Protein 3N7Z (pdb70)

Solvent-accessible surface area: 98840 Å² total

Foldseek 3Di:
DKDFDDLVCVLLLVVQLCVFVVHDDDPVCSVVVSVVCPFWGKMFDDVPHTFWIKIWGWFWAAPQLFIFTTEIDSGGGDPVNVVPPRSVVRVLVVLVCVVVRGFKYYWDPDQVVVVVQQAAQAFKKKKFKFLVQLDDPDAQWAKDKDALVRDDPVVLVLVSLQRSLATDGRDDNCCCNSFNRVVWMKMFIAHNVRHTFWMIGDDDPLEEDLDGGGNDVSRVVRVSNVVSVVSCRGMYMIDGPPDCVLVPTPDSPTDMDIGRTIIFGSAPVSNVVRAAWAPPDDKAKEQEDRPSRVNRRFIWICDDRDIDTDDDDDPAHKYAYRNVVINCLSLNDALVRCVVVPRMDHDPVNRVVSNNTRDNHGHYDSGHD/DKDWDDLVCVVLLVVQLCVFVVHDDDPVVSVVVSVCCPFWTKMFDDPPHTFWIKIWGWFWAAAQLDTATTEIDSGGGDPVCVVVPRSLVVVLVVLVCVVVRRFKYYWDPDQVVCVVQQAAQAFKKKKFKFLVQLDDDDAAWDKDKDALVRDDPLVLVLCSLQRNLATDGNDDNVCCNPFVRVVWMKMFIAHNVRHTFWMIHDDDPLEEDQDGGGNDVSRVVRVSNVVSVVSCRTMYMIDGPPPCVLVPTPDSPTDMDMGRTIIFGSAVVSVVVRAAWQPDPADDKAKEQEDRPRRVNRRFIWIGDPRDIDTDHDDPDDAKYAYRNVVINCLNLNDALVRCVVVVRMDHDPNNSVNRSHTRDNHHHYDSGHD/DKDFDDLVCQVLLVVQLCVFVPHDQDDVCSVVSSVVVPFWGKMFDDDVHTFWIWIWGWFWAAPALFIATTEIDDTGGDPVCVVVVVSLVVVLVSLVVVVVRHFKYYWDPDQVVCVVQQAAQAFKKKKFKFLVFLDDDDAPKAKDKDALVRDDPLVLVLVSVQRNLATDGNDDNVCCNSFVRVPWMKMFIAHPVRRTFWMTHDADPLEEDLDGGGNDVSRVVNVSNVVSVSSVRGMYMIDGPPDCVLVPIPDSPGGMDMGRTIIFGSAPLSNVVRQAWAPVAWAKEQEDRPSRVNGRFIWTDHPPDTDTDPDDDPAHKYAYRNVVINCLSQNDALVRCVVVVRMDHDPVNSVRSSRIRDNHGHHDSGHD/DKDFDDLVCLVLLVVQLCVFVVHDAVVNCPVVSVVCPFWTKMFDDPPHTFWIKIWGWFWAAAQLDTAITEIDSTGGDPVCVVVVCSLVVVLVVLVCVVVRRQKYYWDPDQVVCVVQLAAQAAKKKKFKFLVQLDDDDADWDKDKDALVRDDPLVLVLVSLQRSLATDGNDDNCCCNPFVGVPWMKMFIAHPVRHTFWMTHDADPLEEDLDTGGNDVSRVVNVSVVVSVSSVRTMYMIDGPPDCVLVPTPDSPGGMDIGRTIIFGSAPVSVVVRQQWLAPQAADKAKEQEDRPSRVNRRWIWIHHDRDIDTDPDDDPAHKYAYSNVVINCLSQVDALVRCVVVVRMDHDPVSSVRSRNTRDNHGHYDSGHD/DKDFDDLVCQVLLVVQLCVFVVHDAPVCSVVSSCVCPFWGKMFDDVVHTFWIKIWGWFWAAPQLDIATTEIDSTGGDPVCVVVPRSLVVVLVVLVCVVVRHQKYYWDPDQVVVVVQQAAQAFKKKKFKFLVQLDDPDAQWDKDKDALVRDDPLVLVLVSLQRSLATDGNADNVCCNPFPRVPWMKMFTAHNVGHTFWMIHDDDPLEERLDGGGNDVSRVVNVSNVVSVVSVRGMYMIDGPPDCVLVPTPDSPGGMDIDRTIIFGSAVVSVVVRAAWDPPWAKEQEDGDSHPNRRFIWTGHDRDIDTDPDDDPAHKYAYRNVVINCLSQNDALVRVVVVVRMDHDPVNSVVRSRTRDNRGHHDSGHD/DKDWDDLVCLLQLVVQLCVFVVHDDDPVVSVVSSCVVPFWTKIFDDPPHTFWIKIWGWFWAAPQLDIFTTEIDSGGGDPVCVVVVVSVVVVLVVLVCVVVRRQKYYWDPDQVVVVVQQAAQAFKKKKFKFLVFLDDPDAQWDKDKDALVRDDPQVLVLVSLQRSLATDGNDDNCCCNPFNRVVWMKMFTAHPVRRTFWMIHDDDPLEEDLDGGGNDVSRVVNVSVVVSVVSVRGMYMIDGPPDDSLVVIPDSPTDMDIGRTIIFGSAPVSVVVRQFWADPDADKAKEQEDRPSRVNRRFIWICDDRDIDTDDDDDPAHKYAYSHVVINCLSLVDALVRCVVVVRMDHPPRNSVVSRRTRDNHGHYDSGHD

Radius of gyration: 42.44 Å; Cα contacts (8 Å, |Δi|>4): 4345; chains: 6; bounding box: 80×120×129 Å

Sequence (2214 aa):
NVIRLKEDKFREALRLSEYAFQYKVDEDRLQQQITKKESHEVYGIEGENLAAKLHLIPFHIYIGKEKFKGGVAGVATYPEYRRSGYVKELLQHSLQTKKDGYTVSLHPFAVSFYRKYGWELCANLLVCHTKSDLVKKQVNGTVKRFNKESHPEEVEKLYETFAELFSGLVRNEKWWLQAVYDDLTLAIYYDENQTAAGYLYKIENYKTVEEFVPLHNEARNGLWNFICQHDSIKDLETVSENEPLLYTLQEPRVKTEIKPYFGRIVDVEQFLKQYELNWNQQEVILHITDSFAQWNNITVRIANHEITIIEEPIDKGIKLDINALSTILFGYRRPLELNELELISGSEEEIRAFESVVPVRKPFIYDFFNVIRLKEDKFREALRLSEYAFQYKVDEDRLQQQITKKESHEVYGIEGENLAAKLHLIPFHIYIGKEKFKGGVAGVATYPEYRRSGYVKELLQHSLQTKKDGYTVSLHPFAVSFYRKYGWELCANLLVCHTKSDLVKKQVNGTVKRFNKESHPEEVEKLYETFAELFSGLVRNEKWWLQAVYDDLTLAIYYDENQTAAGYLYKIENYKTVEEFVPLHNEARNGLWNFICQHDSIKDLETVSENEPLLYTLQEPRVKTEIKPYFGRIVDVEQFLKQYELNWNNVQQEVILHITDSFAQWNNITVRIANHEITIIEEPIDKGIKLDINALSTILFGYRRPLELNELELISGSEEEIRAFESVVPVRKPFIYDFFNVIRLKEDKFREALRLSEYAFQYKVDEDRLQQQITKKESHEVYGIEGENLAAKLHLIPFHIYIGKEKFKGGVAGVATYPEYRRSGYVKELLQHSLQTKKDGYTVSLHPFAVSFYRKYGWELCANLLVCHTKSDLVKKQVNGTVKRFNKESHPEEVEKLYETFAELFSGLVRNEKWWLQAVYDDLTLAIYYDENQTAAGYLYKIENYKTVEEFVPLHNEARNGLWNFICQHDSIKDLETVSENEPLLYTLQEPRVKTEIKPYFGRIVDVEQFLKQYELNWNQEVILHITDSFAQWNNITVRIANHEITIIEEPIDKGIKLDINALSTILFGYRRPLELNELELISGSEEEIRAFESVVPVRKPFIYDFFNVIRLKEDKFREALRLSEYAFQYKVEDRLQQQITKKESHEVYGIEGENLAAKLHLIPFHIYIGKEKFKGGVAGVATYPEYRRSGYVKELLQHSLQTKKDGYTVSLHPFAVSFYRKYGWELCANLLVCHTKSDLVKKQVNGTVKRFNKESHPEEVEKLYETFAELFSGLVRNEKWWLQAVYDDLTLAIYYDENQTAAGYLYKIENYKTVEEFVPLHNEARNGLWNFICQHDSIKDLETVSENEPLLYTLQEPRVKTEIKPYFGRIVDVEQFLKQYELNWNNVQQEVILHITDSFAQWNNITVRIANHEITIIEEPIDKGIKLDINALSTILFGYRRPLELNELELISGSEEEIRAFESVVPVRKPFIYDFFNVIRLKEDKFREALRLSEYAFQYKVEDRLQQQITKKESHEVYGIEGENLAAKLHLIPFHIYIGKEKFKGGVAGVATYPEYRRSGYVKELLQHSLQTKKDGYTVSLHPFAVSFYRKYGWELCANLLVCHTKSDLVKKQVNGTVKRFNKESHPEEVEKLYETFAELFSGLVRNEKWWLQAVYDDLTLAIYYDENQTAAGYLYKIENYKTVEEFVPLHNEARNGLWNFICQHDSIKDLETVSENEPLLYTLQEPRVKTEIKPYFGRIVDVEQFLKQYELNWQEVILHITDSFAQWNNITVRIANHEITIIEEPIDKGIKLDINALSTILFGYRRPLELNELELISGSEEEIRAFESVVPVRKPFIYDFFNVIRLKEDKFREALRLSEYAFQYKVDEDRLQQQITKKESHEVYGIEGENLAAKLHLIPFHIYIGKEKFKGGVAGVATYPEYRRSGYVKELLQHSLQTKKDGYTVSLHPFAVSFYRKYGWELCANLLVCHTKSDLVKKQVNGTVKRFNKESHPEEVEKLYETFAELFSGLVRNEKWWLQAVYDDLTLAIYYDENQTAAGYLYKIENYKTVEEFVPLHNEARNGLWNFICQHDSIKDLETVSENEPLLYTLQEPRVKTEIKPYFGRIVDVEQFLKQYELNWNNQQEVILHITDSFAQWNNITVRIANHEITIIEEPIDKGIKLDINALSTILFGYRRPLELNELELISGSEEEIRAFESVVPVRKPFIYDFF

CATH classification: 3.40.630.30 (+2 more: 3.40.630.30, 3.30.1050.10)

Secondary structure (DSSP, 8-state):
--EE--GGGHHHHHHHHHHHTT----HHHHHHHHH---S-EEEE--TTS--EEEEEE---EEETTEEE--EEEEEEE-GGGGGG-HHHHHHHHHHH--TT---B----S-HHHHHTTT-----EEEEE--GGG------S-EEEEE-GGG--THHHHHHHHHHTTEE-----HHHIIIII-TT-BEEEEE-TTS-EEE--B---TT--B----BSSHHHHHHHHHHHHTT--------B-TT-GGGGGSSS----EEEEE----BS-HHHHHHH---------EEEEEE-SS-GGG--EEEEETTEEEEE-S----SEEEEHHHHHHHHHTSS-HHHHHHTTSSB--HHHHHHHHHHS---EE------/--EEPPGGGHHHHHHHHHHHTT----HHHHHHHHH---S-EEEE--TTS--EEEEEE---EEETTEEE--EEEEEEE-GGGGGGTHHHHHHHHHHH--TT---B----SSHHHHHTTT-----EEEEE--GGG---PPPS-EEEEE-GGG--THHHHHHHHHHTTEE-----HHHIIIII-TT-BEEEEE-TTS-EEE--B---TT--B----BSSHHHHHHHHHHHHTT--------B-TT--GGGGSSS----EEEEE----BS-HHHHHTTPPP--SS--S-EEEEEE-SS-GGG--EEEEETTEEEEEPPPSS--EEEEHHHHHHHHTTSS-HHHHHHTTSEE--HHHHHHHHHHS---EE------/--EE--GGGHHHHHHHHHHHHT----TTHHHHHHH---S-EEEE--TTS--EEEEEE---EEETTEEE--EEEEEEE-GGGGGG-HHHHHHHHHHH--TT---B----S-HHHHHTTT-----EEEEE--GGG------S-EEEEE-GGG--HHHHHHHHHHHTTSB-----HHHIIIII-TT-BEEEEE-TT--EEE--B---TT--B----BSSHHHHHHHHHHHHHT--------B-TT-GGGGGSSS----EEEEE----BS-HHHHHTT--------EEEEEE-SSSGGG--EEEEETTEEEE--S----SEEEEHHHHHHHHHTSS-HHHHHHTTSSB--HHHHHHHHHHS--PPB------/--EE--GGGHHHHHHHHHHHTT----TTTHHHHH---S-EEEE--TTS--EEEEEE---EEETTEEE--EEEEEEE-GGGGGGTHHHHHHHHHHH---S---B----S-HHHHHTTT-----EEEEE--GGG---PPPS-EEEEE-GGG--THHHHHHHHHHTTEE-----HHHIIIII-TT-BEEEEE-TT--EEE--B---TT--BS---BSSHHHHHHHHHHHHTT--------B-TT--GGGGSSS----EEEEE----BS-HHHHHHH----TTT--S-EEEEEE-SS-GGG-EEEEEETTEEEEESS--S-SEEEEHHHHHHHHHTSS-HHHHHHTTSEE--HHHHHHHHHHS---EE------/--EEPPGGGHHHHHHHHHHHTT-----THHHHHH---S-EEEE--TTS--EEEEEE---EEETTEEE--EEEEEEE-GGGTTTTHHHHHHHHHHH--TT---B----S-HHHHHTTT-----EEEEE--GGG------SSEEEEE-GGG--THHHHHHHHHHTTSB-----HHHIIIII-TT-BEEEEE-TTS-EEE--B---TT--BS---BSSHHHHHHHHHHHHTT--------B-TT--GGGGSSS----EEEEE----BS-HHHHHTT-------EEEEEE-SS-GGG--EEEEETTEEEE-SS--S-SEEEEHHHHHHHHHTSS-HHHHHHTTSEE--HHHHHHHHHHS--PPB------/--EEPPGGGHHHHHHHHHHHTT----HHHHHHHHH---S-EEEE--TTS--EEEEEE---EEETTEEE--EEEEEEE-GGGGGG-HHHHHHHHHHH---S---B----S-HHHHHTTT-----EEEEE--GGG------SSEEEEE-GGG--TTHHHHHHHHHTTSB-----HHHIIIII-TT-BEEEEE-TT--EEE--B---TT--B----BSSHHHHHHHHHHHHTT--------B-TT--GGGGSSS----EEEEE----BS-HHHHHTT-PPP------EEEEEE-SS-GGG-EEEEEETTEEEEESS--S-SEEEEHHHHHHHHTTSS-HHHHHHTTSEE--HHHHHHHHHHS----B------

B-factor: mean 27.95, std 7.0, range [2.17, 104.35]

Nearest PDB structures (foldseek):
  3n7z-assembly1_F  TM=1.002E+00  e=6.217E-74  Bacillus anthracis str. Sterne
  3n7z-assembly1_A  TM=9.945E-01  e=1.835E-71  Bacillus anthracis str. Sterne
  3n7z-assembly1_B  TM=9.958E-01  e=7.388E-71  Bacillus anthracis str. Sterne
  3n7z-assembly1_D  TM=9.942E-01  e=5.969E-70  Bacillus anthracis str. Sterne
  3n7z-assembly1_E  TM=9.882E-01  e=5.110E-69  Bacillus anthracis str. Sterne

Structure (mmCIF, N/CA/C/O backbone):
data_3N7Z
#
_entry.id   3N7Z
#
_cell.length_a   79.429
_cell.length_b   176.859
_cell.length_c   109.973
_cell.angle_alpha   90.00
_cell.angle_beta   105.73
_cell.angle_gamma   90.00
#
_symmetry.space_group_name_H-M   'P 1 21 1'
#
loop_
_entity.id
_entity.type
_entity.pdbx_description
1 polymer 'Acetyltransferase, GNAT family'
2 non-polymer 'SODIUM ION'
3 water water
#
loop_
_atom_site.group_PDB
_atom_site.id
_atom_site.type_symbol
_atom_site.label_atom_id
_atom_site.label_alt_id
_atom_site.label_comp_id
_atom_site.label_asym_id
_atom_site.label_entity_id
_atom_site.label_seq_id
_atom_site.pdbx_PDB_ins_code
_atom_site.Cartn_x
_atom_site.Cartn_y
_atom_site.Cartn_z
_atom_site.occupancy
_atom_site.B_iso_or_equiv
_atom_site.auth_seq_id
_atom_site.auth_comp_id
_atom_site.auth_asym_id
_atom_site.auth_atom_id
_atom_site.pdbx_PDB_model_num
ATOM 6 N N . ASN A 1 5 ? 27.286 86.222 119.893 1.00 32.79 7 ASN A N 1
ATOM 7 C CA . ASN A 1 5 ? 27.531 85.964 118.465 1.00 32.04 7 ASN A CA 1
ATOM 8 C C . ASN A 1 5 ? 28.125 87.141 117.672 1.00 31.63 7 ASN A C 1
ATOM 9 O O . ASN A 1 5 ? 28.812 86.934 116.664 1.00 31.19 7 ASN A O 1
ATOM 14 N N . VAL A 1 6 ? 27.846 88.363 118.140 1.00 31.16 8 VAL A N 1
ATOM 15 C CA . VAL A 1 6 ? 28.114 89.609 117.413 1.00 30.82 8 VAL A CA 1
ATOM 16 C C . VAL A 1 6 ? 29.562 90.073 117.510 1.00 30.88 8 VAL A C 1
ATOM 17 O O . VAL A 1 6 ? 30.105 90.174 118.602 1.00 30.91 8 VAL A O 1
ATOM 21 N N . ILE A 1 7 ? 30.175 90.368 116.364 1.00 31.04 9 ILE A N 1
ATOM 22 C CA . ILE A 1 7 ? 31.522 90.944 116.333 1.00 31.06 9 ILE A CA 1
ATOM 23 C C . ILE A 1 7 ? 31.513 92.335 115.712 1.00 31.34 9 ILE A C 1
ATOM 24 O O . ILE A 1 7 ? 30.653 92.660 114.890 1.00 31.37 9 ILE A O 1
ATOM 29 N N . ARG A 1 8 ? 32.463 93.159 116.142 1.00 31.66 10 ARG A N 1
ATOM 30 C CA . ARG A 1 8 ? 32.743 94.447 115.519 1.00 31.89 10 ARG A CA 1
ATOM 31 C C . ARG A 1 8 ? 33.632 94.171 114.313 1.00 32.34 10 ARG A C 1
ATOM 32 O O . ARG A 1 8 ? 34.763 93.707 114.466 1.00 32.53 10 ARG A O 1
ATOM 40 N N . LEU A 1 9 ? 33.118 94.440 113.117 1.00 32.92 11 LEU A N 1
ATOM 41 C CA . LEU A 1 9 ? 33.832 94.089 111.888 1.00 33.39 11 LEU A CA 1
ATOM 42 C C . LEU A 1 9 ? 35.068 94.939 111.682 1.00 33.80 11 LEU A C 1
ATOM 43 O O . LEU A 1 9 ? 35.033 96.163 111.824 1.00 33.95 11 LEU A O 1
ATOM 48 N N . LYS A 1 10 ? 36.171 94.279 111.369 1.00 34.30 12 LYS A N 1
ATOM 49 C CA . LYS A 1 10 ? 37.397 94.997 111.110 1.00 34.89 12 LYS A CA 1
ATOM 50 C C . LYS A 1 10 ? 37.557 95.262 109.620 1.00 35.16 12 LYS A C 1
ATOM 51 O O . LYS A 1 10 ? 36.926 94.611 108.780 1.00 35.27 12 LYS A O 1
ATOM 57 N N . GLU A 1 11 ? 38.410 96.234 109.323 1.00 35.39 13 GLU A N 1
ATOM 58 C CA . GLU A 1 11 ? 38.611 96.796 107.987 1.00 35.56 13 GLU A CA 1
ATOM 59 C C . GLU A 1 11 ? 38.575 95.802 106.813 1.00 35.13 13 GLU A C 1
ATOM 60 O O . GLU A 1 11 ? 37.969 96.092 105.787 1.00 35.17 13 GLU A O 1
ATOM 66 N N . ASP A 1 12 ? 39.196 94.635 106.971 1.00 34.70 14 ASP A N 1
ATOM 67 C CA . ASP A 1 12 ? 39.265 93.625 105.896 1.00 34.36 14 ASP A CA 1
ATOM 68 C C . ASP A 1 12 ? 37.911 93.040 105.462 1.00 33.92 14 ASP A C 1
ATOM 69 O O . ASP A 1 12 ? 37.801 92.455 104.380 1.00 33.74 14 ASP A O 1
ATOM 74 N N . LYS A 1 13 ? 36.896 93.206 106.313 1.00 33.37 15 LYS A N 1
ATOM 75 C CA . LYS A 1 13 ? 35.567 92.650 106.085 1.00 32.66 15 LYS A CA 1
ATOM 76 C C . LYS A 1 13 ? 34.615 93.683 105.511 1.00 32.13 15 LYS A C 1
ATOM 77 O O . LYS A 1 13 ? 33.500 93.352 105.107 1.00 32.33 15 LYS A O 1
ATOM 83 N N . PHE A 1 14 ? 35.044 94.938 105.482 1.00 31.30 16 PHE A N 1
ATOM 84 C CA . PHE A 1 14 ? 34.181 96.025 105.043 1.00 30.47 16 PHE A CA 1
ATOM 85 C C . PHE A 1 14 ? 33.701 95.821 103.609 1.00 30.07 16 PHE A C 1
ATOM 86 O O . PHE A 1 14 ? 32.562 96.158 103.281 1.00 29.91 16 PHE A O 1
ATOM 94 N N . ARG A 1 15 ? 34.569 95.252 102.772 1.00 29.57 17 ARG A N 1
ATOM 95 C CA . ARG A 1 15 ? 34.260 94.994 101.369 1.00 29.03 17 ARG A CA 1
ATOM 96 C C . ARG A 1 15 ? 33.139 93.967 101.248 1.00 28.61 17 ARG A C 1
ATOM 97 O O . ARG A 1 15 ? 32.182 94.169 100.496 1.00 28.54 17 ARG A O 1
ATOM 105 N N . GLU A 1 16 ? 33.257 92.881 102.009 1.00 28.18 18 GLU A N 1
ATOM 106 C CA . GLU A 1 16 ? 32.226 91.840 102.087 1.00 27.79 18 GLU A CA 1
ATOM 107 C C . GLU A 1 16 ? 30.888 92.397 102.585 1.00 27.64 18 GLU A C 1
ATOM 108 O O . GLU A 1 16 ? 29.821 92.036 102.070 1.00 27.55 18 GLU A O 1
ATOM 114 N N . ALA A 1 17 ? 30.951 93.285 103.576 1.00 27.38 19 ALA A N 1
ATOM 115 C CA . ALA A 1 17 ? 29.767 93.999 104.053 1.00 27.14 19 ALA A CA 1
ATOM 116 C C . ALA A 1 17 ? 29.090 94.784 102.938 1.00 27.13 19 ALA A C 1
ATOM 117 O O . ALA A 1 17 ? 27.875 94.905 102.917 1.00 27.23 19 ALA A O 1
ATOM 119 N N . LEU A 1 18 ? 29.874 95.316 102.006 1.00 27.19 20 LEU A N 1
ATOM 120 C CA . LEU A 1 18 ? 29.306 96.098 100.910 1.00 27.17 20 LEU A CA 1
ATOM 121 C C . LEU A 1 18 ? 28.663 95.236 99.836 1.00 26.86 20 LEU A C 1
ATOM 122 O O . LEU A 1 18 ? 27.744 95.675 99.148 1.00 26.73 20 LEU A O 1
ATOM 127 N N . ARG A 1 19 ? 29.139 94.007 99.700 1.00 26.67 21 ARG A N 1
ATOM 128 C CA . ARG A 1 19 ? 28.471 93.063 98.827 1.00 26.60 21 ARG A CA 1
ATOM 129 C C . ARG A 1 19 ? 27.105 92.705 99.404 1.00 26.25 21 ARG A C 1
ATOM 130 O O . ARG A 1 19 ? 26.168 92.442 98.644 1.00 26.10 21 ARG A O 1
ATOM 138 N N . LEU A 1 20 ? 26.992 92.714 100.736 1.00 25.74 22 LEU A N 1
ATOM 139 C CA . LEU A 1 20 ? 25.695 92.511 101.390 1.00 25.46 22 LEU A CA 1
ATOM 140 C C . LEU A 1 20 ? 24.823 93.753 101.276 1.00 25.25 22 LEU A C 1
ATOM 141 O O . LEU A 1 20 ? 23.621 93.649 101.046 1.00 25.35 22 LEU A O 1
ATOM 146 N N . SER A 1 21 ? 25.418 94.929 101.431 1.00 24.88 23 SER A N 1
ATOM 147 C CA . SER A 1 21 ? 24.655 96.151 101.259 1.00 24.59 23 SER A CA 1
ATOM 148 C C . SER A 1 21 ? 24.038 96.211 99.857 1.00 24.48 23 SER A C 1
ATOM 149 O O . SER A 1 21 ? 22.837 96.447 99.714 1.00 23.94 23 SER A O 1
ATOM 152 N N . GLU A 1 22 ? 24.864 95.975 98.840 1.00 24.65 24 GLU A N 1
ATOM 153 C CA . GLU A 1 22 ? 24.437 95.995 97.442 1.00 25.02 24 GLU A CA 1
ATOM 154 C C . GLU A 1 22 ? 23.349 94.978 97.142 1.00 25.14 24 GLU A C 1
ATOM 155 O O . GLU A 1 22 ? 22.477 95.218 96.313 1.00 25.30 24 GLU A O 1
ATOM 161 N N . TYR A 1 23 ? 23.402 93.837 97.812 1.00 25.39 25 TYR A N 1
ATOM 162 C CA . TYR A 1 23 ? 22.402 92.811 97.609 1.00 25.58 25 TYR A CA 1
ATOM 163 C C . TYR A 1 23 ? 21.101 93.245 98.259 1.00 26.03 25 TYR A C 1
ATOM 164 O O . TYR A 1 23 ? 20.038 93.185 97.647 1.00 26.29 25 TYR A O 1
ATOM 173 N N . ALA A 1 24 ? 21.198 93.708 99.499 1.00 26.66 26 ALA A N 1
ATOM 174 C CA . ALA A 1 24 ? 20.025 94.052 100.284 1.00 27.07 26 ALA A CA 1
ATOM 175 C C . ALA A 1 24 ? 19.298 95.307 99.786 1.00 27.65 26 ALA A C 1
ATOM 176 O O . ALA A 1 24 ? 18.077 95.376 99.873 1.00 28.27 26 ALA A O 1
ATOM 178 N N . PHE A 1 25 ? 20.032 96.279 99.253 1.00 28.09 27 PHE A N 1
ATOM 179 C CA . PHE A 1 25 ? 19.430 97.530 98.774 1.00 28.86 27 PHE A CA 1
ATOM 180 C C . PHE A 1 25 ? 19.466 97.718 97.245 1.00 28.94 27 PHE A C 1
ATOM 181 O O . PHE A 1 25 ? 19.253 98.824 96.724 1.00 28.56 27 PHE A O 1
ATOM 189 N N . GLN A 1 26 ? 19.725 96.609 96.548 1.00 29.30 28 GLN A N 1
ATOM 190 C CA . GLN A 1 26 ? 19.498 96.479 95.111 1.00 29.49 28 GLN A CA 1
ATOM 191 C C . GLN A 1 26 ? 20.124 97.615 94.329 1.00 29.66 28 GLN A C 1
ATOM 192 O O . GLN A 1 26 ? 19.435 98.336 93.607 1.00 29.55 28 GLN A O 1
ATOM 198 N N . TYR A 1 27 ? 21.430 97.776 94.488 1.00 29.91 29 TYR A N 1
ATOM 199 C CA . TYR A 1 27 ? 22.180 98.776 93.739 1.00 30.51 29 TYR A CA 1
ATOM 200 C C . TYR A 1 27 ? 23.596 98.268 93.480 1.00 30.84 29 TYR A C 1
ATOM 201 O O . TYR A 1 27 ? 24.059 97.358 94.167 1.00 30.82 29 TYR A O 1
ATOM 210 N N . LYS A 1 28 ? 24.270 98.843 92.485 1.00 31.27 30 LYS A N 1
ATOM 211 C CA . LYS A 1 28 ? 25.671 98.530 92.243 1.00 31.88 30 LYS A CA 1
ATOM 212 C C . LYS A 1 28 ? 26.509 99.789 92.432 1.00 32.50 30 LYS A C 1
ATOM 213 O O . LYS A 1 28 ? 26.296 100.794 91.750 1.00 32.51 30 LYS A O 1
ATOM 215 N N . VAL A 1 29 ? 27.439 99.738 93.385 1.00 33.24 31 VAL A N 1
ATOM 216 C CA . VAL A 1 29 ? 28.373 100.839 93.610 1.00 33.82 31 VAL A CA 1
ATOM 217 C C . VAL A 1 29 ? 29.322 100.962 92.421 1.00 34.31 31 VAL A C 1
ATOM 218 O O . VAL A 1 29 ? 29.791 99.950 91.890 1.00 34.29 31 VAL A O 1
ATOM 220 N N . ASP A 1 30 ? 29.575 102.200 91.991 1.00 34.94 32 ASP A N 1
ATOM 221 C CA . ASP A 1 30 ? 30.581 102.476 90.966 1.00 35.54 32 ASP A CA 1
ATOM 222 C C . ASP A 1 30 ? 31.952 102.189 91.575 1.00 36.02 32 ASP A C 1
ATOM 223 O O . ASP A 1 30 ? 32.171 102.451 92.760 1.00 36.10 32 ASP A O 1
ATOM 225 N N . GLU A 1 31 ? 32.857 101.635 90.767 1.00 36.60 33 GLU A N 1
ATOM 226 C CA . GLU A 1 31 ? 34.173 101.163 91.231 1.00 37.01 33 GLU A CA 1
ATOM 227 C C . GLU A 1 31 ? 34.955 102.232 91.987 1.00 37.12 33 GLU A C 1
ATOM 228 O O . GLU A 1 31 ? 35.632 101.935 92.978 1.00 36.97 33 GLU A O 1
ATOM 234 N N . ASP A 1 32 ? 34.851 103.470 91.505 1.00 37.37 34 ASP A N 1
ATOM 235 C CA . ASP A 1 32 ? 35.474 104.618 92.153 1.00 37.55 34 ASP A CA 1
ATOM 236 C C . ASP A 1 32 ? 34.889 104.856 93.553 1.00 37.59 34 ASP A C 1
ATOM 237 O O . ASP A 1 32 ? 35.636 105.042 94.513 1.00 37.51 34 ASP A O 1
ATOM 239 N N . ARG A 1 33 ? 33.562 104.820 93.665 1.00 37.79 35 ARG A N 1
ATOM 240 C CA . ARG A 1 33 ? 32.873 105.061 94.942 1.00 38.09 35 ARG A CA 1
ATOM 241 C C . ARG A 1 33 ? 33.216 104.038 96.040 1.00 38.01 35 ARG A C 1
ATOM 242 O O . ARG A 1 33 ? 33.190 104.367 97.226 1.00 38.01 35 ARG A O 1
ATOM 250 N N . LEU A 1 34 ? 33.545 102.811 95.632 1.00 37.91 36 LEU A N 1
ATOM 251 C CA . LEU A 1 34 ? 33.826 101.698 96.556 1.00 37.66 36 LEU A CA 1
ATOM 252 C C . LEU A 1 34 ? 34.831 102.048 97.659 1.00 37.41 36 LEU A C 1
ATOM 253 O O . LEU A 1 34 ? 34.508 101.930 98.844 1.00 37.34 36 LEU A O 1
ATOM 258 N N . GLN A 1 35 ? 36.028 102.492 97.275 1.00 37.11 37 GLN A N 1
ATOM 259 C CA . GLN A 1 35 ? 37.003 102.967 98.253 1.00 36.96 37 GLN A CA 1
ATOM 260 C C . GLN A 1 35 ? 36.446 104.141 99.077 1.00 36.92 37 GLN A C 1
ATOM 261 O O . GLN A 1 35 ? 36.727 104.238 100.274 1.00 36.91 37 GLN A O 1
ATOM 267 N N . GLN A 1 36 ? 35.642 105.004 98.446 1.00 36.84 38 GLN A N 1
ATOM 268 C CA . GLN A 1 36 ? 34.997 106.134 99.143 1.00 36.75 38 GLN A CA 1
ATOM 269 C C . GLN A 1 36 ? 34.000 105.672 100.203 1.00 36.56 38 GLN A C 1
ATOM 270 O O . GLN A 1 36 ? 33.862 106.312 101.246 1.00 36.63 38 GLN A O 1
ATOM 276 N N . GLN A 1 37 ? 33.324 104.555 99.937 1.00 36.23 39 GLN A N 1
ATOM 277 C CA . GLN A 1 37 ? 32.406 103.954 100.903 1.00 35.99 39 GLN A CA 1
ATOM 278 C C . GLN A 1 37 ? 33.136 103.230 102.026 1.00 35.45 39 GLN A C 1
ATOM 279 O O . GLN A 1 37 ? 32.598 103.078 103.122 1.00 35.20 39 GLN A O 1
ATOM 285 N N . ILE A 1 38 ? 34.347 102.764 101.741 1.00 35.01 40 ILE A N 1
ATOM 286 C CA . ILE A 1 38 ? 35.171 102.100 102.745 1.00 34.77 40 ILE A CA 1
ATOM 287 C C . ILE A 1 38 ? 35.689 103.132 103.752 1.00 34.65 40 ILE A C 1
ATOM 288 O O . ILE A 1 38 ? 35.536 102.956 104.965 1.00 34.54 40 ILE A O 1
ATOM 293 N N . THR A 1 39 ? 36.285 104.210 103.242 1.00 34.45 41 THR A N 1
ATOM 294 C CA . THR A 1 39 ? 36.765 105.303 104.079 1.00 34.41 41 THR A CA 1
ATOM 295 C C . THR A 1 39 ? 35.661 105.762 105.026 1.00 34.55 41 THR A C 1
ATOM 296 O O . THR A 1 39 ? 35.830 105.733 106.248 1.00 34.47 41 THR A O 1
ATOM 300 N N . LYS A 1 40 ? 34.534 106.173 104.446 1.00 34.64 42 LYS A N 1
ATOM 301 C CA . LYS A 1 40 ? 33.336 106.528 105.195 1.00 34.82 42 LYS A CA 1
ATOM 302 C C . LYS A 1 40 ? 33.177 105.592 106.396 1.00 34.58 42 LYS A C 1
ATOM 303 O O . LYS A 1 40 ? 33.217 106.037 107.548 1.00 34.56 42 LYS A O 1
ATOM 317 N N . LYS A 1 42 ? 35.241 103.304 107.699 1.00 32.58 44 LYS A N 1
ATOM 318 C CA . LYS A 1 42 ? 36.405 103.336 108.593 1.00 31.93 44 LYS A CA 1
ATOM 319 C C . LYS A 1 42 ? 36.336 104.486 109.592 1.00 31.13 44 LYS A C 1
ATOM 320 O O . LYS A 1 42 ? 36.653 104.309 110.765 1.00 30.88 44 LYS A O 1
ATOM 326 N N . GLU A 1 43 ? 35.907 105.654 109.112 1.00 30.20 45 GLU A N 1
ATOM 327 C CA . GLU A 1 43 ? 35.986 106.901 109.870 1.00 29.22 45 GLU A CA 1
ATOM 328 C C . GLU A 1 43 ? 34.799 107.192 110.778 1.00 28.43 45 GLU A C 1
ATOM 329 O O . GLU A 1 43 ? 34.980 107.624 111.918 1.00 28.18 45 GLU A O 1
ATOM 335 N N . SER A 1 44 ? 33.591 106.950 110.277 1.00 27.56 46 SER A N 1
ATOM 336 C CA . SER A 1 44 ? 32.381 107.474 110.915 1.00 26.63 46 SER A CA 1
ATOM 337 C C . SER A 1 44 ? 31.286 106.441 111.189 1.00 25.95 46 SER A C 1
ATOM 338 O O . SER A 1 44 ? 30.144 106.811 111.462 1.00 25.84 46 SER A O 1
ATOM 341 N N . HIS A 1 45 ? 31.642 105.160 111.113 1.00 25.15 47 HIS A N 1
ATOM 342 C CA . HIS A 1 45 ? 30.706 104.054 111.322 1.00 24.44 47 HIS A CA 1
ATOM 343 C C . HIS A 1 45 ? 31.336 103.029 112.244 1.00 24.10 47 HIS A C 1
ATOM 344 O O . HIS A 1 45 ? 32.547 102.869 112.269 1.00 24.30 47 HIS A O 1
ATOM 351 N N . GLU A 1 46 ? 30.505 102.327 112.994 1.00 23.72 48 GLU A N 1
ATOM 352 C CA . GLU A 1 46 ? 30.937 101.155 113.713 1.00 23.47 48 GLU A CA 1
ATOM 353 C C . GLU A 1 46 ? 30.076 100.050 113.145 1.00 23.20 48 GLU A C 1
ATOM 354 O O . GLU A 1 46 ? 28.859 100.048 113.321 1.00 23.18 48 GLU A O 1
ATOM 360 N N . VAL A 1 47 ? 30.706 99.124 112.439 1.00 23.05 49 VAL A N 1
ATOM 361 C CA . VAL A 1 47 ? 29.984 98.115 111.678 1.00 22.97 49 VAL A CA 1
ATOM 362 C C . VAL A 1 47 ? 29.997 96.784 112.422 1.00 23.21 49 VAL A C 1
ATOM 363 O O . VAL A 1 47 ? 31.066 96.204 112.672 1.00 23.44 49 VAL A O 1
ATOM 367 N N . TYR A 1 48 ? 28.814 96.301 112.777 1.00 23.32 50 TYR A N 1
ATOM 368 C CA . TYR A 1 48 ? 28.697 95.041 113.522 1.00 23.90 50 TYR A CA 1
ATOM 369 C C . TYR A 1 48 ? 28.105 93.943 112.656 1.00 24.10 50 TYR A C 1
ATOM 370 O O . TYR A 1 48 ? 27.241 94.201 111.817 1.00 24.49 50 TYR A O 1
ATOM 379 N N . GLY A 1 49 ? 28.576 92.719 112.855 1.00 24.17 51 GLY A N 1
ATOM 380 C CA . GLY A 1 49 ? 28.051 91.572 112.114 1.00 24.27 51 GLY A CA 1
ATOM 381 C C . GLY A 1 49 ? 27.971 90.277 112.906 1.00 24.48 51 GLY A C 1
ATOM 382 O O . GLY A 1 49 ? 28.490 90.175 114.027 1.00 24.45 51 GLY A O 1
ATOM 383 N N . ILE A 1 50 ? 27.304 89.294 112.310 1.00 24.67 52 ILE A N 1
ATOM 384 C CA . ILE A 1 50 ? 27.248 87.931 112.809 1.00 24.96 52 ILE A CA 1
ATOM 385 C C . ILE A 1 50 ? 27.721 87.028 111.676 1.00 25.62 52 ILE A C 1
ATOM 386 O O . ILE A 1 50 ? 27.277 87.174 110.541 1.00 25.91 52 ILE A O 1
ATOM 399 N N . GLU A 1 52 ? 28.125 83.330 109.841 1.00 27.79 54 GLU A N 1
ATOM 400 C CA . GLU A 1 52 ? 27.750 81.923 109.793 1.00 28.34 54 GLU A CA 1
ATOM 401 C C . GLU A 1 52 ? 28.898 81.136 109.181 1.00 28.49 54 GLU A C 1
ATOM 402 O O . GLU A 1 52 ? 29.023 81.031 107.960 1.00 28.58 54 GLU A O 1
ATOM 408 N N . GLY A 1 53 ? 29.745 80.603 110.056 1.00 28.66 55 GLY A N 1
ATOM 409 C CA . GLY A 1 53 ? 30.984 79.962 109.649 1.00 28.97 55 GLY A CA 1
ATOM 410 C C . GLY A 1 53 ? 31.947 80.927 108.981 1.00 29.17 55 GLY A C 1
ATOM 411 O O . GLY A 1 53 ? 32.536 81.793 109.636 1.00 28.82 55 GLY A O 1
ATOM 412 N N . GLU A 1 54 ? 32.080 80.775 107.664 1.00 29.59 56 GLU A N 1
ATOM 413 C CA . GLU A 1 54 ? 33.072 81.484 106.858 1.00 30.09 56 GLU A CA 1
ATOM 414 C C . GLU A 1 54 ? 32.550 82.821 106.324 1.00 30.04 56 GLU A C 1
ATOM 415 O O . GLU A 1 54 ? 33.335 83.687 105.941 1.00 30.20 56 GLU A O 1
ATOM 421 N N . ASN A 1 55 ? 31.228 82.984 106.297 1.00 29.95 57 ASN A N 1
ATOM 422 C CA . ASN A 1 55 ? 30.604 84.127 105.629 1.00 29.80 57 ASN A CA 1
ATOM 423 C C . ASN A 1 55 ? 29.906 85.086 106.582 1.00 29.75 57 ASN A C 1
ATOM 424 O O . ASN A 1 55 ? 29.363 84.673 107.614 1.00 29.93 57 ASN A O 1
ATOM 429 N N . LEU A 1 56 ? 29.928 86.366 106.225 1.00 29.40 58 LEU A N 1
ATOM 430 C CA . LEU A 1 56 ? 29.140 87.375 106.918 1.00 29.33 58 LEU A CA 1
ATOM 431 C C . LEU A 1 56 ? 27.665 87.158 106.611 1.00 29.26 58 LEU A C 1
ATOM 432 O O . LEU A 1 56 ? 27.242 87.246 105.452 1.00 29.46 58 LEU A O 1
ATOM 437 N N . ALA A 1 57 ? 26.888 86.872 107.649 1.00 28.88 59 ALA A N 1
ATOM 438 C CA . ALA A 1 57 ? 25.484 86.527 107.470 1.00 28.45 59 ALA A CA 1
ATOM 439 C C . ALA A 1 57 ? 24.544 87.717 107.636 1.00 28.05 59 ALA A C 1
ATOM 440 O O . ALA A 1 57 ? 23.558 87.832 106.931 1.00 28.14 59 ALA A O 1
ATOM 442 N N . ALA A 1 58 ? 24.847 88.595 108.579 1.00 27.68 60 ALA A N 1
ATOM 443 C CA . ALA A 1 58 ? 23.997 89.744 108.851 1.00 27.19 60 ALA A CA 1
ATOM 444 C C . ALA A 1 58 ? 24.871 90.888 109.335 1.00 26.90 60 ALA A C 1
ATOM 445 O O . ALA A 1 58 ? 25.987 90.642 109.786 1.00 27.36 60 ALA A O 1
ATOM 447 N N . LYS A 1 59 ? 24.392 92.125 109.235 1.00 26.18 61 LYS A N 1
ATOM 448 C CA . LYS A 1 59 ? 25.177 93.271 109.681 1.00 25.87 61 LYS A CA 1
ATOM 449 C C . LYS A 1 59 ? 24.313 94.456 110.117 1.00 25.85 61 LYS A C 1
ATOM 450 O O . LYS A 1 59 ? 23.103 94.486 109.880 1.00 26.00 61 LYS A O 1
ATOM 456 N N . LEU A 1 60 ? 24.953 95.437 110.746 1.00 25.47 62 LEU A N 1
ATOM 457 C CA . LEU A 1 60 ? 24.281 96.627 111.242 1.00 25.18 62 LEU A CA 1
ATOM 458 C C . LEU A 1 60 ? 25.333 97.688 111.460 1.00 25.25 62 LEU A C 1
ATOM 459 O O . LEU A 1 60 ? 26.367 97.402 112.031 1.00 25.79 62 LEU A O 1
ATOM 464 N N . HIS A 1 61 ? 25.074 98.908 111.012 1.00 25.16 63 HIS A N 1
ATOM 465 C CA . HIS A 1 61 ? 25.992 99.998 111.253 1.00 24.98 63 HIS A CA 1
ATOM 466 C C . HIS A 1 61 ? 25.422 100.862 112.374 1.00 24.99 63 HIS A C 1
ATOM 467 O O . HIS A 1 61 ? 24.252 101.249 112.330 1.00 25.18 63 HIS A O 1
ATOM 474 N N . LEU A 1 62 ? 26.245 101.157 113.380 1.00 24.78 64 LEU A N 1
ATOM 475 C CA . LEU A 1 62 ? 25.926 102.182 114.362 1.00 24.46 64 LEU A CA 1
ATOM 476 C C . LEU A 1 62 ? 26.752 103.413 114.013 1.00 24.66 64 LEU A C 1
ATOM 477 O O . LEU A 1 62 ? 27.982 103.369 114.090 1.00 24.48 64 LEU A O 1
ATOM 482 N N . ILE A 1 63 ? 26.076 104.490 113.597 1.00 24.91 65 ILE A N 1
ATOM 483 C CA . ILE A 1 63 ? 26.745 105.744 113.215 1.00 24.93 65 ILE A CA 1
ATOM 484 C C . ILE A 1 63 ? 26.687 106.754 114.348 1.00 25.32 65 ILE A C 1
ATOM 485 O O . ILE A 1 63 ? 25.602 107.137 114.786 1.00 25.66 65 ILE A O 1
ATOM 490 N N . PRO A 1 64 ? 27.853 107.184 114.846 1.00 25.82 66 PRO A N 1
ATOM 491 C CA . PRO A 1 64 ? 27.805 108.186 115.909 1.00 26.17 66 PRO A CA 1
ATOM 492 C C . PRO A 1 64 ? 27.282 109.526 115.381 1.00 26.34 66 PRO A C 1
ATOM 493 O O . PRO A 1 64 ? 27.849 110.072 114.428 1.00 26.14 66 PRO A O 1
ATOM 497 N N . PHE A 1 65 ? 26.200 110.022 115.986 1.00 26.64 67 PHE A N 1
ATOM 498 C CA . PHE A 1 65 ? 25.552 111.271 115.563 1.00 27.11 67 PHE A CA 1
ATOM 499 C C . PHE A 1 65 ? 25.248 112.193 116.729 1.00 27.31 67 PHE A C 1
ATOM 500 O O . PHE A 1 65 ? 25.441 111.823 117.895 1.00 28.05 67 PHE A O 1
ATOM 508 N N . HIS A 1 66 ? 24.773 113.394 116.410 1.00 27.04 68 HIS A N 1
ATOM 509 C CA . HIS A 1 66 ? 24.139 114.263 117.393 1.00 27.13 68 HIS A CA 1
ATOM 510 C C . HIS A 1 66 ? 22.901 114.865 116.747 1.00 27.24 68 HIS A C 1
ATOM 511 O O . HIS A 1 66 ? 22.887 115.109 115.532 1.00 27.31 68 HIS A O 1
ATOM 518 N N . ILE A 1 67 ? 21.862 115.093 117.556 1.00 27.13 69 ILE A N 1
ATOM 519 C CA . ILE A 1 67 ? 20.632 115.743 117.083 1.00 26.66 69 ILE A CA 1
ATOM 520 C C . ILE A 1 67 ? 20.255 116.976 117.904 1.00 26.51 69 ILE A C 1
ATOM 521 O O . ILE A 1 67 ? 20.632 117.106 119.068 1.00 26.46 69 ILE A O 1
ATOM 526 N N . TYR A 1 68 ? 19.514 117.873 117.263 1.00 26.26 70 TYR A N 1
ATOM 527 C CA . TYR A 1 68 ? 18.936 119.029 117.909 1.00 26.05 70 TYR A CA 1
ATOM 528 C C . TYR A 1 68 ? 17.567 118.660 118.477 1.00 25.95 70 TYR A C 1
ATOM 529 O O . TYR A 1 68 ? 16.699 118.182 117.742 1.00 26.33 70 TYR A O 1
ATOM 538 N N . ILE A 1 69 ? 17.372 118.871 119.771 1.00 25.27 71 ILE A N 1
ATOM 539 C CA . ILE A 1 69 ? 16.032 118.944 120.306 1.00 25.28 71 ILE A CA 1
ATOM 540 C C . ILE A 1 69 ? 15.887 120.354 120.851 1.00 25.62 71 ILE A C 1
ATOM 541 O O . ILE A 1 69 ? 16.377 120.667 121.928 1.00 26.33 71 ILE A O 1
ATOM 546 N N . GLY A 1 70 ? 15.238 121.222 120.090 1.00 25.58 72 GLY A N 1
ATOM 547 C CA . GLY A 1 70 ? 15.346 122.645 120.350 1.00 25.98 72 GLY A CA 1
ATOM 548 C C . GLY A 1 70 ? 16.802 123.047 120.205 1.00 26.34 72 GLY A C 1
ATOM 549 O O . GLY A 1 70 ? 17.494 122.574 119.289 1.00 26.38 72 GLY A O 1
ATOM 550 N N . LYS A 1 71 ? 17.273 123.905 121.114 1.00 26.63 73 LYS A N 1
ATOM 551 C CA . LYS A 1 71 ? 18.650 124.406 121.073 1.00 26.78 73 LYS A CA 1
ATOM 552 C C . LYS A 1 71 ? 19.650 123.393 121.669 1.00 27.07 73 LYS A C 1
ATOM 553 O O . LYS A 1 71 ? 20.863 123.548 121.541 1.00 27.52 73 LYS A O 1
ATOM 555 N N . GLU A 1 72 ? 19.133 122.337 122.281 1.00 27.22 74 GLU A N 1
ATOM 556 C CA . GLU A 1 72 ? 19.946 121.364 122.991 1.00 27.67 74 GLU A CA 1
ATOM 557 C C . GLU A 1 72 ? 20.392 120.199 122.088 1.00 27.31 74 GLU A C 1
ATOM 558 O O . GLU A 1 72 ? 19.590 119.651 121.335 1.00 27.39 74 GLU A O 1
ATOM 564 N N . LYS A 1 73 ? 21.668 119.821 122.181 1.00 26.90 75 LYS A N 1
ATOM 565 C CA . LYS A 1 73 ? 22.259 118.745 121.361 1.00 26.24 75 LYS A CA 1
ATOM 566 C C . LYS A 1 73 ? 22.319 117.395 122.076 1.00 26.11 75 LYS A C 1
ATOM 567 O O . LYS A 1 73 ? 23.029 117.232 123.074 1.00 26.14 75 LYS A O 1
ATOM 573 N N . PHE A 1 74 ? 21.597 116.412 121.561 1.00 25.90 76 PHE A N 1
ATOM 574 C CA . PHE A 1 74 ? 21.596 115.100 122.192 1.00 25.91 76 PHE A CA 1
ATOM 575 C C . PHE A 1 74 ? 22.464 114.132 121.414 1.00 26.19 76 PHE A C 1
ATOM 576 O O . PHE A 1 74 ? 22.377 114.083 120.185 1.00 26.66 76 PHE A O 1
ATOM 584 N N . LYS A 1 75 ? 23.283 113.360 122.128 1.00 26.23 77 LYS A N 1
ATOM 585 C CA . LYS A 1 75 ? 24.081 112.292 121.522 1.00 26.25 77 LYS A CA 1
ATOM 586 C C . LYS A 1 75 ? 23.147 111.198 121.002 1.00 26.61 77 LYS A C 1
ATOM 587 O O . LYS A 1 75 ? 22.383 110.608 121.777 1.00 26.11 77 LYS A O 1
ATOM 601 N N . GLY A 1 77 ? 22.303 107.789 118.377 1.00 27.98 79 GLY A N 1
ATOM 602 C CA . GLY A 1 77 ? 22.877 106.601 117.745 1.00 28.05 79 GLY A CA 1
ATOM 603 C C . GLY A 1 77 ? 22.170 106.261 116.459 1.00 27.96 79 GLY A C 1
ATOM 604 O O . GLY A 1 77 ? 21.053 105.750 116.469 1.00 27.83 79 GLY A O 1
ATOM 605 N N . GLY A 1 78 ? 22.814 106.566 115.343 1.00 28.08 80 GLY A N 1
ATOM 606 C CA . GLY A 1 78 ? 22.202 106.301 114.058 1.00 28.54 80 GLY A CA 1
ATOM 607 C C . GLY A 1 78 ? 22.336 104.836 113.715 1.00 28.66 80 GLY A C 1
ATOM 608 O O . GLY A 1 78 ? 23.455 104.339 113.554 1.00 29.29 80 GLY A O 1
ATOM 609 N N . VAL A 1 79 ? 21.212 104.138 113.611 1.00 28.22 81 VAL A N 1
ATOM 610 C CA . VAL A 1 79 ? 21.245 102.731 113.233 1.00 28.02 81 VAL A CA 1
ATOM 611 C C . VAL A 1 79 ? 21.021 102.676 111.746 1.00 28.06 81 VAL A C 1
ATOM 612 O O . VAL A 1 79 ? 19.985 103.147 111.271 1.00 28.41 81 VAL A O 1
ATOM 616 N N . ALA A 1 80 ? 21.978 102.120 111.010 1.00 27.83 82 ALA A N 1
ATOM 617 C CA . ALA A 1 80 ? 21.849 102.016 109.548 1.00 27.90 82 ALA A CA 1
ATOM 618 C C . ALA A 1 80 ? 22.322 100.675 108.949 1.00 28.07 82 ALA A C 1
ATOM 619 O O . ALA A 1 80 ? 22.847 99.797 109.662 1.00 28.03 82 ALA A O 1
ATOM 621 N N . GLY A 1 81 ? 22.114 100.523 107.640 1.00 27.96 83 GLY A N 1
ATOM 622 C CA . GLY A 1 81 ? 22.583 99.353 106.887 1.00 28.11 83 GLY A CA 1
ATOM 623 C C . GLY A 1 81 ? 22.203 97.990 107.449 1.00 28.26 83 GLY A C 1
ATOM 624 O O . GLY A 1 81 ? 22.899 96.990 107.233 1.00 28.29 83 GLY A O 1
ATOM 625 N N . VAL A 1 82 ? 21.091 97.944 108.169 1.00 28.34 84 VAL A N 1
ATOM 626 C CA . VAL A 1 82 ? 20.638 96.701 108.751 1.00 28.41 84 VAL A CA 1
ATOM 627 C C . VAL A 1 82 ? 20.238 95.776 107.634 1.00 28.33 84 VAL A C 1
ATOM 628 O O . VAL A 1 82 ? 19.321 96.086 106.880 1.00 28.80 84 VAL A O 1
ATOM 632 N N . ALA A 1 83 ? 20.941 94.652 107.527 1.00 28.14 85 ALA A N 1
ATOM 633 C CA . ALA A 1 83 ? 20.730 93.706 106.440 1.00 28.07 85 ALA A CA 1
ATOM 634 C C . ALA A 1 83 ? 21.075 92.266 106.811 1.00 28.09 85 ALA A C 1
ATOM 635 O O . ALA A 1 83 ? 21.854 92.016 107.723 1.00 27.90 85 ALA A O 1
ATOM 637 N N . THR A 1 84 ? 20.472 91.327 106.089 1.00 28.41 86 THR A N 1
ATOM 638 C CA . THR A 1 84 ? 20.875 89.919 106.109 1.00 28.71 86 THR A CA 1
ATOM 639 C C . THR A 1 84 ? 20.620 89.275 104.737 1.00 28.95 86 THR A C 1
ATOM 640 O O . THR A 1 84 ? 19.711 89.680 104.002 1.00 29.01 86 THR A O 1
ATOM 644 N N . TYR A 1 85 ? 21.418 88.278 104.387 1.00 29.28 87 TYR A N 1
ATOM 645 C CA . TYR A 1 85 ? 21.126 87.490 103.200 1.00 29.92 87 TYR A CA 1
ATOM 646 C C . TYR A 1 85 ? 19.903 86.593 103.451 1.00 30.58 87 TYR A C 1
ATOM 647 O O . TYR A 1 85 ? 19.672 86.152 104.580 1.00 30.97 87 TYR A O 1
ATOM 656 N N . PRO A 1 86 ? 19.102 86.336 102.409 1.00 31.00 88 PRO A N 1
ATOM 657 C CA . PRO A 1 86 ? 17.847 85.585 102.555 1.00 31.29 88 PRO A CA 1
ATOM 658 C C . PRO A 1 86 ? 17.991 84.136 103.050 1.00 31.49 88 PRO A C 1
ATOM 659 O O . PRO A 1 86 ? 17.140 83.649 103.798 1.00 31.40 88 PRO A O 1
ATOM 663 N N . GLU A 1 87 ? 19.062 83.463 102.638 1.00 31.77 89 GLU A N 1
ATOM 664 C CA . GLU A 1 87 ? 19.352 82.107 103.087 1.00 31.99 89 GLU A CA 1
ATOM 665 C C . GLU A 1 87 ? 19.592 82.028 104.603 1.00 32.54 89 GLU A C 1
ATOM 666 O O . GLU A 1 87 ? 19.519 80.951 105.191 1.00 32.47 89 GLU A O 1
ATOM 672 N N . TYR A 1 88 ? 19.883 83.172 105.224 1.00 33.24 90 TYR A N 1
ATOM 673 C CA . TYR A 1 88 ? 20.148 83.242 106.662 1.00 33.86 90 TYR A CA 1
ATOM 674 C C . TYR A 1 88 ? 18.984 83.814 107.474 1.00 34.32 90 TYR A C 1
ATOM 675 O O . TYR A 1 88 ? 18.991 83.738 108.701 1.00 34.54 90 TYR A O 1
ATOM 684 N N . ARG A 1 89 ? 17.987 84.372 106.789 1.00 34.84 91 ARG A N 1
ATOM 685 C CA . ARG A 1 89 ? 16.901 85.125 107.426 1.00 35.38 91 ARG A CA 1
ATOM 686 C C . ARG A 1 89 ? 16.116 84.335 108.471 1.00 35.67 91 ARG A C 1
ATOM 687 O O . ARG A 1 89 ? 15.569 84.920 109.400 1.00 35.94 91 ARG A O 1
ATOM 695 N N . ARG A 1 90 ? 16.072 83.012 108.313 1.00 36.10 92 ARG A N 1
ATOM 696 C CA . ARG A 1 90 ? 15.403 82.106 109.257 1.00 36.29 92 ARG A CA 1
ATOM 697 C C . ARG A 1 90 ? 15.955 82.145 110.686 1.00 36.05 92 ARG A C 1
ATOM 698 O O . ARG A 1 90 ? 15.267 81.758 111.628 1.00 36.25 92 ARG A O 1
ATOM 706 N N . SER A 1 91 ? 17.185 82.615 110.844 1.00 35.63 93 SER A N 1
ATOM 707 C CA . SER A 1 91 ? 17.877 82.522 112.120 1.00 35.40 93 SER A CA 1
ATOM 708 C C . SER A 1 91 ? 17.752 83.776 112.989 1.00 35.17 93 SER A C 1
ATOM 709 O O . SER A 1 91 ? 18.242 83.798 114.120 1.00 35.22 93 SER A O 1
ATOM 712 N N . GLY A 1 92 ? 17.107 84.814 112.461 1.00 34.82 94 GLY A N 1
ATOM 713 C CA . GLY A 1 92 ? 16.875 86.055 113.213 1.00 34.32 94 GLY A CA 1
ATOM 714 C C . GLY A 1 92 ? 18.145 86.655 113.796 1.00 33.94 94 GLY A C 1
ATOM 715 O O . GLY A 1 92 ? 18.208 86.993 114.985 1.00 33.91 94 GLY A O 1
ATOM 716 N N . TYR A 1 93 ? 19.164 86.764 112.952 1.00 33.25 95 TYR A N 1
ATOM 717 C CA . TYR A 1 93 ? 20.412 87.403 113.321 1.00 32.66 95 TYR A CA 1
ATOM 718 C C . TYR A 1 93 ? 20.224 88.916 113.538 1.00 32.94 95 TYR A C 1
ATOM 719 O O . TYR A 1 93 ? 20.878 89.531 114.392 1.00 33.03 95 TYR A O 1
ATOM 728 N N . VAL A 1 94 ? 19.319 89.513 112.769 1.00 33.06 96 VAL A N 1
ATOM 729 C CA . VAL A 1 94 ? 19.055 90.946 112.856 1.00 32.96 96 VAL A CA 1
ATOM 730 C C . VAL A 1 94 ? 18.543 91.352 114.253 1.00 33.09 96 VAL A C 1
ATOM 731 O O . VAL A 1 94 ? 19.000 92.337 114.827 1.00 32.88 96 VAL A O 1
ATOM 735 N N . LYS A 1 95 ? 17.627 90.569 114.808 1.00 33.52 97 LYS A N 1
ATOM 736 C CA . LYS A 1 95 ? 17.183 90.760 116.185 1.00 34.22 97 LYS A CA 1
ATOM 737 C C . LYS A 1 95 ? 18.375 90.779 117.153 1.00 34.34 97 LYS A C 1
ATOM 738 O O . LYS A 1 95 ? 18.463 91.654 118.010 1.00 34.12 97 LYS A O 1
ATOM 744 N N . GLU A 1 96 ? 19.286 89.815 117.014 1.00 34.66 98 GLU A N 1
ATOM 745 C CA . GLU A 1 96 ? 20.474 89.771 117.864 1.00 35.00 98 GLU A CA 1
ATOM 746 C C . GLU A 1 96 ? 21.323 91.030 117.709 1.00 34.79 98 GLU A C 1
ATOM 747 O O . GLU A 1 96 ? 21.679 91.661 118.706 1.00 34.91 98 GLU A O 1
ATOM 753 N N . LEU A 1 97 ? 21.620 91.414 116.467 1.00 34.48 99 LEU A N 1
ATOM 754 C CA . LEU A 1 97 ? 22.424 92.615 116.208 1.00 34.24 99 LEU A CA 1
ATOM 755 C C . LEU A 1 97 ? 21.823 93.887 116.814 1.00 34.23 99 LEU A C 1
ATOM 756 O O . LEU A 1 97 ? 22.543 94.745 117.332 1.00 34.18 99 LEU A O 1
ATOM 761 N N . LEU A 1 98 ? 20.504 94.005 116.731 1.00 33.98 100 LEU A N 1
ATOM 762 C CA . LEU A 1 98 ? 19.819 95.198 117.172 1.00 33.80 100 LEU A CA 1
ATOM 763 C C . LEU A 1 98 ? 19.820 95.272 118.693 1.00 33.83 100 LEU A C 1
ATOM 764 O O . LEU A 1 98 ? 20.109 96.318 119.269 1.00 33.80 100 LEU A O 1
ATOM 769 N N . GLN A 1 99 ? 19.517 94.151 119.338 1.00 34.10 101 GLN A N 1
ATOM 770 C CA . GLN A 1 99 ? 19.589 94.044 120.794 1.00 34.37 101 GLN A CA 1
ATOM 771 C C . GLN A 1 99 ? 20.995 94.407 121.261 1.00 34.16 101 GLN A C 1
ATOM 772 O O . GLN A 1 99 ? 21.159 95.078 122.276 1.00 34.35 101 GLN A O 1
ATOM 778 N N . HIS A 1 100 ? 21.998 93.980 120.497 1.00 33.84 102 HIS A N 1
ATOM 779 C CA . HIS A 1 100 ? 23.393 94.329 120.765 1.00 33.82 102 HIS A CA 1
ATOM 780 C C . HIS A 1 100 ? 23.671 95.843 120.655 1.00 33.57 102 HIS A C 1
ATOM 781 O O . HIS A 1 100 ? 24.274 96.433 121.559 1.00 33.87 102 HIS A O 1
ATOM 788 N N . SER A 1 101 ? 23.234 96.468 119.563 1.00 32.86 103 SER A N 1
ATOM 789 C CA . SER A 1 101 ? 23.462 97.896 119.362 1.00 32.43 103 SER A CA 1
ATOM 790 C C . SER A 1 101 ? 22.904 98.717 120.530 1.00 32.54 103 SER A C 1
ATOM 791 O O . SER A 1 101 ? 23.502 99.695 120.956 1.00 32.30 103 SER A O 1
ATOM 794 N N . LEU A 1 102 ? 21.759 98.297 121.046 1.00 32.82 104 LEU A N 1
ATOM 795 C CA . LEU A 1 102 ? 21.168 98.919 122.210 1.00 33.34 104 LEU A CA 1
ATOM 796 C C . LEU A 1 102 ? 22.114 98.831 123.415 1.00 33.48 104 LEU A C 1
ATOM 797 O O . LEU A 1 102 ? 22.365 99.835 124.082 1.00 33.69 104 LEU A O 1
ATOM 802 N N . GLN A 1 103 ? 22.656 97.646 123.687 1.00 33.43 105 GLN A N 1
ATOM 803 C CA . GLN A 1 103 ? 23.593 97.500 124.797 1.00 33.53 105 GLN A CA 1
ATOM 804 C C . GLN A 1 103 ? 24.811 98.415 124.585 1.00 33.51 105 GLN A C 1
ATOM 805 O O . GLN A 1 103 ? 25.283 99.051 125.531 1.00 33.79 105 GLN A O 1
ATOM 811 N N . THR A 1 104 ? 25.298 98.506 123.348 1.00 33.40 106 THR A N 1
ATOM 812 C CA . THR A 1 104 ? 26.459 99.353 123.029 1.00 33.37 106 THR A CA 1
ATOM 813 C C . THR A 1 104 ? 26.144 100.839 123.193 1.00 33.21 106 THR A C 1
ATOM 814 O O . THR A 1 104 ? 26.960 101.621 123.680 1.00 32.98 106 THR A O 1
ATOM 826 N N . LYS A 1 106 ? 23.908 102.267 125.138 1.00 33.93 108 LYS A N 1
ATOM 827 C CA . LYS A 1 106 ? 23.847 102.570 126.560 1.00 33.55 108 LYS A CA 1
ATOM 828 C C . LYS A 1 106 ? 25.268 102.699 127.107 1.00 33.56 108 LYS A C 1
ATOM 829 O O . LYS A 1 106 ? 25.588 103.706 127.728 1.00 33.47 108 LYS A O 1
ATOM 835 N N . LYS A 1 107 ? 26.118 101.704 126.840 1.00 33.57 109 LYS A N 1
ATOM 836 C CA . LYS A 1 107 ? 27.510 101.730 127.294 1.00 33.75 109 LYS A CA 1
ATOM 837 C C . LYS A 1 107 ? 28.197 103.031 126.892 1.00 33.57 109 LYS A C 1
ATOM 838 O O . LYS A 1 107 ? 28.915 103.627 127.694 1.00 33.32 109 LYS A O 1
ATOM 844 N N . ASP A 1 108 ? 27.943 103.488 125.669 1.00 33.68 110 ASP A N 1
ATOM 845 C CA . ASP A 1 108 ? 28.640 104.652 125.138 1.00 33.97 110 ASP A CA 1
ATOM 846 C C . ASP A 1 108 ? 28.061 106.018 125.518 1.00 34.47 110 ASP A C 1
ATOM 847 O O . ASP A 1 108 ? 28.699 107.040 125.303 1.00 34.27 110 ASP A O 1
ATOM 852 N N . GLY A 1 109 ? 26.865 106.036 126.097 1.00 35.46 111 GLY A N 1
ATOM 853 C CA . GLY A 1 109 ? 26.274 107.278 126.603 1.00 36.63 111 GLY A CA 1
ATOM 854 C C . GLY A 1 109 ? 25.380 107.985 125.603 1.00 37.59 111 GLY A C 1
ATOM 855 O O . GLY A 1 109 ? 25.193 109.201 125.668 1.00 37.31 111 GLY A O 1
ATOM 856 N N . TYR A 1 110 ? 24.846 107.224 124.659 1.00 38.83 112 TYR A N 1
ATOM 857 C CA . TYR A 1 110 ? 23.825 107.733 123.771 1.00 40.48 112 TYR A CA 1
ATOM 858 C C . TYR A 1 110 ? 22.516 107.844 124.533 1.00 42.01 112 TYR A C 1
ATOM 859 O O . TYR A 1 110 ? 22.165 106.951 125.287 1.00 42.24 112 TYR A O 1
ATOM 868 N N . THR A 1 111 ? 21.788 108.929 124.330 1.00 43.94 113 THR A N 1
ATOM 869 C CA . THR A 1 111 ? 20.499 109.096 124.992 1.00 45.99 113 THR A CA 1
ATOM 870 C C . THR A 1 111 ? 19.312 108.707 124.108 1.00 46.72 113 THR A C 1
ATOM 871 O O . THR A 1 111 ? 18.251 108.357 124.602 1.00 46.45 113 THR A O 1
ATOM 875 N N . VAL A 1 112 ? 19.529 108.730 122.801 1.00 47.71 114 VAL A N 1
ATOM 876 C CA . VAL A 1 112 ? 18.472 108.575 121.818 1.00 48.36 114 VAL A CA 1
ATOM 877 C C . VAL A 1 112 ? 19.028 107.881 120.577 1.00 47.73 114 VAL A C 1
ATOM 878 O O . VAL A 1 112 ? 20.230 107.880 120.355 1.00 48.06 114 VAL A O 1
ATOM 882 N N . SER A 1 113 ? 18.158 107.285 119.774 1.00 46.33 115 SER A N 1
ATOM 883 C CA . SER A 1 113 ? 18.593 106.621 118.560 1.00 44.68 115 SER A CA 1
ATOM 884 C C . SER A 1 113 ? 17.590 106.843 117.465 1.00 43.22 115 SER A C 1
ATOM 885 O O . SER A 1 113 ? 16.402 106.914 117.738 1.00 43.14 115 SER A O 1
ATOM 896 N N . LEU A 1 115 ? 16.538 105.770 113.125 1.00 35.82 117 LEU A N 1
ATOM 897 C CA . LEU A 1 115 ? 16.708 104.918 111.954 1.00 34.12 117 LEU A CA 1
ATOM 898 C C . LEU A 1 115 ? 15.587 105.108 110.932 1.00 33.06 117 LEU A C 1
ATOM 899 O O . LEU A 1 115 ? 14.491 105.565 111.264 1.00 32.71 117 LEU A O 1
ATOM 904 N N . HIS A 1 116 ? 15.889 104.751 109.689 1.00 31.83 118 HIS A N 1
ATOM 905 C CA . HIS A 1 116 ? 14.906 104.636 108.621 1.00 30.67 118 HIS A CA 1
ATOM 906 C C . HIS A 1 116 ? 14.571 103.156 108.402 1.00 30.17 118 HIS A C 1
ATOM 907 O O . HIS A 1 116 ? 15.444 102.379 108.030 1.00 30.00 118 HIS A O 1
ATOM 914 N N . PRO A 1 117 ? 13.299 102.764 108.614 1.00 29.92 119 PRO A N 1
ATOM 915 C CA . PRO A 1 117 ? 12.921 101.345 108.686 1.00 29.73 119 PRO A CA 1
ATOM 916 C C . PRO A 1 117 ? 12.624 100.664 107.346 1.00 29.87 119 PRO A C 1
ATOM 917 O O . PRO A 1 117 ? 11.988 101.253 106.468 1.00 30.02 119 PRO A O 1
ATOM 921 N N . PHE A 1 118 ? 13.064 99.418 107.201 1.00 29.98 120 PHE A N 1
ATOM 922 C CA . PHE A 1 118 ? 12.665 98.616 106.060 1.00 30.20 120 PHE A CA 1
ATOM 923 C C . PHE A 1 118 ? 11.223 98.207 106.287 1.00 30.08 120 PHE A C 1
ATOM 924 O O . PHE A 1 118 ? 10.467 98.000 105.343 1.00 30.27 120 PHE A O 1
ATOM 932 N N . ALA A 1 119 ? 10.858 98.099 107.562 1.00 29.86 121 ALA A N 1
ATOM 933 C CA . ALA A 1 119 ? 9.487 97.834 107.977 1.00 29.52 121 ALA A CA 1
ATOM 934 C C . ALA A 1 119 ? 9.293 98.475 109.333 1.00 29.20 121 ALA A C 1
ATOM 935 O O . ALA A 1 119 ? 10.084 98.243 110.243 1.00 29.20 121 ALA A O 1
ATOM 937 N N . VAL A 1 120 ? 8.246 99.286 109.459 1.00 28.93 122 VAL A N 1
ATOM 938 C CA . VAL A 1 120 ? 7.916 99.921 110.730 1.00 28.62 122 VAL A CA 1
ATOM 939 C C . VAL A 1 120 ? 7.622 98.873 111.816 1.00 28.71 122 VAL A C 1
ATOM 940 O O . VAL A 1 120 ? 8.093 98.993 112.955 1.00 28.54 122 VAL A O 1
ATOM 944 N N . SER A 1 121 ? 6.874 97.833 111.444 1.00 28.74 123 SER A N 1
ATOM 945 C CA . SER A 1 121 ? 6.424 96.815 112.390 1.00 28.72 123 SER A CA 1
ATOM 946 C C . SER A 1 121 ? 7.584 96.153 113.118 1.00 28.91 123 SER A C 1
ATOM 947 O O . SER A 1 121 ? 7.482 95.820 114.311 1.00 28.89 123 SER A O 1
ATOM 950 N N . PHE A 1 122 ? 8.681 95.957 112.386 1.00 28.80 124 PHE A N 1
ATOM 951 C CA . PHE A 1 122 ? 9.839 95.243 112.916 1.00 28.51 124 PHE A CA 1
ATOM 952 C C . PHE A 1 122 ? 10.513 95.999 114.064 1.00 28.17 124 PHE A C 1
ATOM 953 O O . PHE A 1 122 ? 10.782 95.438 115.120 1.00 27.90 124 PHE A O 1
ATOM 961 N N . TYR A 1 123 ? 10.775 97.279 113.853 1.00 27.96 125 TYR A N 1
ATOM 962 C CA . TYR A 1 123 ? 11.453 98.064 114.860 1.00 27.74 125 TYR A CA 1
ATOM 963 C C . TYR A 1 123 ? 10.523 98.493 115.978 1.00 27.86 125 TYR A C 1
ATOM 964 O O . TYR A 1 123 ? 10.979 98.810 117.074 1.00 27.92 125 TYR A O 1
ATOM 973 N N . ARG A 1 124 ? 9.220 98.499 115.709 1.00 27.86 126 ARG A N 1
ATOM 974 C CA . ARG A 1 124 ? 8.253 98.794 116.756 1.00 27.89 126 ARG A CA 1
ATOM 975 C C . ARG A 1 124 ? 8.410 97.840 117.921 1.00 28.06 126 ARG A C 1
ATOM 976 O O . ARG A 1 124 ? 8.364 98.258 119.075 1.00 28.31 126 ARG A O 1
ATOM 984 N N . LYS A 1 125 ? 8.637 96.567 117.609 1.00 28.07 127 LYS A N 1
ATOM 985 C CA . LYS A 1 125 ? 8.713 95.518 118.620 1.00 28.05 127 LYS A CA 1
ATOM 986 C C . LYS A 1 125 ? 9.855 95.715 119.613 1.00 27.78 127 LYS A C 1
ATOM 987 O O . LYS A 1 125 ? 9.734 95.315 120.771 1.00 27.83 127 LYS A O 1
ATOM 993 N N . TYR A 1 126 ? 10.947 96.337 119.161 1.00 27.39 128 TYR A N 1
ATOM 994 C CA . TYR A 1 126 ? 12.161 96.484 119.974 1.00 26.92 128 TYR A CA 1
ATOM 995 C C . TYR A 1 126 ? 12.330 97.896 120.532 1.00 26.98 128 TYR A C 1
ATOM 996 O O . TYR A 1 126 ? 13.425 98.277 120.961 1.00 26.67 128 TYR A O 1
ATOM 1005 N N . GLY A 1 127 ? 11.236 98.665 120.516 1.00 26.99 129 GLY A N 1
ATOM 1006 C CA . GLY A 1 127 ? 11.165 99.939 121.228 1.00 27.09 129 GLY A CA 1
ATOM 1007 C C . GLY A 1 127 ? 11.068 101.226 120.431 1.00 27.38 129 GLY A C 1
ATOM 1008 O O . GLY A 1 127 ? 10.658 102.252 120.983 1.00 27.25 129 GLY A O 1
ATOM 1009 N N . TRP A 1 128 ? 11.458 101.187 119.153 1.00 27.65 130 TRP A N 1
ATOM 1010 C CA . TRP A 1 128 ? 11.378 102.359 118.267 1.00 28.10 130 TRP A CA 1
ATOM 1011 C C . TRP A 1 128 ? 9.945 102.699 117.895 1.00 28.49 130 TRP A C 1
ATOM 1012 O O . TRP A 1 128 ? 9.089 101.823 117.832 1.00 28.88 130 TRP A O 1
ATOM 1023 N N . GLU A 1 129 ? 9.696 103.979 117.645 1.00 28.83 131 GLU A N 1
ATOM 1024 C CA . GLU A 1 129 ? 8.431 104.422 117.093 1.00 29.16 131 GLU A CA 1
ATOM 1025 C C . GLU A 1 129 ? 8.701 105.361 115.952 1.00 29.34 131 GLU A C 1
ATOM 1026 O O . GLU A 1 129 ? 9.828 105.831 115.797 1.00 29.55 131 GLU A O 1
ATOM 1032 N N . LEU A 1 130 ? 7.670 105.638 115.159 1.00 29.46 132 LEU A N 1
ATOM 1033 C CA . LEU A 1 130 ? 7.735 106.717 114.182 1.00 29.58 132 LEU A CA 1
ATOM 1034 C C . LEU A 1 130 ? 7.872 108.021 114.939 1.00 29.55 132 LEU A C 1
ATOM 1035 O O . LEU A 1 130 ? 7.265 108.186 115.999 1.00 29.10 132 LEU A O 1
ATOM 1040 N N . CYS A 1 131 ? 8.656 108.938 114.383 1.00 29.84 133 CYS A N 1
ATOM 1041 C CA . CYS A 1 131 ? 8.917 110.218 115.031 1.00 30.46 133 CYS A CA 1
ATOM 1042 C C . CYS A 1 131 ? 8.961 111.427 114.091 1.00 29.92 133 CYS A C 1
ATOM 1043 O O . CYS A 1 131 ? 8.984 112.553 114.564 1.00 30.09 133 CYS A O 1
ATOM 1046 N N . ALA A 1 132 ? 8.982 111.213 112.775 1.00 29.18 134 ALA A N 1
ATOM 1047 C CA . ALA A 1 132 ? 9.018 112.338 111.845 1.00 28.29 134 ALA A CA 1
ATOM 1048 C C . ALA A 1 132 ? 8.356 111.998 110.536 1.00 27.97 134 ALA A C 1
ATOM 1049 O O . ALA A 1 132 ? 8.439 110.865 110.082 1.00 27.97 134 ALA A O 1
ATOM 1051 N N . ASN A 1 133 ? 7.692 112.990 109.947 1.00 27.88 135 ASN A N 1
ATOM 1052 C CA . ASN A 1 133 ? 7.115 112.885 108.601 1.00 27.72 135 ASN A CA 1
ATOM 1053 C C . ASN A 1 133 ? 7.826 113.787 107.592 1.00 27.51 135 ASN A C 1
ATOM 1054 O O . ASN A 1 133 ? 8.455 114.793 107.947 1.00 27.39 135 ASN A O 1
ATOM 1059 N N . LEU A 1 134 ? 7.687 113.434 106.326 1.00 27.33 136 LEU A N 1
ATOM 1060 C CA . LEU A 1 134 ? 8.014 114.345 105.251 1.00 27.23 136 LEU A CA 1
ATOM 1061 C C . LEU A 1 134 ? 6.747 114.716 104.492 1.00 27.82 136 LEU A C 1
ATOM 1062 O O . LEU A 1 134 ? 5.855 113.879 104.290 1.00 27.69 136 LEU A O 1
ATOM 1067 N N . LEU A 1 135 ? 6.672 115.989 104.105 1.00 28.35 137 LEU A N 1
ATOM 1068 C CA . LEU A 1 135 ? 5.621 116.495 103.239 1.00 28.95 137 LEU A CA 1
ATOM 1069 C C . LEU A 1 135 ? 6.214 116.740 101.864 1.00 29.06 137 LEU A C 1
ATOM 1070 O O . LEU A 1 135 ? 7.130 117.539 101.715 1.00 29.63 137 LEU A O 1
ATOM 1075 N N . VAL A 1 136 ? 5.704 116.033 100.866 1.00 29.29 138 VAL A N 1
ATOM 1076 C CA . VAL A 1 136 ? 6.136 116.215 99.489 1.00 29.38 138 VAL A CA 1
ATOM 1077 C C . VAL A 1 136 ? 4.993 116.882 98.755 1.00 29.94 138 VAL A C 1
ATOM 1078 O O . VAL A 1 136 ? 3.844 116.470 98.895 1.00 29.84 138 VAL A O 1
ATOM 1082 N N . CYS A 1 137 ? 5.291 117.913 97.981 1.00 30.81 139 CYS A N 1
ATOM 1083 C CA . CYS A 1 137 ? 4.249 118.550 97.178 1.00 32.15 139 CYS A CA 1
ATOM 1084 C C . CYS A 1 137 ? 4.663 118.822 95.737 1.00 31.77 139 CYS A C 1
ATOM 1085 O O . CYS A 1 137 ? 5.825 119.085 95.450 1.00 31.45 139 CYS A O 1
ATOM 1088 N N . HIS A 1 138 ? 3.676 118.764 94.850 1.00 31.90 140 HIS A N 1
ATOM 1089 C CA . HIS A 1 138 ? 3.879 118.858 93.420 1.00 31.98 140 HIS A CA 1
ATOM 1090 C C . HIS A 1 138 ? 3.075 119.994 92.840 1.00 32.04 140 HIS A C 1
ATOM 1091 O O . HIS A 1 138 ? 1.847 120.076 93.016 1.00 31.67 140 HIS A O 1
ATOM 1106 N N . THR A 1 140 ? 2.774 122.655 89.180 1.00 30.70 142 THR A N 1
ATOM 1107 C CA . THR A 1 140 ? 2.969 122.725 87.749 1.00 29.96 142 THR A CA 1
ATOM 1108 C C . THR A 1 140 ? 3.369 124.154 87.414 1.00 29.95 142 THR A C 1
ATOM 1109 O O . THR A 1 140 ? 3.286 125.027 88.273 1.00 29.74 142 THR A O 1
ATOM 1113 N N . LYS A 1 141 ? 3.824 124.376 86.179 1.00 30.06 143 LYS A N 1
ATOM 1114 C CA . LYS A 1 141 ? 4.213 125.704 85.688 1.00 30.17 143 LYS A CA 1
ATOM 1115 C C . LYS A 1 141 ? 3.246 126.837 86.079 1.00 30.02 143 LYS A C 1
ATOM 1116 O O . LYS A 1 141 ? 3.689 127.934 86.427 1.00 30.06 143 LYS A O 1
ATOM 1122 N N . SER A 1 142 ? 1.941 126.579 86.029 1.00 29.67 144 SER A N 1
ATOM 1123 C CA . SER A 1 142 ? 0.970 127.637 86.291 1.00 29.84 144 SER A CA 1
ATOM 1124 C C . SER A 1 142 ? 0.943 128.084 87.756 1.00 30.24 144 SER A C 1
ATOM 1125 O O . SER A 1 142 ? 0.420 129.151 88.077 1.00 30.31 144 SER A O 1
ATOM 1128 N N . ASP A 1 143 ? 1.505 127.265 88.638 1.00 30.77 145 ASP A N 1
ATOM 1129 C CA . ASP A 1 143 ? 1.611 127.611 90.052 1.00 31.14 145 ASP A CA 1
ATOM 1130 C C . ASP A 1 143 ? 2.729 128.615 90.313 1.00 31.51 145 ASP A C 1
ATOM 1131 O O . ASP A 1 143 ? 2.744 129.271 91.356 1.00 31.48 145 ASP A O 1
ATOM 1136 N N . LEU A 1 144 ? 3.652 128.738 89.361 1.00 31.94 146 LEU A N 1
ATOM 1137 C CA . LEU A 1 144 ? 4.858 129.546 89.538 1.00 32.37 146 LEU A CA 1
ATOM 1138 C C . LEU A 1 144 ? 4.617 131.026 89.266 1.00 32.72 146 LEU A C 1
ATOM 1139 O O . LEU A 1 144 ? 5.134 131.600 88.312 1.00 32.71 146 LEU A O 1
ATOM 1144 N N . VAL A 1 145 ? 3.824 131.634 90.132 1.00 33.44 147 VAL A N 1
ATOM 1145 C CA . VAL A 1 145 ? 3.512 133.043 90.044 1.00 34.13 147 VAL A CA 1
ATOM 1146 C C . VAL A 1 145 ? 4.357 133.788 91.072 1.00 35.02 147 VAL A C 1
ATOM 1147 O O . VAL A 1 145 ? 4.417 133.395 92.239 1.00 34.97 147 VAL A O 1
ATOM 1159 N N . LYS A 1 147 ? 5.855 136.383 93.728 1.00 37.52 149 LYS A N 1
ATOM 1160 C CA . LYS A 1 147 ? 5.358 137.172 94.844 1.00 37.97 149 LYS A CA 1
ATOM 1161 C C . LYS A 1 147 ? 5.986 138.548 94.672 1.00 38.21 149 LYS A C 1
ATOM 1162 O O . LYS A 1 147 ? 6.839 138.716 93.796 1.00 38.67 149 LYS A O 1
ATOM 1168 N N . LYS A 1 148 ? 5.566 139.537 95.461 1.00 38.28 150 LYS A N 1
ATOM 1169 C CA . LYS A 1 148 ? 6.147 140.874 95.334 1.00 38.19 150 LYS A CA 1
ATOM 1170 C C . LYS A 1 148 ? 7.669 140.759 95.399 1.00 38.00 150 LYS A C 1
ATOM 1171 O O . LYS A 1 148 ? 8.192 139.878 96.086 1.00 37.80 150 LYS A O 1
ATOM 1173 N N . GLN A 1 149 ? 8.366 141.622 94.659 1.00 37.97 151 GLN A N 1
ATOM 1174 C CA . GLN A 1 149 ? 9.838 141.609 94.607 1.00 37.93 151 GLN A CA 1
ATOM 1175 C C . GLN A 1 149 ? 10.487 141.930 95.953 1.00 37.24 151 GLN A C 1
ATOM 1176 O O . GLN A 1 149 ? 10.017 142.804 96.690 1.00 37.25 151 GLN A O 1
ATOM 1182 N N . VAL A 1 150 ? 11.565 141.215 96.265 1.00 36.38 152 VAL A N 1
ATOM 1183 C CA . VAL A 1 150 ? 12.372 141.518 97.443 1.00 35.42 152 VAL A CA 1
ATOM 1184 C C . VAL A 1 150 ? 13.717 142.106 97.010 1.00 35.03 152 VAL A C 1
ATOM 1185 O O . VAL A 1 150 ? 14.151 141.913 95.870 1.00 34.85 152 VAL A O 1
ATOM 1189 N N . ASN A 1 151 ? 14.363 142.833 97.918 1.00 34.66 153 ASN A N 1
ATOM 1190 C CA . ASN A 1 151 ? 15.533 143.649 97.570 1.00 34.52 153 ASN A CA 1
ATOM 1191 C C . ASN A 1 151 ? 16.855 142.908 97.635 1.00 34.24 153 ASN A C 1
ATOM 1192 O O . ASN A 1 151 ? 17.914 143.525 97.557 1.00 34.33 153 ASN A O 1
ATOM 1197 N N . GLY A 1 152 ? 16.789 141.588 97.779 1.00 33.76 154 GLY A N 1
ATOM 1198 C CA . GLY A 1 152 ? 17.985 140.773 97.887 1.00 33.32 154 GLY A CA 1
ATOM 1199 C C . GLY A 1 152 ? 18.287 139.973 96.634 1.00 33.08 154 GLY A C 1
ATOM 1200 O O . GLY A 1 152 ? 17.719 140.222 95.571 1.00 33.27 154 GLY A O 1
ATOM 1201 N N . THR A 1 153 ? 19.186 139.005 96.762 1.00 32.50 155 THR A N 1
ATOM 1202 C CA . THR A 1 153 ? 19.719 138.297 95.614 1.00 32.28 155 THR A CA 1
ATOM 1203 C C . THR A 1 153 ? 20.037 136.868 96.011 1.00 31.86 155 THR A C 1
ATOM 1204 O O . THR A 1 153 ? 20.265 136.588 97.182 1.00 31.89 155 THR A O 1
ATOM 1208 N N . VAL A 1 154 ? 20.050 135.981 95.020 1.00 31.24 156 VAL A N 1
ATOM 1209 C CA . VAL A 1 154 ? 20.356 134.577 95.204 1.00 30.69 156 VAL A CA 1
ATOM 1210 C C . VAL A 1 154 ? 21.629 134.253 94.435 1.00 30.61 156 VAL A C 1
ATOM 1211 O O . VAL A 1 154 ? 21.810 134.715 93.303 1.00 30.36 156 VAL A O 1
ATOM 1215 N N . LYS A 1 155 ? 22.519 133.499 95.089 1.00 30.56 157 LYS A N 1
ATOM 1216 C CA . LYS A 1 155 ? 23.749 132.976 94.501 1.00 30.79 157 LYS A CA 1
ATOM 1217 C C . LYS A 1 155 ? 23.669 131.447 94.478 1.00 30.60 157 LYS A C 1
ATOM 1218 O O . LYS A 1 155 ? 22.945 130.855 95.274 1.00 30.60 157 LYS A O 1
ATOM 1224 N N . ARG A 1 156 ? 24.414 130.813 93.570 1.00 30.39 158 ARG A N 1
ATOM 1225 C CA . ARG A 1 156 ? 24.404 129.352 93.422 1.00 29.76 158 ARG A CA 1
ATOM 1226 C C . ARG A 1 156 ? 25.758 128.733 93.781 1.00 29.74 158 ARG A C 1
ATOM 1227 O O . ARG A 1 156 ? 26.803 129.347 93.578 1.00 29.71 158 ARG A O 1
ATOM 1235 N N . PHE A 1 157 ? 25.717 127.509 94.304 1.00 29.74 159 PHE A N 1
ATOM 1236 C CA . PHE A 1 157 ? 26.901 126.786 94.771 1.00 29.74 159 PHE A CA 1
ATOM 1237 C C . PHE A 1 157 ? 26.852 125.276 94.481 1.00 30.06 159 PHE A C 1
ATOM 1238 O O . PHE A 1 157 ? 25.791 124.680 94.349 1.00 29.93 159 PHE A O 1
ATOM 1246 N N . ASN A 1 158 ? 28.023 124.664 94.427 1.00 30.71 160 ASN A N 1
ATOM 1247 C CA . ASN A 1 158 ? 28.158 123.213 94.348 1.00 31.36 160 ASN A CA 1
ATOM 1248 C C . ASN A 1 158 ? 29.124 122.730 95.448 1.00 31.38 160 ASN A C 1
ATOM 1249 O O . ASN A 1 158 ? 29.746 123.543 96.125 1.00 31.42 160 ASN A O 1
ATOM 1254 N N . LYS A 1 159 ? 29.252 121.417 95.606 1.00 31.52 161 LYS A N 1
ATOM 1255 C CA . LYS A 1 159 ? 30.170 120.797 96.567 1.00 31.68 161 LYS A CA 1
ATOM 1256 C C . LYS A 1 159 ? 31.549 121.485 96.674 1.00 31.49 161 LYS A C 1
ATOM 1257 O O . LYS A 1 159 ? 32.065 121.706 97.780 1.00 31.37 161 LYS A O 1
ATOM 1263 N N . GLU A 1 160 ? 32.139 121.823 95.525 1.00 31.07 162 GLU A N 1
ATOM 1264 C CA . GLU A 1 160 ? 33.481 122.415 95.476 1.00 30.45 162 GLU A CA 1
ATOM 1265 C C . GLU A 1 160 ? 33.495 123.901 95.813 1.00 29.33 162 GLU A C 1
ATOM 1266 O O . GLU A 1 160 ? 34.567 124.503 95.918 1.00 29.12 162 GLU A O 1
ATOM 1272 N N . SER A 1 161 ? 32.306 124.481 95.963 1.00 28.29 163 SER A N 1
ATOM 1273 C CA . SER A 1 161 ? 32.145 125.875 96.359 1.00 27.43 163 SER A CA 1
ATOM 1274 C C . SER A 1 161 ? 31.420 126.012 97.703 1.00 26.95 163 SER A C 1
ATOM 1275 O O . SER A 1 161 ? 30.877 127.062 97.999 1.00 27.58 163 SER A O 1
ATOM 1277 N N . HIS A 1 162 ? 31.426 124.969 98.523 1.00 26.19 164 HIS A N 1
ATOM 1278 C CA . HIS A 1 162 ? 30.667 124.958 99.773 1.00 25.87 164 HIS A CA 1
ATOM 1279 C C . HIS A 1 162 ? 30.894 126.187 100.693 1.00 25.85 164 HIS A C 1
ATOM 1280 O O . HIS A 1 162 ? 31.966 126.345 101.283 1.00 25.84 164 HIS A O 1
ATOM 1287 N N . PRO A 1 163 ? 29.861 127.040 100.837 1.00 25.77 165 PRO A N 1
ATOM 1288 C CA . PRO A 1 163 ? 29.912 128.278 101.612 1.00 25.80 165 PRO A CA 1
ATOM 1289 C C . PRO A 1 163 ? 29.561 128.047 103.084 1.00 25.95 165 PRO A C 1
ATOM 1290 O O . PRO A 1 163 ? 28.522 127.470 103.397 1.00 25.77 165 PRO A O 1
ATOM 1294 N N . GLU A 1 164 ? 30.420 128.511 103.980 1.00 26.42 166 GLU A N 1
ATOM 1295 C CA . GLU A 1 164 ? 30.291 128.161 105.396 1.00 27.06 166 GLU A CA 1
ATOM 1296 C C . GLU A 1 164 ? 29.052 128.765 106.069 1.00 26.51 166 GLU A C 1
ATOM 1297 O O . GLU A 1 164 ? 28.637 128.299 107.127 1.00 27.03 166 GLU A O 1
ATOM 1303 N N . GLU A 1 165 ? 28.457 129.781 105.458 1.00 25.66 167 GLU A N 1
ATOM 1304 C CA . GLU A 1 165 ? 27.211 130.350 105.989 1.00 25.12 167 GLU A CA 1
ATOM 1305 C C . GLU A 1 165 ? 26.021 129.401 105.911 1.00 25.07 167 GLU A C 1
ATOM 1306 O O . GLU A 1 165 ? 25.151 129.442 106.785 1.00 25.76 167 GLU A O 1
ATOM 1312 N N . VAL A 1 166 ? 25.973 128.545 104.894 1.00 24.44 168 VAL A N 1
ATOM 1313 C CA . VAL A 1 166 ? 24.890 127.563 104.819 1.00 23.75 168 VAL A CA 1
ATOM 1314 C C . VAL A 1 166 ? 24.779 126.742 106.105 1.00 23.63 168 VAL A C 1
ATOM 1315 O O . VAL A 1 166 ? 23.683 126.373 106.507 1.00 23.24 168 VAL A O 1
ATOM 1319 N N . GLU A 1 167 ? 25.917 126.481 106.749 1.00 23.81 169 GLU A N 1
ATOM 1320 C CA . GLU A 1 167 ? 25.957 125.631 107.939 1.00 24.23 169 GLU A CA 1
ATOM 1321 C C . GLU A 1 167 ? 25.177 126.282 109.077 1.00 24.18 169 GLU A C 1
ATOM 1322 O O . GLU A 1 167 ? 24.441 125.615 109.815 1.00 24.28 169 GLU A O 1
ATOM 1328 N N . LYS A 1 168 ? 25.301 127.597 109.187 1.00 24.28 170 LYS A N 1
ATOM 1329 C CA . LYS A 1 168 ? 24.597 128.322 110.235 1.00 24.46 170 LYS A CA 1
ATOM 1330 C C . LYS A 1 168 ? 23.134 128.570 109.877 1.00 24.03 170 LYS A C 1
ATOM 1331 O O . LYS A 1 168 ? 22.283 128.684 110.776 1.00 24.07 170 LYS A O 1
ATOM 1337 N N . LEU A 1 169 ? 22.844 128.629 108.578 1.00 23.23 171 LEU A N 1
ATOM 1338 C CA . LEU A 1 169 ? 21.465 128.725 108.117 1.00 22.89 171 LEU A CA 1
ATOM 1339 C C . LEU A 1 169 ? 20.710 127.484 108.549 1.00 23.14 171 LEU A C 1
ATOM 1340 O O . LEU A 1 169 ? 19.680 127.569 109.232 1.00 23.14 171 LEU A O 1
ATOM 1345 N N . TYR A 1 170 ? 21.240 126.333 108.153 1.00 23.25 172 TYR A N 1
ATOM 1346 C CA . TYR A 1 170 ? 20.752 125.060 108.623 1.00 23.67 172 TYR A CA 1
ATOM 1347 C C . TYR A 1 170 ? 20.571 125.043 110.151 1.00 24.33 172 TYR A C 1
ATOM 1348 O O . TYR A 1 170 ? 19.479 124.781 110.646 1.00 24.38 172 TYR A O 1
ATOM 1357 N N . GLU A 1 171 ? 21.642 125.318 110.889 1.00 24.98 173 GLU A N 1
ATOM 1358 C CA . GLU A 1 171 ? 21.603 125.193 112.339 1.00 25.62 173 GLU A CA 1
ATOM 1359 C C . GLU A 1 171 ? 20.447 125.993 112.954 1.00 25.49 173 GLU A C 1
ATOM 1360 O O . GLU A 1 171 ? 19.712 125.479 113.786 1.00 25.45 173 GLU A O 1
ATOM 1366 N N . THR A 1 172 ? 20.262 127.229 112.508 1.00 25.57 174 THR A N 1
ATOM 1367 C CA . THR A 1 172 ? 19.187 128.080 113.024 1.00 25.84 174 THR A CA 1
ATOM 1368 C C . THR A 1 172 ? 17.777 127.554 112.684 1.00 25.64 174 THR A C 1
ATOM 1369 O O . THR A 1 172 ? 16.817 127.789 113.430 1.00 25.74 174 THR A O 1
ATOM 1373 N N . PHE A 1 173 ? 17.663 126.856 111.559 1.00 25.25 175 PHE A N 1
ATOM 1374 C CA . PHE A 1 173 ? 16.423 126.180 111.186 1.00 25.01 175 PHE A CA 1
ATOM 1375 C C . PHE A 1 173 ? 16.220 124.950 112.080 1.00 24.77 175 PHE A C 1
ATOM 1376 O O . PHE A 1 173 ? 15.177 124.809 112.725 1.00 25.02 175 PHE A O 1
ATOM 1384 N N . ALA A 1 174 ? 17.238 124.092 112.146 1.00 24.26 176 ALA A N 1
ATOM 1385 C CA . ALA A 1 174 ? 17.145 122.804 112.842 1.00 23.73 176 ALA A CA 1
ATOM 1386 C C . ALA A 1 174 ? 16.687 123.002 114.267 1.00 23.34 176 ALA A C 1
ATOM 1387 O O . ALA A 1 174 ? 15.929 122.191 114.804 1.00 23.31 176 ALA A O 1
ATOM 1389 N N . GLU A 1 175 ? 17.137 124.108 114.856 1.00 22.88 177 GLU A N 1
ATOM 1390 C CA . GLU A 1 175 ? 16.906 124.407 116.264 1.00 22.30 177 GLU A CA 1
ATOM 1391 C C . GLU A 1 175 ? 15.450 124.701 116.530 1.00 21.87 177 GLU A C 1
ATOM 1392 O O . GLU A 1 175 ? 15.033 124.791 117.682 1.00 22.03 177 GLU A O 1
ATOM 1398 N N . LEU A 1 176 ? 14.676 124.849 115.463 1.00 21.29 178 LEU A N 1
ATOM 1399 C CA . LEU A 1 176 ? 13.236 125.029 115.597 1.00 20.93 178 LEU A CA 1
ATOM 1400 C C . LEU A 1 176 ? 12.487 123.712 115.839 1.00 20.48 178 LEU A C 1
ATOM 1401 O O . LEU A 1 176 ? 11.313 123.718 116.208 1.00 20.42 178 LEU A O 1
ATOM 1406 N N . PHE A 1 177 ? 13.175 122.591 115.656 1.00 20.21 179 PHE A N 1
ATOM 1407 C CA . PHE A 1 177 ? 12.521 121.282 115.636 1.00 19.99 179 PHE A CA 1
ATOM 1408 C C . PHE A 1 177 ? 13.099 120.300 116.636 1.00 19.77 179 PHE A C 1
ATOM 1409 O O . PHE A 1 177 ? 14.065 120.610 117.324 1.00 20.05 179 PHE A O 1
ATOM 1417 N N . SER A 1 178 ? 12.503 119.112 116.707 1.00 19.35 180 SER A N 1
ATOM 1418 C CA . SER A 1 178 ? 13.142 117.964 117.359 1.00 19.18 180 SER A CA 1
ATOM 1419 C C . SER A 1 178 ? 13.600 116.906 116.345 1.00 19.26 180 SER A C 1
ATOM 1420 O O . SER A 1 178 ? 12.852 116.532 115.438 1.00 19.43 180 SER A O 1
ATOM 1423 N N . GLY A 1 179 ? 14.832 116.434 116.495 1.00 19.23 181 GLY A N 1
ATOM 1424 C CA . GLY A 1 179 ? 15.310 115.311 115.699 1.00 19.37 181 GLY A CA 1
ATOM 1425 C C . GLY A 1 179 ? 16.172 115.654 114.505 1.00 19.67 181 GLY A C 1
ATOM 1426 O O . GLY A 1 179 ? 16.672 114.766 113.836 1.00 19.24 181 GLY A O 1
ATOM 1435 N N . LEU A 1 181 ? 19.336 116.492 112.327 1.00 21.41 183 LEU A N 1
ATOM 1436 C CA . LEU A 1 181 ? 20.707 116.000 112.404 1.00 21.46 183 LEU A CA 1
ATOM 1437 C C . LEU A 1 181 ? 21.719 117.151 112.544 1.00 21.52 183 LEU A C 1
ATOM 1438 O O . LEU A 1 181 ? 21.503 118.240 112.009 1.00 21.86 183 LEU A O 1
ATOM 1443 N N . VAL A 1 182 ? 22.806 116.929 113.271 1.00 21.25 184 VAL A N 1
ATOM 1444 C CA . VAL A 1 182 ? 23.824 117.966 113.412 1.00 21.10 184 VAL A CA 1
ATOM 1445 C C . VAL A 1 182 ? 24.878 117.767 112.344 1.00 21.21 184 VAL A C 1
ATOM 1446 O O . VAL A 1 182 ? 25.520 116.721 112.268 1.00 21.18 184 VAL A O 1
ATOM 1450 N N . ARG A 1 183 ? 25.064 118.789 111.526 1.00 21.39 185 ARG A N 1
ATOM 1451 C CA . ARG A 1 183 ? 25.831 118.642 110.310 1.00 21.76 185 ARG A CA 1
ATOM 1452 C C . ARG A 1 183 ? 27.153 119.396 110.325 1.00 22.18 185 ARG A C 1
ATOM 1453 O O . ARG A 1 183 ? 27.167 120.622 110.287 1.00 22.41 185 ARG A O 1
ATOM 1461 N N . ASN A 1 184 ? 28.261 118.664 110.344 1.00 22.80 186 ASN A N 1
ATOM 1462 C CA . ASN A 1 184 ? 29.558 119.278 110.092 1.00 23.43 186 ASN A CA 1
ATOM 1463 C C . ASN A 1 184 ? 29.864 119.361 108.601 1.00 23.86 186 ASN A C 1
ATOM 1464 O O . ASN A 1 184 ? 29.121 118.834 107.759 1.00 23.91 186 ASN A O 1
ATOM 1469 N N . GLU A 1 185 ? 30.962 120.037 108.291 1.00 24.32 187 GLU A N 1
ATOM 1470 C CA . GLU A 1 185 ? 31.417 120.224 106.931 1.00 24.61 187 GLU A CA 1
ATOM 1471 C C . GLU A 1 185 ? 31.554 118.896 106.202 1.00 24.58 187 GLU A C 1
ATOM 1472 O O . GLU A 1 185 ? 31.078 118.745 105.068 1.00 24.52 187 GLU A O 1
ATOM 1478 N N . LYS A 1 186 ? 32.202 117.934 106.859 1.00 24.52 188 LYS A N 1
ATOM 1479 C CA . LYS A 1 186 ? 32.387 116.616 106.275 1.00 24.37 188 LYS A CA 1
ATOM 1480 C C . LYS A 1 186 ? 31.025 116.059 105.856 1.00 24.13 188 LYS A C 1
ATOM 1481 O O . LYS A 1 186 ? 30.843 115.689 104.701 1.00 24.19 188 LYS A O 1
ATOM 1487 N N . TRP A 1 187 ? 30.060 116.061 106.776 1.00 23.73 189 TRP A N 1
ATOM 1488 C CA . TRP A 1 187 ? 28.703 115.591 106.470 1.00 23.18 189 TRP A CA 1
ATOM 1489 C C . TRP A 1 187 ? 28.053 116.310 105.280 1.00 23.46 189 TRP A C 1
ATOM 1490 O O . TRP A 1 187 ? 27.493 115.659 104.404 1.00 23.70 189 TRP A O 1
ATOM 1501 N N . TRP A 1 188 ? 28.108 117.639 105.253 1.00 23.66 190 TRP A N 1
ATOM 1502 C CA . TRP A 1 188 ? 27.618 118.376 104.094 1.00 23.67 190 TRP A CA 1
ATOM 1503 C C . TRP A 1 188 ? 28.288 117.850 102.837 1.00 24.07 190 TRP A C 1
ATOM 1504 O O . TRP A 1 188 ? 27.612 117.415 101.910 1.00 24.17 190 TRP A O 1
ATOM 1515 N N . LEU A 1 189 ? 29.620 117.861 102.830 1.00 24.33 191 LEU A N 1
ATOM 1516 C CA . LEU A 1 189 ? 30.395 117.498 101.646 1.00 24.59 191 LEU A CA 1
ATOM 1517 C C . LEU A 1 189 ? 30.165 116.078 101.193 1.00 24.99 191 LEU A C 1
ATOM 1518 O O . LEU A 1 189 ? 30.160 115.811 99.995 1.00 25.23 191 LEU A O 1
ATOM 1523 N N . GLN A 1 190 ? 29.971 115.174 102.147 1.00 25.29 192 GLN A N 1
ATOM 1524 C CA . GLN A 1 190 ? 29.959 113.749 101.841 1.00 25.83 192 GLN A CA 1
ATOM 1525 C C . GLN A 1 190 ? 28.574 113.141 101.732 1.00 25.97 192 GLN A C 1
ATOM 1526 O O . GLN A 1 190 ? 28.410 112.123 101.063 1.00 26.05 192 GLN A O 1
ATOM 1532 N N . ALA A 1 191 ? 27.581 113.778 102.349 1.00 26.15 193 ALA A N 1
ATOM 1533 C CA . ALA A 1 191 ? 26.264 113.175 102.490 1.00 26.54 193 ALA A CA 1
ATOM 1534 C C . ALA A 1 191 ? 25.091 114.023 102.010 1.00 27.38 193 ALA A C 1
ATOM 1535 O O . ALA A 1 191 ? 23.996 113.501 101.815 1.00 27.96 193 ALA A O 1
ATOM 1537 N N . VAL A 1 192 ? 25.296 115.320 101.819 1.00 28.07 194 VAL A N 1
ATOM 1538 C CA . VAL A 1 192 ? 24.166 116.221 101.596 1.00 28.45 194 VAL A CA 1
ATOM 1539 C C . VAL A 1 192 ? 24.049 116.720 100.160 1.00 29.01 194 VAL A C 1
ATOM 1540 O O . VAL A 1 192 ? 22.947 116.742 99.599 1.00 29.27 194 VAL A O 1
ATOM 1544 N N . TYR A 1 193 ? 25.172 117.129 99.576 1.00 29.21 195 TYR A N 1
ATOM 1545 C CA . TYR A 1 193 ? 25.156 117.699 98.245 1.00 29.80 195 TYR A CA 1
ATOM 1546 C C . TYR A 1 193 ? 24.696 116.692 97.218 1.00 30.75 195 TYR A C 1
ATOM 1547 O O . TYR A 1 193 ? 23.864 117.012 96.365 1.00 30.79 195 TYR A O 1
ATOM 1556 N N . ASP A 1 194 ? 25.226 115.474 97.305 1.00 31.77 196 ASP A N 1
ATOM 1557 C CA . ASP A 1 194 ? 24.839 114.430 96.387 1.00 32.89 196 ASP A CA 1
ATOM 1558 C C . ASP A 1 194 ? 25.009 115.014 94.990 1.00 33.04 196 ASP A C 1
ATOM 1559 O O . ASP A 1 194 ? 26.084 115.494 94.652 1.00 33.59 196 ASP A O 1
ATOM 1564 N N . ASP A 1 195 ? 23.943 115.020 94.200 1.00 32.84 197 ASP A N 1
ATOM 1565 C CA . ASP A 1 195 ? 23.975 115.592 92.857 1.00 32.70 197 ASP A CA 1
ATOM 1566 C C . ASP A 1 195 ? 23.217 116.933 92.788 1.00 32.00 197 ASP A C 1
ATOM 1567 O O . ASP A 1 195 ? 22.849 117.391 91.706 1.00 32.44 197 ASP A O 1
ATOM 1572 N N . LEU A 1 196 ? 22.982 117.560 93.940 1.00 30.62 198 LEU A N 1
ATOM 1573 C CA . LEU A 1 196 ? 22.089 118.707 94.018 1.00 28.94 198 LEU A CA 1
ATOM 1574 C C . LEU A 1 196 ? 22.841 120.029 93.959 1.00 28.07 198 LEU A C 1
ATOM 1575 O O . LEU A 1 196 ? 24.045 120.068 94.146 1.00 28.27 198 LEU A O 1
ATOM 1580 N N . THR A 1 197 ? 22.121 121.113 93.702 1.00 26.98 199 THR A N 1
ATOM 1581 C CA . THR A 1 197 ? 22.707 122.438 93.624 1.00 26.19 199 THR A CA 1
ATOM 1582 C C . THR A 1 197 ? 22.277 123.240 94.843 1.00 26.07 199 THR A C 1
ATOM 1583 O O . THR A 1 197 ? 21.142 123.095 95.311 1.00 26.14 199 THR A O 1
ATOM 1587 N N . LEU A 1 198 ? 23.170 124.087 95.353 1.00 25.78 200 LEU A N 1
ATOM 1588 C CA . LEU A 1 198 ? 22.831 124.969 96.469 1.00 25.58 200 LEU A CA 1
ATOM 1589 C C . LEU A 1 198 ? 22.509 126.367 95.981 1.00 25.61 200 LEU A C 1
ATOM 1590 O O . LEU A 1 198 ? 23.184 126.891 95.107 1.00 25.82 200 LEU A O 1
ATOM 1595 N N . ALA A 1 199 ? 21.473 126.969 96.545 1.00 25.63 201 ALA A N 1
ATOM 1596 C CA . ALA A 1 199 ? 21.180 128.360 96.265 1.00 25.73 201 ALA A CA 1
ATOM 1597 C C . ALA A 1 199 ? 20.874 129.054 97.572 1.00 25.94 201 ALA A C 1
ATOM 1598 O O . ALA A 1 199 ? 19.988 128.613 98.334 1.00 26.46 201 ALA A O 1
ATOM 1600 N N . ILE A 1 200 ? 21.621 130.121 97.843 1.00 25.52 202 ILE A N 1
ATOM 1601 C CA . ILE A 1 200 ? 21.397 130.927 99.028 1.00 25.23 202 ILE A CA 1
ATOM 1602 C C . ILE A 1 200 ? 20.740 132.261 98.649 1.00 25.51 202 ILE A C 1
ATOM 1603 O O . ILE A 1 200 ? 21.106 132.892 97.643 1.00 25.49 202 ILE A O 1
ATOM 1608 N N . TYR A 1 201 ? 19.759 132.675 99.451 1.00 25.33 203 TYR A N 1
ATOM 1609 C CA . TYR A 1 201 ? 19.218 134.017 99.356 1.00 24.81 203 TYR A CA 1
ATOM 1610 C C . TYR A 1 201 ? 20.019 134.933 100.269 1.00 25.10 203 TYR A C 1
ATOM 1611 O O . TYR A 1 201 ? 20.248 134.592 101.424 1.00 25.40 203 TYR A O 1
ATOM 1620 N N . TYR A 1 202 ? 20.442 136.083 99.745 1.00 25.29 204 TYR A N 1
ATOM 1621 C CA . TYR A 1 202 ? 21.120 137.127 100.527 1.00 25.93 204 TYR A CA 1
ATOM 1622 C C . TYR A 1 202 ? 20.257 138.395 100.584 1.00 26.61 204 TYR A C 1
ATOM 1623 O O . TYR A 1 202 ? 19.687 138.788 99.569 1.00 27.15 204 TYR A O 1
ATOM 1632 N N . ASP A 1 203 ? 20.143 139.040 101.744 1.00 27.17 205 ASP A N 1
ATOM 1633 C CA . ASP A 1 203 ? 19.332 140.266 101.828 1.00 28.08 205 ASP A CA 1
ATOM 1634 C C . ASP A 1 203 ? 20.025 141.492 101.203 1.00 28.68 205 ASP A C 1
ATOM 1635 O O . ASP A 1 203 ? 21.075 141.352 100.558 1.00 28.59 205 ASP A O 1
ATOM 1640 N N . GLU A 1 204 ? 19.434 142.675 101.388 1.00 29.44 206 GLU A N 1
ATOM 1641 C CA . GLU A 1 204 ? 20.001 143.934 100.881 1.00 30.27 206 GLU A CA 1
ATOM 1642 C C . GLU A 1 204 ? 21.485 144.072 101.188 1.00 30.41 206 GLU A C 1
ATOM 1643 O O . GLU A 1 204 ? 22.231 144.638 100.392 1.00 30.37 206 GLU A O 1
ATOM 1649 N N . ASN A 1 205 ? 21.896 143.572 102.355 1.00 30.73 207 ASN A N 1
ATOM 1650 C CA . ASN A 1 205 ? 23.251 143.782 102.879 1.00 31.04 207 ASN A CA 1
ATOM 1651 C C . ASN A 1 205 ? 24.217 142.655 102.518 1.00 31.04 207 ASN A C 1
ATOM 1652 O O . ASN A 1 205 ? 25.306 142.555 103.096 1.00 31.03 207 ASN A O 1
ATOM 1657 N N . GLN A 1 206 ? 23.818 141.809 101.572 1.00 31.02 208 GLN A N 1
ATOM 1658 C CA . GLN A 1 206 ? 24.615 140.649 101.166 1.00 31.07 208 GLN A CA 1
ATOM 1659 C C . GLN A 1 206 ? 24.881 139.714 102.386 1.00 30.23 208 GLN A C 1
ATOM 1660 O O . GLN A 1 206 ? 25.959 139.130 102.538 1.00 30.08 208 GLN A O 1
ATOM 1666 N N . THR A 1 207 ? 23.858 139.586 103.233 1.00 29.37 209 THR A N 1
ATOM 1667 C CA . THR A 1 207 ? 23.857 138.684 104.376 1.00 29.07 209 THR A CA 1
ATOM 1668 C C . THR A 1 207 ? 22.957 137.487 104.080 1.00 28.92 209 THR A C 1
ATOM 1669 O O . THR A 1 207 ? 21.826 137.656 103.649 1.00 28.95 209 THR A O 1
ATOM 1673 N N . ALA A 1 208 ? 23.446 136.276 104.322 1.00 29.03 210 ALA A N 1
ATOM 1674 C CA . ALA A 1 208 ? 22.665 135.077 104.008 1.00 29.07 210 ALA A CA 1
ATOM 1675 C C . ALA A 1 208 ? 21.429 135.041 104.871 1.00 29.03 210 ALA A C 1
ATOM 1676 O O . ALA A 1 208 ? 21.497 135.381 106.043 1.00 29.25 210 ALA A O 1
ATOM 1678 N N . ALA A 1 209 ? 20.304 134.630 104.293 1.00 28.90 211 ALA A N 1
ATOM 1679 C CA . ALA A 1 209 ? 19.013 134.663 104.993 1.00 28.83 211 ALA A CA 1
ATOM 1680 C C . ALA A 1 209 ? 18.170 133.408 104.757 1.00 28.62 211 ALA A C 1
ATOM 1681 O O . ALA A 1 209 ? 17.134 133.216 105.381 1.00 28.42 211 ALA A O 1
ATOM 1683 N N . GLY A 1 210 ? 18.615 132.561 103.839 1.00 28.66 212 GLY A N 1
ATOM 1684 C CA . GLY A 1 210 ? 17.912 131.312 103.542 1.00 28.82 212 GLY A CA 1
ATOM 1685 C C . GLY A 1 210 ? 18.583 130.548 102.426 1.00 28.44 212 GLY A C 1
ATOM 1686 O O . GLY A 1 210 ? 19.293 131.150 101.626 1.00 28.80 212 GLY A O 1
ATOM 1687 N N . TYR A 1 211 ? 18.377 129.232 102.369 1.00 28.07 213 TYR A N 1
ATOM 1688 C CA . TYR A 1 211 ? 18.953 128.425 101.278 1.00 28.13 213 TYR A CA 1
ATOM 1689 C C . TYR A 1 211 ? 17.958 127.420 100.708 1.00 28.30 213 TYR A C 1
ATOM 1690 O O . TYR A 1 211 ? 16.872 127.216 101.263 1.00 28.64 213 TYR A O 1
ATOM 1707 N N . LEU A 1 213 ? 18.198 123.434 98.319 1.00 26.98 215 LEU A N 1
ATOM 1708 C CA . LEU A 1 213 ? 18.935 122.407 97.597 1.00 26.55 215 LEU A CA 1
ATOM 1709 C C . LEU A 1 213 ? 18.029 121.768 96.567 1.00 26.44 215 LEU A C 1
ATOM 1710 O O . LEU A 1 213 ? 16.943 121.303 96.905 1.00 26.94 215 LEU A O 1
ATOM 1715 N N . TYR A 1 214 ? 18.463 121.711 95.318 1.00 25.95 216 TYR A N 1
ATOM 1716 C CA . TYR A 1 214 ? 17.583 121.228 94.266 1.00 25.60 216 TYR A CA 1
ATOM 1717 C C . TYR A 1 214 ? 18.391 120.720 93.102 1.00 25.76 216 TYR A C 1
ATOM 1718 O O . TYR A 1 214 ? 19.596 120.963 93.036 1.00 25.53 216 TYR A O 1
ATOM 1727 N N . LYS A 1 215 ? 17.716 120.021 92.191 1.00 26.10 217 LYS A N 1
ATOM 1728 C CA . LYS A 1 215 ? 18.271 119.652 90.887 1.00 26.83 217 LYS A CA 1
ATOM 1729 C C . LYS A 1 215 ? 17.202 119.855 89.837 1.00 27.15 217 LYS A C 1
ATOM 1730 O O . LYS A 1 215 ? 16.016 119.863 90.162 1.00 27.49 217 LYS A O 1
ATOM 1736 N N . ILE A 1 216 ? 17.619 120.015 88.582 1.00 27.66 218 ILE A N 1
ATOM 1737 C CA . ILE A 1 216 ? 16.688 120.109 87.447 1.00 27.58 218 ILE A CA 1
ATOM 1738 C C . ILE A 1 216 ? 17.024 119.094 86.368 1.00 27.92 218 ILE A C 1
ATOM 1739 O O . ILE A 1 216 ? 18.072 119.188 85.726 1.00 27.66 218 ILE A O 1
ATOM 1744 N N . GLU A 1 217 ? 16.129 118.133 86.175 1.00 28.55 219 GLU A N 1
ATOM 1745 C CA . GLU A 1 217 ? 16.247 117.174 85.078 1.00 29.52 219 GLU A CA 1
ATOM 1746 C C . GLU A 1 217 ? 14.917 116.965 84.356 1.00 29.45 219 GLU A C 1
ATOM 1747 O O . GLU A 1 217 ? 13.849 116.984 84.990 1.00 29.73 219 GLU A O 1
ATOM 1753 N N . ASN A 1 218 ? 15.006 116.782 83.034 1.00 29.12 220 ASN A N 1
ATOM 1754 C CA . ASN A 1 218 ? 13.861 116.550 82.144 1.00 28.52 220 ASN A CA 1
ATOM 1755 C C . ASN A 1 218 ? 12.635 117.404 82.472 1.00 27.85 220 ASN A C 1
ATOM 1756 O O . ASN A 1 218 ? 11.542 116.896 82.697 1.00 27.50 220 ASN A O 1
ATOM 1761 N N . TYR A 1 219 ? 12.854 118.714 82.508 1.00 27.52 221 TYR A N 1
ATOM 1762 C CA . TYR A 1 219 ? 11.824 119.722 82.810 1.00 27.33 221 TYR A CA 1
ATOM 1763 C C . TYR A 1 219 ? 11.233 119.668 84.219 1.00 26.64 221 TYR A C 1
ATOM 1764 O O . TYR A 1 219 ? 10.146 120.184 84.458 1.00 26.83 221 TYR A O 1
ATOM 1773 N N . LYS A 1 220 ? 11.948 119.066 85.156 1.00 25.91 222 LYS A N 1
ATOM 1774 C CA . LYS A 1 220 ? 11.412 118.922 86.492 1.00 25.47 222 LYS A CA 1
ATOM 1775 C C . LYS A 1 220 ? 12.402 119.350 87.542 1.00 25.65 222 LYS A C 1
ATOM 1776 O O . LYS A 1 220 ? 13.490 118.787 87.648 1.00 26.00 222 LYS A O 1
ATOM 1790 N N . THR A 1 222 ? 13.336 119.234 91.301 1.00 25.66 224 THR A N 1
ATOM 1791 C CA . THR A 1 222 ? 13.083 118.570 92.558 1.00 25.70 224 THR A CA 1
ATOM 1792 C C . THR A 1 222 ? 13.807 119.390 93.590 1.00 26.22 224 THR A C 1
ATOM 1793 O O . THR A 1 222 ? 15.033 119.410 93.615 1.00 26.37 224 THR A O 1
ATOM 1797 N N . VAL A 1 223 ? 13.056 120.091 94.431 1.00 26.88 225 VAL A N 1
ATOM 1798 C CA . VAL A 1 223 ? 13.655 120.806 95.556 1.00 27.60 225 VAL A CA 1
ATOM 1799 C C . VAL A 1 223 ? 13.653 119.918 96.799 1.00 27.88 225 VAL A C 1
ATOM 1800 O O . VAL A 1 223 ? 12.608 119.604 97.354 1.00 28.67 225 VAL A O 1
ATOM 1804 N N . GLU A 1 224 ? 14.831 119.503 97.223 1.00 28.01 226 GLU A N 1
ATOM 1805 C CA . GLU A 1 224 ? 14.938 118.515 98.271 1.00 28.24 226 GLU A CA 1
ATOM 1806 C C . GLU A 1 224 ? 15.038 119.117 99.651 1.00 28.05 226 GLU A C 1
ATOM 1807 O O . GLU A 1 224 ? 14.705 118.464 100.639 1.00 27.99 226 GLU A O 1
ATOM 1813 N N . GLU A 1 225 ? 15.509 120.359 99.713 1.00 27.87 227 GLU A N 1
ATOM 1814 C CA . GLU A 1 225 ? 15.573 121.118 100.957 1.00 27.57 227 GLU A CA 1
ATOM 1815 C C . GLU A 1 225 ? 15.263 122.576 100.702 1.00 27.50 227 GLU A C 1
ATOM 1816 O O . GLU A 1 225 ? 15.837 123.188 99.796 1.00 27.69 227 GLU A O 1
ATOM 1822 N N . PHE A 1 226 ? 14.359 123.130 101.503 1.00 27.41 228 PHE A N 1
ATOM 1823 C CA . PHE A 1 226 ? 13.935 124.530 101.379 1.00 27.39 228 PHE A CA 1
ATOM 1824 C C . PHE A 1 226 ? 13.950 125.185 102.759 1.00 27.46 228 PHE A C 1
ATOM 1825 O O . PHE A 1 226 ? 13.113 124.875 103.605 1.00 27.89 228 PHE A O 1
ATOM 1833 N N . VAL A 1 227 ? 14.897 126.084 102.993 1.00 27.31 229 VAL A N 1
ATOM 1834 C CA . VAL A 1 227 ? 15.129 126.591 104.339 1.00 27.45 229 VAL A CA 1
ATOM 1835 C C . VAL A 1 227 ? 15.281 128.113 104.375 1.00 27.66 229 VAL A C 1
ATOM 1836 O O . VAL A 1 227 ? 16.395 128.631 104.248 1.00 27.96 229 VAL A O 1
ATOM 1840 N N . PRO A 1 228 ? 14.163 128.835 104.535 1.00 27.55 230 PRO A N 1
ATOM 1841 C CA . PRO A 1 228 ? 14.195 130.280 104.697 1.00 27.50 230 PRO A CA 1
ATOM 1842 C C . PRO A 1 228 ? 14.215 130.622 106.184 1.00 27.61 230 PRO A C 1
ATOM 1843 O O . PRO A 1 228 ? 13.685 129.853 106.977 1.00 27.94 230 PRO A O 1
ATOM 1847 N N . LEU A 1 229 ? 14.809 131.751 106.567 1.00 27.41 231 LEU A N 1
ATOM 1848 C CA . LEU A 1 229 ? 14.848 132.124 107.982 1.00 27.11 231 LEU A CA 1
ATOM 1849 C C . LEU A 1 229 ? 13.678 132.997 108.359 1.00 27.14 231 LEU A C 1
ATOM 1850 O O . LEU A 1 229 ? 13.346 133.116 109.532 1.00 27.72 231 LEU A O 1
ATOM 1855 N N . HIS A 1 230 ? 13.080 133.625 107.360 1.00 26.80 232 HIS A N 1
ATOM 1856 C CA . HIS A 1 230 ? 11.943 134.514 107.539 1.00 26.60 232 HIS A CA 1
ATOM 1857 C C . HIS A 1 230 ? 11.258 134.683 106.192 1.00 26.70 232 HIS A C 1
ATOM 1858 O O . HIS A 1 230 ? 11.714 134.133 105.173 1.00 26.77 232 HIS A O 1
ATOM 1865 N N . ASN A 1 231 ? 10.179 135.455 106.180 1.00 26.60 233 ASN A N 1
ATOM 1866 C CA . ASN A 1 231 ? 9.337 135.520 105.010 1.00 26.42 233 ASN A CA 1
ATOM 1867 C C . ASN A 1 231 ? 10.022 136.121 103.808 1.00 26.73 233 ASN A C 1
ATOM 1868 O O . ASN A 1 231 ? 9.806 135.663 102.692 1.00 26.73 233 ASN A O 1
ATOM 1873 N N . GLU A 1 232 ? 10.844 137.144 104.034 1.00 27.41 234 GLU A N 1
ATOM 1874 C CA . GLU A 1 232 ? 11.594 137.768 102.947 1.00 27.92 234 GLU A CA 1
ATOM 1875 C C . GLU A 1 232 ? 12.437 136.733 102.206 1.00 28.05 234 GLU A C 1
ATOM 1876 O O . GLU A 1 232 ? 12.421 136.693 100.976 1.00 28.25 234 GLU A O 1
ATOM 1882 N N . ALA A 1 233 ? 13.151 135.882 102.937 1.00 28.18 235 ALA A N 1
ATOM 1883 C CA . ALA A 1 233 ? 13.931 134.823 102.284 1.00 28.40 235 ALA A CA 1
ATOM 1884 C C . ALA A 1 233 ? 13.058 133.743 101.627 1.00 28.54 235 ALA A C 1
ATOM 1885 O O . ALA A 1 233 ? 13.511 133.052 100.709 1.00 28.72 235 ALA A O 1
ATOM 1887 N N . ARG A 1 234 ? 11.818 133.595 102.101 1.00 28.48 236 ARG A N 1
ATOM 1888 C CA . ARG A 1 234 ? 10.868 132.654 101.509 1.00 28.34 236 ARG A CA 1
ATOM 1889 C C . ARG A 1 234 ? 10.399 133.166 100.156 1.00 28.50 236 ARG A C 1
ATOM 1890 O O . ARG A 1 234 ? 10.408 132.438 99.181 1.00 28.94 236 ARG A O 1
ATOM 1898 N N . ASN A 1 235 ? 9.990 134.424 100.103 1.00 28.59 237 ASN A N 1
ATOM 1899 C CA . ASN A 1 235 ? 9.703 135.071 98.837 1.00 28.61 237 ASN A CA 1
ATOM 1900 C C . ASN A 1 235 ? 10.916 135.114 97.921 1.00 28.22 237 ASN A C 1
ATOM 1901 O O . ASN A 1 235 ? 10.807 134.863 96.720 1.00 28.17 237 ASN A O 1
ATOM 1906 N N . GLY A 1 236 ? 12.070 135.412 98.504 1.00 27.94 238 GLY A N 1
ATOM 1907 C CA . GLY A 1 236 ? 13.320 135.490 97.766 1.00 27.62 238 GLY A CA 1
ATOM 1908 C C . GLY A 1 236 ? 13.591 134.217 97.005 1.00 27.58 238 GLY A C 1
ATOM 1909 O O . GLY A 1 236 ? 13.791 134.250 95.779 1.00 27.33 238 GLY A O 1
ATOM 1910 N N . LEU A 1 237 ? 13.584 133.092 97.727 1.00 27.41 239 LEU A N 1
ATOM 1911 C CA . LEU A 1 237 ? 13.822 131.784 97.104 1.00 27.57 239 LEU A CA 1
ATOM 1912 C C . LEU A 1 237 ? 12.671 131.383 96.176 1.00 27.77 239 LEU A C 1
ATOM 1913 O O . LEU A 1 237 ? 12.906 130.815 95.105 1.00 28.25 239 LEU A O 1
ATOM 1918 N N . TRP A 1 238 ? 11.438 131.683 96.579 1.00 27.44 240 TRP A N 1
ATOM 1919 C CA . TRP A 1 238 ? 10.292 131.399 95.741 1.00 27.47 240 TRP A CA 1
ATOM 1920 C C . TRP A 1 238 ? 10.396 132.099 94.380 1.00 27.69 240 TRP A C 1
ATOM 1921 O O . TRP A 1 238 ? 10.215 131.470 93.338 1.00 27.83 240 TRP A O 1
ATOM 1932 N N . ASN A 1 239 ? 10.676 133.399 94.390 1.00 27.62 241 ASN A N 1
ATOM 1933 C CA . ASN A 1 239 ? 10.826 134.134 93.149 1.00 27.58 241 ASN A CA 1
ATOM 1934 C C . ASN A 1 239 ? 11.967 133.589 92.308 1.00 27.50 241 ASN A C 1
ATOM 1935 O O . ASN A 1 239 ? 11.899 133.628 91.091 1.00 27.99 241 ASN A O 1
ATOM 1940 N N . PHE A 1 240 ? 13.002 133.061 92.952 1.00 27.32 242 PHE A N 1
ATOM 1941 C CA . PHE A 1 240 ? 14.078 132.388 92.234 1.00 27.02 242 PHE A CA 1
ATOM 1942 C C . PHE A 1 240 ? 13.576 131.111 91.554 1.00 27.37 242 PHE A C 1
ATOM 1943 O O . PHE A 1 240 ? 13.857 130.883 90.381 1.00 27.75 242 PHE A O 1
ATOM 1951 N N . ILE A 1 241 ? 12.829 130.283 92.274 1.00 27.41 243 ILE A N 1
ATOM 1952 C CA . ILE A 1 241 ? 12.186 129.137 91.655 1.00 27.96 243 ILE A CA 1
ATOM 1953 C C . ILE A 1 241 ? 11.368 129.589 90.436 1.00 28.54 243 ILE A C 1
ATOM 1954 O O . ILE A 1 241 ? 11.435 128.958 89.384 1.00 28.63 243 ILE A O 1
ATOM 1959 N N . CYS A 1 242 ? 10.623 130.691 90.579 1.00 29.09 244 CYS A N 1
ATOM 1960 C CA . CYS A 1 242 ? 9.754 131.196 89.518 1.00 29.56 244 CYS A CA 1
ATOM 1961 C C . CYS A 1 242 ? 10.514 131.647 88.280 1.00 29.80 244 CYS A C 1
ATOM 1962 O O . CYS A 1 242 ? 10.021 131.507 87.154 1.00 29.57 244 CYS A O 1
ATOM 1965 N N . GLN A 1 243 ? 11.715 132.177 88.491 1.00 30.09 245 GLN A N 1
ATOM 1966 C CA . GLN A 1 243 ? 12.546 132.644 87.388 1.00 30.65 245 GLN A CA 1
ATOM 1967 C C . GLN A 1 243 ? 12.988 131.492 86.478 1.00 30.35 245 GLN A C 1
ATOM 1968 O O . GLN A 1 243 ? 13.526 131.724 85.394 1.00 30.41 245 GLN A O 1
ATOM 1974 N N . HIS A 1 244 ? 12.730 130.257 86.908 1.00 30.14 246 HIS A N 1
ATOM 1975 C CA . HIS A 1 244 ? 12.926 129.091 86.052 1.00 30.35 246 HIS A CA 1
ATOM 1976 C C . HIS A 1 244 ? 11.659 128.731 85.237 1.00 31.52 246 HIS A C 1
ATOM 1977 O O . HIS A 1 244 ? 11.611 127.665 84.611 1.00 32.00 246 HIS A O 1
ATOM 1984 N N . ASP A 1 245 ? 10.634 129.591 85.240 1.00 32.35 247 ASP A N 1
ATOM 1985 C CA . ASP A 1 245 ? 9.347 129.241 84.616 1.00 32.85 247 ASP A CA 1
ATOM 1986 C C . ASP A 1 245 ? 9.475 128.634 83.202 1.00 32.99 247 ASP A C 1
ATOM 1987 O O . ASP A 1 245 ? 8.807 127.642 82.872 1.00 33.26 247 ASP A O 1
ATOM 1992 N N . SER A 1 246 ? 10.348 129.215 82.383 1.00 32.77 248 SER A N 1
ATOM 1993 C CA . SER A 1 246 ? 10.576 128.718 81.029 1.00 32.59 248 SER A CA 1
ATOM 1994 C C . SER A 1 246 ? 11.114 127.279 81.010 1.00 32.31 248 SER A C 1
ATOM 1995 O O . SER A 1 246 ? 10.890 126.548 80.048 1.00 32.34 248 SER A O 1
ATOM 2006 N N . ILE A 1 248 ? 10.632 124.703 83.391 1.00 30.46 250 ILE A N 1
ATOM 2007 C CA . ILE A 1 248 ? 9.980 123.600 84.090 1.00 30.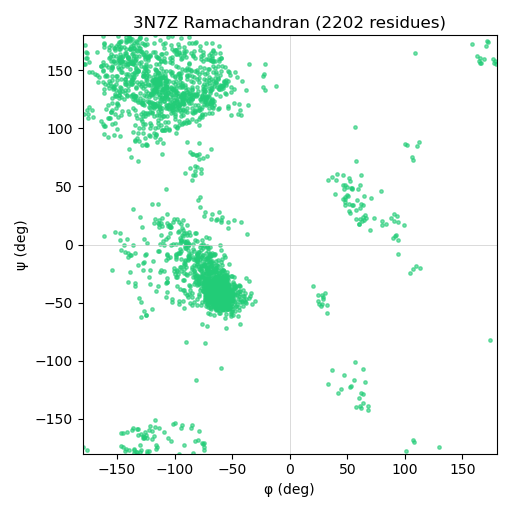14 250 ILE A CA 1
ATOM 2008 C C . ILE A 1 248 ? 8.447 123.411 83.983 1.00 30.24 250 ILE A C 1
ATOM 2009 O O . ILE A 1 248 ? 7.670 124.358 84.119 1.00 30.52 250 ILE A O 1
ATOM 2014 N N . LYS A 1 249 ? 8.039 122.170 83.723 1.00 29.94 251 LYS A N 1
ATOM 2015 C CA . LYS A 1 249 ? 6.637 121.795 83.708 1.00 29.93 251 LYS A CA 1
ATOM 2016 C C . LYS A 1 249 ? 6.217 121.423 85.118 1.00 30.06 251 LYS A C 1
ATOM 2017 O O . LYS A 1 249 ? 5.086 121.697 85.515 1.00 30.21 251 LYS A O 1
ATOM 2023 N N . ASP A 1 250 ? 7.134 120.798 85.862 1.00 29.88 252 ASP A N 1
ATOM 2024 C CA . ASP A 1 250 ? 6.829 120.148 87.129 1.00 29.96 252 ASP A CA 1
ATOM 2025 C C . ASP A 1 250 ? 7.759 120.650 88.200 1.00 29.87 252 ASP A C 1
ATOM 2026 O O . ASP A 1 250 ? 8.928 120.896 87.936 1.00 30.21 252 ASP A O 1
ATOM 2031 N N . LEU A 1 251 ? 7.246 120.768 89.421 1.00 29.59 253 LEU A N 1
ATOM 2032 C CA . LEU A 1 251 ? 8.066 121.128 90.578 1.00 29.33 253 LEU A CA 1
ATOM 2033 C C . LEU A 1 251 ? 7.712 120.261 91.786 1.00 29.19 253 LEU A C 1
ATOM 2034 O O . LEU A 1 251 ? 6.551 120.002 92.039 1.00 28.94 253 LEU A O 1
ATOM 2039 N N . GLU A 1 252 ? 8.724 119.814 92.520 1.00 29.67 254 GLU A N 1
ATOM 2040 C CA . GLU A 1 252 ? 8.514 118.923 93.660 1.00 30.22 254 GLU A CA 1
ATOM 2041 C C . GLU A 1 252 ? 9.342 119.365 94.846 1.00 30.58 254 GLU A C 1
ATOM 2042 O O . GLU A 1 252 ? 10.563 119.431 94.771 1.00 30.84 254 GLU A O 1
ATOM 2056 N N . THR A 1 254 ? 10.221 118.992 99.071 1.00 31.65 256 THR A N 1
ATOM 2057 C CA . THR A 1 254 ? 10.133 118.246 100.319 1.00 31.40 256 THR A CA 1
ATOM 2058 C C . THR A 1 254 ? 10.269 119.241 101.469 1.00 31.58 256 THR A C 1
ATOM 2059 O O . THR A 1 254 ? 11.309 119.875 101.627 1.00 31.89 256 THR A O 1
ATOM 2063 N N . VAL A 1 255 ? 9.213 119.408 102.252 1.00 31.67 257 VAL A N 1
ATOM 2064 C CA . VAL A 1 255 ? 9.260 120.342 103.381 1.00 32.11 257 VAL A CA 1
ATOM 2065 C C . VAL A 1 255 ? 8.680 119.724 104.663 1.00 32.56 257 VAL A C 1
ATOM 2066 O O . VAL A 1 255 ? 8.176 118.607 104.633 1.00 32.53 257 VAL A O 1
ATOM 2070 N N . SER A 1 256 ? 8.764 120.435 105.785 1.00 33.27 258 SER A N 1
ATOM 2071 C CA . SER A 1 256 ? 8.080 119.994 106.998 1.00 33.95 258 SER A CA 1
ATOM 2072 C C . SER A 1 256 ? 6.639 120.431 106.922 1.00 34.70 258 SER A C 1
ATOM 2073 O O . SER A 1 256 ? 6.299 121.333 106.157 1.00 34.98 258 SER A O 1
ATOM 2076 N N . GLU A 1 257 ? 5.793 119.794 107.720 1.00 35.94 259 GLU A N 1
ATOM 2077 C CA . GLU A 1 257 ? 4.372 120.144 107.795 1.00 36.85 259 GLU A CA 1
ATOM 2078 C C . GLU A 1 257 ? 4.204 121.548 108.381 1.00 37.43 259 GLU A C 1
ATOM 2079 O O . GLU A 1 257 ? 3.103 122.087 108.400 1.00 37.94 259 GLU A O 1
ATOM 2085 N N . ASN A 1 258 ? 5.294 122.134 108.871 1.00 37.89 260 ASN A N 1
ATOM 2086 C CA . ASN A 1 258 ? 5.254 123.502 109.373 1.00 38.55 260 ASN A CA 1
ATOM 2087 C C . ASN A 1 258 ? 5.496 124.576 108.321 1.00 38.40 260 ASN A C 1
ATOM 2088 O O . ASN A 1 258 ? 5.288 125.752 108.606 1.00 38.74 260 ASN A O 1
ATOM 2093 N N . GLU A 1 259 ? 5.929 124.183 107.117 1.00 38.15 261 GLU A N 1
ATOM 2094 C CA . GLU A 1 259 ? 6.212 125.146 106.027 1.00 37.41 261 GLU A CA 1
ATOM 2095 C C . GLU A 1 259 ? 4.938 125.725 105.407 1.00 36.51 261 GLU A C 1
ATOM 2096 O O . GLU A 1 259 ? 4.173 124.999 104.765 1.00 35.88 261 GLU A O 1
ATOM 2102 N N . PRO A 1 260 ? 4.719 127.039 105.618 1.00 35.99 262 PRO A N 1
ATOM 2103 C CA . PRO A 1 260 ? 3.541 127.814 105.239 1.00 35.52 262 PRO A CA 1
ATOM 2104 C C . PRO A 1 260 ? 3.468 128.203 103.773 1.00 35.00 262 PRO A C 1
ATOM 2105 O O . PRO A 1 260 ? 2.420 128.649 103.321 1.00 34.84 262 PRO A O 1
ATOM 2109 N N . LEU A 1 261 ? 4.566 128.045 103.043 1.00 34.65 263 LEU A N 1
ATOM 2110 C CA . LEU A 1 261 ? 4.613 128.370 101.615 1.00 34.30 263 LEU A CA 1
ATOM 2111 C C . LEU A 1 261 ? 3.339 128.030 100.828 1.00 34.47 263 LEU A C 1
ATOM 2112 O O . LEU A 1 261 ? 2.832 128.843 100.052 1.00 34.06 263 LEU A O 1
ATOM 2117 N N . LEU A 1 262 ? 2.828 126.822 101.034 1.00 34.95 264 LEU A N 1
ATOM 2118 C CA . LEU A 1 262 ? 1.660 126.351 100.295 1.00 35.42 264 LEU A CA 1
ATOM 2119 C C . LEU A 1 262 ? 0.457 127.291 100.388 1.00 35.34 264 LEU A C 1
ATOM 2120 O O . LEU A 1 262 ? -0.191 127.583 99.378 1.00 35.94 264 LEU A O 1
ATOM 2125 N N . TYR A 1 263 ? 0.181 127.767 101.600 1.00 34.74 265 TYR A N 1
ATOM 2126 C CA . TYR A 1 263 ? -0.939 128.652 101.888 1.00 33.88 265 TYR A CA 1
ATOM 2127 C C . TYR A 1 263 ? -0.917 129.911 101.017 1.00 34.12 265 TYR A C 1
ATOM 2128 O O . TYR A 1 263 ? -1.969 130.472 100.687 1.00 34.26 265 TYR A O 1
ATOM 2137 N N . THR A 1 264 ? 0.279 130.336 100.626 1.00 33.97 266 THR A N 1
ATOM 2138 C CA . THR A 1 264 ? 0.442 131.608 99.932 1.00 34.16 266 THR A CA 1
ATOM 2139 C C . THR A 1 264 ? 0.294 131.511 98.406 1.00 34.52 266 THR A C 1
ATOM 2140 O O . THR A 1 264 ? 0.329 132.531 97.713 1.00 34.48 266 THR A O 1
ATOM 2144 N N . LEU A 1 265 ? 0.128 130.291 97.895 1.00 34.95 267 LEU A N 1
ATOM 2145 C CA . LEU A 1 265 ? 0.015 130.031 96.455 1.00 35.32 267 LEU A CA 1
ATOM 2146 C C . LEU A 1 265 ? -1.291 130.542 95.884 1.00 35.63 267 LEU A C 1
ATOM 2147 O O . LEU A 1 265 ? -2.293 130.602 96.595 1.00 35.84 267 LEU A O 1
ATOM 2152 N N . GLN A 1 266 ? -1.287 130.909 94.604 1.00 35.88 268 GLN A N 1
ATOM 2153 C CA . GLN A 1 266 ? -2.496 131.428 93.960 1.00 36.35 268 GLN A CA 1
ATOM 2154 C C . GLN A 1 266 ? -3.664 130.456 94.102 1.00 36.47 268 GLN A C 1
ATOM 2155 O O . GLN A 1 266 ? -4.768 130.852 94.496 1.00 36.72 268 GLN A O 1
ATOM 2161 N N . GLU A 1 267 ? -3.398 129.190 93.778 1.00 36.52 269 GLU A N 1
ATOM 2162 C CA . GLU A 1 267 ? -4.343 128.091 93.949 1.00 36.32 269 GLU A CA 1
ATOM 2163 C C . GLU A 1 267 ? -3.683 127.076 94.871 1.00 36.04 269 GLU A C 1
ATOM 2164 O O . GLU A 1 267 ? -2.931 126.218 94.411 1.00 36.42 269 GLU A O 1
ATOM 2170 N N . PRO A 1 268 ? -3.943 127.189 96.182 1.00 35.54 270 PRO A N 1
ATOM 2171 C CA . PRO A 1 268 ? -3.267 126.369 97.179 1.00 35.12 270 PRO A CA 1
ATOM 2172 C C . PRO A 1 268 ? -3.667 124.900 97.191 1.00 34.82 270 PRO A C 1
ATOM 2173 O O . PRO A 1 268 ? -3.066 124.126 97.932 1.00 35.07 270 PRO A O 1
ATOM 2177 N N . ARG A 1 269 ? -4.659 124.505 96.397 1.00 34.45 271 ARG A N 1
ATOM 2178 C CA . ARG A 1 269 ? -5.054 123.086 96.348 1.00 34.10 271 ARG A CA 1
ATOM 2179 C C . ARG A 1 269 ? -4.150 122.332 95.379 1.00 34.08 271 ARG A C 1
ATOM 2180 O O . ARG A 1 269 ? -4.509 122.061 94.237 1.00 33.99 271 ARG A O 1
ATOM 2188 N N . VAL A 1 270 ? -2.950 122.032 95.843 1.00 34.40 272 VAL A N 1
ATOM 2189 C CA . VAL A 1 270 ? -2.010 121.251 95.064 1.00 34.73 272 VAL A CA 1
ATOM 2190 C C . VAL A 1 270 ? -1.884 119.889 95.723 1.00 35.22 272 VAL A C 1
ATOM 2191 O O . VAL A 1 270 ? -2.384 119.685 96.826 1.00 35.05 272 VAL A O 1
ATOM 2195 N N . LYS A 1 271 ? -1.236 118.960 95.029 1.00 36.05 273 LYS A N 1
ATOM 2196 C CA . LYS A 1 271 ? -0.957 117.630 95.561 1.00 36.79 273 LYS A CA 1
ATOM 2197 C C . LYS A 1 271 ? 0.054 117.744 96.709 1.00 36.58 273 LYS A C 1
ATOM 2198 O O . LYS A 1 271 ? 1.136 118.284 96.532 1.00 36.31 273 LYS A O 1
ATOM 2204 N N . THR A 1 272 ? -0.333 117.251 97.883 1.00 36.75 274 THR A N 1
ATOM 2205 C CA . THR A 1 272 ? 0.429 117.431 99.115 1.00 36.91 274 THR A CA 1
ATOM 2206 C C . THR A 1 272 ? 0.265 116.190 99.968 1.00 36.72 274 THR A C 1
ATOM 2207 O O . THR A 1 272 ? -0.829 115.905 100.450 1.00 36.76 274 THR A O 1
ATOM 2211 N N . GLU A 1 273 ? 1.360 115.470 100.175 1.00 36.51 275 GLU A N 1
ATOM 2212 C CA . GLU A 1 273 ? 1.300 114.181 100.855 1.00 36.00 275 GLU A CA 1
ATOM 2213 C C . GLU A 1 273 ? 2.228 114.109 102.049 1.00 34.90 275 GLU A C 1
ATOM 2214 O O . GLU A 1 273 ? 3.409 114.418 101.937 1.00 34.59 275 GLU A O 1
ATOM 2220 N N . ILE A 1 274 ? 1.667 113.716 103.188 1.00 33.74 276 ILE A N 1
ATOM 2221 C CA . ILE A 1 274 ? 2.436 113.508 104.404 1.00 32.96 276 ILE A CA 1
ATOM 2222 C C . ILE A 1 274 ? 2.801 112.041 104.552 1.00 31.92 276 ILE A C 1
ATOM 2223 O O . ILE A 1 274 ? 1.954 111.211 104.855 1.00 31.84 276 ILE A O 1
ATOM 2228 N N . LYS A 1 275 ? 4.068 111.725 104.315 1.00 30.89 277 LYS A N 1
ATOM 2229 C CA . LYS A 1 275 ? 4.571 110.372 104.535 1.00 30.12 277 LYS A CA 1
ATOM 2230 C C . LYS A 1 275 ? 5.378 110.243 105.833 1.00 28.63 277 LYS A C 1
ATOM 2231 O O . LYS A 1 275 ? 6.389 110.916 106.007 1.00 28.44 277 LYS A O 1
ATOM 2237 N N . PRO A 1 276 ? 4.916 109.390 106.760 1.00 27.24 278 PRO A N 1
ATOM 2238 C CA . PRO A 1 276 ? 5.781 108.992 107.851 1.00 26.44 278 PRO A CA 1
ATOM 2239 C C . PRO A 1 276 ? 7.127 108.566 107.288 1.00 25.52 278 PRO A C 1
ATOM 2240 O O . PRO A 1 276 ? 7.180 107.821 106.306 1.00 25.15 278 PRO A O 1
ATOM 2244 N N . TYR A 1 277 ? 8.200 109.051 107.902 1.00 24.80 279 TYR A N 1
ATOM 2245 C CA . TYR A 1 277 ? 9.532 108.937 107.327 1.00 24.14 279 TYR A CA 1
ATOM 2246 C C . TYR A 1 277 ? 10.487 108.149 108.209 1.00 24.16 279 TYR A C 1
ATOM 2247 O O . TYR A 1 277 ? 11.069 107.154 107.776 1.00 23.99 279 TYR A O 1
ATOM 2256 N N . PHE A 1 278 ? 10.630 108.588 109.451 1.00 24.19 280 PHE A N 1
ATOM 2257 C CA . PHE A 1 278 ? 11.750 108.165 110.269 1.00 24.18 280 PHE A CA 1
ATOM 2258 C C . PHE A 1 278 ? 11.285 107.710 111.639 1.00 24.71 280 PHE A C 1
ATOM 2259 O O . PHE A 1 278 ? 10.248 108.167 112.141 1.00 24.70 280 PHE A O 1
ATOM 2275 N N . GLY A 1 280 ? 12.333 106.959 115.824 1.00 26.70 282 GLY A N 1
ATOM 2276 C CA . GLY A 1 280 ? 13.242 107.310 116.917 1.00 27.61 282 GLY A CA 1
ATOM 2277 C C . GLY A 1 280 ? 12.965 106.524 118.186 1.00 28.24 282 GLY A C 1
ATOM 2278 O O . GLY A 1 280 ? 11.830 106.050 118.404 1.00 28.72 282 GLY A O 1
ATOM 2279 N N . ARG A 1 281 ? 13.995 106.393 119.023 1.00 28.27 283 ARG A N 1
ATOM 2280 C CA . ARG A 1 281 ? 13.912 105.655 120.283 1.00 28.50 283 ARG A CA 1
ATOM 2281 C C . ARG A 1 281 ? 14.745 106.359 121.337 1.00 28.76 283 ARG A C 1
ATOM 2282 O O . ARG A 1 281 ? 15.862 106.801 121.065 1.00 28.64 283 ARG A O 1
ATOM 2290 N N . ILE A 1 282 ? 14.209 106.447 122.547 1.00 29.33 284 ILE A N 1
ATOM 2291 C CA . ILE A 1 282 ? 14.995 106.887 123.696 1.00 29.82 284 ILE A CA 1
ATOM 2292 C C . ILE A 1 282 ? 15.788 105.674 124.172 1.00 30.16 284 ILE A C 1
ATOM 2293 O O . ILE A 1 282 ? 15.217 104.598 124.388 1.00 30.13 284 ILE A O 1
ATOM 2298 N N . VAL A 1 283 ? 17.098 105.845 124.308 1.00 30.57 285 VAL A N 1
ATOM 2299 C CA . VAL A 1 283 ? 17.978 104.760 124.772 1.00 31.29 285 VAL A CA 1
ATOM 2300 C C . VAL A 1 283 ? 18.052 104.658 126.307 1.00 31.89 285 VAL A C 1
ATOM 2301 O O . VAL A 1 283 ? 17.857 103.572 126.854 1.00 32.15 285 VAL A O 1
ATOM 2305 N N . ASP A 1 284 ? 18.353 105.777 126.979 1.00 32.42 286 ASP A N 1
ATOM 2306 C CA . ASP A 1 284 ? 18.378 105.875 128.449 1.00 32.92 286 ASP A CA 1
ATOM 2307 C C . ASP A 1 284 ? 17.468 107.022 128.881 1.00 32.93 286 ASP A C 1
ATOM 2308 O O . ASP A 1 284 ? 17.772 108.195 128.651 1.00 33.09 286 ASP A O 1
ATOM 2313 N N . VAL A 1 285 ? 16.351 106.684 129.509 1.00 32.95 287 VAL A N 1
ATOM 2314 C CA . VAL A 1 285 ? 15.384 107.694 129.937 1.00 32.86 287 VAL A CA 1
ATOM 2315 C C . VAL A 1 285 ? 16.003 108.668 130.941 1.00 33.17 287 VAL A C 1
ATOM 2316 O O . VAL A 1 285 ? 15.921 109.883 130.771 1.00 33.32 287 VAL A O 1
ATOM 2320 N N . GLU A 1 286 ? 16.635 108.129 131.974 1.00 33.39 288 GLU A N 1
ATOM 2321 C CA . GLU A 1 286 ? 17.149 108.945 133.059 1.00 33.86 288 GLU A CA 1
ATOM 2322 C C . GLU A 1 286 ? 18.153 109.990 132.562 1.00 33.60 288 GLU A C 1
ATOM 2323 O O . GLU A 1 286 ? 18.115 111.152 132.979 1.00 33.49 288 GLU A O 1
ATOM 2329 N N . GLN A 1 287 ? 19.036 109.572 131.662 1.00 33.39 289 GLN A N 1
ATOM 2330 C CA . GLN A 1 287 ? 20.043 110.460 131.117 1.00 33.22 289 GLN A CA 1
ATOM 2331 C C . GLN A 1 287 ? 19.409 111.436 130.124 1.00 32.98 289 GLN A C 1
ATOM 2332 O O . GLN A 1 287 ? 19.770 112.617 130.076 1.00 32.91 289 GLN A O 1
ATOM 2338 N N . PHE A 1 288 ? 18.444 110.930 129.358 1.00 32.77 290 PHE A N 1
ATOM 2339 C CA . PHE A 1 288 ? 17.717 111.707 128.362 1.00 32.56 290 PHE A CA 1
ATOM 2340 C C . PHE A 1 288 ? 16.980 112.864 129.014 1.00 32.58 290 PHE A C 1
ATOM 2341 O O . PHE A 1 288 ? 17.174 114.011 128.622 1.00 32.79 290 PHE A O 1
ATOM 2349 N N . LEU A 1 289 ? 16.172 112.566 130.030 1.00 32.52 291 LEU A N 1
ATOM 2350 C CA . LEU A 1 289 ? 15.393 113.592 130.733 1.00 32.39 291 LEU A CA 1
ATOM 2351 C C . LEU A 1 289 ? 16.237 114.637 131.448 1.00 32.29 291 LEU A C 1
ATOM 2352 O O . LEU A 1 289 ? 15.799 115.765 131.607 1.00 32.35 291 LEU A O 1
ATOM 2357 N N . LYS A 1 290 ? 17.441 114.270 131.867 1.00 32.50 292 LYS A N 1
ATOM 2358 C CA . LYS A 1 290 ? 18.375 115.239 132.457 1.00 32.93 292 LYS A CA 1
ATOM 2359 C C . LYS A 1 290 ? 18.762 116.375 131.505 1.00 32.80 292 LYS A C 1
ATOM 2360 O O . LYS A 1 290 ? 19.108 117.462 131.960 1.00 33.02 292 LYS A O 1
ATOM 2366 N N . GLN A 1 291 ? 18.686 116.128 130.198 1.00 32.59 293 GLN A N 1
ATOM 2367 C CA . GLN A 1 291 ? 19.014 117.131 129.182 1.00 32.36 293 GLN A CA 1
ATOM 2368 C C . GLN A 1 291 ? 17.780 117.821 128.602 1.00 32.46 293 GLN A C 1
ATOM 2369 O O . GLN A 1 291 ? 17.897 118.794 127.848 1.00 32.64 293 GLN A O 1
ATOM 2375 N N . TYR A 1 292 ? 16.603 117.313 128.950 1.00 32.25 294 TYR A N 1
ATOM 2376 C CA . TYR A 1 292 ? 15.377 117.623 128.226 1.00 32.12 294 TYR A CA 1
ATOM 2377 C C . TYR A 1 292 ? 14.516 118.684 128.904 1.00 32.29 294 TYR A C 1
ATOM 2378 O O . TYR A 1 292 ? 13.927 118.422 129.950 1.00 32.13 294 TYR A O 1
ATOM 2387 N N . GLU A 1 293 ? 14.438 119.872 128.299 1.00 32.67 295 GLU A N 1
ATOM 2388 C CA . GLU A 1 293 ? 13.626 120.974 128.841 1.00 33.25 295 GLU A CA 1
ATOM 2389 C C . GLU A 1 293 ? 12.114 120.771 128.683 1.00 33.14 295 GLU A C 1
ATOM 2390 O O . GLU A 1 293 ? 11.621 120.536 127.578 1.00 33.21 295 GLU A O 1
ATOM 2396 N N . LEU A 1 294 ? 11.392 120.871 129.797 1.00 33.03 296 LEU A N 1
ATOM 2397 C CA . LEU A 1 294 ? 9.934 120.732 129.811 1.00 32.96 296 LEU A CA 1
ATOM 2398 C C . LEU A 1 294 ? 9.224 122.080 129.905 1.00 33.38 296 LEU A C 1
ATOM 2399 O O . LEU A 1 294 ? 9.865 123.125 129.983 1.00 33.30 296 LEU A O 1
ATOM 2404 N N . ASN A 1 295 ? 7.897 122.045 129.911 1.00 33.87 297 ASN A N 1
ATOM 2405 C CA . ASN A 1 295 ? 7.104 123.257 129.829 1.00 34.77 297 ASN A CA 1
ATOM 2406 C C . ASN A 1 295 ? 6.371 123.583 131.127 1.00 35.43 297 ASN A C 1
ATOM 2407 O O . ASN A 1 295 ? 5.212 123.199 131.316 1.00 35.61 297 ASN A O 1
ATOM 2412 N N . TRP A 1 296 ? 7.042 124.303 132.019 1.00 36.13 298 TRP A N 1
ATOM 2413 C CA . TRP A 1 296 ? 6.477 124.585 133.333 1.00 36.98 298 TRP A CA 1
ATOM 2414 C C . TRP A 1 296 ? 5.653 125.863 133.296 1.00 37.38 298 TRP A C 1
ATOM 2415 O O . TRP A 1 296 ? 6.194 126.950 133.066 1.00 37.70 298 TRP A O 1
ATOM 2426 N N . ASN A 1 297 ? 4.343 125.726 133.503 1.00 37.83 299 ASN A N 1
ATOM 2427 C CA . ASN A 1 297 ? 3.425 126.874 133.605 1.00 38.19 299 ASN A CA 1
ATOM 2428 C C . ASN A 1 297 ? 2.362 126.687 134.695 1.00 38.26 299 ASN A C 1
ATOM 2429 O O . ASN A 1 297 ? 1.808 125.594 134.871 1.00 38.26 299 ASN A O 1
ATOM 2434 N N . GLN A 1 300 ? 0.655 121.992 135.680 1.00 34.24 302 GLN A N 1
ATOM 2435 C CA . GLN A 1 300 ? -0.032 122.605 136.818 1.00 34.34 302 GLN A CA 1
ATOM 2436 C C . GLN A 1 300 ? -0.482 121.612 137.922 1.00 34.26 302 GLN A C 1
ATOM 2437 O O . GLN A 1 300 ? -1.203 121.984 138.865 1.00 34.16 302 GLN A O 1
ATOM 2443 N N . GLN A 1 301 ? -0.058 120.352 137.784 1.00 33.83 303 GLN A N 1
ATOM 2444 C CA . GLN A 1 301 ? -0.133 119.336 138.847 1.00 33.25 303 GLN A CA 1
ATOM 2445 C C . GLN A 1 301 ? 0.959 118.304 138.553 1.00 32.88 303 GLN A C 1
ATOM 2446 O O . GLN A 1 301 ? 1.592 118.364 137.497 1.00 32.90 303 GLN A O 1
ATOM 2448 N N . GLU A 1 302 ? 1.183 117.374 139.477 1.00 32.46 304 GLU A N 1
ATOM 2449 C CA . GLU A 1 302 ? 2.255 116.371 139.363 1.00 32.00 304 GLU A CA 1
ATOM 2450 C C . GLU A 1 302 ? 2.001 115.312 138.258 1.00 31.42 304 GLU A C 1
ATOM 2451 O O . GLU A 1 302 ? 0.861 114.927 138.005 1.00 31.26 304 GLU A O 1
ATOM 2457 N N . VAL A 1 303 ? 3.060 114.865 137.587 1.00 30.81 305 VAL A N 1
ATOM 2458 C CA . VAL A 1 303 ? 2.927 113.851 136.538 1.00 30.53 305 VAL A CA 1
ATOM 2459 C C . VAL A 1 303 ? 3.897 112.693 136.757 1.00 30.48 305 VAL A C 1
ATOM 2460 O O . VAL A 1 303 ? 5.117 112.863 136.645 1.00 30.61 305 VAL A O 1
ATOM 2464 N N . ILE A 1 304 ? 3.342 111.522 137.062 1.00 30.15 306 ILE A N 1
ATOM 2465 C CA . ILE A 1 304 ? 4.122 110.297 137.243 1.00 29.80 306 ILE A CA 1
ATOM 2466 C C . ILE A 1 304 ? 4.041 109.418 135.996 1.00 29.91 306 ILE A C 1
ATOM 2467 O O . ILE A 1 304 ? 2.961 109.208 135.447 1.00 29.97 306 ILE A O 1
ATOM 2472 N N . LEU A 1 305 ? 5.187 108.906 135.558 1.00 30.09 307 LEU A N 1
ATOM 2473 C CA . LEU A 1 305 ? 5.243 108.017 134.399 1.00 30.45 307 LEU A CA 1
ATOM 2474 C C . LEU A 1 305 ? 5.838 106.661 134.753 1.00 30.74 307 LEU A C 1
ATOM 2475 O O . LEU A 1 305 ? 6.981 106.587 135.214 1.00 31.01 307 LEU A O 1
ATOM 2480 N N . HIS A 1 306 ? 5.059 105.601 134.532 1.00 30.99 308 HIS A N 1
ATOM 2481 C CA . HIS A 1 306 ? 5.531 104.214 134.674 1.00 31.07 308 HIS A CA 1
ATOM 2482 C C . HIS A 1 306 ? 5.944 103.677 133.312 1.00 31.25 308 HIS A C 1
ATOM 2483 O O . HIS A 1 306 ? 5.100 103.323 132.476 1.00 31.39 308 HIS A O 1
ATOM 2490 N N . ILE A 1 307 ? 7.253 103.629 133.103 1.00 31.14 309 ILE A N 1
ATOM 2491 C CA . ILE A 1 307 ? 7.806 103.322 131.805 1.00 31.12 309 ILE A CA 1
ATOM 2492 C C . ILE A 1 307 ? 8.175 101.848 131.704 1.00 31.48 309 ILE A C 1
ATOM 2493 O O . ILE A 1 307 ? 8.873 101.291 132.563 1.00 31.77 309 ILE A O 1
ATOM 2498 N N . THR A 1 308 ? 7.667 101.231 130.644 1.00 31.77 310 THR A N 1
ATOM 2499 C CA . THR A 1 308 ? 7.931 99.845 130.301 1.00 31.94 310 THR A CA 1
ATOM 2500 C C . THR A 1 308 ? 8.842 99.794 129.072 1.00 32.13 310 THR A C 1
ATOM 2501 O O . THR A 1 308 ? 8.548 100.433 128.060 1.00 32.40 310 THR A O 1
ATOM 2505 N N . ASP A 1 309 ? 9.957 99.070 129.171 1.00 32.08 311 ASP A N 1
ATOM 2506 C CA . ASP A 1 309 ? 10.808 98.810 128.009 1.00 32.14 311 ASP A CA 1
ATOM 2507 C C . ASP A 1 309 ? 11.161 97.342 127.989 1.00 32.18 311 ASP A C 1
ATOM 2508 O O . ASP A 1 309 ? 11.898 96.878 128.853 1.00 32.45 311 ASP A O 1
ATOM 2513 N N . SER A 1 310 ? 10.648 96.606 127.011 1.00 32.19 312 SER A N 1
ATOM 2514 C CA . SER A 1 310 ? 10.794 95.159 127.059 1.00 32.27 312 SER A CA 1
ATOM 2515 C C . SER A 1 310 ? 12.147 94.691 126.571 1.00 32.15 312 SER A C 1
ATOM 2516 O O . SER A 1 310 ? 12.551 93.586 126.889 1.00 32.39 312 SER A O 1
ATOM 2519 N N . PHE A 1 311 ? 12.861 95.531 125.830 1.00 32.30 313 PHE A N 1
ATOM 2520 C CA . PHE A 1 311 ? 14.194 95.150 125.335 1.00 32.59 313 PHE A CA 1
ATOM 2521 C C . PHE A 1 311 ? 15.393 95.936 125.896 1.00 32.64 313 PHE A C 1
ATOM 2522 O O . PHE A 1 311 ? 16.536 95.592 125.620 1.00 32.59 313 PHE A O 1
ATOM 2530 N N . ALA A 1 312 ? 15.118 96.967 126.696 1.00 32.85 314 ALA A N 1
ATOM 2531 C CA . ALA A 1 312 ? 16.141 97.683 127.471 1.00 32.93 314 ALA A CA 1
ATOM 2532 C C . ALA A 1 312 ? 15.693 97.816 128.928 1.00 32.96 314 ALA A C 1
ATOM 2533 O O . ALA A 1 312 ? 14.884 98.685 129.250 1.00 33.04 314 ALA A O 1
ATOM 2535 N N . GLN A 1 313 ? 16.216 96.963 129.806 1.00 32.99 315 GLN A N 1
ATOM 2536 C CA . GLN A 1 313 ? 15.690 96.885 131.174 1.00 33.11 315 GLN A CA 1
ATOM 2537 C C . GLN A 1 313 ? 16.006 98.071 132.080 1.00 32.86 315 GLN A C 1
ATOM 2538 O O . GLN A 1 313 ? 15.311 98.282 133.069 1.00 32.75 315 GLN A O 1
ATOM 2544 N N . TRP A 1 314 ? 17.028 98.855 131.735 1.00 32.73 316 TRP A N 1
ATOM 2545 C CA . TRP A 1 314 ? 17.363 100.084 132.482 1.00 32.43 316 TRP A CA 1
ATOM 2546 C C . TRP A 1 314 ? 16.326 101.215 132.319 1.00 32.31 316 TRP A C 1
ATOM 2547 O O . TRP A 1 314 ? 16.339 102.190 133.068 1.00 32.59 316 TRP A O 1
ATOM 2558 N N . ASN A 1 315 ? 15.430 101.083 131.346 1.00 31.90 317 ASN A N 1
ATOM 2559 C CA . ASN A 1 315 ? 14.369 102.070 131.148 1.00 31.54 317 ASN A CA 1
ATOM 2560 C C . ASN A 1 315 ? 13.055 101.703 131.838 1.00 31.66 317 ASN A C 1
ATOM 2561 O O . ASN A 1 315 ? 12.063 102.432 131.727 1.00 31.87 317 ASN A O 1
ATOM 2566 N N . ASN A 1 316 ? 13.056 100.576 132.547 1.00 31.39 318 ASN A N 1
ATOM 2567 C CA . ASN A 1 316 ? 11.898 100.144 133.317 1.00 31.13 318 ASN A CA 1
ATOM 2568 C C . ASN A 1 316 ? 11.857 100.863 134.651 1.00 31.18 318 ASN A C 1
ATOM 2569 O O . ASN A 1 316 ? 12.216 100.303 135.696 1.00 30.92 318 ASN A O 1
ATOM 2574 N N . ILE A 1 317 ? 11.434 102.120 134.602 1.00 31.10 319 ILE A N 1
ATOM 2575 C CA . ILE A 1 317 ? 11.542 102.998 135.747 1.00 31.34 319 ILE A CA 1
ATOM 2576 C C . ILE A 1 317 ? 10.273 103.806 135.930 1.00 31.45 319 ILE A C 1
ATOM 2577 O O . ILE A 1 317 ? 9.459 103.914 135.019 1.00 31.42 319 ILE A O 1
ATOM 2582 N N . THR A 1 318 ? 10.117 104.385 137.113 1.00 31.59 320 THR A N 1
ATOM 2583 C CA . THR A 1 318 ? 9.041 105.330 137.350 1.00 31.82 320 THR A CA 1
ATOM 2584 C C . THR A 1 318 ? 9.591 106.743 137.529 1.00 31.99 320 THR A C 1
ATOM 2585 O O . THR A 1 318 ? 10.531 106.952 138.290 1.00 32.14 320 THR A O 1
ATOM 2589 N N . VAL A 1 319 ? 9.001 107.697 136.811 1.00 32.24 321 VAL A N 1
ATOM 2590 C CA . VAL A 1 319 ? 9.494 109.073 136.761 1.00 32.63 321 VAL A CA 1
ATOM 2591 C C . VAL A 1 319 ? 8.525 110.074 137.403 1.00 32.81 321 VAL A C 1
ATOM 2592 O O . VAL A 1 319 ? 7.318 109.992 137.216 1.00 32.95 321 VAL A O 1
ATOM 2596 N N . ARG A 1 320 ? 9.071 111.011 138.168 1.00 33.11 322 ARG A N 1
ATOM 2597 C CA . ARG A 1 320 ? 8.294 112.080 138.786 1.00 33.37 322 ARG A CA 1
ATOM 2598 C C . ARG A 1 320 ? 8.642 113.420 138.129 1.00 33.21 322 ARG A C 1
ATOM 2599 O O . ARG A 1 320 ? 9.791 113.866 138.179 1.00 33.16 322 ARG A O 1
ATOM 2607 N N . ILE A 1 321 ? 7.647 114.045 137.504 1.00 33.23 323 ILE A N 1
ATOM 2608 C CA . ILE A 1 321 ? 7.803 115.372 136.903 1.00 33.16 323 ILE A CA 1
ATOM 2609 C C . ILE A 1 321 ? 7.042 116.405 137.745 1.00 33.54 323 ILE A C 1
ATOM 2610 O O . ILE A 1 321 ? 5.819 116.537 137.646 1.00 33.60 323 ILE A O 1
ATOM 2615 N N . ALA A 1 322 ? 7.779 117.110 138.599 1.00 34.07 324 ALA A N 1
ATOM 2616 C CA . ALA A 1 322 ? 7.197 118.064 139.541 1.00 34.62 324 ALA A CA 1
ATOM 2617 C C . ALA A 1 322 ? 8.209 119.151 139.912 1.00 35.20 324 ALA A C 1
ATOM 2618 O O . ALA A 1 322 ? 9.417 118.984 139.708 1.00 35.37 324 ALA A O 1
ATOM 2620 N N . ASN A 1 323 ? 7.704 120.262 140.453 1.00 35.84 325 ASN A N 1
ATOM 2621 C CA . ASN A 1 323 ? 8.510 121.454 140.763 1.00 36.41 325 ASN A CA 1
ATOM 2622 C C . ASN A 1 323 ? 9.249 121.987 139.521 1.00 36.83 325 ASN A C 1
ATOM 2623 O O . ASN A 1 323 ? 8.642 122.654 138.678 1.00 37.01 325 ASN A O 1
ATOM 2628 N N . HIS A 1 324 ? 10.540 121.695 139.403 1.00 37.07 326 HIS A N 1
ATOM 2629 C CA . HIS A 1 324 ? 11.285 121.945 138.164 1.00 37.43 326 HIS A CA 1
ATOM 2630 C C . HIS A 1 324 ? 12.240 120.782 137.953 1.00 37.34 326 HIS A C 1
ATOM 2631 O O . HIS A 1 324 ? 13.053 120.766 137.020 1.00 37.25 326 HIS A O 1
ATOM 2638 N N . GLU A 1 325 ? 12.117 119.805 138.848 1.00 37.19 327 GLU A N 1
ATOM 2639 C CA . GLU A 1 325 ? 12.962 118.629 138.859 1.00 36.91 327 GLU A CA 1
ATOM 2640 C C . GLU A 1 325 ? 12.286 117.459 138.151 1.00 36.67 327 GLU A C 1
ATOM 2641 O O . GLU A 1 325 ? 11.056 117.320 138.161 1.00 36.30 327 GLU A O 1
ATOM 2643 N N . ILE A 1 326 ? 13.109 116.636 137.514 1.00 36.52 328 ILE A N 1
ATOM 2644 C CA . ILE A 1 326 ? 12.680 115.341 137.027 1.00 36.42 328 ILE A CA 1
ATOM 2645 C C . ILE A 1 326 ? 13.358 114.311 137.934 1.00 36.03 328 ILE A C 1
ATOM 2646 O O . ILE A 1 326 ? 14.538 114.006 137.756 1.00 35.99 328 ILE A O 1
ATOM 2651 N N . THR A 1 327 ? 12.619 113.812 138.923 1.00 35.61 329 THR A N 1
ATOM 2652 C CA . THR A 1 327 ? 13.151 112.835 139.874 1.00 35.29 329 THR A CA 1
ATOM 2653 C C . THR A 1 327 ? 12.729 111.415 139.514 1.00 35.18 329 THR A C 1
ATOM 2654 O O . THR A 1 327 ? 11.859 111.218 138.674 1.00 34.91 329 THR A O 1
ATOM 2658 N N . ILE A 1 328 ? 13.358 110.430 140.150 1.00 35.35 330 ILE A N 1
ATOM 2659 C CA . ILE A 1 328 ? 13.051 109.015 139.916 1.00 35.65 330 ILE A CA 1
ATOM 2660 C C . ILE A 1 328 ? 12.499 108.371 141.185 1.00 36.03 330 ILE A C 1
ATOM 2661 O O . ILE A 1 328 ? 13.022 108.594 142.275 1.00 36.08 330 ILE A O 1
ATOM 2666 N N . ILE A 1 329 ? 11.430 107.593 141.050 1.00 36.50 331 ILE A N 1
ATOM 2667 C CA . ILE A 1 329 ? 10.789 107.013 142.226 1.00 37.31 331 ILE A CA 1
ATOM 2668 C C . ILE A 1 329 ? 11.002 105.518 142.314 1.00 37.83 331 ILE A C 1
ATOM 2669 O O . ILE A 1 329 ? 10.649 104.766 141.402 1.00 37.58 331 ILE A O 1
ATOM 2674 N N . GLU A 1 330 ? 11.570 105.102 143.440 1.00 38.78 332 GLU A N 1
ATOM 2675 C CA . GLU A 1 330 ? 11.941 103.714 143.660 1.00 39.78 332 GLU A CA 1
ATOM 2676 C C . GLU A 1 330 ? 10.736 102.894 144.079 1.00 40.38 332 GLU A C 1
ATOM 2677 O O . GLU A 1 330 ? 10.513 101.807 143.545 1.00 40.24 332 GLU A O 1
ATOM 2683 N N . GLU A 1 331 ? 9.966 103.429 145.032 1.00 41.39 333 GLU A N 1
ATOM 2684 C CA . GLU A 1 331 ? 8.789 102.745 145.587 1.00 42.28 333 GLU A CA 1
ATOM 2685 C C . GLU A 1 331 ? 7.738 102.467 144.508 1.00 42.77 333 GLU A C 1
ATOM 2686 O O . GLU A 1 331 ? 7.347 103.368 143.749 1.00 42.87 333 GLU A O 1
ATOM 2688 N N . PRO A 1 332 ? 7.308 101.207 144.436 1.00 43.28 334 PRO A N 1
ATOM 2689 C CA . PRO A 1 332 ? 6.301 100.779 143.471 1.00 43.59 334 PRO A CA 1
ATOM 2690 C C . PRO A 1 332 ? 4.939 101.370 143.857 1.00 43.72 334 PRO A C 1
ATOM 2691 O O . PRO A 1 332 ? 4.383 101.025 144.910 1.00 43.80 334 PRO A O 1
ATOM 2693 N N . ILE A 1 333 ? 4.430 102.283 143.023 1.00 43.70 335 ILE A N 1
ATOM 2694 C CA . ILE A 1 333 ? 3.155 102.976 143.280 1.00 43.58 335 ILE A CA 1
ATOM 2695 C C . ILE A 1 333 ? 2.208 102.806 142.092 1.00 43.22 335 ILE A C 1
ATOM 2696 O O . ILE A 1 333 ? 2.621 102.933 140.949 1.00 43.26 335 ILE A O 1
ATOM 2701 N N . ASP A 1 334 ? 0.937 102.529 142.362 1.00 42.90 336 ASP A N 1
ATOM 2702 C CA . ASP A 1 334 ? -0.035 102.289 141.288 1.00 42.45 336 ASP A CA 1
ATOM 2703 C C . ASP A 1 334 ? -0.573 103.581 140.619 1.00 41.72 336 ASP A C 1
ATOM 2704 O O . ASP A 1 334 ? -1.235 103.523 139.578 1.00 41.83 336 ASP A O 1
ATOM 2709 N N . LYS A 1 335 ? -0.279 104.738 141.211 1.00 40.66 337 LYS A N 1
ATOM 2710 C CA . LYS A 1 335 ? -0.744 106.030 140.689 1.00 39.44 337 LYS A CA 1
ATOM 2711 C C . LYS A 1 335 ? 0.020 106.457 139.434 1.00 38.30 337 LYS A C 1
ATOM 2712 O O . LYS A 1 335 ? 1.198 106.160 139.303 1.00 38.18 337 LYS A O 1
ATOM 2718 N N . GLY A 1 336 ? -0.659 107.144 138.518 1.00 37.12 338 GLY A N 1
ATOM 2719 C CA . GLY A 1 336 ? -0.003 107.778 137.373 1.00 35.81 338 GLY A CA 1
ATOM 2720 C C . GLY A 1 336 ? -0.212 107.128 136.018 1.00 34.89 338 GLY A C 1
ATOM 2721 O O . GLY A 1 336 ? -1.054 106.252 135.863 1.00 35.05 338 GLY A O 1
ATOM 2722 N N . ILE A 1 337 ? 0.574 107.567 135.038 1.00 34.05 339 ILE A N 1
ATOM 2723 C CA . ILE A 1 337 ? 0.468 107.098 133.651 1.00 33.16 339 ILE A CA 1
ATOM 2724 C C . ILE A 1 337 ? 1.328 105.865 133.401 1.00 32.95 339 ILE A C 1
ATOM 2725 O O . ILE A 1 337 ? 2.514 105.860 133.728 1.00 33.07 339 ILE A O 1
ATOM 2730 N N . LYS A 1 338 ? 0.728 104.829 132.821 1.00 32.46 340 LYS A N 1
ATOM 2731 C CA . LYS A 1 338 ? 1.474 103.681 132.326 1.00 32.13 340 LYS A CA 1
ATOM 2732 C C . LYS A 1 338 ? 1.642 103.804 130.812 1.00 31.96 340 LYS A C 1
ATOM 2733 O O . LYS A 1 338 ? 0.662 103.907 130.080 1.00 32.31 340 LYS A O 1
ATOM 2739 N N . LEU A 1 339 ? 2.890 103.817 130.350 1.00 31.51 341 LEU A N 1
ATOM 2740 C CA . LEU A 1 339 ? 3.217 103.864 128.923 1.00 30.80 341 LEU A CA 1
ATOM 2741 C C . LEU A 1 339 ? 4.492 103.071 128.638 1.00 30.83 341 LEU A C 1
ATOM 2742 O O . LEU A 1 339 ? 5.285 102.792 129.543 1.00 30.77 341 LEU A O 1
ATOM 2747 N N . ASP A 1 340 ? 4.693 102.709 127.376 1.00 30.96 342 ASP A N 1
ATOM 2748 C CA . ASP A 1 340 ? 5.932 102.041 126.989 1.00 30.84 342 ASP A CA 1
ATOM 2749 C C . ASP A 1 340 ? 6.886 102.947 126.212 1.00 30.53 342 ASP A C 1
ATOM 2750 O O . ASP A 1 340 ? 6.583 104.121 125.924 1.00 30.48 342 ASP A O 1
ATOM 2755 N N . ILE A 1 341 ? 8.039 102.386 125.869 1.00 29.88 343 ILE A N 1
ATOM 2756 C CA . ILE A 1 341 ? 9.166 103.189 125.442 1.00 29.19 343 ILE A CA 1
ATOM 2757 C C . ILE A 1 341 ? 8.911 103.767 124.049 1.00 29.31 343 ILE A C 1
ATOM 2758 O O . ILE A 1 341 ? 9.326 104.892 123.741 1.00 29.13 343 ILE A O 1
ATOM 2763 N N . ASN A 1 342 ? 8.198 102.993 123.230 1.00 29.19 344 ASN A N 1
ATOM 2764 C CA . ASN A 1 342 ? 7.641 103.499 121.988 1.00 29.03 344 ASN A CA 1
ATOM 2765 C C . ASN A 1 342 ? 6.849 104.788 122.250 1.00 28.88 344 ASN A C 1
ATOM 2766 O O . ASN A 1 342 ? 7.199 105.859 121.736 1.00 28.54 344 ASN A O 1
ATOM 2771 N N . ALA A 1 343 ? 5.792 104.670 123.063 1.00 28.73 345 ALA A N 1
ATOM 2772 C CA . ALA A 1 343 ? 4.931 105.800 123.408 1.00 28.52 345 ALA A CA 1
ATOM 2773 C C . ALA A 1 343 ? 5.760 106.960 123.907 1.00 28.56 345 ALA A C 1
ATOM 2774 O O . ALA A 1 343 ? 5.654 108.063 123.388 1.00 29.02 345 ALA A O 1
ATOM 2776 N N . LEU A 1 344 ? 6.617 106.715 124.890 1.00 28.44 346 LEU A N 1
ATOM 2777 C CA . LEU A 1 344 ? 7.443 107.789 125.423 1.00 28.45 346 LEU A CA 1
ATOM 2778 C C . LEU A 1 344 ? 8.353 108.453 124.382 1.00 29.14 346 LEU A C 1
ATOM 2779 O O . LEU A 1 344 ? 8.521 109.677 124.394 1.00 29.65 346 LEU A O 1
ATOM 2784 N N . SER A 1 345 ? 8.948 107.661 123.495 1.00 29.49 347 SER A N 1
ATOM 2785 C CA . SER A 1 345 ? 9.831 108.228 122.484 1.00 29.69 347 SER A CA 1
ATOM 2786 C C . SER A 1 345 ? 9.092 109.162 121.538 1.00 29.57 347 SER A C 1
ATOM 2787 O O . SER A 1 345 ? 9.554 110.276 121.277 1.00 29.58 347 SER A O 1
ATOM 2790 N N . THR A 1 346 ? 7.945 108.708 121.038 1.00 29.49 348 THR A N 1
ATOM 2791 C CA . THR A 1 346 ? 7.203 109.467 120.049 1.00 29.81 348 THR A CA 1
ATOM 2792 C C . THR A 1 346 ? 6.584 110.712 120.678 1.00 29.92 348 THR A C 1
ATOM 2793 O O . THR A 1 346 ? 6.450 111.754 120.026 1.00 30.00 348 THR A O 1
ATOM 2797 N N . ILE A 1 347 ? 6.230 110.610 121.957 1.00 29.79 349 ILE A N 1
ATOM 2798 C CA . ILE A 1 347 ? 5.726 111.762 122.678 1.00 29.23 349 ILE A CA 1
ATOM 2799 C C . ILE A 1 347 ? 6.827 112.817 122.803 1.00 29.07 349 ILE A C 1
ATOM 2800 O O . ILE A 1 347 ? 6.629 113.960 122.398 1.00 29.16 349 ILE A O 1
ATOM 2805 N N . LEU A 1 348 ? 7.997 112.427 123.302 1.00 28.91 350 LEU A N 1
ATOM 2806 C CA . LEU A 1 348 ? 9.062 113.402 123.585 1.00 29.13 350 LEU A CA 1
ATOM 2807 C C . LEU A 1 348 ? 9.684 113.997 122.315 1.00 29.28 350 LEU A C 1
ATOM 2808 O O . LEU A 1 348 ? 10.227 115.109 122.329 1.00 29.27 350 LEU A O 1
ATOM 2813 N N . PHE A 1 349 ? 9.565 113.270 121.210 1.00 29.19 351 PHE A N 1
ATOM 2814 C CA . PHE A 1 349 ? 9.897 113.829 119.911 1.00 28.72 351 PHE A CA 1
ATOM 2815 C C . PHE A 1 349 ? 8.881 114.877 119.466 1.00 28.55 351 PHE A C 1
ATOM 2816 O O . PHE A 1 349 ? 9.212 115.751 118.674 1.00 28.69 351 PHE A O 1
ATOM 2824 N N . GLY A 1 350 ? 7.656 114.796 119.990 1.00 28.28 352 GLY A N 1
ATOM 2825 C CA . GLY A 1 350 ? 6.593 115.732 119.621 1.00 28.02 352 GLY A CA 1
ATOM 2826 C C . GLY A 1 350 ? 5.736 115.274 118.452 1.00 27.89 352 GLY A C 1
ATOM 2827 O O . GLY A 1 350 ? 4.873 116.028 117.963 1.00 28.12 352 GLY A O 1
ATOM 2828 N N . TYR A 1 351 ? 5.969 114.033 118.024 1.00 27.27 353 TYR A N 1
ATOM 2829 C CA . TYR A 1 351 ? 5.314 113.448 116.878 1.00 26.75 353 TYR A CA 1
ATOM 2830 C C . TYR A 1 351 ? 3.854 113.124 117.156 1.00 27.07 353 TYR A C 1
ATOM 2831 O O . TYR A 1 351 ? 2.993 113.392 116.320 1.00 27.16 353 TYR A O 1
ATOM 2840 N N . ARG A 1 352 ? 3.593 112.516 118.310 1.00 27.36 354 ARG A N 1
ATOM 2841 C CA . ARG A 1 352 ? 2.237 112.310 118.803 1.00 27.87 354 ARG A CA 1
ATOM 2842 C C . ARG A 1 352 ? 2.103 112.842 120.216 1.00 27.98 354 ARG A C 1
ATOM 2843 O O . ARG A 1 352 ? 3.029 112.750 121.030 1.00 28.00 354 ARG A O 1
ATOM 2851 N N . ARG A 1 353 ? 0.924 113.380 120.493 1.00 28.12 355 ARG A N 1
ATOM 2852 C CA . ARG A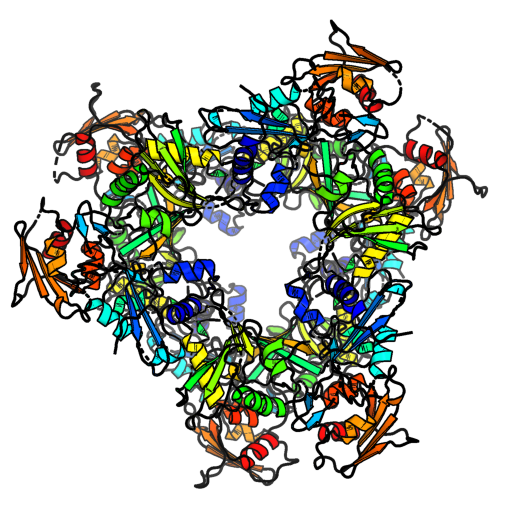 1 353 ? 0.610 114.007 121.769 1.00 28.16 355 ARG A CA 1
ATOM 2853 C C . ARG A 1 353 ? 0.086 112.997 122.782 1.00 28.56 355 ARG A C 1
ATOM 2854 O O . ARG A 1 353 ? -0.592 112.026 122.411 1.00 28.72 355 ARG A O 1
ATOM 2862 N N . PRO A 1 354 ? 0.415 113.202 124.068 1.00 28.67 356 PRO A N 1
ATOM 2863 C CA . PRO A 1 354 ? -0.194 112.380 125.103 1.00 28.70 356 PRO A CA 1
ATOM 2864 C C . PRO A 1 354 ? -1.706 112.205 124.871 1.00 28.80 356 PRO A C 1
ATOM 2865 O O . PRO A 1 354 ? -2.204 111.082 124.965 1.00 29.11 356 PRO A O 1
ATOM 2869 N N . LEU A 1 355 ? -2.414 113.287 124.535 1.00 28.63 357 LEU A N 1
ATOM 2870 C CA . LEU A 1 355 ? -3.839 113.204 124.215 1.00 28.65 357 LEU A CA 1
ATOM 2871 C C . LEU A 1 355 ? -4.182 112.201 123.111 1.00 28.96 357 LEU A C 1
ATOM 2872 O O . LEU A 1 355 ? -5.129 111.426 123.253 1.00 28.67 357 LEU A O 1
ATOM 2877 N N . GLU A 1 356 ? -3.421 112.233 122.016 1.00 29.44 358 GLU A N 1
ATOM 2878 C CA . GLU A 1 356 ? -3.626 111.314 120.896 1.00 30.08 358 GLU A CA 1
ATOM 2879 C C . GLU A 1 356 ? -3.411 109.860 121.304 1.00 29.97 358 GLU A C 1
ATOM 2880 O O . GLU A 1 356 ? -4.210 108.989 120.959 1.00 30.13 358 GLU A O 1
ATOM 2886 N N . LEU A 1 357 ? -2.342 109.598 122.046 1.00 29.66 359 LEU A N 1
ATOM 2887 C CA . LEU A 1 357 ? -2.049 108.239 122.469 1.00 29.77 359 LEU A CA 1
ATOM 2888 C C . LEU A 1 357 ? -2.966 107.730 123.573 1.00 29.74 359 LEU A C 1
ATOM 2889 O O . LEU A 1 357 ? -3.061 106.528 123.803 1.00 30.07 359 LEU A O 1
ATOM 2894 N N . ASN A 1 358 ? -3.633 108.639 124.263 1.00 29.53 360 ASN A N 1
ATOM 2895 C CA . ASN A 1 358 ? -4.667 108.238 125.186 1.00 29.31 360 ASN A CA 1
ATOM 2896 C C . ASN A 1 358 ? -5.914 107.781 124.437 1.00 29.44 360 ASN A C 1
ATOM 2897 O O . ASN A 1 358 ? -6.446 106.715 124.721 1.00 29.45 360 ASN A O 1
ATOM 2902 N N . GLU A 1 359 ? -6.376 108.587 123.482 1.00 29.77 361 GLU A N 1
ATOM 2903 C CA . GLU A 1 359 ? -7.537 108.231 122.659 1.00 30.14 361 GLU A CA 1
ATOM 2904 C C . GLU A 1 359 ? -7.338 106.872 121.993 1.00 30.12 361 GLU A C 1
ATOM 2905 O O . GLU A 1 359 ? -8.260 106.064 121.944 1.00 29.95 361 GLU A O 1
ATOM 2911 N N . LEU A 1 360 ? -6.123 106.633 121.508 1.00 30.39 362 LEU A N 1
ATOM 2912 C CA . LEU A 1 360 ? -5.716 105.337 120.962 1.00 30.67 362 LEU A CA 1
ATOM 2913 C C . LEU A 1 360 ? -5.513 104.223 122.016 1.00 31.28 362 LEU A C 1
ATOM 2914 O O . LEU A 1 360 ? -5.289 103.062 121.661 1.00 31.38 362 LEU A O 1
ATOM 2919 N N . GLU A 1 361 ? -5.577 104.582 123.297 1.00 31.77 363 GLU A N 1
ATOM 2920 C CA . GLU A 1 361 ? -5.357 103.644 124.406 1.00 32.45 363 GLU A CA 1
ATOM 2921 C C . GLU A 1 361 ? -4.044 102.863 124.308 1.00 32.70 363 GLU A C 1
ATOM 2922 O O . GLU A 1 361 ? -4.027 101.642 124.452 1.00 32.79 363 GLU A O 1
ATOM 2928 N N . LEU A 1 362 ? -2.957 103.585 124.051 1.00 33.01 364 LEU A N 1
ATOM 2929 C CA . LEU A 1 362 ? -1.608 103.044 124.078 1.00 33.24 364 LEU A CA 1
ATOM 2930 C C . LEU A 1 362 ? -0.900 103.590 125.322 1.00 33.87 364 LEU A C 1
ATOM 2931 O O . LEU A 1 362 ? 0.180 103.113 125.712 1.00 34.09 364 LEU A O 1
ATOM 2936 N N . ILE A 1 363 ? -1.501 104.613 125.931 1.00 34.02 365 ILE A N 1
ATOM 2937 C CA . ILE A 1 363 ? -1.111 105.053 127.266 1.00 34.20 365 ILE A CA 1
ATOM 2938 C C . ILE A 1 363 ? -2.396 105.141 128.084 1.00 34.70 365 ILE A C 1
ATOM 2939 O O . ILE A 1 363 ? -3.488 105.070 127.516 1.00 34.67 365 ILE A O 1
ATOM 2944 N N . SER A 1 364 ? -2.277 105.254 129.407 1.00 35.11 366 SER A N 1
ATOM 2945 C CA . SER A 1 364 ? -3.451 105.230 130.276 1.00 35.52 366 SER A CA 1
ATOM 2946 C C . SER A 1 364 ? -3.237 105.995 131.572 1.00 35.61 366 SER A C 1
ATOM 2947 O O . SER A 1 364 ? -2.195 105.864 132.209 1.00 35.91 366 SER A O 1
ATOM 2950 N N . GLY A 1 365 ? -4.244 106.771 131.960 1.00 35.58 367 GLY A N 1
ATOM 2951 C CA . GLY A 1 365 ? -4.282 107.455 133.249 1.00 35.75 367 GLY A CA 1
ATOM 2952 C C . GLY A 1 365 ? -5.579 108.229 133.330 1.00 36.00 367 GLY A C 1
ATOM 2953 O O . GLY A 1 365 ? -6.428 108.114 132.441 1.00 36.02 367 GLY A O 1
ATOM 2954 N N . SER A 1 366 ? -5.748 109.023 134.382 1.00 36.19 368 SER A N 1
ATOM 2955 C CA . SER A 1 366 ? -6.943 109.848 134.482 1.00 36.66 368 SER A CA 1
ATOM 2956 C C . SER A 1 366 ? -6.929 110.948 133.414 1.00 37.08 368 SER A C 1
ATOM 2957 O O . SER A 1 366 ? -5.872 111.291 132.873 1.00 37.14 368 SER A O 1
ATOM 2960 N N . GLU A 1 367 ? -8.110 111.481 133.108 1.00 37.52 369 GLU A N 1
ATOM 2961 C CA . GLU A 1 367 ? -8.230 112.652 132.255 1.00 37.68 369 GLU A CA 1
ATOM 2962 C C . GLU A 1 367 ? -7.304 113.751 132.753 1.00 37.73 369 GLU A C 1
ATOM 2963 O O . GLU A 1 367 ? -6.610 114.380 131.960 1.00 37.78 369 GLU A O 1
ATOM 2969 N N . GLU A 1 368 ? -7.289 113.959 134.069 1.00 37.82 370 GLU A N 1
ATOM 2970 C CA . GLU A 1 368 ? -6.492 115.016 134.683 1.00 37.96 370 GLU A CA 1
ATOM 2971 C C . GLU A 1 368 ? -4.989 114.763 134.561 1.00 37.69 370 GLU A C 1
ATOM 2972 O O . GLU A 1 368 ? -4.240 115.670 134.190 1.00 37.60 370 GLU A O 1
ATOM 2978 N N . GLU A 1 369 ? -4.557 113.538 134.868 1.00 37.46 371 GLU A N 1
ATOM 2979 C CA . GLU A 1 369 ? -3.141 113.164 134.783 1.00 37.16 371 GLU A CA 1
ATOM 2980 C C . GLU A 1 369 ? -2.602 113.413 133.393 1.00 36.56 371 GLU A C 1
ATOM 2981 O O . GLU A 1 369 ? -1.512 113.959 133.245 1.00 36.95 371 GLU A O 1
ATOM 2987 N N . ILE A 1 370 ? -3.382 113.033 132.383 1.00 35.51 372 ILE A N 1
ATOM 2988 C CA . ILE A 1 370 ? -2.973 113.164 130.991 1.00 34.44 372 ILE A CA 1
ATOM 2989 C C . ILE A 1 370 ? -3.047 114.601 130.469 1.00 33.78 372 ILE A C 1
ATOM 2990 O O . ILE A 1 370 ? -2.241 114.997 129.626 1.00 33.78 372 ILE A O 1
ATOM 2995 N N . ARG A 1 371 ? -4.006 115.369 130.979 1.00 32.85 373 ARG A N 1
ATOM 2996 C CA . ARG A 1 371 ? -4.116 116.797 130.696 1.00 31.98 373 ARG A CA 1
ATOM 2997 C C . ARG A 1 371 ? -2.824 117.527 131.092 1.00 31.42 373 ARG A C 1
ATOM 2998 O O . ARG A 1 371 ? -2.362 118.417 130.372 1.00 31.33 373 ARG A O 1
ATOM 3006 N N . ALA A 1 372 ? -2.247 117.136 132.232 1.00 30.67 374 ALA A N 1
ATOM 3007 C CA . ALA A 1 372 ? -1.017 117.744 132.753 1.00 29.85 374 ALA A CA 1
ATOM 3008 C C . ALA A 1 372 ? 0.247 117.212 132.070 1.00 29.34 374 ALA A C 1
ATOM 3009 O O . ALA A 1 372 ? 1.230 117.948 131.911 1.00 29.20 374 ALA A O 1
ATOM 3011 N N . PHE A 1 373 ? 0.224 115.935 131.687 1.00 28.59 375 PHE A N 1
ATOM 3012 C CA . PHE A 1 373 ? 1.251 115.367 130.813 1.00 28.03 375 PHE A CA 1
ATOM 3013 C C . PHE A 1 373 ? 1.318 116.168 129.516 1.00 27.67 375 PHE A C 1
ATOM 3014 O O . PHE A 1 373 ? 2.375 116.682 129.168 1.00 27.82 375 PHE A O 1
ATOM 3022 N N . GLU A 1 374 ? 0.186 116.287 128.824 1.00 27.06 376 GLU A N 1
ATOM 3023 C CA . GLU A 1 374 ? 0.097 117.043 127.578 1.00 26.90 376 GLU A CA 1
ATOM 3024 C C . GLU A 1 374 ? 0.646 118.458 127.765 1.00 26.26 376 GLU A C 1
ATOM 3025 O O . GLU A 1 374 ? 1.315 119.013 126.885 1.00 26.12 376 GLU A O 1
ATOM 3031 N N . SER A 1 375 ? 0.367 119.029 128.929 1.00 25.38 377 SER A N 1
ATOM 3032 C CA . SER A 1 375 ? 0.788 120.375 129.227 1.00 24.40 377 SER A CA 1
ATOM 3033 C C . SER A 1 375 ? 2.310 120.524 129.338 1.00 23.88 377 SER A C 1
ATOM 3034 O O . SER A 1 375 ? 2.864 121.537 128.888 1.00 23.88 377 SER A O 1
ATOM 3037 N N . VAL A 1 376 ? 2.985 119.528 129.915 1.00 22.91 378 VAL A N 1
ATOM 3038 C CA . VAL A 1 376 ? 4.436 119.649 130.155 1.00 22.04 378 VAL A CA 1
ATOM 3039 C C . VAL A 1 376 ? 5.329 119.380 128.944 1.00 21.40 378 VAL A C 1
ATOM 3040 O O . VAL A 1 376 ? 6.411 119.960 128.843 1.00 21.69 378 VAL A O 1
ATOM 3044 N N . VAL A 1 377 ? 4.882 118.512 128.039 1.00 20.31 379 VAL A N 1
ATOM 3045 C CA . VAL A 1 377 ? 5.646 118.161 126.846 1.00 19.59 379 VAL A CA 1
ATOM 3046 C C . VAL A 1 377 ? 5.642 119.313 125.825 1.00 19.13 379 VAL A C 1
ATOM 3047 O O . VAL A 1 377 ? 4.575 119.709 125.352 1.00 19.90 379 VAL A O 1
ATOM 3051 N N . PRO A 1 378 ? 6.826 119.847 125.465 1.00 18.23 380 PRO A N 1
ATOM 3052 C CA . PRO A 1 378 ? 6.904 121.058 124.609 1.00 17.17 380 PRO A CA 1
ATOM 3053 C C . PRO A 1 378 ? 6.124 120.937 123.302 1.00 15.59 380 PRO A C 1
ATOM 3054 O O . PRO A 1 378 ? 6.027 119.836 122.758 1.00 16.63 380 PRO A O 1
ATOM 3058 N N . VAL A 1 379 ? 5.602 122.046 122.793 1.00 13.57 381 VAL A N 1
ATOM 3059 C CA . VAL A 1 379 ? 4.792 122.024 121.563 1.00 11.51 381 VAL A CA 1
ATOM 3060 C C . VAL A 1 379 ? 5.596 121.841 120.264 1.00 10.02 381 VAL A C 1
ATOM 3061 O O . VAL A 1 379 ? 5.021 121.648 119.199 1.00 9.83 381 VAL A O 1
ATOM 3065 N N . ARG A 1 380 ? 6.919 121.917 120.376 1.00 8.21 382 ARG A N 1
ATOM 3066 C CA . ARG A 1 380 ? 7.852 121.736 119.277 1.00 6.88 382 ARG A CA 1
ATOM 3067 C C . ARG A 1 380 ? 7.556 120.513 118.428 1.00 6.66 382 ARG A C 1
ATOM 3068 O O . ARG A 1 380 ? 7.059 119.489 118.921 1.00 6.93 382 ARG A O 1
ATOM 3076 N N . LYS A 1 381 ? 7.886 120.631 117.145 1.00 6.15 383 LYS A N 1
ATOM 3077 C CA . LYS A 1 381 ? 7.538 119.632 116.144 1.00 5.60 383 LYS A CA 1
ATOM 3078 C C . LYS A 1 381 ? 8.765 118.856 115.677 1.00 5.05 383 LYS A C 1
ATOM 3079 O O . LYS A 1 381 ? 9.841 119.437 115.491 1.00 5.27 383 LYS A O 1
ATOM 3085 N N . PRO A 1 382 ? 8.621 117.533 115.502 1.00 4.35 384 PRO A N 1
ATOM 3086 C CA . PRO A 1 382 ? 9.795 116.769 115.082 1.00 3.84 384 PRO A CA 1
ATOM 3087 C C . PRO A 1 382 ? 10.005 116.893 113.588 1.00 3.48 384 PRO A C 1
ATOM 3088 O O . PRO A 1 382 ? 9.038 117.078 112.841 1.00 3.74 384 PRO A O 1
ATOM 3092 N N . PHE A 1 383 ? 11.256 116.805 113.160 1.00 3.12 385 PHE A N 1
ATOM 3093 C CA . PHE A 1 383 ? 11.593 116.830 111.740 1.00 2.97 385 PHE A CA 1
ATOM 3094 C C . PHE A 1 383 ? 13.029 116.370 111.538 1.00 3.02 385 PHE A C 1
ATOM 3095 O O . PHE A 1 383 ? 13.910 116.654 112.364 1.00 3.13 385 PHE A O 1
ATOM 3103 N N . ILE A 1 384 ? 13.256 115.653 110.444 1.00 3.01 386 ILE A N 1
ATOM 3104 C CA . ILE A 1 384 ? 14.609 115.298 110.025 1.00 2.93 386 ILE A CA 1
ATOM 3105 C C . ILE A 1 384 ? 14.708 115.415 108.511 1.00 3.01 386 ILE A C 1
ATOM 3106 O O . ILE A 1 384 ? 13.822 114.965 107.794 1.00 3.25 386 ILE A O 1
ATOM 3111 N N . TYR A 1 385 ? 15.772 116.061 108.046 1.00 3.21 387 TYR A N 1
ATOM 3112 C CA . TYR A 1 385 ? 15.976 116.356 106.630 1.00 3.26 387 TYR A CA 1
ATOM 3113 C C . TYR A 1 385 ? 17.049 115.472 105.996 1.00 3.41 387 TYR A C 1
ATOM 3114 O O . TYR A 1 385 ? 17.242 115.492 104.773 1.00 3.64 387 TYR A O 1
ATOM 3123 N N . ASP A 1 386 ? 17.761 114.706 106.821 1.00 3.50 388 ASP A N 1
ATOM 3124 C CA . ASP A 1 386 ? 18.828 113.837 106.321 1.00 3.42 388 ASP A CA 1
ATOM 3125 C C . ASP A 1 386 ? 18.371 112.393 106.083 1.00 3.35 388 ASP A C 1
ATOM 3126 O O . ASP A 1 386 ? 17.258 112.009 106.456 1.00 3.25 388 ASP A O 1
ATOM 3131 N N . PHE A 1 387 ? 19.233 111.614 105.433 1.00 3.24 389 PHE A N 1
ATOM 3132 C CA . PHE A 1 387 ? 19.009 110.184 105.254 1.00 3.29 389 PHE A CA 1
ATOM 3133 C C . PHE A 1 387 ? 20.273 109.418 105.582 1.00 3.35 389 PHE A C 1
ATOM 3134 O O . PHE A 1 387 ? 21.349 109.797 105.126 1.00 3.57 389 PHE A O 1
ATOM 3142 N N . PHE A 1 388 ? 20.143 108.325 106.332 1.00 3.46 390 PHE A N 1
ATOM 3143 C CA . PHE A 1 388 ? 21.284 107.432 106.564 1.00 3.71 390 PHE A CA 1
ATOM 3144 C C . PHE A 1 388 ? 20.948 105.935 106.614 1.00 3.83 390 PHE A C 1
ATOM 3145 O O . PHE A 1 388 ? 19.943 105.531 107.197 1.00 4.15 390 PHE A O 1
ATOM 3153 N N . ASN B 1 5 ? 29.688 81.458 44.631 1.00 25.61 7 ASN B N 1
ATOM 3154 C CA . ASN B 1 5 ? 28.751 82.456 45.222 1.00 25.60 7 ASN B CA 1
ATOM 3155 C C . ASN B 1 5 ? 28.917 82.629 46.721 1.00 25.42 7 ASN B C 1
ATOM 3156 O O . ASN B 1 5 ? 29.176 83.742 47.191 1.00 25.51 7 ASN B O 1
ATOM 3161 N N . VAL B 1 6 ? 28.751 81.538 47.471 1.00 25.02 8 VAL B N 1
ATOM 3162 C CA . VAL B 1 6 ? 28.884 81.577 48.933 1.00 24.39 8 VAL B CA 1
ATOM 3163 C C . VAL B 1 6 ? 30.303 81.238 49.354 1.00 24.56 8 VAL B C 1
ATOM 3164 O O . VAL B 1 6 ? 30.823 80.165 49.047 1.00 24.50 8 VAL B O 1
ATOM 3168 N N . ILE B 1 7 ? 30.931 82.162 50.064 1.00 24.77 9 ILE B N 1
ATOM 3169 C CA . ILE B 1 7 ? 32.259 81.915 50.584 1.00 25.05 9 ILE B CA 1
ATOM 3170 C C . ILE B 1 7 ? 32.221 81.892 52.099 1.00 25.43 9 ILE B C 1
ATOM 3171 O O . ILE B 1 7 ? 31.266 82.360 52.717 1.00 25.45 9 ILE B O 1
ATOM 3176 N N . ARG B 1 8 ? 33.248 81.303 52.690 1.00 25.90 10 ARG B N 1
ATOM 3177 C CA . ARG B 1 8 ? 33.422 81.384 54.116 1.00 26.30 10 ARG B CA 1
ATOM 3178 C C . ARG B 1 8 ? 34.315 82.593 54.412 1.00 26.64 10 ARG B C 1
ATOM 3179 O O . ARG B 1 8 ? 35.388 82.729 53.827 1.00 26.80 10 ARG B O 1
ATOM 3187 N N . LEU B 1 9 ? 33.858 83.460 55.313 1.00 26.93 11 LEU B N 1
ATOM 3188 C CA . LEU B 1 9 ? 34.547 84.704 55.630 1.00 27.41 11 LEU B CA 1
ATOM 3189 C C . LEU B 1 9 ? 35.791 84.472 56.460 1.00 28.20 11 LEU B C 1
ATOM 3190 O O . LEU B 1 9 ? 35.750 83.740 57.458 1.00 28.17 11 LEU B O 1
ATOM 3195 N N . LYS B 1 10 ? 36.886 85.106 56.045 1.00 28.98 12 LYS B N 1
ATOM 3196 C CA . LYS B 1 10 ? 38.133 85.080 56.805 1.00 30.05 12 LYS B CA 1
ATOM 3197 C C . LYS B 1 10 ? 38.182 86.250 57.792 1.00 30.36 12 LYS B C 1
ATOM 3198 O O . LYS B 1 10 ? 37.447 87.227 57.639 1.00 30.24 12 LYS B O 1
ATOM 3204 N N . GLU B 1 11 ? 39.061 86.135 58.789 1.00 30.88 13 GLU B N 1
ATOM 3205 C CA . GLU B 1 11 ? 39.208 87.110 59.880 1.00 31.41 13 GLU B CA 1
ATOM 3206 C C . GLU B 1 11 ? 39.062 88.571 59.464 1.00 31.22 13 GLU B C 1
ATOM 3207 O O . GLU B 1 11 ? 38.303 89.320 60.077 1.00 30.97 13 GLU B O 1
ATOM 3213 N N . ASP B 1 12 ? 39.787 88.965 58.419 1.00 31.19 14 ASP B N 1
ATOM 3214 C CA . ASP B 1 12 ? 39.804 90.359 57.971 1.00 31.12 14 ASP B CA 1
ATOM 3215 C C . ASP B 1 12 ? 38.412 90.906 57.660 1.00 30.68 14 ASP B C 1
ATOM 3216 O O . ASP B 1 12 ? 38.106 92.055 57.998 1.00 30.96 14 ASP B O 1
ATOM 3221 N N . LYS B 1 13 ? 37.570 90.072 57.053 1.00 29.87 15 LYS B N 1
ATOM 3222 C CA . LYS B 1 13 ? 36.226 90.478 56.663 1.00 28.98 15 LYS B CA 1
ATOM 3223 C C . LYS B 1 13 ? 35.241 90.520 57.828 1.00 28.18 15 LYS B C 1
ATOM 3224 O O . LYS B 1 13 ? 34.077 90.866 57.626 1.00 27.99 15 LYS B O 1
ATOM 3230 N N . PHE B 1 14 ? 35.696 90.187 59.038 1.00 27.37 16 PHE B N 1
ATOM 3231 C CA . PHE B 1 14 ? 34.790 90.085 60.192 1.00 26.68 16 PHE B CA 1
ATOM 3232 C C . PHE B 1 14 ? 34.119 91.382 60.633 1.00 26.42 16 PHE B C 1
ATOM 3233 O O . PHE B 1 14 ? 32.940 91.366 60.996 1.00 26.47 16 PHE B O 1
ATOM 3241 N N . ARG B 1 15 ? 34.838 92.504 60.608 1.00 25.85 17 ARG B N 1
ATOM 3242 C CA . ARG B 1 15 ? 34.212 93.755 61.041 1.00 25.42 17 ARG B CA 1
ATOM 3243 C C . ARG B 1 15 ? 33.174 94.290 60.048 1.00 25.23 17 ARG B C 1
ATOM 3244 O O . ARG B 1 15 ? 32.275 95.051 60.431 1.00 25.31 17 ARG B O 1
ATOM 3252 N N . GLU B 1 16 ? 33.268 93.862 58.792 1.00 24.75 18 GLU B N 1
ATOM 3253 C CA . GLU B 1 16 ? 32.234 94.206 57.837 1.00 24.44 18 GLU B CA 1
ATOM 3254 C C . GLU B 1 16 ? 30.961 93.425 58.164 1.00 24.03 18 GLU B C 1
ATOM 3255 O O . GLU B 1 16 ? 29.855 93.973 58.124 1.00 24.18 18 GLU B O 1
ATOM 3261 N N . ALA B 1 17 ? 31.130 92.155 58.506 1.00 23.49 19 ALA B N 1
ATOM 3262 C CA . ALA B 1 17 ? 30.023 91.318 58.945 1.00 22.97 19 ALA B CA 1
ATOM 3263 C C . ALA B 1 17 ? 29.327 91.943 60.139 1.00 22.68 19 ALA B C 1
ATOM 3264 O O . ALA B 1 17 ? 28.102 92.015 60.162 1.00 23.09 19 ALA B O 1
ATOM 3266 N N . LEU B 1 18 ? 30.095 92.414 61.118 1.00 22.11 20 LEU B N 1
ATOM 3267 C CA . LEU B 1 18 ? 29.495 93.036 62.294 1.00 21.53 20 LEU B CA 1
ATOM 3268 C C . LEU B 1 18 ? 28.754 94.323 61.980 1.00 21.25 20 LEU B C 1
ATOM 3269 O O . LEU B 1 18 ? 27.674 94.562 62.524 1.00 20.76 20 LEU B O 1
ATOM 3274 N N . ARG B 1 19 ? 29.320 95.146 61.099 1.00 21.04 21 ARG B N 1
ATOM 3275 C CA . ARG B 1 19 ? 28.624 96.352 60.657 1.00 20.84 21 ARG B CA 1
ATOM 3276 C C . ARG B 1 19 ? 27.236 95.987 60.139 1.00 20.45 21 ARG B C 1
ATOM 3277 O O . ARG B 1 19 ? 26.282 96.731 60.358 1.00 20.29 21 ARG B O 1
ATOM 3285 N N . LEU B 1 20 ? 27.134 94.834 59.478 1.00 19.97 22 LEU B N 1
ATOM 3286 C CA . LEU B 1 20 ? 25.873 94.350 58.933 1.00 20.22 22 LEU B CA 1
ATOM 3287 C C . LEU B 1 20 ? 24.935 93.830 60.031 1.00 20.66 22 LEU B C 1
ATOM 3288 O O . LEU B 1 20 ? 23.713 94.030 59.973 1.00 20.82 22 LEU B O 1
ATOM 3293 N N . SER B 1 21 ? 25.518 93.160 61.022 1.00 20.85 23 SER B N 1
ATOM 3294 C CA . SER B 1 21 ? 24.800 92.743 62.206 1.00 20.74 23 SER B CA 1
ATOM 3295 C C . SER B 1 21 ? 24.222 93.969 62.873 1.00 20.80 23 SER B C 1
ATOM 3296 O O . SER B 1 21 ? 23.029 94.013 63.167 1.00 20.85 23 SER B O 1
ATOM 3299 N N . GLU B 1 22 ? 25.076 94.969 63.089 1.00 20.94 24 GLU B N 1
ATOM 3300 C CA . GLU B 1 22 ? 24.676 96.243 63.692 1.00 21.17 24 GLU B CA 1
ATOM 3301 C C . GLU B 1 22 ? 23.517 96.902 62.943 1.00 21.10 24 GLU B C 1
ATOM 3302 O O . GLU B 1 22 ? 22.615 97.455 63.563 1.00 21.00 24 GLU B O 1
ATOM 3308 N N . TYR B 1 23 ? 23.546 96.838 61.614 1.00 21.30 25 TYR B N 1
ATOM 3309 C CA . TYR B 1 23 ? 22.514 97.460 60.790 1.00 21.78 25 TYR B CA 1
ATOM 3310 C C . TYR B 1 23 ? 21.195 96.714 60.964 1.00 22.88 25 TYR B C 1
ATOM 3311 O O . TYR B 1 23 ? 20.203 97.286 61.429 1.00 22.95 25 TYR B O 1
ATOM 3320 N N . ALA B 1 24 ? 21.225 95.424 60.619 1.00 24.28 26 ALA B N 1
ATOM 3321 C CA . ALA B 1 24 ? 20.050 94.546 60.588 1.00 25.46 26 ALA B CA 1
ATOM 3322 C C . ALA B 1 24 ? 19.402 94.340 61.945 1.00 26.35 26 ALA B C 1
ATOM 3323 O O . ALA B 1 24 ? 18.188 94.135 62.033 1.00 26.61 26 ALA B O 1
ATOM 3325 N N . PHE B 1 25 ? 20.210 94.384 62.996 1.00 27.34 27 PHE B N 1
ATOM 3326 C CA . PHE B 1 25 ? 19.702 94.156 64.342 1.00 28.39 27 PHE B CA 1
ATOM 3327 C C . PHE B 1 25 ? 19.766 95.436 65.169 1.00 28.47 27 PHE B C 1
ATOM 3328 O O . PHE B 1 25 ? 19.699 95.398 66.408 1.00 28.52 27 PHE B O 1
ATOM 3336 N N . GLN B 1 26 ? 19.887 96.561 64.447 1.00 28.65 28 GLN B N 1
ATOM 3337 C CA . GLN B 1 26 ? 19.777 97.927 64.983 1.00 28.65 28 GLN B CA 1
ATOM 3338 C C . GLN B 1 26 ? 20.367 98.062 66.379 1.00 28.99 28 GLN B C 1
ATOM 3339 O O . GLN B 1 26 ? 19.670 98.433 67.321 1.00 28.87 28 GLN B O 1
ATOM 3345 N N . TYR B 1 27 ? 21.645 97.728 66.500 1.00 29.63 29 TYR B N 1
ATOM 3346 C CA . TYR B 1 27 ? 22.383 97.892 67.746 1.00 30.56 29 TYR B CA 1
ATOM 3347 C C . TYR B 1 27 ? 23.763 98.509 67.467 1.00 31.05 29 TYR B C 1
ATOM 3348 O O . TYR B 1 27 ? 24.180 98.618 66.305 1.00 30.92 29 TYR B O 1
ATOM 3357 N N . LYS B 1 28 ? 24.447 98.928 68.534 1.00 31.62 30 LYS B N 1
ATOM 3358 C CA . LYS B 1 28 ? 25.834 99.384 68.449 1.00 32.13 30 LYS B CA 1
ATOM 3359 C C . LYS B 1 28 ? 26.700 98.701 69.500 1.00 32.55 30 LYS B C 1
ATOM 3360 O O . LYS B 1 28 ? 26.372 98.711 70.689 1.00 32.67 30 LYS B O 1
ATOM 3366 N N . VAL B 1 29 ? 27.790 98.083 69.048 1.00 33.05 31 VAL B N 1
ATOM 3367 C CA . VAL B 1 29 ? 28.790 97.527 69.950 1.00 33.30 31 VAL B CA 1
ATOM 3368 C C . VAL B 1 29 ? 29.858 98.584 70.281 1.00 33.67 31 VAL B C 1
ATOM 3369 O O . VAL B 1 29 ? 30.190 99.441 69.453 1.00 33.60 31 VAL B O 1
ATOM 3371 N N . ASP B 1 30 ? 30.356 98.529 71.513 1.00 34.23 32 ASP B N 1
ATOM 3372 C CA . ASP B 1 30 ? 31.482 99.346 71.977 1.00 34.64 32 ASP B CA 1
ATOM 3373 C C . ASP B 1 30 ? 32.787 98.726 71.468 1.00 34.78 32 ASP B C 1
ATOM 3374 O O . ASP B 1 30 ? 32.886 97.503 71.355 1.00 34.84 32 ASP B O 1
ATOM 3379 N N . GLU B 1 31 ? 33.785 99.553 71.162 1.00 34.98 33 GLU B N 1
ATOM 3380 C CA . GLU B 1 31 ? 35.090 99.048 70.703 1.00 35.21 33 GLU B CA 1
ATOM 3381 C C . GLU B 1 31 ? 35.598 97.828 71.508 1.00 35.28 33 GLU B C 1
ATOM 3382 O O . GLU B 1 31 ? 36.107 96.863 70.924 1.00 35.21 33 GLU B O 1
ATOM 3388 N N . ASP B 1 32 ? 35.449 97.880 72.835 1.00 35.33 34 ASP B N 1
ATOM 3389 C CA . ASP B 1 32 ? 35.782 96.757 73.719 1.00 35.38 34 ASP B CA 1
ATOM 3390 C C . ASP B 1 32 ? 34.973 95.502 73.386 1.00 35.50 34 ASP B C 1
ATOM 3391 O O . ASP B 1 32 ? 35.539 94.417 73.204 1.00 35.49 34 ASP B O 1
ATOM 3396 N N . ARG B 1 33 ? 33.652 95.655 73.304 1.00 35.56 35 ARG B N 1
ATOM 3397 C CA . ARG B 1 33 ? 32.778 94.538 72.957 1.00 35.64 35 ARG B CA 1
ATOM 3398 C C . ARG B 1 33 ? 32.919 94.143 71.476 1.00 35.33 35 ARG B C 1
ATOM 3399 O O . ARG B 1 33 ? 32.569 93.021 71.091 1.00 35.27 35 ARG B O 1
ATOM 3407 N N . LEU B 1 34 ? 33.445 95.057 70.659 1.00 34.90 36 LEU B N 1
ATOM 3408 C CA . LEU B 1 34 ? 33.678 94.784 69.236 1.00 34.51 36 LEU B CA 1
ATOM 3409 C C . LEU B 1 34 ? 34.729 93.705 69.070 1.00 34.08 36 LEU B C 1
ATOM 3410 O O . LEU B 1 34 ? 34.533 92.747 68.320 1.00 33.95 36 LEU B O 1
ATOM 3415 N N . GLN B 1 35 ? 35.837 93.877 69.786 1.00 33.56 37 GLN B N 1
ATOM 3416 C CA . GLN B 1 35 ? 36.908 92.896 69.831 1.00 33.03 37 GLN B CA 1
ATOM 3417 C C . GLN B 1 35 ? 36.426 91.586 70.458 1.00 32.59 37 GLN B C 1
ATOM 3418 O O . GLN B 1 35 ? 36.938 90.520 70.138 1.00 32.33 37 GLN B O 1
ATOM 3424 N N . GLN B 1 36 ? 35.433 91.680 71.340 1.00 32.40 38 GLN B N 1
ATOM 3425 C CA . GLN B 1 36 ? 34.795 90.505 71.930 1.00 32.27 38 GLN B CA 1
ATOM 3426 C C . GLN B 1 36 ? 34.064 89.669 70.889 1.00 32.12 38 GLN B C 1
ATOM 3427 O O . GLN B 1 36 ? 34.177 88.446 70.886 1.00 31.99 38 GLN B O 1
ATOM 3433 N N . GLN B 1 37 ? 33.309 90.339 70.015 1.00 32.02 39 GLN B N 1
ATOM 3434 C CA . GLN B 1 37 ? 32.541 89.671 68.960 1.00 31.84 39 GLN B CA 1
ATOM 3435 C C . GLN B 1 37 ? 33.449 88.966 67.942 1.00 31.08 39 GLN B C 1
ATOM 3436 O O . GLN B 1 37 ? 33.118 87.882 67.470 1.00 31.03 39 GLN B O 1
ATOM 3442 N N . ILE B 1 38 ? 34.584 89.582 67.613 1.00 30.40 40 ILE B N 1
ATOM 3443 C CA . ILE B 1 38 ? 35.549 88.990 66.682 1.00 29.78 40 ILE B CA 1
ATOM 3444 C C . ILE B 1 38 ? 36.121 87.679 67.210 1.00 29.70 40 ILE B C 1
ATOM 3445 O O . ILE B 1 38 ? 36.069 86.662 66.520 1.00 29.40 40 ILE B O 1
ATOM 3450 N N . THR B 1 39 ? 36.664 87.698 68.426 1.00 29.72 41 THR B N 1
ATOM 3451 C CA . THR B 1 39 ? 37.246 86.487 69.016 1.00 30.22 41 THR B CA 1
ATOM 3452 C C . THR B 1 39 ? 36.190 85.387 69.089 1.00 30.47 41 THR B C 1
ATOM 3453 O O . THR B 1 39 ? 36.465 84.230 68.766 1.00 30.50 41 THR B O 1
ATOM 3457 N N . LYS B 1 40 ? 34.979 85.772 69.491 1.00 30.73 42 LYS B N 1
ATOM 3458 C CA . LYS B 1 40 ? 33.838 84.875 69.564 1.00 30.96 42 LYS B CA 1
ATOM 3459 C C . LYS B 1 40 ? 33.633 84.182 68.216 1.00 30.97 42 LYS B C 1
ATOM 3460 O O . LYS B 1 40 ? 33.573 82.956 68.145 1.00 30.80 42 LYS B O 1
ATOM 3474 N N . LYS B 1 42 ? 35.865 84.110 65.719 1.00 30.18 44 LYS B N 1
ATOM 3475 C CA . LYS B 1 42 ? 37.094 83.364 65.444 1.00 29.77 44 LYS B CA 1
ATOM 3476 C C . LYS B 1 42 ? 37.037 81.963 66.046 1.00 29.40 44 LYS B C 1
ATOM 3477 O O . LYS B 1 42 ? 37.260 80.967 65.357 1.00 29.47 44 LYS B O 1
ATOM 3483 N N . GLU B 1 43 ? 36.726 81.903 67.336 1.00 28.79 45 GLU B N 1
ATOM 3484 C CA . GLU B 1 43 ? 36.799 80.664 68.092 1.00 28.30 45 GLU B CA 1
ATOM 3485 C C . GLU B 1 43 ? 35.727 79.641 67.749 1.00 28.03 45 GLU B C 1
ATOM 3486 O O . GLU B 1 43 ? 36.052 78.508 67.431 1.00 28.16 45 GLU B O 1
ATOM 3492 N N . SER B 1 44 ? 34.459 80.033 67.802 1.00 27.72 46 SER B N 1
ATOM 3493 C CA . SER B 1 44 ? 33.371 79.052 67.747 1.00 27.28 46 SER B CA 1
ATOM 3494 C C . SER B 1 44 ? 32.260 79.342 66.733 1.00 26.90 46 SER B C 1
ATOM 3495 O O . SER B 1 44 ? 31.140 78.848 66.879 1.00 27.07 46 SER B O 1
ATOM 3498 N N . HIS B 1 45 ? 32.570 80.121 65.705 1.00 26.16 47 HIS B N 1
ATOM 3499 C CA . HIS B 1 45 ? 31.601 80.401 64.662 1.00 25.68 47 HIS B CA 1
ATOM 3500 C C . HIS B 1 45 ? 32.173 80.075 63.297 1.00 25.65 47 HIS B C 1
ATOM 3501 O O . HIS B 1 45 ? 33.366 80.257 63.045 1.00 25.52 47 HIS B O 1
ATOM 3508 N N . GLU B 1 46 ? 31.305 79.614 62.408 1.00 25.31 48 GLU B N 1
ATOM 3509 C CA . GLU B 1 46 ? 31.661 79.508 61.012 1.00 24.94 48 GLU B CA 1
ATOM 3510 C C . GLU B 1 46 ? 30.773 80.487 60.265 1.00 24.64 48 GLU B C 1
ATOM 3511 O O . GLU B 1 46 ? 29.572 80.242 60.084 1.00 24.65 48 GLU B O 1
ATOM 3517 N N . VAL B 1 47 ? 31.372 81.607 59.865 1.00 23.96 49 VAL B N 1
ATOM 3518 C CA . VAL B 1 47 ? 30.629 82.697 59.264 1.00 23.53 49 VAL B CA 1
ATOM 3519 C C . VAL B 1 47 ? 30.684 82.589 57.739 1.00 23.76 49 VAL B C 1
ATOM 3520 O O . VAL B 1 47 ? 31.758 82.583 57.138 1.00 23.64 49 VAL B O 1
ATOM 3524 N N . TYR B 1 48 ? 29.510 82.479 57.126 1.00 23.77 50 TYR B N 1
ATOM 3525 C CA . TYR B 1 48 ? 29.403 82.402 55.682 1.00 23.87 50 TYR B CA 1
ATOM 3526 C C . TYR B 1 48 ? 28.760 83.670 55.159 1.00 23.75 50 TYR B C 1
ATOM 3527 O O . TYR B 1 48 ? 27.887 84.243 55.812 1.00 23.80 50 TYR B O 1
ATOM 3536 N N . GLY B 1 49 ? 29.202 84.119 53.991 1.00 23.69 51 GLY B N 1
ATOM 3537 C CA . GLY B 1 49 ? 28.646 85.327 53.390 1.00 23.62 51 GLY B CA 1
ATOM 3538 C C . GLY B 1 49 ? 28.642 85.299 51.878 1.00 23.46 51 GLY B C 1
ATOM 3539 O O . GLY B 1 49 ? 29.218 84.394 51.273 1.00 23.55 51 GLY B O 1
ATOM 3540 N N . ILE B 1 50 ? 27.978 86.287 51.275 1.00 23.30 52 ILE B N 1
ATOM 3541 C CA . ILE B 1 50 ? 28.005 86.482 49.824 1.00 23.26 52 ILE B CA 1
ATOM 3542 C C . ILE B 1 50 ? 28.360 87.927 49.485 1.00 23.26 52 ILE B C 1
ATOM 3543 O O . ILE B 1 50 ? 27.794 88.853 50.049 1.00 23.06 52 ILE B O 1
ATOM 3556 N N . GLU B 1 52 ? 28.508 91.085 46.812 1.00 24.01 54 GLU B N 1
ATOM 3557 C CA . GLU B 1 52 ? 28.082 91.708 45.565 1.00 24.23 54 GLU B CA 1
ATOM 3558 C C . GLU B 1 52 ? 29.126 92.757 45.232 1.00 24.39 54 GLU B C 1
ATOM 3559 O O . GLU B 1 52 ? 29.154 93.836 45.829 1.00 24.30 54 GLU B O 1
ATOM 3565 N N . GLY B 1 53 ? 29.999 92.413 44.290 1.00 24.66 55 GLY B N 1
ATOM 3566 C CA . GLY B 1 53 ? 31.176 93.223 43.990 1.00 25.01 55 GLY B CA 1
ATOM 3567 C C . GLY B 1 53 ? 32.165 93.268 45.148 1.00 25.13 55 GLY B C 1
ATOM 3568 O O . GLY B 1 53 ? 32.691 92.231 45.574 1.00 24.97 55 GLY B O 1
ATOM 3569 N N . GLU B 1 54 ? 32.398 94.475 45.663 1.00 25.26 56 GLU B N 1
ATOM 3570 C CA . GLU B 1 54 ? 33.395 94.715 46.705 1.00 25.48 56 GLU B CA 1
ATOM 3571 C C . GLU B 1 54 ? 32.790 94.612 48.104 1.00 25.21 56 GLU B C 1
ATOM 3572 O O . GLU B 1 54 ? 33.497 94.441 49.097 1.00 25.23 56 GLU B O 1
ATOM 3578 N N . ASN B 1 55 ? 31.471 94.698 48.175 1.00 24.81 57 ASN B N 1
ATOM 3579 C CA . ASN B 1 55 ? 30.796 94.703 49.456 1.00 24.36 57 ASN B CA 1
ATOM 3580 C C . ASN B 1 55 ? 30.137 93.393 49.806 1.00 23.86 57 ASN B C 1
ATOM 3581 O O . ASN B 1 55 ? 29.682 92.661 48.930 1.00 24.00 57 ASN B O 1
ATOM 3586 N N . LEU B 1 56 ? 30.110 93.106 51.102 1.00 23.31 58 LEU B N 1
ATOM 3587 C CA . LEU B 1 56 ? 29.415 91.950 51.637 1.00 22.80 58 LEU B CA 1
ATOM 3588 C C . LEU B 1 56 ? 27.933 92.233 51.577 1.00 22.47 58 LEU B C 1
ATOM 3589 O O . LEU B 1 56 ? 27.478 93.263 52.066 1.00 22.66 58 LEU B O 1
ATOM 3594 N N . ALA B 1 57 ? 27.184 91.321 50.974 1.00 22.07 59 ALA B N 1
ATOM 3595 C CA . ALA B 1 57 ? 25.758 91.533 50.742 1.00 21.61 59 ALA B CA 1
ATOM 3596 C C . ALA B 1 57 ? 24.880 90.903 51.818 1.00 21.20 59 ALA B C 1
ATOM 3597 O O . ALA B 1 57 ? 24.003 91.554 52.377 1.00 20.94 59 ALA B O 1
ATOM 3599 N N . ALA B 1 58 ? 25.120 89.630 52.094 1.00 21.23 60 ALA B N 1
ATOM 3600 C CA . ALA B 1 58 ? 24.338 88.879 53.075 1.00 21.26 60 ALA B CA 1
ATOM 3601 C C . ALA B 1 58 ? 25.255 87.964 53.869 1.00 21.05 60 ALA B C 1
ATOM 3602 O O . ALA B 1 58 ? 26.330 87.605 53.399 1.00 21.42 60 ALA B O 1
ATOM 3604 N N . LYS B 1 59 ? 24.854 87.601 55.077 1.00 20.74 61 LYS B N 1
ATOM 3605 C CA . LYS B 1 59 ? 25.669 86.693 55.880 1.00 20.64 61 LYS B CA 1
ATOM 3606 C C . LYS B 1 59 ? 24.826 85.714 56.675 1.00 20.38 61 LYS B C 1
ATOM 3607 O O . LYS B 1 59 ? 23.629 85.928 56.870 1.00 20.09 61 LYS B O 1
ATOM 3613 N N . LEU B 1 60 ? 25.481 84.656 57.143 1.00 20.26 62 LEU B N 1
ATOM 3614 C CA . LEU B 1 60 ? 24.876 83.642 57.993 1.00 20.21 62 LEU B CA 1
ATOM 3615 C C . LEU B 1 60 ? 25.966 82.982 58.829 1.00 20.37 62 LEU B C 1
ATOM 3616 O O . LEU B 1 60 ? 27.044 82.652 58.313 1.00 20.43 62 LEU B O 1
ATOM 3621 N N . HIS B 1 61 ? 25.680 82.790 60.115 1.00 20.38 63 HIS B N 1
ATOM 3622 C CA . HIS B 1 61 ? 26.569 82.085 61.029 1.00 20.14 63 HIS B CA 1
ATOM 3623 C C . HIS B 1 61 ? 26.087 80.672 61.275 1.00 20.28 63 HIS B C 1
ATOM 3624 O O . HIS B 1 61 ? 24.897 80.448 61.533 1.00 20.40 63 HIS B O 1
ATOM 3631 N N . LEU B 1 62 ? 27.013 79.720 61.207 1.00 20.30 64 LEU B N 1
ATOM 3632 C CA . LEU B 1 62 ? 26.758 78.364 61.677 1.00 20.28 64 LEU B CA 1
ATOM 3633 C C . LEU B 1 62 ? 27.600 78.155 62.918 1.00 20.45 64 LEU B C 1
ATOM 3634 O O . LEU B 1 62 ? 28.822 78.393 62.882 1.00 20.78 64 LEU B O 1
ATOM 3639 N N . ILE B 1 63 ? 26.944 77.720 64.001 1.00 20.21 65 ILE B N 1
ATOM 3640 C CA . ILE B 1 63 ? 27.572 77.554 65.320 1.00 19.78 65 ILE B CA 1
ATOM 3641 C C . ILE B 1 63 ? 27.514 76.078 65.743 1.00 19.72 65 ILE B C 1
ATOM 3642 O O . ILE B 1 63 ? 26.433 75.517 65.853 1.00 19.93 65 ILE B O 1
ATOM 3647 N N . PRO B 1 64 ? 28.672 75.440 65.986 1.00 19.73 66 PRO B N 1
ATOM 3648 C CA . PRO B 1 64 ? 28.618 74.038 66.333 1.00 19.36 66 PRO B CA 1
ATOM 3649 C C . PRO B 1 64 ? 28.142 73.892 67.748 1.00 19.31 66 PRO B C 1
ATOM 3650 O O . PRO B 1 64 ? 28.645 74.572 68.639 1.00 19.12 66 PRO B O 1
ATOM 3654 N N . PHE B 1 65 ? 27.184 72.992 67.933 1.00 19.34 67 PHE B N 1
ATOM 3655 C CA . PHE B 1 65 ? 26.583 72.701 69.219 1.00 19.41 67 PHE B CA 1
ATOM 3656 C C . PHE B 1 65 ? 26.307 71.216 69.322 1.00 19.67 67 PHE B C 1
ATOM 3657 O O . PHE B 1 65 ? 26.355 70.487 68.338 1.00 20.00 67 PHE B O 1
ATOM 3665 N N . HIS B 1 66 ? 25.989 70.777 70.530 1.00 20.00 68 HIS B N 1
ATOM 3666 C CA . HIS B 1 66 ? 25.305 69.515 70.718 1.00 20.16 68 HIS B CA 1
ATOM 3667 C C . HIS B 1 66 ? 24.038 69.794 71.519 1.00 20.13 68 HIS B C 1
ATOM 3668 O O . HIS B 1 66 ? 23.975 70.769 72.274 1.00 20.13 68 HIS B O 1
ATOM 3675 N N . ILE B 1 67 ? 23.027 68.950 71.348 1.00 19.95 69 ILE B N 1
ATOM 3676 C CA . ILE B 1 67 ? 21.825 69.042 72.175 1.00 19.76 69 ILE B CA 1
ATOM 3677 C C . ILE B 1 67 ? 21.483 67.707 72.803 1.00 19.56 69 ILE B C 1
ATOM 3678 O O . ILE B 1 67 ? 21.994 66.677 72.400 1.00 19.93 69 ILE B O 1
ATOM 3683 N N . TYR B 1 68 ? 20.610 67.733 73.795 1.00 19.39 70 TYR B N 1
ATOM 3684 C CA . TYR B 1 68 ? 20.069 66.518 74.352 1.00 19.00 70 TYR B CA 1
ATOM 3685 C C . TYR B 1 68 ? 18.740 66.238 73.674 1.00 19.30 70 TYR B C 1
ATOM 3686 O O . TYR B 1 68 ? 17.960 67.152 73.395 1.00 19.66 70 TYR B O 1
ATOM 3695 N N . ILE B 1 69 ? 18.515 64.964 73.386 1.00 19.16 71 ILE B N 1
ATOM 3696 C CA . ILE B 1 69 ? 17.221 64.437 73.014 1.00 18.83 71 ILE B CA 1
ATOM 3697 C C . ILE B 1 69 ? 17.101 63.193 73.900 1.00 19.10 71 ILE B C 1
ATOM 3698 O O . ILE B 1 69 ? 17.574 62.104 73.550 1.00 19.22 71 ILE B O 1
ATOM 3703 N N . GLY B 1 70 ? 16.503 63.382 75.076 1.00 18.96 72 GLY B N 1
ATOM 3704 C CA . GLY B 1 70 ? 16.664 62.439 76.168 1.00 19.03 72 GLY B CA 1
ATOM 3705 C C . GLY B 1 70 ? 18.136 62.415 76.536 1.00 19.17 72 GLY B C 1
ATOM 3706 O O . GLY B 1 70 ? 18.806 63.450 76.507 1.00 19.16 72 GLY B O 1
ATOM 3707 N N . LYS B 1 71 ? 18.648 61.229 76.844 1.00 19.24 73 LYS B N 1
ATOM 3708 C CA . LYS B 1 71 ? 20.036 61.079 77.259 1.00 19.17 73 LYS B CA 1
ATOM 3709 C C . LYS B 1 71 ? 21.015 61.142 76.092 1.00 19.17 73 LYS B C 1
ATOM 3710 O O . LYS B 1 71 ? 22.215 61.243 76.293 1.00 19.20 73 LYS B O 1
ATOM 3716 N N . GLU B 1 72 ? 20.505 61.103 74.872 1.00 19.36 74 GLU B N 1
ATOM 3717 C CA . GLU B 1 72 ? 21.379 61.028 73.708 1.00 19.75 74 GLU B CA 1
ATOM 3718 C C . GLU B 1 72 ? 21.831 62.415 73.247 1.00 19.46 74 GLU B C 1
ATOM 3719 O O . GLU B 1 72 ? 21.011 63.292 73.011 1.00 19.21 74 GLU B O 1
ATOM 3725 N N . LYS B 1 73 ? 23.139 62.610 73.128 1.00 19.43 75 LYS B N 1
ATOM 3726 C CA . LYS B 1 73 ? 23.678 63.889 72.650 1.00 19.45 75 LYS B CA 1
ATOM 3727 C C . LYS B 1 73 ? 23.812 63.896 71.128 1.00 19.63 75 LYS B C 1
ATOM 3728 O O . LYS B 1 73 ? 24.681 63.236 70.568 1.00 19.59 75 LYS B O 1
ATOM 3734 N N . PHE B 1 74 ? 22.924 64.633 70.471 1.00 19.88 76 PHE B N 1
ATOM 3735 C CA . PHE B 1 74 ? 22.954 64.808 69.028 1.00 20.31 76 PHE B CA 1
ATOM 3736 C C . PHE B 1 74 ? 23.803 66.015 68.681 1.00 20.85 76 PHE B C 1
ATOM 3737 O O . PHE B 1 74 ? 23.641 67.086 69.266 1.00 21.10 76 PHE B O 1
ATOM 3745 N N . LYS B 1 75 ? 24.691 65.852 67.715 1.00 21.46 77 LYS B N 1
ATOM 3746 C CA . LYS B 1 75 ? 25.427 66.982 67.171 1.00 22.24 77 LYS B CA 1
ATOM 3747 C C . LYS B 1 75 ? 24.436 67.931 66.468 1.00 22.76 77 LYS B C 1
ATOM 3748 O O . LYS B 1 75 ? 23.671 67.472 65.604 1.00 23.38 77 LYS B O 1
ATOM 3762 N N . GLY B 1 77 ? 23.487 71.949 64.663 1.00 22.79 79 GLY B N 1
ATOM 3763 C CA . GLY B 1 77 ? 24.005 73.130 63.960 1.00 22.81 79 GLY B CA 1
ATOM 3764 C C . GLY B 1 77 ? 23.132 74.359 64.130 1.00 23.07 79 GLY B C 1
ATOM 3765 O O . GLY B 1 77 ? 22.025 74.431 63.593 1.00 22.92 79 GLY B O 1
ATOM 3766 N N . GLY B 1 78 ? 23.624 75.329 64.890 1.00 23.29 80 GLY B N 1
ATOM 3767 C CA . GLY B 1 78 ? 22.835 76.496 65.212 1.00 23.71 80 GLY B CA 1
ATOM 3768 C C . GLY B 1 78 ? 22.983 77.520 64.120 1.00 24.28 80 GLY B C 1
ATOM 3769 O O . GLY B 1 78 ? 24.111 77.854 63.735 1.00 25.23 80 GLY B O 1
ATOM 3770 N N . VAL B 1 79 ? 21.861 78.016 63.606 1.00 23.99 81 VAL B N 1
ATOM 3771 C CA . VAL B 1 79 ? 21.897 79.026 62.556 1.00 23.99 81 VAL B CA 1
ATOM 3772 C C . VAL B 1 79 ? 21.715 80.375 63.235 1.00 24.61 81 VAL B C 1
ATOM 3773 O O . VAL B 1 79 ? 20.732 80.591 63.962 1.00 24.98 81 VAL B O 1
ATOM 3777 N N . ALA B 1 80 ? 22.660 81.286 63.032 1.00 24.80 82 ALA B N 1
ATOM 3778 C CA . ALA B 1 80 ? 22.545 82.581 63.676 1.00 24.94 82 ALA B CA 1
ATOM 3779 C C . ALA B 1 80 ? 22.916 83.712 62.763 1.00 25.15 82 ALA B C 1
ATOM 3780 O O . ALA B 1 80 ? 23.420 83.503 61.657 1.00 25.42 82 ALA B O 1
ATOM 3782 N N . GLY B 1 81 ? 22.647 84.925 63.243 1.00 25.28 83 GLY B N 1
ATOM 3783 C CA . GLY B 1 81 ? 23.040 86.150 62.566 1.00 24.46 83 GLY B CA 1
ATOM 3784 C C . GLY B 1 81 ? 22.687 86.156 61.100 1.00 23.99 83 GLY B C 1
ATOM 3785 O O . GLY B 1 81 ? 23.443 86.680 60.299 1.00 24.35 83 GLY B O 1
ATOM 3786 N N . VAL B 1 82 ? 21.546 85.570 60.739 1.00 23.45 84 VAL B N 1
ATOM 3787 C CA . VAL B 1 82 ? 21.094 85.627 59.357 1.00 22.80 84 VAL B CA 1
ATOM 3788 C C . VAL B 1 82 ? 20.669 87.061 59.053 1.00 22.75 84 VAL B C 1
ATOM 3789 O O . VAL B 1 82 ? 19.811 87.624 59.750 1.00 23.24 84 VAL B O 1
ATOM 3793 N N . ALA B 1 83 ? 21.299 87.658 58.041 1.00 22.19 85 ALA B N 1
ATOM 3794 C CA . ALA B 1 83 ? 21.087 89.069 57.724 1.00 21.74 85 ALA B CA 1
ATOM 3795 C C . ALA B 1 83 ? 21.493 89.430 56.297 1.00 21.46 85 ALA B C 1
ATOM 3796 O O . ALA B 1 83 ? 22.444 88.880 55.754 1.00 21.33 85 ALA B O 1
ATOM 3798 N N . THR B 1 84 ? 20.761 90.364 55.702 1.00 21.22 86 THR B N 1
ATOM 3799 C CA . THR B 1 84 ? 21.146 90.965 54.427 1.00 21.49 86 THR B CA 1
ATOM 3800 C C . THR B 1 84 ? 20.787 92.451 54.425 1.00 21.61 86 THR B C 1
ATOM 3801 O O . THR B 1 84 ? 19.759 92.852 54.984 1.00 21.82 86 THR B O 1
ATOM 3805 N N . TYR B 1 85 ? 21.639 93.270 53.821 1.00 21.79 87 TYR B N 1
ATOM 3806 C CA . TYR B 1 85 ? 21.319 94.686 53.643 1.00 22.14 87 TYR B CA 1
ATOM 3807 C C . TYR B 1 85 ? 20.080 94.827 52.757 1.00 22.38 87 TYR B C 1
ATOM 3808 O O . TYR B 1 85 ? 19.913 94.064 51.811 1.00 22.44 87 TYR B O 1
ATOM 3817 N N . PRO B 1 86 ? 19.209 95.808 53.054 1.00 22.80 88 PRO B N 1
ATOM 3818 C CA . PRO B 1 86 ? 17.919 95.921 52.371 1.00 23.07 88 PRO B CA 1
ATOM 3819 C C . PRO B 1 86 ? 18.048 96.079 50.867 1.00 23.34 88 PRO B C 1
ATOM 3820 O O . PRO B 1 86 ? 17.203 95.588 50.126 1.00 23.45 88 PRO B O 1
ATOM 3824 N N . GLU B 1 87 ? 19.095 96.762 50.422 1.00 23.76 89 GLU B N 1
ATOM 3825 C CA . GLU B 1 87 ? 19.291 97.000 48.997 1.00 24.20 89 GLU B CA 1
ATOM 3826 C C . GLU B 1 87 ? 19.589 95.723 48.194 1.00 24.57 89 GLU B C 1
ATOM 3827 O O . GLU B 1 87 ? 19.266 95.653 47.013 1.00 24.64 89 GLU B O 1
ATOM 3833 N N . TYR B 1 88 ? 20.188 94.717 48.831 1.00 25.20 90 TYR B N 1
ATOM 3834 C CA . TYR B 1 88 ? 20.431 93.424 48.167 1.00 25.84 90 TYR B CA 1
ATOM 3835 C C . TYR B 1 88 ? 19.354 92.386 48.465 1.00 26.57 90 TYR B C 1
ATOM 3836 O O . TYR B 1 88 ? 19.527 91.202 48.156 1.00 26.94 90 TYR B O 1
ATOM 3845 N N . ARG B 1 89 ? 18.248 92.829 49.065 1.00 27.25 91 ARG B N 1
ATOM 3846 C CA . ARG B 1 89 ? 17.151 91.944 49.453 1.00 27.90 91 ARG B CA 1
ATOM 3847 C C . ARG B 1 89 ? 16.466 91.347 48.217 1.00 28.25 91 ARG B C 1
ATOM 3848 O O . ARG B 1 89 ? 15.988 90.213 48.252 1.00 28.03 91 ARG B O 1
ATOM 3856 N N . ARG B 1 90 ? 16.442 92.120 47.129 1.00 28.86 92 ARG B N 1
ATOM 3857 C CA . ARG B 1 90 ? 15.977 91.665 45.804 1.00 29.40 92 ARG B CA 1
ATOM 3858 C C . ARG B 1 90 ? 16.571 90.329 45.308 1.00 29.63 92 ARG B C 1
ATOM 3859 O O . ARG B 1 90 ? 15.903 89.587 44.581 1.00 29.79 92 ARG B O 1
ATOM 3867 N N . SER B 1 91 ? 17.819 90.037 45.687 1.00 29.61 93 SER B N 1
ATOM 3868 C CA . SER B 1 91 ? 18.591 88.966 45.051 1.00 29.36 93 SER B CA 1
ATOM 3869 C C . SER B 1 91 ? 18.408 87.577 45.664 1.00 29.33 93 SER B C 1
ATOM 3870 O O . SER B 1 91 ? 18.864 86.585 45.093 1.00 29.28 93 SER B O 1
ATOM 3873 N N . GLY B 1 92 ? 17.740 87.512 46.815 1.00 29.27 94 GLY B N 1
ATOM 3874 C CA . GLY B 1 92 ? 17.495 86.246 47.516 1.00 29.16 94 GLY B CA 1
ATOM 3875 C C . GLY B 1 92 ? 18.752 85.519 47.970 1.00 29.03 94 GLY B C 1
ATOM 3876 O O . GLY B 1 92 ? 18.790 84.278 47.972 1.00 29.13 94 GLY B O 1
ATOM 3877 N N . TYR B 1 93 ? 19.774 86.291 48.358 1.00 28.63 95 TYR B N 1
ATOM 3878 C CA . TYR B 1 93 ? 21.054 85.747 48.830 1.00 27.96 95 TYR B CA 1
ATOM 3879 C C . TYR B 1 93 ? 20.908 84.948 50.125 1.00 27.62 95 TYR B C 1
ATOM 3880 O O . TYR B 1 93 ? 21.738 84.087 50.425 1.00 27.31 95 TYR B O 1
ATOM 3889 N N . VAL B 1 94 ? 19.877 85.254 50.907 1.00 27.49 96 VAL B N 1
ATOM 3890 C CA . VAL B 1 94 ? 19.649 84.529 52.167 1.00 27.40 96 VAL B CA 1
ATOM 3891 C C . VAL B 1 94 ? 19.192 83.102 51.895 1.00 27.24 96 VAL B C 1
ATOM 3892 O O . VAL B 1 94 ? 19.593 82.192 52.604 1.00 26.89 96 VAL B O 1
ATOM 3896 N N . LYS B 1 95 ? 18.383 82.907 50.854 1.00 27.61 97 LYS B N 1
ATOM 3897 C CA . LYS B 1 95 ? 18.054 81.558 50.393 1.00 28.00 97 LYS B CA 1
ATOM 3898 C C . LYS B 1 95 ? 19.325 80.752 50.077 1.00 28.08 97 LYS B C 1
ATOM 3899 O O . LYS B 1 95 ? 19.502 79.658 50.615 1.00 28.20 97 LYS B O 1
ATOM 3905 N N . GLU B 1 96 ? 20.199 81.299 49.222 1.00 28.04 98 GLU B N 1
ATOM 3906 C CA . GLU B 1 96 ? 21.435 80.616 48.813 1.00 27.97 98 GLU B CA 1
ATOM 3907 C C . GLU B 1 96 ? 22.244 80.181 50.031 1.00 27.20 98 GLU B C 1
ATOM 3908 O O . GLU B 1 96 ? 22.688 79.039 50.109 1.00 27.10 98 GLU B O 1
ATOM 3914 N N . LEU B 1 97 ? 22.418 81.098 50.982 1.00 26.67 99 LEU B N 1
ATOM 3915 C CA . LEU B 1 97 ? 23.216 80.853 52.193 1.00 26.07 99 LEU B CA 1
ATOM 3916 C C . LEU B 1 97 ? 22.603 79.770 53.067 1.00 25.70 99 LEU B C 1
ATOM 3917 O O . LEU B 1 97 ? 23.312 78.932 53.634 1.00 25.62 99 LEU B O 1
ATOM 3922 N N . LEU B 1 98 ? 21.279 79.789 53.153 1.00 25.18 100 LEU B N 1
ATOM 3923 C CA . LEU B 1 98 ? 20.544 78.812 53.913 1.00 24.83 100 LEU B CA 1
ATOM 3924 C C . LEU B 1 98 ? 20.758 77.430 53.339 1.00 24.99 100 LEU B C 1
ATOM 3925 O O . LEU B 1 98 ? 21.066 76.502 54.079 1.00 25.01 100 LEU B O 1
ATOM 3930 N N . GLN B 1 99 ? 20.613 77.301 52.021 1.00 25.43 101 GLN B N 1
ATOM 3931 C CA . GLN B 1 99 ? 20.894 76.038 51.317 1.00 25.90 101 GLN B CA 1
ATOM 3932 C C . GLN B 1 99 ? 22.297 75.559 51.641 1.00 26.32 101 GLN B C 1
ATOM 3933 O O . GLN B 1 99 ? 22.483 74.438 52.115 1.00 26.63 101 GLN B O 1
ATOM 3939 N N . HIS B 1 100 ? 23.271 76.429 51.412 1.00 26.71 102 HIS B N 1
ATOM 3940 C CA . HIS B 1 100 ? 24.670 76.119 51.662 1.00 27.27 102 HIS B CA 1
ATOM 3941 C C . HIS B 1 100 ? 24.913 75.652 53.098 1.00 27.21 102 HIS B C 1
ATOM 3942 O O . HIS B 1 100 ? 25.779 74.814 53.340 1.00 27.48 102 HIS B O 1
ATOM 3949 N N . SER B 1 101 ? 24.162 76.184 54.052 1.00 26.92 103 SER B N 1
ATOM 3950 C CA . SER B 1 101 ? 24.400 75.810 55.435 1.00 27.04 103 SER B CA 1
ATOM 3951 C C . SER B 1 101 ? 23.936 74.367 55.666 1.00 27.18 103 SER B C 1
ATOM 3952 O O . SER B 1 101 ? 24.559 73.612 56.427 1.00 27.16 103 SER B O 1
ATOM 3955 N N . LEU B 1 102 ? 22.859 73.981 54.981 1.00 27.21 104 LEU B N 1
ATOM 3956 C CA . LEU B 1 102 ? 22.360 72.609 55.040 1.00 27.13 104 LEU B CA 1
ATOM 3957 C C . LEU B 1 102 ? 23.367 71.612 54.477 1.00 27.01 104 LEU B C 1
ATOM 3958 O O . LEU B 1 102 ? 23.670 70.600 55.105 1.00 26.77 104 LEU B O 1
ATOM 3963 N N . GLN B 1 103 ? 23.904 71.915 53.305 1.00 27.22 105 GLN B N 1
ATOM 3964 C CA . GLN B 1 103 ? 24.944 71.086 52.726 1.00 27.64 105 GLN B CA 1
ATOM 3965 C C . GLN B 1 103 ? 26.162 70.952 53.632 1.00 27.81 105 GLN B C 1
ATOM 3966 O O . GLN B 1 103 ? 26.702 69.853 53.781 1.00 28.14 105 GLN B O 1
ATOM 3972 N N . THR B 1 104 ? 26.582 72.062 54.235 1.00 27.72 106 THR B N 1
ATOM 3973 C CA . THR B 1 104 ? 27.712 72.055 55.150 1.00 27.96 106 THR B CA 1
ATOM 3974 C C . THR B 1 104 ? 27.416 71.183 56.374 1.00 28.03 106 THR B C 1
ATOM 3975 O O . THR B 1 104 ? 28.227 70.329 56.757 1.00 27.91 106 THR B O 1
ATOM 3987 N N . LYS B 1 106 ? 25.227 68.737 56.659 1.00 28.58 108 LYS B N 1
ATOM 3988 C CA . LYS B 1 106 ? 25.166 67.326 56.269 1.00 28.76 108 LYS B CA 1
ATOM 3989 C C . LYS B 1 106 ? 26.546 66.708 56.211 1.00 29.19 108 LYS B C 1
ATOM 3990 O O . LYS B 1 106 ? 26.742 65.586 56.677 1.00 29.23 108 LYS B O 1
ATOM 3996 N N . LYS B 1 107 ? 27.495 67.445 55.639 1.00 29.88 109 LYS B N 1
ATOM 3997 C CA . LYS B 1 107 ? 28.850 66.936 55.435 1.00 30.45 109 LYS B CA 1
ATOM 3998 C C . LYS B 1 107 ? 29.596 66.733 56.736 1.00 30.76 109 LYS B C 1
ATOM 3999 O O . LYS B 1 107 ? 30.362 65.782 56.865 1.00 30.74 109 LYS B O 1
ATOM 4005 N N . ASP B 1 108 ? 29.352 67.615 57.701 1.00 31.46 110 ASP B N 1
ATOM 4006 C CA . ASP B 1 108 ? 30.060 67.574 58.971 1.00 32.24 110 ASP B CA 1
ATOM 4007 C C . ASP B 1 108 ? 29.293 66.791 60.034 1.00 32.79 110 ASP B C 1
ATOM 4008 O O . ASP B 1 108 ? 29.720 66.711 61.182 1.00 32.98 110 ASP B O 1
ATOM 4013 N N . GLY B 1 109 ? 28.168 66.205 59.649 1.00 33.40 111 GLY B N 1
ATOM 4014 C CA . GLY B 1 109 ? 27.455 65.299 60.533 1.00 34.47 111 GLY B CA 1
ATOM 4015 C C . GLY B 1 109 ? 26.530 65.986 61.513 1.00 35.64 111 GLY B C 1
ATOM 4016 O O . GLY B 1 109 ? 26.142 65.379 62.513 1.00 35.58 111 GLY B O 1
ATOM 4017 N N . TYR B 1 110 ? 26.179 67.248 61.241 1.00 36.75 112 TYR B N 1
ATOM 4018 C CA . TYR B 1 110 ? 25.136 67.934 61.998 1.00 37.98 112 TYR B CA 1
ATOM 4019 C C . TYR B 1 110 ? 23.779 67.462 61.495 1.00 39.15 112 TYR B C 1
ATOM 4020 O O . TYR B 1 110 ? 23.320 67.905 60.450 1.00 39.20 112 TYR B O 1
ATOM 4029 N N . THR B 1 111 ? 23.141 66.580 62.263 1.00 40.71 113 THR B N 1
ATOM 4030 C CA . THR B 1 111 ? 21.902 65.899 61.874 1.00 41.85 113 THR B CA 1
ATOM 4031 C C . THR B 1 111 ? 20.627 66.712 62.128 1.00 42.37 113 THR B C 1
ATOM 4032 O O . THR B 1 111 ? 19.592 66.465 61.502 1.00 42.17 113 THR B O 1
ATOM 4036 N N . VAL B 1 112 ? 20.720 67.676 63.043 1.00 42.61 114 VAL B N 1
ATOM 4037 C CA . VAL B 1 112 ? 19.600 68.530 63.431 1.00 42.62 114 VAL B CA 1
ATOM 4038 C C . VAL B 1 112 ? 20.061 69.993 63.481 1.00 41.81 114 VAL B C 1
ATOM 4039 O O . VAL B 1 112 ? 21.257 70.258 63.584 1.00 42.09 114 VAL B O 1
ATOM 4043 N N . SER B 1 113 ? 19.128 70.936 63.382 1.00 40.18 115 SER B N 1
ATOM 4044 C CA . SER B 1 113 ? 19.469 72.356 63.356 1.00 38.23 115 SER B CA 1
ATOM 4045 C C . SER B 1 113 ? 18.446 73.173 64.119 1.00 36.69 115 SER B C 1
ATOM 4046 O O . SER B 1 113 ? 17.259 72.866 64.084 1.00 36.35 115 SER B O 1
ATOM 4057 N N . LEU B 1 115 ? 17.447 77.448 65.415 1.00 29.18 117 LEU B N 1
ATOM 4058 C CA . LEU B 1 115 ? 17.659 78.887 65.275 1.00 27.29 117 LEU B CA 1
ATOM 4059 C C . LEU B 1 115 ? 16.550 79.659 65.967 1.00 26.49 117 LEU B C 1
ATOM 4060 O O . LEU B 1 115 ? 15.472 79.119 66.211 1.00 26.36 117 LEU B O 1
ATOM 4065 N N . HIS B 1 116 ? 16.810 80.929 66.261 1.00 25.41 118 HIS B N 1
ATOM 4066 C CA . HIS B 1 116 ? 15.771 81.821 66.744 1.00 24.46 118 HIS B CA 1
ATOM 4067 C C . HIS B 1 116 ? 15.295 82.713 65.590 1.00 23.91 118 HIS B C 1
ATOM 4068 O O . HIS B 1 116 ? 16.056 83.508 65.074 1.00 23.93 118 HIS B O 1
ATOM 4075 N N . PRO B 1 117 ? 14.025 82.581 65.179 1.00 23.69 119 PRO B N 1
ATOM 4076 C CA . PRO B 1 117 ? 13.592 83.274 63.961 1.00 23.61 119 PRO B CA 1
ATOM 4077 C C . PRO B 1 117 ? 13.183 84.731 64.163 1.00 23.79 119 PRO B C 1
ATOM 4078 O O . PRO B 1 117 ? 12.361 85.027 65.037 1.00 23.80 119 PRO B O 1
ATOM 4082 N N . PHE B 1 118 ? 13.744 85.632 63.356 1.00 23.86 120 PHE B N 1
ATOM 4083 C CA . PHE B 1 118 ? 13.228 86.994 63.292 1.00 24.19 120 PHE B CA 1
ATOM 4084 C C . PHE B 1 118 ? 11.772 86.939 62.816 1.00 23.99 120 PHE B C 1
ATOM 4085 O O . PHE B 1 118 ? 10.955 87.749 63.249 1.00 24.29 120 PHE B O 1
ATOM 4093 N N . ALA B 1 119 ? 11.464 85.997 61.921 1.00 23.33 121 ALA B N 1
ATOM 4094 C CA . ALA B 1 119 ? 10.095 85.760 61.466 1.00 23.10 121 ALA B CA 1
ATOM 4095 C C . ALA B 1 119 ? 9.888 84.276 61.172 1.00 23.21 121 ALA B C 1
ATOM 4096 O O . ALA B 1 119 ? 10.651 83.675 60.411 1.00 23.56 121 ALA B O 1
ATOM 4098 N N . VAL B 1 120 ? 8.857 83.688 61.772 1.00 22.80 122 VAL B N 1
ATOM 4099 C CA . VAL B 1 120 ? 8.606 82.267 61.621 1.00 22.50 122 VAL B CA 1
ATOM 4100 C C . VAL B 1 120 ? 8.409 81.867 60.161 1.00 22.28 122 VAL B C 1
ATOM 4101 O O . VAL B 1 120 ? 9.129 81.012 59.655 1.00 22.42 122 VAL B O 1
ATOM 4105 N N . SER B 1 121 ? 7.461 82.502 59.481 1.00 22.04 123 SER B N 1
ATOM 4106 C CA . SER B 1 121 ? 7.065 82.079 58.135 1.00 21.84 123 SER B CA 1
ATOM 4107 C C . SER B 1 121 ? 8.232 82.086 57.156 1.00 21.79 123 SER B C 1
ATOM 4108 O O . SER B 1 121 ? 8.197 81.415 56.111 1.00 21.67 123 SER B O 1
ATOM 4111 N N . PHE B 1 122 ? 9.256 82.865 57.488 1.00 21.53 124 PHE B N 1
ATOM 4112 C CA . PHE B 1 122 ? 10.418 82.926 56.646 1.00 21.24 124 PHE B CA 1
ATOM 4113 C C . PHE B 1 122 ? 11.079 81.562 56.553 1.00 21.11 124 PHE B C 1
ATOM 4114 O O . PHE B 1 122 ? 11.199 81.003 55.466 1.00 21.40 124 PHE B O 1
ATOM 4122 N N . TYR B 1 123 ? 11.482 81.031 57.706 1.00 20.88 125 TYR B N 1
ATOM 4123 C CA . TYR B 1 123 ? 12.228 79.780 57.799 1.00 20.48 125 TYR B CA 1
ATOM 4124 C C . TYR B 1 123 ? 11.374 78.542 57.531 1.00 21.03 125 TYR B C 1
ATOM 4125 O O . TYR B 1 123 ? 11.908 77.461 57.284 1.00 21.34 125 TYR B O 1
ATOM 4134 N N . ARG B 1 124 ? 10.053 78.697 57.602 1.00 21.38 126 ARG B N 1
ATOM 4135 C CA . ARG B 1 124 ? 9.117 77.601 57.341 1.00 21.42 126 ARG B CA 1
ATOM 4136 C C . ARG B 1 124 ? 9.176 77.144 55.908 1.00 21.42 126 ARG B C 1
ATOM 4137 O O . ARG B 1 124 ? 9.028 75.957 55.638 1.00 21.19 126 ARG B O 1
ATOM 4145 N N . LYS B 1 125 ? 9.399 78.101 55.002 1.00 21.57 127 LYS B N 1
ATOM 4146 C CA . LYS B 1 125 ? 9.487 77.835 53.567 1.00 21.63 127 LYS B CA 1
ATOM 4147 C C . LYS B 1 125 ? 10.653 76.900 53.256 1.00 21.28 127 LYS B C 1
ATOM 4148 O O . LYS B 1 125 ? 10.602 76.141 52.285 1.00 20.99 127 LYS B O 1
ATOM 4154 N N . TYR B 1 126 ? 11.684 76.963 54.102 1.00 20.93 128 TYR B N 1
ATOM 4155 C CA . TYR B 1 126 ? 12.924 76.215 53.920 1.00 20.80 128 TYR B CA 1
ATOM 4156 C C . TYR B 1 126 ? 13.016 75.012 54.847 1.00 20.93 128 TYR B C 1
ATOM 4157 O O . TYR B 1 126 ? 14.098 74.437 55.040 1.00 20.80 128 TYR B O 1
ATOM 4166 N N . GLY B 1 127 ? 11.872 74.647 55.421 1.00 20.91 129 GLY B N 1
ATOM 4167 C CA . GLY B 1 127 ? 11.741 73.405 56.154 1.00 20.86 129 GLY B CA 1
ATOM 4168 C C . GLY B 1 127 ? 11.956 73.444 57.647 1.00 20.94 129 GLY B C 1
ATOM 4169 O O . GLY B 1 127 ? 11.931 72.403 58.280 1.00 20.89 129 GLY B O 1
ATOM 4170 N N . TRP B 1 128 ? 12.168 74.623 58.223 1.00 21.32 130 TRP B N 1
ATOM 4171 C CA . TRP B 1 128 ? 12.246 74.739 59.689 1.00 21.73 130 TRP B CA 1
ATOM 4172 C C . TRP B 1 128 ? 10.853 74.809 60.279 1.00 21.81 130 TRP B C 1
ATOM 4173 O O . TRP B 1 128 ? 9.938 75.329 59.645 1.00 22.17 130 TRP B O 1
ATOM 4184 N N . GLU B 1 129 ? 10.690 74.307 61.498 1.00 21.65 131 GLU B N 1
ATOM 4185 C CA . GLU B 1 129 ? 9.394 74.368 62.156 1.00 21.45 131 GLU B CA 1
ATOM 4186 C C . GLU B 1 129 ? 9.541 74.822 63.599 1.00 21.39 131 GLU B C 1
ATOM 4187 O O . GLU B 1 129 ? 10.598 74.649 64.184 1.00 21.51 131 GLU B O 1
ATOM 4193 N N . LEU B 1 130 ? 8.491 75.414 64.164 1.00 21.38 132 LEU B N 1
ATOM 4194 C CA . LEU B 1 130 ? 8.454 75.699 65.598 1.00 21.45 132 LEU B CA 1
ATOM 4195 C C . LEU B 1 130 ? 8.699 74.409 66.354 1.00 21.42 132 LEU B C 1
ATOM 4196 O O . LEU B 1 130 ? 8.181 73.353 65.979 1.00 21.11 132 LEU B O 1
ATOM 4201 N N . CYS B 1 131 ? 9.483 74.488 67.421 1.00 21.54 133 CYS B N 1
ATOM 4202 C CA . CYS B 1 131 ? 9.843 73.272 68.139 1.00 21.66 133 CYS B CA 1
ATOM 4203 C C . CYS B 1 131 ? 9.933 73.446 69.652 1.00 21.35 133 CYS B C 1
ATOM 4204 O O . CYS B 1 131 ? 10.123 72.487 70.368 1.00 21.05 133 CYS B O 1
ATOM 4207 N N . ALA B 1 132 ? 9.811 74.669 70.148 1.00 21.36 134 ALA B N 1
ATOM 4208 C CA . ALA B 1 132 ? 9.942 74.871 71.586 1.00 21.22 134 ALA B CA 1
ATOM 4209 C C . ALA B 1 132 ? 9.241 76.139 72.034 1.00 21.17 134 ALA B C 1
ATOM 4210 O O . ALA B 1 132 ? 9.375 77.183 71.396 1.00 21.42 134 ALA B O 1
ATOM 4212 N N . ASN B 1 133 ? 8.490 76.030 73.129 1.00 20.95 135 ASN B N 1
ATOM 4213 C CA . ASN B 1 133 ? 7.852 77.178 73.789 1.00 20.63 135 ASN B CA 1
ATOM 4214 C C . ASN B 1 133 ? 8.566 77.608 75.070 1.00 20.48 135 ASN B C 1
ATOM 4215 O O . ASN B 1 133 ? 9.259 76.805 75.702 1.00 20.40 135 ASN B O 1
ATOM 4220 N N . LEU B 1 134 ? 8.374 78.866 75.457 1.00 20.38 136 LEU B N 1
ATOM 4221 C CA . LEU B 1 134 ? 8.692 79.314 76.811 1.00 20.69 136 LEU B CA 1
ATOM 4222 C C . LEU B 1 134 ? 7.429 79.707 77.579 1.00 21.27 136 LEU B C 1
ATOM 4223 O O . LEU B 1 134 ? 6.515 80.310 77.010 1.00 21.01 136 LEU B O 1
ATOM 4228 N N . LEU B 1 135 ? 7.382 79.352 78.863 1.00 22.11 137 LEU B N 1
ATOM 4229 C CA . LEU B 1 135 ? 6.329 79.820 79.765 1.00 23.03 137 LEU B CA 1
ATOM 4230 C C . LEU B 1 135 ? 6.885 80.932 80.651 1.00 23.59 137 LEU B C 1
ATOM 4231 O O . LEU B 1 135 ? 7.826 80.719 81.420 1.00 23.47 137 LEU B O 1
ATOM 4236 N N . VAL B 1 136 ? 6.311 82.120 80.518 1.00 24.48 138 VAL B N 1
ATOM 4237 C CA . VAL B 1 136 ? 6.667 83.270 81.359 1.00 25.53 138 VAL B CA 1
ATOM 4238 C C . VAL B 1 136 ? 5.502 83.574 82.268 1.00 26.38 138 VAL B C 1
ATOM 4239 O O . VAL B 1 136 ? 4.381 83.754 81.793 1.00 26.42 138 VAL B O 1
ATOM 4243 N N . CYS B 1 137 ? 5.756 83.637 83.568 1.00 27.59 139 CYS B N 1
ATOM 4244 C CA . CYS B 1 137 ? 4.689 83.974 84.505 1.00 29.60 139 CYS B CA 1
ATOM 4245 C C . CYS B 1 137 ? 5.064 85.060 85.518 1.00 29.39 139 CYS B C 1
ATOM 4246 O O . CYS B 1 137 ? 6.222 85.188 85.911 1.00 29.19 139 CYS B O 1
ATOM 4249 N N . HIS B 1 138 ? 4.054 85.820 85.936 1.00 29.59 140 HIS B N 1
ATOM 4250 C CA . HIS B 1 138 ? 4.223 86.955 86.829 1.00 29.92 140 HIS B CA 1
ATOM 4251 C C . HIS B 1 138 ? 3.472 86.805 88.152 1.00 30.14 140 HIS B C 1
ATOM 4252 O O . HIS B 1 138 ? 2.292 86.450 88.187 1.00 30.05 140 HIS B O 1
ATOM 4267 N N . THR B 1 140 ? 3.115 88.550 92.401 1.00 29.30 142 THR B N 1
ATOM 4268 C CA . THR B 1 140 ? 3.281 89.727 93.258 1.00 29.05 142 THR B CA 1
ATOM 4269 C C . THR B 1 140 ? 3.654 89.297 94.671 1.00 28.68 142 THR B C 1
ATOM 4270 O O . THR B 1 140 ? 3.743 88.110 94.937 1.00 28.59 142 THR B O 1
ATOM 4274 N N . LYS B 1 141 ? 3.854 90.257 95.576 1.00 28.60 143 LYS B N 1
ATOM 4275 C CA . LYS B 1 141 ? 4.243 89.959 96.961 1.00 28.62 143 LYS B CA 1
ATOM 4276 C C . LYS B 1 141 ? 3.326 88.931 97.628 1.00 28.34 143 LYS B C 1
ATOM 4277 O O . LYS B 1 141 ? 3.786 88.107 98.404 1.00 28.30 143 LYS B O 1
ATOM 4283 N N . SER B 1 142 ? 2.039 88.983 97.306 1.00 28.19 144 SER B N 1
ATOM 4284 C CA . SER B 1 142 ? 1.030 88.152 97.955 1.00 28.09 144 SER B CA 1
ATOM 4285 C C . SER B 1 142 ? 1.072 86.694 97.504 1.00 28.39 144 SER B C 1
ATOM 4286 O O . SER B 1 142 ? 0.509 85.823 98.174 1.00 28.60 144 SER B O 1
ATOM 4289 N N . ASP B 1 143 ? 1.721 86.431 96.370 1.00 28.74 145 ASP B N 1
ATOM 4290 C CA . ASP B 1 143 ? 1.891 85.061 95.857 1.00 28.95 145 ASP B CA 1
ATOM 4291 C C . ASP B 1 143 ? 3.070 84.349 96.527 1.00 29.36 145 ASP B C 1
ATOM 4292 O O . ASP B 1 143 ? 3.214 83.126 96.411 1.00 28.96 145 ASP B O 1
ATOM 4297 N N . LEU B 1 144 ? 3.906 85.117 97.231 1.00 29.86 146 LEU B N 1
ATOM 4298 C CA . LEU B 1 144 ? 5.103 84.566 97.875 1.00 30.40 146 LEU B CA 1
ATOM 4299 C C . LEU B 1 144 ? 4.821 83.963 99.249 1.00 30.69 146 LEU B C 1
ATOM 4300 O O . LEU B 1 144 ? 5.441 84.331 100.247 1.00 30.63 146 LEU B O 1
ATOM 4305 N N . VAL B 1 145 ? 3.881 83.030 99.284 1.00 31.15 147 VAL B N 1
ATOM 4306 C CA . VAL B 1 145 ? 3.583 82.305 100.504 1.00 32.07 147 VAL B CA 1
ATOM 4307 C C . VAL B 1 145 ? 4.545 81.131 100.646 1.00 32.95 147 VAL B C 1
ATOM 4308 O O . VAL B 1 145 ? 4.695 80.326 99.724 1.00 32.83 147 VAL B O 1
ATOM 4320 N N . LYS B 1 147 ? 6.123 77.594 101.702 1.00 35.74 149 LYS B N 1
ATOM 4321 C CA . LYS B 1 147 ? 5.628 76.234 101.788 1.00 36.07 149 LYS B CA 1
ATOM 4322 C C . LYS B 1 147 ? 6.199 75.602 103.059 1.00 36.41 149 LYS B C 1
ATOM 4323 O O . LYS B 1 147 ? 6.890 76.284 103.830 1.00 36.60 149 LYS B O 1
ATOM 4329 N N . LYS B 1 148 ? 5.911 74.317 103.292 1.00 36.65 150 LYS B N 1
ATOM 4330 C CA . LYS B 1 148 ? 6.540 73.588 104.407 1.00 36.56 150 LYS B CA 1
ATOM 4331 C C . LYS B 1 148 ? 8.072 73.639 104.277 1.00 36.41 150 LYS B C 1
ATOM 4332 O O . LYS B 1 148 ? 8.624 73.559 103.166 1.00 36.32 150 LYS B O 1
ATOM 4334 N N . GLN B 1 149 ? 8.735 73.791 105.422 1.00 36.00 151 GLN B N 1
ATOM 4335 C CA . GLN B 1 149 ? 10.182 73.954 105.501 1.00 35.55 151 GLN B CA 1
ATOM 4336 C C . GLN B 1 149 ? 10.900 72.653 105.131 1.00 34.93 151 GLN B C 1
ATOM 4337 O O . GLN B 1 149 ? 10.494 71.584 105.570 1.00 34.64 151 GLN B O 1
ATOM 4343 N N . VAL B 1 150 ? 11.940 72.754 104.299 1.00 34.40 152 VAL B N 1
ATOM 4344 C CA . VAL B 1 150 ? 12.759 71.598 103.915 1.00 33.80 152 VAL B CA 1
ATOM 4345 C C . VAL B 1 150 ? 14.080 71.636 104.675 1.00 33.67 152 VAL B C 1
ATOM 4346 O O . VAL B 1 150 ? 14.366 72.624 105.344 1.00 33.59 152 VAL B O 1
ATOM 4350 N N . ASN B 1 151 ? 14.877 70.572 104.566 1.00 33.61 153 ASN B N 1
ATOM 4351 C CA . ASN B 1 151 ? 16.046 70.391 105.440 1.00 33.67 153 ASN B CA 1
ATOM 4352 C C . ASN B 1 151 ? 17.375 70.898 104.897 1.00 33.36 153 ASN B C 1
ATOM 4353 O O . ASN B 1 151 ? 18.347 70.989 105.632 1.00 33.65 153 ASN B O 1
ATOM 4358 N N . GLY B 1 152 ? 17.428 71.223 103.615 1.00 32.87 154 GLY B N 1
ATOM 4359 C CA . GLY B 1 152 ? 18.675 71.647 103.017 1.00 32.24 154 GLY B CA 1
ATOM 4360 C C . GLY B 1 152 ? 18.943 73.123 103.185 1.00 32.01 154 GLY B C 1
ATOM 4361 O O . GLY B 1 152 ? 18.415 73.759 104.082 1.00 32.11 154 GLY B O 1
ATOM 4362 N N . THR B 1 153 ? 19.781 73.656 102.303 1.00 31.92 155 THR B N 1
ATOM 4363 C CA . THR B 1 153 ? 20.300 75.025 102.381 1.00 31.68 155 THR B CA 1
ATOM 4364 C C . THR B 1 153 ? 20.643 75.509 100.973 1.00 31.54 155 THR B C 1
ATOM 4365 O O . THR B 1 153 ? 20.853 74.697 100.059 1.00 31.53 155 THR B O 1
ATOM 4369 N N . VAL B 1 154 ? 20.692 76.832 100.811 1.00 31.22 156 VAL B N 1
ATOM 4370 C CA . VAL B 1 154 ? 20.979 77.478 99.530 1.00 30.78 156 VAL B CA 1
ATOM 4371 C C . VAL B 1 154 ? 22.294 78.255 99.635 1.00 30.64 156 VAL B C 1
ATOM 4372 O O . VAL B 1 154 ? 22.555 78.893 100.656 1.00 30.75 156 VAL B O 1
ATOM 4376 N N . LYS B 1 155 ? 23.135 78.156 98.608 1.00 30.37 157 LYS B N 1
ATOM 4377 C CA . LYS B 1 155 ? 24.323 79.015 98.482 1.00 30.22 157 LYS B CA 1
ATOM 4378 C C . LYS B 1 155 ? 24.220 79.849 97.210 1.00 29.89 157 LYS B C 1
ATOM 4379 O O . LYS B 1 155 ? 23.706 79.381 96.201 1.00 30.03 157 LYS B O 1
ATOM 4385 N N . ARG B 1 156 ? 24.693 81.086 97.264 1.00 29.64 158 ARG B N 1
ATOM 4386 C CA . ARG B 1 156 ? 24.708 81.944 96.084 1.00 29.38 158 ARG B CA 1
ATOM 4387 C C . ARG B 1 156 ? 26.120 81.993 95.484 1.00 29.51 158 ARG B C 1
ATOM 4388 O O . ARG B 1 156 ? 27.124 82.041 96.198 1.00 29.18 158 ARG B O 1
ATOM 4396 N N . PHE B 1 157 ? 26.184 81.974 94.163 1.00 29.92 159 PHE B N 1
ATOM 4397 C CA . PHE B 1 157 ? 27.446 82.040 93.442 1.00 30.44 159 PHE B CA 1
ATOM 4398 C C . PHE B 1 157 ? 27.330 83.123 92.381 1.00 31.01 159 PHE B C 1
ATOM 4399 O O . PHE B 1 157 ? 26.281 83.752 92.230 1.00 31.08 159 PHE B O 1
ATOM 4407 N N . ASN B 1 158 ? 28.416 83.340 91.647 1.00 31.76 160 ASN B N 1
ATOM 4408 C CA . ASN B 1 158 ? 28.404 84.218 90.481 1.00 32.25 160 ASN B CA 1
ATOM 4409 C C . ASN B 1 158 ? 29.378 83.700 89.403 1.00 32.36 160 ASN B C 1
ATOM 4410 O O . ASN B 1 158 ? 29.955 82.619 89.541 1.00 31.96 160 ASN B O 1
ATOM 4415 N N . LYS B 1 159 ? 29.559 84.482 88.342 1.00 32.67 161 LYS B N 1
ATOM 4416 C CA . LYS B 1 159 ? 30.436 84.106 87.246 1.00 32.72 161 LYS B CA 1
ATOM 4417 C C . LYS B 1 159 ? 31.833 83.692 87.741 1.00 32.34 161 LYS B C 1
ATOM 4418 O O . LYS B 1 159 ? 32.402 82.708 87.253 1.00 32.28 161 LYS B O 1
ATOM 4424 N N . GLU B 1 160 ? 32.367 84.426 88.719 1.00 31.66 162 GLU B N 1
ATOM 4425 C CA . GLU B 1 160 ? 33.746 84.212 89.182 1.00 31.29 162 GLU B CA 1
ATOM 4426 C C . GLU B 1 160 ? 33.935 83.095 90.223 1.00 30.48 162 GLU B C 1
ATOM 4427 O O . GLU B 1 160 ? 35.056 82.846 90.669 1.00 30.70 162 GLU B O 1
ATOM 4433 N N . SER B 1 161 ? 32.848 82.424 90.596 1.00 29.57 163 SER B N 1
ATOM 4434 C CA . SER B 1 161 ? 32.896 81.325 91.557 1.00 28.40 163 SER B CA 1
ATOM 4435 C C . SER B 1 161 ? 32.035 80.168 91.068 1.00 27.93 163 SER B C 1
ATOM 4436 O O . SER B 1 161 ? 31.475 79.408 91.861 1.00 27.97 163 SER B O 1
ATOM 4439 N N . HIS B 1 162 ? 31.945 80.054 89.750 1.00 27.34 164 HIS B N 1
ATOM 4440 C CA . HIS B 1 162 ? 31.236 78.971 89.066 1.00 27.44 164 HIS B CA 1
ATOM 4441 C C . HIS B 1 162 ? 31.531 77.601 89.679 1.00 27.29 164 HIS B C 1
ATOM 4442 O O . HIS B 1 162 ? 32.686 77.204 89.742 1.00 27.23 164 HIS B O 1
ATOM 4449 N N . PRO B 1 163 ? 30.488 76.896 90.160 1.00 27.45 165 PRO B N 1
ATOM 4450 C CA . PRO B 1 163 ? 30.635 75.551 90.716 1.00 27.81 165 PRO B CA 1
ATOM 4451 C C . PRO B 1 163 ? 30.349 74.438 89.698 1.00 28.48 165 PRO B C 1
ATOM 4452 O O . PRO B 1 163 ? 29.466 74.586 88.840 1.00 28.30 165 PRO B O 1
ATOM 4456 N N . GLU B 1 164 ? 31.112 73.348 89.803 1.00 29.17 166 GLU B N 1
ATOM 4457 C CA . GLU B 1 164 ? 31.047 72.228 88.870 1.00 30.06 166 GLU B CA 1
ATOM 4458 C C . GLU B 1 164 ? 29.671 71.596 88.901 1.00 29.51 166 GLU B C 1
ATOM 4459 O O . GLU B 1 164 ? 29.097 71.281 87.857 1.00 29.27 166 GLU B O 1
ATOM 4465 N N . GLU B 1 165 ? 29.168 71.412 90.122 1.00 29.07 167 GLU B N 1
ATOM 4466 C CA . GLU B 1 165 ? 27.911 70.720 90.374 1.00 28.74 167 GLU B CA 1
ATOM 4467 C C . GLU B 1 165 ? 26.736 71.262 89.582 1.00 28.50 167 GLU B C 1
ATOM 4468 O O . GLU B 1 165 ? 25.863 70.504 89.184 1.00 28.78 167 GLU B O 1
ATOM 4474 N N . VAL B 1 166 ? 26.708 72.566 89.341 1.00 28.31 168 VAL B N 1
ATOM 4475 C CA . VAL B 1 166 ? 25.640 73.131 88.518 1.00 28.01 168 VAL B CA 1
ATOM 4476 C C . VAL B 1 166 ? 25.624 72.569 87.087 1.00 27.81 168 VAL B C 1
ATOM 4477 O O . VAL B 1 166 ? 24.559 72.464 86.493 1.00 28.18 168 VAL B O 1
ATOM 4481 N N . GLU B 1 167 ? 26.784 72.190 86.553 1.00 27.34 169 GLU B N 1
ATOM 4482 C CA . GLU B 1 167 ? 26.851 71.667 85.181 1.00 27.24 169 GLU B CA 1
ATOM 4483 C C . GLU B 1 167 ? 26.097 70.336 85.079 1.00 27.19 169 GLU B C 1
ATOM 4484 O O . GLU B 1 167 ? 25.411 70.077 84.086 1.00 26.91 169 GLU B O 1
ATOM 4490 N N . LYS B 1 168 ? 26.202 69.523 86.133 1.00 27.38 170 LYS B N 1
ATOM 4491 C CA . LYS B 1 168 ? 25.531 68.214 86.219 1.00 27.35 170 LYS B CA 1
ATOM 4492 C C . LYS B 1 168 ? 24.039 68.323 86.544 1.00 26.77 170 LYS B C 1
ATOM 4493 O O . LYS B 1 168 ? 23.241 67.531 86.045 1.00 26.60 170 LYS B O 1
ATOM 4499 N N . LEU B 1 169 ? 23.685 69.281 87.406 1.00 26.03 171 LEU B N 1
ATOM 4500 C CA . LEU B 1 169 ? 22.296 69.594 87.697 1.00 25.42 171 LEU B CA 1
ATOM 4501 C C . LEU B 1 169 ? 21.607 69.982 86.403 1.00 25.29 171 LEU B C 1
ATOM 4502 O O . LEU B 1 169 ? 20.523 69.475 86.101 1.00 25.29 171 LEU B O 1
ATOM 4507 N N . TYR B 1 170 ? 22.244 70.871 85.632 1.00 25.08 172 TYR B N 1
ATOM 4508 C CA . TYR B 1 170 ? 21.740 71.237 84.307 1.00 24.61 172 TYR B CA 1
ATOM 4509 C C . TYR B 1 170 ? 21.563 69.981 83.458 1.00 24.91 172 TYR B C 1
ATOM 4510 O O . TYR B 1 170 ? 20.449 69.679 83.046 1.00 25.04 172 TYR B O 1
ATOM 4519 N N . GLU B 1 171 ? 22.646 69.239 83.232 1.00 25.09 173 GLU B N 1
ATOM 4520 C CA . GLU B 1 171 ? 22.593 68.043 82.383 1.00 25.58 173 GLU B CA 1
ATOM 4521 C C . GLU B 1 171 ? 21.467 67.080 82.776 1.00 25.97 173 GLU B C 1
ATOM 4522 O O . GLU B 1 171 ? 20.802 66.504 81.909 1.00 26.17 173 GLU B O 1
ATOM 4528 N N . THR B 1 172 ? 21.242 66.914 84.074 1.00 26.31 174 THR B N 1
ATOM 4529 C CA . THR B 1 172 ? 20.262 65.937 84.547 1.00 26.73 174 THR B CA 1
ATOM 4530 C C . THR B 1 172 ? 18.848 66.383 84.193 1.00 26.75 174 THR B C 1
ATOM 4531 O O . THR B 1 172 ? 17.990 65.569 83.844 1.00 27.08 174 THR B O 1
ATOM 4535 N N . PHE B 1 173 ? 18.630 67.689 84.274 1.00 26.47 175 PHE B N 1
ATOM 4536 C CA . PHE B 1 173 ? 17.362 68.306 83.933 1.00 25.91 175 PHE B CA 1
ATOM 4537 C C . PHE B 1 173 ? 17.188 68.231 82.420 1.00 25.48 175 PHE B C 1
ATOM 4538 O O . PHE B 1 173 ? 16.190 67.730 81.902 1.00 25.43 175 PHE B O 1
ATOM 4546 N N . ALA B 1 174 ? 18.204 68.703 81.721 1.00 25.22 176 ALA B N 1
ATOM 4547 C CA . ALA B 1 174 ? 18.232 68.734 80.271 1.00 24.97 176 ALA B CA 1
ATOM 4548 C C . ALA B 1 174 ? 17.808 67.405 79.643 1.00 24.72 176 ALA B C 1
ATOM 4549 O O . ALA B 1 174 ? 17.111 67.380 78.625 1.00 24.89 176 ALA B O 1
ATOM 4551 N N . GLU B 1 175 ? 18.211 66.304 80.270 1.00 24.35 177 GLU B N 1
ATOM 4552 C CA . GLU B 1 175 ? 17.965 64.979 79.725 1.00 23.81 177 GLU B CA 1
ATOM 4553 C C . GLU B 1 175 ? 16.514 64.562 79.800 1.00 23.60 177 GLU B C 1
ATOM 4554 O O . GLU B 1 175 ? 16.168 63.466 79.349 1.00 24.21 177 GLU B O 1
ATOM 4560 N N . LEU B 1 176 ? 15.660 65.413 80.357 1.00 23.10 178 LEU B N 1
ATOM 4561 C CA . LEU B 1 176 ? 14.233 65.088 80.446 1.00 22.89 178 LEU B CA 1
ATOM 4562 C C . LEU B 1 176 ? 13.462 65.534 79.214 1.00 22.52 178 LEU B C 1
ATOM 4563 O O . LEU B 1 176 ? 12.329 65.131 79.012 1.00 22.58 178 LEU B O 1
ATOM 4568 N N . PHE B 1 177 ? 14.103 66.349 78.386 1.00 22.18 179 PHE B N 1
ATOM 4569 C CA . PHE B 1 177 ? 13.451 67.017 77.274 1.00 21.58 179 PHE B CA 1
ATOM 4570 C C . PHE B 1 177 ? 14.160 66.696 75.983 1.00 21.23 179 PHE B C 1
ATOM 4571 O O . PHE B 1 177 ? 15.120 65.946 75.980 1.00 21.86 179 PHE B O 1
ATOM 4579 N N . SER B 1 178 ? 13.704 67.285 74.886 1.00 20.74 180 SER B N 1
ATOM 4580 C CA . SER B 1 178 ? 14.474 67.311 73.644 1.00 20.12 180 SER B CA 1
ATOM 4581 C C . SER B 1 178 ? 14.775 68.768 73.331 1.00 20.24 180 SER B C 1
ATOM 4582 O O . SER B 1 178 ? 13.909 69.631 73.531 1.00 20.28 180 SER B O 1
ATOM 4585 N N . GLY B 1 179 ? 15.998 69.049 72.877 1.00 20.05 181 GLY B N 1
ATOM 4586 C CA . GLY B 1 179 ? 16.355 70.383 72.411 1.00 20.25 181 GLY B CA 1
ATOM 4587 C C . GLY B 1 179 ? 17.260 71.226 73.300 1.00 20.79 181 GLY B C 1
ATOM 4588 O O . GLY B 1 179 ? 17.791 72.236 72.845 1.00 20.85 181 GLY B O 1
ATOM 4597 N N . LEU B 1 181 ? 20.518 72.581 75.204 1.00 20.87 183 LEU B N 1
ATOM 4598 C CA . LEU B 1 181 ? 21.875 72.733 74.693 1.00 20.34 183 LEU B CA 1
ATOM 4599 C C . LEU B 1 181 ? 22.858 72.005 75.580 1.00 20.02 183 LEU B C 1
ATOM 4600 O O . LEU B 1 181 ? 22.742 72.044 76.809 1.00 20.25 183 LEU B O 1
ATOM 4605 N N . VAL B 1 182 ? 23.830 71.334 74.978 1.00 19.51 184 VAL B N 1
ATOM 4606 C CA . VAL B 1 182 ? 24.943 70.811 75.763 1.00 19.36 184 VAL B CA 1
ATOM 4607 C C . VAL B 1 182 ? 25.794 72.008 76.176 1.00 19.69 184 VAL B C 1
ATOM 4608 O O . VAL B 1 182 ? 26.271 72.737 75.302 1.00 20.07 184 VAL B O 1
ATOM 4612 N N . ARG B 1 183 ? 25.963 72.217 77.485 1.00 19.69 185 ARG B N 1
ATOM 4613 C CA . ARG B 1 183 ? 26.681 73.391 77.999 1.00 20.14 185 ARG B CA 1
ATOM 4614 C C . ARG B 1 183 ? 28.044 73.077 78.618 1.00 20.58 185 ARG B C 1
ATOM 4615 O O . ARG B 1 183 ? 28.092 72.484 79.686 1.00 21.26 185 ARG B O 1
ATOM 4623 N N . ASN B 1 184 ? 29.151 73.483 77.998 1.00 20.82 186 ASN B N 1
ATOM 4624 C CA . ASN B 1 184 ? 30.439 73.316 78.684 1.00 21.32 186 ASN B CA 1
ATOM 4625 C C . ASN B 1 184 ? 30.737 74.513 79.570 1.00 21.87 186 ASN B C 1
ATOM 4626 O O . ASN B 1 184 ? 29.950 75.462 79.606 1.00 22.45 186 ASN B O 1
ATOM 4631 N N . GLU B 1 185 ? 31.863 74.475 80.283 1.00 22.17 187 GLU B N 1
ATOM 4632 C CA . GLU B 1 185 ? 32.204 75.552 81.197 1.00 22.14 187 GLU B CA 1
ATOM 4633 C C . GLU B 1 185 ? 32.267 76.858 80.445 1.00 22.06 187 GLU B C 1
ATOM 4634 O O . GLU B 1 185 ? 31.714 77.864 80.894 1.00 22.44 187 GLU B O 1
ATOM 4640 N N . LYS B 1 186 ? 32.934 76.838 79.295 1.00 21.81 188 LYS B N 1
ATOM 4641 C CA . LYS B 1 186 ? 33.096 78.043 78.498 1.00 21.49 188 LYS B CA 1
ATOM 4642 C C . LYS B 1 186 ? 31.738 78.656 78.155 1.00 21.16 188 LYS B C 1
ATOM 4643 O O . LYS B 1 186 ? 31.600 79.876 78.163 1.00 20.99 188 LYS B O 1
ATOM 4649 N N . TRP B 1 187 ? 30.740 77.809 77.882 1.00 21.14 189 TRP B N 1
ATOM 4650 C CA . TRP B 1 187 ? 29.387 78.296 77.542 1.00 20.77 189 TRP B CA 1
ATOM 4651 C C . TRP B 1 187 ? 28.777 78.966 78.748 1.00 21.19 189 TRP B C 1
ATOM 4652 O O . TRP B 1 187 ? 28.334 80.111 78.673 1.00 21.40 189 TRP B O 1
ATOM 4663 N N . TRP B 1 188 ? 28.782 78.253 79.863 1.00 21.66 190 TRP B N 1
ATOM 4664 C CA . TRP B 1 188 ? 28.369 78.829 81.122 1.00 22.27 190 TRP B CA 1
ATOM 4665 C C . TRP B 1 188 ? 28.992 80.194 81.339 1.00 22.78 190 TRP B C 1
ATOM 4666 O O . TRP B 1 188 ? 28.265 81.156 81.621 1.00 23.46 190 TRP B O 1
ATOM 4677 N N . LEU B 1 189 ? 30.314 80.297 81.185 1.00 22.63 191 LEU B N 1
ATOM 4678 C CA . LEU B 1 189 ? 31.019 81.534 81.540 1.00 22.81 191 LEU B CA 1
ATOM 4679 C C . LEU B 1 189 ? 30.728 82.719 80.623 1.00 23.02 191 LEU B C 1
ATOM 4680 O O . LEU B 1 189 ? 30.717 83.876 81.068 1.00 23.11 191 LEU B O 1
ATOM 4685 N N . GLN B 1 190 ? 30.465 82.426 79.355 1.00 23.15 192 GLN B N 1
ATOM 4686 C CA . GLN B 1 190 ? 30.371 83.464 78.337 1.00 23.26 192 GLN B CA 1
ATOM 4687 C C . GLN B 1 190 ? 28.960 83.773 77.887 1.00 23.29 192 GLN B C 1
ATOM 4688 O O . GLN B 1 190 ? 28.741 84.750 77.179 1.00 23.33 192 GLN B O 1
ATOM 4694 N N . ALA B 1 191 ? 28.004 82.935 78.266 1.00 23.49 193 ALA B N 1
ATOM 4695 C CA . ALA B 1 191 ? 26.676 83.037 77.680 1.00 23.38 193 ALA B CA 1
ATOM 4696 C C . ALA B 1 191 ? 25.553 82.958 78.683 1.00 23.44 193 ALA B C 1
ATOM 4697 O O . ALA B 1 191 ? 24.550 83.634 78.517 1.00 23.39 193 ALA B O 1
ATOM 4699 N N . VAL B 1 192 ? 25.727 82.148 79.721 1.00 23.99 194 VAL B N 1
ATOM 4700 C CA . VAL B 1 192 ? 24.638 81.831 80.648 1.00 24.82 194 VAL B CA 1
ATOM 4701 C C . VAL B 1 192 ? 24.518 82.860 81.775 1.00 25.35 194 VAL B C 1
ATOM 4702 O O . VAL B 1 192 ? 23.426 83.378 82.029 1.00 25.19 194 VAL B O 1
ATOM 4706 N N . TYR B 1 193 ? 25.642 83.158 82.429 1.00 26.33 195 TYR B N 1
ATOM 4707 C CA . TYR B 1 193 ? 25.653 84.026 83.617 1.00 27.35 195 TYR B CA 1
ATOM 4708 C C . TYR B 1 193 ? 25.177 85.438 83.383 1.00 28.53 195 TYR B C 1
ATOM 4709 O O . TYR B 1 193 ? 24.507 85.989 84.242 1.00 28.44 195 TYR B O 1
ATOM 4718 N N . ASP B 1 194 ? 25.535 86.027 82.240 1.00 30.20 196 ASP B N 1
ATOM 4719 C CA . ASP B 1 194 ? 25.183 87.418 81.952 1.00 31.95 196 ASP B CA 1
ATOM 4720 C C . ASP B 1 194 ? 25.385 88.270 83.205 1.00 32.03 196 ASP B C 1
ATOM 4721 O O . ASP B 1 194 ? 26.439 88.223 83.835 1.00 31.97 196 ASP B O 1
ATOM 4726 N N . ASP B 1 195 ? 24.339 89.004 83.569 1.00 32.38 197 ASP B N 1
ATOM 4727 C CA . ASP B 1 195 ? 24.280 89.817 84.786 1.00 32.81 197 ASP B CA 1
ATOM 4728 C C . ASP B 1 195 ? 23.607 89.067 85.985 1.00 32.09 197 ASP B C 1
ATOM 4729 O O . ASP B 1 195 ? 23.190 89.698 86.963 1.00 32.40 197 ASP B O 1
ATOM 4734 N N . LEU B 1 196 ? 23.507 87.738 85.909 1.00 30.86 198 LEU B N 1
ATOM 4735 C CA . LEU B 1 196 ? 22.688 86.953 86.857 1.00 29.45 198 LEU B CA 1
ATOM 4736 C C . LEU B 1 196 ? 23.444 86.445 88.081 1.00 28.38 198 LEU B C 1
ATOM 4737 O O . LEU B 1 196 ? 24.671 86.487 88.120 1.00 28.61 198 LEU B O 1
ATOM 4742 N N . THR B 1 197 ? 22.686 85.983 89.074 1.00 26.93 199 THR B N 1
ATOM 4743 C CA . THR B 1 197 ? 23.205 85.363 90.292 1.00 25.63 199 THR B CA 1
ATOM 4744 C C . THR B 1 197 ? 22.710 83.915 90.307 1.00 25.27 199 THR B C 1
ATOM 4745 O O . THR B 1 197 ? 21.551 83.636 89.948 1.00 24.91 199 THR B O 1
ATOM 4749 N N . LEU B 1 198 ? 23.594 83.002 90.704 1.00 24.68 200 LEU B N 1
ATOM 4750 C CA . LEU B 1 198 ? 23.261 81.587 90.802 1.00 24.27 200 LEU B CA 1
ATOM 4751 C C . LEU B 1 198 ? 23.041 81.194 92.262 1.00 24.42 200 LEU B C 1
ATOM 4752 O O . LEU B 1 198 ? 23.837 81.531 93.138 1.00 24.15 200 LEU B O 1
ATOM 4757 N N . ALA B 1 199 ? 21.945 80.487 92.511 1.00 24.65 201 ALA B N 1
ATOM 4758 C CA . ALA B 1 199 ? 21.660 79.926 93.820 1.00 24.93 201 ALA B CA 1
ATOM 4759 C C . ALA B 1 199 ? 21.486 78.428 93.642 1.00 25.40 201 ALA B C 1
ATOM 4760 O O . ALA B 1 199 ? 20.764 78.004 92.736 1.00 25.94 201 ALA B O 1
ATOM 4762 N N . ILE B 1 200 ? 22.169 77.628 94.467 1.00 25.62 202 ILE B N 1
ATOM 4763 C CA . ILE B 1 200 ? 21.974 76.173 94.472 1.00 25.57 202 ILE B CA 1
ATOM 4764 C C . ILE B 1 200 ? 21.326 75.734 95.781 1.00 26.00 202 ILE B C 1
ATOM 4765 O O . ILE B 1 200 ? 21.690 76.221 96.866 1.00 26.26 202 ILE B O 1
ATOM 4770 N N . TYR B 1 201 ? 20.352 74.830 95.680 1.00 26.04 203 TYR B N 1
ATOM 4771 C CA . TYR B 1 201 ? 19.787 74.208 96.868 1.00 25.81 203 TYR B CA 1
ATOM 4772 C C . TYR B 1 201 ? 20.495 72.894 97.119 1.00 26.09 203 TYR B C 1
ATOM 4773 O O . TYR B 1 201 ? 20.563 72.035 96.229 1.00 26.05 203 TYR B O 1
ATOM 4782 N N . TYR B 1 202 ? 20.998 72.742 98.341 1.00 26.19 204 TYR B N 1
ATOM 4783 C CA . TYR B 1 202 ? 21.680 71.526 98.780 1.00 26.29 204 TYR B CA 1
ATOM 4784 C C . TYR B 1 202 ? 20.812 70.797 99.788 1.00 26.66 204 TYR B C 1
ATOM 4785 O O . TYR B 1 202 ? 20.062 71.427 100.509 1.00 26.57 204 TYR B O 1
ATOM 4794 N N . ASP B 1 203 ? 20.907 69.473 99.844 1.00 27.64 205 ASP B N 1
ATOM 4795 C CA . ASP B 1 203 ? 20.061 68.685 100.752 1.00 28.52 205 ASP B CA 1
ATOM 4796 C C . ASP B 1 203 ? 20.707 68.436 102.132 1.00 29.00 205 ASP B C 1
ATOM 4797 O O . ASP B 1 203 ? 21.754 69.007 102.432 1.00 28.60 205 ASP B O 1
ATOM 4802 N N . GLU B 1 204 ? 20.069 67.607 102.962 1.00 30.14 206 GLU B N 1
ATOM 4803 C CA . GLU B 1 204 ? 20.598 67.209 104.287 1.00 31.33 206 GLU B CA 1
ATOM 4804 C C . GLU B 1 204 ? 22.081 66.884 104.275 1.00 31.63 206 GLU B C 1
ATOM 4805 O O . GLU B 1 204 ? 22.787 67.160 105.237 1.00 31.85 206 GLU B O 1
ATOM 4811 N N . ASN B 1 205 ? 22.539 66.286 103.181 1.00 32.13 207 ASN B N 1
ATOM 4812 C CA . ASN B 1 205 ? 23.884 65.734 103.101 1.00 32.54 207 ASN B CA 1
ATOM 4813 C C . ASN B 1 205 ? 24.830 66.629 102.286 1.00 32.58 207 ASN B C 1
ATOM 4814 O O . ASN B 1 205 ? 25.920 66.205 101.898 1.00 32.85 207 ASN B O 1
ATOM 4819 N N . GLN B 1 206 ? 24.408 67.874 102.059 1.00 32.41 208 GLN B N 1
ATOM 4820 C CA . GLN B 1 206 ? 25.154 68.856 101.264 1.00 32.08 208 GLN B CA 1
ATOM 4821 C C . GLN B 1 206 ? 25.383 68.370 99.852 1.00 31.50 208 GLN B C 1
ATOM 4822 O O . GLN B 1 206 ? 26.491 68.435 99.327 1.00 31.35 208 GLN B O 1
ATOM 4828 N N . THR B 1 207 ? 24.318 67.883 99.240 1.00 31.12 209 THR B N 1
ATOM 4829 C CA . THR B 1 207 ? 24.386 67.406 97.875 1.00 30.67 209 THR B CA 1
ATOM 4830 C C . THR B 1 207 ? 23.487 68.290 97.052 1.00 30.29 209 THR B C 1
ATOM 4831 O O . THR B 1 207 ? 22.353 68.563 97.446 1.00 30.47 209 THR B O 1
ATOM 4835 N N . ALA B 1 208 ? 23.996 68.756 95.920 1.00 29.87 210 ALA B N 1
ATOM 4836 C CA . ALA B 1 208 ? 23.257 69.714 95.104 1.00 29.60 210 ALA B CA 1
ATOM 4837 C C . ALA B 1 208 ? 22.018 69.051 94.521 1.00 29.43 210 ALA B C 1
ATOM 4838 O O . ALA B 1 208 ? 22.102 67.928 94.028 1.00 30.17 210 ALA B O 1
ATOM 4840 N N . ALA B 1 209 ? 20.869 69.719 94.596 1.00 28.87 211 ALA B N 1
ATOM 4841 C CA . ALA B 1 209 ? 19.611 69.125 94.114 1.00 28.23 211 ALA B CA 1
ATOM 4842 C C . ALA B 1 209 ? 18.860 69.993 93.113 1.00 27.92 211 ALA B C 1
ATOM 4843 O O . ALA B 1 209 ? 17.969 69.510 92.429 1.00 28.08 211 ALA B O 1
ATOM 4845 N N . GLY B 1 210 ? 19.227 71.267 93.028 1.00 27.53 212 GLY B N 1
ATOM 4846 C CA . GLY B 1 210 ? 18.578 72.213 92.127 1.00 27.09 212 GLY B CA 1
ATOM 4847 C C . GLY B 1 210 ? 19.262 73.567 92.114 1.00 27.14 212 GLY B C 1
ATOM 4848 O O . GLY B 1 210 ? 19.966 73.934 93.071 1.00 27.33 212 GLY B O 1
ATOM 4849 N N . TYR B 1 211 ? 19.075 74.316 91.031 1.00 26.84 213 TYR B N 1
ATOM 4850 C CA . TYR B 1 211 ? 19.603 75.674 90.964 1.00 26.65 213 TYR B CA 1
ATOM 4851 C C . TYR B 1 211 ? 18.578 76.593 90.358 1.00 26.73 213 TYR B C 1
ATOM 4852 O O . TYR B 1 211 ? 17.620 76.128 89.752 1.00 27.10 213 TYR B O 1
ATOM 4869 N N . LEU B 1 213 ? 18.646 80.702 88.300 1.00 27.03 215 LEU B N 1
ATOM 4870 C CA . LEU B 1 213 ? 19.385 81.889 87.881 1.00 26.70 215 LEU B CA 1
ATOM 4871 C C . LEU B 1 213 ? 18.451 83.080 87.932 1.00 26.45 215 LEU B C 1
ATOM 4872 O O . LEU B 1 213 ? 17.306 82.987 87.467 1.00 26.71 215 LEU B O 1
ATOM 4877 N N . TYR B 1 214 ? 18.945 84.187 88.481 1.00 25.70 216 TYR B N 1
ATOM 4878 C CA . TYR B 1 214 ? 18.109 85.340 88.779 1.00 25.21 216 TYR B CA 1
ATOM 4879 C C . TYR B 1 214 ? 18.889 86.651 88.978 1.00 25.31 216 TYR B C 1
ATOM 4880 O O . TYR B 1 214 ? 20.126 86.681 88.999 1.00 25.16 216 TYR B O 1
ATOM 4889 N N . LYS B 1 215 ? 18.129 87.732 89.120 1.00 25.27 217 LYS B N 1
ATOM 4890 C CA . LYS B 1 215 ? 18.659 89.061 89.390 1.00 25.13 217 LYS B CA 1
ATOM 4891 C C . LYS B 1 215 ? 17.545 89.838 90.056 1.00 25.30 217 LYS B C 1
ATOM 4892 O O . LYS B 1 215 ? 16.383 89.443 89.962 1.00 25.27 217 LYS B O 1
ATOM 4898 N N . ILE B 1 216 ? 17.901 90.925 90.735 1.00 25.45 218 ILE B N 1
ATOM 4899 C CA . ILE B 1 216 ? 16.926 91.782 91.393 1.00 25.78 218 ILE B CA 1
ATOM 4900 C C . ILE B 1 216 ? 17.255 93.232 91.088 1.00 26.85 218 ILE B C 1
ATOM 4901 O O . ILE B 1 216 ? 18.395 93.668 91.287 1.00 26.92 218 ILE B O 1
ATOM 4906 N N . GLU B 1 217 ? 16.258 93.971 90.596 1.00 27.89 219 GLU B N 1
ATOM 4907 C CA . GLU B 1 217 ? 16.383 95.418 90.397 1.00 28.82 219 GLU B CA 1
ATOM 4908 C C . GLU B 1 217 ? 15.023 96.081 90.377 1.00 29.09 219 GLU B C 1
ATOM 4909 O O . GLU B 1 217 ? 14.067 95.534 89.806 1.00 29.06 219 GLU B O 1
ATOM 4915 N N . ASN B 1 218 ? 14.964 97.265 90.997 1.00 29.33 220 ASN B N 1
ATOM 4916 C CA . ASN B 1 218 ? 13.738 98.055 91.153 1.00 29.51 220 ASN B CA 1
ATOM 4917 C C . ASN B 1 218 ? 12.567 97.241 91.703 1.00 29.37 220 ASN B C 1
ATOM 4918 O O . ASN B 1 218 ? 11.431 97.367 91.242 1.00 29.39 220 ASN B O 1
ATOM 4923 N N . TYR B 1 219 ? 12.879 96.413 92.700 1.00 29.15 221 TYR B N 1
ATOM 4924 C CA . TYR B 1 219 ? 11.920 95.566 93.414 1.00 29.28 221 TYR B CA 1
ATOM 4925 C C . TYR B 1 219 ? 11.355 94.417 92.571 1.00 29.12 221 TYR B C 1
ATOM 4926 O O . TYR B 1 219 ? 10.382 93.761 92.961 1.00 29.27 221 TYR B O 1
ATOM 4935 N N . LYS B 1 220 ? 11.966 94.159 91.422 1.00 28.79 222 LYS B N 1
ATOM 4936 C CA . LYS B 1 220 ? 11.564 93.019 90.634 1.00 28.51 222 LYS B CA 1
ATOM 4937 C C . LYS B 1 220 ? 12.640 91.942 90.661 1.00 28.89 222 LYS B C 1
ATOM 4938 O O . LYS B 1 220 ? 13.821 92.214 90.417 1.00 29.20 222 LYS B O 1
ATOM 4952 N N . THR B 1 222 ? 13.780 88.728 88.619 1.00 29.36 224 THR B N 1
ATOM 4953 C CA . THR B 1 222 ? 13.593 88.135 87.305 1.00 29.50 224 THR B CA 1
ATOM 4954 C C . THR B 1 222 ? 14.275 86.785 87.290 1.00 29.61 224 THR B C 1
ATOM 4955 O O . THR B 1 222 ? 15.503 86.705 87.317 1.00 29.78 224 THR B O 1
ATOM 4959 N N . VAL B 1 223 ? 13.482 85.722 87.276 1.00 29.86 225 VAL B N 1
ATOM 4960 C CA . VAL B 1 223 ? 14.038 84.370 87.354 1.00 30.12 225 VAL B CA 1
ATOM 4961 C C . VAL B 1 223 ? 14.109 83.752 85.973 1.00 30.39 225 VAL B C 1
ATOM 4962 O O . VAL B 1 223 ? 13.079 83.467 85.345 1.00 30.84 225 VAL B O 1
ATOM 4966 N N . GLU B 1 224 ? 15.336 83.551 85.506 1.00 30.26 226 GLU B N 1
ATOM 4967 C CA . GLU B 1 224 ? 15.570 83.144 84.127 1.00 30.47 226 GLU B CA 1
ATOM 4968 C C . GLU B 1 224 ? 15.664 81.642 83.930 1.00 29.98 226 GLU B C 1
ATOM 4969 O O . GLU B 1 224 ? 15.321 81.129 82.871 1.00 29.79 226 GLU B O 1
ATOM 4975 N N . GLU B 1 225 ? 16.138 80.946 84.955 1.00 29.76 227 GLU B N 1
ATOM 4976 C CA . GLU B 1 225 ? 16.213 79.505 84.925 1.00 29.23 227 GLU B CA 1
ATOM 4977 C C . GLU B 1 225 ? 15.842 78.979 86.284 1.00 28.90 227 GLU B C 1
ATOM 4978 O O . GLU B 1 225 ? 16.371 79.422 87.289 1.00 29.06 227 GLU B O 1
ATOM 4984 N N . PHE B 1 226 ? 14.912 78.039 86.304 1.00 28.75 228 PHE B N 1
ATOM 4985 C CA . PHE B 1 226 ? 14.459 77.415 87.538 1.00 28.35 228 PHE B CA 1
ATOM 4986 C C . PHE B 1 226 ? 14.545 75.918 87.363 1.00 28.08 228 PHE B C 1
ATOM 4987 O O . PHE B 1 226 ? 13.742 75.335 86.640 1.00 28.53 228 PHE B O 1
ATOM 4995 N N . VAL B 1 227 ? 15.524 75.296 88.006 1.00 27.57 229 VAL B N 1
ATOM 4996 C CA . VAL B 1 227 ? 15.845 73.907 87.701 1.00 27.09 229 VAL B CA 1
ATOM 4997 C C . VAL B 1 227 ? 15.955 73.083 88.971 1.00 27.12 229 VAL B C 1
ATOM 4998 O O . VAL B 1 227 ? 17.001 73.092 89.611 1.00 27.13 229 VAL B O 1
ATOM 5002 N N . PRO B 1 228 ? 14.868 72.398 89.356 1.00 27.24 230 PRO B N 1
ATOM 5003 C CA . PRO B 1 228 ? 14.945 71.473 90.480 1.00 27.40 230 PRO B CA 1
ATOM 5004 C C . PRO B 1 228 ? 14.986 70.034 89.994 1.00 27.70 230 PRO B C 1
ATOM 5005 O O . PRO B 1 228 ? 14.421 69.729 88.937 1.00 28.27 230 PRO B O 1
ATOM 5009 N N . LEU B 1 229 ? 15.645 69.150 90.736 1.00 27.65 231 LEU B N 1
ATOM 5010 C CA . LEU B 1 229 ? 15.668 67.741 90.324 1.00 27.60 231 LEU B CA 1
ATOM 5011 C C . LEU B 1 229 ? 14.529 66.950 90.942 1.00 27.37 231 LEU B C 1
ATOM 5012 O O . LEU B 1 229 ? 14.210 65.859 90.474 1.00 27.77 231 LEU B O 1
ATOM 5017 N N . HIS B 1 230 ? 13.923 67.506 91.984 1.00 26.74 232 HIS B N 1
ATOM 5018 C CA . HIS B 1 230 ? 12.828 66.857 92.678 1.00 26.39 232 HIS B CA 1
ATOM 5019 C C . HIS B 1 230 ? 12.052 67.868 93.501 1.00 26.22 232 HIS B C 1
ATOM 5020 O O . HIS B 1 230 ? 12.495 69.005 93.658 1.00 25.90 232 HIS B O 1
ATOM 5027 N N . ASN B 1 231 ? 10.897 67.452 94.028 1.00 26.19 233 ASN B N 1
ATOM 5028 C CA . ASN B 1 231 ? 9.999 68.374 94.718 1.00 25.97 233 ASN B CA 1
ATOM 5029 C C . ASN B 1 231 ? 10.638 69.094 95.892 1.00 25.95 233 ASN B C 1
ATOM 5030 O O . ASN B 1 231 ? 10.324 70.256 96.143 1.00 25.97 233 ASN B O 1
ATOM 5035 N N . GLU B 1 232 ? 11.529 68.411 96.610 1.00 25.93 234 GLU B N 1
ATOM 5036 C CA . GLU B 1 232 ? 12.277 69.064 97.689 1.00 25.84 234 GLU B CA 1
ATOM 5037 C C . GLU B 1 232 ? 13.174 70.234 97.191 1.00 25.79 234 GLU B C 1
ATOM 5038 O O . GLU B 1 232 ? 13.206 71.299 97.819 1.00 25.96 234 GLU B O 1
ATOM 5044 N N . ALA B 1 233 ? 13.873 70.055 96.070 1.00 25.57 235 ALA B N 1
ATOM 5045 C CA . ALA B 1 233 ? 14.635 71.159 95.466 1.00 25.50 235 ALA B CA 1
ATOM 5046 C C . ALA B 1 233 ? 13.711 72.293 95.013 1.00 25.72 235 ALA B C 1
ATOM 5047 O O . ALA B 1 233 ? 14.056 73.471 95.114 1.00 25.61 235 ALA B O 1
ATOM 5049 N N . ARG B 1 234 ? 12.529 71.927 94.527 1.00 25.96 236 ARG B N 1
ATOM 5050 C CA . ARG B 1 234 ? 11.515 72.890 94.125 1.00 26.42 236 ARG B CA 1
ATOM 5051 C C . ARG B 1 234 ? 11.009 73.692 95.319 1.00 26.48 236 ARG B C 1
ATOM 5052 O O . ARG B 1 234 ? 10.882 74.915 95.240 1.00 26.96 236 ARG B O 1
ATOM 5060 N N . ASN B 1 235 ? 10.721 73.008 96.421 1.00 26.34 237 ASN B N 1
ATOM 5061 C CA . ASN B 1 235 ? 10.252 73.688 97.617 1.00 26.31 237 ASN B CA 1
ATOM 5062 C C . ASN B 1 235 ? 11.330 74.546 98.272 1.00 26.32 237 ASN B C 1
ATOM 5063 O O . ASN B 1 235 ? 11.042 75.620 98.811 1.00 26.72 237 ASN B O 1
ATOM 5068 N N . GLY B 1 236 ? 12.573 74.085 98.214 1.00 25.97 238 GLY B N 1
ATOM 5069 C CA . GLY B 1 236 ? 13.671 74.816 98.841 1.00 25.91 238 GLY B CA 1
ATOM 5070 C C . GLY B 1 236 ? 14.045 76.073 98.084 1.00 25.73 238 GLY B C 1
ATOM 5071 O O . GLY B 1 236 ? 14.377 77.093 98.684 1.00 25.51 238 GLY B O 1
ATOM 5072 N N . LEU B 1 237 ? 13.998 75.989 96.757 1.00 25.83 239 LEU B N 1
ATOM 5073 C CA . LEU B 1 237 ? 14.280 77.139 95.917 1.00 25.87 239 LEU B CA 1
ATOM 5074 C C . LEU B 1 237 ? 13.144 78.137 96.016 1.00 26.26 239 LEU B C 1
ATOM 5075 O O . LEU B 1 237 ? 13.372 79.345 96.078 1.00 26.36 239 LEU B O 1
ATOM 5080 N N . TRP B 1 238 ? 11.916 77.631 96.084 1.00 26.59 240 TRP B N 1
ATOM 5081 C CA . TRP B 1 238 ? 10.768 78.502 96.319 1.00 26.78 240 TRP B CA 1
ATOM 5082 C C . TRP B 1 238 ? 10.842 79.219 97.677 1.00 26.84 240 TRP B C 1
ATOM 5083 O O . TRP B 1 238 ? 10.710 80.443 97.745 1.00 27.04 240 TRP B O 1
ATOM 5094 N N . ASN B 1 239 ? 11.039 78.460 98.752 1.00 26.49 241 ASN B N 1
ATOM 5095 C CA . ASN B 1 239 ? 11.202 79.065 100.061 1.00 26.56 241 ASN B CA 1
ATOM 5096 C C . ASN B 1 239 ? 12.295 80.136 100.094 1.00 26.78 241 ASN B C 1
ATOM 5097 O O . ASN B 1 239 ? 12.180 81.108 100.839 1.00 26.96 241 ASN B O 1
ATOM 5102 N N . PHE B 1 240 ? 13.328 79.975 99.260 1.00 26.75 242 PHE B N 1
ATOM 5103 C CA . PHE B 1 240 ? 14.401 80.962 99.130 1.00 26.51 242 PHE B CA 1
ATOM 5104 C C . PHE B 1 240 ? 13.893 82.218 98.409 1.00 27.04 242 PHE B C 1
ATOM 5105 O O . PHE B 1 240 ? 14.200 83.350 98.795 1.00 27.31 242 PHE B O 1
ATOM 5113 N N . ILE B 1 241 ? 13.089 82.024 97.376 1.00 27.34 243 ILE B N 1
ATOM 5114 C CA . ILE B 1 241 ? 12.446 83.162 96.740 1.00 27.56 243 ILE B CA 1
ATOM 5115 C C . ILE B 1 241 ? 11.620 83.921 97.778 1.00 27.87 243 ILE B C 1
ATOM 5116 O O . ILE B 1 241 ? 11.700 85.141 97.854 1.00 27.87 243 ILE B O 1
ATOM 5121 N N . CYS B 1 242 ? 10.871 83.192 98.599 1.00 28.42 244 CYS B N 1
ATOM 5122 C CA . CYS B 1 242 ? 10.010 83.809 99.612 1.00 29.19 244 CYS B CA 1
ATOM 5123 C C . CYS B 1 242 ? 10.749 84.581 100.710 1.00 29.51 244 CYS B C 1
ATOM 5124 O O . CYS B 1 242 ? 10.173 85.432 101.374 1.00 28.89 244 CYS B O 1
ATOM 5127 N N . GLN B 1 243 ? 12.025 84.287 100.888 1.00 30.65 245 GLN B N 1
ATOM 5128 C CA . GLN B 1 243 ? 12.824 85.012 101.861 1.00 32.15 245 GLN B CA 1
ATOM 5129 C C . GLN B 1 243 ? 13.146 86.442 101.447 1.00 32.56 245 GLN B C 1
ATOM 5130 O O . GLN B 1 243 ? 13.627 87.234 102.267 1.00 32.52 245 GLN B O 1
ATOM 5136 N N . HIS B 1 244 ? 12.872 86.760 100.182 1.00 33.08 246 HIS B N 1
ATOM 5137 C CA . HIS B 1 244 ? 13.048 88.100 99.656 1.00 33.63 246 HIS B CA 1
ATOM 5138 C C . HIS B 1 244 ? 11.757 88.921 99.760 1.00 34.72 246 HIS B C 1
ATOM 5139 O O . HIS B 1 244 ? 11.697 90.034 99.234 1.00 35.12 246 HIS B O 1
ATOM 5146 N N . ASP B 1 245 ? 10.728 88.387 100.425 1.00 35.66 247 ASP B N 1
ATOM 5147 C CA . ASP B 1 245 ? 9.393 89.015 100.401 1.00 36.59 247 ASP B CA 1
ATOM 5148 C C . ASP B 1 245 ? 9.406 90.484 100.851 1.00 36.84 247 ASP B C 1
ATOM 5149 O O . ASP B 1 245 ? 8.564 91.286 100.435 1.00 37.10 247 ASP B O 1
ATOM 5154 N N . SER B 1 246 ? 10.368 90.827 101.699 1.00 37.00 248 SER B N 1
ATOM 5155 C CA . SER B 1 246 ? 10.536 92.200 102.127 1.00 36.91 248 SER B CA 1
ATOM 5156 C C . SER B 1 246 ? 11.160 93.057 101.015 1.00 36.63 248 SER B C 1
ATOM 5157 O O . SER B 1 246 ? 10.897 94.255 100.933 1.00 36.63 248 SER B O 1
ATOM 5168 N N . ILE B 1 248 ? 10.983 92.379 97.453 1.00 35.42 250 ILE B N 1
ATOM 5169 C CA . ILE B 1 248 ? 10.336 92.446 96.141 1.00 35.17 250 ILE B CA 1
ATOM 5170 C C . ILE B 1 248 ? 8.822 92.694 96.090 1.00 35.24 250 ILE B C 1
ATOM 5171 O O . ILE B 1 248 ? 8.084 92.398 97.040 1.00 35.18 250 ILE B O 1
ATOM 5176 N N . LYS B 1 249 ? 8.396 93.252 94.953 1.00 35.05 251 LYS B N 1
ATOM 5177 C CA . LYS B 1 249 ? 7.008 93.578 94.660 1.00 34.75 251 LYS B CA 1
ATOM 5178 C C . LYS B 1 249 ? 6.568 92.843 93.409 1.00 34.35 251 LYS B C 1
ATOM 5179 O O . LYS B 1 249 ? 5.381 92.631 93.199 1.00 34.28 251 LYS B O 1
ATOM 5185 N N . ASP B 1 250 ? 7.541 92.450 92.589 1.00 34.12 252 ASP B N 1
ATOM 5186 C CA . ASP B 1 250 ? 7.281 91.708 91.359 1.00 33.96 252 ASP B CA 1
ATOM 5187 C C . ASP B 1 250 ? 8.225 90.522 91.125 1.00 33.55 252 ASP B C 1
ATOM 5188 O O . ASP B 1 250 ? 9.428 90.597 91.404 1.00 33.23 252 ASP B O 1
ATOM 5193 N N . LEU B 1 251 ? 7.646 89.428 90.626 1.00 32.96 253 LEU B N 1
ATOM 5194 C CA . LEU B 1 251 ? 8.384 88.227 90.289 1.00 32.63 253 LEU B CA 1
ATOM 5195 C C . LEU B 1 251 ? 8.007 87.729 88.900 1.00 32.56 253 LEU B C 1
ATOM 5196 O O . LEU B 1 251 ? 6.838 87.470 88.646 1.00 32.60 253 LEU B O 1
ATOM 5201 N N . GLU B 1 252 ? 9.001 87.602 88.017 1.00 32.52 254 GLU B N 1
ATOM 5202 C CA . GLU B 1 252 ? 8.827 87.011 86.686 1.00 32.65 254 GLU B CA 1
ATOM 5203 C C . GLU B 1 252 ? 9.681 85.754 86.603 1.00 32.96 254 GLU B C 1
ATOM 5204 O O . GLU B 1 252 ? 10.824 85.750 87.049 1.00 33.45 254 GLU B O 1
ATOM 5218 N N . THR B 1 254 ? 10.881 82.371 83.928 1.00 33.16 256 THR B N 1
ATOM 5219 C CA . THR B 1 254 ? 10.864 81.663 82.667 1.00 33.07 256 THR B CA 1
ATOM 5220 C C . THR B 1 254 ? 11.073 80.185 82.931 1.00 33.55 256 THR B C 1
ATOM 5221 O O . THR B 1 254 ? 12.144 79.761 83.377 1.00 33.30 256 THR B O 1
ATOM 5225 N N . VAL B 1 255 ? 10.024 79.407 82.674 1.00 34.28 257 VAL B N 1
ATOM 5226 C CA . VAL B 1 255 ? 10.041 77.954 82.883 1.00 34.84 257 VAL B CA 1
ATOM 5227 C C . VAL B 1 255 ? 9.497 77.223 81.649 1.00 35.70 257 VAL B C 1
ATOM 5228 O O . VAL B 1 255 ? 9.010 77.859 80.710 1.00 35.69 257 VAL B O 1
ATOM 5232 N N . SER B 1 256 ? 9.609 75.898 81.643 1.00 36.91 258 SER B N 1
ATOM 5233 C CA . SER B 1 256 ? 8.965 75.068 80.629 1.00 38.15 258 SER B CA 1
ATOM 5234 C C . SER B 1 256 ? 7.474 74.969 80.923 1.00 39.14 258 SER B C 1
ATOM 5235 O O . SER B 1 256 ? 7.048 75.185 82.058 1.00 39.51 258 SER B O 1
ATOM 5238 N N . GLU B 1 257 ? 6.684 74.646 79.903 1.00 40.33 259 GLU B N 1
ATOM 5239 C CA . GLU B 1 257 ? 5.250 74.420 80.068 1.00 41.45 259 GLU B CA 1
ATOM 5240 C C . GLU B 1 257 ? 4.972 73.407 81.172 1.00 42.07 259 GLU B C 1
ATOM 5241 O O . GLU B 1 257 ? 3.997 73.525 81.919 1.00 42.51 259 GLU B O 1
ATOM 5247 N N . ASN B 1 258 ? 5.845 72.413 81.269 1.00 42.58 260 ASN B N 1
ATOM 5248 C CA . ASN B 1 258 ? 5.597 71.269 82.122 1.00 43.15 260 ASN B CA 1
ATOM 5249 C C . ASN B 1 258 ? 6.078 71.458 83.551 1.00 42.94 260 ASN B C 1
ATOM 5250 O O . ASN B 1 258 ? 5.952 70.543 84.361 1.00 43.45 260 ASN B O 1
ATOM 5255 N N . GLU B 1 259 ? 6.634 72.630 83.863 1.00 42.40 261 GLU B N 1
ATOM 5256 C CA . GLU B 1 259 ? 6.971 72.963 85.247 1.00 41.62 261 GLU B CA 1
ATOM 5257 C C . GLU B 1 259 ? 5.672 73.082 86.054 1.00 40.69 261 GLU B C 1
ATOM 5258 O O . GLU B 1 259 ? 4.804 73.897 85.734 1.00 40.54 261 GLU B O 1
ATOM 5264 N N . PRO B 1 260 ? 5.538 72.249 87.094 1.00 39.86 262 PRO B N 1
ATOM 5265 C CA . PRO B 1 260 ? 4.337 72.114 87.903 1.00 39.20 262 PRO B CA 1
ATOM 5266 C C . PRO B 1 260 ? 4.173 73.173 88.987 1.00 38.51 262 PRO B C 1
ATOM 5267 O O . PRO B 1 260 ? 3.096 73.275 89.577 1.00 38.55 262 PRO B O 1
ATOM 5271 N N . LEU B 1 261 ? 5.220 73.950 89.245 1.00 37.58 263 LEU B N 1
ATOM 5272 C CA . LEU B 1 261 ? 5.211 74.946 90.328 1.00 36.97 263 LEU B CA 1
ATOM 5273 C C . LEU B 1 261 ? 3.914 75.752 90.555 1.00 36.40 263 LEU B C 1
ATOM 5274 O O . LEU B 1 261 ? 3.510 75.926 91.700 1.00 36.73 263 LEU B O 1
ATOM 5279 N N . LEU B 1 262 ? 3.278 76.241 89.489 1.00 35.38 264 LEU B N 1
ATOM 5280 C CA . LEU B 1 262 ? 2.179 77.207 89.633 1.00 34.48 264 LEU B CA 1
ATOM 5281 C C . LEU B 1 262 ? 0.904 76.614 90.209 1.00 33.42 264 LEU B C 1
ATOM 5282 O O . LEU B 1 262 ? 0.152 77.311 90.896 1.00 33.28 264 LEU B O 1
ATOM 5287 N N . TYR B 1 263 ? 0.680 75.331 89.925 1.00 32.10 265 TYR B N 1
ATOM 5288 C CA . TYR B 1 263 ? -0.404 74.552 90.504 1.00 30.73 265 TYR B CA 1
ATOM 5289 C C . TYR B 1 263 ? -0.394 74.609 92.039 1.00 30.72 265 TYR B C 1
ATOM 5290 O O . TYR B 1 263 ? -1.438 74.505 92.679 1.00 30.23 265 TYR B O 1
ATOM 5299 N N . THR B 1 264 ? 0.785 74.810 92.620 1.00 30.89 266 THR B N 1
ATOM 5300 C CA . THR B 1 264 ? 0.949 74.752 94.078 1.00 31.37 266 THR B CA 1
ATOM 5301 C C . THR B 1 264 ? 0.720 76.076 94.802 1.00 31.16 266 THR B C 1
ATOM 5302 O O . THR B 1 264 ? 0.603 76.102 96.027 1.00 31.16 266 THR B O 1
ATOM 5306 N N . LEU B 1 265 ? 0.663 77.174 94.058 1.00 31.12 267 LEU B N 1
ATOM 5307 C CA . LEU B 1 265 ? 0.457 78.493 94.661 1.00 31.12 267 LEU B CA 1
ATOM 5308 C C . LEU B 1 265 ? -0.877 78.606 95.416 1.00 31.36 267 LEU B C 1
ATOM 5309 O O . LEU B 1 265 ? -1.789 77.811 95.192 1.00 31.45 267 LEU B O 1
ATOM 5314 N N . GLN B 1 266 ? -0.981 79.571 96.332 1.00 31.76 268 GLN B N 1
ATOM 5315 C CA . GLN B 1 266 ? -2.244 79.808 97.039 1.00 32.17 268 GLN B CA 1
ATOM 5316 C C . GLN B 1 266 ? -3.314 80.221 96.046 1.00 32.14 268 GLN B C 1
ATOM 5317 O O . GLN B 1 266 ? -4.463 79.795 96.160 1.00 32.46 268 GLN B O 1
ATOM 5323 N N . GLU B 1 267 ? -2.927 81.036 95.066 1.00 31.84 269 GLU B N 1
ATOM 5324 C CA . GLU B 1 267 ? -3.820 81.409 93.984 1.00 31.65 269 GLU B CA 1
ATOM 5325 C C . GLU B 1 267 ? -3.145 81.093 92.661 1.00 31.18 269 GLU B C 1
ATOM 5326 O O . GLU B 1 267 ? -2.416 81.919 92.130 1.00 31.28 269 GLU B O 1
ATOM 5332 N N . PRO B 1 268 ? -3.374 79.880 92.128 1.00 30.91 270 PRO B N 1
ATOM 5333 C CA . PRO B 1 268 ? -2.714 79.434 90.898 1.00 30.60 270 PRO B CA 1
ATOM 5334 C C . PRO B 1 268 ? -3.092 80.226 89.658 1.00 30.66 270 PRO B C 1
ATOM 5335 O O . PRO B 1 268 ? -2.466 80.030 88.614 1.00 30.93 270 PRO B O 1
ATOM 5339 N N . ARG B 1 269 ? -4.090 81.110 89.756 1.00 30.40 271 ARG B N 1
ATOM 5340 C CA . ARG B 1 269 ? -4.489 81.922 88.601 1.00 30.24 271 ARG B CA 1
ATOM 5341 C C . ARG B 1 269 ? -3.596 83.146 88.412 1.00 30.69 271 ARG B C 1
ATOM 5342 O O . ARG B 1 269 ? -4.057 84.278 88.512 1.00 30.80 271 ARG B O 1
ATOM 5350 N N . VAL B 1 270 ? -2.316 82.935 88.149 1.00 31.42 272 VAL B N 1
ATOM 5351 C CA . VAL B 1 270 ? -1.431 84.069 87.872 1.00 32.18 272 VAL B CA 1
ATOM 5352 C C . VAL B 1 270 ? -1.334 84.400 86.377 1.00 33.32 272 VAL B C 1
ATOM 5353 O O . VAL B 1 270 ? -1.724 83.600 85.508 1.00 33.12 272 VAL B O 1
ATOM 5357 N N . LYS B 1 271 ? -0.837 85.605 86.110 1.00 34.46 273 LYS B N 1
ATOM 5358 C CA . LYS B 1 271 ? -0.612 86.097 84.767 1.00 35.74 273 LYS B CA 1
ATOM 5359 C C . LYS B 1 271 ? 0.536 85.253 84.170 1.00 36.35 273 LYS B C 1
ATOM 5360 O O . LYS B 1 271 ? 1.628 85.206 84.731 1.00 36.31 273 LYS B O 1
ATOM 5366 N N . THR B 1 272 ? 0.254 84.564 83.056 1.00 37.11 274 THR B N 1
ATOM 5367 C CA . THR B 1 272 ? 1.020 83.383 82.610 1.00 37.89 274 THR B CA 1
ATOM 5368 C C . THR B 1 272 ? 0.919 83.141 81.103 1.00 38.13 274 THR B C 1
ATOM 5369 O O . THR B 1 272 ? -0.150 82.781 80.596 1.00 38.37 274 THR B O 1
ATOM 5373 N N . GLU B 1 273 ? 2.039 83.290 80.392 1.00 38.31 275 GLU B N 1
ATOM 5374 C CA . GLU B 1 273 ? 2.023 83.277 78.919 1.00 37.90 275 GLU B CA 1
ATOM 5375 C C . GLU B 1 273 ? 2.895 82.184 78.328 1.00 37.13 275 GLU B C 1
ATOM 5376 O O . GLU B 1 273 ? 4.048 82.045 78.709 1.00 37.17 275 GLU B O 1
ATOM 5382 N N . ILE B 1 274 ? 2.326 81.396 77.422 1.00 36.29 276 ILE B N 1
ATOM 5383 C CA . ILE B 1 274 ? 3.110 80.495 76.589 1.00 35.43 276 ILE B CA 1
ATOM 5384 C C . ILE B 1 274 ? 3.535 81.258 75.348 1.00 34.59 276 ILE B C 1
ATOM 5385 O O . ILE B 1 274 ? 2.739 81.976 74.736 1.00 34.27 276 ILE B O 1
ATOM 5390 N N . LYS B 1 275 ? 4.811 81.118 75.011 1.00 33.74 277 LYS B N 1
ATOM 5391 C CA . LYS B 1 275 ? 5.403 81.790 73.866 1.00 33.05 277 LYS B CA 1
ATOM 5392 C C . LYS B 1 275 ? 6.121 80.769 72.986 1.00 31.64 277 LYS B C 1
ATOM 5393 O O . LYS B 1 275 ? 7.039 80.094 73.452 1.00 31.51 277 LYS B O 1
ATOM 5399 N N . PRO B 1 276 ? 5.712 80.646 71.713 1.00 30.32 278 PRO B N 1
ATOM 5400 C CA . PRO B 1 276 ? 6.613 79.945 70.798 1.00 29.48 278 PRO B CA 1
ATOM 5401 C C . PRO B 1 276 ? 7.954 80.681 70.787 1.00 28.73 278 PRO B C 1
ATOM 5402 O O . PRO B 1 276 ? 7.974 81.911 70.784 1.00 28.52 278 PRO B O 1
ATOM 5406 N N . TYR B 1 277 ? 9.057 79.938 70.814 1.00 28.05 279 TYR B N 1
ATOM 5407 C CA . TYR B 1 277 ? 10.367 80.530 71.036 1.00 27.52 279 TYR B CA 1
ATOM 5408 C C . TYR B 1 277 ? 11.360 80.155 69.965 1.00 27.42 279 TYR B C 1
ATOM 5409 O O . TYR B 1 277 ? 11.945 81.027 69.317 1.00 27.74 279 TYR B O 1
ATOM 5418 N N . PHE B 1 278 ? 11.556 78.854 69.790 1.00 26.93 280 PHE B N 1
ATOM 5419 C CA . PHE B 1 278 ? 12.669 78.354 69.013 1.00 26.35 280 PHE B CA 1
ATOM 5420 C C . PHE B 1 278 ? 12.200 77.401 67.929 1.00 26.62 280 PHE B C 1
ATOM 5421 O O . PHE B 1 278 ? 11.231 76.646 68.120 1.00 27.08 280 PHE B O 1
ATOM 5437 N N . GLY B 1 280 ? 13.340 74.359 64.982 1.00 25.69 282 GLY B N 1
ATOM 5438 C CA . GLY B 1 280 ? 14.236 73.236 64.713 1.00 25.46 282 GLY B CA 1
ATOM 5439 C C . GLY B 1 280 ? 14.015 72.705 63.304 1.00 25.50 282 GLY B C 1
ATOM 5440 O O . GLY B 1 280 ? 12.955 72.968 62.694 1.00 25.92 282 GLY B O 1
ATOM 5441 N N . ARG B 1 281 ? 15.007 71.978 62.780 1.00 24.83 283 ARG B N 1
ATOM 5442 C CA . ARG B 1 281 ? 14.894 71.285 61.487 1.00 24.69 283 ARG B CA 1
ATOM 5443 C C . ARG B 1 281 ? 15.779 70.042 61.488 1.00 25.05 283 ARG B C 1
ATOM 5444 O O . ARG B 1 281 ? 16.914 70.082 61.978 1.00 25.31 283 ARG B O 1
ATOM 5452 N N . ILE B 1 282 ? 15.285 68.931 60.948 1.00 25.21 284 ILE B N 1
ATOM 5453 C CA . ILE B 1 282 ? 16.185 67.807 60.696 1.00 25.45 284 ILE B CA 1
ATOM 5454 C C . ILE B 1 282 ? 16.946 68.054 59.388 1.00 25.62 284 ILE B C 1
ATOM 5455 O O . ILE B 1 282 ? 16.352 68.381 58.358 1.00 25.45 284 ILE B O 1
ATOM 5460 N N . VAL B 1 283 ? 18.264 67.923 59.458 1.00 25.75 285 VAL B N 1
ATOM 5461 C CA . VAL B 1 283 ? 19.133 68.211 58.331 1.00 25.79 285 VAL B CA 1
ATOM 5462 C C . VAL B 1 283 ? 19.339 66.946 57.507 1.00 25.99 285 VAL B C 1
ATOM 5463 O O . VAL B 1 283 ? 19.320 66.986 56.272 1.00 25.91 285 VAL B O 1
ATOM 5467 N N . ASP B 1 284 ? 19.519 65.830 58.215 1.00 26.27 286 ASP B N 1
ATOM 5468 C CA . ASP B 1 284 ? 19.846 64.526 57.633 1.00 26.45 286 ASP B CA 1
ATOM 5469 C C . ASP B 1 284 ? 18.962 63.470 58.290 1.00 26.74 286 ASP B C 1
ATOM 5470 O O . ASP B 1 284 ? 19.327 62.890 59.321 1.00 26.55 286 ASP B O 1
ATOM 5475 N N . VAL B 1 285 ? 17.794 63.226 57.703 1.00 27.09 287 VAL B N 1
ATOM 5476 C CA . VAL B 1 285 ? 16.845 62.279 58.278 1.00 27.51 287 VAL B CA 1
ATOM 5477 C C . VAL B 1 285 ? 17.489 60.918 58.580 1.00 28.09 287 VAL B C 1
ATOM 5478 O O . VAL B 1 285 ? 17.303 60.367 59.685 1.00 28.76 287 VAL B O 1
ATOM 5482 N N . GLU B 1 286 ? 18.266 60.398 57.628 1.00 28.04 288 GLU B N 1
ATOM 5483 C CA . GLU B 1 286 ? 18.829 59.053 57.765 1.00 28.42 288 GLU B CA 1
ATOM 5484 C C . GLU B 1 286 ? 19.812 58.915 58.925 1.00 27.90 288 GLU B C 1
ATOM 5485 O O . GLU B 1 286 ? 19.741 57.958 59.696 1.00 28.14 288 GLU B O 1
ATOM 5491 N N . GLN B 1 287 ? 20.731 59.865 59.034 1.00 27.28 289 GLN B N 1
ATOM 5492 C CA . GLN B 1 287 ? 21.678 59.871 60.138 1.00 26.62 289 GLN B CA 1
ATOM 5493 C C . GLN B 1 287 ? 20.999 60.242 61.466 1.00 26.46 289 GLN B C 1
ATOM 5494 O O . GLN B 1 287 ? 21.420 59.767 62.521 1.00 26.22 289 GLN B O 1
ATOM 5500 N N . PHE B 1 288 ? 19.949 61.068 61.401 1.00 26.32 290 PHE B N 1
ATOM 5501 C CA . PHE B 1 288 ? 19.160 61.444 62.582 1.00 26.24 290 PHE B CA 1
ATOM 5502 C C . PHE B 1 288 ? 18.528 60.233 63.251 1.00 26.36 290 PHE B C 1
ATOM 5503 O O . PHE B 1 288 ? 18.693 60.013 64.454 1.00 26.08 290 PHE B O 1
ATOM 5511 N N . LEU B 1 289 ? 17.812 59.438 62.463 1.00 26.46 291 LEU B N 1
ATOM 5512 C CA . LEU B 1 289 ? 17.114 58.293 63.017 1.00 26.46 291 LEU B CA 1
ATOM 5513 C C . LEU B 1 289 ? 18.081 57.247 63.564 1.00 26.97 291 LEU B C 1
ATOM 5514 O O . LEU B 1 289 ? 17.752 56.544 64.516 1.00 27.47 291 LEU B O 1
ATOM 5519 N N . LYS B 1 290 ? 19.279 57.163 62.989 1.00 27.19 292 LYS B N 1
ATOM 5520 C CA . LYS B 1 290 ? 20.316 56.245 63.473 1.00 27.69 292 LYS B CA 1
ATOM 5521 C C . LYS B 1 290 ? 20.544 56.350 64.998 1.00 27.90 292 LYS B C 1
ATOM 5522 O O . LYS B 1 290 ? 20.942 55.374 65.643 1.00 27.94 292 LYS B O 1
ATOM 5528 N N . GLN B 1 291 ? 20.262 57.525 65.565 1.00 28.09 293 GLN B N 1
ATOM 5529 C CA . GLN B 1 291 ? 20.523 57.812 66.982 1.00 28.30 293 GLN B CA 1
ATOM 5530 C C . GLN B 1 291 ? 19.254 57.995 67.810 1.00 28.52 293 GLN B C 1
ATOM 5531 O O . GLN B 1 291 ? 19.315 58.274 69.009 1.00 28.81 293 GLN B O 1
ATOM 5537 N N . TYR B 1 292 ? 18.108 57.869 67.166 1.00 28.60 294 TYR B N 1
ATOM 5538 C CA . TYR B 1 292 ? 16.863 58.290 67.761 1.00 28.70 294 TYR B CA 1
ATOM 5539 C C . TYR B 1 292 ? 16.122 57.101 68.353 1.00 29.11 294 TYR B C 1
ATOM 5540 O O . TYR B 1 292 ? 15.738 56.198 67.623 1.00 29.33 294 TYR B O 1
ATOM 5549 N N . GLU B 1 293 ? 15.932 57.094 69.671 1.00 29.75 295 GLU B N 1
ATOM 5550 C CA . GLU B 1 293 ? 15.245 55.977 70.340 1.00 30.66 295 GLU B CA 1
ATOM 5551 C C . GLU B 1 293 ? 13.733 56.146 70.314 1.00 30.94 295 GLU B C 1
ATOM 5552 O O . GLU B 1 293 ? 13.212 57.182 70.745 1.00 31.40 295 GLU B O 1
ATOM 5558 N N . LEU B 1 294 ? 13.031 55.135 69.807 1.00 31.04 296 LEU B N 1
ATOM 5559 C CA . LEU B 1 294 ? 11.574 55.161 69.770 1.00 31.22 296 LEU B CA 1
ATOM 5560 C C . LEU B 1 294 ? 10.945 54.376 70.913 1.00 31.79 296 LEU B C 1
ATOM 5561 O O . LEU B 1 294 ? 11.617 53.616 71.617 1.00 31.72 296 LEU B O 1
ATOM 5566 N N . ASN B 1 295 ? 9.643 54.589 71.080 1.00 32.53 297 ASN B N 1
ATOM 5567 C CA . ASN B 1 295 ? 8.820 53.853 72.003 1.00 33.50 297 ASN B CA 1
ATOM 5568 C C . ASN B 1 295 ? 8.234 52.634 71.311 1.00 34.11 297 ASN B C 1
ATOM 5569 O O . ASN B 1 295 ? 7.288 52.754 70.537 1.00 33.94 297 ASN B O 1
ATOM 5574 N N . TRP B 1 296 ? 8.791 51.465 71.618 1.00 35.41 298 TRP B N 1
ATOM 5575 C CA . TRP B 1 296 ? 8.366 50.199 71.012 1.00 36.61 298 TRP B CA 1
ATOM 5576 C C . TRP B 1 296 ? 7.349 49.419 71.862 1.00 37.65 298 TRP B C 1
ATOM 5577 O O . TRP B 1 296 ? 7.165 48.211 71.667 1.00 38.02 298 TRP B O 1
ATOM 5588 N N . ASN B 1 297 ? 6.684 50.091 72.798 1.00 38.72 299 ASN B N 1
ATOM 5589 C CA . ASN B 1 297 ? 5.756 49.395 73.694 1.00 39.80 299 ASN B CA 1
ATOM 5590 C C . ASN B 1 297 ? 4.420 48.958 73.061 1.00 40.34 299 ASN B C 1
ATOM 5591 O O . ASN B 1 297 ? 4.299 47.813 72.620 1.00 40.12 299 ASN B O 1
ATOM 5596 N N . ASN B 1 298 ? 3.434 49.855 73.015 1.00 41.20 300 ASN B N 1
ATOM 5597 C CA . ASN B 1 298 ? 2.115 49.513 72.474 1.00 42.14 300 ASN B CA 1
ATOM 5598 C C . ASN B 1 298 ? 2.019 49.807 70.976 1.00 42.64 300 ASN B C 1
ATOM 5599 O O . ASN B 1 298 ? 1.203 50.625 70.538 1.00 42.96 300 ASN B O 1
ATOM 5604 N N . VAL B 1 299 ? 2.862 49.139 70.192 1.00 43.02 301 VAL B N 1
ATOM 5605 C CA . VAL B 1 299 ? 2.906 49.353 68.745 1.00 43.19 301 VAL B CA 1
ATOM 5606 C C . VAL B 1 299 ? 2.550 48.080 67.991 1.00 43.37 301 VAL B C 1
ATOM 5607 O O . VAL B 1 299 ? 3.245 47.059 68.091 1.00 43.39 301 VAL B O 1
ATOM 5611 N N . GLN B 1 300 ? 1.465 48.149 67.232 1.00 43.52 302 GLN B N 1
ATOM 5612 C CA . GLN B 1 300 ? 1.032 47.005 66.453 1.00 43.66 302 GLN B CA 1
ATOM 5613 C C . GLN B 1 300 ? 1.656 47.018 65.049 1.00 43.44 302 GLN B C 1
ATOM 5614 O O . GLN B 1 300 ? 2.702 46.397 64.832 1.00 43.61 302 GLN B O 1
ATOM 5620 N N . GLN B 1 301 ? 1.044 47.749 64.117 1.00 42.92 303 GLN B N 1
ATOM 5621 C CA . GLN B 1 301 ? 1.475 47.739 62.716 1.00 42.29 303 GLN B CA 1
ATOM 5622 C C . GLN B 1 301 ? 2.856 48.366 62.541 1.00 41.67 303 GLN B C 1
ATOM 5623 O O . GLN B 1 301 ? 3.381 49.006 63.465 1.00 41.77 303 GLN B O 1
ATOM 5629 N N . GLU B 1 302 ? 3.437 48.169 61.356 1.00 40.57 304 GLU B N 1
ATOM 5630 C CA . GLU B 1 302 ? 4.611 48.927 60.934 1.00 39.46 304 GLU B CA 1
ATOM 5631 C C . GLU B 1 302 ? 4.188 50.366 60.691 1.00 38.52 304 GLU B C 1
ATOM 5632 O O . GLU B 1 302 ? 3.008 50.644 60.466 1.00 38.52 304 GLU B O 1
ATOM 5638 N N . VAL B 1 303 ? 5.163 51.270 60.728 1.00 37.16 305 VAL B N 1
ATOM 5639 C CA . VAL B 1 303 ? 4.950 52.660 60.394 1.00 35.76 305 VAL B CA 1
ATOM 5640 C C . VAL B 1 303 ? 5.800 52.981 59.176 1.00 34.80 305 VAL B C 1
ATOM 5641 O O . VAL B 1 303 ? 7.019 52.819 59.196 1.00 34.52 305 VAL B O 1
ATOM 5645 N N . ILE B 1 304 ? 5.144 53.412 58.107 1.00 33.92 306 ILE B N 1
ATOM 5646 C CA . ILE B 1 304 ? 5.841 53.832 56.894 1.00 33.08 306 ILE B CA 1
ATOM 5647 C C . ILE B 1 304 ? 5.654 55.339 56.688 1.00 32.42 306 ILE B C 1
ATOM 5648 O O . ILE B 1 304 ? 4.523 55.815 56.536 1.00 32.29 306 ILE B O 1
ATOM 5653 N N . LEU B 1 305 ? 6.766 56.076 56.701 1.00 31.71 307 LEU B N 1
ATOM 5654 C CA . LEU B 1 305 ? 6.762 57.532 56.499 1.00 31.17 307 LEU B CA 1
ATOM 5655 C C . LEU B 1 305 ? 7.371 57.904 55.151 1.00 31.02 307 LEU B C 1
ATOM 5656 O O . LEU B 1 305 ? 8.493 57.489 54.843 1.00 31.15 307 LEU B O 1
ATOM 5661 N N . HIS B 1 306 ? 6.621 58.669 54.351 1.00 30.61 308 HIS B N 1
ATOM 5662 C CA . HIS B 1 306 ? 7.078 59.137 53.038 1.00 30.07 308 HIS B CA 1
ATOM 5663 C C . HIS B 1 306 ? 7.441 60.598 53.173 1.00 29.73 308 HIS B C 1
ATOM 5664 O O . HIS B 1 306 ? 6.564 61.472 53.149 1.00 29.60 308 HIS B O 1
ATOM 5671 N N . ILE B 1 307 ? 8.736 60.864 53.314 1.00 29.46 309 ILE B N 1
ATOM 5672 C CA . ILE B 1 307 ? 9.202 62.209 53.639 1.00 29.23 309 ILE B CA 1
ATOM 5673 C C . ILE B 1 307 ? 9.489 63.068 52.410 1.00 29.25 309 ILE B C 1
ATOM 5674 O O . ILE B 1 307 ? 10.246 62.673 51.524 1.00 29.66 309 ILE B O 1
ATOM 5679 N N . THR B 1 308 ? 8.864 64.241 52.374 1.00 29.21 310 THR B N 1
ATOM 5680 C CA . THR B 1 308 ? 9.162 65.280 51.386 1.00 28.98 310 THR B CA 1
ATOM 5681 C C . THR B 1 308 ? 10.024 66.365 52.017 1.00 28.80 310 THR B C 1
ATOM 5682 O O . THR B 1 308 ? 9.889 66.658 53.214 1.00 28.91 310 THR B O 1
ATOM 5686 N N . ASP B 1 309 ? 10.921 66.934 51.213 1.00 28.44 311 ASP B N 1
ATOM 5687 C CA . ASP B 1 309 ? 11.745 68.072 51.621 1.00 28.25 311 ASP B CA 1
ATOM 5688 C C . ASP B 1 309 ? 12.043 68.893 50.373 1.00 28.33 311 ASP B C 1
ATOM 5689 O O . ASP B 1 309 ? 12.948 68.555 49.604 1.00 28.50 311 ASP B O 1
ATOM 5694 N N . SER B 1 310 ? 11.291 69.971 50.169 1.00 28.25 312 SER B N 1
ATOM 5695 C CA . SER B 1 310 ? 11.374 70.696 48.910 1.00 28.47 312 SER B CA 1
ATOM 5696 C C . SER B 1 310 ? 12.704 71.417 48.741 1.00 28.40 312 SER B C 1
ATOM 5697 O O . SER B 1 310 ? 13.009 71.900 47.664 1.00 28.60 312 SER B O 1
ATOM 5700 N N . PHE B 1 311 ? 13.501 71.456 49.802 1.00 28.62 313 PHE B N 1
ATOM 5701 C CA . PHE B 1 311 ? 14.677 72.326 49.865 1.00 28.49 313 PHE B CA 1
ATOM 5702 C C . PHE B 1 311 ? 15.992 71.554 50.092 1.00 28.63 313 PHE B C 1
ATOM 5703 O O . PHE B 1 311 ? 17.041 71.955 49.593 1.00 28.94 313 PHE B O 1
ATOM 5711 N N . ALA B 1 312 ? 15.937 70.459 50.849 1.00 28.52 314 ALA B N 1
ATOM 5712 C CA . ALA B 1 312 ? 17.093 69.587 51.009 1.00 28.31 314 ALA B CA 1
ATOM 5713 C C . ALA B 1 312 ? 16.819 68.254 50.305 1.00 28.37 314 ALA B C 1
ATOM 5714 O O . ALA B 1 312 ? 16.142 67.381 50.847 1.00 28.38 314 ALA B O 1
ATOM 5716 N N . GLN B 1 313 ? 17.345 68.122 49.090 1.00 28.43 315 GLN B N 1
ATOM 5717 C CA . GLN B 1 313 ? 17.070 66.990 48.189 1.00 28.53 315 GLN B CA 1
ATOM 5718 C C . GLN B 1 313 ? 17.222 65.585 48.808 1.00 28.13 315 GLN B C 1
ATOM 5719 O O . GLN B 1 313 ? 16.435 64.684 48.513 1.00 28.20 315 GLN B O 1
ATOM 5725 N N . TRP B 1 314 ? 18.225 65.405 49.661 1.00 27.67 316 TRP B N 1
ATOM 5726 C CA . TRP B 1 314 ? 18.551 64.083 50.198 1.00 27.20 316 TRP B CA 1
ATOM 5727 C C . TRP B 1 314 ? 17.545 63.564 51.219 1.00 27.64 316 TRP B C 1
ATOM 5728 O O . TRP B 1 314 ? 17.595 62.385 51.563 1.00 28.12 316 TRP B O 1
ATOM 5739 N N . ASN B 1 315 ? 16.648 64.423 51.713 1.00 27.79 317 ASN B N 1
ATOM 5740 C CA . ASN B 1 315 ? 15.614 63.974 52.668 1.00 27.89 317 ASN B CA 1
ATOM 5741 C C . ASN B 1 315 ? 14.300 63.455 52.028 1.00 27.76 317 ASN B C 1
ATOM 5742 O O . ASN B 1 315 ? 13.380 63.017 52.744 1.00 27.91 317 ASN B O 1
ATOM 5747 N N . ASN B 1 316 ? 14.217 63.478 50.697 1.00 27.21 318 ASN B N 1
ATOM 5748 C CA . ASN B 1 316 ? 13.073 62.882 50.015 1.00 26.98 318 ASN B CA 1
ATOM 5749 C C . ASN B 1 316 ? 13.187 61.355 49.934 1.00 26.91 318 ASN B C 1
ATOM 5750 O O . ASN B 1 316 ? 13.452 60.796 48.875 1.00 26.73 318 ASN B O 1
ATOM 5755 N N . ILE B 1 317 ? 12.984 60.698 51.077 1.00 26.96 319 ILE B N 1
ATOM 5756 C CA . ILE B 1 317 ? 13.132 59.249 51.219 1.00 26.73 319 ILE B CA 1
ATOM 5757 C C . ILE B 1 317 ? 11.917 58.642 51.908 1.00 26.88 319 ILE B C 1
ATOM 5758 O O . ILE B 1 317 ? 11.085 59.356 52.466 1.00 26.82 319 ILE B O 1
ATOM 5763 N N . THR B 1 318 ? 11.836 57.318 51.891 1.00 26.99 320 THR B N 1
ATOM 5764 C CA . THR B 1 318 ? 10.829 56.619 52.669 1.00 27.32 320 THR B CA 1
ATOM 5765 C C . THR B 1 318 ? 11.466 55.861 53.842 1.00 27.44 320 THR B C 1
ATOM 5766 O O . THR B 1 318 ? 12.548 55.283 53.714 1.00 27.47 320 THR B O 1
ATOM 5770 N N . VAL B 1 319 ? 10.777 55.877 54.980 1.00 27.60 321 VAL B N 1
ATOM 5771 C CA . VAL B 1 319 ? 11.265 55.284 56.219 1.00 27.74 321 VAL B CA 1
ATOM 5772 C C . VAL B 1 319 ? 10.326 54.179 56.746 1.00 27.87 321 VAL B C 1
ATOM 5773 O O . VAL B 1 319 ? 9.116 54.381 56.851 1.00 27.87 321 VAL B O 1
ATOM 5777 N N . ARG B 1 320 ? 10.896 53.017 57.064 1.00 28.08 322 ARG B N 1
ATOM 5778 C CA . ARG B 1 320 ? 10.155 51.901 57.652 1.00 28.56 322 ARG B CA 1
ATOM 5779 C C . ARG B 1 320 ? 10.488 51.764 59.140 1.00 28.95 322 ARG B C 1
ATOM 5780 O O . ARG B 1 320 ? 11.658 51.761 59.522 1.00 29.03 322 ARG B O 1
ATOM 5788 N N . ILE B 1 321 ? 9.454 51.662 59.970 1.00 29.32 323 ILE B N 1
ATOM 5789 C CA . ILE B 1 321 ? 9.623 51.485 61.409 1.00 30.06 323 ILE B CA 1
ATOM 5790 C C . ILE B 1 321 ? 8.941 50.187 61.838 1.00 30.67 323 ILE B C 1
ATOM 5791 O O . ILE B 1 321 ? 7.719 50.136 61.987 1.00 30.74 323 ILE B O 1
ATOM 5796 N N . ALA B 1 322 ? 9.737 49.135 62.019 1.00 31.48 324 ALA B N 1
ATOM 5797 C CA . ALA B 1 322 ? 9.207 47.798 62.246 1.00 32.39 324 ALA B CA 1
ATOM 5798 C C . ALA B 1 322 ? 10.263 46.897 62.845 1.00 33.27 324 ALA B C 1
ATOM 5799 O O . ALA B 1 322 ? 11.456 47.142 62.671 1.00 33.33 324 ALA B O 1
ATOM 5801 N N . ASN B 1 323 ? 9.815 45.842 63.529 1.00 34.40 325 ASN B N 1
ATOM 5802 C CA . ASN B 1 323 ? 10.706 44.852 64.151 1.00 35.58 325 ASN B CA 1
ATOM 5803 C C . ASN B 1 323 ? 11.788 45.528 65.005 1.00 36.19 325 ASN B C 1
ATOM 5804 O O . ASN B 1 323 ? 12.963 45.142 64.957 1.00 36.19 325 ASN B O 1
ATOM 5809 N N . HIS B 1 324 ? 11.385 46.551 65.763 1.00 36.89 326 HIS B N 1
ATOM 5810 C CA . HIS B 1 324 ? 12.294 47.344 66.608 1.00 37.68 326 HIS B CA 1
ATOM 5811 C C . HIS B 1 324 ? 13.451 48.004 65.850 1.00 37.70 326 HIS B C 1
ATOM 5812 O O . HIS B 1 324 ? 14.467 48.355 66.453 1.00 37.69 326 HIS B O 1
ATOM 5819 N N . GLU B 1 325 ? 13.300 48.187 64.540 1.00 37.75 327 GLU B N 1
ATOM 5820 C CA . GLU B 1 325 ? 14.352 48.836 63.755 1.00 37.89 327 GLU B CA 1
ATOM 5821 C C . GLU B 1 325 ? 13.839 49.847 62.718 1.00 37.63 327 GLU B C 1
ATOM 5822 O O . GLU B 1 325 ? 12.834 49.605 62.041 1.00 37.65 327 GLU B O 1
ATOM 5828 N N . ILE B 1 326 ? 14.541 50.977 62.624 1.00 37.33 328 ILE B N 1
ATOM 5829 C CA . ILE B 1 326 ? 14.247 52.017 61.645 1.00 37.11 328 ILE B CA 1
ATOM 5830 C C . ILE B 1 326 ? 15.126 51.798 60.426 1.00 37.14 328 ILE B C 1
ATOM 5831 O O . ILE B 1 326 ? 16.341 51.933 60.532 1.00 37.36 328 ILE B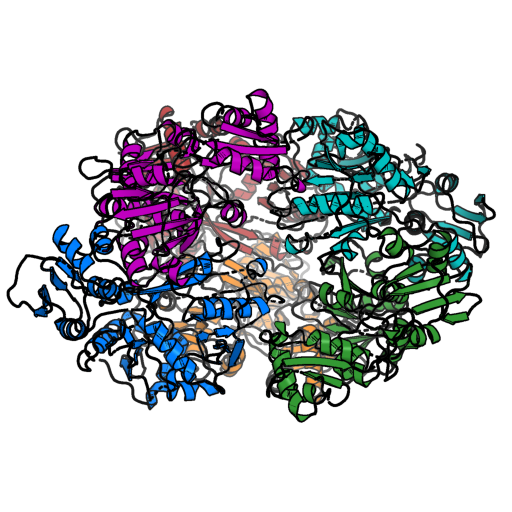 O 1
ATOM 5836 N N . THR B 1 327 ? 14.532 51.459 59.279 1.00 37.11 329 THR B N 1
ATOM 5837 C CA . THR B 1 327 ? 15.306 51.259 58.039 1.00 37.11 329 THR B CA 1
ATOM 5838 C C . THR B 1 327 ? 14.889 52.252 56.950 1.00 37.38 329 THR B C 1
ATOM 5839 O O . THR B 1 327 ? 13.943 53.013 57.141 1.00 37.61 329 THR B O 1
ATOM 5843 N N . ILE B 1 328 ? 15.612 52.267 55.829 1.00 37.47 330 ILE B N 1
ATOM 5844 C CA . ILE B 1 328 ? 15.292 53.159 54.714 1.00 37.51 330 ILE B CA 1
ATOM 5845 C C . ILE B 1 328 ? 14.985 52.302 53.512 1.00 37.76 330 ILE B C 1
ATOM 5846 O O . ILE B 1 328 ? 15.818 51.502 53.091 1.00 37.96 330 ILE B O 1
ATOM 5851 N N . ILE B 1 329 ? 13.790 52.464 52.958 1.00 38.03 331 ILE B N 1
ATOM 5852 C CA . ILE B 1 329 ? 13.328 51.587 51.878 1.00 38.34 331 ILE B CA 1
ATOM 5853 C C . ILE B 1 329 ? 12.878 52.355 50.649 1.00 38.60 331 ILE B C 1
ATOM 5854 O O . ILE B 1 329 ? 12.443 53.498 50.762 1.00 38.73 331 ILE B O 1
ATOM 5859 N N . GLU B 1 330 ? 12.971 51.723 49.479 1.00 39.01 332 GLU B N 1
ATOM 5860 C CA . GLU B 1 330 ? 12.407 52.306 48.263 1.00 39.40 332 GLU B CA 1
ATOM 5861 C C . GLU B 1 330 ? 10.915 52.540 48.489 1.00 39.65 332 GLU B C 1
ATOM 5862 O O . GLU B 1 330 ? 10.227 51.699 49.076 1.00 39.89 332 GLU B O 1
ATOM 5868 N N . GLU B 1 331 ? 10.434 53.700 48.054 1.00 39.82 333 GLU B N 1
ATOM 5869 C CA . GLU B 1 331 ? 9.020 54.037 48.149 1.00 39.86 333 GLU B CA 1
ATOM 5870 C C . GLU B 1 331 ? 8.140 52.898 47.623 1.00 39.94 333 GLU B C 1
ATOM 5871 O O . GLU B 1 331 ? 8.289 52.472 46.471 1.00 39.94 333 GLU B O 1
ATOM 5877 N N . PRO B 1 332 ? 7.244 52.380 48.486 1.00 39.97 334 PRO B N 1
ATOM 5878 C CA . PRO B 1 332 ? 6.237 51.410 48.061 1.00 39.98 334 PRO B CA 1
ATOM 5879 C C . PRO B 1 332 ? 5.067 52.068 47.333 1.00 39.95 334 PRO B C 1
ATOM 5880 O O . PRO B 1 332 ? 4.744 53.239 47.573 1.00 40.00 334 PRO B O 1
ATOM 5884 N N . ILE B 1 333 ? 4.442 51.291 46.456 1.00 39.92 335 ILE B N 1
ATOM 5885 C CA . ILE B 1 333 ? 3.224 51.676 45.743 1.00 39.79 335 ILE B CA 1
ATOM 5886 C C . ILE B 1 333 ? 2.035 51.868 46.714 1.00 39.65 335 ILE B C 1
ATOM 5887 O O . ILE B 1 333 ? 1.068 52.572 46.408 1.00 39.35 335 ILE B O 1
ATOM 5892 N N . ASP B 1 334 ? 2.142 51.243 47.886 1.00 39.66 336 ASP B N 1
ATOM 5893 C CA . ASP B 1 334 ? 1.158 51.366 48.967 1.00 39.60 336 ASP B CA 1
ATOM 5894 C C . ASP B 1 334 ? 1.517 52.491 49.920 1.00 39.14 336 ASP B C 1
ATOM 5895 O O . ASP B 1 334 ? 2.424 52.354 50.743 1.00 39.09 336 ASP B O 1
ATOM 5900 N N . LYS B 1 335 ? 0.785 53.594 49.813 1.00 38.74 337 LYS B N 1
ATOM 5901 C CA . LYS B 1 335 ? 1.066 54.781 50.610 1.00 38.18 337 LYS B CA 1
ATOM 5902 C C . LYS B 1 335 ? 0.755 54.561 52.089 1.00 37.62 337 LYS B C 1
ATOM 5903 O O . LYS B 1 335 ? -0.373 54.220 52.463 1.00 37.80 337 LYS B O 1
ATOM 5905 N N . GLY B 1 336 ? 1.788 54.720 52.910 1.00 36.81 338 GLY B N 1
ATOM 5906 C CA . GLY B 1 336 ? 1.636 54.883 54.344 1.00 35.71 338 GLY B CA 1
ATOM 5907 C C . GLY B 1 336 ? 1.298 56.334 54.661 1.00 34.83 338 GLY B C 1
ATOM 5908 O O . GLY B 1 336 ? 0.254 56.835 54.239 1.00 35.04 338 GLY B O 1
ATOM 5909 N N . ILE B 1 337 ? 2.182 57.010 55.391 1.00 33.69 339 ILE B N 1
ATOM 5910 C CA . ILE B 1 337 ? 1.931 58.375 55.851 1.00 32.71 339 ILE B CA 1
ATOM 5911 C C . ILE B 1 337 ? 2.789 59.341 55.059 1.00 32.40 339 ILE B C 1
ATOM 5912 O O . ILE B 1 337 ? 4.006 59.145 54.957 1.00 32.48 339 ILE B O 1
ATOM 5917 N N . LYS B 1 338 ? 2.157 60.378 54.505 1.00 31.71 340 LYS B N 1
ATOM 5918 C CA . LYS B 1 338 ? 2.874 61.467 53.831 1.00 31.07 340 LYS B CA 1
ATOM 5919 C C . LYS B 1 338 ? 3.026 62.679 54.749 1.00 30.32 340 LYS B C 1
ATOM 5920 O O . LYS B 1 338 ? 2.054 63.128 55.360 1.00 30.17 340 LYS B O 1
ATOM 5926 N N . LEU B 1 339 ? 4.243 63.209 54.836 1.00 29.59 341 LEU B N 1
ATOM 5927 C CA . LEU B 1 339 ? 4.516 64.378 55.669 1.00 29.13 341 LEU B CA 1
ATOM 5928 C C . LEU B 1 339 ? 5.720 65.144 55.155 1.00 29.17 341 LEU B C 1
ATOM 5929 O O . LEU B 1 339 ? 6.597 64.558 54.529 1.00 29.35 341 LEU B O 1
ATOM 5934 N N . ASP B 1 340 ? 5.770 66.452 55.418 1.00 29.21 342 ASP B N 1
ATOM 5935 C CA . ASP B 1 340 ? 6.953 67.238 55.046 1.00 29.03 342 ASP B CA 1
ATOM 5936 C C . ASP B 1 340 ? 8.018 67.330 56.159 1.00 28.60 342 ASP B C 1
ATOM 5937 O O . ASP B 1 340 ? 7.791 66.909 57.307 1.00 28.38 342 ASP B O 1
ATOM 5942 N N . ILE B 1 341 ? 9.192 67.845 55.802 1.00 28.09 343 ILE B N 1
ATOM 5943 C CA . ILE B 1 341 ? 10.304 67.934 56.747 1.00 27.59 343 ILE B CA 1
ATOM 5944 C C . ILE B 1 341 ? 9.937 68.797 57.967 1.00 27.59 343 ILE B C 1
ATOM 5945 O O . ILE B 1 341 ? 10.348 68.498 59.114 1.00 27.54 343 ILE B O 1
ATOM 5950 N N . ASN B 1 342 ? 9.142 69.842 57.713 1.00 27.12 344 ASN B N 1
ATOM 5951 C CA . ASN B 1 342 ? 8.584 70.663 58.782 1.00 26.73 344 ASN B CA 1
ATOM 5952 C C . ASN B 1 342 ? 7.845 69.785 59.786 1.00 26.49 344 ASN B C 1
ATOM 5953 O O . ASN B 1 342 ? 8.089 69.888 60.985 1.00 26.53 344 ASN B O 1
ATOM 5958 N N . ALA B 1 343 ? 6.962 68.917 59.286 1.00 26.09 345 ALA B N 1
ATOM 5959 C CA . ALA B 1 343 ? 6.134 68.066 60.138 1.00 26.04 345 ALA B CA 1
ATOM 5960 C C . ALA B 1 343 ? 6.991 67.045 60.886 1.00 26.38 345 ALA B C 1
ATOM 5961 O O . ALA B 1 343 ? 6.835 66.854 62.120 1.00 26.13 345 ALA B O 1
ATOM 5963 N N . LEU B 1 344 ? 7.909 66.409 60.148 1.00 26.50 346 LEU B N 1
ATOM 5964 C CA . LEU B 1 344 ? 8.786 65.423 60.758 1.00 26.59 346 LEU B CA 1
ATOM 5965 C C . LEU B 1 344 ? 9.539 66.040 61.923 1.00 26.95 346 LEU B C 1
ATOM 5966 O O . LEU B 1 344 ? 9.561 65.480 63.025 1.00 27.12 346 LEU B O 1
ATOM 5971 N N . SER B 1 345 ? 10.139 67.203 61.666 1.00 27.24 347 SER B N 1
ATOM 5972 C CA . SER B 1 345 ? 10.989 67.864 62.641 1.00 27.33 347 SER B CA 1
ATOM 5973 C C . SER B 1 345 ? 10.205 68.191 63.911 1.00 27.55 347 SER B C 1
ATOM 5974 O O . SER B 1 345 ? 10.643 67.866 65.030 1.00 27.78 347 SER B O 1
ATOM 5977 N N . THR B 1 346 ? 9.025 68.781 63.742 1.00 27.31 348 THR B N 1
ATOM 5978 C CA . THR B 1 346 ? 8.244 69.173 64.897 1.00 27.24 348 THR B CA 1
ATOM 5979 C C . THR B 1 346 ? 7.660 67.980 65.668 1.00 27.34 348 THR B C 1
ATOM 5980 O O . THR B 1 346 ? 7.374 68.089 66.863 1.00 27.56 348 THR B O 1
ATOM 5984 N N . ILE B 1 347 ? 7.511 66.841 64.991 1.00 27.19 349 ILE B N 1
ATOM 5985 C CA . ILE B 1 347 ? 7.037 65.630 65.646 1.00 26.61 349 ILE B CA 1
ATOM 5986 C C . ILE B 1 347 ? 8.179 64.989 66.410 1.00 26.89 349 ILE B C 1
ATOM 5987 O O . ILE B 1 347 ? 8.014 64.590 67.577 1.00 27.42 349 ILE B O 1
ATOM 5992 N N . LEU B 1 348 ? 9.347 64.913 65.784 1.00 26.63 350 LEU B N 1
ATOM 5993 C CA . LEU B 1 348 ? 10.486 64.267 66.446 1.00 26.42 350 LEU B CA 1
ATOM 5994 C C . LEU B 1 348 ? 10.996 65.044 67.669 1.00 26.33 350 LEU B C 1
ATOM 5995 O O . LEU B 1 348 ? 11.596 64.462 68.573 1.00 26.77 350 LEU B O 1
ATOM 6000 N N . PHE B 1 349 ? 10.726 66.347 67.707 1.00 25.74 351 PHE B N 1
ATOM 6001 C CA . PHE B 1 349 ? 11.061 67.163 68.864 1.00 25.04 351 PHE B CA 1
ATOM 6002 C C . PHE B 1 349 ? 10.037 66.988 69.981 1.00 24.83 351 PHE B C 1
ATOM 6003 O O . PHE B 1 349 ? 10.302 67.327 71.135 1.00 24.57 351 PHE B O 1
ATOM 6011 N N . GLY B 1 350 ? 8.860 66.476 69.632 1.00 24.73 352 GLY B N 1
ATOM 6012 C CA . GLY B 1 350 ? 7.766 66.322 70.596 1.00 24.64 352 GLY B CA 1
ATOM 6013 C C . GLY B 1 350 ? 6.834 67.515 70.715 1.00 24.48 352 GLY B C 1
ATOM 6014 O O . GLY B 1 350 ? 5.926 67.519 71.557 1.00 24.80 352 GLY B O 1
ATOM 6015 N N . TYR B 1 351 ? 7.049 68.510 69.859 1.00 24.19 353 TYR B N 1
ATOM 6016 C CA . TYR B 1 351 ? 6.361 69.797 69.928 1.00 24.24 353 TYR B CA 1
ATOM 6017 C C . TYR B 1 351 ? 4.891 69.726 69.527 1.00 24.45 353 TYR B C 1
ATOM 6018 O O . TYR B 1 351 ? 4.029 70.320 70.176 1.00 24.41 353 TYR B O 1
ATOM 6027 N N . ARG B 1 352 ? 4.623 69.023 68.435 1.00 24.79 354 ARG B N 1
ATOM 6028 C CA . ARG B 1 352 ? 3.270 68.688 68.042 1.00 25.29 354 ARG B CA 1
ATOM 6029 C C . ARG B 1 352 ? 3.186 67.194 67.774 1.00 25.55 354 ARG B C 1
ATOM 6030 O O . ARG B 1 352 ? 4.120 66.613 67.206 1.00 25.48 354 ARG B O 1
ATOM 6038 N N . ARG B 1 353 ? 2.078 66.586 68.207 1.00 25.53 355 ARG B N 1
ATOM 6039 C CA . ARG B 1 353 ? 1.881 65.152 68.091 1.00 25.71 355 ARG B CA 1
ATOM 6040 C C . ARG B 1 353 ? 1.306 64.800 66.723 1.00 26.31 355 ARG B C 1
ATOM 6041 O O . ARG B 1 353 ? 0.582 65.600 66.125 1.00 26.89 355 ARG B O 1
ATOM 6049 N N . PRO B 1 354 ? 1.628 63.606 66.207 1.00 26.42 356 PRO B N 1
ATOM 6050 C CA . PRO B 1 354 ? 1.025 63.121 64.978 1.00 26.69 356 PRO B CA 1
ATOM 6051 C C . PRO B 1 354 ? -0.488 63.399 64.870 1.00 27.02 356 PRO B C 1
ATOM 6052 O O . PRO B 1 354 ? -0.947 63.929 63.848 1.00 27.31 356 PRO B O 1
ATOM 6056 N N . LEU B 1 355 ? -1.252 63.058 65.906 1.00 27.15 357 LEU B N 1
ATOM 6057 C CA . LEU B 1 355 ? -2.697 63.305 65.901 1.00 27.33 357 LEU B CA 1
ATOM 6058 C C . LEU B 1 355 ? -3.085 64.770 65.668 1.00 27.60 357 LEU B C 1
ATOM 6059 O O . LEU B 1 355 ? -4.093 65.042 65.015 1.00 27.55 357 LEU B O 1
ATOM 6064 N N . GLU B 1 356 ? -2.296 65.703 66.201 1.00 27.89 358 GLU B N 1
ATOM 6065 C CA . GLU B 1 356 ? -2.559 67.128 65.983 1.00 28.39 358 GLU B CA 1
ATOM 6066 C C . GLU B 1 356 ? -2.317 67.510 64.533 1.00 27.97 358 GLU B C 1
ATOM 6067 O O . GLU B 1 356 ? -3.166 68.147 63.916 1.00 28.15 358 GLU B O 1
ATOM 6073 N N . LEU B 1 357 ? -1.173 67.106 63.988 1.00 27.42 359 LEU B N 1
ATOM 6074 C CA . LEU B 1 357 ? -0.835 67.423 62.603 1.00 26.85 359 LEU B CA 1
ATOM 6075 C C . LEU B 1 357 ? -1.722 66.712 61.561 1.00 27.00 359 LEU B C 1
ATOM 6076 O O . LEU B 1 357 ? -1.871 67.188 60.420 1.00 26.96 359 LEU B O 1
ATOM 6081 N N . ASN B 1 358 ? -2.308 65.578 61.945 1.00 26.90 360 ASN B N 1
ATOM 6082 C CA . ASN B 1 358 ? -3.319 64.941 61.105 1.00 26.99 360 ASN B CA 1
ATOM 6083 C C . ASN B 1 358 ? -4.610 65.761 61.110 1.00 27.00 360 ASN B C 1
ATOM 6084 O O . ASN B 1 358 ? -5.247 65.940 60.078 1.00 26.91 360 ASN B O 1
ATOM 6089 N N . GLU B 1 359 ? -4.974 66.265 62.285 1.00 27.26 361 GLU B N 1
ATOM 6090 C CA . GLU B 1 359 ? -6.176 67.062 62.454 1.00 27.65 361 GLU B CA 1
ATOM 6091 C C . GLU B 1 359 ? -6.067 68.334 61.627 1.00 27.59 361 GLU B C 1
ATOM 6092 O O . GLU B 1 359 ? -7.050 68.787 61.045 1.00 27.51 361 GLU B O 1
ATOM 6098 N N . LEU B 1 360 ? -4.860 68.889 61.572 1.00 27.58 362 LEU B N 1
ATOM 6099 C CA . LEU B 1 360 ? -4.593 70.082 60.783 1.00 27.78 362 LEU B CA 1
ATOM 6100 C C . LEU B 1 360 ? -4.346 69.755 59.324 1.00 28.16 362 LEU B C 1
ATOM 6101 O O . LEU B 1 360 ? -3.921 70.615 58.554 1.00 28.04 362 LEU B O 1
ATOM 6106 N N . GLU B 1 361 ? -4.605 68.504 58.958 1.00 28.68 363 GLU B N 1
ATOM 6107 C CA . GLU B 1 361 ? -4.388 68.007 57.595 1.00 29.24 363 GLU B CA 1
ATOM 6108 C C . GLU B 1 361 ? -2.977 68.302 57.048 1.00 29.25 363 GLU B C 1
ATOM 6109 O O . GLU B 1 361 ? -2.784 68.441 55.835 1.00 29.18 363 GLU B O 1
ATOM 6115 N N . LEU B 1 362 ? -2.007 68.393 57.958 1.00 29.27 364 LEU B N 1
ATOM 6116 C CA . LEU B 1 362 ? -0.616 68.653 57.597 1.00 29.54 364 LEU B CA 1
ATOM 6117 C C . LEU B 1 362 ? 0.158 67.357 57.380 1.00 29.95 364 LEU B C 1
ATOM 6118 O O . LEU B 1 362 ? 1.269 67.364 56.848 1.00 29.95 364 LEU B O 1
ATOM 6123 N N . ILE B 1 363 ? -0.423 66.248 57.827 1.00 30.36 365 ILE B N 1
ATOM 6124 C CA . ILE B 1 363 ? 0.043 64.916 57.445 1.00 30.55 365 ILE B CA 1
ATOM 6125 C C . ILE B 1 363 ? -1.194 64.097 57.062 1.00 30.78 365 ILE B C 1
ATOM 6126 O O . ILE B 1 363 ? -2.314 64.449 57.425 1.00 30.91 365 ILE B O 1
ATOM 6131 N N . SER B 1 364 ? -1.004 63.024 56.305 1.00 31.15 366 SER B N 1
ATOM 6132 C CA . SER B 1 364 ? -2.134 62.169 55.932 1.00 31.27 366 SER B CA 1
ATOM 6133 C C . SER B 1 364 ? -1.851 60.685 56.157 1.00 31.34 366 SER B C 1
ATOM 6134 O O . SER B 1 364 ? -0.708 60.236 56.065 1.00 31.30 366 SER B O 1
ATOM 6137 N N . GLY B 1 365 ? -2.913 59.945 56.458 1.00 31.44 367 GLY B N 1
ATOM 6138 C CA . GLY B 1 365 ? -2.844 58.506 56.662 1.00 31.56 367 GLY B CA 1
ATOM 6139 C C . GLY B 1 365 ? -4.162 58.007 57.204 1.00 31.73 367 GLY B C 1
ATOM 6140 O O . GLY B 1 365 ? -5.068 58.798 57.474 1.00 31.73 367 GLY B O 1
ATOM 6141 N N . SER B 1 366 ? -4.279 56.692 57.351 1.00 31.94 368 SER B N 1
ATOM 6142 C CA . SER B 1 366 ? -5.473 56.095 57.940 1.00 32.16 368 SER B CA 1
ATOM 6143 C C . SER B 1 366 ? -5.434 56.263 59.458 1.00 32.37 368 SER B C 1
ATOM 6144 O O . SER B 1 366 ? -4.372 56.546 60.031 1.00 32.35 368 SER B O 1
ATOM 6147 N N . GLU B 1 367 ? -6.587 56.108 60.107 1.00 32.63 369 GLU B N 1
ATOM 6148 C CA . GLU B 1 367 ? -6.624 56.082 61.564 1.00 33.07 369 GLU B CA 1
ATOM 6149 C C . GLU B 1 367 ? -5.583 55.086 62.067 1.00 33.28 369 GLU B C 1
ATOM 6150 O O . GLU B 1 367 ? -4.762 55.432 62.918 1.00 33.29 369 GLU B O 1
ATOM 6156 N N . GLU B 1 368 ? -5.609 53.871 61.507 1.00 33.47 370 GLU B N 1
ATOM 6157 C CA . GLU B 1 368 ? -4.625 52.820 61.796 1.00 33.64 370 GLU B CA 1
ATOM 6158 C C . GLU B 1 368 ? -3.168 53.337 61.819 1.00 33.45 370 GLU B C 1
ATOM 6159 O O . GLU B 1 368 ? -2.467 53.184 62.818 1.00 33.35 370 GLU B O 1
ATOM 6165 N N . GLU B 1 369 ? -2.731 53.957 60.724 1.00 33.34 371 GLU B N 1
ATOM 6166 C CA . GLU B 1 369 ? -1.326 54.330 60.544 1.00 33.28 371 GLU B CA 1
ATOM 6167 C C . GLU B 1 369 ? -0.915 55.461 61.483 1.00 33.02 371 GLU B C 1
ATOM 6168 O O . GLU B 1 369 ? 0.124 55.368 62.153 1.00 33.25 371 GLU B O 1
ATOM 6174 N N . ILE B 1 370 ? -1.736 56.515 61.530 1.00 32.36 372 ILE B N 1
ATOM 6175 C CA . ILE B 1 370 ? -1.528 57.652 62.432 1.00 31.54 372 ILE B CA 1
ATOM 6176 C C . ILE B 1 370 ? -1.469 57.230 63.905 1.00 31.34 372 ILE B C 1
ATOM 6177 O O . ILE B 1 370 ? -0.584 57.668 64.631 1.00 31.51 372 ILE B O 1
ATOM 6182 N N . ARG B 1 371 ? -2.396 56.374 64.335 1.00 31.04 373 ARG B N 1
ATOM 6183 C CA . ARG B 1 371 ? -2.415 55.852 65.711 1.00 30.87 373 ARG B CA 1
ATOM 6184 C C . ARG B 1 371 ? -1.095 55.170 66.091 1.00 30.39 373 ARG B C 1
ATOM 6185 O O . ARG B 1 371 ? -0.551 55.414 67.168 1.00 30.47 373 ARG B O 1
ATOM 6193 N N . ALA B 1 372 ? -0.593 54.325 65.194 1.00 29.78 374 ALA B N 1
ATOM 6194 C CA . ALA B 1 372 ? 0.700 53.673 65.354 1.00 29.15 374 ALA B CA 1
ATOM 6195 C C . ALA B 1 372 ? 1.829 54.700 65.415 1.00 28.78 374 ALA B C 1
ATOM 6196 O O . ALA B 1 372 ? 2.710 54.627 66.286 1.00 28.75 374 ALA B O 1
ATOM 6198 N N . PHE B 1 373 ? 1.790 55.656 64.490 1.00 28.21 375 PHE B N 1
ATOM 6199 C CA . PHE B 1 373 ? 2.757 56.747 64.453 1.00 27.72 375 PHE B CA 1
ATOM 6200 C C . PHE B 1 373 ? 2.692 57.523 65.759 1.00 27.36 375 PHE B C 1
ATOM 6201 O O . PHE B 1 373 ? 3.720 57.752 66.388 1.00 27.38 375 PHE B O 1
ATOM 6209 N N . GLU B 1 374 ? 1.488 57.906 66.180 1.00 26.99 376 GLU B N 1
ATOM 6210 C CA . GLU B 1 374 ? 1.311 58.566 67.477 1.00 26.75 376 GLU B CA 1
ATOM 6211 C C . GLU B 1 374 ? 2.011 57.762 68.562 1.00 26.28 376 GLU B C 1
ATOM 6212 O O . GLU B 1 374 ? 2.653 58.334 69.434 1.00 26.16 376 GLU B O 1
ATOM 6218 N N . SER B 1 375 ? 1.923 56.436 68.464 1.00 25.91 377 SER B N 1
ATOM 6219 C CA . SER B 1 375 ? 2.468 55.540 69.479 1.00 25.44 377 SER B CA 1
ATOM 6220 C C . SER B 1 375 ? 3.994 55.527 69.541 1.00 25.08 377 SER B C 1
ATOM 6221 O O . SER B 1 375 ? 4.562 55.754 70.615 1.00 25.33 377 SER B O 1
ATOM 6224 N N . VAL B 1 376 ? 4.654 55.264 68.412 1.00 24.20 378 VAL B N 1
ATOM 6225 C CA . VAL B 1 376 ? 6.120 55.130 68.403 1.00 23.43 378 VAL B CA 1
ATOM 6226 C C . VAL B 1 376 ? 6.912 56.374 68.817 1.00 23.11 378 VAL B C 1
ATOM 6227 O O . VAL B 1 376 ? 8.022 56.243 69.297 1.00 23.35 378 VAL B O 1
ATOM 6231 N N . VAL B 1 377 ? 6.360 57.572 68.616 1.00 22.60 379 VAL B N 1
ATOM 6232 C CA . VAL B 1 377 ? 7.089 58.825 68.897 1.00 21.51 379 VAL B CA 1
ATOM 6233 C C . VAL B 1 377 ? 7.107 59.088 70.397 1.00 20.94 379 VAL B C 1
ATOM 6234 O O . VAL B 1 377 ? 6.043 59.128 71.008 1.00 21.17 379 VAL B O 1
ATOM 6238 N N . PRO B 1 378 ? 8.308 59.268 70.999 1.00 20.26 380 PRO B N 1
ATOM 6239 C CA . PRO B 1 378 ? 8.417 59.362 72.469 1.00 19.35 380 PRO B CA 1
ATOM 6240 C C . PRO B 1 378 ? 7.653 60.555 73.000 1.00 18.61 380 PRO B C 1
ATOM 6241 O O . PRO B 1 378 ? 7.629 61.611 72.349 1.00 19.11 380 PRO B O 1
ATOM 6245 N N . VAL B 1 379 ? 7.036 60.401 74.169 1.00 17.62 381 VAL B N 1
ATOM 6246 C CA . VAL B 1 379 ? 6.146 61.443 74.711 1.00 16.34 381 VAL B CA 1
ATOM 6247 C C . VAL B 1 379 ? 6.913 62.615 75.318 1.00 15.79 381 VAL B C 1
ATOM 6248 O O . VAL B 1 379 ? 6.319 63.601 75.741 1.00 15.99 381 VAL B O 1
ATOM 6252 N N . ARG B 1 380 ? 8.235 62.479 75.348 1.00 15.08 382 ARG B N 1
ATOM 6253 C CA . ARG B 1 380 ? 9.161 63.490 75.831 1.00 14.65 382 ARG B CA 1
ATOM 6254 C C . ARG B 1 380 ? 8.805 64.856 75.284 1.00 14.88 382 ARG B C 1
ATOM 6255 O O . ARG B 1 380 ? 8.362 64.973 74.137 1.00 15.38 382 ARG B O 1
ATOM 6263 N N . LYS B 1 381 ? 9.007 65.890 76.099 1.00 14.63 383 LYS B N 1
ATOM 6264 C CA . LYS B 1 381 ? 8.660 67.258 75.694 1.00 14.15 383 LYS B CA 1
ATOM 6265 C C . LYS B 1 381 ? 9.865 68.122 75.252 1.00 13.44 383 LYS B C 1
ATOM 6266 O O . LYS B 1 381 ? 10.975 67.940 75.742 1.00 13.54 383 LYS B O 1
ATOM 6272 N N . PRO B 1 382 ? 9.652 69.058 74.312 1.00 12.80 384 PRO B N 1
ATOM 6273 C CA . PRO B 1 382 ? 10.793 69.885 73.881 1.00 12.45 384 PRO B CA 1
ATOM 6274 C C . PRO B 1 382 ? 11.021 71.104 74.766 1.00 12.36 384 PRO B C 1
ATOM 6275 O O . PRO B 1 382 ? 10.067 71.635 75.342 1.00 12.55 384 PRO B O 1
ATOM 6279 N N . PHE B 1 383 ? 12.272 71.540 74.873 1.00 12.06 385 PHE B N 1
ATOM 6280 C CA . PHE B 1 383 ? 12.604 72.720 75.658 1.00 11.96 385 PHE B CA 1
ATOM 6281 C C . PHE B 1 383 ? 14.040 73.199 75.424 1.00 12.11 385 PHE B C 1
ATOM 6282 O O . PHE B 1 383 ? 14.959 72.387 75.210 1.00 12.16 385 PHE B O 1
ATOM 6290 N N . ILE B 1 384 ? 14.232 74.515 75.487 1.00 11.75 386 ILE B N 1
ATOM 6291 C CA . ILE B 1 384 ? 15.568 75.103 75.422 1.00 11.56 386 ILE B CA 1
ATOM 6292 C C . ILE B 1 384 ? 15.632 76.372 76.286 1.00 11.88 386 ILE B C 1
ATOM 6293 O O . ILE B 1 384 ? 14.714 77.190 76.275 1.00 12.35 386 ILE B O 1
ATOM 6298 N N . TYR B 1 385 ? 16.686 76.512 77.080 1.00 11.95 387 TYR B N 1
ATOM 6299 C CA . TYR B 1 385 ? 16.832 77.686 77.941 1.00 11.90 387 TYR B CA 1
ATOM 6300 C C . TYR B 1 385 ? 17.831 78.667 77.370 1.00 12.28 387 TYR B C 1
ATOM 6301 O O . TYR B 1 385 ? 18.101 79.729 77.949 1.00 12.46 387 TYR B O 1
ATOM 6310 N N . ASP B 1 386 ? 18.394 78.306 76.234 1.00 12.49 388 ASP B N 1
ATOM 6311 C CA . ASP B 1 386 ? 19.471 79.070 75.695 1.00 12.68 388 ASP B CA 1
ATOM 6312 C C . ASP B 1 386 ? 19.077 79.990 74.550 1.00 12.84 388 ASP B C 1
ATOM 6313 O O . ASP B 1 386 ? 18.011 79.846 73.952 1.00 12.48 388 ASP B O 1
ATOM 6318 N N . PHE B 1 387 ? 19.941 80.965 74.291 1.00 13.09 389 PHE B N 1
ATOM 6319 C CA . PHE B 1 387 ? 19.745 81.871 73.191 1.00 13.37 389 PHE B CA 1
ATOM 6320 C C . PHE B 1 387 ? 20.992 81.958 72.314 1.00 13.45 389 PHE B C 1
ATOM 6321 O O . PHE B 1 387 ? 22.107 82.029 72.827 1.00 13.90 389 PHE B O 1
ATOM 6329 N N . PHE B 1 388 ? 20.794 81.977 70.998 1.00 13.26 390 PHE B N 1
ATOM 6330 C CA . PHE B 1 388 ? 21.866 82.327 70.061 1.00 13.18 390 PHE B CA 1
ATOM 6331 C C . PHE B 1 388 ? 21.308 82.846 68.731 1.00 13.18 390 PHE B C 1
ATOM 6332 O O . PHE B 1 388 ? 20.169 82.533 68.356 1.00 12.97 390 PHE B O 1
ATOM 6340 N N . ASN C 1 5 ? 29.395 147.112 78.588 1.00 29.50 7 ASN C N 1
ATOM 6341 C CA . ASN C 1 5 ? 28.629 145.945 79.114 1.00 29.49 7 ASN C CA 1
ATOM 6342 C C . ASN C 1 5 ? 28.917 144.633 78.377 1.00 29.45 7 ASN C C 1
ATOM 6343 O O . ASN C 1 5 ? 29.503 143.715 78.952 1.00 29.48 7 ASN C O 1
ATOM 6348 N N . VAL C 1 6 ? 28.508 144.539 77.112 1.00 29.30 8 VAL C N 1
ATOM 6349 C CA . VAL C 1 6 ? 28.700 143.303 76.349 1.00 29.10 8 VAL C CA 1
ATOM 6350 C C . VAL C 1 6 ? 30.157 143.148 75.900 1.00 29.28 8 VAL C C 1
ATOM 6351 O O . VAL C 1 6 ? 30.738 144.054 75.281 1.00 29.15 8 VAL C O 1
ATOM 6355 N N . ILE C 1 7 ? 30.732 141.992 76.221 1.00 29.28 9 ILE C N 1
ATOM 6356 C CA . ILE C 1 7 ? 32.084 141.645 75.802 1.00 29.32 9 ILE C CA 1
ATOM 6357 C C . ILE C 1 7 ? 32.061 140.430 74.872 1.00 29.56 9 ILE C C 1
ATOM 6358 O O . ILE C 1 7 ? 31.176 139.584 74.971 1.00 29.89 9 ILE C O 1
ATOM 6363 N N . ARG C 1 8 ? 33.022 140.352 73.956 1.00 29.78 10 ARG C N 1
ATOM 6364 C CA . ARG C 1 8 ? 33.207 139.147 73.145 1.00 29.86 10 ARG C CA 1
ATOM 6365 C C . ARG C 1 8 ? 34.075 138.195 73.952 1.00 30.11 10 ARG C C 1
ATOM 6366 O O . ARG C 1 8 ? 35.238 138.498 74.224 1.00 30.31 10 ARG C O 1
ATOM 6374 N N . LEU C 1 9 ? 33.506 137.061 74.355 1.00 30.43 11 LEU C N 1
ATOM 6375 C CA . LEU C 1 9 ? 34.197 136.152 75.273 1.00 30.86 11 LEU C CA 1
ATOM 6376 C C . LEU C 1 9 ? 35.442 135.554 74.636 1.00 31.35 11 LEU C C 1
ATOM 6377 O O . LEU C 1 9 ? 35.420 135.152 73.470 1.00 31.32 11 LEU C O 1
ATOM 6382 N N . LYS C 1 10 ? 36.529 135.519 75.404 1.00 31.88 12 LYS C N 1
ATOM 6383 C CA . LYS C 1 10 ? 37.769 134.901 74.942 1.00 32.40 12 LYS C CA 1
ATOM 6384 C C . LYS C 1 10 ? 37.747 133.392 75.167 1.00 32.58 12 LYS C C 1
ATOM 6385 O O . LYS C 1 10 ? 36.958 132.875 75.960 1.00 32.44 12 LYS C O 1
ATOM 6391 N N . GLU C 1 11 ? 38.631 132.697 74.466 1.00 32.93 13 GLU C N 1
ATOM 6392 C CA . GLU C 1 11 ? 38.861 131.279 74.687 1.00 33.47 13 GLU C CA 1
ATOM 6393 C C . GLU C 1 11 ? 38.661 130.892 76.165 1.00 33.33 13 GLU C C 1
ATOM 6394 O O . GLU C 1 11 ? 37.888 129.983 76.468 1.00 33.19 13 GLU C O 1
ATOM 6400 N N . ASP C 1 12 ? 39.321 131.622 77.069 1.00 33.29 14 ASP C N 1
ATOM 6401 C CA . ASP C 1 12 ? 39.392 131.277 78.507 1.00 33.18 14 ASP C CA 1
ATOM 6402 C C . ASP C 1 12 ? 38.059 131.117 79.272 1.00 32.87 14 ASP C C 1
ATOM 6403 O O . ASP C 1 12 ? 38.023 130.432 80.290 1.00 33.05 14 ASP C O 1
ATOM 6408 N N . LYS C 1 13 ? 36.980 131.718 78.771 1.00 32.42 15 LYS C N 1
ATOM 6409 C CA . LYS C 1 13 ? 35.660 131.655 79.422 1.00 31.89 15 LYS C CA 1
ATOM 6410 C C . LYS C 1 13 ? 34.685 130.647 78.782 1.00 31.60 15 LYS C C 1
ATOM 6411 O O . LYS C 1 13 ? 33.538 130.531 79.224 1.00 31.59 15 LYS C O 1
ATOM 6417 N N . PHE C 1 14 ? 35.117 129.941 77.739 1.00 31.11 16 PHE C N 1
ATOM 6418 C CA . PHE C 1 14 ? 34.236 129.007 77.022 1.00 30.63 16 PHE C CA 1
ATOM 6419 C C . PHE C 1 14 ? 33.716 127.878 77.913 1.00 30.37 16 PHE C C 1
ATOM 6420 O O . PHE C 1 14 ? 32.584 127.419 77.752 1.00 30.09 16 PHE C O 1
ATOM 6428 N N . ARG C 1 15 ? 34.543 127.447 78.862 1.00 30.34 17 ARG C N 1
ATOM 6429 C CA . ARG C 1 15 ? 34.125 126.464 79.860 1.00 30.35 17 ARG C CA 1
ATOM 6430 C C . ARG C 1 15 ? 32.989 127.017 80.718 1.00 30.25 17 ARG C C 1
ATOM 6431 O O . ARG C 1 15 ? 32.013 126.314 80.967 1.00 30.51 17 ARG C O 1
ATOM 6439 N N . GLU C 1 16 ? 33.118 128.271 81.159 1.00 29.91 18 GLU C N 1
ATOM 6440 C CA . GLU C 1 16 ? 32.092 128.906 81.978 1.00 29.72 18 GLU C CA 1
ATOM 6441 C C . GLU C 1 16 ? 30.785 129.051 81.206 1.00 29.49 18 GLU C C 1
ATOM 6442 O O . GLU C 1 16 ? 29.706 128.807 81.759 1.00 29.51 18 GLU C O 1
ATOM 6448 N N . ALA C 1 17 ? 30.890 129.430 79.932 1.00 29.15 19 ALA C N 1
ATOM 6449 C CA . ALA C 1 17 ? 29.731 129.563 79.038 1.00 28.76 19 ALA C CA 1
ATOM 6450 C C . ALA C 1 17 ? 28.972 128.252 78.900 1.00 28.60 19 ALA C C 1
ATOM 6451 O O . ALA C 1 17 ? 27.740 128.236 78.878 1.00 28.30 19 ALA C O 1
ATOM 6453 N N . LEU C 1 18 ? 29.717 127.153 78.810 1.00 28.51 20 LEU C N 1
ATOM 6454 C CA . LEU C 1 18 ? 29.107 125.840 78.679 1.00 28.35 20 LEU C CA 1
ATOM 6455 C C . LEU C 1 18 ? 28.382 125.401 79.942 1.00 28.07 20 LEU C C 1
ATOM 6456 O O . LEU C 1 18 ? 27.366 124.718 79.861 1.00 27.94 20 LEU C O 1
ATOM 6461 N N . ARG C 1 19 ? 28.880 125.809 81.102 1.00 27.84 21 ARG C N 1
ATOM 6462 C CA . ARG C 1 19 ? 28.149 125.558 82.331 1.00 28.02 21 ARG C CA 1
ATOM 6463 C C . ARG C 1 19 ? 26.762 126.223 82.306 1.00 28.00 21 ARG C C 1
ATOM 6464 O O . ARG C 1 19 ? 25.774 125.630 82.771 1.00 28.04 21 ARG C O 1
ATOM 6472 N N . LEU C 1 20 ? 26.684 127.427 81.741 1.00 27.65 22 LEU C N 1
ATOM 6473 C CA . LEU C 1 20 ? 25.397 128.078 81.515 1.00 27.68 22 LEU C CA 1
ATOM 6474 C C . LEU C 1 20 ? 24.550 127.354 80.451 1.00 28.19 22 LEU C C 1
ATOM 6475 O O . LEU C 1 20 ? 23.314 127.308 80.534 1.00 28.36 22 LEU C O 1
ATOM 6480 N N . SER C 1 21 ? 25.201 126.785 79.448 1.00 28.42 23 SER C N 1
ATOM 6481 C CA . SER C 1 21 ? 24.470 126.019 78.462 1.00 28.54 23 SER C CA 1
ATOM 6482 C C . SER C 1 21 ? 23.923 124.735 79.102 1.00 28.63 23 SER C C 1
ATOM 6483 O O . SER C 1 21 ? 22.772 124.361 78.869 1.00 28.78 23 SER C O 1
ATOM 6486 N N . GLU C 1 22 ? 24.744 124.082 79.926 1.00 28.51 24 GLU C N 1
ATOM 6487 C CA . GLU C 1 22 ? 24.335 122.880 80.650 1.00 28.48 24 GLU C CA 1
ATOM 6488 C C . GLU C 1 22 ? 23.183 123.164 81.625 1.00 28.58 24 GLU C C 1
ATOM 6489 O O . GLU C 1 22 ? 22.329 122.304 81.857 1.00 28.42 24 GLU C O 1
ATOM 6495 N N . TYR C 1 23 ? 23.171 124.364 82.205 1.00 28.66 25 TYR C N 1
ATOM 6496 C CA . TYR C 1 23 ? 22.138 124.730 83.156 1.00 29.01 25 TYR C CA 1
ATOM 6497 C C . TYR C 1 23 ? 20.851 125.044 82.435 1.00 29.56 25 TYR C C 1
ATOM 6498 O O . TYR C 1 23 ? 19.883 124.298 82.540 1.00 29.86 25 TYR C O 1
ATOM 6507 N N . ALA C 1 24 ? 20.858 126.147 81.696 1.00 30.30 26 ALA C N 1
ATOM 6508 C CA . ALA C 1 24 ? 19.691 126.617 80.958 1.00 31.08 26 ALA C CA 1
ATOM 6509 C C . ALA C 1 24 ? 19.028 125.552 80.108 1.00 31.57 26 ALA C C 1
ATOM 6510 O O . ALA C 1 24 ? 17.811 125.569 79.961 1.00 31.95 26 ALA C O 1
ATOM 6512 N N . PHE C 1 25 ? 19.813 124.632 79.553 1.00 32.17 27 PHE C N 1
ATOM 6513 C CA . PHE C 1 25 ? 19.274 123.649 78.601 1.00 33.11 27 PHE C CA 1
ATOM 6514 C C . PHE C 1 25 ? 19.198 122.215 79.122 1.00 33.16 27 PHE C C 1
ATOM 6515 O O . PHE C 1 25 ? 18.743 121.310 78.412 1.00 32.62 27 PHE C O 1
ATOM 6523 N N . GLN C 1 26 ? 19.638 122.043 80.373 1.00 33.69 28 GLN C N 1
ATOM 6524 C CA . GLN C 1 26 ? 19.464 120.808 81.152 1.00 33.96 28 GLN C CA 1
ATOM 6525 C C . GLN C 1 26 ? 20.073 119.583 80.466 1.00 34.26 28 GLN C C 1
ATOM 6526 O O . GLN C 1 26 ? 19.357 118.726 79.953 1.00 34.07 28 GLN C O 1
ATOM 6532 N N . TYR C 1 27 ? 21.400 119.519 80.455 1.00 34.66 29 TYR C N 1
ATOM 6533 C CA . TYR C 1 27 ? 22.119 118.380 79.907 1.00 35.31 29 TYR C CA 1
ATOM 6534 C C . TYR C 1 27 ? 23.543 118.393 80.434 1.00 35.83 29 TYR C C 1
ATOM 6535 O O . TYR C 1 27 ? 24.053 119.444 80.800 1.00 35.83 29 TYR C O 1
ATOM 6544 N N . LYS C 1 28 ? 24.173 117.224 80.480 1.00 36.58 30 LYS C N 1
ATOM 6545 C CA . LYS C 1 28 ? 25.581 117.123 80.848 1.00 37.24 30 LYS C CA 1
ATOM 6546 C C . LYS C 1 28 ? 26.401 116.674 79.635 1.00 37.71 30 LYS C C 1
ATOM 6547 O O . LYS C 1 28 ? 26.190 115.578 79.102 1.00 37.75 30 LYS C O 1
ATOM 6549 N N . VAL C 1 29 ? 27.308 117.543 79.188 1.00 38.17 31 VAL C N 1
ATOM 6550 C CA . VAL C 1 29 ? 28.244 117.221 78.116 1.00 38.47 31 VAL C CA 1
ATOM 6551 C C . VAL C 1 29 ? 29.315 116.288 78.662 1.00 38.87 31 VAL C C 1
ATOM 6552 O O . VAL C 1 29 ? 29.741 116.430 79.810 1.00 38.66 31 VAL C O 1
ATOM 6554 N N . ASP C 1 30 ? 29.738 115.336 77.831 1.00 39.53 32 ASP C N 1
ATOM 6555 C CA . ASP C 1 30 ? 30.711 114.301 78.214 1.00 40.20 32 ASP C CA 1
ATOM 6556 C C . ASP C 1 30 ? 32.079 114.851 78.622 1.00 40.48 32 ASP C C 1
ATOM 6557 O O . ASP C 1 30 ? 32.368 116.035 78.450 1.00 40.58 32 ASP C O 1
ATOM 6562 N N . GLU C 1 31 ? 32.916 113.963 79.151 1.00 40.80 33 GLU C N 1
ATOM 6563 C CA . GLU C 1 31 ? 34.326 114.251 79.400 1.00 41.12 33 GLU C CA 1
ATOM 6564 C C . GLU C 1 31 ? 35.006 114.731 78.102 1.00 41.22 33 GLU C C 1
ATOM 6565 O O . GLU C 1 31 ? 35.301 115.926 77.950 1.00 41.11 33 GLU C O 1
ATOM 6571 N N . ASP C 1 32 ? 35.211 113.798 77.169 1.00 41.31 34 ASP C N 1
ATOM 6572 C CA . ASP C 1 32 ? 35.939 114.058 75.924 1.00 41.36 34 ASP C CA 1
ATOM 6573 C C . ASP C 1 32 ? 35.205 115.014 74.982 1.00 41.39 34 ASP C C 1
ATOM 6574 O O . ASP C 1 32 ? 35.836 115.844 74.325 1.00 41.46 34 ASP C O 1
ATOM 6576 N N . ARG C 1 33 ? 33.878 114.906 74.935 1.00 41.37 35 ARG C N 1
ATOM 6577 C CA . ARG C 1 33 ? 33.062 115.692 74.000 1.00 41.26 35 ARG C CA 1
ATOM 6578 C C . ARG C 1 33 ? 32.995 117.181 74.365 1.00 40.87 35 ARG C C 1
ATOM 6579 O O . ARG C 1 33 ? 32.546 118.010 73.565 1.00 40.73 35 ARG C O 1
ATOM 6587 N N . LEU C 1 34 ? 33.454 117.508 75.571 1.00 40.47 36 LEU C N 1
ATOM 6588 C CA . LEU C 1 34 ? 33.557 118.896 76.034 1.00 40.07 36 LEU C CA 1
ATOM 6589 C C . LEU C 1 34 ? 34.508 119.719 75.163 1.00 39.51 36 LEU C C 1
ATOM 6590 O O . LEU C 1 34 ? 34.248 120.889 74.889 1.00 39.38 36 LEU C O 1
ATOM 6595 N N . GLN C 1 35 ? 35.604 119.093 74.735 1.00 38.87 37 GLN C N 1
ATOM 6596 C CA . GLN C 1 35 ? 36.619 119.747 73.908 1.00 38.13 37 GLN C CA 1
ATOM 6597 C C . GLN C 1 35 ? 36.131 120.078 72.500 1.00 37.48 37 GLN C C 1
ATOM 6598 O O . GLN C 1 35 ? 36.575 121.057 71.908 1.00 37.41 37 GLN C O 1
ATOM 6604 N N . GLN C 1 36 ? 35.226 119.259 71.971 1.00 36.79 38 GLN C N 1
ATOM 6605 C CA . GLN C 1 36 ? 34.637 119.495 70.653 1.00 36.12 38 GLN C CA 1
ATOM 6606 C C . GLN C 1 36 ? 33.700 120.692 70.641 1.00 35.51 38 GLN C C 1
ATOM 6607 O O . GLN C 1 36 ? 33.537 121.341 69.613 1.00 35.46 38 GLN C O 1
ATOM 6613 N N . GLN C 1 37 ? 33.082 120.975 71.782 1.00 34.81 39 GLN C N 1
ATOM 6614 C CA . GLN C 1 37 ? 32.294 122.187 71.931 1.00 34.26 39 GLN C CA 1
ATOM 6615 C C . GLN C 1 37 ? 33.218 123.396 71.947 1.00 33.52 39 GLN C C 1
ATOM 6616 O O . GLN C 1 37 ? 32.960 124.385 71.262 1.00 33.67 39 GLN C O 1
ATOM 6622 N N . ILE C 1 38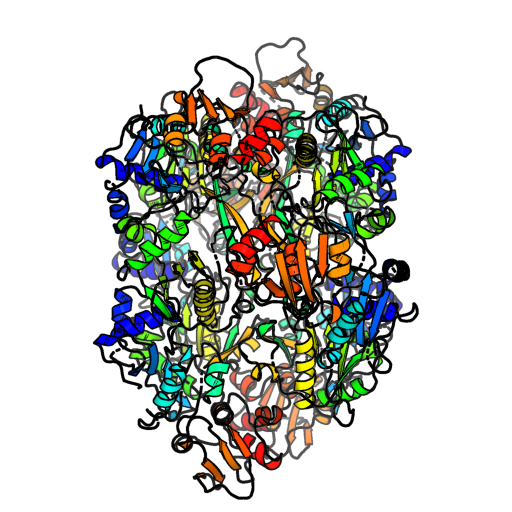 ? 34.298 123.304 72.719 1.00 32.49 40 ILE C N 1
ATOM 6623 C CA . ILE C 1 38 ? 35.286 124.376 72.813 1.00 31.56 40 ILE C CA 1
ATOM 6624 C C . ILE C 1 38 ? 35.855 124.676 71.437 1.00 30.72 40 ILE C C 1
ATOM 6625 O O . ILE C 1 38 ? 35.916 125.826 71.035 1.00 30.56 40 ILE C O 1
ATOM 6630 N N . THR C 1 39 ? 36.251 123.637 70.714 1.00 30.03 41 THR C N 1
ATOM 6631 C CA . THR C 1 39 ? 36.790 123.797 69.371 1.00 29.73 41 THR C CA 1
ATOM 6632 C C . THR C 1 39 ? 35.793 124.532 68.483 1.00 29.61 41 THR C C 1
ATOM 6633 O O . THR C 1 39 ? 36.069 125.634 68.024 1.00 29.67 41 THR C O 1
ATOM 6637 N N . LYS C 1 40 ? 34.632 123.925 68.267 1.00 29.36 42 LYS C N 1
ATOM 6638 C CA . LYS C 1 40 ? 33.571 124.509 67.451 1.00 29.34 42 LYS C CA 1
ATOM 6639 C C . LYS C 1 40 ? 33.379 126.017 67.725 1.00 29.07 42 LYS C C 1
ATOM 6640 O O . LYS C 1 40 ? 33.331 126.830 66.796 1.00 28.92 42 LYS C O 1
ATOM 6654 N N . LYS C 1 42 ? 35.522 128.141 69.159 1.00 27.22 44 LYS C N 1
ATOM 6655 C CA . LYS C 1 42 ? 36.700 128.853 68.662 1.00 26.65 44 LYS C CA 1
ATOM 6656 C C . LYS C 1 42 ? 36.554 129.086 67.171 1.00 26.13 44 LYS C C 1
ATOM 6657 O O . LYS C 1 42 ? 36.677 130.205 66.694 1.00 25.95 44 LYS C O 1
ATOM 6663 N N . GLU C 1 43 ? 36.260 128.007 66.455 1.00 25.68 45 GLU C N 1
ATOM 6664 C CA . GLU C 1 43 ? 36.404 127.955 65.016 1.00 25.32 45 GLU C CA 1
ATOM 6665 C C . GLU C 1 43 ? 35.359 128.733 64.237 1.00 24.96 45 GLU C C 1
ATOM 6666 O O . GLU C 1 43 ? 35.668 129.296 63.198 1.00 25.30 45 GLU C O 1
ATOM 6672 N N . SER C 1 44 ? 34.130 128.773 64.727 1.00 24.49 46 SER C N 1
ATOM 6673 C CA . SER C 1 44 ? 33.033 129.259 63.902 1.00 23.99 46 SER C CA 1
ATOM 6674 C C . SER C 1 44 ? 31.932 129.989 64.680 1.00 23.59 46 SER C C 1
ATOM 6675 O O . SER C 1 44 ? 30.872 130.295 64.124 1.00 23.33 46 SER C O 1
ATOM 6678 N N . HIS C 1 45 ? 32.187 130.268 65.954 1.00 23.05 47 HIS C N 1
ATOM 6679 C CA . HIS C 1 45 ? 31.235 131.021 66.767 1.00 22.70 47 HIS C CA 1
ATOM 6680 C C . HIS C 1 45 ? 31.809 132.355 67.215 1.00 22.60 47 HIS C C 1
ATOM 6681 O O . HIS C 1 45 ? 33.017 132.506 67.400 1.00 22.58 47 HIS C O 1
ATOM 6688 N N . GLU C 1 46 ? 30.924 133.324 67.384 1.00 22.58 48 GLU C N 1
ATOM 6689 C CA . GLU C 1 46 ? 31.267 134.554 68.063 1.00 22.88 48 GLU C CA 1
ATOM 6690 C C . GLU C 1 46 ? 30.437 134.587 69.341 1.00 22.74 48 GLU C C 1
ATOM 6691 O O . GLU C 1 46 ? 29.235 134.861 69.322 1.00 23.10 48 GLU C O 1
ATOM 6697 N N . VAL C 1 47 ? 31.072 134.253 70.452 1.00 22.53 49 VAL C N 1
ATOM 6698 C CA . VAL C 1 47 ? 30.337 134.080 71.689 1.00 22.59 49 VAL C CA 1
ATOM 6699 C C . VAL C 1 47 ? 30.391 135.345 72.521 1.00 22.78 49 VAL C C 1
ATOM 6700 O O . VAL C 1 47 ? 31.466 135.781 72.932 1.00 22.89 49 VAL C O 1
ATOM 6704 N N . TYR C 1 48 ? 29.215 135.929 72.748 1.00 22.88 50 TYR C N 1
ATOM 6705 C CA . TYR C 1 48 ? 29.085 137.182 73.490 1.00 22.99 50 TYR C CA 1
ATOM 6706 C C . TYR C 1 48 ? 28.500 136.988 74.881 1.00 23.13 50 TYR C C 1
ATOM 6707 O O . TYR C 1 48 ? 27.675 136.077 75.112 1.00 23.29 50 TYR C O 1
ATOM 6716 N N . GLY C 1 49 ? 28.917 137.855 75.801 1.00 22.73 51 GLY C N 1
ATOM 6717 C CA . GLY C 1 49 ? 28.437 137.783 77.172 1.00 22.50 51 GLY C CA 1
ATOM 6718 C C . GLY C 1 49 ? 28.401 139.094 77.923 1.00 22.41 51 GLY C C 1
ATOM 6719 O O . GLY C 1 49 ? 29.033 140.076 77.536 1.00 22.33 51 GLY C O 1
ATOM 6720 N N . ILE C 1 50 ? 27.634 139.097 79.003 1.00 22.64 52 ILE C N 1
ATOM 6721 C CA . ILE C 1 50 ? 27.668 140.160 79.996 1.00 23.04 52 ILE C CA 1
ATOM 6722 C C . ILE C 1 50 ? 28.123 139.551 81.330 1.00 23.39 52 ILE C C 1
ATOM 6723 O O . ILE C 1 50 ? 27.763 138.421 81.659 1.00 23.12 52 ILE C O 1
ATOM 6736 N N . GLU C 1 52 ? 28.168 139.844 85.526 1.00 25.06 54 GLU C N 1
ATOM 6737 C CA . GLU C 1 52 ? 27.807 140.484 86.776 1.00 25.32 54 GLU C CA 1
ATOM 6738 C C . GLU C 1 52 ? 28.888 140.088 87.748 1.00 25.42 54 GLU C C 1
ATOM 6739 O O . GLU C 1 52 ? 29.176 138.902 87.899 1.00 25.47 54 GLU C O 1
ATOM 6745 N N . GLY C 1 53 ? 29.503 141.083 88.380 1.00 25.74 55 GLY C N 1
ATOM 6746 C CA . GLY C 1 53 ? 30.693 140.856 89.196 1.00 26.07 55 GLY C CA 1
ATOM 6747 C C . GLY C 1 53 ? 31.754 140.112 88.402 1.00 26.29 55 GLY C C 1
ATOM 6748 O O . GLY C 1 53 ? 32.180 140.566 87.337 1.00 26.19 55 GLY C O 1
ATOM 6749 N N . GLU C 1 54 ? 32.159 138.953 88.913 1.00 26.50 56 GLU C N 1
ATOM 6750 C CA . GLU C 1 54 ? 33.182 138.143 88.264 1.00 26.85 56 GLU C CA 1
ATOM 6751 C C . GLU C 1 54 ? 32.555 137.053 87.412 1.00 26.39 56 GLU C C 1
ATOM 6752 O O . GLU C 1 54 ? 33.253 136.356 86.677 1.00 26.65 56 GLU C O 1
ATOM 6758 N N . ASN C 1 55 ? 31.235 136.919 87.510 1.00 25.69 57 ASN C N 1
ATOM 6759 C CA . ASN C 1 55 ? 30.514 135.785 86.948 1.00 24.99 57 ASN C CA 1
ATOM 6760 C C . ASN C 1 55 ? 29.859 136.070 85.615 1.00 24.59 57 ASN C C 1
ATOM 6761 O O . ASN C 1 55 ? 29.355 137.169 85.377 1.00 24.62 57 ASN C O 1
ATOM 6766 N N . LEU C 1 56 ? 29.859 135.069 84.746 1.00 24.03 58 LEU C N 1
ATOM 6767 C CA . LEU C 1 56 ? 29.115 135.170 83.512 1.00 23.60 58 LEU C CA 1
ATOM 6768 C C . LEU C 1 56 ? 27.641 135.055 83.847 1.00 23.57 58 LEU C C 1
ATOM 6769 O O . LEU C 1 56 ? 27.220 134.125 84.535 1.00 23.61 58 LEU C O 1
ATOM 6774 N N . ALA C 1 57 ? 26.867 136.024 83.374 1.00 23.57 59 ALA C N 1
ATOM 6775 C CA . ALA C 1 57 ? 25.449 136.125 83.691 1.00 23.24 59 ALA C CA 1
ATOM 6776 C C . ALA C 1 57 ? 24.604 135.639 82.538 1.00 23.24 59 ALA C C 1
ATOM 6777 O O . ALA C 1 57 ? 23.652 134.865 82.731 1.00 23.30 59 ALA C O 1
ATOM 6779 N N . ALA C 1 58 ? 24.948 136.100 81.338 1.00 22.97 60 ALA C N 1
ATOM 6780 C CA . ALA C 1 58 ? 24.130 135.846 80.162 1.00 22.86 60 ALA C CA 1
ATOM 6781 C C . ALA C 1 58 ? 25.008 135.671 78.945 1.00 22.65 60 ALA C C 1
ATOM 6782 O O . ALA C 1 58 ? 26.115 136.193 78.910 1.00 23.18 60 ALA C O 1
ATOM 6784 N N . LYS C 1 59 ? 24.530 134.936 77.950 1.00 22.19 61 LYS C N 1
ATOM 6785 C CA . LYS C 1 59 ? 25.327 134.721 76.743 1.00 21.88 61 LYS C CA 1
ATOM 6786 C C . LYS C 1 59 ? 24.482 134.636 75.482 1.00 21.74 61 LYS C C 1
ATOM 6787 O O . LYS C 1 59 ? 23.280 134.338 75.538 1.00 21.36 61 LYS C O 1
ATOM 6793 N N . LEU C 1 60 ? 25.139 134.905 74.353 1.00 21.56 62 LEU C N 1
ATOM 6794 C CA . LEU C 1 60 ? 24.551 134.784 73.026 1.00 21.41 62 LEU C CA 1
ATOM 6795 C C . LEU C 1 60 ? 25.643 134.394 72.039 1.00 21.57 62 LEU C C 1
ATOM 6796 O O . LEU C 1 60 ? 26.719 134.995 72.042 1.00 21.97 62 LEU C O 1
ATOM 6801 N N . HIS C 1 61 ? 25.380 133.383 71.211 1.00 21.47 63 HIS C N 1
ATOM 6802 C CA . HIS C 1 61 ? 26.307 133.015 70.136 1.00 21.45 63 HIS C CA 1
ATOM 6803 C C . HIS C 1 61 ? 25.781 133.583 68.852 1.00 21.58 63 HIS C C 1
ATOM 6804 O O . HIS C 1 61 ? 24.589 133.485 68.573 1.00 21.70 63 HIS C O 1
ATOM 6811 N N . LEU C 1 62 ? 26.662 134.189 68.073 1.00 21.66 64 LEU C N 1
ATOM 6812 C CA . LEU C 1 62 ? 26.338 134.505 66.695 1.00 21.60 64 LEU C CA 1
ATOM 6813 C C . LEU C 1 62 ? 27.167 133.567 65.840 1.00 21.60 64 LEU C C 1
ATOM 6814 O O . LEU C 1 62 ? 28.393 133.518 65.995 1.00 21.50 64 LEU C O 1
ATOM 6819 N N . ILE C 1 63 ? 26.497 132.797 64.981 1.00 21.53 65 ILE C N 1
ATOM 6820 C CA . ILE C 1 63 ? 27.182 131.856 64.088 1.00 21.37 65 ILE C CA 1
ATOM 6821 C C . ILE C 1 63 ? 27.187 132.361 62.630 1.00 21.01 65 ILE C C 1
ATOM 6822 O O . ILE C 1 63 ? 26.149 132.402 61.982 1.00 20.72 65 ILE C O 1
ATOM 6827 N N . PRO C 1 64 ? 28.360 132.752 62.115 1.00 21.08 66 PRO C N 1
ATOM 6828 C CA . PRO C 1 64 ? 28.438 133.167 60.704 1.00 20.96 66 PRO C CA 1
ATOM 6829 C C . PRO C 1 64 ? 27.879 132.133 59.732 1.00 20.91 66 PRO C C 1
ATOM 6830 O O . PRO C 1 64 ? 28.397 131.027 59.651 1.00 21.24 66 PRO C O 1
ATOM 6834 N N . PHE C 1 65 ? 26.830 132.503 59.004 1.00 20.84 67 PHE C N 1
ATOM 6835 C CA . PHE C 1 65 ? 26.202 131.608 58.035 1.00 20.90 67 PHE C CA 1
ATOM 6836 C C . PHE C 1 65 ? 26.008 132.267 56.675 1.00 21.01 67 PHE C C 1
ATOM 6837 O O . PHE C 1 65 ? 26.388 133.424 56.454 1.00 21.27 67 PHE C O 1
ATOM 6845 N N . HIS C 1 66 ? 25.412 131.491 55.778 1.00 20.76 68 HIS C N 1
ATOM 6846 C CA . HIS C 1 66 ? 24.913 131.946 54.505 1.00 20.87 68 HIS C CA 1
ATOM 6847 C C . HIS C 1 66 ? 23.667 131.098 54.256 1.00 21.06 68 HIS C C 1
ATOM 6848 O O . HIS C 1 66 ? 23.596 129.942 54.690 1.00 21.17 68 HIS C O 1
ATOM 6855 N N . ILE C 1 67 ? 22.676 131.660 53.571 1.00 21.18 69 ILE C N 1
ATOM 6856 C CA . ILE C 1 67 ? 21.454 130.905 53.256 1.00 21.23 69 ILE C CA 1
ATOM 6857 C C . ILE C 1 67 ? 21.051 131.086 51.808 1.00 21.37 69 ILE C C 1
ATOM 6858 O O . ILE C 1 67 ? 21.514 132.009 51.143 1.00 21.48 69 ILE C O 1
ATOM 6863 N N . TYR C 1 68 ? 20.199 130.192 51.323 1.00 21.67 70 TYR C N 1
ATOM 6864 C CA . TYR C 1 68 ? 19.661 130.305 49.972 1.00 22.05 70 TYR C CA 1
ATOM 6865 C C . TYR C 1 68 ? 18.342 131.057 50.048 1.00 22.48 70 TYR C C 1
ATOM 6866 O O . TYR C 1 68 ? 17.451 130.670 50.807 1.00 22.90 70 TYR C O 1
ATOM 6875 N N . ILE C 1 69 ? 18.235 132.147 49.292 1.00 22.58 71 ILE C N 1
ATOM 6876 C CA . ILE C 1 69 ? 16.944 132.710 48.936 1.00 22.46 71 ILE C CA 1
ATOM 6877 C C . ILE C 1 69 ? 16.882 132.604 47.426 1.00 22.71 71 ILE C C 1
ATOM 6878 O O . ILE C 1 69 ? 17.352 133.486 46.696 1.00 23.02 71 ILE C O 1
ATOM 6883 N N . GLY C 1 70 ? 16.318 131.498 46.964 1.00 22.68 72 GLY C N 1
ATOM 6884 C CA . GLY C 1 70 ? 16.428 131.128 45.568 1.00 22.95 72 GLY C CA 1
ATOM 6885 C C . GLY C 1 70 ? 17.878 130.774 45.300 1.00 23.21 72 GLY C C 1
ATOM 6886 O O . GLY C 1 70 ? 18.543 130.144 46.122 1.00 23.21 72 GLY C O 1
ATOM 6887 N N . LYS C 1 71 ? 18.379 131.208 44.158 1.00 23.50 73 LYS C N 1
ATOM 6888 C CA . LYS C 1 71 ? 19.752 130.918 43.793 1.00 23.80 73 LYS C CA 1
ATOM 6889 C C . LYS C 1 71 ? 20.718 131.869 44.472 1.00 23.77 73 LYS C C 1
ATOM 6890 O O . LYS C 1 71 ? 21.913 131.612 44.531 1.00 23.85 73 LYS C O 1
ATOM 6896 N N . GLU C 1 72 ? 20.185 132.949 45.018 1.00 23.95 74 GLU C N 1
ATOM 6897 C CA . GLU C 1 72 ? 21.010 134.001 45.586 1.00 24.47 74 GLU C CA 1
ATOM 6898 C C . GLU C 1 72 ? 21.389 133.664 47.028 1.00 24.13 74 GLU C C 1
ATOM 6899 O O . GLU C 1 72 ? 20.520 133.384 47.861 1.00 24.07 74 GLU C O 1
ATOM 6905 N N . LYS C 1 73 ? 22.689 133.672 47.310 1.00 23.78 75 LYS C N 1
ATOM 6906 C CA . LYS C 1 73 ? 23.172 133.412 48.660 1.00 23.60 75 LYS C CA 1
ATOM 6907 C C . LYS C 1 73 ? 23.199 134.706 49.455 1.00 23.66 75 LYS C C 1
ATOM 6908 O O . LYS C 1 73 ? 23.790 135.701 49.029 1.00 24.13 75 LYS C O 1
ATOM 6914 N N . PHE C 1 74 ? 22.538 134.709 50.600 1.00 23.48 76 PHE C N 1
ATOM 6915 C CA . PHE C 1 74 ? 22.580 135.865 51.473 1.00 23.34 76 PHE C CA 1
ATOM 6916 C C . PHE C 1 74 ? 23.445 135.534 52.652 1.00 23.32 76 PHE C C 1
ATOM 6917 O O . PHE C 1 74 ? 23.402 134.424 53.164 1.00 23.36 76 PHE C O 1
ATOM 6925 N N . LYS C 1 75 ? 24.223 136.507 53.093 1.00 23.36 77 LYS C N 1
ATOM 6926 C CA . LYS C 1 75 ? 24.960 136.374 54.338 1.00 23.44 77 LYS C CA 1
ATOM 6927 C C . LYS C 1 75 ? 23.947 136.345 55.518 1.00 23.41 77 LYS C C 1
ATOM 6928 O O . LYS C 1 75 ? 23.113 137.247 55.641 1.00 23.44 77 LYS C O 1
ATOM 6942 N N . GLY C 1 77 ? 23.169 135.816 59.792 1.00 23.13 79 GLY C N 1
ATOM 6943 C CA . GLY C 1 77 ? 23.671 135.727 61.162 1.00 23.12 79 GLY C CA 1
ATOM 6944 C C . GLY C 1 77 ? 22.792 134.811 61.992 1.00 23.43 79 GLY C C 1
ATOM 6945 O O . GLY C 1 77 ? 21.640 135.143 62.295 1.00 23.68 79 GLY C O 1
ATOM 6946 N N . GLY C 1 78 ? 23.307 133.642 62.353 1.00 23.32 80 GLY C N 1
ATOM 6947 C CA . GLY C 1 78 ? 22.505 132.689 63.110 1.00 23.31 80 GLY C CA 1
ATOM 6948 C C . GLY C 1 78 ? 22.651 132.917 64.599 1.00 23.33 80 GLY C C 1
ATOM 6949 O O . GLY C 1 78 ? 23.756 132.799 65.137 1.00 23.70 80 GLY C O 1
ATOM 6950 N N . VAL C 1 79 ? 21.548 133.254 65.263 1.00 23.10 81 VAL C N 1
ATOM 6951 C CA . VAL C 1 79 ? 21.561 133.420 66.718 1.00 23.10 81 VAL C CA 1
ATOM 6952 C C . VAL C 1 79 ? 21.291 132.077 67.389 1.00 23.04 81 VAL C C 1
ATOM 6953 O O . VAL C 1 79 ? 20.258 131.444 67.158 1.00 22.95 81 VAL C O 1
ATOM 6957 N N . ALA C 1 80 ? 22.231 131.642 68.216 1.00 22.97 82 ALA C N 1
ATOM 6958 C CA . ALA C 1 80 ? 22.114 130.364 68.896 1.00 22.93 82 ALA C CA 1
ATOM 6959 C C . ALA C 1 80 ? 22.506 130.483 70.356 1.00 23.06 82 ALA C C 1
ATOM 6960 O O . ALA C 1 80 ? 23.106 131.473 70.771 1.00 22.95 82 ALA C O 1
ATOM 6962 N N . GLY C 1 81 ? 22.146 129.463 71.128 1.00 23.49 83 GLY C N 1
ATOM 6963 C CA . GLY C 1 81 ? 22.528 129.345 72.536 1.00 23.56 83 GLY C CA 1
ATOM 6964 C C . GLY C 1 81 ? 22.336 130.564 73.419 1.00 23.41 83 GLY C C 1
ATOM 6965 O O . GLY C 1 81 ? 23.183 130.836 74.256 1.00 23.72 83 GLY C O 1
ATOM 6966 N N . VAL C 1 82 ? 21.237 131.294 73.231 1.00 23.27 84 VAL C N 1
ATOM 6967 C CA . VAL C 1 82 ? 20.890 132.434 74.081 1.00 23.10 84 VAL C CA 1
ATOM 6968 C C . VAL C 1 82 ? 20.412 131.942 75.436 1.00 23.23 84 VAL C C 1
ATOM 6969 O O . VAL C 1 82 ? 19.501 131.119 75.514 1.00 23.34 84 VAL C O 1
ATOM 6973 N N . ALA C 1 83 ? 21.028 132.442 76.504 1.00 23.37 85 ALA C N 1
ATOM 6974 C CA . ALA C 1 83 ? 20.698 131.983 77.852 1.00 23.63 85 ALA C CA 1
ATOM 6975 C C . ALA C 1 83 ? 21.091 132.948 78.945 1.00 23.69 85 ALA C C 1
ATOM 6976 O O . ALA C 1 83 ? 22.009 133.735 78.800 1.00 24.11 85 ALA C O 1
ATOM 6978 N N . THR C 1 84 ? 20.392 132.867 80.059 1.00 23.65 86 THR C N 1
ATOM 6979 C CA . THR C 1 84 ? 20.792 133.604 81.232 1.00 23.84 86 THR C CA 1
ATOM 6980 C C . THR C 1 84 ? 20.573 132.709 82.441 1.00 23.76 86 THR C C 1
ATOM 6981 O O . THR C 1 84 ? 19.668 131.871 82.455 1.00 23.64 86 THR C O 1
ATOM 6985 N N . TYR C 1 85 ? 21.426 132.857 83.447 1.00 23.76 87 TYR C N 1
ATOM 6986 C CA . TYR C 1 85 ? 21.152 132.223 84.721 1.00 23.56 87 TYR C CA 1
ATOM 6987 C C . TYR C 1 85 ? 19.968 132.985 85.319 1.00 23.47 87 TYR C C 1
ATOM 6988 O O . TYR C 1 85 ? 19.880 134.202 85.167 1.00 23.60 87 TYR C O 1
ATOM 6997 N N . PRO C 1 86 ? 19.048 132.272 85.982 1.00 23.37 88 PRO C N 1
ATOM 6998 C CA . PRO C 1 86 ? 17.779 132.843 86.417 1.00 23.24 88 PRO C CA 1
ATOM 6999 C C . PRO C 1 86 ? 17.894 133.949 87.458 1.00 23.02 88 PRO C C 1
ATOM 7000 O O . PRO C 1 86 ? 17.036 134.829 87.514 1.00 22.97 88 PRO C O 1
ATOM 7004 N N . GLU C 1 87 ? 18.942 133.917 88.270 1.00 22.91 89 GLU C N 1
ATOM 7005 C CA . GLU C 1 87 ? 19.106 134.917 89.328 1.00 22.98 89 GLU C CA 1
ATOM 7006 C C . GLU C 1 87 ? 19.475 136.295 88.761 1.00 22.94 89 GLU C C 1
ATOM 7007 O O . GLU C 1 87 ? 19.605 137.269 89.508 1.00 22.33 89 GLU C O 1
ATOM 7013 N N . TYR C 1 88 ? 19.635 136.355 87.436 1.00 23.25 90 TYR C N 1
ATOM 7014 C CA . TYR C 1 88 ? 19.952 137.591 86.722 1.00 23.57 90 TYR C CA 1
ATOM 7015 C C . TYR C 1 88 ? 18.843 138.062 85.774 1.00 24.27 90 TYR C C 1
ATOM 7016 O O . TYR C 1 88 ? 18.952 139.145 85.197 1.00 24.44 90 TYR C O 1
ATOM 7025 N N . ARG C 1 89 ? 17.788 137.254 85.617 1.00 25.10 91 ARG C N 1
ATOM 7026 C CA . ARG C 1 89 ? 16.677 137.511 84.672 1.00 25.75 91 ARG C CA 1
ATOM 7027 C C . ARG C 1 89 ? 16.032 138.906 84.817 1.00 26.05 91 ARG C C 1
ATOM 7028 O O . ARG C 1 89 ? 15.706 139.558 83.812 1.00 26.00 91 ARG C O 1
ATOM 7036 N N . ARG C 1 90 ? 15.870 139.351 86.067 1.00 26.34 92 ARG C N 1
ATOM 7037 C CA . ARG C 1 90 ? 15.478 140.726 86.391 1.00 26.49 92 ARG C CA 1
ATOM 7038 C C . ARG C 1 90 ? 16.292 141.799 85.649 1.00 26.30 92 ARG C C 1
ATOM 7039 O O . ARG C 1 90 ? 15.747 142.828 85.265 1.00 26.51 92 ARG C O 1
ATOM 7047 N N . SER C 1 91 ? 17.584 141.554 85.441 1.00 25.92 93 SER C N 1
ATOM 7048 C CA . SER C 1 91 ? 18.470 142.535 84.813 1.00 25.59 93 SER C CA 1
ATOM 7049 C C . SER C 1 91 ? 18.238 142.728 83.319 1.00 25.47 93 SER C C 1
ATOM 7050 O O . SER C 1 91 ? 18.799 143.652 82.727 1.00 25.63 93 SER C O 1
ATOM 7053 N N . GLY C 1 92 ? 17.436 141.861 82.705 1.00 25.11 94 GLY C N 1
ATOM 7054 C CA . GLY C 1 92 ? 17.233 141.901 81.257 1.00 24.86 94 GLY C CA 1
ATOM 7055 C C . GLY C 1 92 ? 18.531 142.039 80.469 1.00 24.75 94 GLY C C 1
ATOM 7056 O O . GLY C 1 92 ? 18.719 143.023 79.738 1.00 25.12 94 GLY C O 1
ATOM 7057 N N . TYR C 1 93 ? 19.433 141.070 80.629 1.00 24.10 95 TYR C N 1
ATOM 7058 C CA . TYR C 1 93 ? 20.703 141.068 79.909 1.00 23.66 95 TYR C CA 1
ATOM 7059 C C . TYR C 1 93 ? 20.563 140.458 78.516 1.00 23.96 95 TYR C C 1
ATOM 7060 O O . TYR C 1 93 ? 21.342 140.782 77.609 1.00 24.00 95 TYR C O 1
ATOM 7069 N N . VAL C 1 94 ? 19.602 139.554 78.341 1.00 24.15 96 VAL C N 1
ATOM 7070 C CA . VAL C 1 94 ? 19.399 138.949 77.024 1.00 24.45 96 VAL C CA 1
ATOM 7071 C C . VAL C 1 94 ? 18.984 140.021 76.028 1.00 24.88 96 VAL C C 1
ATOM 7072 O O . VAL C 1 94 ? 19.441 140.012 74.897 1.00 25.05 96 VAL C O 1
ATOM 7076 N N . LYS C 1 95 ? 18.138 140.954 76.459 1.00 25.67 97 LYS C N 1
ATOM 7077 C CA . LYS C 1 95 ? 17.793 142.100 75.630 1.00 26.31 97 LYS C CA 1
ATOM 7078 C C . LYS C 1 95 ? 19.073 142.816 75.184 1.00 26.69 97 LYS C C 1
ATOM 7079 O O . LYS C 1 95 ? 19.310 142.973 73.978 1.00 26.77 97 LYS C O 1
ATOM 7085 N N . GLU C 1 96 ? 19.905 143.214 76.151 1.00 27.10 98 GLU C N 1
ATOM 7086 C CA . GLU C 1 96 ? 21.156 143.927 75.857 1.00 27.66 98 GLU C CA 1
ATOM 7087 C C . GLU C 1 96 ? 21.975 143.163 74.809 1.00 27.23 98 GLU C C 1
ATOM 7088 O O . GLU C 1 96 ? 22.500 143.762 73.875 1.00 27.17 98 GLU C O 1
ATOM 7094 N N . LEU C 1 97 ? 22.043 141.842 74.961 1.00 26.99 99 LEU C N 1
ATOM 7095 C CA . LEU C 1 97 ? 22.782 140.967 74.049 1.00 26.94 99 LEU C CA 1
ATOM 7096 C C . LEU C 1 97 ? 22.184 140.893 72.635 1.00 27.06 99 LEU C C 1
ATOM 7097 O O . LEU C 1 97 ? 22.916 140.921 71.642 1.00 26.98 99 LEU C O 1
ATOM 7102 N N . LEU C 1 98 ? 20.859 140.803 72.548 1.00 27.18 100 LEU C N 1
ATOM 7103 C CA . LEU C 1 98 ? 20.184 140.803 71.260 1.00 27.43 100 LEU C CA 1
ATOM 7104 C C . LEU C 1 98 ? 20.371 142.123 70.514 1.00 27.82 100 LEU C C 1
ATOM 7105 O O . LEU C 1 98 ? 20.678 142.126 69.307 1.00 27.94 100 LEU C O 1
ATOM 7110 N N . GLN C 1 99 ? 20.196 143.239 71.227 1.00 27.88 101 GLN C N 1
ATOM 7111 C CA . GLN C 1 99 ? 20.470 144.552 70.652 1.00 27.74 101 GLN C CA 1
ATOM 7112 C C . GLN C 1 99 ? 21.876 144.567 70.102 1.00 27.77 101 GLN C C 1
ATOM 7113 O O . GLN C 1 99 ? 22.085 144.943 68.955 1.00 27.76 101 GLN C O 1
ATOM 7119 N N . HIS C 1 100 ? 22.828 144.120 70.913 1.00 27.91 102 HIS C N 1
ATOM 7120 C CA . HIS C 1 100 ? 24.225 144.111 70.508 1.00 28.42 102 HIS C CA 1
ATOM 7121 C C . HIS C 1 100 ? 24.467 143.195 69.294 1.00 28.37 102 HIS C C 1
ATOM 7122 O O . HIS C 1 100 ? 25.247 143.533 68.397 1.00 28.40 102 HIS C O 1
ATOM 7129 N N . SER C 1 101 ? 23.796 142.050 69.256 1.00 28.13 103 SER C N 1
ATOM 7130 C CA . SER C 1 101 ? 23.980 141.137 68.140 1.00 28.22 103 SER C CA 1
ATOM 7131 C C . SER C 1 101 ? 23.505 141.785 66.842 1.00 28.35 103 SER C C 1
ATOM 7132 O O . SER C 1 101 ? 24.076 141.549 65.778 1.00 28.24 103 SER C O 1
ATOM 7135 N N . LEU C 1 102 ? 22.469 142.612 66.941 1.00 28.43 104 LEU C N 1
ATOM 7136 C CA . LEU C 1 102 ? 21.967 143.326 65.774 1.00 28.77 104 LEU C CA 1
ATOM 7137 C C . LEU C 1 102 ? 22.973 144.339 65.219 1.00 29.03 104 LEU C C 1
ATOM 7138 O O . LEU C 1 102 ? 23.266 144.312 64.027 1.00 29.44 104 LEU C O 1
ATOM 7143 N N . GLN C 1 103 ? 23.512 145.209 66.078 1.00 29.13 105 GLN C N 1
ATOM 7144 C CA . GLN C 1 103 ? 24.578 146.146 65.697 1.00 29.26 105 GLN C CA 1
ATOM 7145 C C . GLN C 1 103 ? 25.741 145.450 64.985 1.00 29.53 105 GLN C C 1
ATOM 7146 O O . GLN C 1 103 ? 26.254 145.951 63.977 1.00 29.59 105 GLN C O 1
ATOM 7152 N N . THR C 1 104 ? 26.169 144.311 65.520 1.00 29.63 106 THR C N 1
ATOM 7153 C CA . THR C 1 104 ? 27.297 143.595 64.953 1.00 30.04 106 THR C CA 1
ATOM 7154 C C . THR C 1 104 ? 26.957 143.125 63.559 1.00 30.13 106 THR C C 1
ATOM 7155 O O . THR C 1 104 ? 27.717 143.335 62.607 1.00 30.36 106 THR C O 1
ATOM 7167 N N . LYS C 1 106 ? 24.723 144.244 61.577 1.00 30.86 108 LYS C N 1
ATOM 7168 C CA . LYS C 1 106 ? 24.710 145.422 60.729 1.00 31.51 108 LYS C CA 1
ATOM 7169 C C . LYS C 1 106 ? 26.131 145.727 60.227 1.00 31.96 108 LYS C C 1
ATOM 7170 O O . LYS C 1 106 ? 26.372 145.703 59.023 1.00 32.23 108 LYS C O 1
ATOM 7176 N N . LYS C 1 107 ? 27.062 145.954 61.154 1.00 32.50 109 LYS C N 1
ATOM 7177 C CA . LYS C 1 107 ? 28.432 146.369 60.839 1.00 33.18 109 LYS C CA 1
ATOM 7178 C C . LYS C 1 107 ? 29.189 145.362 59.986 1.00 33.47 109 LYS C C 1
ATOM 7179 O O . LYS C 1 107 ? 29.955 145.754 59.095 1.00 33.50 109 LYS C O 1
ATOM 7185 N N . ASP C 1 108 ? 28.971 144.077 60.259 1.00 33.98 110 ASP C N 1
ATOM 7186 C CA . ASP C 1 108 ? 29.659 143.004 59.529 1.00 34.53 110 ASP C CA 1
ATOM 7187 C C . ASP C 1 108 ? 29.032 142.702 58.156 1.00 34.83 110 ASP C C 1
ATOM 7188 O O . ASP C 1 108 ? 29.644 142.041 57.325 1.00 34.48 110 ASP C O 1
ATOM 7193 N N . GLY C 1 109 ? 27.819 143.192 57.924 1.00 35.74 111 GLY C N 1
ATOM 7194 C CA . GLY C 1 109 ? 27.123 142.963 56.657 1.00 37.36 111 GLY C CA 1
ATOM 7195 C C . GLY C 1 109 ? 26.174 141.769 56.598 1.00 38.64 111 GLY C C 1
ATOM 7196 O O . GLY C 1 109 ? 25.840 141.291 55.518 1.00 38.38 111 GLY C O 1
ATOM 7197 N N . TYR C 1 110 ? 25.747 141.270 57.752 1.00 40.23 112 TYR C N 1
ATOM 7198 C CA . TYR C 1 110 ? 24.681 140.287 57.782 1.00 42.03 112 TYR C CA 1
ATOM 7199 C C . TYR C 1 110 ? 23.414 141.039 57.492 1.00 43.42 112 TYR C C 1
ATOM 7200 O O . TYR C 1 110 ? 23.156 142.085 58.087 1.00 43.98 112 TYR C O 1
ATOM 7209 N N . THR C 1 111 ? 22.640 140.519 56.551 1.00 44.77 113 THR C N 1
ATOM 7210 C CA . THR C 1 111 ? 21.408 141.166 56.116 1.00 45.86 113 THR C CA 1
ATOM 7211 C C . THR C 1 111 ? 20.176 140.551 56.791 1.00 46.21 113 THR C C 1
ATOM 7212 O O . THR C 1 111 ? 19.174 141.228 57.010 1.00 46.07 113 THR C O 1
ATOM 7216 N N . VAL C 1 112 ? 20.300 139.274 57.149 1.00 46.43 114 VAL C N 1
ATOM 7217 C CA . VAL C 1 112 ? 19.218 138.472 57.706 1.00 45.87 114 VAL C CA 1
ATOM 7218 C C . VAL C 1 112 ? 19.717 137.620 58.899 1.00 44.91 114 VAL C C 1
ATOM 7219 O O . VAL C 1 112 ? 20.922 137.351 59.026 1.00 45.05 114 VAL C O 1
ATOM 7223 N N . SER C 1 113 ? 18.794 137.215 59.771 1.00 42.74 115 SER C N 1
ATOM 7224 C CA . SER C 1 113 ? 19.131 136.459 60.976 1.00 40.32 115 SER C CA 1
ATOM 7225 C C . SER C 1 113 ? 18.122 135.354 61.222 1.00 38.33 115 SER C C 1
ATOM 7226 O O . SER C 1 113 ? 16.921 135.563 61.098 1.00 38.22 115 SER C O 1
ATOM 7237 N N . LEU C 1 115 ? 17.049 131.908 63.894 1.00 28.42 117 LEU C N 1
ATOM 7238 C CA . LEU C 1 115 ? 17.244 131.227 65.168 1.00 26.00 117 LEU C CA 1
ATOM 7239 C C . LEU C 1 115 ? 16.112 130.261 65.464 1.00 24.48 117 LEU C C 1
ATOM 7240 O O . LEU C 1 115 ? 15.033 130.352 64.889 1.00 24.24 117 LEU C O 1
ATOM 7245 N N . HIS C 1 116 ? 16.360 129.342 66.384 1.00 22.57 118 HIS C N 1
ATOM 7246 C CA . HIS C 1 116 ? 15.331 128.439 66.846 1.00 20.62 118 HIS C CA 1
ATOM 7247 C C . HIS C 1 116 ? 14.905 128.911 68.213 1.00 19.58 118 HIS C C 1
ATOM 7248 O O . HIS C 1 116 ? 15.728 128.962 69.117 1.00 19.39 118 HIS C O 1
ATOM 7255 N N . PRO C 1 117 ? 13.614 129.250 68.371 1.00 18.92 119 PRO C N 1
ATOM 7256 C CA . PRO C 1 117 ? 13.140 129.855 69.609 1.00 18.68 119 PRO C CA 1
ATOM 7257 C C . PRO C 1 117 ? 12.778 128.853 70.711 1.00 18.65 119 PRO C C 1
ATOM 7258 O O . PRO C 1 117 ? 12.103 127.857 70.449 1.00 18.45 119 PRO C O 1
ATOM 7262 N N . PHE C 1 118 ? 13.229 129.116 71.935 1.00 18.78 120 PHE C N 1
ATOM 7263 C CA . PHE C 1 118 ? 12.703 128.385 73.092 1.00 19.13 120 PHE C CA 1
ATOM 7264 C C . PHE C 1 118 ? 11.256 128.821 73.342 1.00 18.70 120 PHE C C 1
ATOM 7265 O O . PHE C 1 118 ? 10.452 128.060 73.880 1.00 18.86 120 PHE C O 1
ATOM 7273 N N . ALA C 1 119 ? 10.960 130.067 72.968 1.00 18.06 121 ALA C N 1
ATOM 7274 C CA . ALA C 1 119 ? 9.635 130.663 73.094 1.00 17.42 121 ALA C CA 1
ATOM 7275 C C . ALA C 1 119 ? 9.520 131.769 72.047 1.00 17.03 121 ALA C C 1
ATOM 7276 O O . ALA C 1 119 ? 10.327 132.714 72.018 1.00 16.89 121 ALA C O 1
ATOM 7278 N N . VAL C 1 120 ? 8.523 131.623 71.177 1.00 16.45 122 VAL C N 1
ATOM 7279 C CA . VAL C 1 120 ? 8.329 132.531 70.056 1.00 15.99 122 VAL C CA 1
ATOM 7280 C C . VAL C 1 120 ? 8.010 133.924 70.566 1.00 15.74 122 VAL C C 1
ATOM 7281 O O . VAL C 1 120 ? 8.626 134.887 70.137 1.00 16.04 122 VAL C O 1
ATOM 7285 N N . SER C 1 121 ? 7.085 134.023 71.516 1.00 15.58 123 SER C N 1
ATOM 7286 C CA . SER C 1 121 ? 6.582 135.314 71.978 1.00 15.39 123 SER C CA 1
ATOM 7287 C C . SER C 1 121 ? 7.713 136.231 72.442 1.00 15.34 123 SER C C 1
ATOM 7288 O O . SER C 1 121 ? 7.621 137.452 72.335 1.00 15.40 123 SER C O 1
ATOM 7291 N N . PHE C 1 122 ? 8.781 135.624 72.949 1.00 15.31 124 PHE C N 1
ATOM 7292 C CA . PHE C 1 122 ? 9.957 136.356 73.402 1.00 15.01 124 PHE C CA 1
ATOM 7293 C C . PHE C 1 122 ? 10.682 137.061 72.246 1.00 14.67 124 PHE C C 1
ATOM 7294 O O . PHE C 1 122 ? 10.987 138.246 72.345 1.00 14.74 124 PHE C O 1
ATOM 7302 N N . TYR C 1 123 ? 10.957 136.337 71.160 1.00 14.23 125 TYR C N 1
ATOM 7303 C CA . TYR C 1 123 ? 11.739 136.896 70.053 1.00 13.71 125 TYR C CA 1
ATOM 7304 C C . TYR C 1 123 ? 10.937 137.841 69.158 1.00 13.54 125 TYR C C 1
ATOM 7305 O O . TYR C 1 123 ? 11.512 138.674 68.457 1.00 13.21 125 TYR C O 1
ATOM 7314 N N . ARG C 1 124 ? 9.615 137.692 69.172 1.00 13.39 126 ARG C N 1
ATOM 7315 C CA . ARG C 1 124 ? 8.737 138.567 68.405 1.00 13.34 126 ARG C CA 1
ATOM 7316 C C . ARG C 1 124 ? 8.859 140.010 68.877 1.00 13.12 126 ARG C C 1
ATOM 7317 O O . ARG C 1 124 ? 8.913 140.928 68.059 1.00 13.17 126 ARG C O 1
ATOM 7325 N N . LYS C 1 125 ? 8.937 140.196 70.193 1.00 12.76 127 LYS C N 1
ATOM 7326 C CA . LYS C 1 125 ? 9.047 141.522 70.792 1.00 12.86 127 LYS C CA 1
ATOM 7327 C C . LYS C 1 125 ? 10.222 142.299 70.221 1.00 12.51 127 LYS C C 1
ATOM 7328 O O . LYS C 1 125 ? 10.221 143.526 70.250 1.00 12.30 127 LYS C O 1
ATOM 7334 N N . TYR C 1 126 ? 11.207 141.568 69.699 1.00 12.41 128 TYR C N 1
ATOM 7335 C CA . TYR C 1 126 ? 12.457 142.136 69.197 1.00 12.46 128 TYR C CA 1
ATOM 7336 C C . TYR C 1 126 ? 12.603 142.022 67.673 1.00 12.69 128 TYR C C 1
ATOM 7337 O O . TYR C 1 126 ? 13.663 142.312 67.109 1.00 12.63 128 TYR C O 1
ATOM 7346 N N . GLY C 1 127 ? 11.537 141.599 67.004 1.00 12.85 129 GLY C N 1
ATOM 7347 C CA . GLY C 1 127 ? 11.487 141.728 65.566 1.00 13.07 129 GLY C CA 1
ATOM 7348 C C . GLY C 1 127 ? 11.583 140.464 64.757 1.00 13.42 129 GLY C C 1
ATOM 7349 O O . GLY C 1 127 ? 11.227 140.471 63.581 1.00 13.87 129 GLY C O 1
ATOM 7350 N N . TRP C 1 128 ? 12.074 139.384 65.358 1.00 13.67 130 TRP C N 1
ATOM 7351 C CA . TRP C 1 128 ? 12.038 138.075 64.713 1.00 13.93 130 TRP C CA 1
ATOM 7352 C C . TRP C 1 128 ? 10.608 137.609 64.563 1.00 14.70 130 TRP C C 1
ATOM 7353 O O . TRP C 1 128 ? 9.748 137.914 65.409 1.00 14.83 130 TRP C O 1
ATOM 7364 N N . GLU C 1 129 ? 10.368 136.853 63.494 1.00 15.63 131 GLU C N 1
ATOM 7365 C CA . GLU C 1 129 ? 9.061 136.266 63.217 1.00 16.45 131 GLU C CA 1
ATOM 7366 C C . GLU C 1 129 ? 9.241 134.820 62.751 1.00 17.13 131 GLU C C 1
ATOM 7367 O O . GLU C 1 129 ? 10.302 134.463 62.247 1.00 17.31 131 GLU C O 1
ATOM 7373 N N . LEU C 1 130 ? 8.212 133.991 62.920 1.00 17.94 132 LEU C N 1
ATOM 7374 C CA . LEU C 1 130 ? 8.208 132.645 62.351 1.00 18.70 132 LEU C CA 1
ATOM 7375 C C . LEU C 1 130 ? 8.425 132.754 60.849 1.00 19.46 132 LEU C C 1
ATOM 7376 O O . LEU C 1 130 ? 7.879 133.667 60.209 1.00 19.65 132 LEU C O 1
ATOM 7381 N N . CYS C 1 131 ? 9.221 131.844 60.285 1.00 20.11 133 CYS C N 1
ATOM 7382 C CA . CYS C 1 131 ? 9.510 131.890 58.849 1.00 21.09 133 CYS C CA 1
ATOM 7383 C C . CYS C 1 131 ? 9.639 130.527 58.155 1.00 20.81 133 CYS C C 1
ATOM 7384 O O . CYS C 1 131 ? 9.860 130.477 56.944 1.00 20.86 133 CYS C O 1
ATOM 7387 N N . ALA C 1 132 ? 9.486 129.433 58.898 1.00 20.58 134 ALA C N 1
ATOM 7388 C CA . ALA C 1 132 ? 9.595 128.096 58.301 1.00 20.50 134 ALA C CA 1
ATOM 7389 C C . ALA C 1 132 ? 8.882 127.022 59.119 1.00 20.54 134 ALA C C 1
ATOM 7390 O O . ALA C 1 132 ? 8.992 127.002 60.343 1.00 20.60 134 ALA C O 1
ATOM 7392 N N . ASN C 1 133 ? 8.170 126.125 58.443 1.00 20.55 135 ASN C N 1
ATOM 7393 C CA . ASN C 1 133 ? 7.586 124.961 59.105 1.00 20.71 135 ASN C CA 1
ATOM 7394 C C . ASN C 1 133 ? 8.353 123.672 58.833 1.00 21.05 135 ASN C C 1
ATOM 7395 O O . ASN C 1 133 ? 9.121 123.582 57.873 1.00 20.96 135 ASN C O 1
ATOM 7400 N N . LEU C 1 134 ? 8.143 122.684 59.697 1.00 21.51 136 LEU C N 1
ATOM 7401 C CA . LEU C 1 134 ? 8.528 121.314 59.413 1.00 22.09 136 LEU C CA 1
ATOM 7402 C C . LEU C 1 134 ? 7.275 120.458 59.369 1.00 22.99 136 LEU C C 1
ATOM 7403 O O . LEU C 1 134 ? 6.301 120.714 60.085 1.00 22.84 136 LEU C O 1
ATOM 7408 N N . LEU C 1 135 ? 7.297 119.451 58.509 1.00 24.21 137 LEU C N 1
ATOM 7409 C CA . LEU C 1 135 ? 6.182 118.518 58.383 1.00 25.68 137 LEU C CA 1
ATOM 7410 C C . LEU C 1 135 ? 6.645 117.160 58.860 1.00 26.46 137 LEU C C 1
ATOM 7411 O O . LEU C 1 135 ? 7.590 116.601 58.304 1.00 26.94 137 LEU C O 1
ATOM 7416 N N . VAL C 1 136 ? 5.996 116.638 59.893 1.00 27.11 138 VAL C N 1
ATOM 7417 C CA . VAL C 1 136 ? 6.376 115.353 60.436 1.00 27.86 138 VAL C CA 1
ATOM 7418 C C . VAL C 1 136 ? 5.209 114.403 60.310 1.00 28.60 138 VAL C C 1
ATOM 7419 O O . VAL C 1 136 ? 4.085 114.720 60.689 1.00 28.48 138 VAL C O 1
ATOM 7423 N N . CYS C 1 137 ? 5.484 113.233 59.756 1.00 29.82 139 CYS C N 1
ATOM 7424 C CA . CYS C 1 137 ? 4.453 112.221 59.558 1.00 31.30 139 CYS C CA 1
ATOM 7425 C C . CYS C 1 137 ? 4.935 110.856 59.968 1.00 31.22 139 CYS C C 1
ATOM 7426 O O . CYS C 1 137 ? 6.105 110.527 59.831 1.00 31.23 139 CYS C O 1
ATOM 7429 N N . HIS C 1 138 ? 4.001 110.057 60.459 1.00 31.61 140 HIS C N 1
ATOM 7430 C CA . HIS C 1 138 ? 4.318 108.765 61.017 1.00 31.76 140 HIS C CA 1
ATOM 7431 C C . HIS C 1 138 ? 3.497 107.735 60.309 1.00 31.85 140 HIS C C 1
ATOM 7432 O O . HIS C 1 138 ? 2.293 107.918 60.101 1.00 32.17 140 HIS C O 1
ATOM 7447 N N . THR C 1 140 ? 3.165 103.176 59.701 1.00 31.01 142 THR C N 1
ATOM 7448 C CA . THR C 1 140 ? 3.364 101.876 60.322 1.00 30.38 142 THR C CA 1
ATOM 7449 C C . THR C 1 140 ? 3.746 100.845 59.257 1.00 30.21 142 THR C C 1
ATOM 7450 O O . THR C 1 140 ? 3.748 101.152 58.067 1.00 30.26 142 THR C O 1
ATOM 7454 N N . LYS C 1 141 ? 4.074 99.631 59.688 1.00 30.10 143 LYS C N 1
ATOM 7455 C CA . LYS C 1 141 ? 4.464 98.541 58.784 1.00 29.91 143 LYS C CA 1
ATOM 7456 C C . LYS C 1 141 ? 3.553 98.413 57.539 1.00 29.77 143 LYS C C 1
ATOM 7457 O O . LYS C 1 141 ? 4.034 98.306 56.406 1.00 29.46 143 LYS C O 1
ATOM 7463 N N . SER C 1 142 ? 2.241 98.452 57.760 1.00 29.72 144 SER C N 1
ATOM 7464 C CA . SER C 1 142 ? 1.256 98.234 56.696 1.00 29.72 144 SER C CA 1
ATOM 7465 C C . SER C 1 142 ? 1.213 99.359 55.663 1.00 29.87 144 SER C C 1
ATOM 7466 O O . SER C 1 142 ? 0.457 99.296 54.695 1.00 29.86 144 SER C O 1
ATOM 7469 N N . ASP C 1 143 ? 2.028 100.383 55.877 1.00 30.07 145 ASP C N 1
ATOM 7470 C CA . ASP C 1 143 ? 2.088 101.527 54.973 1.00 30.36 145 ASP C CA 1
ATOM 7471 C C . ASP C 1 143 ? 3.201 101.348 53.960 1.00 30.74 145 ASP C C 1
ATOM 7472 O O . ASP C 1 143 ? 3.179 101.939 52.887 1.00 30.84 145 ASP C O 1
ATOM 7477 N N . LEU C 1 144 ? 4.179 100.525 54.317 1.00 31.36 146 LEU C N 1
ATOM 7478 C CA . LEU C 1 144 ? 5.343 100.293 53.473 1.00 31.73 146 LEU C CA 1
ATOM 7479 C C . LEU C 1 144 ? 5.004 99.355 52.314 1.00 32.21 146 LEU C C 1
ATOM 7480 O O . LEU C 1 144 ? 5.517 98.242 52.222 1.00 32.03 146 LEU C O 1
ATOM 7485 N N . VAL C 1 145 ? 4.127 99.839 51.438 1.00 33.07 147 VAL C N 1
ATOM 7486 C CA . VAL C 1 145 ? 3.732 99.138 50.219 1.00 34.23 147 VAL C CA 1
ATOM 7487 C C . VAL C 1 145 ? 4.580 99.603 49.022 1.00 35.06 147 VAL C C 1
ATOM 7488 O O . VAL C 1 145 ? 4.635 100.798 48.688 1.00 34.64 147 VAL C O 1
ATOM 7500 N N . LYS C 1 147 ? 6.144 100.519 45.502 1.00 37.90 149 LYS C N 1
ATOM 7501 C CA . LYS C 1 147 ? 5.656 101.131 44.275 1.00 37.95 149 LYS C CA 1
ATOM 7502 C C . LYS C 1 147 ? 6.169 100.317 43.088 1.00 37.92 149 LYS C C 1
ATOM 7503 O O . LYS C 1 147 ? 6.793 99.259 43.284 1.00 37.71 149 LYS C O 1
ATOM 7509 N N . LYS C 1 148 ? 5.896 100.782 41.868 1.00 37.80 150 LYS C N 1
ATOM 7510 C CA . LYS C 1 148 ? 6.488 100.135 40.701 1.00 37.75 150 LYS C CA 1
ATOM 7511 C C . LYS C 1 148 ? 8.008 100.299 40.753 1.00 37.63 150 LYS C C 1
ATOM 7512 O O . LYS C 1 148 ? 8.530 101.303 41.254 1.00 37.36 150 LYS C O 1
ATOM 7514 N N . GLN C 1 149 ? 8.697 99.281 40.251 1.00 37.66 151 GLN C N 1
ATOM 7515 C CA . GLN C 1 149 ? 10.152 99.193 40.295 1.00 37.63 151 GLN C CA 1
ATOM 7516 C C . GLN C 1 149 ? 10.824 100.205 39.360 1.00 37.09 151 GLN C C 1
ATOM 7517 O O . GLN C 1 149 ? 10.372 100.416 38.236 1.00 36.95 151 GLN C O 1
ATOM 7523 N N . VAL C 1 150 ? 11.906 100.818 39.829 1.00 36.59 152 VAL C N 1
ATOM 7524 C CA . VAL C 1 150 ? 12.701 101.712 38.991 1.00 36.25 152 VAL C CA 1
ATOM 7525 C C . VAL C 1 150 ? 14.090 101.141 38.686 1.00 36.10 152 VAL C C 1
ATOM 7526 O O . VAL C 1 150 ? 14.649 100.379 39.477 1.00 35.99 152 VAL C O 1
ATOM 7530 N N . ASN C 1 151 ? 14.638 101.541 37.540 1.00 35.93 153 ASN C N 1
ATOM 7531 C CA . ASN C 1 151 ? 15.922 101.044 37.033 1.00 35.76 153 ASN C CA 1
ATOM 7532 C C . ASN C 1 151 ? 17.167 101.417 37.852 1.00 35.48 153 ASN C C 1
ATOM 7533 O O . ASN C 1 151 ? 18.202 100.775 37.717 1.00 35.32 153 ASN C O 1
ATOM 7538 N N . GLY C 1 152 ? 17.078 102.458 38.679 1.00 35.23 154 GLY C N 1
ATOM 7539 C CA . GLY C 1 152 ? 18.243 102.959 39.414 1.00 34.82 154 GLY C CA 1
ATOM 7540 C C . GLY C 1 152 ? 18.583 102.189 40.677 1.00 34.59 154 GLY C C 1
ATOM 7541 O O . GLY C 1 152 ? 17.842 101.287 41.078 1.00 34.96 154 GLY C O 1
ATOM 7542 N N . THR C 1 153 ? 19.703 102.541 41.310 1.00 34.05 155 THR C N 1
ATOM 7543 C CA . THR C 1 153 ? 20.119 101.876 42.553 1.00 33.45 155 THR C CA 1
ATOM 7544 C C . THR C 1 153 ? 20.390 102.846 43.704 1.00 32.97 155 THR C C 1
ATOM 7545 O O . THR C 1 153 ? 20.567 104.050 43.496 1.00 32.58 155 THR C O 1
ATOM 7549 N N . VAL C 1 154 ? 20.432 102.298 44.919 1.00 32.63 156 VAL C N 1
ATOM 7550 C CA . VAL C 1 154 ? 20.675 103.073 46.141 1.00 31.99 156 VAL C CA 1
ATOM 7551 C C . VAL C 1 154 ? 21.961 102.616 46.824 1.00 31.63 156 VAL C C 1
ATOM 7552 O O . VAL C 1 154 ? 22.173 101.420 46.984 1.00 31.58 156 VAL C O 1
ATOM 7556 N N . LYS C 1 155 ? 22.813 103.568 47.210 1.00 31.26 157 LYS C N 1
ATOM 7557 C CA . LYS C 1 155 ? 24.018 103.280 48.010 1.00 30.99 157 LYS C CA 1
ATOM 7558 C C . LYS C 1 155 ? 24.000 103.968 49.400 1.00 30.43 157 LYS C C 1
ATOM 7559 O O . LYS C 1 155 ? 23.526 105.098 49.540 1.00 29.89 157 LYS C O 1
ATOM 7565 N N . ARG C 1 156 ? 24.504 103.270 50.421 1.00 30.03 158 ARG C N 1
ATOM 7566 C CA . ARG C 1 156 ? 24.562 103.808 51.789 1.00 29.45 158 ARG C CA 1
ATOM 7567 C C . ARG C 1 156 ? 25.926 104.429 52.071 1.00 29.43 158 ARG C C 1
ATOM 7568 O O . ARG C 1 156 ? 26.940 103.955 51.589 1.00 29.41 158 ARG C O 1
ATOM 7576 N N . PHE C 1 157 ? 25.941 105.496 52.856 1.00 29.55 159 PHE C N 1
ATOM 7577 C CA . PHE C 1 157 ? 27.165 106.214 53.166 1.00 29.54 159 PHE C CA 1
ATOM 7578 C C . PHE C 1 157 ? 27.163 106.622 54.635 1.00 29.93 159 PHE C C 1
ATOM 7579 O O . PHE C 1 157 ? 26.115 106.715 55.254 1.00 30.38 159 PHE C O 1
ATOM 7587 N N . ASN C 1 158 ? 28.332 106.872 55.198 1.00 30.38 160 ASN C N 1
ATOM 7588 C CA . ASN C 1 158 ? 28.408 107.447 56.539 1.00 30.98 160 ASN C CA 1
ATOM 7589 C C . ASN C 1 158 ? 29.357 108.661 56.567 1.00 31.08 160 ASN C C 1
ATOM 7590 O O . ASN C 1 158 ? 29.947 108.998 55.545 1.00 30.79 160 ASN C O 1
ATOM 7595 N N . LYS C 1 159 ? 29.486 109.304 57.729 1.00 31.44 161 LYS C N 1
ATOM 7596 C CA . LYS C 1 159 ? 30.395 110.439 57.932 1.00 31.80 161 LYS C CA 1
ATOM 7597 C C . LYS C 1 159 ? 31.742 110.288 57.205 1.00 31.70 161 LYS C C 1
ATOM 7598 O O . LYS C 1 159 ? 32.186 111.190 56.497 1.00 31.41 161 LYS C O 1
ATOM 7604 N N . GLU C 1 160 ? 32.367 109.128 57.381 1.00 31.78 162 GLU C N 1
ATOM 7605 C CA . GLU C 1 160 ? 33.689 108.826 56.826 1.00 31.76 162 GLU C CA 1
ATOM 7606 C C . GLU C 1 160 ? 33.672 108.519 55.329 1.00 31.37 162 GLU C C 1
ATOM 7607 O O . GLU C 1 160 ? 34.713 108.567 54.676 1.00 31.76 162 GLU C O 1
ATOM 7613 N N . SER C 1 161 ? 32.506 108.182 54.789 1.00 30.65 163 SER C N 1
ATOM 7614 C CA . SER C 1 161 ? 32.400 107.851 53.382 1.00 29.79 163 SER C CA 1
ATOM 7615 C C . SER C 1 161 ? 31.780 109.005 52.614 1.00 29.51 163 SER C C 1
ATOM 7616 O O . SER C 1 161 ? 31.440 108.851 51.441 1.00 29.70 163 SER C O 1
ATOM 7618 N N . HIS C 1 162 ? 31.637 110.155 53.278 1.00 28.92 164 HIS C N 1
ATOM 7619 C CA . HIS C 1 162 ? 30.956 111.339 52.715 1.00 28.45 164 HIS C CA 1
ATOM 7620 C C . HIS C 1 162 ? 31.212 111.495 51.213 1.00 28.33 164 HIS C C 1
ATOM 7621 O O . HIS C 1 162 ? 32.358 111.613 50.797 1.00 28.39 164 HIS C O 1
ATOM 7628 N N . PRO C 1 163 ? 30.141 111.470 50.394 1.00 28.33 165 PRO C N 1
ATOM 7629 C CA . PRO C 1 163 ? 30.296 111.593 48.945 1.00 28.25 165 PRO C CA 1
ATOM 7630 C C . PRO C 1 163 ? 30.108 113.034 48.485 1.00 28.41 165 PRO C C 1
ATOM 7631 O O . PRO C 1 163 ? 29.177 113.710 48.935 1.00 28.57 165 PRO C O 1
ATOM 7635 N N . GLU C 1 164 ? 30.977 113.521 47.609 1.00 28.55 166 GLU C N 1
ATOM 7636 C CA . GLU C 1 164 ? 30.858 114.924 47.214 1.00 28.78 166 GLU C CA 1
ATOM 7637 C C . GLU C 1 164 ? 29.499 115.221 46.565 1.00 28.29 166 GLU C C 1
ATOM 7638 O O . GLU C 1 164 ? 28.905 116.256 46.837 1.00 28.31 166 GLU C O 1
ATOM 7644 N N . GLU C 1 165 ? 29.004 114.283 45.758 1.00 27.97 167 GLU C N 1
ATOM 7645 C CA . GLU C 1 165 ? 27.740 114.428 45.012 1.00 27.70 167 GLU C CA 1
ATOM 7646 C C . GLU C 1 165 ? 26.458 114.737 45.835 1.00 27.36 167 GLU C C 1
ATOM 7647 O O . GLU C 1 165 ? 25.521 115.343 45.306 1.00 27.36 167 GLU C O 1
ATOM 7653 N N . VAL C 1 166 ? 26.407 114.349 47.111 1.00 26.79 168 VAL C N 1
ATOM 7654 C CA . VAL C 1 166 ? 25.272 114.757 47.951 1.00 26.38 168 VAL C CA 1
ATOM 7655 C C . VAL C 1 166 ? 25.239 116.285 48.080 1.00 26.09 168 VAL C C 1
ATOM 7656 O O . VAL C 1 166 ? 24.170 116.890 48.125 1.00 25.99 168 VAL C O 1
ATOM 7660 N N . GLU C 1 167 ? 26.413 116.904 48.098 1.00 25.67 169 GLU C N 1
ATOM 7661 C CA . GLU C 1 167 ? 26.490 118.344 48.277 1.00 25.72 169 GLU C CA 1
ATOM 7662 C C . GLU C 1 167 ? 25.754 119.108 47.169 1.00 25.90 169 GLU C C 1
ATOM 7663 O O . GLU C 1 167 ? 25.048 120.074 47.450 1.00 25.84 169 GLU C O 1
ATOM 7669 N N . LYS C 1 168 ? 25.900 118.648 45.926 1.00 26.15 170 LYS C N 1
ATOM 7670 C CA . LYS C 1 168 ? 25.217 119.252 44.779 1.00 26.36 170 LYS C CA 1
ATOM 7671 C C . LYS C 1 168 ? 23.728 118.924 44.837 1.00 25.85 170 LYS C C 1
ATOM 7672 O O . LYS C 1 168 ? 22.886 119.756 44.471 1.00 25.54 170 LYS C O 1
ATOM 7678 N N . LEU C 1 169 ? 23.399 117.710 45.283 1.00 25.21 171 LEU C N 1
ATOM 7679 C CA . LEU C 1 169 ? 21.993 117.352 45.426 1.00 24.75 171 LEU C CA 1
ATOM 7680 C C . LEU C 1 169 ? 21.341 118.326 46.388 1.00 24.65 171 LEU C C 1
ATOM 7681 O O . LEU C 1 169 ? 20.378 119.004 46.031 1.00 24.80 171 LEU C O 1
ATOM 7686 N N . TYR C 1 170 ? 21.893 118.441 47.590 1.00 24.35 172 TYR C N 1
ATOM 7687 C CA . TYR C 1 170 ? 21.349 119.384 48.553 1.00 24.03 172 TYR C CA 1
ATOM 7688 C C . TYR C 1 170 ? 21.169 120.767 47.912 1.00 23.85 172 TYR C C 1
ATOM 7689 O O . TYR C 1 170 ? 20.111 121.372 48.047 1.00 23.85 172 TYR C O 1
ATOM 7698 N N . GLU C 1 171 ? 22.175 121.246 47.185 1.00 23.63 173 GLU C N 1
ATOM 7699 C CA . GLU C 1 171 ? 22.114 122.598 46.648 1.00 23.71 173 GLU C CA 1
ATOM 7700 C C . GLU C 1 171 ? 20.930 122.784 45.710 1.00 23.64 173 GLU C C 1
ATOM 7701 O O . GLU C 1 171 ? 20.211 123.777 45.807 1.00 23.86 173 GLU C O 1
ATOM 7707 N N . THR C 1 172 ? 20.710 121.816 44.827 1.00 23.43 174 THR C N 1
ATOM 7708 C CA . THR C 1 172 ? 19.623 121.898 43.860 1.00 23.21 174 THR C CA 1
ATOM 7709 C C . THR C 1 172 ? 18.262 121.995 44.568 1.00 23.05 174 THR C C 1
ATOM 7710 O O . THR C 1 172 ? 17.399 122.807 44.200 1.00 23.37 174 THR C O 1
ATOM 7714 N N . PHE C 1 173 ? 18.089 121.173 45.591 1.00 22.73 175 PHE C N 1
ATOM 7715 C CA . PHE C 1 173 ? 16.915 121.232 46.451 1.00 22.48 175 PHE C CA 1
ATOM 7716 C C . PHE C 1 173 ? 16.836 122.621 47.122 1.00 22.47 175 PHE C C 1
ATOM 7717 O O . PHE C 1 173 ? 15.881 123.369 46.925 1.00 22.40 175 PHE C O 1
ATOM 7725 N N . ALA C 1 174 ? 17.880 122.968 47.868 1.00 22.42 176 ALA C N 1
ATOM 7726 C CA . ALA C 1 174 ? 17.941 124.192 48.641 1.00 22.35 176 ALA C CA 1
ATOM 7727 C C . ALA C 1 174 ? 17.512 125.421 47.850 1.00 22.65 176 ALA C C 1
ATOM 7728 O O . ALA C 1 174 ? 16.886 126.330 48.400 1.00 22.78 176 ALA C O 1
ATOM 7730 N N . GLU C 1 175 ? 17.853 125.434 46.560 1.00 22.91 177 GLU C N 1
ATOM 7731 C CA . GLU C 1 175 ? 17.658 126.597 45.684 1.00 22.93 177 GLU C CA 1
ATOM 7732 C C . GLU C 1 175 ? 16.205 126.833 45.304 1.00 22.70 177 GLU C C 1
ATOM 7733 O O . GLU C 1 175 ? 15.844 127.922 44.880 1.00 23.04 177 GLU C O 1
ATOM 7739 N N . LEU C 1 176 ? 15.376 125.813 45.460 1.00 22.42 178 LEU C N 1
ATOM 7740 C CA . LEU C 1 176 ? 13.938 125.947 45.264 1.00 22.42 178 LEU C CA 1
ATOM 7741 C C . LEU C 1 176 ? 13.221 126.699 46.392 1.00 22.28 178 LEU C C 1
ATOM 7742 O O . LEU C 1 176 ? 12.059 127.085 46.243 1.00 22.53 178 LEU C O 1
ATOM 7747 N N . PHE C 1 177 ? 13.910 126.914 47.509 1.00 21.91 179 PHE C N 1
ATOM 7748 C CA . PHE C 1 177 ? 13.291 127.467 48.707 1.00 21.40 179 PHE C CA 1
ATOM 7749 C C . PHE C 1 177 ? 13.844 128.820 49.119 1.00 21.25 179 PHE C C 1
ATOM 7750 O O . PHE C 1 177 ? 14.689 129.398 48.429 1.00 21.60 179 PHE C O 1
ATOM 7758 N N . SER C 1 178 ? 13.362 129.313 50.256 1.00 20.56 180 SER C N 1
ATOM 7759 C CA . SER C 1 178 ? 14.031 130.386 50.970 1.00 20.29 180 SER C CA 1
ATOM 7760 C C . SER C 1 178 ? 14.321 129.969 52.408 1.00 19.92 180 SER C C 1
ATOM 7761 O O . SER C 1 178 ? 13.445 129.457 53.103 1.00 19.62 180 SER C O 1
ATOM 7764 N N . GLY C 1 179 ? 15.554 130.193 52.848 1.00 19.55 181 GLY C N 1
ATOM 7765 C CA . GLY C 1 179 ? 15.925 129.951 54.229 1.00 19.43 181 GLY C CA 1
ATOM 7766 C C . GLY C 1 179 ? 16.854 128.777 54.437 1.00 19.55 181 GLY C C 1
ATOM 7767 O O . GLY C 1 179 ? 17.425 128.629 55.507 1.00 19.60 181 GLY C O 1
ATOM 7776 N N . LEU C 1 181 ? 20.085 126.632 54.698 1.00 19.80 183 LEU C N 1
ATOM 7777 C CA . LEU C 1 181 ? 21.504 126.881 54.972 1.00 20.05 183 LEU C CA 1
ATOM 7778 C C . LEU C 1 181 ? 22.398 126.509 53.798 1.00 20.31 183 LEU C C 1
ATOM 7779 O O . LEU C 1 181 ? 22.185 125.476 53.162 1.00 20.68 183 LEU C O 1
ATOM 7784 N N . VAL C 1 182 ? 23.399 127.332 53.512 1.00 20.23 184 VAL C N 1
ATOM 7785 C CA . VAL C 1 182 ? 24.453 126.909 52.601 1.00 20.63 184 VAL C CA 1
ATOM 7786 C C . VAL C 1 182 ? 25.345 125.955 53.394 1.00 20.91 184 VAL C C 1
ATOM 7787 O O . VAL C 1 182 ? 25.763 126.282 54.503 1.00 21.01 184 VAL C O 1
ATOM 7791 N N . ARG C 1 183 ? 25.614 124.773 52.842 1.00 21.34 185 ARG C N 1
ATOM 7792 C CA . ARG C 1 183 ? 26.315 123.711 53.578 1.00 21.84 185 ARG C CA 1
ATOM 7793 C C . ARG C 1 183 ? 27.671 123.418 52.981 1.00 22.28 185 ARG C C 1
ATOM 7794 O O . ARG C 1 183 ? 27.748 122.803 51.915 1.00 22.97 185 ARG C O 1
ATOM 7802 N N . ASN C 1 184 ? 28.749 123.819 53.643 1.00 22.49 186 ASN C N 1
ATOM 7803 C CA . ASN C 1 184 ? 30.055 123.387 53.157 1.00 22.76 186 ASN C CA 1
ATOM 7804 C C . ASN C 1 184 ? 30.353 121.979 53.659 1.00 22.97 186 ASN C C 1
ATOM 7805 O O . ASN C 1 184 ? 29.586 121.425 54.455 1.00 23.10 186 ASN C O 1
ATOM 7810 N N . GLU C 1 185 ? 31.446 121.398 53.177 1.00 23.08 187 GLU C N 1
ATOM 7811 C CA . GLU C 1 185 ? 31.826 120.048 53.560 1.00 23.21 187 GLU C CA 1
ATOM 7812 C C . GLU C 1 185 ? 31.948 119.892 55.078 1.00 22.86 187 GLU C C 1
ATOM 7813 O O . GLU C 1 185 ? 31.526 118.885 55.641 1.00 22.83 187 GLU C O 1
ATOM 7819 N N . LYS C 1 186 ? 32.520 120.907 55.719 1.00 22.51 188 LYS C N 1
ATOM 7820 C CA . LYS C 1 186 ? 32.746 120.916 57.152 1.00 22.30 188 LYS C CA 1
ATOM 7821 C C . LYS C 1 186 ? 31.422 120.861 57.932 1.00 22.19 188 LYS C C 1
ATOM 7822 O O . LYS C 1 186 ? 31.279 120.068 58.863 1.00 21.96 188 LYS C O 1
ATOM 7828 N N . TRP C 1 187 ? 30.458 121.696 57.547 1.00 22.05 189 TRP C N 1
ATOM 7829 C CA . TRP C 1 187 ? 29.144 121.658 58.168 1.00 21.72 189 TRP C CA 1
ATOM 7830 C C . TRP C 1 187 ? 28.556 120.252 58.032 1.00 22.46 189 TRP C C 1
ATOM 7831 O O . TRP C 1 187 ? 28.049 119.682 59.020 1.00 22.64 189 TRP C O 1
ATOM 7842 N N . TRP C 1 188 ? 28.644 119.677 56.831 1.00 22.78 190 TRP C N 1
ATOM 7843 C CA . TRP C 1 188 ? 28.092 118.342 56.611 1.00 23.32 190 TRP C CA 1
ATOM 7844 C C . TRP C 1 188 ? 28.596 117.387 57.687 1.00 23.98 190 TRP C C 1
ATOM 7845 O O . TRP C 1 188 ? 27.798 116.738 58.375 1.00 24.06 190 TRP C O 1
ATOM 7856 N N . LEU C 1 189 ? 29.921 117.335 57.845 1.00 24.42 191 LEU C N 1
ATOM 7857 C CA . LEU C 1 189 ? 30.559 116.358 58.718 1.00 24.97 191 LEU C CA 1
ATOM 7858 C C . LEU C 1 189 ? 30.275 116.596 60.189 1.00 25.76 191 LEU C C 1
ATOM 7859 O O . LEU C 1 189 ? 30.087 115.656 60.960 1.00 26.07 191 LEU C O 1
ATOM 7864 N N . GLN C 1 190 ? 30.233 117.861 60.576 1.00 26.64 192 GLN C N 1
ATOM 7865 C CA . GLN C 1 190 ? 30.254 118.196 61.983 1.00 27.49 192 GLN C CA 1
ATOM 7866 C C . GLN C 1 190 ? 28.884 118.486 62.571 1.00 27.75 192 GLN C C 1
ATOM 7867 O O . GLN C 1 190 ? 28.751 118.534 63.786 1.00 28.04 192 GLN C O 1
ATOM 7873 N N . ALA C 1 191 ? 27.870 118.650 61.725 1.00 28.07 193 ALA C N 1
ATOM 7874 C CA . ALA C 1 191 ? 26.528 118.999 62.207 1.00 28.40 193 ALA C CA 1
ATOM 7875 C C . ALA C 1 191 ? 25.406 118.190 61.580 1.00 28.63 193 ALA C C 1
ATOM 7876 O O . ALA C 1 191 ? 24.406 117.935 62.232 1.00 28.66 193 ALA C O 1
ATOM 7878 N N . VAL C 1 192 ? 25.557 117.812 60.315 1.00 29.11 194 VAL C N 1
ATOM 7879 C CA . VAL C 1 192 ? 24.484 117.130 59.605 1.00 29.74 194 VAL C CA 1
ATOM 7880 C C . VAL C 1 192 ? 24.464 115.634 59.899 1.00 30.79 194 VAL C C 1
ATOM 7881 O O . VAL C 1 192 ? 23.398 115.093 60.243 1.00 31.18 194 VAL C O 1
ATOM 7885 N N . TYR C 1 193 ? 25.624 114.978 59.790 1.00 31.64 195 TYR C N 1
ATOM 7886 C CA . TYR C 1 193 ? 25.700 113.517 59.950 1.00 32.75 195 TYR C CA 1
ATOM 7887 C C . TYR C 1 193 ? 25.222 113.001 61.294 1.00 33.53 195 TYR C C 1
ATOM 7888 O O . TYR C 1 193 ? 24.320 112.183 61.344 1.00 33.74 195 TYR C O 1
ATOM 7897 N N . ASP C 1 194 ? 25.803 113.490 62.380 1.00 34.74 196 ASP C N 1
ATOM 7898 C CA . ASP C 1 194 ? 25.448 112.991 63.703 1.00 36.05 196 ASP C CA 1
ATOM 7899 C C . ASP C 1 194 ? 25.631 111.472 63.773 1.00 35.81 196 ASP C C 1
ATOM 7900 O O . ASP C 1 194 ? 26.735 110.950 63.613 1.00 35.49 196 ASP C O 1
ATOM 7905 N N . ASP C 1 195 ? 24.509 110.793 63.984 1.00 35.76 197 ASP C N 1
ATOM 7906 C CA . ASP C 1 195 ? 24.429 109.345 64.088 1.00 35.81 197 ASP C CA 1
ATOM 7907 C C . ASP C 1 195 ? 23.643 108.755 62.899 1.00 34.88 197 ASP C C 1
ATOM 7908 O O . ASP C 1 195 ? 23.213 107.591 62.933 1.00 35.20 197 ASP C O 1
ATOM 7913 N N . LEU C 1 196 ? 23.454 109.562 61.858 1.00 33.26 198 LEU C N 1
ATOM 7914 C CA . LEU C 1 196 ? 22.556 109.212 60.771 1.00 31.68 198 LEU C CA 1
ATOM 7915 C C . LEU C 1 196 ? 23.266 108.457 59.669 1.00 30.67 198 LEU C C 1
ATOM 7916 O O . LEU C 1 196 ? 24.483 108.400 59.638 1.00 30.64 198 LEU C O 1
ATOM 7921 N N . THR C 1 197 ? 22.492 107.865 58.772 1.00 29.64 199 THR C N 1
ATOM 7922 C CA . THR C 1 197 ? 23.040 107.165 57.632 1.00 28.70 199 THR C CA 1
ATOM 7923 C C . THR C 1 197 ? 22.560 107.861 56.391 1.00 27.97 199 THR C C 1
ATOM 7924 O O . THR C 1 197 ? 21.380 108.157 56.262 1.00 27.66 199 THR C O 1
ATOM 7928 N N . LEU C 1 198 ? 23.483 108.128 55.479 1.00 27.61 200 LEU C N 1
ATOM 7929 C CA . LEU C 1 198 ? 23.134 108.708 54.189 1.00 27.34 200 LEU C CA 1
ATOM 7930 C C . LEU C 1 198 ? 22.864 107.606 53.170 1.00 27.08 200 LEU C C 1
ATOM 7931 O O . LEU C 1 198 ? 23.684 106.701 52.987 1.00 27.02 200 LEU C O 1
ATOM 7936 N N . ALA C 1 199 ? 21.706 107.682 52.521 1.00 26.66 201 ALA C N 1
ATOM 7937 C CA . ALA C 1 199 ? 21.433 106.852 51.358 1.00 26.53 201 ALA C CA 1
ATOM 7938 C C . ALA C 1 199 ? 21.216 107.734 50.132 1.00 26.38 201 ALA C C 1
ATOM 7939 O O . ALA C 1 199 ? 20.552 108.760 50.223 1.00 26.85 201 ALA C O 1
ATOM 7941 N N . ILE C 1 200 ? 21.780 107.341 48.994 1.00 25.99 202 ILE C N 1
ATOM 7942 C CA . ILE C 1 200 ? 21.588 108.077 47.744 1.00 25.86 202 ILE C CA 1
ATOM 7943 C C . ILE C 1 200 ? 20.982 107.202 46.630 1.00 26.01 202 ILE C C 1
ATOM 7944 O O . ILE C 1 200 ? 21.379 106.044 46.450 1.00 26.30 202 ILE C O 1
ATOM 7949 N N . TYR C 1 201 ? 20.019 107.758 45.895 1.00 25.79 203 TYR C N 1
ATOM 7950 C CA . TYR C 1 201 ? 19.457 107.090 44.734 1.00 25.49 203 TYR C CA 1
ATOM 7951 C C . TYR C 1 201 ? 20.195 107.545 43.487 1.00 25.94 203 TYR C C 1
ATOM 7952 O O . TYR C 1 201 ? 20.329 108.750 43.245 1.00 26.32 203 TYR C O 1
ATOM 7961 N N . TYR C 1 202 ? 20.661 106.582 42.697 1.00 26.16 204 TYR C N 1
ATOM 7962 C CA . TYR C 1 202 ? 21.257 106.863 41.385 1.00 26.61 204 TYR C CA 1
ATOM 7963 C C . TYR C 1 202 ? 20.379 106.318 40.281 1.00 27.46 204 TYR C C 1
ATOM 7964 O O . TYR C 1 202 ? 19.870 105.202 40.393 1.00 27.48 204 TYR C O 1
ATOM 7973 N N . ASP C 1 203 ? 20.224 107.087 39.204 1.00 28.63 205 ASP C N 1
ATOM 7974 C CA . ASP C 1 203 ? 19.364 106.660 38.091 1.00 29.84 205 ASP C CA 1
ATOM 7975 C C . ASP C 1 203 ? 20.041 105.727 37.071 1.00 30.26 205 ASP C C 1
ATOM 7976 O O . ASP C 1 203 ? 21.212 105.372 37.214 1.00 29.97 205 ASP C O 1
ATOM 7981 N N . GLU C 1 204 ? 19.275 105.350 36.049 1.00 31.18 206 GLU C N 1
ATOM 7982 C CA . GLU C 1 204 ? 19.757 104.557 34.916 1.00 32.15 206 GLU C CA 1
ATOM 7983 C C . GLU C 1 204 ? 21.205 104.859 34.535 1.00 32.44 206 GLU C C 1
ATOM 7984 O O . GLU C 1 204 ? 21.973 103.945 34.227 1.00 32.66 206 GLU C O 1
ATOM 7990 N N . ASN C 1 205 ? 21.554 106.147 34.544 1.00 32.67 207 ASN C N 1
ATOM 7991 C CA . ASN C 1 205 ? 22.865 106.628 34.111 1.00 32.92 207 ASN C CA 1
ATOM 7992 C C . ASN C 1 205 ? 23.881 106.692 35.244 1.00 32.83 207 ASN C C 1
ATOM 7993 O O . ASN C 1 205 ? 25.020 107.118 35.038 1.00 33.10 207 ASN C O 1
ATOM 7998 N N . GLN C 1 206 ? 23.459 106.264 36.433 1.00 32.64 208 GLN C N 1
ATOM 7999 C CA . GLN C 1 206 ? 24.268 106.344 37.653 1.00 32.39 208 GLN C CA 1
ATOM 8000 C C . GLN C 1 206 ? 24.571 107.779 38.052 1.00 31.55 208 GLN C C 1
ATOM 8001 O O . GLN C 1 206 ? 25.642 108.068 38.588 1.00 31.47 208 GLN C O 1
ATOM 8007 N N . THR C 1 207 ? 23.608 108.659 37.774 1.00 30.62 209 THR C N 1
ATOM 8008 C CA . THR C 1 207 ? 23.631 110.053 38.192 1.00 29.92 209 THR C CA 1
ATOM 8009 C C . THR C 1 207 ? 22.813 110.139 39.459 1.00 29.21 209 THR C C 1
ATOM 8010 O O . THR C 1 207 ? 21.674 109.647 39.500 1.00 29.18 209 THR C O 1
ATOM 8014 N N . ALA C 1 208 ? 23.380 110.766 40.486 1.00 28.41 210 ALA C N 1
ATOM 8015 C CA . ALA C 1 208 ? 22.672 110.966 41.748 1.00 27.84 210 ALA C CA 1
ATOM 8016 C C . ALA C 1 208 ? 21.432 111.774 41.470 1.00 27.65 210 ALA C C 1
ATOM 8017 O O . ALA C 1 208 ? 21.491 112.737 40.711 1.00 27.92 210 ALA C O 1
ATOM 8019 N N . ALA C 1 209 ? 20.310 111.374 42.068 1.00 27.38 211 ALA C N 1
ATOM 8020 C CA . ALA C 1 209 ? 19.024 112.050 41.859 1.00 26.66 211 ALA C CA 1
ATOM 8021 C C . ALA C 1 209 ? 18.355 112.451 43.161 1.00 26.59 211 ALA C C 1
ATOM 8022 O O . ALA C 1 209 ? 17.499 113.329 43.168 1.00 26.67 211 ALA C O 1
ATOM 8024 N N . GLY C 1 210 ? 18.717 111.788 44.256 1.00 26.28 212 GLY C N 1
ATOM 8025 C CA . GLY C 1 210 ? 18.115 112.083 45.548 1.00 25.99 212 GLY C CA 1
ATOM 8026 C C . GLY C 1 210 ? 18.856 111.441 46.691 1.00 26.04 212 GLY C C 1
ATOM 8027 O O . GLY C 1 210 ? 19.686 110.557 46.484 1.00 26.23 212 GLY C O 1
ATOM 8028 N N . TYR C 1 211 ? 18.556 111.882 47.905 1.00 26.11 213 TYR C N 1
ATOM 8029 C CA . TYR C 1 211 ? 19.191 111.327 49.084 1.00 26.47 213 TYR C CA 1
ATOM 8030 C C . TYR C 1 211 ? 18.247 111.317 50.287 1.00 26.71 213 TYR C C 1
ATOM 8031 O O . TYR C 1 211 ? 17.263 112.064 50.313 1.00 26.68 213 TYR C O 1
ATOM 8048 N N . LEU C 1 213 ? 18.546 110.939 54.882 1.00 26.05 215 LEU C N 1
ATOM 8049 C CA . LEU C 1 213 ? 19.289 110.729 56.118 1.00 25.58 215 LEU C CA 1
ATOM 8050 C C . LEU C 1 213 ? 18.371 110.088 57.136 1.00 25.24 215 LEU C C 1
ATOM 8051 O O . LEU C 1 213 ? 17.337 110.657 57.479 1.00 25.43 215 LEU C O 1
ATOM 8056 N N . TYR C 1 214 ? 18.758 108.921 57.636 1.00 24.91 216 TYR C N 1
ATOM 8057 C CA . TYR C 1 214 ? 17.890 108.139 58.513 1.00 24.73 216 TYR C CA 1
ATOM 8058 C C . TYR C 1 214 ? 18.688 107.351 59.556 1.00 25.05 216 TYR C C 1
ATOM 8059 O O . TYR C 1 214 ? 19.909 107.171 59.418 1.00 25.15 216 TYR C O 1
ATOM 8068 N N . LYS C 1 215 ? 17.989 106.890 60.593 1.00 25.07 217 LYS C N 1
ATOM 8069 C CA . LYS C 1 215 ? 18.550 105.987 61.586 1.00 25.25 217 LYS C CA 1
ATOM 8070 C C . LYS C 1 215 ? 17.472 104.990 61.972 1.00 25.62 217 LYS C C 1
ATOM 8071 O O . LYS C 1 215 ? 16.290 105.324 61.977 1.00 25.87 217 LYS C O 1
ATOM 8077 N N . ILE C 1 216 ? 17.867 103.764 62.283 1.00 25.83 218 ILE C N 1
ATOM 8078 C CA . ILE C 1 216 ? 16.894 102.769 62.673 1.00 26.02 218 ILE C CA 1
ATOM 8079 C C . ILE C 1 216 ? 17.247 102.296 64.056 1.00 26.57 218 ILE C C 1
ATOM 8080 O O . ILE C 1 216 ? 18.363 101.818 64.284 1.00 26.50 218 ILE C O 1
ATOM 8085 N N . GLU C 1 217 ? 16.298 102.429 64.978 1.00 27.01 219 GLU C N 1
ATOM 8086 C CA . GLU C 1 217 ? 16.508 101.941 66.322 1.00 27.82 219 GLU C CA 1
ATOM 8087 C C . GLU C 1 217 ? 15.232 101.556 67.033 1.00 27.89 219 GLU C C 1
ATOM 8088 O O . GLU C 1 217 ? 14.237 102.278 67.010 1.00 28.00 219 GLU C O 1
ATOM 8094 N N . ASN C 1 218 ? 15.296 100.400 67.679 1.00 28.21 220 ASN C N 1
ATOM 8095 C CA . ASN C 1 218 ? 14.165 99.820 68.380 1.00 28.33 220 ASN C CA 1
ATOM 8096 C C . ASN C 1 218 ? 12.914 99.840 67.508 1.00 27.95 220 ASN C C 1
ATOM 8097 O O . ASN C 1 218 ? 11.848 100.312 67.918 1.00 27.75 220 ASN C O 1
ATOM 8102 N N . TYR C 1 219 ? 13.099 99.325 66.291 1.00 27.69 221 TYR C N 1
ATOM 8103 C CA . TYR C 1 219 ? 12.053 99.133 65.285 1.00 27.48 221 TYR C CA 1
ATOM 8104 C C . TYR C 1 219 ? 11.397 100.415 64.791 1.00 27.22 221 TYR C C 1
ATOM 8105 O O . TYR C 1 219 ? 10.261 100.397 64.304 1.00 27.26 221 TYR C O 1
ATOM 8114 N N . LYS C 1 220 ? 12.107 101.528 64.909 1.00 27.00 222 LYS C N 1
ATOM 8115 C CA . LYS C 1 220 ? 11.620 102.769 64.354 1.00 26.80 222 LYS C CA 1
ATOM 8116 C C . LYS C 1 220 ? 12.678 103.368 63.467 1.00 26.93 222 LYS C C 1
ATOM 8117 O O . LYS C 1 220 ? 13.775 103.691 63.924 1.00 27.02 222 LYS C O 1
ATOM 8131 N N . THR C 1 222 ? 13.707 106.602 61.704 1.00 26.61 224 THR C N 1
ATOM 8132 C CA . THR C 1 222 ? 13.514 108.032 61.678 1.00 26.26 224 THR C CA 1
ATOM 8133 C C . THR C 1 222 ? 14.278 108.541 60.469 1.00 26.62 224 THR C C 1
ATOM 8134 O O . THR C 1 222 ? 15.496 108.353 60.377 1.00 26.83 224 THR C O 1
ATOM 8138 N N . VAL C 1 223 ? 13.543 109.143 59.534 1.00 26.55 225 VAL C N 1
ATOM 8139 C CA . VAL C 1 223 ? 14.109 109.802 58.370 1.00 26.60 225 VAL C CA 1
ATOM 8140 C C . VAL C 1 223 ? 14.080 111.306 58.608 1.00 27.24 225 VAL C C 1
ATOM 8141 O O . VAL C 1 223 ? 13.000 111.917 58.715 1.00 27.39 225 VAL C O 1
ATOM 8145 N N . GLU C 1 224 ? 15.263 111.905 58.685 1.00 27.56 226 GLU C N 1
ATOM 8146 C CA . GLU C 1 224 ? 15.370 113.300 59.076 1.00 28.01 226 GLU C CA 1
ATOM 8147 C C . GLU C 1 224 ? 15.482 114.246 57.902 1.00 27.99 226 GLU C C 1
ATOM 8148 O O . GLU C 1 224 ? 15.104 115.420 58.007 1.00 28.38 226 GLU C O 1
ATOM 8154 N N . GLU C 1 225 ? 15.985 113.737 56.787 1.00 27.66 227 GLU C N 1
ATOM 8155 C CA . GLU C 1 225 ? 15.980 114.481 55.543 1.00 27.66 227 GLU C CA 1
ATOM 8156 C C . GLU C 1 225 ? 15.598 113.555 54.410 1.00 27.61 227 GLU C C 1
ATOM 8157 O O . GLU C 1 225 ? 16.163 112.473 54.268 1.00 27.79 227 GLU C O 1
ATOM 8163 N N . PHE C 1 226 ? 14.606 113.963 53.628 1.00 27.49 228 PHE C N 1
ATOM 8164 C CA . PHE C 1 226 ? 14.162 113.184 52.473 1.00 27.19 228 PHE C CA 1
ATOM 8165 C C . PHE C 1 226 ? 14.181 114.117 51.267 1.00 27.07 228 PHE C C 1
ATOM 8166 O O . PHE C 1 226 ? 13.415 115.075 51.217 1.00 27.42 228 PHE C O 1
ATOM 8174 N N . VAL C 1 227 ? 15.059 113.855 50.305 1.00 26.69 229 VAL C N 1
ATOM 8175 C CA . VAL C 1 227 ? 15.338 114.852 49.274 1.00 26.61 229 VAL C CA 1
ATOM 8176 C C . VAL C 1 227 ? 15.452 114.254 47.868 1.00 26.92 229 VAL C C 1
ATOM 8177 O O . VAL C 1 227 ? 16.550 114.138 47.320 1.00 26.99 229 VAL C O 1
ATOM 8181 N N . PRO C 1 228 ? 14.306 113.897 47.264 1.00 27.22 230 PRO C N 1
ATOM 8182 C CA . PRO C 1 228 ? 14.304 113.396 45.897 1.00 27.48 230 PRO C CA 1
ATOM 8183 C C . PRO C 1 228 ? 14.214 114.548 44.904 1.00 27.89 230 PRO C C 1
ATOM 8184 O O . PRO C 1 228 ? 13.337 115.412 45.050 1.00 27.97 230 PRO C O 1
ATOM 8188 N N . LEU C 1 229 ? 15.092 114.582 43.903 1.00 28.28 231 LEU C N 1
ATOM 8189 C CA . LEU C 1 229 ? 14.977 115.664 42.907 1.00 28.59 231 LEU C CA 1
ATOM 8190 C C . LEU C 1 229 ? 13.830 115.436 41.932 1.00 28.81 231 LEU C C 1
ATOM 8191 O O . LEU C 1 229 ? 13.196 116.392 41.507 1.00 29.53 231 LEU C O 1
ATOM 8196 N N . HIS C 1 230 ? 13.554 114.178 41.594 1.00 28.69 232 HIS C N 1
ATOM 8197 C CA . HIS C 1 230 ? 12.415 113.851 40.729 1.00 28.46 232 HIS C CA 1
ATOM 8198 C C . HIS C 1 230 ? 11.691 112.612 41.211 1.00 28.09 232 HIS C C 1
ATOM 8199 O O . HIS C 1 230 ? 12.104 111.989 42.190 1.00 28.34 232 HIS C O 1
ATOM 8206 N N . ASN C 1 231 ? 10.613 112.251 40.527 1.00 27.66 233 ASN C N 1
ATOM 8207 C CA . ASN C 1 231 ? 9.734 111.191 41.013 1.00 27.32 233 ASN C CA 1
ATOM 8208 C C . ASN C 1 231 ? 10.375 109.800 41.016 1.00 27.13 233 ASN C C 1
ATOM 8209 O O . ASN C 1 231 ? 10.105 108.999 41.903 1.00 27.17 233 ASN C O 1
ATOM 8214 N N . GLU C 1 232 ? 11.220 109.518 40.026 1.00 26.91 234 GLU C N 1
ATOM 8215 C CA . GLU C 1 232 ? 11.980 108.279 39.993 1.00 26.64 234 GLU C CA 1
ATOM 8216 C C . GLU C 1 232 ? 12.782 108.136 41.287 1.00 26.39 234 GLU C C 1
ATOM 8217 O O . GLU C 1 232 ? 12.762 107.079 41.909 1.00 26.03 234 GLU C O 1
ATOM 8223 N N . ALA C 1 233 ? 13.454 109.215 41.692 1.00 26.25 235 ALA C N 1
ATOM 8224 C CA . ALA C 1 233 ? 14.199 109.260 42.954 1.00 26.03 235 ALA C CA 1
ATOM 8225 C C . ALA C 1 233 ? 13.289 109.054 44.149 1.00 26.04 235 ALA C C 1
ATOM 8226 O O . ALA C 1 233 ? 13.607 108.256 45.042 1.00 26.23 235 ALA C O 1
ATOM 8228 N N . ARG C 1 234 ? 12.161 109.765 44.165 1.00 25.76 236 ARG C N 1
ATOM 8229 C CA . ARG C 1 234 ? 11.151 109.593 45.212 1.00 25.76 236 ARG C CA 1
ATOM 8230 C C . ARG C 1 234 ? 10.824 108.116 45.347 1.00 25.92 236 ARG C C 1
ATOM 8231 O O . ARG C 1 234 ? 11.032 107.517 46.406 1.00 26.42 236 ARG C O 1
ATOM 8239 N N . ASN C 1 235 ? 10.348 107.527 44.257 1.00 25.89 237 ASN C N 1
ATOM 8240 C CA . ASN C 1 235 ? 10.034 106.102 44.212 1.00 25.95 237 ASN C CA 1
ATOM 8241 C C . ASN C 1 235 ? 11.166 105.172 44.654 1.00 25.58 237 ASN C C 1
ATOM 8242 O O . ASN C 1 235 ? 10.949 104.278 45.480 1.00 25.56 237 ASN C O 1
ATOM 8247 N N . GLY C 1 236 ? 12.361 105.409 44.112 1.00 25.23 238 GLY C N 1
ATOM 8248 C CA . GLY C 1 236 ? 13.547 104.610 44.394 1.00 24.52 238 GLY C CA 1
ATOM 8249 C C . GLY C 1 236 ? 13.860 104.645 45.863 1.00 24.38 238 GLY C C 1
ATOM 8250 O O . GLY C 1 236 ? 13.985 103.599 46.498 1.00 24.12 238 GLY C O 1
ATOM 8251 N N . LEU C 1 237 ? 13.953 105.853 46.414 1.00 24.55 239 LEU C N 1
ATOM 8252 C CA . LEU C 1 237 ? 14.150 106.020 47.861 1.00 24.47 239 LEU C CA 1
ATOM 8253 C C . LEU C 1 237 ? 13.046 105.348 48.681 1.00 24.36 239 LEU C C 1
ATOM 8254 O O . LEU C 1 237 ? 13.333 104.614 49.639 1.00 24.27 239 LEU C O 1
ATOM 8259 N N . TRP C 1 238 ? 11.798 105.560 48.273 1.00 24.10 240 TRP C N 1
ATOM 8260 C CA . TRP C 1 238 ? 10.681 104.913 48.929 1.00 24.24 240 TRP C CA 1
ATOM 8261 C C . TRP C 1 238 ? 10.751 103.385 48.870 1.00 24.57 240 TRP C C 1
ATOM 8262 O O . TRP C 1 238 ? 10.484 102.717 49.868 1.00 24.65 240 TRP C O 1
ATOM 8273 N N . ASN C 1 239 ? 11.090 102.821 47.711 1.00 24.76 241 ASN C N 1
ATOM 8274 C CA . ASN C 1 239 ? 11.242 101.364 47.626 1.00 24.93 241 ASN C CA 1
ATOM 8275 C C . ASN C 1 239 ? 12.284 100.823 48.613 1.00 25.03 241 ASN C C 1
ATOM 8276 O O . ASN C 1 239 ? 12.064 99.793 49.244 1.00 25.13 241 ASN C O 1
ATOM 8281 N N . PHE C 1 240 ? 13.386 101.562 48.759 1.00 25.06 242 PHE C N 1
ATOM 8282 C CA . PHE C 1 240 ? 14.459 101.286 49.722 1.00 25.04 242 PHE C CA 1
ATOM 8283 C C . PHE C 1 240 ? 13.964 101.307 51.176 1.00 25.05 242 PHE C C 1
ATOM 8284 O O . PHE C 1 240 ? 14.362 100.486 52.004 1.00 24.64 242 PHE C O 1
ATOM 8292 N N . ILE C 1 241 ? 13.088 102.254 51.479 1.00 25.23 243 ILE C N 1
ATOM 8293 C CA . ILE C 1 241 ? 12.447 102.281 52.774 1.00 25.25 243 ILE C CA 1
ATOM 8294 C C . ILE C 1 241 ? 11.615 101.007 52.954 1.00 26.07 243 ILE C C 1
ATOM 8295 O O . ILE C 1 241 ? 11.676 100.372 54.006 1.00 26.46 243 ILE C O 1
ATOM 8300 N N . CYS C 1 242 ? 10.890 100.599 51.915 1.00 26.72 244 CYS C N 1
ATOM 8301 C CA . CYS C 1 242 ? 10.043 99.403 51.998 1.00 27.50 244 CYS C CA 1
ATOM 8302 C C . CYS C 1 242 ? 10.810 98.087 52.187 1.00 28.06 244 CYS C C 1
ATOM 8303 O O . CYS C 1 242 ? 10.295 97.171 52.828 1.00 27.95 244 CYS C O 1
ATOM 8306 N N . GLN C 1 243 ? 12.032 98.000 51.655 1.00 28.75 245 GLN C N 1
ATOM 8307 C CA . GLN C 1 243 ? 12.870 96.808 51.855 1.00 29.57 245 GLN C CA 1
ATOM 8308 C C . GLN C 1 243 ? 13.239 96.598 53.334 1.00 29.71 245 GLN C C 1
ATOM 8309 O O . GLN C 1 243 ? 13.576 95.479 53.744 1.00 29.57 245 GLN C O 1
ATOM 8315 N N . HIS C 1 244 ? 13.145 97.672 54.124 1.00 30.04 246 HIS C N 1
ATOM 8316 C CA . HIS C 1 244 ? 13.304 97.608 55.579 1.00 30.26 246 HIS C CA 1
ATOM 8317 C C . HIS C 1 244 ? 12.038 97.150 56.307 1.00 31.08 246 HIS C C 1
ATOM 8318 O O . HIS C 1 244 ? 11.988 97.228 57.534 1.00 31.55 246 HIS C O 1
ATOM 8325 N N . ASP C 1 245 ? 11.025 96.676 55.577 1.00 31.79 247 ASP C N 1
ATOM 8326 C CA . ASP C 1 245 ? 9.717 96.337 56.182 1.00 32.51 247 ASP C CA 1
ATOM 8327 C C . ASP C 1 245 ? 9.750 95.262 57.290 1.00 32.82 247 ASP C C 1
ATOM 8328 O O . ASP C 1 245 ? 8.945 95.307 58.229 1.00 33.34 247 ASP C O 1
ATOM 8333 N N . SER C 1 246 ? 10.670 94.306 57.190 1.00 32.68 248 SER C N 1
ATOM 8334 C CA . SER C 1 246 ? 10.782 93.265 58.208 1.00 32.74 248 SER C CA 1
ATOM 8335 C C . SER C 1 246 ? 11.542 93.760 59.444 1.00 32.54 248 SER C C 1
ATOM 8336 O O . SER C 1 246 ? 11.698 93.024 60.427 1.00 32.40 248 SER C O 1
ATOM 8347 N N . ILE C 1 248 ? 11.049 97.241 60.698 1.00 30.99 250 ILE C N 1
ATOM 8348 C CA . ILE C 1 248 ? 10.409 98.357 61.383 1.00 30.27 250 ILE C CA 1
ATOM 8349 C C . ILE C 1 248 ? 8.908 98.243 61.624 1.00 30.01 250 ILE C C 1
ATOM 8350 O O . ILE C 1 248 ? 8.162 97.660 60.832 1.00 29.85 250 ILE C O 1
ATOM 8355 N N . LYS C 1 249 ? 8.492 98.813 62.745 1.00 29.58 251 LYS C N 1
ATOM 8356 C CA . LYS C 1 249 ? 7.099 98.851 63.125 1.00 29.30 251 LYS C CA 1
ATOM 8357 C C . LYS C 1 249 ? 6.599 100.280 62.998 1.00 28.85 251 LYS C C 1
ATOM 8358 O O . LYS C 1 249 ? 5.401 100.499 62.860 1.00 28.77 251 LYS C O 1
ATOM 8364 N N . ASP C 1 250 ? 7.516 101.244 63.054 1.00 28.45 252 ASP C N 1
ATOM 8365 C CA . ASP C 1 250 ? 7.166 102.663 62.921 1.00 28.69 252 ASP C CA 1
ATOM 8366 C C . ASP C 1 250 ? 8.157 103.419 62.036 1.00 28.57 252 ASP C C 1
ATOM 8367 O O . ASP C 1 250 ? 9.369 103.187 62.097 1.00 28.61 252 ASP C O 1
ATOM 8372 N N . LEU C 1 251 ? 7.622 104.321 61.211 1.00 28.34 253 LEU C N 1
ATOM 8373 C CA . LEU C 1 251 ? 8.419 105.145 60.298 1.00 28.07 253 LEU C CA 1
ATOM 8374 C C . LEU C 1 251 ? 8.122 106.629 60.483 1.00 28.11 253 LEU C C 1
ATOM 8375 O O . LEU C 1 251 ? 6.996 107.055 60.304 1.00 28.10 253 LEU C O 1
ATOM 8380 N N . GLU C 1 252 ? 9.129 107.416 60.841 1.00 28.66 254 GLU C N 1
ATOM 8381 C CA . GLU C 1 252 ? 8.942 108.867 60.977 1.00 29.08 254 GLU C CA 1
ATOM 8382 C C . GLU C 1 252 ? 9.732 109.617 59.910 1.00 29.47 254 GLU C C 1
ATOM 8383 O O . GLU C 1 252 ? 10.897 109.295 59.634 1.00 29.79 254 GLU C O 1
ATOM 8397 N N . THR C 1 254 ? 10.547 113.628 58.308 1.00 29.39 256 THR C N 1
ATOM 8398 C CA . THR C 1 254 ? 10.474 115.081 58.286 1.00 29.29 256 THR C CA 1
ATOM 8399 C C . THR C 1 254 ? 10.717 115.615 56.868 1.00 29.50 256 THR C C 1
ATOM 8400 O O . THR C 1 254 ? 11.765 115.377 56.265 1.00 29.24 256 THR C O 1
ATOM 8404 N N . VAL C 1 255 ? 9.724 116.323 56.344 1.00 29.84 257 VAL C N 1
ATOM 8405 C CA . VAL C 1 255 ? 9.748 116.801 54.965 1.00 30.50 257 VAL C CA 1
ATOM 8406 C C . VAL C 1 255 ? 9.256 118.252 54.866 1.00 30.99 257 VAL C C 1
ATOM 8407 O O . VAL C 1 255 ? 8.861 118.844 55.864 1.00 30.61 257 VAL C O 1
ATOM 8411 N N . SER C 1 256 ? 9.295 118.830 53.667 1.00 32.01 258 SER C N 1
ATOM 8412 C CA . SER C 1 256 ? 8.761 120.180 53.481 1.00 32.94 258 SER C CA 1
ATOM 8413 C C . SER C 1 256 ? 7.258 120.115 53.228 1.00 33.27 258 SER C C 1
ATOM 8414 O O . SER C 1 256 ? 6.783 119.169 52.610 1.00 33.44 258 SER C O 1
ATOM 8417 N N . GLU C 1 257 ? 6.518 121.108 53.716 1.00 33.93 259 GLU C N 1
ATOM 8418 C CA . GLU C 1 257 ? 5.068 121.187 53.504 1.00 34.66 259 GLU C CA 1
ATOM 8419 C C . GLU C 1 257 ? 4.655 120.734 52.094 1.00 34.90 259 GLU C C 1
ATOM 8420 O O . GLU C 1 257 ? 3.543 120.235 51.887 1.00 34.82 259 GLU C O 1
ATOM 8426 N N . ASN C 1 258 ? 5.561 120.918 51.134 1.00 35.18 260 ASN C N 1
ATOM 8427 C CA . ASN C 1 258 ? 5.267 120.689 49.723 1.00 35.66 260 ASN C CA 1
ATOM 8428 C C . ASN C 1 258 ? 5.642 119.307 49.195 1.00 35.20 260 ASN C C 1
ATOM 8429 O O . ASN C 1 258 ? 5.494 119.037 48.013 1.00 35.34 260 ASN C O 1
ATOM 8434 N N . GLU C 1 259 ? 6.120 118.435 50.072 1.00 34.87 261 GLU C N 1
ATOM 8435 C CA . GLU C 1 259 ? 6.477 117.083 49.671 1.00 34.47 261 GLU C CA 1
ATOM 8436 C C . GLU C 1 259 ? 5.212 116.230 49.484 1.00 34.17 261 GLU C C 1
ATOM 8437 O O . GLU C 1 259 ? 4.522 115.914 50.458 1.00 33.89 261 GLU C O 1
ATOM 8443 N N . PRO C 1 260 ? 4.913 115.859 48.223 1.00 33.82 262 PRO C N 1
ATOM 8444 C CA . PRO C 1 260 ? 3.680 115.170 47.867 1.00 33.57 262 PRO C CA 1
ATOM 8445 C C . PRO C 1 260 ? 3.626 113.670 48.217 1.00 33.41 262 PRO C C 1
ATOM 8446 O O . PRO C 1 260 ? 2.538 113.092 48.214 1.00 33.73 262 PRO C O 1
ATOM 8450 N N . LEU C 1 261 ? 4.765 113.057 48.535 1.00 32.87 263 LEU C N 1
ATOM 8451 C CA . LEU C 1 261 ? 4.827 111.621 48.859 1.00 32.41 263 LEU C CA 1
ATOM 8452 C C . LEU C 1 261 ? 3.577 110.990 49.512 1.00 32.17 263 LEU C C 1
ATOM 8453 O O . LEU C 1 261 ? 3.125 109.924 49.092 1.00 32.05 263 LEU C O 1
ATOM 8458 N N . LEU C 1 262 ? 3.036 111.626 50.543 1.00 31.75 264 LEU C N 1
ATOM 8459 C CA . LEU C 1 262 ? 1.879 111.064 51.230 1.00 31.60 264 LEU C CA 1
ATOM 8460 C C . LEU C 1 262 ? 0.682 110.811 50.305 1.00 31.34 264 LEU C C 1
ATOM 8461 O O . LEU C 1 262 ? 0.012 109.778 50.425 1.00 31.53 264 LEU C O 1
ATOM 8466 N N . TYR C 1 263 ? 0.424 111.736 49.381 1.00 30.65 265 TYR C N 1
ATOM 8467 C CA . TYR C 1 263 ? -0.644 111.568 48.395 1.00 29.98 265 TYR C CA 1
ATOM 8468 C C . TYR C 1 263 ? -0.548 110.224 47.668 1.00 30.04 265 TYR C C 1
ATOM 8469 O O . TYR C 1 263 ? -1.559 109.678 47.216 1.00 30.00 265 TYR C O 1
ATOM 8478 N N . THR C 1 264 ? 0.662 109.685 47.572 1.00 29.92 266 THR C N 1
ATOM 8479 C CA . THR C 1 264 ? 0.887 108.485 46.776 1.00 29.87 266 THR C CA 1
ATOM 8480 C C . THR C 1 264 ? 0.661 107.188 47.539 1.00 29.83 266 THR C C 1
ATOM 8481 O O . THR C 1 264 ? 0.642 106.114 46.940 1.00 30.11 266 THR C O 1
ATOM 8485 N N . LEU C 1 265 ? 0.495 107.268 48.851 1.00 29.69 267 LEU C N 1
ATOM 8486 C CA . LEU C 1 265 ? 0.335 106.055 49.652 1.00 29.54 267 LEU C CA 1
ATOM 8487 C C . LEU C 1 265 ? -0.991 105.357 49.357 1.00 29.33 267 LEU C C 1
ATOM 8488 O O . LEU C 1 265 ? -1.887 105.943 48.741 1.00 29.09 267 LEU C O 1
ATOM 8493 N N . GLN C 1 266 ? -1.105 104.100 49.784 1.00 29.35 268 GLN C N 1
ATOM 8494 C CA . GLN C 1 266 ? -2.375 103.366 49.714 1.00 29.27 268 GLN C CA 1
ATOM 8495 C C . GLN C 1 266 ? -3.455 104.033 50.561 1.00 28.98 268 GLN C C 1
ATOM 8496 O O . GLN C 1 266 ? -4.590 104.210 50.101 1.00 28.66 268 GLN C O 1
ATOM 8502 N N . GLU C 1 267 ? -3.082 104.397 51.788 1.00 28.72 269 GLU C N 1
ATOM 8503 C CA . GLU C 1 267 ? -3.969 105.094 52.708 1.00 28.76 269 GLU C CA 1
ATOM 8504 C C . GLU C 1 267 ? -3.318 106.395 53.182 1.00 28.65 269 GLU C C 1
ATOM 8505 O O . GLU C 1 267 ? -2.668 106.421 54.223 1.00 28.95 269 GLU C O 1
ATOM 8511 N N . PRO C 1 268 ? -3.495 107.486 52.418 1.00 28.42 270 PRO C N 1
ATOM 8512 C CA . PRO C 1 268 ? -2.779 108.728 52.699 1.00 28.27 270 PRO C CA 1
ATOM 8513 C C . PRO C 1 268 ? -3.191 109.404 54.004 1.00 28.43 270 PRO C C 1
ATOM 8514 O O . PRO C 1 268 ? -2.555 110.385 54.413 1.00 28.54 270 PRO C O 1
ATOM 8518 N N . ARG C 1 269 ? -4.231 108.889 54.661 1.00 28.44 271 ARG C N 1
ATOM 8519 C CA . ARG C 1 269 ? -4.660 109.442 55.951 1.00 28.53 271 ARG C CA 1
ATOM 8520 C C . ARG C 1 269 ? -3.838 108.911 57.133 1.00 29.13 271 ARG C C 1
ATOM 8521 O O . ARG C 1 269 ? -4.377 108.284 58.037 1.00 29.25 271 ARG C O 1
ATOM 8529 N N . VAL C 1 270 ? -2.531 109.158 57.103 1.00 29.88 272 VAL C N 1
ATOM 8530 C CA . VAL C 1 270 ? -1.642 108.873 58.223 1.00 30.64 272 VAL C CA 1
ATOM 8531 C C . VAL C 1 270 ? -1.454 110.109 59.113 1.00 31.15 272 VAL C C 1
ATOM 8532 O O . VAL C 1 270 ? -1.682 111.234 58.676 1.00 31.31 272 VAL C O 1
ATOM 8536 N N . LYS C 1 271 ? -1.037 109.885 60.357 1.00 31.73 273 LYS C N 1
ATOM 8537 C CA . LYS C 1 271 ? -0.668 110.962 61.285 1.00 32.22 273 LYS C CA 1
ATOM 8538 C C . LYS C 1 271 ? 0.380 111.905 60.661 1.00 32.03 273 LYS C C 1
ATOM 8539 O O . LYS C 1 271 ? 1.477 111.478 60.317 1.00 31.72 273 LYS C O 1
ATOM 8545 N N . THR C 1 272 ? 0.020 113.179 60.521 1.00 32.25 274 THR C N 1
ATOM 8546 C CA . THR C 1 272 ? 0.831 114.172 59.816 1.00 32.65 274 THR C CA 1
ATOM 8547 C C . THR C 1 272 ? 0.585 115.555 60.388 1.00 32.69 274 THR C C 1
ATOM 8548 O O . THR C 1 272 ? -0.526 116.063 60.308 1.00 33.04 274 THR C O 1
ATOM 8552 N N . GLU C 1 273 ? 1.621 116.170 60.949 1.00 32.79 275 GLU C N 1
ATOM 8553 C CA . GLU C 1 273 ? 1.491 117.484 61.596 1.00 32.62 275 GLU C CA 1
ATOM 8554 C C . GLU C 1 273 ? 2.435 118.515 60.990 1.00 32.00 275 GLU C C 1
ATOM 8555 O O . GLU C 1 273 ? 3.579 118.187 60.672 1.00 31.87 275 GLU C O 1
ATOM 8561 N N . ILE C 1 274 ? 1.952 119.742 60.793 1.00 31.34 276 ILE C N 1
ATOM 8562 C CA . ILE C 1 274 ? 2.857 120.845 60.478 1.00 30.88 276 ILE C CA 1
ATOM 8563 C C . ILE C 1 274 ? 3.237 121.534 61.769 1.00 30.30 276 ILE C C 1
ATOM 8564 O O . ILE C 1 274 ? 2.385 121.847 62.607 1.00 30.37 276 ILE C O 1
ATOM 8569 N N . LYS C 1 275 ? 4.540 121.729 61.921 1.00 29.55 277 LYS C N 1
ATOM 8570 C CA . LYS C 1 275 ? 5.122 122.333 63.101 1.00 28.75 277 LYS C CA 1
ATOM 8571 C C . LYS C 1 275 ? 5.837 123.609 62.671 1.00 27.89 277 LYS C C 1
ATOM 8572 O O . LYS C 1 275 ? 6.721 123.563 61.813 1.00 27.95 277 LYS C O 1
ATOM 8578 N N . PRO C 1 276 ? 5.432 124.760 63.228 1.00 26.96 278 PRO C N 1
ATOM 8579 C CA . PRO C 1 276 ? 6.307 125.917 63.140 1.00 26.34 278 PRO C CA 1
ATOM 8580 C C . PRO C 1 276 ? 7.622 125.611 63.846 1.00 25.88 278 PRO C C 1
ATOM 8581 O O . PRO C 1 276 ? 7.624 125.072 64.954 1.00 25.79 278 PRO C O 1
ATOM 8585 N N . TYR C 1 277 ? 8.723 125.951 63.180 1.00 25.55 279 TYR C N 1
ATOM 8586 C CA . TYR C 1 277 ? 10.053 125.463 63.510 1.00 25.36 279 TYR C CA 1
ATOM 8587 C C . TYR C 1 277 ? 11.050 126.575 63.742 1.00 25.30 279 TYR C C 1
ATOM 8588 O O . TYR C 1 277 ? 11.625 126.674 64.816 1.00 25.76 279 TYR C O 1
ATOM 8597 N N . PHE C 1 278 ? 11.270 127.395 62.724 1.00 25.19 280 PHE C N 1
ATOM 8598 C CA . PHE C 1 278 ? 12.314 128.411 62.771 1.00 25.24 280 PHE C CA 1
ATOM 8599 C C . PHE C 1 278 ? 11.807 129.828 62.614 1.00 25.30 280 PHE C C 1
ATOM 8600 O O . PHE C 1 278 ? 10.726 130.058 62.086 1.00 25.81 280 PHE C O 1
ATOM 8616 N N . GLY C 1 280 ? 12.979 134.002 61.568 1.00 24.79 282 GLY C N 1
ATOM 8617 C CA . GLY C 1 280 ? 13.905 134.865 60.853 1.00 24.95 282 GLY C CA 1
ATOM 8618 C C . GLY C 1 280 ? 13.621 136.330 61.100 1.00 25.13 282 GLY C C 1
ATOM 8619 O O . GLY C 1 280 ? 12.518 136.691 61.533 1.00 25.14 282 GLY C O 1
ATOM 8620 N N . ARG C 1 281 ? 14.623 137.168 60.835 1.00 25.12 283 ARG C N 1
ATOM 8621 C CA . ARG C 1 281 ? 14.510 138.616 60.986 1.00 25.31 283 ARG C CA 1
ATOM 8622 C C . ARG C 1 281 ? 15.374 139.288 59.935 1.00 25.62 283 ARG C C 1
ATOM 8623 O O . ARG C 1 281 ? 16.537 138.928 59.768 1.00 25.93 283 ARG C O 1
ATOM 8631 N N . ILE C 1 282 ? 14.819 140.262 59.222 1.00 26.03 284 ILE C N 1
ATOM 8632 C CA . ILE C 1 282 ? 15.644 141.123 58.377 1.00 26.57 284 ILE C CA 1
ATOM 8633 C C . ILE C 1 282 ? 16.381 142.120 59.269 1.00 26.96 284 ILE C C 1
ATOM 8634 O O . ILE C 1 282 ? 15.755 142.918 59.970 1.00 27.32 284 ILE C O 1
ATOM 8639 N N . VAL C 1 283 ? 17.710 142.046 59.249 1.00 27.31 285 VAL C N 1
ATOM 8640 C CA . VAL C 1 283 ? 18.577 142.892 60.069 1.00 27.56 285 VAL C CA 1
ATOM 8641 C C . VAL C 1 283 ? 18.702 144.310 59.492 1.00 27.72 285 VAL C C 1
ATOM 8642 O O . VAL C 1 283 ? 18.510 145.299 60.217 1.00 28.04 285 VAL C O 1
ATOM 8646 N N . ASP C 1 284 ? 19.053 144.404 58.205 1.00 27.64 286 ASP C N 1
ATOM 8647 C CA . ASP C 1 284 ? 19.234 145.696 57.521 1.00 27.58 286 ASP C CA 1
ATOM 8648 C C . ASP C 1 284 ? 18.397 145.704 56.247 1.00 27.01 286 ASP C C 1
ATOM 8649 O O . ASP C 1 284 ? 18.802 145.145 55.221 1.00 27.06 286 ASP C O 1
ATOM 8654 N N . VAL C 1 285 ? 17.237 146.348 56.316 1.00 26.27 287 VAL C N 1
ATOM 8655 C CA . VAL C 1 285 ? 16.298 146.357 55.199 1.00 25.98 287 VAL C CA 1
ATOM 8656 C C . VAL C 1 285 ? 16.915 146.906 53.908 1.00 26.07 287 VAL C C 1
ATOM 8657 O O . VAL C 1 285 ? 16.796 146.291 52.840 1.00 26.03 287 VAL C O 1
ATOM 8661 N N . GLU C 1 286 ? 17.585 148.055 54.023 1.00 26.04 288 GLU C N 1
ATOM 8662 C CA . GLU C 1 286 ? 18.191 148.737 52.882 1.00 25.88 288 GLU C CA 1
ATOM 8663 C C . GLU C 1 286 ? 19.192 147.823 52.160 1.00 25.11 288 GLU C C 1
ATOM 8664 O O . GLU C 1 286 ? 19.192 147.723 50.932 1.00 24.93 288 GLU C O 1
ATOM 8670 N N . GLN C 1 287 ? 20.024 147.145 52.939 1.00 24.51 289 GLN C N 1
ATOM 8671 C CA . GLN C 1 287 ? 21.065 146.293 52.394 1.00 24.02 289 GLN C CA 1
ATOM 8672 C C . GLN C 1 287 ? 20.545 144.927 51.913 1.00 23.84 289 GLN C C 1
ATOM 8673 O O . GLN C 1 287 ? 21.095 144.349 50.973 1.00 23.58 289 GLN C O 1
ATOM 8679 N N . PHE C 1 288 ? 19.496 144.422 52.567 1.00 23.80 290 PHE C N 1
ATOM 8680 C CA . PHE C 1 288 ? 18.842 143.163 52.200 1.00 23.64 290 PHE C CA 1
ATOM 8681 C C . PHE C 1 288 ? 18.129 143.307 50.859 1.00 24.08 290 PHE C C 1
ATOM 8682 O O . PHE C 1 288 ? 18.237 142.452 49.972 1.00 23.89 290 PHE C O 1
ATOM 8690 N N . LEU C 1 289 ? 17.414 144.413 50.714 1.00 24.61 291 LEU C N 1
ATOM 8691 C CA . LEU C 1 289 ? 16.656 144.683 49.502 1.00 24.95 291 LEU C CA 1
ATOM 8692 C C . LEU C 1 289 ? 17.523 144.857 48.252 1.00 25.13 291 LEU C C 1
ATOM 8693 O O . LEU C 1 289 ? 17.036 144.684 47.137 1.00 25.39 291 LEU C O 1
ATOM 8698 N N . LYS C 1 290 ? 18.803 145.181 48.439 1.00 25.30 292 LYS C N 1
ATOM 8699 C CA . LYS C 1 290 ? 19.742 145.338 47.318 1.00 25.19 292 LYS C CA 1
ATOM 8700 C C . LYS C 1 290 ? 20.058 144.013 46.625 1.00 25.32 292 LYS C C 1
ATOM 8701 O O . LYS C 1 290 ? 20.582 143.997 45.518 1.00 25.45 292 LYS C O 1
ATOM 8707 N N . GLN C 1 291 ? 19.728 142.909 47.287 1.00 25.74 293 GLN C N 1
ATOM 8708 C CA . GLN C 1 291 ? 20.003 141.560 46.791 1.00 26.01 293 GLN C CA 1
ATOM 8709 C C . GLN C 1 291 ? 18.727 140.816 46.437 1.00 26.26 293 GLN C C 1
ATOM 8710 O O . GLN C 1 291 ? 18.733 139.869 45.648 1.00 26.64 293 GLN C O 1
ATOM 8716 N N . TYR C 1 292 ? 17.637 141.246 47.048 1.00 26.42 294 TYR C N 1
ATOM 8717 C CA . TYR C 1 292 ? 16.389 140.540 46.972 1.00 26.91 294 TYR C CA 1
ATOM 8718 C C . TYR C 1 292 ? 15.684 140.792 45.646 1.00 27.08 294 TYR C C 1
ATOM 8719 O O . TYR C 1 292 ? 15.192 141.892 45.404 1.00 27.24 294 TYR C O 1
ATOM 8728 N N . GLU C 1 293 ? 15.630 139.776 44.787 1.00 27.42 295 GLU C N 1
ATOM 8729 C CA . GLU C 1 293 ? 14.926 139.907 43.506 1.00 27.82 295 GLU C CA 1
ATOM 8730 C C . GLU C 1 293 ? 13.410 139.779 43.681 1.00 27.95 295 GLU C C 1
ATOM 8731 O O . GLU C 1 293 ? 12.936 138.944 44.462 1.00 28.19 295 GLU C O 1
ATOM 8737 N N . LEU C 1 294 ? 12.659 140.609 42.954 1.00 27.93 296 LEU C N 1
ATOM 8738 C CA . LEU C 1 294 ? 11.188 140.644 43.043 1.00 27.73 296 LEU C CA 1
ATOM 8739 C C . LEU C 1 294 ? 10.489 140.217 41.744 1.00 27.83 296 LEU C C 1
ATOM 8740 O O . LEU C 1 294 ? 11.133 139.796 40.784 1.00 27.57 296 LEU C O 1
ATOM 8745 N N . ASN C 1 295 ? 9.165 140.346 41.736 1.00 28.15 297 ASN C N 1
ATOM 8746 C CA . ASN C 1 295 ? 8.331 139.921 40.624 1.00 28.69 297 ASN C CA 1
ATOM 8747 C C . ASN C 1 295 ? 7.662 141.118 39.954 1.00 28.97 297 ASN C C 1
ATOM 8748 O O . ASN C 1 295 ? 6.835 141.794 40.567 1.00 29.41 297 ASN C O 1
ATOM 8753 N N . TRP C 1 296 ? 8.010 141.385 38.701 1.00 29.07 298 TRP C N 1
ATOM 8754 C CA . TRP C 1 296 ? 7.481 142.562 38.019 1.00 29.16 298 TRP C CA 1
ATOM 8755 C C . TRP C 1 296 ? 6.577 142.182 36.836 1.00 29.37 298 TRP C C 1
ATOM 8756 O O . TRP C 1 296 ? 6.543 142.884 35.824 1.00 29.57 298 TRP C O 1
ATOM 8767 N N . ASN C 1 297 ? 5.838 141.080 36.983 1.00 29.46 299 ASN C N 1
ATOM 8768 C CA . ASN C 1 297 ? 4.946 140.565 35.934 1.00 29.44 299 ASN C CA 1
ATOM 8769 C C . ASN C 1 297 ? 3.725 141.461 35.696 1.00 29.36 299 ASN C C 1
ATOM 8770 O O . ASN C 1 297 ? 2.910 141.688 36.595 1.00 29.22 299 ASN C O 1
ATOM 8772 N N . GLN C 1 301 ? 0.064 149.869 40.873 1.00 35.37 303 GLN C N 1
ATOM 8773 C CA . GLN C 1 301 ? 1.386 149.413 40.458 1.00 35.45 303 GLN C CA 1
ATOM 8774 C C . GLN C 1 301 ? 2.526 149.953 41.338 1.00 35.49 303 GLN C C 1
ATOM 8775 O O . GLN C 1 301 ? 3.607 149.354 41.377 1.00 35.73 303 GLN C O 1
ATOM 8777 N N . GLU C 1 302 ? 2.288 151.067 42.042 1.00 35.36 304 GLU C N 1
ATOM 8778 C CA . GLU C 1 302 ? 3.296 151.674 42.942 1.00 35.15 304 GLU C CA 1
ATOM 8779 C C . GLU C 1 302 ? 3.345 150.995 44.323 1.00 34.92 304 GLU C C 1
ATOM 8780 O O . GLU C 1 302 ? 2.308 150.832 44.972 1.00 34.88 304 GLU C O 1
ATOM 8782 N N . VAL C 1 303 ? 4.548 150.610 44.760 1.00 34.57 305 VAL C N 1
ATOM 8783 C CA . VAL C 1 303 ? 4.729 149.862 46.020 1.00 34.43 305 VAL C CA 1
ATOM 8784 C C . VAL C 1 303 ? 5.656 150.557 47.045 1.00 34.18 305 VAL C C 1
ATOM 8785 O O . VAL C 1 303 ? 6.892 150.399 47.012 1.00 34.09 305 VAL C O 1
ATOM 8789 N N . ILE C 1 304 ? 5.041 151.313 47.957 1.00 33.68 306 ILE C N 1
ATOM 8790 C CA . ILE C 1 304 ? 5.777 152.040 48.992 1.00 33.26 306 ILE C CA 1
ATOM 8791 C C . ILE C 1 304 ? 5.438 151.506 50.382 1.00 32.84 306 ILE C C 1
ATOM 8792 O O . ILE C 1 304 ? 4.268 151.343 50.725 1.00 32.80 306 ILE C O 1
ATOM 8797 N N . LEU C 1 305 ? 6.481 151.254 51.172 1.00 32.49 307 LEU C N 1
ATOM 8798 C CA . LEU C 1 305 ? 6.376 150.604 52.480 1.00 31.92 307 LEU C CA 1
ATOM 8799 C C . LEU C 1 305 ? 6.922 151.456 53.641 1.00 31.44 307 LEU C C 1
ATOM 8800 O O . LEU C 1 305 ? 8.117 151.773 53.674 1.00 31.21 307 LEU C O 1
ATOM 8805 N N . HIS C 1 306 ? 6.050 151.815 54.586 1.00 30.82 308 HIS C N 1
ATOM 8806 C CA . HIS C 1 306 ? 6.476 152.452 55.831 1.00 30.29 308 HIS C CA 1
ATOM 8807 C C . HIS C 1 306 ? 6.794 151.391 56.877 1.00 29.97 308 HIS C C 1
ATOM 8808 O O . HIS C 1 306 ? 5.883 150.797 57.467 1.00 29.79 308 HIS C O 1
ATOM 8815 N N . ILE C 1 307 ? 8.085 151.179 57.122 1.00 29.61 309 ILE C N 1
ATOM 8816 C CA . ILE C 1 307 ? 8.531 150.148 58.055 1.00 29.42 309 ILE C CA 1
ATOM 8817 C C . ILE C 1 307 ? 8.868 150.695 59.446 1.00 29.48 309 ILE C C 1
ATOM 8818 O O . ILE C 1 307 ? 9.619 151.671 59.585 1.00 29.43 309 ILE C O 1
ATOM 8823 N N . THR C 1 308 ? 8.299 150.042 60.459 1.00 29.37 310 THR C N 1
ATOM 8824 C CA . THR C 1 308 ? 8.624 150.274 61.864 1.00 29.28 310 THR C CA 1
ATOM 8825 C C . THR C 1 308 ? 9.475 149.124 62.393 1.00 28.80 310 THR C C 1
ATOM 8826 O O . THR C 1 308 ? 9.241 147.957 62.062 1.00 28.92 310 THR C O 1
ATOM 8830 N N . ASP C 1 309 ? 10.464 149.468 63.211 1.00 28.17 311 ASP C N 1
ATOM 8831 C CA . ASP C 1 309 ? 11.317 148.498 63.878 1.00 27.51 311 ASP C CA 1
ATOM 8832 C C . ASP C 1 309 ? 11.711 149.096 65.214 1.00 26.98 311 ASP C C 1
ATOM 8833 O O . ASP C 1 309 ? 12.686 149.837 65.304 1.00 26.59 311 ASP C O 1
ATOM 8838 N N . SER C 1 310 ? 10.943 148.767 66.248 1.00 26.77 312 SER C N 1
ATOM 8839 C CA . SER C 1 310 ? 11.114 149.377 67.577 1.00 26.32 312 SER C CA 1
ATOM 8840 C C . SER C 1 310 ? 12.401 148.960 68.294 1.00 26.25 312 SER C C 1
ATOM 8841 O O . SER C 1 310 ? 12.760 149.535 69.335 1.00 26.27 312 SER C O 1
ATOM 8844 N N . PHE C 1 311 ? 13.104 147.987 67.718 1.00 26.12 313 PHE C N 1
ATOM 8845 C CA . PHE C 1 311 ? 14.322 147.462 68.326 1.00 26.29 313 PHE C CA 1
ATOM 8846 C C . PHE C 1 311 ? 15.608 147.727 67.539 1.00 26.42 313 PHE C C 1
ATOM 8847 O O . PHE C 1 311 ? 16.661 147.938 68.136 1.00 26.60 313 PHE C O 1
ATOM 8855 N N . ALA C 1 312 ? 15.536 147.694 66.209 1.00 26.49 314 ALA C N 1
ATOM 8856 C CA . ALA C 1 312 ? 16.663 148.119 65.380 1.00 26.44 314 ALA C CA 1
ATOM 8857 C C . ALA C 1 312 ? 16.323 149.461 64.735 1.00 26.65 314 ALA C C 1
ATOM 8858 O O . ALA C 1 312 ? 15.592 149.504 63.746 1.00 26.95 314 ALA C O 1
ATOM 8860 N N . GLN C 1 313 ? 16.854 150.546 65.299 1.00 26.82 315 GLN C N 1
ATOM 8861 C CA . GLN C 1 313 ? 16.473 151.912 64.912 1.00 27.43 315 GLN C CA 1
ATOM 8862 C C . GLN C 1 313 ? 16.654 152.230 63.422 1.00 27.29 315 GLN C C 1
ATOM 8863 O O . GLN C 1 313 ? 15.761 152.814 62.799 1.00 27.31 315 GLN C O 1
ATOM 8869 N N . TRP C 1 314 ? 17.792 151.828 62.856 1.00 27.19 316 TRP C N 1
ATOM 8870 C CA . TRP C 1 314 ? 18.103 152.050 61.434 1.00 27.01 316 TRP C CA 1
ATOM 8871 C C . TRP C 1 314 ? 17.104 151.422 60.447 1.00 27.30 316 TRP C C 1
ATOM 8872 O O . TRP C 1 314 ? 17.249 151.611 59.231 1.00 27.53 316 TRP C O 1
ATOM 8883 N N . ASN C 1 315 ? 16.124 150.661 60.946 1.00 27.25 317 ASN C N 1
ATOM 8884 C CA . ASN C 1 315 ? 15.102 150.077 60.064 1.00 27.45 317 ASN C CA 1
ATOM 8885 C C . ASN C 1 315 ? 13.773 150.847 60.002 1.00 27.50 317 ASN C C 1
ATOM 8886 O O . ASN C 1 315 ? 12.848 150.454 59.280 1.00 27.65 317 ASN C O 1
ATOM 8891 N N . ASN C 1 316 ? 13.681 151.948 60.740 1.00 27.42 318 ASN C N 1
ATOM 8892 C CA . ASN C 1 316 ? 12.504 152.805 60.648 1.00 27.23 318 ASN C CA 1
ATOM 8893 C C . ASN C 1 316 ? 12.590 153.708 59.429 1.00 27.14 318 ASN C C 1
ATOM 8894 O O . ASN C 1 316 ? 12.917 154.891 59.539 1.00 27.03 318 ASN C O 1
ATOM 8899 N N . ILE C 1 317 ? 12.309 153.121 58.265 1.00 27.18 319 ILE C N 1
ATOM 8900 C CA . ILE C 1 317 ? 12.433 153.795 56.971 1.00 26.82 319 ILE C CA 1
ATOM 8901 C C . ILE C 1 317 ? 11.235 153.495 56.113 1.00 27.02 319 ILE C C 1
ATOM 8902 O O . ILE C 1 317 ? 10.514 152.532 56.350 1.00 27.46 319 ILE C O 1
ATOM 8907 N N . THR C 1 318 ? 11.031 154.334 55.115 1.00 27.36 320 THR C N 1
ATOM 8908 C CA . THR C 1 318 ? 10.040 154.105 54.083 1.00 27.85 320 THR C CA 1
ATOM 8909 C C . THR C 1 318 ? 10.784 153.724 52.804 1.00 28.46 320 THR C C 1
ATOM 8910 O O . THR C 1 318 ? 11.678 154.443 52.350 1.00 28.25 320 THR C O 1
ATOM 8914 N N . VAL C 1 319 ? 10.418 152.587 52.230 1.00 29.29 321 VAL C N 1
ATOM 8915 C CA . VAL C 1 319 ? 11.062 152.125 51.013 1.00 30.18 321 VAL C CA 1
ATOM 8916 C C . VAL C 1 319 ? 10.200 152.406 49.784 1.00 30.81 321 VAL C C 1
ATOM 8917 O O . VAL C 1 319 ? 8.993 152.137 49.799 1.00 30.40 321 VAL C O 1
ATOM 8921 N N . ARG C 1 320 ? 10.828 152.963 48.742 1.00 31.77 322 ARG C N 1
ATOM 8922 C CA . ARG C 1 320 ? 10.211 153.076 47.417 1.00 33.00 322 ARG C CA 1
ATOM 8923 C C . ARG C 1 320 ? 10.633 151.907 46.539 1.00 33.91 322 ARG C C 1
ATOM 8924 O O . ARG C 1 320 ? 11.815 151.752 46.208 1.00 34.22 322 ARG C O 1
ATOM 8932 N N . ILE C 1 321 ? 9.656 151.087 46.171 1.00 34.84 323 ILE C N 1
ATOM 8933 C CA . ILE C 1 321 ? 9.889 150.000 45.235 1.00 35.86 323 ILE C CA 1
ATOM 8934 C C . ILE C 1 321 ? 8.882 150.072 44.089 1.00 36.26 323 ILE C C 1
ATOM 8935 O O . ILE C 1 321 ? 7.677 149.868 44.268 1.00 36.16 323 ILE C O 1
ATOM 8940 N N . ALA C 1 322 ? 9.415 150.402 42.919 1.00 36.96 324 ALA C N 1
ATOM 8941 C CA . ALA C 1 322 ? 8.645 150.610 41.698 1.00 37.67 324 ALA C CA 1
ATOM 8942 C C . ALA C 1 322 ? 9.639 150.927 40.582 1.00 38.17 324 ALA C C 1
ATOM 8943 O O . ALA C 1 322 ? 10.835 151.112 40.854 1.00 38.17 324 ALA C O 1
ATOM 8945 N N . ASN C 1 323 ? 9.139 150.982 39.341 1.00 38.67 325 ASN C N 1
ATOM 8946 C CA . ASN C 1 323 ? 9.965 151.150 38.124 1.00 39.04 325 ASN C CA 1
ATOM 8947 C C . ASN C 1 323 ? 11.177 150.208 38.058 1.00 39.39 325 ASN C C 1
ATOM 8948 O O . ASN C 1 323 ? 12.272 150.619 37.648 1.00 39.49 325 ASN C O 1
ATOM 8953 N N . HIS C 1 324 ? 10.962 148.953 38.463 1.00 39.60 326 HIS C N 1
ATOM 8954 C CA . HIS C 1 324 ? 12.035 147.967 38.617 1.00 39.80 326 HIS C CA 1
ATOM 8955 C C . HIS C 1 324 ? 13.247 148.550 39.377 1.00 39.89 326 HIS C C 1
ATOM 8956 O O . HIS C 1 324 ? 14.389 148.454 38.906 1.00 40.21 326 HIS C O 1
ATOM 8958 N N . GLU C 1 325 ? 12.991 149.161 40.541 1.00 39.67 327 GLU C N 1
ATOM 8959 C CA . GLU C 1 325 ? 14.026 149.919 41.272 1.00 39.37 327 GLU C CA 1
ATOM 8960 C C . GLU C 1 325 ? 13.782 150.035 42.777 1.00 39.06 327 GLU C C 1
ATOM 8961 O O . GLU C 1 325 ? 12.643 149.914 43.242 1.00 38.99 327 GLU C O 1
ATOM 8963 N N . ILE C 1 326 ? 14.874 150.288 43.509 1.00 38.73 328 ILE C N 1
ATOM 8964 C CA . ILE C 1 326 ? 14.904 150.386 44.985 1.00 38.36 328 ILE C CA 1
ATOM 8965 C C . ILE C 1 326 ? 15.466 151.728 45.492 1.00 38.02 328 ILE C C 1
ATOM 8966 O O . ILE C 1 326 ? 16.658 152.022 45.325 1.00 37.98 328 ILE C O 1
ATOM 8971 N N . THR C 1 327 ? 14.602 152.531 46.112 1.00 37.55 329 THR C N 1
ATOM 8972 C CA . THR C 1 327 ? 15.013 153.796 46.728 1.00 37.05 329 THR C CA 1
ATOM 8973 C C . THR C 1 327 ? 14.372 153.990 48.092 1.00 36.90 329 THR C C 1
ATOM 8974 O O . THR C 1 327 ? 13.445 153.268 48.471 1.00 36.58 329 THR C O 1
ATOM 8978 N N . ILE C 1 328 ? 14.878 154.989 48.810 1.00 36.83 330 ILE C N 1
ATOM 8979 C CA . ILE C 1 328 ? 14.463 155.292 50.170 1.00 36.75 330 ILE C CA 1
ATOM 8980 C C . ILE C 1 328 ? 13.954 156.728 50.260 1.00 36.98 330 ILE C C 1
ATOM 8981 O O . ILE C 1 328 ? 14.675 157.678 49.919 1.00 37.10 330 ILE C O 1
ATOM 8986 N N . ILE C 1 329 ? 12.706 156.877 50.703 1.00 37.14 331 ILE C N 1
ATOM 8987 C CA . ILE C 1 329 ? 12.067 158.187 50.772 1.00 37.39 331 ILE C CA 1
ATOM 8988 C C . ILE C 1 329 ? 12.218 158.836 52.145 1.00 37.83 331 ILE C C 1
ATOM 8989 O O . ILE C 1 329 ? 11.538 158.470 53.105 1.00 37.49 331 ILE C O 1
ATOM 8994 N N . GLU C 1 330 ? 13.131 159.805 52.202 1.00 38.78 332 GLU C N 1
ATOM 8995 C CA . GLU C 1 330 ? 13.352 160.666 53.364 1.00 39.68 332 GLU C CA 1
ATOM 8996 C C . GLU C 1 330 ? 12.142 161.574 53.636 1.00 40.04 332 GLU C C 1
ATOM 8997 O O . GLU C 1 330 ? 11.876 161.936 54.783 1.00 39.97 332 GLU C O 1
ATOM 9003 N N . GLU C 1 331 ? 11.409 161.916 52.577 1.00 40.70 333 GLU C N 1
ATOM 9004 C CA . GLU C 1 331 ? 10.268 162.838 52.647 1.00 41.50 333 GLU C CA 1
ATOM 9005 C C . GLU C 1 331 ? 9.023 162.191 53.275 1.00 41.75 333 GLU C C 1
ATOM 9006 O O . GLU C 1 331 ? 8.693 161.045 52.958 1.00 41.94 333 GLU C O 1
ATOM 9012 N N . PRO C 1 332 ? 8.329 162.923 54.174 1.00 41.99 334 PRO C N 1
ATOM 9013 C CA . PRO C 1 332 ? 7.103 162.382 54.780 1.00 42.02 334 PRO C CA 1
ATOM 9014 C C . PRO C 1 332 ? 5.925 162.319 53.801 1.00 41.92 334 PRO C C 1
ATOM 9015 O O . PRO C 1 332 ? 5.720 163.244 53.011 1.00 42.14 334 PRO C O 1
ATOM 9019 N N . ILE C 1 333 ? 5.185 161.214 53.852 1.00 41.72 335 ILE C N 1
ATOM 9020 C CA . ILE C 1 333 ? 3.932 161.026 53.108 1.00 41.52 335 ILE C CA 1
ATOM 9021 C C . ILE C 1 333 ? 3.190 159.881 53.773 1.00 41.55 335 ILE C C 1
ATOM 9022 O O . ILE C 1 333 ? 3.779 158.831 54.020 1.00 41.62 335 ILE C O 1
ATOM 9027 N N . ASP C 1 334 ? 1.910 160.069 54.084 1.00 41.54 336 ASP C N 1
ATOM 9028 C CA . ASP C 1 334 ? 1.156 159.000 54.769 1.00 41.45 336 ASP C CA 1
ATOM 9029 C C . ASP C 1 334 ? 0.598 157.914 53.822 1.00 40.86 336 ASP C C 1
ATOM 9030 O O . ASP C 1 334 ? 0.265 156.811 54.276 1.00 41.02 336 ASP C O 1
ATOM 9035 N N . LYS C 1 335 ? 0.520 158.219 52.522 1.00 40.00 337 LYS C N 1
ATOM 9036 C CA . LYS C 1 335 ? 0.137 157.237 51.501 1.00 39.16 337 LYS C CA 1
ATOM 9037 C C . LYS C 1 335 ? 1.056 156.014 51.546 1.00 38.64 337 LYS C C 1
ATOM 9038 O O . LYS C 1 335 ? 2.281 156.154 51.579 1.00 38.85 337 LYS C O 1
ATOM 9040 N N . GLY C 1 336 ? 0.473 154.818 51.574 1.00 37.78 338 GLY C N 1
ATOM 9041 C CA . GLY C 1 336 ? 1.270 153.590 51.488 1.00 36.75 338 GLY C CA 1
ATOM 9042 C C . GLY C 1 336 ? 0.999 152.525 52.538 1.00 35.93 338 GLY C C 1
ATOM 9043 O O . GLY C 1 336 ? 0.077 152.646 53.351 1.00 36.14 338 GLY C O 1
ATOM 9044 N N . ILE C 1 337 ? 1.816 151.478 52.516 1.00 34.85 339 ILE C N 1
ATOM 9045 C CA . ILE C 1 337 ? 1.646 150.347 53.414 1.00 34.09 339 ILE C CA 1
ATOM 9046 C C . ILE C 1 337 ? 2.462 150.514 54.697 1.00 34.04 339 ILE C C 1
ATOM 9047 O O . ILE C 1 337 ? 3.685 150.662 54.646 1.00 34.17 339 ILE C O 1
ATOM 9052 N N . LYS C 1 338 ? 1.770 150.502 55.837 1.00 33.60 340 LYS C N 1
ATOM 9053 C CA . LYS C 1 338 ? 2.417 150.476 57.146 1.00 33.23 340 LYS C CA 1
ATOM 9054 C C . LYS C 1 338 ? 2.558 149.022 57.625 1.00 32.92 340 LYS C C 1
ATOM 9055 O O . LYS C 1 338 ? 1.562 148.292 57.721 1.00 32.91 340 LYS C O 1
ATOM 9061 N N . LEU C 1 339 ? 3.795 148.611 57.918 1.00 32.30 341 LEU C N 1
ATOM 9062 C CA . LEU C 1 339 ? 4.082 147.281 58.485 1.00 31.53 341 LEU C CA 1
ATOM 9063 C C . LEU C 1 339 ? 5.296 147.322 59.422 1.00 31.22 341 LEU C C 1
ATOM 9064 O O . LEU C 1 339 ? 6.141 148.214 59.303 1.00 31.02 341 LEU C O 1
ATOM 9069 N N . ASP C 1 340 ? 5.386 146.366 60.347 1.00 31.02 342 ASP C N 1
ATOM 9070 C CA . ASP C 1 340 ? 6.587 146.266 61.187 1.00 30.80 342 ASP C CA 1
ATOM 9071 C C . ASP C 1 340 ? 7.614 145.277 60.624 1.00 30.45 342 ASP C C 1
ATOM 9072 O O . ASP C 1 340 ? 7.383 144.651 59.572 1.00 30.20 342 ASP C O 1
ATOM 9077 N N . ILE C 1 341 ? 8.753 145.173 61.307 1.00 30.00 343 ILE C N 1
ATOM 9078 C CA . ILE C 1 341 ? 9.844 144.294 60.876 1.00 29.48 343 ILE C CA 1
ATOM 9079 C C . ILE C 1 341 ? 9.482 142.791 60.895 1.00 29.37 343 ILE C C 1
ATOM 9080 O O . ILE C 1 341 ? 9.983 142.017 60.063 1.00 29.22 343 ILE C O 1
ATOM 9085 N N . ASN C 1 342 ? 8.611 142.389 61.822 1.00 28.98 344 ASN C N 1
ATOM 9086 C CA . ASN C 1 342 ? 8.148 141.005 61.867 1.00 28.82 344 ASN C CA 1
ATOM 9087 C C . ASN C 1 342 ? 7.321 140.698 60.625 1.00 28.58 344 ASN C C 1
ATOM 9088 O O . ASN C 1 342 ? 7.460 139.639 60.015 1.00 28.80 344 ASN C O 1
ATOM 9093 N N . ALA C 1 343 ? 6.476 141.653 60.249 1.00 28.22 345 ALA C N 1
ATOM 9094 C CA . ALA C 1 343 ? 5.627 141.526 59.082 1.00 28.10 345 ALA C CA 1
ATOM 9095 C C . ALA C 1 343 ? 6.462 141.520 57.794 1.00 28.23 345 ALA C C 1
ATOM 9096 O O . ALA C 1 343 ? 6.295 140.634 56.945 1.00 28.27 345 ALA C O 1
ATOM 9098 N N . LEU C 1 344 ? 7.368 142.486 57.651 1.00 28.06 346 LEU C N 1
ATOM 9099 C CA . LEU C 1 344 ? 8.252 142.497 56.490 1.00 28.09 346 LEU C CA 1
ATOM 9100 C C . LEU C 1 344 ? 9.047 141.208 56.429 1.00 28.27 346 LEU C C 1
ATOM 9101 O O . LEU C 1 344 ? 9.125 140.566 55.377 1.00 28.44 346 LEU C O 1
ATOM 9106 N N . SER C 1 345 ? 9.618 140.822 57.571 1.00 28.27 347 SER C N 1
ATOM 9107 C CA . SER C 1 345 ? 10.442 139.617 57.647 1.00 27.75 347 SER C CA 1
ATOM 9108 C C . SER C 1 345 ? 9.699 138.356 57.219 1.00 27.63 347 SER C C 1
ATOM 9109 O O . SER C 1 345 ? 10.201 137.600 56.383 1.00 27.96 347 SER C O 1
ATOM 9112 N N . THR C 1 346 ? 8.503 138.132 57.761 1.00 26.98 348 THR C N 1
ATOM 9113 C CA . THR C 1 346 ? 7.774 136.907 57.422 1.00 26.43 348 THR C CA 1
ATOM 9114 C C . THR C 1 346 ? 7.265 136.883 55.981 1.00 26.31 348 THR C C 1
ATOM 9115 O O . THR C 1 346 ? 7.198 135.817 55.358 1.00 26.51 348 THR C O 1
ATOM 9119 N N . ILE C 1 347 ? 6.933 138.063 55.459 1.00 25.96 349 ILE C N 1
ATOM 9120 C CA . ILE C 1 347 ? 6.446 138.200 54.102 1.00 25.35 349 ILE C CA 1
ATOM 9121 C C . ILE C 1 347 ? 7.563 137.879 53.127 1.00 25.06 349 ILE C C 1
ATOM 9122 O O . ILE C 1 347 ? 7.340 137.174 52.137 1.00 25.21 349 ILE C O 1
ATOM 9127 N N . LEU C 1 348 ? 8.761 138.379 53.426 1.00 24.48 350 LEU C N 1
ATOM 9128 C CA . LEU C 1 348 ? 9.876 138.302 52.494 1.00 24.06 350 LEU C CA 1
ATOM 9129 C C . LEU C 1 348 ? 10.509 136.921 52.421 1.00 23.74 350 LEU C C 1
ATOM 9130 O O . LEU C 1 348 ? 11.040 136.521 51.386 1.00 23.53 350 LEU C O 1
ATOM 9135 N N . PHE C 1 349 ? 10.415 136.182 53.516 1.00 23.78 351 PHE C N 1
ATOM 9136 C CA . PHE C 1 349 ? 10.737 134.756 53.518 1.00 23.63 351 PHE C CA 1
ATOM 9137 C C . PHE C 1 349 ? 9.696 133.940 52.738 1.00 23.62 351 PHE C C 1
ATOM 9138 O O . PHE C 1 349 ? 9.991 132.847 52.258 1.00 23.76 351 PHE C O 1
ATOM 9146 N N . GLY C 1 350 ? 8.480 134.471 52.623 1.00 23.52 352 GLY C N 1
ATOM 9147 C CA . GLY C 1 350 ? 7.392 133.761 51.960 1.00 23.51 352 GLY C CA 1
ATOM 9148 C C . GLY C 1 350 ? 6.617 132.870 52.914 1.00 23.57 352 GLY C C 1
ATOM 9149 O O . GLY C 1 350 ? 5.962 131.918 52.498 1.00 23.32 352 GLY C O 1
ATOM 9150 N N . TYR C 1 351 ? 6.682 133.179 54.203 1.00 23.76 353 TYR C N 1
ATOM 9151 C CA . TYR C 1 351 ? 5.977 132.386 55.186 1.00 24.19 353 TYR C CA 1
ATOM 9152 C C . TYR C 1 351 ? 4.481 132.764 55.259 1.00 24.38 353 TYR C C 1
ATOM 9153 O O . TYR C 1 351 ? 3.610 131.914 55.144 1.00 24.22 353 TYR C O 1
ATOM 9162 N N . ARG C 1 352 ? 4.192 134.044 55.421 1.00 24.83 354 ARG C N 1
ATOM 9163 C CA . ARG C 1 352 ? 2.818 134.512 55.387 1.00 25.66 354 ARG C CA 1
ATOM 9164 C C . ARG C 1 352 ? 2.659 135.567 54.297 1.00 25.76 354 ARG C C 1
ATOM 9165 O O . ARG C 1 352 ? 3.354 136.570 54.318 1.00 26.17 354 ARG C O 1
ATOM 9173 N N . ARG C 1 353 ? 1.750 135.346 53.351 1.00 25.84 355 ARG C N 1
ATOM 9174 C CA . ARG C 1 353 ? 1.524 136.305 52.266 1.00 25.99 355 ARG C CA 1
ATOM 9175 C C . ARG C 1 353 ? 1.033 137.666 52.795 1.00 26.21 355 ARG C C 1
ATOM 9176 O O . ARG C 1 353 ? 0.454 137.726 53.881 1.00 26.54 355 ARG C O 1
ATOM 9184 N N . PRO C 1 354 ? 1.297 138.763 52.049 1.00 26.14 356 PRO C N 1
ATOM 9185 C CA . PRO C 1 354 ? 0.718 140.087 52.340 1.00 26.16 356 PRO C CA 1
ATOM 9186 C C . PRO C 1 354 ? -0.802 140.055 52.519 1.00 26.14 356 PRO C C 1
ATOM 9187 O O . PRO C 1 354 ? -1.322 140.616 53.482 1.00 25.99 356 PRO C O 1
ATOM 9191 N N . LEU C 1 355 ? -1.492 139.403 51.585 1.00 26.38 357 LEU C N 1
ATOM 9192 C CA . LEU C 1 355 ? -2.927 139.165 51.674 1.00 26.46 357 LEU C CA 1
ATOM 9193 C C . LEU C 1 355 ? -3.370 138.588 53.017 1.00 26.49 357 LEU C C 1
ATOM 9194 O O . LEU C 1 355 ? -4.399 139.012 53.545 1.00 26.74 357 LEU C O 1
ATOM 9199 N N . GLU C 1 356 ? -2.622 137.628 53.564 1.00 26.30 358 GLU C N 1
ATOM 9200 C CA . GLU C 1 356 ? -3.004 137.038 54.848 1.00 26.55 358 GLU C CA 1
ATOM 9201 C C . GLU C 1 356 ? -2.839 138.080 55.921 1.00 26.23 358 GLU C C 1
ATOM 9202 O O . GLU C 1 356 ? -3.789 138.390 56.643 1.00 26.28 358 GLU C O 1
ATOM 9208 N N . LEU C 1 357 ? -1.633 138.636 56.001 1.00 25.68 359 LEU C N 1
ATOM 9209 C CA . LEU C 1 357 ? -1.305 139.625 57.020 1.00 25.42 359 LEU C CA 1
ATOM 9210 C C . LEU C 1 357 ? -2.208 140.857 56.997 1.00 25.71 359 LEU C C 1
ATOM 9211 O O . LEU C 1 357 ? -2.439 141.478 58.035 1.00 25.69 359 LEU C O 1
ATOM 9216 N N . ASN C 1 358 ? -2.739 141.186 55.824 1.00 26.02 360 ASN C N 1
ATOM 9217 C CA . ASN C 1 358 ? -3.790 142.185 55.730 1.00 26.59 360 ASN C CA 1
ATOM 9218 C C . ASN C 1 358 ? -5.086 141.720 56.396 1.00 26.85 360 ASN C C 1
ATOM 9219 O O . ASN C 1 358 ? -5.626 142.432 57.241 1.00 26.97 360 ASN C O 1
ATOM 9224 N N . GLU C 1 359 ? -5.580 140.536 56.022 1.00 27.08 361 GLU C N 1
ATOM 9225 C CA . GLU C 1 359 ? -6.813 139.998 56.607 1.00 27.22 361 GLU C CA 1
ATOM 9226 C C . GLU C 1 359 ? -6.666 139.951 58.118 1.00 27.10 361 GLU C C 1
ATOM 9227 O O . GLU C 1 359 ? -7.624 140.181 58.845 1.00 26.86 361 GLU C O 1
ATOM 9233 N N . LEU C 1 360 ? -5.443 139.680 58.570 1.00 27.35 362 LEU C N 1
ATOM 9234 C CA . LEU C 1 360 ? -5.105 139.613 59.993 1.00 27.57 362 LEU C CA 1
ATOM 9235 C C . LEU C 1 360 ? -4.832 140.974 60.622 1.00 27.94 362 LEU C C 1
ATOM 9236 O O . LEU C 1 360 ? -4.449 141.048 61.793 1.00 28.02 362 LEU C O 1
ATOM 9241 N N . GLU C 1 361 ? -5.016 142.042 59.841 1.00 28.33 363 GLU C N 1
ATOM 9242 C CA . GLU C 1 361 ? -4.907 143.421 60.328 1.00 28.49 363 GLU C CA 1
ATOM 9243 C C . GLU C 1 361 ? -3.523 143.739 60.874 1.00 28.78 363 GLU C C 1
ATOM 9244 O O . GLU C 1 361 ? -3.357 144.666 61.679 1.00 28.44 363 GLU C O 1
ATOM 9250 N N . LEU C 1 362 ? -2.536 142.957 60.440 1.00 29.25 364 LEU C N 1
ATOM 9251 C CA . LEU C 1 362 ? -1.151 143.167 60.855 1.00 29.75 364 LEU C CA 1
ATOM 9252 C C . LEU C 1 362 ? -0.406 144.100 59.906 1.00 30.15 364 LEU C C 1
ATOM 9253 O O . LEU C 1 362 ? 0.691 144.566 60.227 1.00 30.36 364 LEU C O 1
ATOM 9258 N N . ILE C 1 363 ? -0.997 144.361 58.737 1.00 30.40 365 ILE C N 1
ATOM 9259 C CA . ILE C 1 363 ? -0.524 145.430 57.845 1.00 30.68 365 ILE C CA 1
ATOM 9260 C C . ILE C 1 363 ? -1.714 146.215 57.298 1.00 31.01 365 ILE C C 1
ATOM 9261 O O . ILE C 1 363 ? -2.780 145.644 57.058 1.00 31.11 365 ILE C O 1
ATOM 9266 N N . SER C 1 364 ? -1.537 147.521 57.123 1.00 31.42 366 SER C N 1
ATOM 9267 C CA . SER C 1 364 ? -2.617 148.381 56.639 1.00 31.78 366 SER C CA 1
ATOM 9268 C C . SER C 1 364 ? -2.319 148.947 55.254 1.00 31.95 366 SER C C 1
ATOM 9269 O O . SER C 1 364 ? -1.158 149.075 54.868 1.00 31.99 366 SER C O 1
ATOM 9272 N N . GLY C 1 365 ? -3.377 149.289 54.522 1.00 32.17 367 GLY C N 1
ATOM 9273 C CA . GLY C 1 365 ? -3.266 149.900 53.196 1.00 32.28 367 GLY C CA 1
ATOM 9274 C C . GLY C 1 365 ? -4.524 149.708 52.368 1.00 32.33 367 GLY C C 1
ATOM 9275 O O . GLY C 1 365 ? -5.437 148.986 52.773 1.00 32.47 367 GLY C O 1
ATOM 9276 N N . SER C 1 366 ? -4.581 150.357 51.208 1.00 32.33 368 SER C N 1
ATOM 9277 C CA . SER C 1 366 ? -5.692 150.144 50.280 1.00 32.32 368 SER C CA 1
ATOM 9278 C C . SER C 1 366 ? -5.533 148.823 49.523 1.00 32.11 368 SER C C 1
ATOM 9279 O O . SER C 1 366 ? -4.430 148.278 49.433 1.00 31.93 368 SER C O 1
ATOM 9282 N N . GLU C 1 367 ? -6.643 148.316 48.991 1.00 32.06 369 GLU C N 1
ATOM 9283 C CA . GLU C 1 367 ? -6.645 147.097 48.179 1.00 32.08 369 GLU C CA 1
ATOM 9284 C C . GLU C 1 367 ? -5.620 147.178 47.057 1.00 31.76 369 GLU C C 1
ATOM 9285 O O . GLU C 1 367 ? -4.881 146.222 46.818 1.00 31.79 369 GLU C O 1
ATOM 9291 N N . GLU C 1 368 ? -5.594 148.329 46.383 1.00 31.34 370 GLU C N 1
ATOM 9292 C CA . GLU C 1 368 ? -4.633 148.626 45.320 1.00 30.94 370 GLU C CA 1
ATOM 9293 C C . GLU C 1 368 ? -3.218 148.220 45.695 1.00 30.42 370 GLU C C 1
ATOM 9294 O O . GLU C 1 368 ? -2.612 147.370 45.040 1.00 29.99 370 GLU C O 1
ATOM 9300 N N . GLU C 1 369 ? -2.716 148.842 46.761 1.00 30.07 371 GLU C N 1
ATOM 9301 C CA . GLU C 1 369 ? -1.337 148.696 47.204 1.00 29.74 371 GLU C CA 1
ATOM 9302 C C . GLU C 1 369 ? -1.050 147.281 47.700 1.00 29.74 371 GLU C C 1
ATOM 9303 O O . GLU C 1 369 ? 0.008 146.723 47.386 1.00 29.92 371 GLU C O 1
ATOM 9309 N N . ILE C 1 370 ? -1.992 146.704 48.453 1.00 29.44 372 ILE C N 1
ATOM 9310 C CA . ILE C 1 370 ? -1.839 145.344 48.985 1.00 29.12 372 ILE C CA 1
ATOM 9311 C C . ILE C 1 370 ? -1.760 144.317 47.849 1.00 29.22 372 ILE C C 1
ATOM 9312 O O . ILE C 1 370 ? -0.843 143.494 47.829 1.00 29.49 372 ILE C O 1
ATOM 9317 N N . ARG C 1 371 ? -2.700 144.377 46.904 1.00 28.99 373 ARG C N 1
ATOM 9318 C CA . ARG C 1 371 ? -2.722 143.448 45.771 1.00 29.00 373 ARG C CA 1
ATOM 9319 C C . ARG C 1 371 ? -1.451 143.569 44.926 1.00 28.52 373 ARG C C 1
ATOM 9320 O O . ARG C 1 371 ? -0.974 142.577 44.353 1.00 28.50 373 ARG C O 1
ATOM 9328 N N . ALA C 1 372 ? -0.913 144.789 44.863 1.00 27.87 374 ALA C N 1
ATOM 9329 C CA . ALA C 1 372 ? 0.355 145.071 44.191 1.00 27.20 374 ALA C CA 1
ATOM 9330 C C . ALA C 1 372 ? 1.514 144.492 44.988 1.00 26.64 374 ALA C C 1
ATOM 9331 O O . ALA C 1 372 ? 2.426 143.885 44.431 1.00 26.59 374 ALA C O 1
ATOM 9333 N N . PHE C 1 373 ? 1.460 144.683 46.300 1.00 25.97 375 PHE C N 1
ATOM 9334 C CA . PHE C 1 373 ? 2.437 144.109 47.212 1.00 25.08 375 PHE C CA 1
ATOM 9335 C C . PHE C 1 373 ? 2.430 142.598 47.104 1.00 24.94 375 PHE C C 1
ATOM 9336 O O . PHE C 1 373 ? 3.487 141.989 46.944 1.00 25.20 375 PHE C O 1
ATOM 9344 N N . GLU C 1 374 ? 1.240 142.001 47.177 1.00 24.60 376 GLU C N 1
ATOM 9345 C CA . GLU C 1 374 ? 1.075 140.553 46.999 1.00 24.43 376 GLU C CA 1
ATOM 9346 C C . GLU C 1 374 ? 1.657 140.109 45.659 1.00 24.07 376 GLU C C 1
ATOM 9347 O O . GLU C 1 374 ? 2.161 139.001 45.534 1.00 24.17 376 GLU C O 1
ATOM 9353 N N . SER C 1 375 ? 1.602 140.990 44.669 1.00 23.64 377 SER C N 1
ATOM 9354 C CA . SER C 1 375 ? 2.112 140.673 43.354 1.00 23.35 377 SER C CA 1
ATOM 9355 C C . SER C 1 375 ? 3.647 140.573 43.295 1.00 23.24 377 SER C C 1
ATOM 9356 O O . SER C 1 375 ? 4.184 139.670 42.643 1.00 23.57 377 SER C O 1
ATOM 9359 N N . VAL C 1 376 ? 4.350 141.486 43.965 1.00 22.62 378 VAL C N 1
ATOM 9360 C CA . VAL C 1 376 ? 5.803 141.596 43.783 1.00 22.19 378 VAL C CA 1
ATOM 9361 C C . VAL C 1 376 ? 6.621 140.603 44.609 1.00 21.96 378 VAL C C 1
ATOM 9362 O O . VAL C 1 376 ? 7.711 140.190 44.185 1.00 22.49 378 VAL C O 1
ATOM 9366 N N . VAL C 1 377 ? 6.119 140.246 45.790 1.00 20.91 379 VAL C N 1
ATOM 9367 C CA . VAL C 1 377 ? 6.792 139.277 46.645 1.00 19.95 379 VAL C CA 1
ATOM 9368 C C . VAL C 1 377 ? 6.679 137.913 45.973 1.00 19.66 379 VAL C C 1
ATOM 9369 O O . VAL C 1 377 ? 5.565 137.485 45.667 1.00 20.04 379 VAL C O 1
ATOM 9373 N N . PRO C 1 378 ? 7.822 137.237 45.713 1.00 19.00 380 PRO C N 1
ATOM 9374 C CA . PRO C 1 378 ? 7.790 136.004 44.909 1.00 18.18 380 PRO C CA 1
ATOM 9375 C C . PRO C 1 378 ? 7.076 134.908 45.666 1.00 17.27 380 PRO C C 1
ATOM 9376 O O . PRO C 1 378 ? 6.924 135.034 46.886 1.00 17.62 380 PRO C O 1
ATOM 9380 N N . VAL C 1 379 ? 6.649 133.860 44.958 1.00 16.06 381 VAL C N 1
ATOM 9381 C CA . VAL C 1 379 ? 5.805 132.792 45.536 1.00 14.81 381 VAL C CA 1
ATOM 9382 C C . VAL C 1 379 ? 6.591 131.598 46.084 1.00 13.92 381 VAL C C 1
ATOM 9383 O O . VAL C 1 379 ? 6.020 130.546 46.390 1.00 13.92 381 VAL C O 1
ATOM 9387 N N . ARG C 1 380 ? 7.902 131.780 46.200 1.00 12.76 382 ARG C N 1
ATOM 9388 C CA . ARG C 1 380 ? 8.812 130.789 46.757 1.00 11.52 382 ARG C CA 1
ATOM 9389 C C . ARG C 1 380 ? 8.426 130.483 48.198 1.00 10.89 382 ARG C C 1
ATOM 9390 O O . ARG C 1 380 ? 8.108 131.398 48.960 1.00 11.13 382 ARG C O 1
ATOM 9398 N N . LYS C 1 381 ? 8.445 129.200 48.559 1.00 9.89 383 LYS C N 1
ATOM 9399 C CA . LYS C 1 381 ? 8.079 128.760 49.908 1.00 8.96 383 LYS C CA 1
ATOM 9400 C C . LYS C 1 381 ? 9.323 128.614 50.765 1.00 8.18 383 LYS C C 1
ATOM 9401 O O . LYS C 1 381 ? 10.363 128.188 50.272 1.00 8.41 383 LYS C O 1
ATOM 9407 N N . PRO C 1 382 ? 9.222 128.962 52.058 1.00 7.43 384 PRO C N 1
ATOM 9408 C CA . PRO C 1 382 ? 10.375 128.874 52.942 1.00 6.77 384 PRO C CA 1
ATOM 9409 C C . PRO C 1 382 ? 10.562 127.510 53.609 1.00 6.12 384 PRO C C 1
ATOM 9410 O O . PRO C 1 382 ? 9.600 126.753 53.792 1.00 6.10 384 PRO C O 1
ATOM 9414 N N . PHE C 1 383 ? 11.803 127.223 53.983 1.00 5.44 385 PHE C N 1
ATOM 9415 C CA . PHE C 1 383 ? 12.181 125.933 54.542 1.00 4.88 385 PHE C CA 1
ATOM 9416 C C . PHE C 1 383 ? 13.639 125.938 54.998 1.00 4.89 385 PHE C C 1
ATOM 9417 O O . PHE C 1 383 ? 14.502 126.628 54.423 1.00 4.94 385 PHE C O 1
ATOM 9425 N N . ILE C 1 384 ? 13.902 125.161 56.039 1.00 4.74 386 ILE C N 1
ATOM 9426 C CA . ILE C 1 384 ? 15.246 124.989 56.579 1.00 4.38 386 ILE C CA 1
ATOM 9427 C C . ILE C 1 384 ? 15.338 123.596 57.190 1.00 4.49 386 ILE C C 1
ATOM 9428 O O . ILE C 1 384 ? 14.562 123.253 58.083 1.00 4.93 386 ILE C O 1
ATOM 9433 N N . TYR C 1 385 ? 16.270 122.791 56.682 1.00 4.18 387 TYR C N 1
ATOM 9434 C CA . TYR C 1 385 ? 16.433 121.416 57.126 1.00 3.60 387 TYR C CA 1
ATOM 9435 C C . TYR C 1 385 ? 17.413 121.298 58.287 1.00 3.72 387 TYR C C 1
ATOM 9436 O O . TYR C 1 385 ? 17.612 120.199 58.834 1.00 3.86 387 TYR C O 1
ATOM 9445 N N . ASP C 1 386 ? 18.010 122.426 58.668 1.00 3.48 388 ASP C N 1
ATOM 9446 C CA . ASP C 1 386 ? 19.065 122.445 59.665 1.00 3.45 388 ASP C CA 1
ATOM 9447 C C . ASP C 1 386 ? 18.599 122.897 61.032 1.00 3.55 388 ASP C C 1
ATOM 9448 O O . ASP C 1 386 ? 17.491 123.405 61.193 1.00 3.51 388 ASP C O 1
ATOM 9453 N N . PHE C 1 387 ? 19.464 122.705 62.022 1.00 3.62 389 PHE C N 1
ATOM 9454 C CA . PHE C 1 387 ? 19.209 123.180 63.380 1.00 3.62 389 PHE C CA 1
ATOM 9455 C C . PHE C 1 387 ? 20.502 123.702 64.009 1.00 3.57 389 PHE C C 1
ATOM 9456 O O . PHE C 1 387 ? 21.559 123.093 63.833 1.00 3.71 389 PHE C O 1
ATOM 9464 N N . PHE C 1 388 ? 20.422 124.810 64.746 1.00 3.47 390 PHE C N 1
ATOM 9465 C CA . PHE C 1 388 ? 21.583 125.302 65.499 1.00 3.57 390 PHE C CA 1
ATOM 9466 C C . PHE C 1 388 ? 21.190 126.029 66.778 1.00 3.79 390 PHE C C 1
ATOM 9467 O O . PHE C 1 388 ? 20.088 126.567 66.858 1.00 4.14 390 PHE C O 1
ATOM 9475 N N . ASN D 1 5 ? -28.592 75.746 111.805 1.00 28.47 7 ASN D N 1
ATOM 9476 C CA . ASN D 1 5 ? -28.959 74.794 110.721 1.00 28.68 7 ASN D CA 1
ATOM 9477 C C . ASN D 1 5 ? -29.363 75.488 109.410 1.00 28.80 7 ASN D C 1
ATOM 9478 O O . ASN D 1 5 ? -30.075 76.489 109.410 1.00 28.68 7 ASN D O 1
ATOM 9480 N N . VAL D 1 6 ? -28.891 74.919 108.301 1.00 28.82 8 VAL D N 1
ATOM 9481 C CA . VAL D 1 6 ? -29.200 75.359 106.942 1.00 28.88 8 VAL D CA 1
ATOM 9482 C C . VAL D 1 6 ? -30.663 75.132 106.585 1.00 29.13 8 VAL D C 1
ATOM 9483 O O . VAL D 1 6 ? -31.232 74.109 106.930 1.00 29.03 8 VAL D O 1
ATOM 9487 N N . ILE D 1 7 ? -31.252 76.087 105.869 1.00 29.63 9 ILE D N 1
ATOM 9488 C CA . ILE D 1 7 ? -32.602 75.951 105.339 1.00 30.13 9 ILE D CA 1
ATOM 9489 C C . ILE D 1 7 ? -32.624 76.163 103.832 1.00 30.43 9 ILE D C 1
ATOM 9490 O O . ILE D 1 7 ? -31.782 76.864 103.283 1.00 30.34 9 ILE D O 1
ATOM 9495 N N . ARG D 1 8 ? -33.594 75.534 103.173 1.00 31.11 10 ARG D N 1
ATOM 9496 C CA . ARG D 1 8 ? -33.886 75.781 101.767 1.00 31.57 10 ARG D CA 1
ATOM 9497 C C . ARG D 1 8 ? -34.762 77.023 101.686 1.00 32.50 10 ARG D C 1
ATOM 9498 O O . ARG D 1 8 ? -35.899 77.026 102.187 1.00 32.78 10 ARG D O 1
ATOM 9506 N N . LEU D 1 9 ? -34.231 78.075 101.067 1.00 33.27 11 LEU D N 1
ATOM 9507 C CA . LEU D 1 9 ? -34.937 79.347 100.993 1.00 33.96 11 LEU D CA 1
ATOM 9508 C C . LEU D 1 9 ? -36.185 79.262 100.122 1.00 34.82 11 LEU D C 1
ATOM 9509 O O . LEU D 1 9 ? -36.127 78.829 98.965 1.00 34.87 11 LEU D O 1
ATOM 9514 N N . LYS D 1 10 ? -37.310 79.661 100.716 1.00 35.76 12 LYS D N 1
ATOM 9515 C CA . LYS D 1 10 ? -38.585 79.768 100.024 1.00 36.67 12 LYS D CA 1
ATOM 9516 C C . LYS D 1 10 ? -38.651 81.007 99.135 1.00 37.16 12 LYS D C 1
ATOM 9517 O O . LYS D 1 10 ? -38.058 82.039 99.438 1.00 37.25 12 LYS D O 1
ATOM 9523 N N . GLU D 1 11 ? -39.389 80.876 98.038 1.00 37.92 13 GLU D N 1
ATOM 9524 C CA . GLU D 1 11 ? -39.622 81.929 97.035 1.00 38.47 13 GLU D CA 1
ATOM 9525 C C . GLU D 1 11 ? -39.739 83.370 97.566 1.00 38.59 13 GLU D C 1
ATOM 9526 O O . GLU D 1 11 ? -39.365 84.312 96.871 1.00 38.79 13 GLU D O 1
ATOM 9532 N N . ASP D 1 12 ? -40.248 83.540 98.785 1.00 38.66 14 ASP D N 1
ATOM 9533 C CA . ASP D 1 12 ? -40.427 84.876 99.372 1.00 38.76 14 ASP D CA 1
ATOM 9534 C C . ASP D 1 12 ? -39.129 85.565 99.869 1.00 38.67 14 ASP D C 1
ATOM 9535 O O . ASP D 1 12 ? -38.990 86.790 99.762 1.00 38.95 14 ASP D O 1
ATOM 9540 N N . LYS D 1 13 ? -38.195 84.784 100.415 1.00 38.24 15 LYS D N 1
ATOM 9541 C CA . LYS D 1 13 ? -36.894 85.300 100.859 1.00 37.76 15 LYS D CA 1
ATOM 9542 C C . LYS D 1 13 ? -35.976 85.600 99.674 1.00 37.37 15 LYS D C 1
ATOM 9543 O O . LYS D 1 13 ? -34.838 86.036 99.866 1.00 37.18 15 LYS D O 1
ATOM 9549 N N . PHE D 1 14 ? -36.451 85.344 98.457 1.00 36.93 16 PHE D N 1
ATOM 9550 C CA . PHE D 1 14 ? -35.597 85.423 97.265 1.00 36.69 16 PHE D CA 1
ATOM 9551 C C . PHE D 1 14 ? -35.016 86.811 97.008 1.00 36.34 16 PHE D C 1
ATOM 9552 O O . PHE D 1 14 ? -33.914 86.941 96.485 1.00 36.20 16 PHE D O 1
ATOM 9560 N N . ARG D 1 15 ? -35.762 87.842 97.391 1.00 36.11 17 ARG D N 1
ATOM 9561 C CA . ARG D 1 15 ? -35.325 89.222 97.208 1.00 35.72 17 ARG D CA 1
ATOM 9562 C C . ARG D 1 15 ? -34.206 89.586 98.182 1.00 35.00 17 ARG D C 1
ATOM 9563 O O . ARG D 1 15 ? -33.217 90.202 97.794 1.00 35.00 17 ARG D O 1
ATOM 9571 N N . GLU D 1 16 ? -34.355 89.181 99.440 1.00 34.04 18 GLU D N 1
ATOM 9572 C CA . GLU D 1 16 ? -33.308 89.371 100.429 1.00 33.07 18 GLU D CA 1
ATOM 9573 C C . GLU D 1 16 ? -31.989 88.725 99.961 1.00 32.77 18 GLU D C 1
ATOM 9574 O O . GLU D 1 16 ? -30.907 89.285 100.177 1.00 32.94 18 GLU D O 1
ATOM 9580 N N . ALA D 1 17 ? -32.086 87.571 99.300 1.00 32.06 19 ALA D N 1
ATOM 9581 C CA . ALA D 1 17 ? -30.910 86.859 98.791 1.00 31.45 19 ALA D CA 1
ATOM 9582 C C . ALA D 1 17 ? -30.165 87.665 97.743 1.00 31.07 19 ALA D C 1
ATOM 9583 O O . ALA D 1 17 ? -28.939 87.737 97.764 1.00 30.89 19 ALA D O 1
ATOM 9585 N N . LEU D 1 18 ? -30.909 88.272 96.826 1.00 30.73 20 LEU D N 1
ATOM 9586 C CA . LEU D 1 18 ? -30.303 89.126 95.816 1.00 30.54 20 LEU D CA 1
ATOM 9587 C C . LEU D 1 18 ? -29.625 90.354 96.402 1.00 30.14 20 LEU D C 1
ATOM 9588 O O . LEU D 1 18 ? -28.580 90.762 95.907 1.00 30.21 20 LEU D O 1
ATOM 9593 N N . ARG D 1 19 ? -30.210 90.932 97.451 1.00 29.56 21 ARG D N 1
ATOM 9594 C CA . ARG D 1 19 ? -29.565 92.015 98.189 1.00 28.99 21 ARG D CA 1
ATOM 9595 C C . ARG D 1 19 ? -28.156 91.625 98.606 1.00 28.89 21 ARG D C 1
ATOM 9596 O O . ARG D 1 19 ? -27.223 92.412 98.455 1.00 28.97 21 ARG D O 1
ATOM 9604 N N . LEU D 1 20 ? -28.006 90.401 99.109 1.00 28.73 22 LEU D N 1
ATOM 9605 C CA . LEU D 1 20 ? -26.700 89.879 99.531 1.00 28.47 22 LEU D CA 1
ATOM 9606 C C . LEU D 1 20 ? -25.775 89.560 98.349 1.00 28.34 22 LEU D C 1
ATOM 9607 O O . LEU D 1 20 ? -24.571 89.739 98.439 1.00 28.45 22 LEU D O 1
ATOM 9612 N N . SER D 1 21 ? -26.347 89.091 97.248 1.00 28.39 23 SER D N 1
ATOM 9613 C CA . SER D 1 21 ? -25.604 88.917 96.001 1.00 28.37 23 SER D CA 1
ATOM 9614 C C . SER D 1 21 ? -25.046 90.259 95.497 1.00 28.02 23 SER D C 1
ATOM 9615 O O . SER D 1 21 ? -23.903 90.331 95.044 1.00 27.75 23 SER D O 1
ATOM 9618 N N . GLU D 1 22 ? -25.858 91.312 95.609 1.00 27.87 24 GLU D N 1
ATOM 9619 C CA . GLU D 1 22 ? -25.502 92.665 95.170 1.00 27.73 24 GLU D CA 1
ATOM 9620 C C . GLU D 1 22 ? -24.384 93.254 96.000 1.00 27.90 24 GLU D C 1
ATOM 9621 O O . GLU D 1 22 ? -23.478 93.910 95.469 1.00 27.97 24 GLU D O 1
ATOM 9627 N N . TYR D 1 23 ? -24.457 93.025 97.307 1.00 28.06 25 TYR D N 1
ATOM 9628 C CA . TYR D 1 23 ? -23.421 93.474 98.217 1.00 28.31 25 TYR D CA 1
ATOM 9629 C C . TYR D 1 23 ? -22.123 92.758 97.877 1.00 28.74 25 TYR D C 1
ATOM 9630 O O . TYR D 1 23 ? -21.103 93.405 97.568 1.00 28.81 25 TYR D O 1
ATOM 9639 N N . ALA D 1 24 ? -22.201 91.421 97.898 1.00 29.07 26 ALA D N 1
ATOM 9640 C CA . ALA D 1 24 ? -21.042 90.517 97.806 1.00 29.43 26 ALA D CA 1
ATOM 9641 C C . ALA D 1 24 ? -20.320 90.510 96.462 1.00 29.63 26 ALA D C 1
ATOM 9642 O O . ALA D 1 24 ? -19.105 90.327 96.417 1.00 29.72 26 ALA D O 1
ATOM 9644 N N . PHE D 1 25 ? -21.066 90.697 95.378 1.00 30.01 27 PHE D N 1
ATOM 9645 C CA . PHE D 1 25 ? -20.484 90.667 94.039 1.00 30.47 27 PHE D CA 1
ATOM 9646 C C . PHE D 1 25 ? -20.400 92.050 93.416 1.00 30.51 27 PHE D C 1
ATOM 9647 O O . PHE D 1 25 ? -20.020 92.187 92.254 1.00 30.44 27 PHE D O 1
ATOM 9655 N N . GLN D 1 26 ? -20.766 93.062 94.209 1.00 30.92 28 GLN D N 1
ATOM 9656 C CA . GLN D 1 26 ? -20.479 94.489 93.936 1.00 31.07 28 GLN D CA 1
ATOM 9657 C C . GLN D 1 26 ? -21.165 95.054 92.694 1.00 31.30 28 GLN D C 1
ATOM 9658 O O . GLN D 1 26 ? -20.566 95.804 91.929 1.00 31.18 28 GLN D O 1
ATOM 9664 N N . TYR D 1 27 ? -22.426 94.689 92.508 1.00 31.87 29 TYR D N 1
ATOM 9665 C CA . TYR D 1 27 ? -23.215 95.160 91.375 1.00 32.60 29 TYR D CA 1
ATOM 9666 C C . TYR D 1 27 ? -24.624 95.501 91.850 1.00 32.70 29 TYR D C 1
ATOM 9667 O O . TYR D 1 27 ? -25.104 94.922 92.821 1.00 32.72 29 TYR D O 1
ATOM 9676 N N . LYS D 1 28 ? -25.277 96.448 91.183 1.00 32.81 30 LYS D N 1
ATOM 9677 C CA . LYS D 1 28 ? -26.670 96.748 91.499 1.00 33.05 30 LYS D CA 1
ATOM 9678 C C . LYS D 1 28 ? -27.577 96.589 90.268 1.00 33.15 30 LYS D C 1
ATOM 9679 O O . LYS D 1 28 ? -27.296 97.150 89.205 1.00 33.22 30 LYS D O 1
ATOM 9685 N N . VAL D 1 29 ? -28.643 95.797 90.423 1.00 33.20 31 VAL D N 1
ATOM 9686 C CA . VAL D 1 29 ? -29.612 95.532 89.352 1.00 32.91 31 VAL D CA 1
ATOM 9687 C C . VAL D 1 29 ? -30.991 96.066 89.724 1.00 32.76 31 VAL D C 1
ATOM 9688 O O . VAL D 1 29 ? -31.322 97.213 89.429 1.00 32.50 31 VAL D O 1
ATOM 9690 N N . GLU D 1 31 ? -35.777 97.188 89.864 1.00 47.12 33 GLU D N 1
ATOM 9691 C CA . GLU D 1 31 ? -36.748 96.096 89.961 1.00 47.17 33 GLU D CA 1
ATOM 9692 C C . GLU D 1 31 ? -37.030 95.448 88.605 1.00 47.18 33 GLU D C 1
ATOM 9693 O O . GLU D 1 31 ? -37.316 94.249 88.538 1.00 46.94 33 GLU D O 1
ATOM 9695 N N . ASP D 1 32 ? -36.944 96.249 87.538 1.00 47.31 34 ASP D N 1
ATOM 9696 C CA . ASP D 1 32 ? -37.242 95.803 86.167 1.00 47.37 34 ASP D CA 1
ATOM 9697 C C . ASP D 1 32 ? -36.240 94.757 85.672 1.00 47.42 34 ASP D C 1
ATOM 9698 O O . ASP D 1 32 ? -36.617 93.620 85.375 1.00 47.47 34 ASP D O 1
ATOM 9700 N N . ARG D 1 33 ? -34.965 95.140 85.609 1.00 47.36 35 ARG D N 1
ATOM 9701 C CA . ARG D 1 33 ? -33.883 94.219 85.243 1.00 47.25 35 ARG D CA 1
ATOM 9702 C C . ARG D 1 33 ? -33.741 93.019 86.212 1.00 47.01 35 ARG D C 1
ATOM 9703 O O . ARG D 1 33 ? -32.900 92.137 86.005 1.00 46.91 35 ARG D O 1
ATOM 9705 N N . LEU D 1 34 ? -34.589 92.983 87.242 1.00 46.69 36 LEU D N 1
ATOM 9706 C CA . LEU D 1 34 ? -34.487 92.004 88.331 1.00 46.29 36 LEU D CA 1
ATOM 9707 C C . LEU D 1 34 ? -35.414 90.798 88.190 1.00 45.91 36 LEU D C 1
ATOM 9708 O O . LEU D 1 34 ? -35.105 89.718 88.691 1.00 45.90 36 LEU D O 1
ATOM 9713 N N . GLN D 1 35 ? -36.548 90.981 87.521 1.00 45.42 37 GLN D N 1
ATOM 9714 C CA . GLN D 1 35 ? -37.565 89.933 87.467 1.00 44.96 37 GLN D CA 1
ATOM 9715 C C . GLN D 1 35 ? -37.047 88.606 86.932 1.00 44.51 37 GLN D C 1
ATOM 9716 O O . GLN D 1 35 ? -37.405 87.553 87.462 1.00 44.51 37 GLN D O 1
ATOM 9722 N N . GLN D 1 36 ? -36.196 88.658 85.907 1.00 43.92 38 GLN D N 1
ATOM 9723 C CA . GLN D 1 36 ? -35.613 87.446 85.318 1.00 43.39 38 GLN D CA 1
ATOM 9724 C C . GLN D 1 36 ? -34.705 86.675 86.279 1.00 42.95 38 GLN D C 1
ATOM 9725 O O . GLN D 1 36 ? -34.550 85.457 86.150 1.00 43.05 38 GLN D O 1
ATOM 9731 N N . GLN D 1 37 ? -34.124 87.383 87.246 1.00 42.17 39 GLN D N 1
ATOM 9732 C CA . GLN D 1 37 ? -33.225 86.771 88.220 1.00 41.33 39 GLN D CA 1
ATOM 9733 C C . GLN D 1 37 ? -33.969 86.018 89.323 1.00 40.61 39 GLN D C 1
ATOM 9734 O O . GLN D 1 37 ? -33.483 85.002 89.824 1.00 40.38 39 GLN D O 1
ATOM 9740 N N . ILE D 1 38 ? -35.141 86.523 89.697 1.00 39.87 40 ILE D N 1
ATOM 9741 C CA . ILE D 1 38 ? -36.057 85.806 90.588 1.00 39.18 40 ILE D CA 1
ATOM 9742 C C . ILE D 1 38 ? -36.599 84.559 89.883 1.00 38.60 40 ILE D C 1
ATOM 9743 O O . ILE D 1 38 ? -36.630 83.473 90.462 1.00 38.37 40 ILE D O 1
ATOM 9748 N N . THR D 1 39 ? -37.017 84.732 88.631 1.00 38.10 41 THR D N 1
ATOM 9749 C CA . THR D 1 39 ? -37.577 83.649 87.829 1.00 37.68 41 THR D CA 1
ATOM 9750 C C . THR D 1 39 ? -36.532 82.572 87.574 1.00 37.47 41 THR D C 1
ATOM 9751 O O . THR D 1 39 ? -36.839 81.384 87.655 1.00 37.55 41 THR D O 1
ATOM 9755 N N . LYS D 1 40 ? -35.303 82.991 87.272 1.00 37.11 42 LYS D N 1
ATOM 9756 C CA . LYS D 1 40 ? -34.215 82.053 87.026 1.00 36.79 42 LYS D CA 1
ATOM 9757 C C . LYS D 1 40 ? -34.000 81.191 88.258 1.00 36.43 42 LYS D C 1
ATOM 9758 O O . LYS D 1 40 ? -33.852 79.980 88.144 1.00 36.60 42 LYS D O 1
ATOM 9772 N N . LYS D 1 42 ? -36.249 80.505 90.883 1.00 34.16 44 LYS D N 1
ATOM 9773 C CA . LYS D 1 42 ? -37.400 79.596 91.004 1.00 33.54 44 LYS D CA 1
ATOM 9774 C C . LYS D 1 42 ? -37.283 78.385 90.073 1.00 33.15 44 LYS D C 1
ATOM 9775 O O . LYS D 1 42 ? -37.367 77.248 90.533 1.00 33.34 44 LYS D O 1
ATOM 9781 N N . GLU D 1 43 ? -37.051 78.645 88.784 1.00 32.56 45 GLU D N 1
ATOM 9782 C CA . GLU D 1 43 ? -36.991 77.615 87.732 1.00 31.79 45 GLU D CA 1
ATOM 9783 C C . GLU D 1 43 ? -35.837 76.618 87.878 1.00 31.06 45 GLU D C 1
ATOM 9784 O O . GLU D 1 43 ? -36.057 75.410 87.900 1.00 30.78 45 GLU D O 1
ATOM 9790 N N . SER D 1 44 ? -34.608 77.114 87.975 1.00 30.41 46 SER D N 1
ATOM 9791 C CA . SER D 1 44 ? -33.456 76.229 87.788 1.00 29.79 46 SER D CA 1
ATOM 9792 C C . SER D 1 44 ? -32.415 76.211 88.898 1.00 29.18 46 SER D C 1
ATOM 9793 O O . SER D 1 44 ? -31.404 75.543 88.756 1.00 29.52 46 SER D O 1
ATOM 9796 N N . HIS D 1 45 ? -32.668 76.915 89.997 1.00 28.44 47 HIS D N 1
ATOM 9797 C CA . HIS D 1 45 ? -31.746 76.939 91.144 1.00 27.64 47 HIS D CA 1
ATOM 9798 C C . HIS D 1 45 ? -32.360 76.280 92.375 1.00 27.15 47 HIS D C 1
ATOM 9799 O O . HIS D 1 45 ? -33.576 76.139 92.468 1.00 27.14 47 HIS D O 1
ATOM 9806 N N . GLU D 1 46 ? -31.516 75.885 93.320 1.00 26.76 48 GLU D N 1
ATOM 9807 C CA . GLU D 1 46 ? -31.969 75.541 94.666 1.00 26.72 48 GLU D CA 1
ATOM 9808 C C . GLU D 1 46 ? -31.183 76.414 95.618 1.00 26.09 48 GLU D C 1
ATOM 9809 O O . GLU D 1 46 ? -29.976 76.257 95.734 1.00 26.41 48 GLU D O 1
ATOM 9815 N N . VAL D 1 47 ? -31.850 77.334 96.295 1.00 25.64 49 VAL D N 1
ATOM 9816 C CA . VAL D 1 47 ? -31.147 78.310 97.130 1.00 25.64 49 VAL D CA 1
ATOM 9817 C C . VAL D 1 47 ? -31.189 77.971 98.621 1.00 25.76 49 VAL D C 1
ATOM 9818 O O . VAL D 1 47 ? -32.261 77.879 99.223 1.00 25.85 49 VAL D O 1
ATOM 9822 N N . TYR D 1 48 ? -30.011 77.804 99.211 1.00 25.73 50 TYR D N 1
ATOM 9823 C CA . TYR D 1 48 ? -29.893 77.474 100.626 1.00 25.74 50 TYR D CA 1
ATOM 9824 C C . TYR D 1 48 ? -29.269 78.632 101.406 1.00 25.85 50 TYR D C 1
ATOM 9825 O O . TYR D 1 48 ? -28.388 79.325 100.893 1.00 26.18 50 TYR D O 1
ATOM 9834 N N . GLY D 1 49 ? -29.721 78.842 102.639 1.00 25.73 51 GLY D N 1
ATOM 9835 C CA . GLY D 1 49 ? -29.172 79.908 103.474 1.00 25.76 51 GLY D CA 1
ATOM 9836 C C . GLY D 1 49 ? -29.047 79.555 104.945 1.00 25.93 51 GLY D C 1
ATOM 9837 O O . GLY D 1 49 ? -29.463 78.472 105.374 1.00 26.00 51 GLY D O 1
ATOM 9838 N N . ILE D 1 50 ? -28.445 80.468 105.706 1.00 25.95 52 ILE D N 1
ATOM 9839 C CA . ILE D 1 50 ? -28.419 80.411 107.164 1.00 26.14 52 ILE D CA 1
ATOM 9840 C C . ILE D 1 50 ? -28.913 81.747 107.704 1.00 26.57 52 ILE D C 1
ATOM 9841 O O . ILE D 1 50 ? -28.456 82.806 107.273 1.00 26.59 52 ILE D O 1
ATOM 9854 N N . GLU D 1 52 ? -29.448 84.515 110.819 1.00 27.85 54 GLU D N 1
ATOM 9855 C CA . GLU D 1 52 ? -29.146 84.943 112.181 1.00 27.96 54 GLU D CA 1
ATOM 9856 C C . GLU D 1 52 ? -30.184 85.972 112.615 1.00 27.71 54 GLU D C 1
ATOM 9857 O O . GLU D 1 52 ? -30.180 87.121 112.161 1.00 27.52 54 GLU D O 1
ATOM 9863 N N . GLY D 1 53 ? -31.079 85.533 113.497 1.00 27.63 55 GLY D N 1
ATOM 9864 C CA . GLY D 1 53 ? -32.232 86.323 113.895 1.00 27.43 55 GLY D CA 1
ATOM 9865 C C . GLY D 1 53 ? -33.173 86.455 112.719 1.00 27.26 55 GLY D C 1
ATOM 9866 O O . GLY D 1 53 ? -33.324 85.528 111.926 1.00 26.95 55 GLY D O 1
ATOM 9867 N N . GLU D 1 54 ? -33.777 87.628 112.585 1.00 27.27 56 GLU D N 1
ATOM 9868 C CA . GLU D 1 54 ? -34.746 87.871 111.524 1.00 27.27 56 GLU D CA 1
ATOM 9869 C C . GLU D 1 54 ? -34.092 87.960 110.130 1.00 27.00 56 GLU D C 1
ATOM 9870 O O . GLU D 1 54 ? -34.795 88.068 109.125 1.00 26.93 56 GLU D O 1
ATOM 9876 N N . ASN D 1 55 ? -32.758 87.862 110.082 1.00 26.68 57 ASN D N 1
ATOM 9877 C CA . ASN D 1 55 ? -31.958 88.219 108.894 1.00 26.19 57 ASN D CA 1
ATOM 9878 C C . ASN D 1 55 ? -31.119 87.115 108.243 1.00 25.91 57 ASN D C 1
ATOM 9879 O O . ASN D 1 55 ? -30.497 86.297 108.930 1.00 25.83 57 ASN D O 1
ATOM 9884 N N . LEU D 1 56 ? -31.088 87.125 106.910 1.00 25.48 58 LEU D N 1
ATOM 9885 C CA . LEU D 1 56 ? -30.263 86.202 106.144 1.00 25.02 58 LEU D CA 1
ATOM 9886 C C . LEU D 1 56 ? -28.820 86.643 106.270 1.00 24.96 58 LEU D C 1
ATOM 9887 O O . LEU D 1 56 ? -28.523 87.835 106.153 1.00 25.53 58 LEU D O 1
ATOM 9892 N N . ALA D 1 57 ? -27.935 85.679 106.509 1.00 24.49 59 ALA D N 1
ATOM 9893 C CA . ALA D 1 57 ? -26.543 85.941 106.841 1.00 23.85 59 ALA D CA 1
ATOM 9894 C C . ALA D 1 57 ? -25.621 85.397 105.768 1.00 23.66 59 ALA D C 1
ATOM 9895 O O . ALA D 1 57 ? -24.626 86.026 105.409 1.00 23.80 59 ALA D O 1
ATOM 9897 N N . ALA D 1 58 ? -25.951 84.217 105.267 1.00 23.16 60 ALA D N 1
ATOM 9898 C CA . ALA D 1 58 ? -25.144 83.580 104.261 1.00 23.14 60 ALA D CA 1
ATOM 9899 C C . ALA D 1 58 ? -26.031 82.779 103.326 1.00 23.25 60 ALA D C 1
ATOM 9900 O O . ALA D 1 58 ? -27.135 82.377 103.712 1.00 23.52 60 ALA D O 1
ATOM 9902 N N . LYS D 1 59 ? -25.553 82.550 102.102 1.00 23.14 61 LYS D N 1
ATOM 9903 C CA . LYS D 1 59 ? -26.290 81.750 101.120 1.00 23.00 61 LYS D CA 1
ATOM 9904 C C . LYS D 1 59 ? -25.401 80.948 100.173 1.00 22.81 61 LYS D C 1
ATOM 9905 O O . LYS D 1 59 ? -24.213 81.244 99.998 1.00 22.57 61 LYS D O 1
ATOM 9911 N N . LEU D 1 60 ? -26.014 79.948 99.547 1.00 22.53 62 LEU D N 1
ATOM 9912 C CA . LEU D 1 60 ? -25.391 79.166 98.491 1.00 22.37 62 LEU D CA 1
ATOM 9913 C C . LEU D 1 60 ? -26.473 78.672 97.516 1.00 22.34 62 LEU D C 1
ATOM 9914 O O . LEU D 1 60 ? -27.576 78.301 97.937 1.00 22.43 62 LEU D O 1
ATOM 9919 N N . HIS D 1 61 ? -26.163 78.672 96.220 1.00 22.13 63 HIS D N 1
ATOM 9920 C CA . HIS D 1 61 ? -27.088 78.141 95.219 1.00 21.91 63 HIS D CA 1
ATOM 9921 C C . HIS D 1 61 ? -26.566 76.835 94.695 1.00 21.53 63 HIS D C 1
ATOM 9922 O O . HIS D 1 61 ? -25.400 76.738 94.276 1.00 21.58 63 HIS D O 1
ATOM 9929 N N . LEU D 1 62 ? -27.433 75.831 94.697 1.00 20.86 64 LEU D N 1
ATOM 9930 C CA . LEU D 1 62 ? -27.128 74.584 94.031 1.00 20.41 64 LEU D CA 1
ATOM 9931 C C . LEU D 1 62 ? -27.932 74.524 92.735 1.00 19.96 64 LEU D C 1
ATOM 9932 O O . LEU D 1 62 ? -29.173 74.519 92.753 1.00 19.58 64 LEU D O 1
ATOM 9937 N N . ILE D 1 63 ? -27.215 74.498 91.615 1.00 19.52 65 ILE D N 1
ATOM 9938 C CA . ILE D 1 63 ? -27.839 74.436 90.293 1.00 19.19 65 ILE D CA 1
ATOM 9939 C C . ILE D 1 63 ? -27.659 73.052 89.674 1.00 19.13 65 ILE D C 1
ATOM 9940 O O . ILE D 1 63 ? -26.524 72.609 89.480 1.00 19.17 65 ILE D O 1
ATOM 9945 N N . PRO D 1 64 ? -28.775 72.359 89.373 1.00 19.14 66 PRO D N 1
ATOM 9946 C CA . PRO D 1 64 ? -28.701 71.009 88.785 1.00 18.81 66 PRO D CA 1
ATOM 9947 C C . PRO D 1 64 ? -28.306 71.045 87.312 1.00 18.47 66 PRO D C 1
ATOM 9948 O O . PRO D 1 64 ? -28.996 71.669 86.505 1.00 18.40 66 PRO D O 1
ATOM 9952 N N . PHE D 1 65 ? -27.204 70.381 86.980 1.00 18.21 67 PHE D N 1
ATOM 9953 C CA . PHE D 1 65 ? -26.677 70.336 85.620 1.00 18.05 67 PHE D CA 1
ATOM 9954 C C . PHE D 1 65 ? -26.381 68.907 85.226 1.00 18.13 67 PHE D C 1
ATOM 9955 O O . PHE D 1 65 ? -26.518 67.986 86.028 1.00 18.36 67 PHE D O 1
ATOM 9963 N N . HIS D 1 66 ? -25.956 68.733 83.979 1.00 18.12 68 HIS D N 1
ATOM 9964 C CA . HIS D 1 66 ? -25.253 67.522 83.568 1.00 17.67 68 HIS D CA 1
ATOM 9965 C C . HIS D 1 66 ? -23.988 67.963 82.862 1.00 17.36 68 HIS D C 1
ATOM 9966 O O . HIS D 1 66 ? -23.925 69.073 82.334 1.00 17.61 68 HIS D O 1
ATOM 9973 N N . ILE D 1 67 ? -22.962 67.124 82.872 1.00 16.85 69 ILE D N 1
ATOM 9974 C CA . ILE D 1 67 ? -21.759 67.436 82.109 1.00 16.21 69 ILE D CA 1
ATOM 9975 C C . ILE D 1 67 ? -21.404 66.244 81.252 1.00 15.95 69 ILE D C 1
ATOM 9976 O O . ILE D 1 67 ? -21.811 65.115 81.549 1.00 15.88 69 ILE D O 1
ATOM 9981 N N . TYR D 1 68 ? -20.662 66.501 80.184 1.00 15.50 70 TYR D N 1
ATOM 9982 C CA . TYR D 1 68 ? -20.110 65.448 79.374 1.00 15.21 70 TYR D CA 1
ATOM 9983 C C . TYR D 1 68 ? -18.777 65.075 79.965 1.00 15.19 70 TYR D C 1
ATOM 9984 O O . TYR D 1 68 ? -17.906 65.922 80.128 1.00 15.13 70 TYR D O 1
ATOM 9993 N N . ILE D 1 69 ? -18.626 63.804 80.306 1.00 15.30 71 ILE D N 1
ATOM 9994 C CA . ILE D 1 69 ? -17.307 63.227 80.527 1.00 15.22 71 ILE D CA 1
ATOM 9995 C C . ILE D 1 69 ? -17.121 62.241 79.393 1.00 15.30 71 ILE D C 1
ATOM 9996 O O . ILE D 1 69 ? -17.519 61.072 79.481 1.00 15.27 71 ILE D O 1
ATOM 10001 N N . GLY D 1 70 ? -16.546 62.750 78.305 1.00 15.58 72 GLY D N 1
ATOM 10002 C CA . GLY D 1 70 ? -16.574 62.065 77.016 1.00 15.86 72 GLY D CA 1
ATOM 10003 C C . GLY D 1 70 ? -18.015 61.917 76.553 1.00 16.24 72 GLY D C 1
ATOM 10004 O O . GLY D 1 70 ? -18.781 62.887 76.545 1.00 16.48 72 GLY D O 1
ATOM 10005 N N . LYS D 1 71 ? -18.393 60.689 76.217 1.00 16.29 73 LYS D N 1
ATOM 10006 C CA . LYS D 1 71 ? -19.695 60.392 75.640 1.00 16.47 73 LYS D CA 1
ATOM 10007 C C . LYS D 1 71 ? -20.799 60.416 76.700 1.00 16.68 73 LYS D C 1
ATOM 10008 O O . LYS D 1 71 ? -21.984 60.577 76.390 1.00 16.31 73 LYS D O 1
ATOM 10014 N N . GLU D 1 72 ? -20.380 60.278 77.954 1.00 17.01 74 GLU D N 1
ATOM 10015 C CA . GLU D 1 72 ? -21.267 59.970 79.070 1.00 17.39 74 GLU D CA 1
ATOM 10016 C C . GLU D 1 72 ? -21.752 61.226 79.777 1.00 17.01 74 GLU D C 1
ATOM 10017 O O . GLU D 1 72 ? -20.989 62.151 80.023 1.00 17.05 74 GLU D O 1
ATOM 10023 N N . LYS D 1 73 ? -23.037 61.257 80.087 1.00 16.79 75 LYS D N 1
ATOM 10024 C CA . LYS D 1 73 ? -23.611 62.392 80.767 1.00 16.70 75 LYS D CA 1
ATOM 10025 C C . LYS D 1 73 ? -23.654 62.120 82.250 1.00 17.01 75 LYS D C 1
ATOM 10026 O O . LYS D 1 73 ? -24.281 61.163 82.697 1.00 17.14 75 LYS D O 1
ATOM 10032 N N . PHE D 1 74 ? -22.964 62.965 83.003 1.00 17.38 76 PHE D N 1
ATOM 10033 C CA . PHE D 1 74 ? -22.943 62.884 84.450 1.00 17.84 76 PHE D CA 1
ATOM 10034 C C . PHE D 1 74 ? -23.818 63.977 85.060 1.00 18.25 76 PHE D C 1
ATOM 10035 O O . PHE D 1 74 ? -23.637 65.159 84.776 1.00 18.36 76 PHE D O 1
ATOM 10043 N N . LYS D 1 75 ? -24.767 63.568 85.896 1.00 18.94 77 LYS D N 1
ATOM 10044 C CA . LYS D 1 75 ? -25.526 64.473 86.762 1.00 19.38 77 LYS D CA 1
ATOM 10045 C C . LYS D 1 75 ? -24.554 65.277 87.637 1.00 19.78 77 LYS D C 1
ATOM 10046 O O . LYS D 1 75 ? -23.847 64.686 88.453 1.00 20.18 77 LYS D O 1
ATOM 10060 N N . GLY D 1 77 ? -23.550 68.981 89.992 1.00 20.97 79 GLY D N 1
ATOM 10061 C CA . GLY D 1 77 ? -24.105 69.942 90.942 1.00 21.19 79 GLY D CA 1
ATOM 10062 C C . GLY D 1 77 ? -23.278 71.200 90.964 1.00 21.47 79 GLY D C 1
ATOM 10063 O O . GLY D 1 77 ? -22.178 71.228 91.533 1.00 21.19 79 GLY D O 1
ATOM 10064 N N . GLY D 1 78 ? -23.808 72.237 90.321 1.00 21.72 80 GLY D N 1
ATOM 10065 C CA . GLY D 1 78 ? -23.098 73.496 90.164 1.00 21.77 80 GLY D CA 1
ATOM 10066 C C . GLY D 1 78 ? -23.276 74.367 91.379 1.00 21.82 80 GLY D C 1
ATOM 10067 O O . GLY D 1 78 ? -24.398 74.632 91.812 1.00 22.35 80 GLY D O 1
ATOM 10068 N N . VAL D 1 79 ? -22.165 74.813 91.937 1.00 21.70 81 VAL D N 1
ATOM 10069 C CA . VAL D 1 79 ? -22.210 75.709 93.080 1.00 21.71 81 VAL D CA 1
ATOM 10070 C C . VAL D 1 79 ? -22.008 77.157 92.611 1.00 21.63 81 VAL D C 1
ATOM 10071 O O . VAL D 1 79 ? -21.022 77.477 91.943 1.00 21.55 81 VAL D O 1
ATOM 10075 N N . ALA D 1 80 ? -22.957 78.027 92.948 1.00 21.40 82 ALA D N 1
ATOM 10076 C CA . ALA D 1 80 ? -22.851 79.429 92.577 1.00 21.11 82 ALA D CA 1
ATOM 10077 C C . ALA D 1 80 ? -23.390 80.364 93.647 1.00 21.07 82 ALA D C 1
ATOM 10078 O O . ALA D 1 80 ? -24.100 79.933 94.564 1.00 21.05 82 ALA D O 1
ATOM 10080 N N . GLY D 1 81 ? -23.037 81.646 93.521 1.00 20.88 83 GLY D N 1
ATOM 10081 C CA . GLY D 1 81 ? -23.525 82.685 94.415 1.00 20.70 83 GLY D CA 1
ATOM 10082 C C . GLY D 1 81 ? -23.299 82.415 95.891 1.00 20.70 83 GLY D C 1
ATOM 10083 O O . GLY D 1 81 ? -24.116 82.789 96.728 1.00 20.80 83 GLY D O 1
ATOM 10084 N N . VAL D 1 82 ? -22.191 81.761 96.212 1.00 20.71 84 VAL D N 1
ATOM 10085 C CA . VAL D 1 82 ? -21.797 81.559 97.594 1.00 20.77 84 VAL D CA 1
ATOM 10086 C C . VAL D 1 82 ? -21.376 82.904 98.170 1.00 20.85 84 VAL D C 1
ATOM 10087 O O . VAL D 1 82 ? -20.542 83.594 97.587 1.00 21.20 84 VAL D O 1
ATOM 10091 N N . ALA D 1 83 ? -21.969 83.275 99.304 1.00 20.88 85 ALA D N 1
ATOM 10092 C CA . ALA D 1 83 ? -21.794 84.617 99.870 1.00 20.50 85 ALA D CA 1
ATOM 10093 C C . ALA D 1 83 ? -22.227 84.721 101.334 1.00 20.18 85 ALA D C 1
ATOM 10094 O O . ALA D 1 83 ? -23.067 83.971 101.804 1.00 19.75 85 ALA D O 1
ATOM 10096 N N . THR D 1 84 ? -21.633 85.671 102.036 1.00 20.15 86 THR D N 1
ATOM 10097 C CA . THR D 1 84 ? -21.968 85.961 103.415 1.00 20.30 86 THR D CA 1
ATOM 10098 C C . THR D 1 84 ? -21.789 87.465 103.613 1.00 20.49 86 THR D C 1
ATOM 10099 O O . THR D 1 84 ? -21.001 88.094 102.912 1.00 20.75 86 THR D O 1
ATOM 10103 N N . TYR D 1 85 ? -22.531 88.056 104.537 1.00 20.86 87 TYR D N 1
ATOM 10104 C CA . TYR D 1 85 ? -22.288 89.457 104.895 1.00 21.06 87 TYR D CA 1
ATOM 10105 C C . TYR D 1 85 ? -21.115 89.508 105.866 1.00 21.26 87 TYR D C 1
ATOM 10106 O O . TYR D 1 85 ? -20.992 88.637 106.728 1.00 21.46 87 TYR D O 1
ATOM 10115 N N . PRO D 1 86 ? -20.255 90.530 105.741 1.00 21.52 88 PRO D N 1
ATOM 10116 C CA . PRO D 1 86 ? -18.982 90.546 106.464 1.00 21.62 88 PRO D CA 1
ATOM 10117 C C . PRO D 1 86 ? -19.118 90.409 107.987 1.00 21.57 88 PRO D C 1
ATOM 10118 O O . PRO D 1 86 ? -18.356 89.657 108.608 1.00 21.44 88 PRO D O 1
ATOM 10122 N N . GLU D 1 87 ? -20.092 91.107 108.568 1.00 21.44 89 GLU D N 1
ATOM 10123 C CA . GLU D 1 87 ? -20.331 91.057 110.012 1.00 21.38 89 GLU D CA 1
ATOM 10124 C C . GLU D 1 87 ? -20.628 89.654 110.554 1.00 21.71 89 GLU D C 1
ATOM 10125 O O . GLU D 1 87 ? -20.424 89.395 111.740 1.00 21.65 89 GLU D O 1
ATOM 10131 N N . TYR D 1 88 ? -21.101 88.756 109.688 1.00 22.04 90 TYR D N 1
ATOM 10132 C CA . TYR D 1 88 ? -21.394 87.378 110.084 1.00 22.60 90 TYR D CA 1
ATOM 10133 C C . TYR D 1 88 ? -20.298 86.425 109.607 1.00 23.07 90 TYR D C 1
ATOM 10134 O O . TYR D 1 88 ? -20.487 85.203 109.579 1.00 23.09 90 TYR D O 1
ATOM 10143 N N . ARG D 1 89 ? -19.159 86.981 109.210 1.00 23.59 91 ARG D N 1
ATOM 10144 C CA . ARG D 1 89 ? -18.092 86.159 108.654 1.00 24.12 91 ARG D CA 1
ATOM 10145 C C . ARG D 1 89 ? -17.335 85.403 109.751 1.00 24.40 91 ARG D C 1
ATOM 10146 O O . ARG D 1 89 ? -16.896 84.270 109.530 1.00 24.64 91 ARG D O 1
ATOM 10154 N N . ARG D 1 90 ? -17.212 86.021 110.930 1.00 24.57 92 ARG D N 1
ATOM 10155 C CA . ARG D 1 90 ? -16.604 85.383 112.104 1.00 24.67 92 ARG D CA 1
ATOM 10156 C C . ARG D 1 90 ? -17.323 84.097 112.521 1.00 24.72 92 ARG D C 1
ATOM 10157 O O . ARG D 1 90 ? -16.799 83.325 113.315 1.00 24.91 92 ARG D O 1
ATOM 10165 N N . SER D 1 91 ? -18.512 83.862 111.976 1.00 24.75 93 SER D N 1
ATOM 10166 C CA . SER D 1 91 ? -19.280 82.655 112.294 1.00 24.84 93 SER D CA 1
ATOM 10167 C C . SER D 1 91 ? -19.008 81.495 111.325 1.00 25.11 93 SER D C 1
ATOM 10168 O O . SER D 1 91 ? -19.341 80.342 111.621 1.00 25.14 93 SER D O 1
ATOM 10171 N N . GLY D 1 92 ? -18.405 81.799 110.175 1.00 25.25 94 GLY D N 1
ATOM 10172 C CA . GLY D 1 92 ? -18.071 80.774 109.180 1.00 25.16 94 GLY D CA 1
ATOM 10173 C C . GLY D 1 92 ? -19.251 79.888 108.804 1.00 24.92 94 GLY D C 1
ATOM 10174 O O . GLY D 1 92 ? -19.171 78.655 108.896 1.00 25.12 94 GLY D O 1
ATOM 10175 N N . TYR D 1 93 ? -20.345 80.528 108.383 1.00 24.32 95 TYR D N 1
ATOM 10176 C CA . TYR D 1 93 ? -21.579 79.841 107.999 1.00 23.43 95 TYR D CA 1
ATOM 10177 C C . TYR D 1 93 ? -21.430 79.131 106.665 1.00 23.13 95 TYR D C 1
ATOM 10178 O O . TYR D 1 93 ? -22.152 78.187 106.366 1.00 23.00 95 TYR D O 1
ATOM 10187 N N . VAL D 1 94 ? -20.498 79.614 105.857 1.00 23.02 96 VAL D N 1
ATOM 10188 C CA . VAL D 1 94 ? -20.313 79.141 104.497 1.00 23.00 96 VAL D CA 1
ATOM 10189 C C . VAL D 1 94 ? -19.776 77.724 104.504 1.00 22.89 96 VAL D C 1
ATOM 10190 O O . VAL D 1 94 ? -20.138 76.913 103.651 1.00 22.51 96 VAL D O 1
ATOM 10194 N N . LYS D 1 95 ? -18.927 77.432 105.486 1.00 23.15 97 LYS D N 1
ATOM 10195 C CA . LYS D 1 95 ? -18.475 76.069 105.715 1.00 23.58 97 LYS D CA 1
ATOM 10196 C C . LYS D 1 95 ? -19.677 75.139 105.931 1.00 23.75 97 LYS D C 1
ATOM 10197 O O . LYS D 1 95 ? -19.742 74.074 105.318 1.00 23.82 97 LYS D O 1
ATOM 10203 N N . GLU D 1 96 ? -20.615 75.552 106.791 1.00 23.85 98 GLU D N 1
ATOM 10204 C CA . GLU D 1 96 ? -21.847 74.784 107.055 1.00 24.17 98 GLU D CA 1
ATOM 10205 C C . GLU D 1 96 ? -22.696 74.593 105.782 1.00 23.63 98 GLU D C 1
ATOM 10206 O O . GLU D 1 96 ? -23.234 73.517 105.540 1.00 23.48 98 GLU D O 1
ATOM 10212 N N . LEU D 1 97 ? -22.790 75.629 104.959 1.00 23.38 99 LEU D N 1
ATOM 10213 C CA . LEU D 1 97 ? -23.546 75.547 103.708 1.00 22.91 99 LEU D CA 1
ATOM 10214 C C . LEU D 1 97 ? -22.919 74.587 102.711 1.00 22.86 99 LEU D C 1
ATOM 10215 O O . LEU D 1 97 ? -23.629 73.760 102.136 1.00 22.92 99 LEU D O 1
ATOM 10220 N N . LEU D 1 98 ? -21.603 74.698 102.507 1.00 22.60 100 LEU D N 1
ATOM 10221 C CA . LEU D 1 98 ? -20.886 73.773 101.625 1.00 22.50 100 LEU D CA 1
ATOM 10222 C C . LEU D 1 98 ? -21.080 72.330 102.059 1.00 22.38 100 LEU D C 1
ATOM 10223 O O . LEU D 1 98 ? -21.504 71.498 101.255 1.00 22.65 100 LEU D O 1
ATOM 10228 N N . GLN D 1 99 ? -20.788 72.038 103.327 1.00 22.10 101 GLN D N 1
ATOM 10229 C CA . GLN D 1 99 ? -20.996 70.700 103.863 1.00 22.09 101 GLN D CA 1
ATOM 10230 C C . GLN D 1 99 ? -22.408 70.245 103.544 1.00 22.20 101 GLN D C 1
ATOM 10231 O O . GLN D 1 99 ? -22.621 69.121 103.095 1.00 22.26 101 GLN D O 1
ATOM 10237 N N . HIS D 1 100 ? -23.364 71.141 103.748 1.00 22.26 102 HIS D N 1
ATOM 10238 C CA . HIS D 1 100 ? -24.745 70.816 103.504 1.00 22.34 102 HIS D CA 1
ATOM 10239 C C . HIS D 1 100 ? -24.957 70.459 102.039 1.00 22.03 102 HIS D C 1
ATOM 10240 O O . HIS D 1 100 ? -25.614 69.459 101.729 1.00 22.15 102 HIS D O 1
ATOM 10247 N N . SER D 1 101 ? -24.399 71.265 101.144 1.00 21.58 103 SER D N 1
ATOM 10248 C CA . SER D 1 101 ? -24.613 71.043 99.723 1.00 21.42 103 SER D CA 1
ATOM 10249 C C . SER D 1 101 ? -24.120 69.648 99.296 1.00 21.45 103 SER D C 1
ATOM 10250 O O . SER D 1 101 ? -24.830 68.925 98.588 1.00 21.34 103 SER D O 1
ATOM 10253 N N . LEU D 1 102 ? -22.931 69.263 99.761 1.00 21.37 104 LEU D N 1
ATOM 10254 C CA . LEU D 1 102 ? -22.389 67.934 99.472 1.00 21.45 104 LEU D CA 1
ATOM 10255 C C . LEU D 1 102 ? -23.321 66.794 99.908 1.00 21.64 104 LEU D C 1
ATOM 10256 O O . LEU D 1 102 ? -23.463 65.806 99.192 1.00 21.43 104 LEU D O 1
ATOM 10261 N N . GLN D 1 103 ? -23.961 66.950 101.070 1.00 22.03 105 GLN D N 1
ATOM 10262 C CA . GLN D 1 103 ? -24.908 65.968 101.612 1.00 22.43 105 GLN D CA 1
ATOM 10263 C C . GLN D 1 103 ? -26.134 65.856 100.715 1.00 22.73 105 GLN D C 1
ATOM 10264 O O . GLN D 1 103 ? -26.598 64.748 100.401 1.00 22.54 105 GLN D O 1
ATOM 10270 N N . THR D 1 104 ? -26.655 67.020 100.324 1.00 23.14 106 THR D N 1
ATOM 10271 C CA . THR D 1 104 ? -27.736 67.128 99.346 1.00 23.58 106 THR D CA 1
ATOM 10272 C C . THR D 1 104 ? -27.353 66.504 97.991 1.00 23.52 106 THR D C 1
ATOM 10273 O O . THR D 1 104 ? -28.121 65.738 97.409 1.00 23.56 106 THR D O 1
ATOM 10285 N N . LYS D 1 106 ? -25.065 64.167 97.377 1.00 24.76 108 LYS D N 1
ATOM 10286 C CA . LYS D 1 106 ? -24.970 62.720 97.606 1.00 25.35 108 LYS D CA 1
ATOM 10287 C C . LYS D 1 106 ? -26.353 62.043 97.598 1.00 25.80 108 LYS D C 1
ATOM 10288 O O . LYS D 1 106 ? -26.546 61.010 96.944 1.00 25.63 108 LYS D O 1
ATOM 10294 N N . LYS D 1 107 ? -27.310 62.656 98.293 1.00 26.37 109 LYS D N 1
ATOM 10295 C CA . LYS D 1 107 ? -28.657 62.106 98.421 1.00 27.17 109 LYS D CA 1
ATOM 10296 C C . LYS D 1 107 ? -29.420 62.168 97.102 1.00 27.67 109 LYS D C 1
ATOM 10297 O O . LYS D 1 107 ? -30.066 61.197 96.713 1.00 27.64 109 LYS D O 1
ATOM 10303 N N . ASP D 1 108 ? -29.321 63.302 96.410 1.00 28.49 110 ASP D N 1
ATOM 10304 C CA . ASP D 1 108 ? -30.025 63.494 95.142 1.00 29.18 110 ASP D CA 1
ATOM 10305 C C . ASP D 1 108 ? -29.314 62.852 93.945 1.00 29.87 110 ASP D C 1
ATOM 10306 O O . ASP D 1 108 ? -29.862 62.815 92.848 1.00 29.49 110 ASP D O 1
ATOM 10311 N N . GLY D 1 109 ? -28.097 62.359 94.163 1.00 31.05 111 GLY D N 1
ATOM 10312 C CA . GLY D 1 109 ? -27.400 61.558 93.167 1.00 32.67 111 GLY D CA 1
ATOM 10313 C C . GLY D 1 109 ? -26.508 62.298 92.189 1.00 34.02 111 GLY D C 1
ATOM 10314 O O . GLY D 1 109 ? -26.194 61.768 91.120 1.00 33.83 111 GLY D O 1
ATOM 10315 N N . TYR D 1 110 ? -26.098 63.514 92.540 1.00 35.65 112 TYR D N 1
ATOM 10316 C CA . TYR D 1 110 ? -25.076 64.228 91.768 1.00 37.59 112 TYR D CA 1
ATOM 10317 C C . TYR D 1 110 ? -23.702 63.655 92.077 1.00 38.91 112 TYR D C 1
ATOM 10318 O O . TYR D 1 110 ? -23.190 63.859 93.171 1.00 39.26 112 TYR D O 1
ATOM 10327 N N . THR D 1 111 ? -23.097 62.956 91.123 1.00 40.53 113 THR D N 1
ATOM 10328 C CA . THR D 1 111 ? -21.806 62.297 91.366 1.00 41.79 113 THR D CA 1
ATOM 10329 C C . THR D 1 111 ? -20.637 63.278 91.453 1.00 42.32 113 THR D C 1
ATOM 10330 O O . THR D 1 111 ? -19.678 63.029 92.170 1.00 42.09 113 THR D O 1
ATOM 10334 N N . VAL D 1 112 ? -20.749 64.399 90.740 1.00 42.86 114 VAL D N 1
ATOM 10335 C CA . VAL D 1 112 ? -19.662 65.367 90.585 1.00 43.02 114 VAL D CA 1
ATOM 10336 C C . VAL D 1 112 ? -20.158 66.801 90.796 1.00 42.14 114 VAL D C 1
ATOM 10337 O O . VAL D 1 112 ? -21.347 67.071 90.663 1.00 42.50 114 VAL D O 1
ATOM 10341 N N . SER D 1 113 ? -19.255 67.713 91.137 1.00 40.47 115 SER D N 1
ATOM 10342 C CA . SER D 1 113 ? -19.607 69.122 91.336 1.00 38.51 115 SER D CA 1
ATOM 10343 C C . SER D 1 113 ? -18.609 70.058 90.663 1.00 36.62 115 SER D C 1
ATOM 10344 O O . SER D 1 113 ? -17.428 69.746 90.567 1.00 36.60 115 SER D O 1
ATOM 10355 N N . LEU D 1 115 ? -17.685 74.539 90.175 1.00 26.81 117 LEU D N 1
ATOM 10356 C CA . LEU D 1 115 ? -17.929 75.925 90.568 1.00 24.31 117 LEU D CA 1
ATOM 10357 C C . LEU D 1 115 ? -16.833 76.828 90.038 1.00 23.17 117 LEU D C 1
ATOM 10358 O O . LEU D 1 115 ? -15.709 76.371 89.787 1.00 22.53 117 LEU D O 1
ATOM 10363 N N . HIS D 1 116 ? -17.171 78.112 89.884 1.00 21.83 118 HIS D N 1
ATOM 10364 C CA . HIS D 1 116 ? -16.197 79.154 89.594 1.00 20.36 118 HIS D CA 1
ATOM 10365 C C . HIS D 1 116 ? -15.703 79.798 90.884 1.00 19.67 118 HIS D C 1
ATOM 10366 O O . HIS D 1 116 ? -16.467 80.443 91.586 1.00 19.10 118 HIS D O 1
ATOM 10373 N N . PRO D 1 117 ? -14.402 79.646 91.183 1.00 19.53 119 PRO D N 1
ATOM 10374 C CA . PRO D 1 117 ? -13.888 80.081 92.482 1.00 19.54 119 PRO D CA 1
ATOM 10375 C C . PRO D 1 117 ? -13.626 81.596 92.552 1.00 19.80 119 PRO D C 1
ATOM 10376 O O . PRO D 1 117 ? -13.038 82.183 91.610 1.00 20.49 119 PRO D O 1
ATOM 10380 N N . P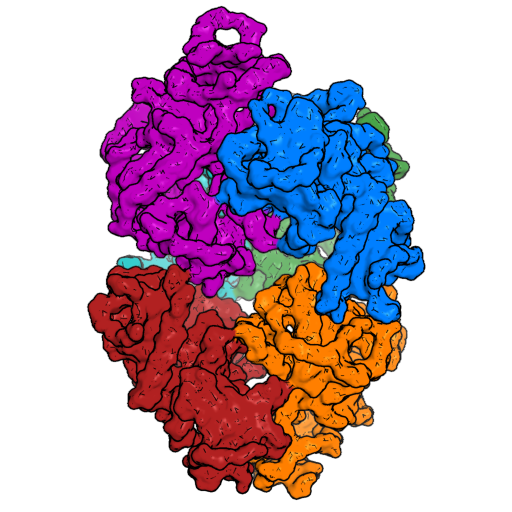HE D 1 118 ? -14.041 82.238 93.644 1.00 19.17 120 PHE D N 1
ATOM 10381 C CA . PHE D 1 118 ? -13.605 83.610 93.840 1.00 18.77 120 PHE D CA 1
ATOM 10382 C C . PHE D 1 118 ? -12.145 83.570 94.303 1.00 18.16 120 PHE D C 1
ATOM 10383 O O . PHE D 1 118 ? -11.389 84.502 94.064 1.00 18.34 120 PHE D O 1
ATOM 10391 N N . ALA D 1 119 ? -11.769 82.474 94.961 1.00 17.23 121 ALA D N 1
ATOM 10392 C CA . ALA D 1 119 ? -10.389 82.205 95.361 1.00 16.45 121 ALA D CA 1
ATOM 10393 C C . ALA D 1 119 ? -10.182 80.698 95.428 1.00 15.97 121 ALA D C 1
ATOM 10394 O O . ALA D 1 119 ? -10.956 79.974 96.065 1.00 16.05 121 ALA D O 1
ATOM 10396 N N . VAL D 1 120 ? -9.126 80.235 94.774 1.00 15.16 122 VAL D N 1
ATOM 10397 C CA . VAL D 1 120 ? -8.867 78.816 94.657 1.00 14.47 122 VAL D CA 1
ATOM 10398 C C . VAL D 1 120 ? -8.565 78.159 96.002 1.00 14.17 122 VAL D C 1
ATOM 10399 O O . VAL D 1 120 ? -9.084 77.088 96.294 1.00 14.74 122 VAL D O 1
ATOM 10403 N N . SER D 1 121 ? -7.766 78.806 96.833 1.00 13.60 123 SER D N 1
ATOM 10404 C CA . SER D 1 121 ? -7.409 78.230 98.122 1.00 13.11 123 SER D CA 1
ATOM 10405 C C . SER D 1 121 ? -8.611 77.951 99.027 1.00 12.99 123 SER D C 1
ATOM 10406 O O . SER D 1 121 ? -8.545 77.065 99.884 1.00 12.78 123 SER D O 1
ATOM 10409 N N . PHE D 1 122 ? -9.703 78.692 98.842 1.00 12.93 124 PHE D N 1
ATOM 10410 C CA . PHE D 1 122 ? -10.863 78.530 99.721 1.00 12.87 124 PHE D CA 1
ATOM 10411 C C . PHE D 1 122 ? -11.539 77.187 99.498 1.00 12.97 124 PHE D C 1
ATOM 10412 O O . PHE D 1 122 ? -11.817 76.442 100.448 1.00 13.33 124 PHE D O 1
ATOM 10420 N N . TYR D 1 123 ? -11.806 76.882 98.236 1.00 12.69 125 TYR D N 1
ATOM 10421 C CA . TYR D 1 123 ? -12.495 75.653 97.899 1.00 12.44 125 TYR D CA 1
ATOM 10422 C C . TYR D 1 123 ? -11.569 74.420 98.029 1.00 12.63 125 TYR D C 1
ATOM 10423 O O . TYR D 1 123 ? -12.025 73.311 98.335 1.00 12.43 125 TYR D O 1
ATOM 10432 N N . ARG D 1 124 ? -10.265 74.641 97.835 1.00 12.59 126 ARG D N 1
ATOM 10433 C CA . ARG D 1 124 ? -9.270 73.590 97.931 1.00 12.62 126 ARG D CA 1
ATOM 10434 C C . ARG D 1 124 ? -9.334 72.882 99.265 1.00 13.14 126 ARG D C 1
ATOM 10435 O O . ARG D 1 124 ? -9.043 71.691 99.351 1.00 13.45 126 ARG D O 1
ATOM 10443 N N . LYS D 1 125 ? -9.726 73.617 100.300 1.00 13.36 127 LYS D N 1
ATOM 10444 C CA . LYS D 1 125 ? -9.768 73.081 101.645 1.00 13.47 127 LYS D CA 1
ATOM 10445 C C . LYS D 1 125 ? -10.962 72.170 101.844 1.00 13.29 127 LYS D C 1
ATOM 10446 O O . LYS D 1 125 ? -11.048 71.482 102.854 1.00 13.66 127 LYS D O 1
ATOM 10452 N N . TYR D 1 126 ? -11.884 72.160 100.891 1.00 12.90 128 TYR D N 1
ATOM 10453 C CA . TYR D 1 126 ? -13.085 71.355 101.027 1.00 12.88 128 TYR D CA 1
ATOM 10454 C C . TYR D 1 126 ? -13.148 70.306 99.933 1.00 13.66 128 TYR D C 1
ATOM 10455 O O . TYR D 1 126 ? -14.222 69.746 99.644 1.00 14.48 128 TYR D O 1
ATOM 10464 N N . GLY D 1 127 ? -11.997 70.043 99.319 1.00 13.58 129 GLY D N 1
ATOM 10465 C CA . GLY D 1 127 ? -11.898 68.990 98.338 1.00 13.56 129 GLY D CA 1
ATOM 10466 C C . GLY D 1 127 ? -12.070 69.387 96.885 1.00 13.80 129 GLY D C 1
ATOM 10467 O O . GLY D 1 127 ? -11.870 68.564 96.006 1.00 13.73 129 GLY D O 1
ATOM 10468 N N . TRP D 1 128 ? -12.455 70.627 96.599 1.00 14.12 130 TRP D N 1
ATOM 10469 C CA . TRP D 1 128 ? -12.503 71.035 95.194 1.00 14.29 130 TRP D CA 1
ATOM 10470 C C . TRP D 1 128 ? -11.089 71.248 94.706 1.00 14.46 130 TRP D C 1
ATOM 10471 O O . TRP D 1 128 ? -10.201 71.563 95.491 1.00 14.06 130 TRP D O 1
ATOM 10482 N N . GLU D 1 129 ? -10.885 71.052 93.410 1.00 15.04 131 GLU D N 1
ATOM 10483 C CA . GLU D 1 129 ? -9.585 71.269 92.808 1.00 15.87 131 GLU D CA 1
ATOM 10484 C C . GLU D 1 129 ? -9.736 71.913 91.440 1.00 16.17 131 GLU D C 1
ATOM 10485 O O . GLU D 1 129 ? -10.821 71.872 90.849 1.00 16.34 131 GLU D O 1
ATOM 10491 N N . LEU D 1 130 ? -8.660 72.506 90.935 1.00 16.29 132 LEU D N 1
ATOM 10492 C CA . LEU D 1 130 ? -8.689 73.035 89.582 1.00 16.94 132 LEU D CA 1
ATOM 10493 C C . LEU D 1 130 ? -8.892 71.899 88.570 1.00 17.43 132 LEU D C 1
ATOM 10494 O O . LEU D 1 130 ? -8.306 70.813 88.703 1.00 17.69 132 LEU D O 1
ATOM 10499 N N . CYS D 1 131 ? -9.725 72.141 87.564 1.00 17.48 133 CYS D N 1
ATOM 10500 C CA . CYS D 1 131 ? -10.038 71.090 86.618 1.00 17.85 133 CYS D CA 1
ATOM 10501 C C . CYS D 1 131 ? -10.092 71.583 85.163 1.00 17.77 133 CYS D C 1
ATOM 10502 O O . CYS D 1 131 ? -10.162 70.768 84.237 1.00 17.48 133 CYS D O 1
ATOM 10505 N N . ALA D 1 132 ? -10.037 72.900 84.960 1.00 17.48 134 ALA D N 1
ATOM 10506 C CA . ALA D 1 132 ? -10.149 73.447 83.609 1.00 17.64 134 ALA D CA 1
ATOM 10507 C C . ALA D 1 132 ? -9.482 74.802 83.414 1.00 17.92 134 ALA D C 1
ATOM 10508 O O . ALA D 1 132 ? -9.553 75.669 84.302 1.00 17.81 134 ALA D O 1
ATOM 10510 N N . ASN D 1 133 ? -8.857 74.968 82.238 1.00 18.12 135 ASN D N 1
ATOM 10511 C CA . ASN D 1 133 ? -8.263 76.240 81.804 1.00 18.51 135 ASN D CA 1
ATOM 10512 C C . ASN D 1 133 ? -9.012 76.850 80.630 1.00 19.34 135 ASN D C 1
ATOM 10513 O O . ASN D 1 133 ? -9.697 76.148 79.883 1.00 19.80 135 ASN D O 1
ATOM 10518 N N . LEU D 1 134 ? -8.864 78.160 80.470 1.00 20.10 136 LEU D N 1
ATOM 10519 C CA . LEU D 1 134 ? -9.194 78.843 79.232 1.00 20.78 136 LEU D CA 1
ATOM 10520 C C . LEU D 1 134 ? -7.900 79.360 78.619 1.00 22.10 136 LEU D C 1
ATOM 10521 O O . LEU D 1 134 ? -6.978 79.779 79.342 1.00 22.11 136 LEU D O 1
ATOM 10526 N N . LEU D 1 135 ? -7.820 79.319 77.290 1.00 23.46 137 LEU D N 1
ATOM 10527 C CA . LEU D 1 135 ? -6.724 79.963 76.573 1.00 24.78 137 LEU D CA 1
ATOM 10528 C C . LEU D 1 135 ? -7.274 81.202 75.902 1.00 25.37 137 LEU D C 1
ATOM 10529 O O . LEU D 1 135 ? -8.193 81.110 75.082 1.00 26.31 137 LEU D O 1
ATOM 10534 N N . VAL D 1 136 ? -6.726 82.356 76.260 1.00 25.74 138 VAL D N 1
ATOM 10535 C CA . VAL D 1 136 ? -7.106 83.622 75.657 1.00 26.24 138 VAL D CA 1
ATOM 10536 C C . VAL D 1 136 ? -5.916 84.139 74.849 1.00 27.08 138 VAL D C 1
ATOM 10537 O O . VAL D 1 136 ? -4.800 84.299 75.366 1.00 26.89 138 VAL D O 1
ATOM 10541 N N . CYS D 1 137 ? -6.151 84.381 73.569 1.00 28.11 139 CYS D N 1
ATOM 10542 C CA . CYS D 1 137 ? -5.103 84.862 72.687 1.00 29.51 139 CYS D CA 1
ATOM 10543 C C . CYS D 1 137 ? -5.556 86.124 71.991 1.00 29.40 139 CYS D C 1
ATOM 10544 O O . CYS D 1 137 ? -6.740 86.308 71.743 1.00 29.18 139 CYS D O 1
ATOM 10547 N N . HIS D 1 138 ? -4.595 86.989 71.687 1.00 29.81 140 HIS D N 1
ATOM 10548 C CA . HIS D 1 138 ? -4.866 88.285 71.099 1.00 30.07 140 HIS D CA 1
ATOM 10549 C C . HIS D 1 138 ? -4.115 88.438 69.797 1.00 30.41 140 HIS D C 1
ATOM 10550 O O . HIS D 1 138 ? -2.907 88.182 69.731 1.00 30.38 140 HIS D O 1
ATOM 10565 N N . THR D 1 140 ? -3.950 90.828 65.795 1.00 30.59 142 THR D N 1
ATOM 10566 C CA . THR D 1 140 ? -4.152 92.135 65.167 1.00 30.08 142 THR D CA 1
ATOM 10567 C C . THR D 1 140 ? -4.423 92.001 63.671 1.00 29.93 142 THR D C 1
ATOM 10568 O O . THR D 1 140 ? -4.270 90.919 63.112 1.00 29.50 142 THR D O 1
ATOM 10572 N N . LYS D 1 141 ? -4.818 93.110 63.036 1.00 30.06 143 LYS D N 1
ATOM 10573 C CA . LYS D 1 141 ? -5.153 93.142 61.603 1.00 30.08 143 LYS D CA 1
ATOM 10574 C C . LYS D 1 141 ? -4.207 92.283 60.746 1.00 30.12 143 LYS D C 1
ATOM 10575 O O . LYS D 1 141 ? -4.668 91.486 59.924 1.00 30.11 143 LYS D O 1
ATOM 10581 N N . SER D 1 142 ? -2.900 92.441 60.960 1.00 30.06 144 SER D N 1
ATOM 10582 C CA . SER D 1 142 ? -1.868 91.746 60.186 1.00 30.16 144 SER D CA 1
ATOM 10583 C C . SER D 1 142 ? -1.797 90.232 60.423 1.00 30.64 144 SER D C 1
ATOM 10584 O O . SER D 1 142 ? -1.159 89.505 59.657 1.00 30.47 144 SER D O 1
ATOM 10587 N N . ASP D 1 143 ? -2.438 89.759 61.486 1.00 31.33 145 ASP D N 1
ATOM 10588 C CA . ASP D 1 143 ? -2.576 88.317 61.706 1.00 32.10 145 ASP D CA 1
ATOM 10589 C C . ASP D 1 143 ? -3.718 87.708 60.885 1.00 32.44 145 ASP D C 1
ATOM 10590 O O . ASP D 1 143 ? -3.765 86.489 60.703 1.00 32.74 145 ASP D O 1
ATOM 10595 N N . LEU D 1 144 ? -4.622 88.550 60.391 1.00 32.63 146 LEU D N 1
ATOM 10596 C CA . LEU D 1 144 ? -5.792 88.081 59.666 1.00 33.13 146 LEU D CA 1
ATOM 10597 C C . LEU D 1 144 ? -5.492 87.737 58.201 1.00 33.45 146 LEU D C 1
ATOM 10598 O O . LEU D 1 144 ? -5.983 88.391 57.279 1.00 33.37 146 LEU D O 1
ATOM 10603 N N . VAL D 1 145 ? -4.689 86.698 57.997 1.00 34.13 147 VAL D N 1
ATOM 10604 C CA . VAL D 1 145 ? -4.303 86.261 56.654 1.00 34.91 147 VAL D CA 1
ATOM 10605 C C . VAL D 1 145 ? -5.167 85.072 56.236 1.00 35.76 147 VAL D C 1
ATOM 10606 O O . VAL D 1 145 ? -5.223 84.051 56.941 1.00 35.68 147 VAL D O 1
ATOM 10618 N N . LYS D 1 147 ? -6.697 81.757 54.617 1.00 38.11 149 LYS D N 1
ATOM 10619 C CA . LYS D 1 147 ? -6.160 80.430 54.383 1.00 38.19 149 LYS D CA 1
ATOM 10620 C C . LYS D 1 147 ? -6.748 79.934 53.080 1.00 38.52 149 LYS D C 1
ATOM 10621 O O . LYS D 1 147 ? -7.421 80.706 52.381 1.00 38.81 149 LYS D O 1
ATOM 10627 N N . LYS D 1 148 ? -6.482 78.673 52.738 1.00 38.74 150 LYS D N 1
ATOM 10628 C CA . LYS D 1 148 ? -6.977 78.093 51.484 1.00 38.89 150 LYS D CA 1
ATOM 10629 C C . LYS D 1 148 ? -8.502 78.054 51.487 1.00 38.78 150 LYS D C 1
ATOM 10630 O O . LYS D 1 148 ? -9.112 77.675 52.488 1.00 38.72 150 LYS D O 1
ATOM 10632 N N . GLN D 1 149 ? -9.092 78.460 50.363 1.00 38.69 151 GLN D N 1
ATOM 10633 C CA . GLN D 1 149 ? -10.542 78.543 50.182 1.00 38.57 151 GLN D CA 1
ATOM 10634 C C . GLN D 1 149 ? -11.273 77.233 50.465 1.00 38.00 151 GLN D C 1
ATOM 10635 O O . GLN D 1 149 ? -10.889 76.189 49.938 1.00 37.86 151 GLN D O 1
ATOM 10641 N N . VAL D 1 150 ? -12.318 77.286 51.291 1.00 37.42 152 VAL D N 1
ATOM 10642 C CA . VAL D 1 150 ? -13.156 76.099 51.535 1.00 36.94 152 VAL D CA 1
ATOM 10643 C C . VAL D 1 150 ? -14.458 76.199 50.752 1.00 36.67 152 VAL D C 1
ATOM 10644 O O . VAL D 1 150 ? -14.894 77.299 50.425 1.00 36.85 152 VAL D O 1
ATOM 10648 N N . ASN D 1 151 ? -15.083 75.062 50.459 1.00 36.33 153 ASN D N 1
ATOM 10649 C CA . ASN D 1 151 ? -16.255 75.060 49.569 1.00 36.05 153 ASN D CA 1
ATOM 10650 C C . ASN D 1 151 ? -17.592 75.365 50.243 1.00 35.75 153 ASN D C 1
ATOM 10651 O O . ASN D 1 151 ? -18.588 75.622 49.567 1.00 35.58 153 ASN D O 1
ATOM 10656 N N . GLY D 1 152 ? -17.601 75.349 51.571 1.00 35.49 154 GLY D N 1
ATOM 10657 C CA . GLY D 1 152 ? -18.817 75.584 52.339 1.00 35.23 154 GLY D CA 1
ATOM 10658 C C . GLY D 1 152 ? -19.244 77.040 52.412 1.00 35.07 154 GLY D C 1
ATOM 10659 O O . GLY D 1 152 ? -18.701 77.893 51.704 1.00 35.01 154 GLY D O 1
ATOM 10660 N N . THR D 1 153 ? -20.235 77.312 53.266 1.00 34.74 155 THR D N 1
ATOM 10661 C CA . THR D 1 153 ? -20.766 78.668 53.468 1.00 34.46 155 THR D CA 1
ATOM 10662 C C . THR D 1 153 ? -20.967 78.965 54.950 1.00 34.12 155 THR D C 1
ATOM 10663 O O . THR D 1 153 ? -21.122 78.048 55.759 1.00 34.21 155 THR D O 1
ATOM 10667 N N . VAL D 1 154 ? -20.958 80.251 55.296 1.00 33.66 156 VAL D N 1
ATOM 10668 C CA . VAL D 1 154 ? -21.220 80.694 56.662 1.00 33.09 156 VAL D CA 1
ATOM 10669 C C . VAL D 1 154 ? -22.533 81.474 56.739 1.00 32.83 156 VAL D C 1
ATOM 10670 O O . VAL D 1 154 ? -22.847 82.268 55.836 1.00 32.94 156 VAL D O 1
ATOM 10674 N N . LYS D 1 155 ? -23.306 81.226 57.797 1.00 32.24 157 LYS D N 1
ATOM 10675 C CA . LYS D 1 155 ? -24.529 81.987 58.063 1.00 31.96 157 LYS D CA 1
ATOM 10676 C C . LYS D 1 155 ? -24.489 82.569 59.466 1.00 31.52 157 LYS D C 1
ATOM 10677 O O . LYS D 1 155 ? -23.845 82.010 60.341 1.00 31.45 157 LYS D O 1
ATOM 10683 N N . ARG D 1 156 ? -25.172 83.695 59.672 1.00 31.26 158 ARG D N 1
ATOM 10684 C CA . ARG D 1 156 ? -25.210 84.371 60.976 1.00 30.64 158 ARG D CA 1
ATOM 10685 C C . ARG D 1 156 ? -26.568 84.211 61.618 1.00 30.62 158 ARG D C 1
ATOM 10686 O O . ARG D 1 156 ? -27.572 84.222 60.936 1.00 30.46 158 ARG D O 1
ATOM 10694 N N . PHE D 1 157 ? -26.581 84.061 62.938 1.00 31.06 159 PHE D N 1
ATOM 10695 C CA . PHE D 1 157 ? -27.805 83.939 63.730 1.00 31.44 159 PHE D CA 1
ATOM 10696 C C . PHE D 1 157 ? -27.705 84.768 65.011 1.00 31.81 159 PHE D C 1
ATOM 10697 O O . PHE D 1 157 ? -26.615 85.045 65.477 1.00 32.05 159 PHE D O 1
ATOM 10705 N N . ASN D 1 158 ? -28.843 85.158 65.573 1.00 32.43 160 ASN D N 1
ATOM 10706 C CA . ASN D 1 158 ? -28.876 85.816 66.876 1.00 33.07 160 ASN D CA 1
ATOM 10707 C C . ASN D 1 158 ? -29.793 85.054 67.846 1.00 33.52 160 ASN D C 1
ATOM 10708 O O . ASN D 1 158 ? -30.379 84.035 67.471 1.00 33.50 160 ASN D O 1
ATOM 10713 N N . LYS D 1 159 ? -29.915 85.556 69.076 1.00 33.92 161 LYS D N 1
ATOM 10714 C CA . LYS D 1 159 ? -30.757 84.949 70.106 1.00 34.36 161 LYS D CA 1
ATOM 10715 C C . LYS D 1 159 ? -32.128 84.521 69.588 1.00 34.27 161 LYS D C 1
ATOM 10716 O O . LYS D 1 159 ? -32.629 83.457 69.951 1.00 34.45 161 LYS D O 1
ATOM 10722 N N . GLU D 1 160 ? -32.724 85.342 68.729 1.00 34.09 162 GLU D N 1
ATOM 10723 C CA . GLU D 1 160 ? -34.097 85.105 68.281 1.00 33.96 162 GLU D CA 1
ATOM 10724 C C . GLU D 1 160 ? -34.209 84.147 67.098 1.00 33.15 162 GLU D C 1
ATOM 10725 O O . GLU D 1 160 ? -35.272 83.576 66.869 1.00 33.33 162 GLU D O 1
ATOM 10731 N N . SER D 1 161 ? -33.125 83.987 66.345 1.00 32.30 163 SER D N 1
ATOM 10732 C CA . SER D 1 161 ? -33.091 83.046 65.227 1.00 31.42 163 SER D CA 1
ATOM 10733 C C . SER D 1 161 ? -32.373 81.732 65.608 1.00 31.03 163 SER D C 1
ATOM 10734 O O . SER D 1 161 ? -31.923 80.989 64.732 1.00 31.20 163 SER D O 1
ATOM 10736 N N . HIS D 1 162 ? -32.299 81.440 66.910 1.00 30.33 164 HIS D N 1
ATOM 10737 C CA . HIS D 1 162 ? -31.588 80.258 67.425 1.00 29.95 164 HIS D CA 1
ATOM 10738 C C . HIS D 1 162 ? -31.799 78.967 66.628 1.00 29.92 164 HIS D C 1
ATOM 10739 O O . HIS D 1 162 ? -32.884 78.397 66.645 1.00 29.89 164 HIS D O 1
ATOM 10746 N N . PRO D 1 163 ? -30.743 78.494 65.946 1.00 30.04 165 PRO D N 1
ATOM 10747 C CA . PRO D 1 163 ? -30.849 77.314 65.095 1.00 30.33 165 PRO D CA 1
ATOM 10748 C C . PRO D 1 163 ? -30.680 76.019 65.876 1.00 30.86 165 PRO D C 1
ATOM 10749 O O . PRO D 1 163 ? -29.746 75.905 66.674 1.00 31.24 165 PRO D O 1
ATOM 10753 N N . GLU D 1 164 ? -31.574 75.054 65.648 1.00 31.37 166 GLU D N 1
ATOM 10754 C CA . GLU D 1 164 ? -31.512 73.751 66.337 1.00 31.71 166 GLU D CA 1
ATOM 10755 C C . GLU D 1 164 ? -30.219 72.981 66.033 1.00 31.37 166 GLU D C 1
ATOM 10756 O O . GLU D 1 164 ? -29.729 72.239 66.884 1.00 31.33 166 GLU D O 1
ATOM 10762 N N . GLU D 1 165 ? -29.666 73.157 64.833 1.00 31.07 167 GLU D N 1
ATOM 10763 C CA . GLU D 1 165 ? -28.467 72.401 64.455 1.00 30.89 167 GLU D CA 1
ATOM 10764 C C . GLU D 1 165 ? -27.206 72.796 65.243 1.00 30.35 167 GLU D C 1
ATOM 10765 O O . GLU D 1 165 ? -26.267 72.005 65.322 1.00 30.62 167 GLU D O 1
ATOM 10771 N N . VAL D 1 166 ? -27.189 73.983 65.852 1.00 29.60 168 VAL D N 1
ATOM 10772 C CA . VAL D 1 166 ? -26.040 74.360 66.685 1.00 28.91 168 VAL D CA 1
ATOM 10773 C C . VAL D 1 166 ? -25.996 73.545 67.980 1.00 28.52 168 VAL D C 1
ATOM 10774 O O . VAL D 1 166 ? -24.926 73.323 68.536 1.00 28.50 168 VAL D O 1
ATOM 10778 N N . GLU D 1 167 ? -27.157 73.086 68.439 1.00 28.14 169 GLU D N 1
ATOM 10779 C CA . GLU D 1 167 ? -27.235 72.259 69.649 1.00 27.82 169 GLU D CA 1
ATOM 10780 C C . GLU D 1 167 ? -26.503 70.932 69.489 1.00 27.61 169 GLU D C 1
ATOM 10781 O O . GLU D 1 167 ? -25.743 70.551 70.375 1.00 27.54 169 GLU D O 1
ATOM 10787 N N . LYS D 1 168 ? -26.712 70.246 68.363 1.00 27.43 170 LYS D N 1
ATOM 10788 C CA . LYS D 1 168 ? -26.012 68.983 68.102 1.00 27.61 170 LYS D CA 1
ATOM 10789 C C . LYS D 1 168 ? -24.549 69.262 67.824 1.00 27.28 170 LYS D C 1
ATOM 10790 O O . LYS D 1 168 ? -23.680 68.511 68.251 1.00 27.44 170 LYS D O 1
ATOM 10796 N N . LEU D 1 169 ? -24.283 70.350 67.105 1.00 26.86 171 LEU D N 1
ATOM 10797 C CA . LEU D 1 169 ? -22.921 70.779 66.801 1.00 26.23 171 LEU D CA 1
ATOM 10798 C C . LEU D 1 169 ? -22.115 70.948 68.084 1.00 25.88 171 LEU D C 1
ATOM 10799 O O . LEU D 1 169 ? -20.980 70.470 68.174 1.00 26.21 171 LEU D O 1
ATOM 10804 N N . TYR D 1 170 ? -22.712 71.604 69.083 1.00 24.85 172 TYR D N 1
ATOM 10805 C CA . TYR D 1 170 ? -22.084 71.726 70.387 1.00 24.12 172 TYR D CA 1
ATOM 10806 C C . TYR D 1 170 ? -21.792 70.353 70.995 1.00 23.75 172 TYR D C 1
ATOM 10807 O O . TYR D 1 170 ? -20.657 70.087 71.396 1.00 23.71 172 TYR D O 1
ATOM 10816 N N . GLU D 1 171 ? -22.808 69.488 71.054 1.00 23.24 173 GLU D N 1
ATOM 10817 C CA . GLU D 1 171 ? -22.694 68.197 71.730 1.00 22.81 173 GLU D CA 1
ATOM 10818 C C . GLU D 1 171 ? -21.586 67.340 71.156 1.00 22.72 173 GLU D C 1
ATOM 10819 O O . GLU D 1 171 ? -20.913 66.638 71.903 1.00 23.12 173 GLU D O 1
ATOM 10825 N N . THR D 1 172 ? -21.407 67.386 69.836 1.00 22.31 174 THR D N 1
ATOM 10826 C CA . THR D 1 172 ? -20.373 66.609 69.165 1.00 21.98 174 THR D CA 1
ATOM 10827 C C . THR D 1 172 ? -18.999 67.119 69.595 1.00 22.30 174 THR D C 1
ATOM 10828 O O . THR D 1 172 ? -18.071 66.342 69.821 1.00 22.81 174 THR D O 1
ATOM 10832 N N . PHE D 1 173 ? -18.870 68.426 69.726 1.00 22.23 175 PHE D N 1
ATOM 10833 C CA . PHE D 1 173 ? -17.633 69.000 70.213 1.00 22.40 175 PHE D CA 1
ATOM 10834 C C . PHE D 1 173 ? -17.410 68.646 71.676 1.00 22.31 175 PHE D C 1
ATOM 10835 O O . PHE D 1 173 ? -16.290 68.331 72.078 1.00 22.54 175 PHE D O 1
ATOM 10843 N N . ALA D 1 174 ? -18.480 68.696 72.463 1.00 22.03 176 ALA D N 1
ATOM 10844 C CA . ALA D 1 174 ? -18.366 68.592 73.908 1.00 22.07 176 ALA D CA 1
ATOM 10845 C C . ALA D 1 174 ? -17.827 67.213 74.297 1.00 22.21 176 ALA D C 1
ATOM 10846 O O . ALA D 1 174 ? -16.876 67.093 75.081 1.00 22.25 176 ALA D O 1
ATOM 10848 N N . GLU D 1 175 ? -18.414 66.186 73.691 1.00 22.20 177 GLU D N 1
ATOM 10849 C CA . GLU D 1 175 ? -18.059 64.795 73.923 1.00 22.09 177 GLU D CA 1
ATOM 10850 C C . GLU D 1 175 ? -16.580 64.471 73.773 1.00 22.06 177 GLU D C 1
ATOM 10851 O O . GLU D 1 175 ? -16.113 63.421 74.244 1.00 22.18 177 GLU D O 1
ATOM 10857 N N . LEU D 1 176 ? -15.841 65.360 73.124 1.00 21.76 178 LEU D N 1
ATOM 10858 C CA . LEU D 1 176 ? -14.397 65.203 73.040 1.00 21.72 178 LEU D CA 1
ATOM 10859 C C . LEU D 1 176 ? -13.693 65.583 74.339 1.00 21.48 178 LEU D C 1
ATOM 10860 O O . LEU D 1 176 ? -12.493 65.363 74.478 1.00 21.65 178 LEU D O 1
ATOM 10865 N N . PHE D 1 177 ? -14.422 66.164 75.285 1.00 21.06 179 PHE D N 1
ATOM 10866 C CA . PHE D 1 177 ? -13.789 66.621 76.519 1.00 20.64 179 PHE D CA 1
ATOM 10867 C C . PHE D 1 177 ? -14.361 66.012 77.788 1.00 19.89 179 PHE D C 1
ATOM 10868 O O . PHE D 1 177 ? -15.244 65.154 77.751 1.00 19.53 179 PHE D O 1
ATOM 10876 N N . SER D 1 178 ? -13.817 66.469 78.909 1.00 19.33 180 SER D N 1
ATOM 10877 C CA . SER D 1 178 ? -14.421 66.273 80.215 1.00 18.64 180 SER D CA 1
ATOM 10878 C C . SER D 1 178 ? -14.806 67.627 80.810 1.00 18.73 180 SER D C 1
ATOM 10879 O O . SER D 1 178 ? -14.005 68.568 80.825 1.00 18.14 180 SER D O 1
ATOM 10882 N N . GLY D 1 179 ? -16.052 67.713 81.270 1.00 18.92 181 GLY D N 1
ATOM 10883 C CA . GLY D 1 179 ? -16.507 68.827 82.072 1.00 19.68 181 GLY D CA 1
ATOM 10884 C C . GLY D 1 179 ? -17.413 69.792 81.348 1.00 20.45 181 GLY D C 1
ATOM 10885 O O . GLY D 1 179 ? -18.085 70.591 81.990 1.00 20.92 181 GLY D O 1
ATOM 10894 N N . LEU D 1 181 ? -20.543 71.485 79.603 1.00 21.16 183 LEU D N 1
ATOM 10895 C CA . LEU D 1 181 ? -21.889 71.518 80.175 1.00 20.87 183 LEU D CA 1
ATOM 10896 C C . LEU D 1 181 ? -22.905 70.975 79.173 1.00 20.58 183 LEU D C 1
ATOM 10897 O O . LEU D 1 181 ? -22.735 71.145 77.963 1.00 20.77 183 LEU D O 1
ATOM 10902 N N . VAL D 1 182 ? -23.959 70.333 79.668 1.00 20.01 184 VAL D N 1
ATOM 10903 C CA . VAL D 1 182 ? -25.030 69.843 78.798 1.00 19.70 184 VAL D CA 1
ATOM 10904 C C . VAL D 1 182 ? -26.022 70.981 78.550 1.00 20.11 184 VAL D C 1
ATOM 10905 O O . VAL D 1 182 ? -26.662 71.478 79.476 1.00 19.87 184 VAL D O 1
ATOM 10909 N N . ARG D 1 183 ? -26.141 71.381 77.290 1.00 20.65 185 ARG D N 1
ATOM 10910 C CA . ARG D 1 183 ? -26.873 72.589 76.938 1.00 21.47 185 ARG D CA 1
ATOM 10911 C C . ARG D 1 183 ? -28.259 72.364 76.302 1.00 22.05 185 ARG D C 1
ATOM 10912 O O . ARG D 1 183 ? -28.353 72.140 75.094 1.00 22.87 185 ARG D O 1
ATOM 10920 N N . ASN D 1 184 ? -29.332 72.452 77.090 1.00 22.33 186 ASN D N 1
ATOM 10921 C CA . ASN D 1 184 ? -30.680 72.439 76.513 1.00 22.70 186 ASN D CA 1
ATOM 10922 C C . ASN D 1 184 ? -30.963 73.756 75.804 1.00 23.07 186 ASN D C 1
ATOM 10923 O O . ASN D 1 184 ? -30.150 74.677 75.884 1.00 23.17 186 ASN D O 1
ATOM 10928 N N . GLU D 1 185 ? -32.099 73.859 75.109 1.00 23.60 187 GLU D N 1
ATOM 10929 C CA . GLU D 1 185 ? -32.406 75.093 74.379 1.00 23.75 187 GLU D CA 1
ATOM 10930 C C . GLU D 1 185 ? -32.509 76.292 75.311 1.00 23.27 187 GLU D C 1
ATOM 10931 O O . GLU D 1 185 ? -32.085 77.388 74.964 1.00 23.06 187 GLU D O 1
ATOM 10937 N N . LYS D 1 186 ? -33.068 76.072 76.496 1.00 23.02 188 LYS D N 1
ATOM 10938 C CA . LYS D 1 186 ? -33.315 77.156 77.445 1.00 22.88 188 LYS D CA 1
ATOM 10939 C C . LYS D 1 186 ? -31.987 77.791 77.866 1.00 22.69 188 LYS D C 1
ATOM 10940 O O . LYS D 1 186 ? -31.848 79.016 77.923 1.00 22.61 188 LYS D O 1
ATOM 10946 N N . TRP D 1 187 ? -31.000 76.944 78.128 1.00 22.42 189 TRP D N 1
ATOM 10947 C CA . TRP D 1 187 ? -29.658 77.419 78.421 1.00 22.11 189 TRP D CA 1
ATOM 10948 C C . TRP D 1 187 ? -29.100 78.281 77.265 1.00 22.08 189 TRP D C 1
ATOM 10949 O O . TRP D 1 187 ? -28.629 79.397 77.498 1.00 21.70 189 TRP D O 1
ATOM 10960 N N . TRP D 1 188 ? -29.191 77.786 76.032 1.00 22.21 190 TRP D N 1
ATOM 10961 C CA . TRP D 1 188 ? -28.739 78.557 74.871 1.00 22.81 190 TRP D CA 1
ATOM 10962 C C . TRP D 1 188 ? -29.305 79.986 74.878 1.00 23.68 190 TRP D C 1
ATOM 10963 O O . TRP D 1 188 ? -28.548 80.954 74.958 1.00 23.66 190 TRP D O 1
ATOM 10974 N N . LEU D 1 189 ? -30.633 80.102 74.844 1.00 24.48 191 LEU D N 1
ATOM 10975 C CA . LEU D 1 189 ? -31.325 81.390 74.938 1.00 25.33 191 LEU D CA 1
ATOM 10976 C C . LEU D 1 189 ? -31.045 82.216 76.203 1.00 25.79 191 LEU D C 1
ATOM 10977 O O . LEU D 1 189 ? -30.792 83.420 76.118 1.00 25.83 191 LEU D O 1
ATOM 10982 N N . GLN D 1 190 ? -31.096 81.580 77.368 1.00 26.29 192 GLN D N 1
ATOM 10983 C CA . GLN D 1 190 ? -31.038 82.328 78.628 1.00 26.92 192 GLN D CA 1
ATOM 10984 C C . GLN D 1 190 ? -29.650 82.682 79.165 1.00 26.78 192 GLN D C 1
ATOM 10985 O O . GLN D 1 190 ? -29.529 83.583 79.986 1.00 26.57 192 GLN D O 1
ATOM 10991 N N . ALA D 1 191 ? -28.613 81.986 78.707 1.00 26.98 193 ALA D N 1
ATOM 10992 C CA . ALA D 1 191 ? -27.295 82.107 79.334 1.00 27.08 193 ALA D CA 1
ATOM 10993 C C . ALA D 1 191 ? -26.106 82.151 78.372 1.00 27.39 193 ALA D C 1
ATOM 10994 O O . ALA D 1 191 ? -25.061 82.661 78.729 1.00 27.58 193 ALA D O 1
ATOM 10996 N N . VAL D 1 192 ? -26.263 81.621 77.164 1.00 27.93 194 VAL D N 1
ATOM 10997 C CA . VAL D 1 192 ? -25.141 81.472 76.249 1.00 28.43 194 VAL D CA 1
ATOM 10998 C C . VAL D 1 192 ? -25.009 82.670 75.310 1.00 29.40 194 VAL D C 1
ATOM 10999 O O . VAL D 1 192 ? -23.889 83.124 75.031 1.00 30.02 194 VAL D O 1
ATOM 11003 N N . TYR D 1 193 ? -26.140 83.189 74.840 1.00 29.93 195 TYR D N 1
ATOM 11004 C CA . TYR D 1 193 ? -26.129 84.204 73.790 1.00 30.70 195 TYR D CA 1
ATOM 11005 C C . TYR D 1 193 ? -25.702 85.581 74.245 1.00 31.64 195 TYR D C 1
ATOM 11006 O O . TYR D 1 193 ? -24.981 86.253 73.516 1.00 31.97 195 TYR D O 1
ATOM 11015 N N . ASP D 1 194 ? -26.134 86.001 75.434 1.00 32.81 196 ASP D N 1
ATOM 11016 C CA . ASP D 1 194 ? -26.078 87.424 75.832 1.00 34.07 196 ASP D CA 1
ATOM 11017 C C . ASP D 1 194 ? -26.296 88.324 74.617 1.00 34.07 196 ASP D C 1
ATOM 11018 O O . ASP D 1 194 ? -27.312 88.243 73.920 1.00 33.84 196 ASP D O 1
ATOM 11023 N N . ASP D 1 195 ? -25.274 89.135 74.367 1.00 34.29 197 ASP D N 1
ATOM 11024 C CA . ASP D 1 195 ? -25.222 90.149 73.329 1.00 34.45 197 ASP D CA 1
ATOM 11025 C C . ASP D 1 195 ? -24.308 89.698 72.180 1.00 33.75 197 ASP D C 1
ATOM 11026 O O . ASP D 1 195 ? -23.722 90.526 71.479 1.00 33.64 197 ASP D O 1
ATOM 11031 N N . LEU D 1 196 ? -24.173 88.386 72.012 1.00 32.78 198 LEU D N 1
ATOM 11032 C CA . LEU D 1 196 ? -23.261 87.814 71.029 1.00 31.86 198 LEU D CA 1
ATOM 11033 C C . LEU D 1 196 ? -23.979 87.485 69.726 1.00 31.36 198 LEU D C 1
ATOM 11034 O O . LEU D 1 196 ? -25.214 87.402 69.702 1.00 31.38 198 LEU D O 1
ATOM 11039 N N . THR D 1 197 ? -23.201 87.294 68.658 1.00 30.56 199 THR D N 1
ATOM 11040 C CA . THR D 1 197 ? -23.708 86.843 67.359 1.00 29.93 199 THR D CA 1
ATOM 11041 C C . THR D 1 197 ? -23.205 85.429 67.030 1.00 29.69 199 THR D C 1
ATOM 11042 O O . THR D 1 197 ? -22.044 85.101 67.282 1.00 30.01 199 THR D O 1
ATOM 11046 N N . LEU D 1 198 ? -24.072 84.592 66.471 1.00 29.13 200 LEU D N 1
ATOM 11047 C CA . LEU D 1 198 ? -23.701 83.219 66.122 1.00 28.86 200 LEU D CA 1
ATOM 11048 C C . LEU D 1 198 ? -23.400 83.029 64.630 1.00 28.74 200 LEU D C 1
ATOM 11049 O O . LEU D 1 198 ? -24.208 83.387 63.780 1.00 28.72 200 LEU D O 1
ATOM 11054 N N . ALA D 1 199 ? -22.239 82.463 64.310 1.00 28.62 201 ALA D N 1
ATOM 11055 C CA . ALA D 1 199 ? -21.973 82.035 62.934 1.00 28.37 201 ALA D CA 1
ATOM 11056 C C . ALA D 1 199 ? -21.711 80.534 62.881 1.00 28.39 201 ALA D C 1
ATOM 11057 O O . ALA D 1 199 ? -20.922 80.008 63.674 1.00 28.29 201 ALA D O 1
ATOM 11059 N N . ILE D 1 200 ? -22.398 79.852 61.966 1.00 28.25 202 ILE D N 1
ATOM 11060 C CA . ILE D 1 200 ? -22.180 78.429 61.720 1.00 28.36 202 ILE D CA 1
ATOM 11061 C C . ILE D 1 200 ? -21.526 78.223 60.360 1.00 28.76 202 ILE D C 1
ATOM 11062 O O . ILE D 1 200 ? -21.909 78.858 59.381 1.00 28.72 202 ILE D O 1
ATOM 11067 N N . TYR D 1 201 ? -20.526 77.350 60.305 1.00 29.31 203 TYR D N 1
ATOM 11068 C CA . TYR D 1 201 ? -19.959 76.954 59.029 1.00 30.26 203 TYR D CA 1
ATOM 11069 C C . TYR D 1 201 ? -20.656 75.683 58.533 1.00 31.43 203 TYR D C 1
ATOM 11070 O O . TYR D 1 201 ? -20.853 74.736 59.312 1.00 31.78 203 TYR D O 1
ATOM 11079 N N . TYR D 1 202 ? -21.010 75.670 57.243 1.00 32.32 204 TYR D N 1
ATOM 11080 C CA . TYR D 1 202 ? -21.693 74.542 56.604 1.00 33.24 204 TYR D CA 1
ATOM 11081 C C . TYR D 1 202 ? -20.846 73.947 55.468 1.00 34.34 204 TYR D C 1
ATOM 11082 O O . TYR D 1 202 ? -20.333 74.694 54.634 1.00 34.54 204 TYR D O 1
ATOM 11091 N N . ASP D 1 203 ? -20.715 72.617 55.420 1.00 35.55 205 ASP D N 1
ATOM 11092 C CA . ASP D 1 203 ? -19.915 71.957 54.367 1.00 36.95 205 ASP D CA 1
ATOM 11093 C C . ASP D 1 203 ? -20.629 71.841 53.001 1.00 37.64 205 ASP D C 1
ATOM 11094 O O . ASP D 1 203 ? -21.585 72.570 52.734 1.00 37.78 205 ASP D O 1
ATOM 11099 N N . GLU D 1 204 ? -20.152 70.934 52.142 1.00 38.63 206 GLU D N 1
ATOM 11100 C CA . GLU D 1 204 ? -20.736 70.731 50.802 1.00 39.38 206 GLU D CA 1
ATOM 11101 C C . GLU D 1 204 ? -22.089 70.029 50.869 1.00 39.74 206 GLU D C 1
ATOM 11102 O O . GLU D 1 204 ? -22.944 70.231 50.008 1.00 39.95 206 GLU D O 1
ATOM 11108 N N . ASN D 1 205 ? -22.276 69.204 51.896 1.00 40.08 207 ASN D N 1
ATOM 11109 C CA . ASN D 1 205 ? -23.572 68.593 52.181 1.00 40.45 207 ASN D CA 1
ATOM 11110 C C . ASN D 1 205 ? -24.600 69.612 52.701 1.00 40.45 207 ASN D C 1
ATOM 11111 O O . ASN D 1 205 ? -25.716 69.226 53.075 1.00 40.56 207 ASN D O 1
ATOM 11116 N N . GLN D 1 206 ? -24.226 70.897 52.702 1.00 40.32 208 GLN D N 1
ATOM 11117 C CA . GLN D 1 206 ? -24.838 71.934 53.561 1.00 40.23 208 GLN D CA 1
ATOM 11118 C C . GLN D 1 206 ? -25.154 71.406 54.986 1.00 39.89 208 GLN D C 1
ATOM 11119 O O . GLN D 1 206 ? -26.230 71.657 55.545 1.00 40.16 208 GLN D O 1
ATOM 11125 N N . THR D 1 207 ? -24.195 70.661 55.545 1.00 39.15 209 THR D N 1
ATOM 11126 C CA . THR D 1 207 ? -24.276 70.111 56.898 1.00 38.68 209 THR D CA 1
ATOM 11127 C C . THR D 1 207 ? -23.473 71.011 57.841 1.00 38.18 209 THR D C 1
ATOM 11128 O O . THR D 1 207 ? -22.428 71.542 57.453 1.00 37.97 209 THR D O 1
ATOM 11132 N N . ALA D 1 208 ? -23.954 71.162 59.078 1.00 37.53 210 ALA D N 1
ATOM 11133 C CA . ALA D 1 208 ? -23.295 72.022 60.077 1.00 36.98 210 ALA D CA 1
ATOM 11134 C C . ALA D 1 208 ? -22.010 71.407 60.639 1.00 36.42 210 ALA D C 1
ATOM 11135 O O . ALA D 1 208 ? -22.052 70.313 61.201 1.00 36.84 210 ALA D O 1
ATOM 11137 N N . ALA D 1 209 ? -20.881 72.105 60.510 1.00 35.40 211 ALA D N 1
ATOM 11138 C CA . ALA D 1 209 ? -19.585 71.532 60.900 1.00 34.40 211 ALA D CA 1
ATOM 11139 C C . ALA D 1 209 ? -18.773 72.355 61.897 1.00 33.96 211 ALA D C 1
ATOM 11140 O O . ALA D 1 209 ? -17.741 71.891 62.395 1.00 34.07 211 ALA D O 1
ATOM 11142 N N . GLY D 1 210 ? -19.221 73.568 62.189 1.00 33.06 212 GLY D N 1
ATOM 11143 C CA . GLY D 1 210 ? -18.517 74.412 63.138 1.00 32.18 212 GLY D CA 1
ATOM 11144 C C . GLY D 1 210 ? -19.325 75.638 63.444 1.00 31.79 212 GLY D C 1
ATOM 11145 O O . GLY D 1 210 ? -20.080 76.087 62.597 1.00 32.17 212 GLY D O 1
ATOM 11146 N N . TYR D 1 211 ? -19.203 76.164 64.657 1.00 31.35 213 TYR D N 1
ATOM 11147 C CA . TYR D 1 211 ? -19.811 77.453 64.984 1.00 31.16 213 TYR D CA 1
ATOM 11148 C C . TYR D 1 211 ? -18.804 78.352 65.709 1.00 31.37 213 TYR D C 1
ATOM 11149 O O . TYR D 1 211 ? -17.710 77.906 66.070 1.00 31.49 213 TYR D O 1
ATOM 11166 N N . LEU D 1 213 ? -19.100 82.047 68.468 1.00 30.76 215 LEU D N 1
ATOM 11167 C CA . LEU D 1 213 ? -19.837 83.137 69.105 1.00 30.68 215 LEU D CA 1
ATOM 11168 C C . LEU D 1 213 ? -18.951 84.346 69.317 1.00 30.46 215 LEU D C 1
ATOM 11169 O O . LEU D 1 213 ? -17.875 84.235 69.903 1.00 30.42 215 LEU D O 1
ATOM 11174 N N . TYR D 1 214 ? -19.423 85.509 68.878 1.00 30.27 216 TYR D N 1
ATOM 11175 C CA . TYR D 1 214 ? -18.573 86.702 68.800 1.00 30.29 216 TYR D CA 1
ATOM 11176 C C . TYR D 1 214 ? -19.352 88.017 68.861 1.00 30.28 216 TYR D C 1
ATOM 11177 O O . TYR D 1 214 ? -20.580 88.049 68.678 1.00 30.40 216 TYR D O 1
ATOM 11186 N N . LYS D 1 215 ? -18.620 89.096 69.131 1.00 30.01 217 LYS D N 1
ATOM 11187 C CA . LYS D 1 215 ? -19.138 90.443 68.967 1.00 29.73 217 LYS D CA 1
ATOM 11188 C C . LYS D 1 215 ? -18.055 91.300 68.345 1.00 29.52 217 LYS D C 1
ATOM 11189 O O . LYS D 1 215 ? -16.871 90.974 68.416 1.00 29.07 217 LYS D O 1
ATOM 11195 N N . ILE D 1 216 ? -18.469 92.385 67.706 1.00 29.67 218 ILE D N 1
ATOM 11196 C CA . ILE D 1 216 ? -17.529 93.339 67.167 1.00 29.78 218 ILE D CA 1
ATOM 11197 C C . ILE D 1 216 ? -17.922 94.706 67.681 1.00 29.93 218 ILE D C 1
ATOM 11198 O O . ILE D 1 216 ? -19.041 95.145 67.450 1.00 30.07 218 ILE D O 1
ATOM 11203 N N . GLU D 1 217 ? -17.010 95.363 68.392 1.00 30.31 219 GLU D N 1
ATOM 11204 C CA . GLU D 1 217 ? -17.221 96.735 68.868 1.00 30.80 219 GLU D CA 1
ATOM 11205 C C . GLU D 1 217 ? -15.880 97.438 69.061 1.00 30.34 219 GLU D C 1
ATOM 11206 O O . GLU D 1 217 ? -14.898 96.808 69.448 1.00 30.24 219 GLU D O 1
ATOM 11212 N N . ASN D 1 218 ? -15.847 98.736 68.773 1.00 30.18 220 ASN D N 1
ATOM 11213 C CA . ASN D 1 218 ? -14.608 99.514 68.778 1.00 30.29 220 ASN D CA 1
ATOM 11214 C C . ASN D 1 218 ? -13.441 98.858 68.054 1.00 30.17 220 ASN D C 1
ATOM 11215 O O . ASN D 1 218 ? -12.336 98.788 68.583 1.00 30.45 220 ASN D O 1
ATOM 11220 N N . TYR D 1 219 ? -13.704 98.373 66.844 1.00 29.78 221 TYR D N 1
ATOM 11221 C CA . TYR D 1 219 ? -12.697 97.727 66.008 1.00 29.63 221 TYR D CA 1
ATOM 11222 C C . TYR D 1 219 ? -12.085 96.491 66.674 1.00 29.17 221 TYR D C 1
ATOM 11223 O O . TYR D 1 219 ? -11.022 96.026 66.279 1.00 29.01 221 TYR D O 1
ATOM 11232 N N . LYS D 1 220 ? -12.758 95.963 67.691 1.00 29.01 222 LYS D N 1
ATOM 11233 C CA . LYS D 1 220 ? -12.284 94.755 68.355 1.00 28.97 222 LYS D CA 1
ATOM 11234 C C . LYS D 1 220 ? -13.280 93.615 68.222 1.00 28.84 222 LYS D C 1
ATOM 11235 O O . LYS D 1 220 ? -14.447 93.725 68.637 1.00 28.71 222 LYS D O 1
ATOM 11249 N N . THR D 1 222 ? -14.225 90.164 69.637 1.00 28.53 224 THR D N 1
ATOM 11250 C CA . THR D 1 222 ? -14.078 89.200 70.707 1.00 28.35 224 THR D CA 1
ATOM 11251 C C . THR D 1 222 ? -14.845 87.929 70.327 1.00 28.73 224 THR D C 1
ATOM 11252 O O . THR D 1 222 ? -16.069 87.951 70.182 1.00 28.86 224 THR D O 1
ATOM 11256 N N . VAL D 1 223 ? -14.114 86.832 70.151 1.00 28.94 225 VAL D N 1
ATOM 11257 C CA . VAL D 1 223 ? -14.701 85.520 69.938 1.00 29.09 225 VAL D CA 1
ATOM 11258 C C . VAL D 1 223 ? -14.734 84.786 71.279 1.00 29.45 225 VAL D C 1
ATOM 11259 O O . VAL D 1 223 ? -13.701 84.570 71.912 1.00 29.33 225 VAL D O 1
ATOM 11263 N N . GLU D 1 224 ? -15.930 84.413 71.712 1.00 30.03 226 GLU D N 1
ATOM 11264 C CA . GLU D 1 224 ? -16.103 83.765 73.012 1.00 30.54 226 GLU D CA 1
ATOM 11265 C C . GLU D 1 224 ? -16.050 82.268 72.907 1.00 30.51 226 GLU D C 1
ATOM 11266 O O . GLU D 1 224 ? -15.648 81.592 73.859 1.00 30.96 226 GLU D O 1
ATOM 11272 N N . GLU D 1 225 ? -16.480 81.765 71.751 1.00 30.20 227 GLU D N 1
ATOM 11273 C CA . GLU D 1 225 ? -16.532 80.343 71.466 1.00 29.91 227 GLU D CA 1
ATOM 11274 C C . GLU D 1 225 ? -16.167 80.139 70.020 1.00 29.44 227 GLU D C 1
ATOM 11275 O O . GLU D 1 225 ? -16.632 80.863 69.150 1.00 29.42 227 GLU D O 1
ATOM 11281 N N . PHE D 1 226 ? -15.286 79.175 69.787 1.00 29.04 228 PHE D N 1
ATOM 11282 C CA . PHE D 1 226 ? -14.790 78.848 68.464 1.00 28.38 228 PHE D CA 1
ATOM 11283 C C . PHE D 1 226 ? -14.827 77.331 68.435 1.00 28.65 228 PHE D C 1
ATOM 11284 O O . PHE D 1 226 ? -14.151 76.682 69.228 1.00 28.72 228 PHE D O 1
ATOM 11292 N N . VAL D 1 227 ? -15.619 76.759 67.539 1.00 28.70 229 VAL D N 1
ATOM 11293 C CA . VAL D 1 227 ? -15.900 75.339 67.623 1.00 28.88 229 VAL D CA 1
ATOM 11294 C C . VAL D 1 227 ? -15.915 74.650 66.239 1.00 28.88 229 VAL D C 1
ATOM 11295 O O . VAL D 1 227 ? -16.982 74.452 65.662 1.00 28.88 229 VAL D O 1
ATOM 11299 N N . PRO D 1 228 ? -14.729 74.289 65.697 1.00 28.95 230 PRO D N 1
ATOM 11300 C CA . PRO D 1 228 ? -14.734 73.474 64.473 1.00 28.70 230 PRO D CA 1
ATOM 11301 C C . PRO D 1 228 ? -14.749 71.975 64.790 1.00 28.86 230 PRO D C 1
ATOM 11302 O O . PRO D 1 228 ? -14.116 71.532 65.753 1.00 28.76 230 PRO D O 1
ATOM 11306 N N . LEU D 1 229 ? -15.468 71.188 63.997 1.00 28.95 231 LEU D N 1
ATOM 11307 C CA . LEU D 1 229 ? -15.458 69.752 64.230 1.00 29.01 231 LEU D CA 1
ATOM 11308 C C . LEU D 1 229 ? -14.345 69.091 63.442 1.00 29.07 231 LEU D C 1
ATOM 11309 O O . LEU D 1 229 ? -13.866 68.028 63.814 1.00 29.43 231 LEU D O 1
ATOM 11314 N N . HIS D 1 230 ? -13.948 69.726 62.347 1.00 29.05 232 HIS D N 1
ATOM 11315 C CA . HIS D 1 230 ? -12.787 69.304 61.565 1.00 28.87 232 HIS D CA 1
ATOM 11316 C C . HIS D 1 230 ? -12.054 70.536 61.031 1.00 28.49 232 HIS D C 1
ATOM 11317 O O . HIS D 1 230 ? -12.462 71.676 61.305 1.00 28.46 232 HIS D O 1
ATOM 11324 N N . ASN D 1 231 ? -10.997 70.300 60.257 1.00 27.89 233 ASN D N 1
ATOM 11325 C CA . ASN D 1 231 ? -10.155 71.370 59.739 1.00 27.62 233 ASN D CA 1
ATOM 11326 C C . ASN D 1 231 ? -10.801 72.287 58.701 1.00 27.66 233 ASN D C 1
ATOM 11327 O O . ASN D 1 231 ? -10.571 73.499 58.717 1.00 27.90 233 ASN D O 1
ATOM 11332 N N . GLU D 1 232 ? -11.578 71.715 57.785 1.00 27.50 234 GLU D N 1
ATOM 11333 C CA . GLU D 1 232 ? -12.290 72.507 56.798 1.00 27.50 234 GLU D CA 1
ATOM 11334 C C . GLU D 1 232 ? -13.129 73.576 57.497 1.00 27.55 234 GLU D C 1
ATOM 11335 O O . GLU D 1 232 ? -13.122 74.739 57.099 1.00 27.57 234 GLU D O 1
ATOM 11341 N N . ALA D 1 233 ? -13.839 73.171 58.551 1.00 27.66 235 ALA D N 1
ATOM 11342 C CA . ALA D 1 233 ? -14.663 74.086 59.336 1.00 27.51 235 ALA D CA 1
ATOM 11343 C C . ALA D 1 233 ? -13.804 75.124 60.018 1.00 27.39 235 ALA D C 1
ATOM 11344 O O . ALA D 1 233 ? -14.200 76.272 60.136 1.00 27.44 235 ALA D O 1
ATOM 11346 N N . ARG D 1 234 ? -12.632 74.705 60.484 1.00 27.34 236 ARG D N 1
ATOM 11347 C CA . ARG D 1 234 ? -11.688 75.607 61.117 1.00 27.35 236 ARG D CA 1
ATOM 11348 C C . ARG D 1 234 ? -11.306 76.717 60.141 1.00 27.44 236 ARG D C 1
ATOM 11349 O O . ARG D 1 234 ? -11.290 77.910 60.507 1.00 27.09 236 ARG D O 1
ATOM 11357 N N . ASN D 1 235 ? -11.018 76.306 58.900 1.00 27.27 237 ASN D N 1
ATOM 11358 C CA . ASN D 1 235 ? -10.575 77.218 57.858 1.00 27.16 237 ASN D CA 1
ATOM 11359 C C . ASN D 1 235 ? -11.693 78.130 57.347 1.00 27.04 237 ASN D C 1
ATOM 11360 O O . ASN D 1 235 ? -11.477 79.328 57.099 1.00 26.92 237 ASN D O 1
ATOM 11365 N N . GLY D 1 236 ? -12.889 77.562 57.218 1.00 26.92 238 GLY D N 1
ATOM 11366 C CA . GLY D 1 236 ? -14.081 78.327 56.845 1.00 26.75 238 GLY D CA 1
ATOM 11367 C C . GLY D 1 236 ? -14.347 79.438 57.837 1.00 26.61 238 GLY D C 1
ATOM 11368 O O . GLY D 1 236 ? -14.495 80.609 57.459 1.00 26.60 238 GLY D O 1
ATOM 11369 N N . LEU D 1 237 ? -14.393 79.061 59.110 1.00 26.44 239 LEU D N 1
ATOM 11370 C CA . LEU D 1 237 ? -14.549 80.014 60.192 1.00 26.82 239 LEU D CA 1
ATOM 11371 C C . LEU D 1 237 ? -13.423 81.055 60.229 1.00 26.91 239 LEU D C 1
ATOM 11372 O O . LEU D 1 237 ? -13.699 82.246 60.422 1.00 27.13 239 LEU D O 1
ATOM 11377 N N . TRP D 1 238 ? -12.175 80.616 60.043 1.00 26.78 240 TRP D N 1
ATOM 11378 C CA . TRP D 1 238 ? -11.044 81.546 60.013 1.00 26.95 240 TRP D CA 1
ATOM 11379 C C . TRP D 1 238 ? -11.177 82.539 58.850 1.00 27.06 240 TRP D C 1
ATOM 11380 O O . TRP D 1 238 ? -11.048 83.761 59.036 1.00 27.16 240 TRP D O 1
ATOM 11391 N N . ASN D 1 239 ? -11.442 82.016 57.655 1.00 26.68 241 ASN D N 1
ATOM 11392 C CA . ASN D 1 239 ? -11.722 82.888 56.523 1.00 26.65 241 ASN D CA 1
ATOM 11393 C C . ASN D 1 239 ? -12.871 83.866 56.790 1.00 26.30 241 ASN D C 1
ATOM 11394 O O . ASN D 1 239 ? -12.809 85.010 56.383 1.00 26.68 241 ASN D O 1
ATOM 11399 N N . PHE D 1 240 ? -13.903 83.424 57.493 1.00 26.04 242 PHE D N 1
ATOM 11400 C CA . PHE D 1 240 ? -15.018 84.299 57.833 1.00 25.77 242 PHE D CA 1
ATOM 11401 C C . PHE D 1 240 ? -14.540 85.444 58.724 1.00 25.94 242 PHE D C 1
ATOM 11402 O O . PHE D 1 240 ? -14.995 86.585 58.592 1.00 26.01 242 PHE D O 1
ATOM 11410 N N . ILE D 1 241 ? -13.621 85.139 59.628 1.00 25.89 243 ILE D N 1
ATOM 11411 C CA . ILE D 1 241 ? -13.061 86.162 60.474 1.00 26.12 243 ILE D CA 1
ATOM 11412 C C . ILE D 1 241 ? -12.195 87.072 59.611 1.00 26.76 243 ILE D C 1
ATOM 11413 O O . ILE D 1 241 ? -12.302 88.286 59.712 1.00 27.58 243 ILE D O 1
ATOM 11418 N N . CYS D 1 242 ? -11.365 86.506 58.741 1.00 26.98 244 CYS D N 1
ATOM 11419 C CA . CYS D 1 242 ? -10.516 87.337 57.885 1.00 27.41 244 CYS D CA 1
ATOM 11420 C C . CYS D 1 242 ? -11.274 88.321 56.989 1.00 27.64 244 CYS D C 1
ATOM 11421 O O . CYS D 1 242 ? -10.705 89.321 56.551 1.00 27.59 244 CYS D O 1
ATOM 11424 N N . GLN D 1 243 ? -12.548 88.052 56.716 1.00 27.78 245 GLN D N 1
ATOM 11425 C CA . GLN D 1 243 ? -13.310 88.958 55.872 1.00 28.54 245 GLN D CA 1
ATOM 11426 C C . GLN D 1 243 ? -13.774 90.213 56.610 1.00 28.64 245 GLN D C 1
ATOM 11427 O O . GLN D 1 243 ? -14.370 91.119 56.015 1.00 28.19 245 GLN D O 1
ATOM 11433 N N . HIS D 1 244 ? -13.454 90.262 57.902 1.00 29.13 246 HIS D N 1
ATOM 11434 C CA . HIS D 1 244 ? -13.723 91.417 58.742 1.00 29.66 246 HIS D CA 1
ATOM 11435 C C . HIS D 1 244 ? -12.478 92.313 58.872 1.00 30.80 246 HIS D C 1
ATOM 11436 O O . HIS D 1 244 ? -12.440 93.229 59.709 1.00 30.79 246 HIS D O 1
ATOM 11443 N N . ASP D 1 245 ? -11.462 92.045 58.048 1.00 31.93 247 ASP D N 1
ATOM 11444 C CA . ASP D 1 245 ? -10.157 92.683 58.202 1.00 32.93 247 ASP D CA 1
ATOM 11445 C C . ASP D 1 245 ? -10.182 94.199 58.047 1.00 33.72 247 ASP D C 1
ATOM 11446 O O . ASP D 1 245 ? -9.357 94.902 58.643 1.00 34.32 247 ASP D O 1
ATOM 11451 N N . SER D 1 246 ? -11.121 94.702 57.253 1.00 34.20 248 SER D N 1
ATOM 11452 C CA . SER D 1 246 ? -11.242 96.139 57.059 1.00 34.87 248 SER D CA 1
ATOM 11453 C C . SER D 1 246 ? -11.934 96.766 58.267 1.00 35.23 248 SER D C 1
ATOM 11454 O O . SER D 1 246 ? -11.811 97.965 58.513 1.00 35.53 248 SER D O 1
ATOM 11465 N N . ILE D 1 248 ? -11.598 95.543 61.607 1.00 35.49 250 ILE D N 1
ATOM 11466 C CA . ILE D 1 248 ? -11.039 95.309 62.941 1.00 34.90 250 ILE D CA 1
ATOM 11467 C C . ILE D 1 248 ? -9.530 95.491 63.076 1.00 34.54 250 ILE D C 1
ATOM 11468 O O . ILE D 1 248 ? -8.769 95.211 62.150 1.00 34.47 250 ILE D O 1
ATOM 11473 N N . LYS D 1 249 ? -9.135 95.984 64.247 1.00 33.99 251 LYS D N 1
ATOM 11474 C CA . LYS D 1 249 ? -7.748 96.205 64.607 1.00 33.69 251 LYS D CA 1
ATOM 11475 C C . LYS D 1 249 ? -7.285 95.159 65.609 1.00 33.52 251 LYS D C 1
ATOM 11476 O O . LYS D 1 249 ? -6.103 94.818 65.645 1.00 33.77 251 LYS D O 1
ATOM 11482 N N . ASP D 1 250 ? -8.220 94.659 66.418 1.00 33.21 252 ASP D N 1
ATOM 11483 C CA . ASP D 1 250 ? -7.921 93.679 67.469 1.00 32.87 252 ASP D CA 1
ATOM 11484 C C . ASP D 1 250 ? -8.862 92.502 67.443 1.00 32.29 252 ASP D C 1
ATOM 11485 O O . ASP D 1 250 ? -10.068 92.669 67.277 1.00 32.09 252 ASP D O 1
ATOM 11490 N N . LEU D 1 251 ? -8.290 91.317 67.632 1.00 31.70 253 LEU D N 1
ATOM 11491 C CA . LEU D 1 251 ? -9.047 90.087 67.698 1.00 31.40 253 LEU D CA 1
ATOM 11492 C C . LEU D 1 251 ? -8.706 89.321 68.986 1.00 31.39 253 LEU D C 1
ATOM 11493 O O . LEU D 1 251 ? -7.535 89.114 69.294 1.00 31.33 253 LEU D O 1
ATOM 11498 N N . GLU D 1 252 ? -9.737 88.929 69.739 1.00 31.48 254 GLU D N 1
ATOM 11499 C CA . GLU D 1 252 ? -9.578 88.163 70.987 1.00 31.55 254 GLU D CA 1
ATOM 11500 C C . GLU D 1 252 ? -10.375 86.878 70.905 1.00 31.67 254 GLU D C 1
ATOM 11501 O O . GLU D 1 252 ? -11.555 86.905 70.597 1.00 31.97 254 GLU D O 1
ATOM 11515 N N . THR D 1 254 ? -11.326 83.028 72.820 1.00 31.50 256 THR D N 1
ATOM 11516 C CA . THR D 1 254 ? -11.248 82.093 73.934 1.00 30.99 256 THR D CA 1
ATOM 11517 C C . THR D 1 254 ? -11.423 80.669 73.443 1.00 30.80 256 THR D C 1
ATOM 11518 O O . THR D 1 254 ? -12.478 80.298 72.933 1.00 30.44 256 THR D O 1
ATOM 11522 N N . VAL D 1 255 ? -10.362 79.886 73.599 1.00 30.84 257 VAL D N 1
ATOM 11523 C CA . VAL D 1 255 ? -10.295 78.539 73.046 1.00 31.28 257 VAL D CA 1
ATOM 11524 C C . VAL D 1 255 ? -9.657 77.537 74.038 1.00 31.94 257 VAL D C 1
ATOM 11525 O O . VAL D 1 255 ? -9.095 77.927 75.067 1.00 31.65 257 VAL D O 1
ATOM 11529 N N . SER D 1 256 ? -9.764 76.247 73.737 1.00 32.79 258 SER D N 1
ATOM 11530 C CA . SER D 1 256 ? -9.123 75.242 74.576 1.00 33.59 258 SER D CA 1
ATOM 11531 C C . SER D 1 256 ? -7.625 75.146 74.230 1.00 34.46 258 SER D C 1
ATOM 11532 O O . SER D 1 256 ? -7.237 75.388 73.081 1.00 34.70 258 SER D O 1
ATOM 11535 N N . GLU D 1 257 ? -6.789 74.826 75.221 1.00 35.27 259 GLU D N 1
ATOM 11536 C CA . GLU D 1 257 ? -5.351 74.673 75.009 1.00 35.93 259 GLU D CA 1
ATOM 11537 C C . GLU D 1 257 ? -5.114 73.782 73.800 1.00 36.49 259 GLU D C 1
ATOM 11538 O O . GLU D 1 257 ? -4.097 73.897 73.108 1.00 36.62 259 GLU D O 1
ATOM 11544 N N . ASN D 1 258 ? -6.077 72.897 73.560 1.00 36.96 260 ASN D N 1
ATOM 11545 C CA . ASN D 1 258 ? -6.008 71.907 72.490 1.00 37.77 260 ASN D CA 1
ATOM 11546 C C . ASN D 1 258 ? -6.647 72.328 71.161 1.00 37.68 260 ASN D C 1
ATOM 11547 O O . ASN D 1 258 ? -7.012 71.477 70.341 1.00 38.22 260 ASN D O 1
ATOM 11552 N N . GLU D 1 259 ? -6.790 73.638 70.960 1.00 37.24 261 GLU D N 1
ATOM 11553 C CA . GLU D 1 259 ? -7.178 74.194 69.672 1.00 36.25 261 GLU D CA 1
ATOM 11554 C C . GLU D 1 259 ? -5.884 74.686 69.005 1.00 35.52 261 GLU D C 1
ATOM 11555 O O . GLU D 1 259 ? -5.174 75.519 69.568 1.00 34.84 261 GLU D O 1
ATOM 11561 N N . PRO D 1 260 ? -5.560 74.121 67.825 1.00 34.92 262 PRO D N 1
ATOM 11562 C CA . PRO D 1 260 ? -4.266 74.314 67.152 1.00 34.59 262 PRO D CA 1
ATOM 11563 C C . PRO D 1 260 ? -4.180 75.507 66.185 1.00 34.05 262 PRO D C 1
ATOM 11564 O O . PRO D 1 260 ? -3.147 75.710 65.541 1.00 34.19 262 PRO D O 1
ATOM 11568 N N . LEU D 1 261 ? -5.249 76.285 66.090 1.00 33.24 263 LEU D N 1
ATOM 11569 C CA . LEU D 1 261 ? -5.288 77.431 65.183 1.00 32.36 263 LEU D CA 1
ATOM 11570 C C . LEU D 1 261 ? -4.008 78.272 65.172 1.00 31.73 263 LEU D C 1
ATOM 11571 O O . LEU D 1 261 ? -3.478 78.598 64.110 1.00 31.42 263 LEU D O 1
ATOM 11576 N N . LEU D 1 262 ? -3.531 78.631 66.359 1.00 31.12 264 LEU D N 1
ATOM 11577 C CA . LEU D 1 262 ? -2.394 79.538 66.483 1.00 30.57 264 LEU D CA 1
ATOM 11578 C C . LEU D 1 262 ? -1.152 79.028 65.756 1.00 29.80 264 LEU D C 1
ATOM 11579 O O . LEU D 1 262 ? -0.384 79.819 65.198 1.00 30.11 264 LEU D O 1
ATOM 11584 N N . TYR D 1 263 ? -0.975 77.708 65.745 1.00 28.48 265 TYR D N 1
ATOM 11585 C CA . TYR D 1 263 ? 0.134 77.072 65.045 1.00 27.00 265 TYR D CA 1
ATOM 11586 C C . TYR D 1 263 ? 0.114 77.403 63.559 1.00 26.62 265 TYR D C 1
ATOM 11587 O O . TYR D 1 263 ? 1.157 77.495 62.937 1.00 26.41 265 TYR D O 1
ATOM 11596 N N . THR D 1 264 ? -1.070 77.621 63.004 1.00 26.60 266 THR D N 1
ATOM 11597 C CA . THR D 1 264 ? -1.213 77.813 61.559 1.00 26.92 266 THR D CA 1
ATOM 11598 C C . THR D 1 264 ? -1.130 79.257 61.071 1.00 27.17 266 THR D C 1
ATOM 11599 O O . THR D 1 264 ? -1.221 79.506 59.867 1.00 27.13 266 THR D O 1
ATOM 11603 N N . LEU D 1 265 ? -0.966 80.202 61.989 1.00 27.77 267 LEU D N 1
ATOM 11604 C CA . LEU D 1 265 ? -0.765 81.603 61.627 1.00 28.45 267 LEU D CA 1
ATOM 11605 C C . LEU D 1 265 ? 0.544 81.829 60.884 1.00 28.85 267 LEU D C 1
ATOM 11606 O O . LEU D 1 265 ? 1.481 81.031 60.990 1.00 28.87 267 LEU D O 1
ATOM 11611 N N . GLN D 1 266 ? 0.601 82.927 60.137 1.00 29.24 268 GLN D N 1
ATOM 11612 C CA . GLN D 1 266 ? 1.845 83.397 59.545 1.00 29.80 268 GLN D CA 1
ATOM 11613 C C . GLN D 1 266 ? 2.940 83.650 60.595 1.00 29.61 268 GLN D C 1
ATOM 11614 O O . GLN D 1 266 ? 4.114 83.374 60.362 1.00 29.48 268 GLN D O 1
ATOM 11620 N N . GLU D 1 267 ? 2.526 84.175 61.745 1.00 29.48 269 GLU D N 1
ATOM 11621 C CA . GLU D 1 267 ? 3.404 84.437 62.866 1.00 29.32 269 GLU D CA 1
ATOM 11622 C C . GLU D 1 267 ? 2.679 83.965 64.125 1.00 29.35 269 GLU D C 1
ATOM 11623 O O . GLU D 1 267 ? 1.840 84.676 64.660 1.00 29.41 269 GLU D O 1
ATOM 11629 N N . PRO D 1 268 ? 2.975 82.738 64.581 1.00 29.57 270 PRO D N 1
ATOM 11630 C CA . PRO D 1 268 ? 2.256 82.180 65.723 1.00 29.63 270 PRO D CA 1
ATOM 11631 C C . PRO D 1 268 ? 2.611 82.820 67.066 1.00 29.88 270 PRO D C 1
ATOM 11632 O O . PRO D 1 268 ? 1.817 82.744 68.001 1.00 29.89 270 PRO D O 1
ATOM 11636 N N . ARG D 1 269 ? 3.781 83.447 67.162 1.00 30.20 271 ARG D N 1
ATOM 11637 C CA . ARG D 1 269 ? 4.179 84.150 68.383 1.00 30.42 271 ARG D CA 1
ATOM 11638 C C . ARG D 1 269 ? 3.296 85.377 68.582 1.00 31.45 271 ARG D C 1
ATOM 11639 O O . ARG D 1 269 ? 3.658 86.504 68.193 1.00 32.11 271 ARG D O 1
ATOM 11647 N N . VAL D 1 270 ? 2.120 85.128 69.157 1.00 32.07 272 VAL D N 1
ATOM 11648 C CA . VAL D 1 270 ? 1.142 86.153 69.490 1.00 32.35 272 VAL D CA 1
ATOM 11649 C C . VAL D 1 270 ? 0.879 86.098 70.991 1.00 32.77 272 VAL D C 1
ATOM 11650 O O . VAL D 1 270 ? 1.207 85.106 71.647 1.00 32.48 272 VAL D O 1
ATOM 11654 N N . LYS D 1 271 ? 0.284 87.164 71.521 1.00 33.37 273 LYS D N 1
ATOM 11655 C CA . LYS D 1 271 ? -0.023 87.282 72.953 1.00 34.13 273 LYS D CA 1
ATOM 11656 C C . LYS D 1 271 ? -0.995 86.176 73.410 1.00 34.07 273 LYS D C 1
ATOM 11657 O O . LYS D 1 271 ? -2.117 86.105 72.920 1.00 34.15 273 LYS D O 1
ATOM 11663 N N . THR D 1 272 ? -0.566 85.310 74.331 1.00 34.27 274 THR D N 1
ATOM 11664 C CA . THR D 1 272 ? -1.350 84.094 74.675 1.00 34.38 274 THR D CA 1
ATOM 11665 C C . THR D 1 272 ? -1.273 83.637 76.136 1.00 34.41 274 THR D C 1
ATOM 11666 O O . THR D 1 272 ? -0.229 83.146 76.579 1.00 34.77 274 THR D O 1
ATOM 11670 N N . GLU D 1 273 ? -2.378 83.763 76.872 1.00 34.18 275 GLU D N 1
ATOM 11671 C CA . GLU D 1 273 ? -2.401 83.325 78.273 1.00 34.13 275 GLU D CA 1
ATOM 11672 C C . GLU D 1 273 ? -3.308 82.120 78.508 1.00 33.36 275 GLU D C 1
ATOM 11673 O O . GLU D 1 273 ? -4.462 82.133 78.089 1.00 33.38 275 GLU D O 1
ATOM 11679 N N . ILE D 1 274 ? -2.774 81.078 79.159 1.00 32.64 276 ILE D N 1
ATOM 11680 C CA . ILE D 1 274 ? -3.609 80.011 79.739 1.00 31.80 276 ILE D CA 1
ATOM 11681 C C . ILE D 1 274 ? -4.044 80.446 81.129 1.00 30.87 276 ILE D C 1
ATOM 11682 O O . ILE D 1 274 ? -3.215 80.752 81.980 1.00 30.88 276 ILE D O 1
ATOM 11687 N N . LYS D 1 275 ? -5.349 80.505 81.345 1.00 29.85 277 LYS D N 1
ATOM 11688 C CA . LYS D 1 275 ? -5.889 80.902 82.637 1.00 28.83 277 LYS D CA 1
ATOM 11689 C C . LYS D 1 275 ? -6.594 79.696 83.257 1.00 27.35 277 LYS D C 1
ATOM 11690 O O . LYS D 1 275 ? -7.538 79.169 82.668 1.00 27.27 277 LYS D O 1
ATOM 11696 N N . PRO D 1 276 ? -6.120 79.229 84.427 1.00 25.94 278 PRO D N 1
ATOM 11697 C CA . PRO D 1 276 ? -6.977 78.325 85.199 1.00 24.84 278 PRO D CA 1
ATOM 11698 C C . PRO D 1 276 ? -8.314 79.005 85.440 1.00 23.75 278 PRO D C 1
ATOM 11699 O O . PRO D 1 276 ? -8.343 80.196 85.726 1.00 23.23 278 PRO D O 1
ATOM 11703 N N . TYR D 1 277 ? -9.404 78.252 85.296 1.00 23.13 279 TYR D N 1
ATOM 11704 C CA . TYR D 1 277 ? -10.756 78.819 85.197 1.00 22.33 279 TYR D CA 1
ATOM 11705 C C . TYR D 1 277 ? -11.780 78.184 86.159 1.00 22.27 279 TYR D C 1
ATOM 11706 O O . TYR D 1 277 ? -12.327 78.857 87.033 1.00 22.34 279 TYR D O 1
ATOM 11715 N N . PHE D 1 278 ? -12.033 76.895 86.003 1.00 21.98 280 PHE D N 1
ATOM 11716 C CA . PHE D 1 278 ? -13.062 76.245 86.793 1.00 22.07 280 PHE D CA 1
ATOM 11717 C C . PHE D 1 278 ? -12.523 75.216 87.771 1.00 22.16 280 PHE D C 1
ATOM 11718 O O . PHE D 1 278 ? -11.468 74.635 87.552 1.00 22.28 280 PHE D O 1
ATOM 11734 N N . GLY D 1 280 ? -13.553 71.636 90.126 1.00 22.81 282 GLY D N 1
ATOM 11735 C CA . GLY D 1 280 ? -14.415 70.464 90.093 1.00 23.41 282 GLY D CA 1
ATOM 11736 C C . GLY D 1 280 ? -14.193 69.601 91.319 1.00 23.83 282 GLY D C 1
ATOM 11737 O O . GLY D 1 280 ? -13.112 69.649 91.929 1.00 24.28 282 GLY D O 1
ATOM 11738 N N . ARG D 1 281 ? -15.199 68.814 91.699 1.00 23.80 283 ARG D N 1
ATOM 11739 C CA . ARG D 1 281 ? -15.036 67.895 92.826 1.00 24.14 283 ARG D CA 1
ATOM 11740 C C . ARG D 1 281 ? -15.907 66.679 92.668 1.00 24.57 283 ARG D C 1
ATOM 11741 O O . ARG D 1 281 ? -17.101 66.789 92.360 1.00 24.74 283 ARG D O 1
ATOM 11749 N N . ILE D 1 282 ? -15.317 65.511 92.892 1.00 24.86 284 ILE D N 1
ATOM 11750 C CA . ILE D 1 282 ? -16.116 64.302 92.956 1.00 25.16 284 ILE D CA 1
ATOM 11751 C C . ILE D 1 282 ? -16.877 64.367 94.269 1.00 25.41 284 ILE D C 1
ATOM 11752 O O . ILE D 1 282 ? -16.283 64.577 95.328 1.00 25.67 284 ILE D O 1
ATOM 11757 N N . VAL D 1 283 ? -18.197 64.241 94.176 1.00 25.47 285 VAL D N 1
ATOM 11758 C CA . VAL D 1 283 ? -19.091 64.294 95.334 1.00 25.45 285 VAL D CA 1
ATOM 11759 C C . VAL D 1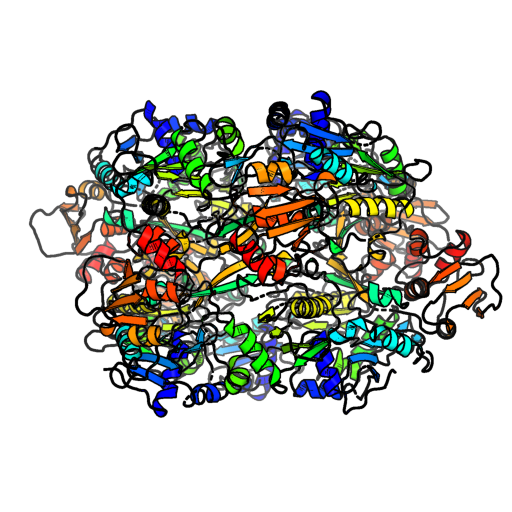 283 ? -19.219 62.925 96.014 1.00 25.57 285 VAL D C 1
ATOM 11760 O O . VAL D 1 283 ? -19.173 62.827 97.247 1.00 25.23 285 VAL D O 1
ATOM 11764 N N . ASP D 1 284 ? -19.396 61.894 95.183 1.00 25.87 286 ASP D N 1
ATOM 11765 C CA . ASP D 1 284 ? -19.611 60.500 95.593 1.00 26.11 286 ASP D CA 1
ATOM 11766 C C . ASP D 1 284 ? -18.711 59.610 94.722 1.00 26.18 286 ASP D C 1
ATOM 11767 O O . ASP D 1 28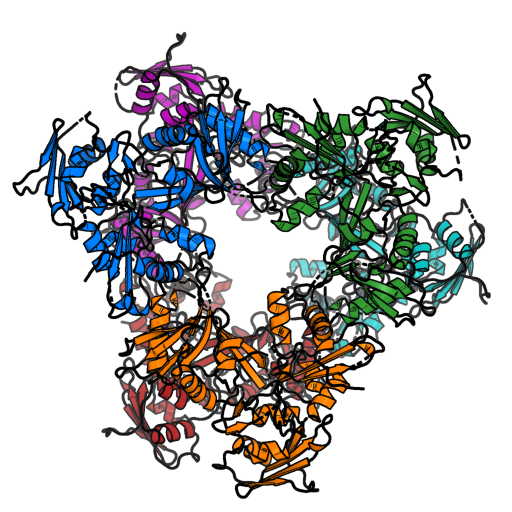4 ? -19.008 59.360 93.547 1.00 25.51 286 ASP D O 1
ATOM 11772 N N . VAL D 1 285 ? -17.605 59.152 95.307 1.00 26.46 287 VAL D N 1
ATOM 11773 C CA . VAL D 1 285 ? -16.612 58.384 94.574 1.00 27.01 287 VAL D CA 1
ATOM 11774 C C . VAL D 1 285 ? -17.178 57.058 94.084 1.00 27.46 287 VAL D C 1
ATOM 11775 O O . VAL D 1 285 ? -16.954 56.687 92.935 1.00 27.51 287 VAL D O 1
ATOM 11779 N N . GLU D 1 286 ? -17.909 56.358 94.953 1.00 27.95 288 GLU D N 1
ATOM 11780 C CA . GLU D 1 286 ? -18.476 55.051 94.611 1.00 28.48 288 GLU D CA 1
ATOM 11781 C C . GLU D 1 286 ? -19.446 55.091 93.422 1.00 28.68 288 GLU D C 1
ATOM 11782 O O . GLU D 1 286 ? -19.376 54.239 92.524 1.00 28.98 288 GLU D O 1
ATOM 11788 N N . GLN D 1 287 ? -20.364 56.051 93.422 1.00 28.64 289 GLN D N 1
ATOM 11789 C CA . GLN D 1 287 ? -21.268 56.190 92.285 1.00 28.63 289 GLN D CA 1
ATOM 11790 C C . GLN D 1 287 ? -20.588 56.800 91.047 1.00 28.27 289 GLN D C 1
ATOM 11791 O O . GLN D 1 287 ? -20.916 56.438 89.925 1.00 28.50 289 GLN D O 1
ATOM 11797 N N . PHE D 1 288 ? -19.621 57.690 91.254 1.00 27.82 290 PHE D N 1
ATOM 11798 C CA . PHE D 1 288 ? -18.908 58.306 90.147 1.00 27.53 290 PHE D CA 1
ATOM 11799 C C . PHE D 1 288 ? -18.264 57.253 89.288 1.00 27.94 290 PHE D C 1
ATOM 11800 O O . PHE D 1 288 ? -18.511 57.196 88.088 1.00 27.99 290 PHE D O 1
ATOM 11808 N N . LEU D 1 289 ? -17.445 56.416 89.922 1.00 28.36 291 LEU D N 1
ATOM 11809 C CA . LEU D 1 289 ? -16.682 55.375 89.242 1.00 28.55 291 LEU D CA 1
ATOM 11810 C C . LEU D 1 289 ? -17.561 54.285 88.636 1.00 29.02 291 LEU D C 1
ATOM 11811 O O . LEU D 1 289 ? -17.149 53.601 87.694 1.00 29.52 291 LEU D O 1
ATOM 11816 N N . LYS D 1 290 ? -18.775 54.133 89.158 1.00 29.39 292 LYS D N 1
ATOM 11817 C CA . LYS D 1 290 ? -19.750 53.210 88.577 1.00 29.81 292 LYS D CA 1
ATOM 11818 C C . LYS D 1 290 ? -19.994 53.590 87.132 1.00 29.39 292 LYS D C 1
ATOM 11819 O O . LYS D 1 290 ? -20.248 52.737 86.287 1.00 29.51 292 LYS D O 1
ATOM 11825 N N . GLN D 1 291 ? -19.916 54.888 86.865 1.00 28.99 293 GLN D N 1
ATOM 11826 C CA . GLN D 1 291 ? -20.296 55.448 85.583 1.00 28.75 293 GLN D CA 1
ATOM 11827 C C . GLN D 1 291 ? -19.090 55.740 84.708 1.00 28.51 293 GLN D C 1
ATOM 11828 O O . GLN D 1 291 ? -19.217 55.861 83.493 1.00 28.55 293 GLN D O 1
ATOM 11834 N N . TYR D 1 292 ? -17.928 55.859 85.338 1.00 28.49 294 TYR D N 1
ATOM 11835 C CA . TYR D 1 292 ? -16.727 56.390 84.701 1.00 28.83 294 TYR D CA 1
ATOM 11836 C C . TYR D 1 292 ? -15.968 55.333 83.916 1.00 29.45 294 TYR D C 1
ATOM 11837 O O . TYR D 1 292 ? -15.416 54.398 84.485 1.00 29.56 294 TYR D O 1
ATOM 11846 N N . GLU D 1 293 ? -15.939 55.490 82.600 1.00 30.37 295 GLU D N 1
ATOM 11847 C CA . GLU D 1 293 ? -15.264 54.532 81.745 1.00 31.44 295 GLU D CA 1
ATOM 11848 C C . GLU D 1 293 ? -13.774 54.807 81.687 1.00 31.84 295 GLU D C 1
ATOM 11849 O O . GLU D 1 293 ? -13.343 55.841 81.175 1.00 32.24 295 GLU D O 1
ATOM 11855 N N . LEU D 1 294 ? -13.004 53.863 82.220 1.00 32.13 296 LEU D N 1
ATOM 11856 C CA . LEU D 1 294 ? -11.551 53.925 82.248 1.00 32.49 296 LEU D CA 1
ATOM 11857 C C . LEU D 1 294 ? -10.915 53.343 80.991 1.00 32.97 296 LEU D C 1
ATOM 11858 O O . LEU D 1 294 ? -11.598 52.771 80.145 1.00 32.94 296 LEU D O 1
ATOM 11863 N N . ASN D 1 295 ? -9.597 53.490 80.885 1.00 33.74 297 ASN D N 1
ATOM 11864 C CA . ASN D 1 295 ? -8.832 52.936 79.777 1.00 34.64 297 ASN D CA 1
ATOM 11865 C C . ASN D 1 295 ? -8.386 51.518 80.109 1.00 35.20 297 ASN D C 1
ATOM 11866 O O . ASN D 1 295 ? -7.289 51.292 80.628 1.00 35.38 297 ASN D O 1
ATOM 11871 N N . TRP D 1 296 ? -9.249 50.566 79.782 1.00 36.00 298 TRP D N 1
ATOM 11872 C CA . TRP D 1 296 ? -9.206 49.237 80.377 1.00 36.63 298 TRP D CA 1
ATOM 11873 C C . TRP D 1 296 ? -8.075 48.349 79.909 1.00 37.03 298 TRP D C 1
ATOM 11874 O O . TRP D 1 296 ? -7.407 47.731 80.729 1.00 37.45 298 TRP D O 1
ATOM 11885 N N . ASN D 1 297 ? -7.856 48.286 78.603 1.00 37.34 299 ASN D N 1
ATOM 11886 C CA . ASN D 1 297 ? -6.971 47.269 78.049 1.00 37.71 299 ASN D CA 1
ATOM 11887 C C . ASN D 1 297 ? -5.489 47.663 78.033 1.00 38.03 299 ASN D C 1
ATOM 11888 O O . ASN D 1 297 ? -4.645 46.949 77.478 1.00 38.13 299 ASN D O 1
ATOM 11893 N N . ASN D 1 298 ? -5.179 48.788 78.675 1.00 38.29 300 ASN D N 1
ATOM 11894 C CA . ASN D 1 298 ? -3.790 49.229 78.841 1.00 38.50 300 ASN D CA 1
ATOM 11895 C C . ASN D 1 298 ? -3.099 48.692 80.114 1.00 38.41 300 ASN D C 1
ATOM 11896 O O . ASN D 1 298 ? -1.945 48.244 80.058 1.00 38.44 300 ASN D O 1
ATOM 11901 N N . VAL D 1 299 ? -3.803 48.719 81.246 1.00 38.15 301 VAL D N 1
ATOM 11902 C CA . VAL D 1 299 ? -3.347 48.001 82.441 1.00 37.88 301 VAL D CA 1
ATOM 11903 C C . VAL D 1 299 ? -3.594 46.488 82.281 1.00 37.81 301 VAL D C 1
ATOM 11904 O O . VAL D 1 299 ? -4.314 46.054 81.370 1.00 37.95 301 VAL D O 1
ATOM 11906 N N . GLN D 1 300 ? -2.968 45.688 83.141 1.00 37.52 302 GLN D N 1
ATOM 11907 C CA . GLN D 1 300 ? -3.263 44.249 83.235 1.00 37.25 302 GLN D CA 1
ATOM 11908 C C . GLN D 1 300 ? -3.092 43.829 84.697 1.00 36.80 302 GLN D C 1
ATOM 11909 O O . GLN D 1 300 ? -3.364 42.686 85.089 1.00 36.56 302 GLN D O 1
ATOM 11915 N N . GLN D 1 301 ? -2.644 44.798 85.490 1.00 36.30 303 GLN D N 1
ATOM 11916 C CA . GLN D 1 301 ? -2.583 44.687 86.939 1.00 35.80 303 GLN D CA 1
ATOM 11917 C C . GLN D 1 301 ? -3.614 45.629 87.575 1.00 34.80 303 GLN D C 1
ATOM 11918 O O . GLN D 1 301 ? -3.901 46.720 87.050 1.00 34.67 303 GLN D O 1
ATOM 11924 N N . GLU D 1 302 ? -4.177 45.190 88.696 1.00 33.41 304 GLU D N 1
ATOM 11925 C CA . GLU D 1 302 ? -5.143 45.986 89.431 1.00 32.11 304 GLU D CA 1
ATOM 11926 C C . GLU D 1 302 ? -4.533 47.319 89.886 1.00 30.83 304 GLU D C 1
ATOM 11927 O O . GLU D 1 302 ? -3.328 47.440 90.115 1.00 30.52 304 GLU D O 1
ATOM 11933 N N . VAL D 1 303 ? -5.379 48.332 89.972 1.00 29.31 305 VAL D N 1
ATOM 11934 C CA . VAL D 1 303 ? -4.986 49.593 90.552 1.00 27.97 305 VAL D CA 1
ATOM 11935 C C . VAL D 1 303 ? -5.793 49.757 91.834 1.00 27.15 305 VAL D C 1
ATOM 11936 O O . VAL D 1 303 ? -7.021 49.609 91.832 1.00 26.92 305 VAL D O 1
ATOM 11940 N N . ILE D 1 304 ? -5.093 50.015 92.932 1.00 26.11 306 ILE D N 1
ATOM 11941 C CA . ILE D 1 304 ? -5.742 50.195 94.210 1.00 25.54 306 ILE D CA 1
ATOM 11942 C C . ILE D 1 304 ? -5.580 51.642 94.610 1.00 25.11 306 ILE D C 1
ATOM 11943 O O . ILE D 1 304 ? -4.466 52.154 94.622 1.00 25.48 306 ILE D O 1
ATOM 11948 N N . LEU D 1 305 ? -6.693 52.305 94.901 1.00 24.53 307 LEU D N 1
ATOM 11949 C CA . LEU D 1 305 ? -6.661 53.706 95.322 1.00 24.12 307 LEU D CA 1
ATOM 11950 C C . LEU D 1 305 ? -7.222 53.888 96.723 1.00 23.75 307 LEU D C 1
ATOM 11951 O O . LEU D 1 305 ? -8.387 53.594 96.983 1.00 23.44 307 LEU D O 1
ATOM 11956 N N . HIS D 1 306 ? -6.378 54.371 97.620 1.00 23.69 308 HIS D N 1
ATOM 11957 C CA . HIS D 1 306 ? -6.802 54.726 98.967 1.00 23.99 308 HIS D CA 1
ATOM 11958 C C . HIS D 1 306 ? -7.153 56.194 98.917 1.00 24.27 308 HIS D C 1
ATOM 11959 O O . HIS D 1 306 ? -6.315 57.020 98.557 1.00 24.63 308 HIS D O 1
ATOM 11966 N N . ILE D 1 307 ? -8.398 56.515 99.252 1.00 24.49 309 ILE D N 1
ATOM 11967 C CA . ILE D 1 307 ? -8.893 57.863 99.036 1.00 24.87 309 ILE D CA 1
ATOM 11968 C C . ILE D 1 307 ? -9.240 58.564 100.337 1.00 24.96 309 ILE D C 1
ATOM 11969 O O . ILE D 1 307 ? -10.099 58.097 101.081 1.00 25.40 309 ILE D O 1
ATOM 11974 N N . THR D 1 308 ? -8.554 59.671 100.606 1.00 25.00 310 THR D N 1
ATOM 11975 C CA . THR D 1 308 ? -8.866 60.531 101.751 1.00 25.52 310 THR D CA 1
ATOM 11976 C C . THR D 1 308 ? -9.791 61.649 101.268 1.00 25.54 310 THR D C 1
ATOM 11977 O O . THR D 1 308 ? -9.701 62.056 100.104 1.00 26.28 310 THR D O 1
ATOM 11981 N N . ASP D 1 309 ? -10.688 62.112 102.146 1.00 25.04 311 ASP D N 1
ATOM 11982 C CA . ASP D 1 309 ? -11.587 63.240 101.876 1.00 24.66 311 ASP D CA 1
ATOM 11983 C C . ASP D 1 309 ? -12.031 63.815 103.213 1.00 24.61 311 ASP D C 1
ATOM 11984 O O . ASP D 1 309 ? -13.036 63.380 103.784 1.00 24.91 311 ASP D O 1
ATOM 11989 N N . SER D 1 310 ? -11.302 64.814 103.695 1.00 24.28 312 SER D N 1
ATOM 11990 C CA . SER D 1 310 ? -11.484 65.299 105.062 1.00 24.12 312 SER D CA 1
ATOM 11991 C C . SER D 1 310 ? -12.831 65.964 105.316 1.00 24.16 312 SER D C 1
ATOM 11992 O O . SER D 1 310 ? -13.232 66.139 106.464 1.00 24.36 312 SER D O 1
ATOM 11995 N N . PHE D 1 311 ? -13.534 66.314 104.246 1.00 24.25 313 PHE D N 1
ATOM 11996 C CA . PHE D 1 311 ? -14.762 67.094 104.363 1.00 24.24 313 PHE D CA 1
ATOM 11997 C C . PHE D 1 311 ? -16.039 66.333 103.983 1.00 24.59 313 PHE D C 1
ATOM 11998 O O . PHE D 1 311 ? -17.140 66.719 104.395 1.00 24.85 313 PHE D O 1
ATOM 12006 N N . ALA D 1 312 ? -15.893 65.272 103.189 1.00 24.65 314 ALA D N 1
ATOM 12007 C CA . ALA D 1 312 ? -17.004 64.387 102.876 1.00 24.64 314 ALA D CA 1
ATOM 12008 C C . ALA D 1 312 ? -16.672 62.998 103.394 1.00 24.82 314 ALA D C 1
ATOM 12009 O O . ALA D 1 312 ? -15.972 62.228 102.735 1.00 24.99 314 ALA D O 1
ATOM 12011 N N . GLN D 1 313 ? -17.170 62.696 104.591 1.00 25.17 315 GLN D N 1
ATOM 12012 C CA . GLN D 1 313 ? -16.830 61.461 105.304 1.00 25.12 315 GLN D CA 1
ATOM 12013 C C . GLN D 1 313 ? -16.917 60.197 104.422 1.00 24.28 315 GLN D C 1
ATOM 12014 O O . GLN D 1 313 ? -15.968 59.429 104.374 1.00 24.24 315 GLN D O 1
ATOM 12020 N N . TRP D 1 314 ? -18.025 60.025 103.697 1.00 23.44 316 TRP D N 1
ATOM 12021 C CA . TRP D 1 314 ? -18.323 58.809 102.927 1.00 22.80 316 TRP D CA 1
ATOM 12022 C C . TRP D 1 314 ? -17.335 58.494 101.815 1.00 23.19 316 TRP D C 1
ATOM 12023 O O . TRP D 1 314 ? -17.368 57.401 101.263 1.00 23.66 316 TRP D O 1
ATOM 12034 N N . ASN D 1 315 ? -16.473 59.443 101.463 1.00 23.31 317 ASN D N 1
ATOM 12035 C CA . ASN D 1 315 ? -15.464 59.188 100.450 1.00 23.27 317 ASN D CA 1
ATOM 12036 C C . ASN D 1 315 ? -14.136 58.651 100.989 1.00 23.58 317 ASN D C 1
ATOM 12037 O O . ASN D 1 315 ? -13.199 58.373 100.235 1.00 23.67 317 ASN D O 1
ATOM 12042 N N . ASN D 1 316 ? -14.054 58.472 102.298 1.00 23.84 318 ASN D N 1
ATOM 12043 C CA . ASN D 1 316 ? -12.862 57.889 102.875 1.00 24.01 318 ASN D CA 1
ATOM 12044 C C . ASN D 1 316 ? -12.910 56.385 102.668 1.00 24.06 318 ASN D C 1
ATOM 12045 O O . ASN D 1 316 ? -13.258 55.617 103.572 1.00 24.31 318 ASN D O 1
ATOM 12050 N N . ILE D 1 317 ? -12.588 55.986 101.442 1.00 23.94 319 ILE D N 1
ATOM 12051 C CA . ILE D 1 317 ? -12.702 54.599 101.015 1.00 24.08 319 ILE D CA 1
ATOM 12052 C C . ILE D 1 317 ? -11.538 54.163 100.135 1.00 24.47 319 ILE D C 1
ATOM 12053 O O . ILE D 1 317 ? -10.882 54.983 99.485 1.00 24.95 319 ILE D O 1
ATOM 12058 N N . THR D 1 318 ? -11.283 52.862 100.123 1.00 24.57 320 THR D N 1
ATOM 12059 C CA . THR D 1 318 ? -10.279 52.288 99.244 1.00 24.43 320 THR D CA 1
ATOM 12060 C C . THR D 1 318 ? -10.987 51.539 98.122 1.00 24.48 320 THR D C 1
ATOM 12061 O O . THR D 1 318 ? -11.926 50.791 98.358 1.00 24.23 320 THR D O 1
ATOM 12065 N N . VAL D 1 319 ? -10.515 51.753 96.903 1.00 24.94 321 VAL D N 1
ATOM 12066 C CA . VAL D 1 319 ? -11.149 51.248 95.693 1.00 25.58 321 VAL D CA 1
ATOM 12067 C C . VAL D 1 319 ? -10.214 50.320 94.904 1.00 25.85 321 VAL D C 1
ATOM 12068 O O . VAL D 1 319 ? -9.005 50.560 94.812 1.00 26.14 321 VAL D O 1
ATOM 12072 N N . ARG D 1 320 ? -10.767 49.245 94.357 1.00 26.26 322 ARG D N 1
ATOM 12073 C CA . ARG D 1 320 ? -10.010 48.340 93.494 1.00 26.54 322 ARG D CA 1
ATOM 12074 C C . ARG D 1 320 ? -10.465 48.522 92.052 1.00 26.63 322 ARG D C 1
ATOM 12075 O O . ARG D 1 320 ? -11.661 48.463 91.754 1.00 26.58 322 ARG D O 1
ATOM 12083 N N . ILE D 1 321 ? -9.508 48.755 91.161 1.00 26.90 323 ILE D N 1
ATOM 12084 C CA . ILE D 1 321 ? -9.793 48.826 89.733 1.00 26.96 323 ILE D CA 1
ATOM 12085 C C . ILE D 1 321 ? -9.148 47.630 89.068 1.00 27.51 323 ILE D C 1
ATOM 12086 O O . ILE D 1 321 ? -7.919 47.549 88.963 1.00 27.81 323 ILE D O 1
ATOM 12091 N N . ALA D 1 322 ? -9.978 46.696 88.626 1.00 28.02 324 ALA D N 1
ATOM 12092 C CA . ALA D 1 322 ? -9.489 45.463 88.023 1.00 28.60 324 ALA D CA 1
ATOM 12093 C C . ALA D 1 322 ? -10.577 44.780 87.222 1.00 29.04 324 ALA D C 1
ATOM 12094 O O . ALA D 1 322 ? -11.759 44.892 87.545 1.00 29.04 324 ALA D O 1
ATOM 12096 N N . ASN D 1 323 ? -10.162 44.077 86.172 1.00 29.69 325 ASN D N 1
ATOM 12097 C CA . ASN D 1 323 ? -11.051 43.231 85.382 1.00 30.34 325 ASN D CA 1
ATOM 12098 C C . ASN D 1 323 ? -12.345 43.933 84.952 1.00 30.73 325 ASN D C 1
ATOM 12099 O O . ASN D 1 323 ? -13.444 43.399 85.133 1.00 30.76 325 ASN D O 1
ATOM 12104 N N . HIS D 1 324 ? -12.200 45.135 84.394 1.00 31.09 326 HIS D N 1
ATOM 12105 C CA . HIS D 1 324 ? -13.338 45.922 83.901 1.00 31.54 326 HIS D CA 1
ATOM 12106 C C . HIS D 1 324 ? -14.388 46.281 84.969 1.00 31.82 326 HIS D C 1
ATOM 12107 O O . HIS D 1 324 ? -15.514 46.643 84.629 1.00 31.93 326 HIS D O 1
ATOM 12114 N N . GLU D 1 325 ? -14.028 46.190 86.249 1.00 32.09 327 GLU D N 1
ATOM 12115 C CA . GLU D 1 325 ? -14.963 46.541 87.327 1.00 32.29 327 GLU D CA 1
ATOM 12116 C C . GLU D 1 325 ? -14.318 47.293 88.482 1.00 32.01 327 GLU D C 1
ATOM 12117 O O . GLU D 1 325 ? -13.102 47.281 88.656 1.00 31.87 327 GLU D O 1
ATOM 12123 N N . ILE D 1 326 ? -15.164 47.960 89.255 1.00 31.98 328 ILE D N 1
ATOM 12124 C CA . ILE D 1 326 ? -14.748 48.750 90.407 1.00 31.94 328 ILE D CA 1
ATOM 12125 C C . ILE D 1 326 ? -15.359 48.141 91.669 1.00 31.49 328 ILE D C 1
ATOM 12126 O O . ILE D 1 326 ? -16.570 47.925 91.733 1.00 31.87 328 ILE D O 1
ATOM 12131 N N . THR D 1 327 ? -14.525 47.839 92.657 1.00 30.82 329 THR D N 1
ATOM 12132 C CA . THR D 1 327 ? -15.024 47.342 93.937 1.00 30.11 329 THR D CA 1
ATOM 12133 C C . THR D 1 327 ? -14.362 48.060 95.116 1.00 29.42 329 THR D C 1
ATOM 12134 O O . THR D 1 327 ? -13.157 48.271 95.122 1.00 29.47 329 THR D O 1
ATOM 12138 N N . ILE D 1 328 ? -15.172 48.450 96.094 1.00 28.60 330 ILE D N 1
ATOM 12139 C CA . ILE D 1 328 ? -14.691 48.952 97.374 1.00 27.83 330 ILE D CA 1
ATOM 12140 C C . ILE D 1 328 ? -14.101 47.784 98.158 1.00 27.02 330 ILE D C 1
ATOM 12141 O O . ILE D 1 328 ? -14.746 46.744 98.314 1.00 26.76 330 ILE D O 1
ATOM 12146 N N . ILE D 1 329 ? -12.866 47.964 98.623 1.00 26.08 331 ILE D N 1
ATOM 12147 C CA . ILE D 1 329 ? -12.246 47.063 99.577 1.00 25.37 331 ILE D CA 1
ATOM 12148 C C . ILE D 1 329 ? -12.580 47.610 100.957 1.00 25.33 331 ILE D C 1
ATOM 12149 O O . ILE D 1 329 ? -12.163 48.717 101.313 1.00 24.94 331 ILE D O 1
ATOM 12154 N N . GLU D 1 330 ? -13.351 46.839 101.722 1.00 25.42 332 GLU D N 1
ATOM 12155 C CA . GLU D 1 330 ? -13.777 47.266 103.044 1.00 25.66 332 GLU D CA 1
ATOM 12156 C C . GLU D 1 330 ? -12.596 47.368 104.015 1.00 25.14 332 GLU D C 1
ATOM 12157 O O . GLU D 1 330 ? -12.479 48.346 104.752 1.00 25.00 332 GLU D O 1
ATOM 12163 N N . GLU D 1 331 ? -11.705 46.381 103.979 1.00 24.72 333 GLU D N 1
ATOM 12164 C CA . GLU D 1 331 ? -10.566 46.325 104.907 1.00 24.45 333 GLU D CA 1
ATOM 12165 C C . GLU D 1 331 ? -9.213 46.243 104.190 1.00 23.67 333 GLU D C 1
ATOM 12166 O O . GLU D 1 331 ? -8.652 45.166 103.996 1.00 23.41 333 GLU D O 1
ATOM 12172 N N . PRO D 1 332 ? -8.668 47.403 103.822 1.00 23.28 334 PRO D N 1
ATOM 12173 C CA . PRO D 1 332 ? -7.512 47.482 102.937 1.00 22.81 334 PRO D CA 1
ATOM 12174 C C . PRO D 1 332 ? -6.178 47.116 103.601 1.00 22.38 334 PRO D C 1
ATOM 12175 O O . PRO D 1 332 ? -6.078 47.088 104.828 1.00 22.04 334 PRO D O 1
ATOM 12179 N N . ILE D 1 333 ? -5.174 46.839 102.768 1.00 22.12 335 ILE D N 1
ATOM 12180 C CA . ILE D 1 333 ? -3.803 46.593 103.200 1.00 21.98 335 ILE D CA 1
ATOM 12181 C C . ILE D 1 333 ? -2.891 47.697 102.681 1.00 22.33 335 ILE D C 1
ATOM 12182 O O . ILE D 1 333 ? -3.245 48.378 101.738 1.00 22.54 335 ILE D O 1
ATOM 12187 N N . ASP D 1 334 ? -1.717 47.866 103.290 1.00 23.02 336 ASP D N 1
ATOM 12188 C CA . ASP D 1 334 ? -0.831 49.012 103.017 1.00 23.58 336 ASP D CA 1
ATOM 12189 C C . ASP D 1 334 ? -0.050 48.890 101.710 1.00 24.05 336 ASP D C 1
ATOM 12190 O O . ASP D 1 334 ? 1.175 48.849 101.714 1.00 24.35 336 ASP D O 1
ATOM 12195 N N . LYS D 1 335 ? -0.767 48.814 100.595 1.00 24.83 337 LYS D N 1
ATOM 12196 C CA . LYS D 1 335 ? -0.152 48.886 99.260 1.00 25.79 337 LYS D CA 1
ATOM 12197 C C . LYS D 1 335 ? -1.117 49.524 98.259 1.00 25.91 337 LYS D C 1
ATOM 12198 O O . LYS D 1 335 ? -2.342 49.456 98.427 1.00 26.05 337 LYS D O 1
ATOM 12204 N N . GLY D 1 336 ? -0.555 50.145 97.229 1.00 25.96 338 GLY D N 1
ATOM 12205 C CA . GLY D 1 336 ? -1.341 50.907 96.265 1.00 26.05 338 GLY D CA 1
ATOM 12206 C C . GLY D 1 336 ? -1.222 52.384 96.567 1.00 26.23 338 GLY D C 1
ATOM 12207 O O . GLY D 1 336 ? -0.512 52.774 97.510 1.00 26.56 338 GLY D O 1
ATOM 12208 N N . ILE D 1 337 ? -1.944 53.191 95.788 1.00 26.12 339 ILE D N 1
ATOM 12209 C CA . ILE D 1 337 ? -1.842 54.657 95.797 1.00 25.90 339 ILE D CA 1
ATOM 12210 C C . ILE D 1 337 ? -2.705 55.340 96.861 1.00 26.28 339 ILE D C 1
ATOM 12211 O O . ILE D 1 337 ? -3.865 54.996 97.040 1.00 26.43 339 ILE D O 1
ATOM 12216 N N . LYS D 1 338 ? -2.138 56.321 97.557 1.00 26.85 340 LYS D N 1
ATOM 12217 C CA . LYS D 1 338 ? -2.922 57.183 98.442 1.00 27.38 340 LYS D CA 1
ATOM 12218 C C . LYS D 1 338 ? -3.064 58.566 97.840 1.00 27.40 340 LYS D C 1
ATOM 12219 O O . LYS D 1 338 ? -2.091 59.136 97.334 1.00 27.80 340 LYS D O 1
ATOM 12225 N N . LEU D 1 339 ? -4.269 59.118 97.907 1.00 27.24 341 LEU D N 1
ATOM 12226 C CA . LEU D 1 339 ? -4.483 60.469 97.422 1.00 27.11 341 LEU D CA 1
ATOM 12227 C C . LEU D 1 339 ? -5.662 61.186 98.077 1.00 27.54 341 LEU D C 1
ATOM 12228 O O . LEU D 1 339 ? -6.584 60.545 98.583 1.00 27.63 341 LEU D O 1
ATOM 12233 N N . ASP D 1 340 ? -5.570 62.521 98.097 1.00 28.22 342 ASP D N 1
ATOM 12234 C CA . ASP D 1 340 ? -6.669 63.460 98.410 1.00 28.44 342 ASP D CA 1
ATOM 12235 C C . ASP D 1 340 ? -7.812 63.252 97.438 1.00 27.91 342 ASP D C 1
ATOM 12236 O O . ASP D 1 340 ? -7.586 62.866 96.285 1.00 27.68 342 ASP D O 1
ATOM 12241 N N . ILE D 1 341 ? -9.021 63.589 97.873 1.00 27.13 343 ILE D N 1
ATOM 12242 C CA . ILE D 1 341 ? -10.121 63.823 96.949 1.00 26.60 343 ILE D CA 1
ATOM 12243 C C . ILE D 1 341 ? -9.809 64.943 95.932 1.00 26.82 343 ILE D C 1
ATOM 12244 O O . ILE D 1 341 ? -10.261 64.886 94.786 1.00 26.66 343 ILE D O 1
ATOM 12249 N N . ASN D 1 342 ? -9.056 65.966 96.350 1.00 26.78 344 ASN D N 1
ATOM 12250 C CA . ASN D 1 342 ? -8.619 66.995 95.416 1.00 26.73 344 ASN D CA 1
ATOM 12251 C C . ASN D 1 342 ? -7.821 66.326 94.307 1.00 27.08 344 ASN D C 1
ATOM 12252 O O . ASN D 1 342 ? -8.032 66.605 93.133 1.00 27.26 344 ASN D O 1
ATOM 12257 N N . ALA D 1 343 ? -6.922 65.414 94.679 1.00 27.23 345 ALA D N 1
ATOM 12258 C CA . ALA D 1 343 ? -6.027 64.807 93.699 1.00 27.15 345 ALA D CA 1
ATOM 12259 C C . ALA D 1 343 ? -6.793 63.865 92.765 1.00 27.40 345 ALA D C 1
ATOM 12260 O O . ALA D 1 343 ? -6.582 63.865 91.552 1.00 27.97 345 ALA D O 1
ATOM 12262 N N . LEU D 1 344 ? -7.705 63.079 93.329 1.00 27.40 346 LEU D N 1
ATOM 12263 C CA . LEU D 1 344 ? -8.504 62.160 92.545 1.00 26.99 346 LEU D CA 1
ATOM 12264 C C . LEU D 1 344 ? -9.348 62.957 91.580 1.00 27.08 346 LEU D C 1
ATOM 12265 O O . LEU D 1 344 ? -9.454 62.596 90.406 1.00 27.94 346 LEU D O 1
ATOM 12270 N N . SER D 1 345 ? -9.943 64.039 92.069 1.00 26.65 347 SER D N 1
ATOM 12271 C CA . SER D 1 345 ? -10.800 64.872 91.241 1.00 26.37 347 SER D CA 1
ATOM 12272 C C . SER D 1 345 ? -10.072 65.492 90.052 1.00 25.99 347 SER D C 1
ATOM 12273 O O . SER D 1 345 ? -10.590 65.484 88.937 1.00 25.65 347 SER D O 1
ATOM 12276 N N . THR D 1 346 ? -8.875 66.025 90.273 1.00 25.76 348 THR D N 1
ATOM 12277 C CA . THR D 1 346 ? -8.159 66.625 89.154 1.00 25.81 348 THR D CA 1
ATOM 12278 C C . THR D 1 346 ? -7.646 65.558 88.187 1.00 25.91 348 THR D C 1
ATOM 12279 O O . THR D 1 346 ? -7.599 65.775 86.963 1.00 25.98 348 THR D O 1
ATOM 12283 N N . ILE D 1 347 ? -7.302 64.393 88.726 1.00 25.58 349 ILE D N 1
ATOM 12284 C CA . ILE D 1 347 ? -6.826 63.333 87.867 1.00 25.64 349 ILE D CA 1
ATOM 12285 C C . ILE D 1 347 ? -7.929 62.817 86.944 1.00 25.56 349 ILE D C 1
ATOM 12286 O O . ILE D 1 347 ? -7.695 62.667 85.743 1.00 26.18 349 ILE D O 1
ATOM 12291 N N . LEU D 1 348 ? -9.122 62.571 87.484 1.00 24.99 350 LEU D N 1
ATOM 12292 C CA . LEU D 1 348 ? -10.190 61.945 86.703 1.00 24.52 350 LEU D CA 1
ATOM 12293 C C . LEU D 1 348 ? -10.792 62.868 85.645 1.00 24.42 350 LEU D C 1
ATOM 12294 O O . LEU D 1 348 ? -11.311 62.411 84.621 1.00 24.36 350 LEU D O 1
ATOM 12299 N N . PHE D 1 349 ? -10.680 64.171 85.893 1.00 24.16 351 PHE D N 1
ATOM 12300 C CA . PHE D 1 349 ? -11.023 65.200 84.932 1.00 23.57 351 PHE D CA 1
ATOM 12301 C C . PHE D 1 349 ? -9.935 65.326 83.889 1.00 23.83 351 PHE D C 1
ATOM 12302 O O . PHE D 1 349 ? -10.148 65.917 82.823 1.00 23.75 351 PHE D O 1
ATOM 12310 N N . GLY D 1 350 ? -8.754 64.794 84.205 1.00 23.79 352 GLY D N 1
ATOM 12311 C CA . GLY D 1 350 ? -7.635 64.824 83.265 1.00 23.86 352 GLY D CA 1
ATOM 12312 C C . GLY D 1 350 ? -6.900 66.147 83.236 1.00 23.56 352 GLY D C 1
ATOM 12313 O O . GLY D 1 350 ? -6.126 66.422 82.322 1.00 23.53 352 GLY D O 1
ATOM 12314 N N . TYR D 1 351 ? -7.127 66.950 84.266 1.00 23.56 353 TYR D N 1
ATOM 12315 C CA . TYR D 1 351 ? -6.491 68.241 84.377 1.00 23.72 353 TYR D CA 1
ATOM 12316 C C . TYR D 1 351 ? -5.010 68.151 84.730 1.00 24.17 353 TYR D C 1
ATOM 12317 O O . TYR D 1 351 ? -4.211 68.883 84.158 1.00 23.97 353 TYR D O 1
ATOM 12326 N N . ARG D 1 352 ? -4.668 67.276 85.687 1.00 25.00 354 ARG D N 1
ATOM 12327 C CA . ARG D 1 352 ? -3.278 66.899 85.996 1.00 25.62 354 ARG D CA 1
ATOM 12328 C C . ARG D 1 352 ? -3.152 65.395 85.903 1.00 25.67 354 ARG D C 1
ATOM 12329 O O . ARG D 1 352 ? -4.077 64.669 86.285 1.00 26.09 354 ARG D O 1
ATOM 12337 N N . ARG D 1 353 ? -2.002 64.923 85.428 1.00 25.27 355 ARG D N 1
ATOM 12338 C CA . ARG D 1 353 ? -1.787 63.498 85.259 1.00 25.20 355 ARG D CA 1
ATOM 12339 C C . ARG D 1 353 ? -1.254 62.872 86.549 1.00 25.72 355 ARG D C 1
ATOM 12340 O O . ARG D 1 353 ? -0.598 63.550 87.339 1.00 25.92 355 ARG D O 1
ATOM 12348 N N . PRO D 1 354 ? -1.545 61.576 86.788 1.00 26.19 356 PRO D N 1
ATOM 12349 C CA . PRO D 1 354 ? -0.967 60.918 87.959 1.00 26.32 356 PRO D CA 1
ATOM 12350 C C . PRO D 1 354 ? 0.538 61.170 88.117 1.00 26.71 356 PRO D C 1
ATOM 12351 O O . PRO D 1 354 ? 1.006 61.401 89.241 1.00 26.73 356 PRO D O 1
ATOM 12355 N N . LEU D 1 355 ? 1.279 61.149 87.004 1.00 26.92 357 LEU D N 1
ATOM 12356 C CA . LEU D 1 355 ? 2.732 61.366 87.037 1.00 26.96 357 LEU D CA 1
ATOM 12357 C C . LEU D 1 355 ? 3.113 62.732 87.592 1.00 27.06 357 LEU D C 1
ATOM 12358 O O . LEU D 1 355 ? 4.061 62.850 88.383 1.00 27.02 357 LEU D O 1
ATOM 12363 N N . GLU D 1 356 ? 2.362 63.751 87.183 1.00 27.00 358 GLU D N 1
ATOM 12364 C CA . GLU D 1 356 ? 2.643 65.118 87.590 1.00 27.14 358 GLU D CA 1
ATOM 12365 C C . GLU D 1 356 ? 2.406 65.298 89.078 1.00 26.84 358 GLU D C 1
ATOM 12366 O O . GLU D 1 356 ? 3.213 65.932 89.757 1.00 27.40 358 GLU D O 1
ATOM 12372 N N . LEU D 1 357 ? 1.317 64.732 89.588 1.00 26.06 359 LEU D N 1
ATOM 12373 C CA . LEU D 1 357 ? 0.999 64.873 90.999 1.00 25.41 359 LEU D CA 1
ATOM 12374 C C . LEU D 1 357 ? 1.931 64.060 91.878 1.00 25.40 359 LEU D C 1
ATOM 12375 O O . LEU D 1 357 ? 2.193 64.442 93.007 1.00 25.98 359 LEU D O 1
ATOM 12380 N N . ASN D 1 358 ? 2.435 62.946 91.359 1.00 25.31 360 ASN D N 1
ATOM 12381 C CA . ASN D 1 358 ? 3.433 62.147 92.062 1.00 25.12 360 ASN D CA 1
ATOM 12382 C C . ASN D 1 358 ? 4.744 62.912 92.207 1.00 25.31 360 ASN D C 1
ATOM 12383 O O . ASN D 1 358 ? 5.394 62.863 93.239 1.00 25.10 360 ASN D O 1
ATOM 12388 N N . GLU D 1 359 ? 5.120 63.620 91.155 1.00 26.09 361 GLU D N 1
ATOM 12389 C CA . GLU D 1 359 ? 6.280 64.490 91.174 1.00 26.82 361 GLU D CA 1
ATOM 12390 C C . GLU D 1 359 ? 6.146 65.568 92.259 1.00 26.80 361 GLU D C 1
ATOM 12391 O O . GLU D 1 359 ? 7.105 65.849 92.978 1.00 26.61 361 GLU D O 1
ATOM 12397 N N . LEU D 1 360 ? 4.949 66.149 92.373 1.00 26.84 362 LEU D N 1
ATOM 12398 C CA . LEU D 1 360 ? 4.635 67.149 93.400 1.00 26.71 362 LEU D CA 1
ATOM 12399 C C . LEU D 1 360 ? 4.407 66.554 94.798 1.00 27.15 362 LEU D C 1
ATOM 12400 O O . LEU D 1 360 ? 4.066 67.278 95.744 1.00 27.35 362 LEU D O 1
ATOM 12405 N N . GLU D 1 361 ? 4.607 65.242 94.923 1.00 27.20 363 GLU D N 1
ATOM 12406 C CA . GLU D 1 361 ? 4.474 64.541 96.189 1.00 27.34 363 GLU D CA 1
ATOM 12407 C C . GLU D 1 361 ? 3.060 64.674 96.711 1.00 27.43 363 GLU D C 1
ATOM 12408 O O . GLU D 1 361 ? 2.849 64.712 97.925 1.00 27.60 363 GLU D O 1
ATOM 12414 N N . LEU D 1 362 ? 2.094 64.762 95.803 1.00 27.30 364 LEU D N 1
ATOM 12415 C CA . LEU D 1 362 ? 0.701 64.930 96.213 1.00 27.61 364 LEU D CA 1
ATOM 12416 C C . LEU D 1 362 ? -0.051 63.606 96.221 1.00 27.99 364 LEU D C 1
ATOM 12417 O O . LEU D 1 362 ? -1.082 63.473 96.887 1.00 28.24 364 LEU D O 1
ATOM 12422 N N . ILE D 1 363 ? 0.455 62.636 95.465 1.00 28.25 365 ILE D N 1
ATOM 12423 C CA . ILE D 1 363 ? -0.016 61.249 95.564 1.00 28.44 365 ILE D CA 1
ATOM 12424 C C . ILE D 1 363 ? 1.193 60.364 95.823 1.00 28.54 365 ILE D C 1
ATOM 12425 O O . ILE D 1 363 ? 2.340 60.784 95.595 1.00 28.34 365 ILE D O 1
ATOM 12430 N N . SER D 1 364 ? 0.952 59.156 96.319 1.00 28.60 366 SER D N 1
ATOM 12431 C CA . SER D 1 364 ? 2.064 58.287 96.662 1.00 29.08 366 SER D CA 1
ATOM 12432 C C . SER D 1 364 ? 1.839 56.862 96.197 1.00 29.14 366 SER D C 1
ATOM 12433 O O . SER D 1 364 ? 0.708 56.365 96.244 1.00 28.98 366 SER D O 1
ATOM 12436 N N . GLY D 1 365 ? 2.928 56.238 95.736 1.00 29.27 367 GLY D N 1
ATOM 12437 C CA . GLY D 1 365 ? 2.973 54.825 95.345 1.00 29.14 367 GLY D CA 1
ATOM 12438 C C . GLY D 1 365 ? 4.257 54.412 94.633 1.00 29.31 367 GLY D C 1
ATOM 12439 O O . GLY D 1 365 ? 5.076 55.247 94.256 1.00 29.25 367 GLY D O 1
ATOM 12440 N N . SER D 1 366 ? 4.432 53.113 94.431 1.00 29.45 368 SER D N 1
ATOM 12441 C CA . SER D 1 366 ? 5.593 52.610 93.719 1.00 29.85 368 SER D CA 1
ATOM 12442 C C . SER D 1 366 ? 5.645 53.137 92.275 1.00 30.45 368 SER D C 1
ATOM 12443 O O . SER D 1 366 ? 4.619 53.542 91.710 1.00 30.28 368 SER D O 1
ATOM 12446 N N . GLU D 1 367 ? 6.846 53.128 91.689 1.00 31.03 369 GLU D N 1
ATOM 12447 C CA . GLU D 1 367 ? 7.052 53.569 90.308 1.00 31.43 369 GLU D CA 1
ATOM 12448 C C . GLU D 1 367 ? 6.175 52.783 89.355 1.00 31.22 369 GLU D C 1
ATOM 12449 O O . GLU D 1 367 ? 5.833 53.267 88.282 1.00 31.41 369 GLU D O 1
ATOM 12455 N N . GLU D 1 368 ? 5.826 51.565 89.758 1.00 31.01 370 GLU D N 1
ATOM 12456 C CA . GLU D 1 368 ? 4.994 50.681 88.952 1.00 30.83 370 GLU D CA 1
ATOM 12457 C C . GLU D 1 368 ? 3.500 50.917 89.192 1.00 30.06 370 GLU D C 1
ATOM 12458 O O . GLU D 1 368 ? 2.698 50.866 88.257 1.00 29.74 370 GLU D O 1
ATOM 12464 N N . GLU D 1 369 ? 3.134 51.155 90.449 1.00 29.28 371 GLU D N 1
ATOM 12465 C CA . GLU D 1 369 ? 1.756 51.468 90.789 1.00 28.58 371 GLU D CA 1
ATOM 12466 C C . GLU D 1 369 ? 1.320 52.738 90.072 1.00 27.96 371 GLU D C 1
ATOM 12467 O O . GLU D 1 369 ? 0.230 52.798 89.502 1.00 27.69 371 GLU D O 1
ATOM 12473 N N . ILE D 1 370 ? 2.192 53.739 90.089 1.00 27.30 372 ILE D N 1
ATOM 12474 C CA . ILE D 1 370 ? 1.897 55.023 89.473 1.00 26.91 372 ILE D CA 1
ATOM 12475 C C . ILE D 1 370 ? 1.819 54.883 87.949 1.00 26.67 372 ILE D C 1
ATOM 12476 O O . ILE D 1 370 ? 0.946 55.468 87.319 1.00 26.49 372 ILE D O 1
ATOM 12481 N N . ARG D 1 371 ? 2.715 54.093 87.370 1.00 26.54 373 ARG D N 1
ATOM 12482 C CA . ARG D 1 371 ? 2.699 53.828 85.927 1.00 26.82 373 ARG D CA 1
ATOM 12483 C C . ARG D 1 371 ? 1.357 53.230 85.481 1.00 26.55 373 ARG D C 1
ATOM 12484 O O . ARG D 1 371 ? 0.831 53.591 84.423 1.00 26.49 373 ARG D O 1
ATOM 12492 N N . ALA D 1 372 ? 0.806 52.344 86.312 1.00 26.34 374 ALA D N 1
ATOM 12493 C CA . ALA D 1 372 ? -0.478 51.683 86.048 1.00 26.12 374 ALA D CA 1
ATOM 12494 C C . ALA D 1 372 ? -1.673 52.604 86.259 1.00 25.93 374 ALA D C 1
ATOM 12495 O O . ALA D 1 372 ? -2.668 52.513 85.550 1.00 26.00 374 ALA D O 1
ATOM 12497 N N . PHE D 1 373 ? -1.578 53.487 87.239 1.00 25.77 375 PHE D N 1
ATOM 12498 C CA . PHE D 1 373 ? -2.583 54.518 87.420 1.00 25.85 375 PHE D CA 1
ATOM 12499 C C . PHE D 1 373 ? -2.635 55.413 86.179 1.00 25.86 375 PHE D C 1
ATOM 12500 O O . PHE D 1 373 ? -3.704 55.663 85.621 1.00 25.87 375 PHE D O 1
ATOM 12508 N N . GLU D 1 374 ? -1.462 55.864 85.741 1.00 25.88 376 GLU D N 1
ATOM 12509 C CA . GLU D 1 374 ? -1.325 56.727 84.562 1.00 25.73 376 GLU D CA 1
ATOM 12510 C C . GLU D 1 374 ? -1.951 56.109 83.308 1.00 25.16 376 GLU D C 1
ATOM 12511 O O . GLU D 1 374 ? -2.555 56.816 82.507 1.00 25.43 376 GLU D O 1
ATOM 12517 N N . SER D 1 375 ? -1.823 54.794 83.158 1.00 24.47 377 SER D N 1
ATOM 12518 C CA . SER D 1 375 ? -2.405 54.074 82.020 1.00 23.68 377 SER D CA 1
ATOM 12519 C C . SER D 1 375 ? -3.923 53.980 82.039 1.00 22.91 377 SER D C 1
ATOM 12520 O O . SER D 1 375 ? -4.551 54.136 80.994 1.00 23.00 377 SER D O 1
ATOM 12523 N N . VAL D 1 376 ? -4.513 53.705 83.206 1.00 21.89 378 VAL D N 1
ATOM 12524 C CA . VAL D 1 376 ? -5.971 53.519 83.270 1.00 20.94 378 VAL D CA 1
ATOM 12525 C C . VAL D 1 376 ? -6.768 54.810 83.122 1.00 20.06 378 VAL D C 1
ATOM 12526 O O . VAL D 1 376 ? -7.878 54.781 82.608 1.00 20.27 378 VAL D O 1
ATOM 12530 N N . VAL D 1 377 ? -6.222 55.926 83.589 1.00 18.82 379 VAL D N 1
ATOM 12531 C CA . VAL D 1 377 ? -6.944 57.181 83.502 1.00 17.80 379 VAL D CA 1
ATOM 12532 C C . VAL D 1 377 ? -6.947 57.680 82.071 1.00 16.92 379 VAL D C 1
ATOM 12533 O O . VAL D 1 377 ? -5.894 57.836 81.473 1.00 17.56 379 VAL D O 1
ATOM 12537 N N . PRO D 1 378 ? -8.139 57.907 81.508 1.00 15.98 380 PRO D N 1
ATOM 12538 C CA . PRO D 1 378 ? -8.265 58.347 80.115 1.00 15.32 380 PRO D CA 1
ATOM 12539 C C . PRO D 1 378 ? -7.423 59.595 79.801 1.00 14.26 380 PRO D C 1
ATOM 12540 O O . PRO D 1 378 ? -7.233 60.435 80.695 1.00 14.74 380 PRO D O 1
ATOM 12544 N N . VAL D 1 379 ? -6.943 59.709 78.558 1.00 12.75 381 VAL D N 1
ATOM 12545 C CA . VAL D 1 379 ? -6.108 60.852 78.103 1.00 11.19 381 VAL D CA 1
ATOM 12546 C C . VAL D 1 379 ? -6.909 62.118 77.733 1.00 10.55 381 VAL D C 1
ATOM 12547 O O . VAL D 1 379 ? -6.345 63.198 77.544 1.00 10.28 381 VAL D O 1
ATOM 12551 N N . ARG D 1 380 ? -8.222 61.959 77.615 1.00 9.76 382 ARG D N 1
ATOM 12552 C CA . ARG D 1 380 ? -9.166 63.047 77.363 1.00 9.13 382 ARG D CA 1
ATOM 12553 C C . ARG D 1 380 ? -8.837 64.291 78.184 1.00 8.79 382 ARG D C 1
ATOM 12554 O O . ARG D 1 380 ? -8.442 64.185 79.345 1.00 9.08 382 ARG D O 1
ATOM 12562 N N . LYS D 1 381 ? -8.989 65.467 77.579 1.00 8.08 383 LYS D N 1
ATOM 12563 C CA . LYS D 1 381 ? -8.655 66.721 78.253 1.00 7.37 383 LYS D CA 1
ATOM 12564 C C . LYS D 1 381 ? -9.896 67.411 78.826 1.00 6.73 383 LYS D C 1
ATOM 12565 O O . LYS D 1 381 ? -11.004 67.207 78.332 1.00 7.35 383 LYS D O 1
ATOM 12571 N N . PRO D 1 382 ? -9.726 68.222 79.886 1.00 5.89 384 PRO D N 1
ATOM 12572 C CA . PRO D 1 382 ? -10.910 68.889 80.402 1.00 5.14 384 PRO D CA 1
ATOM 12573 C C . PRO D 1 382 ? -11.169 70.234 79.725 1.00 4.91 384 PRO D C 1
ATOM 12574 O O . PRO D 1 382 ? -10.233 70.895 79.258 1.00 4.97 384 PRO D O 1
ATOM 12578 N N . PHE D 1 383 ? -12.439 70.627 79.682 1.00 4.54 385 PHE D N 1
ATOM 12579 C CA . PHE D 1 383 ? -12.845 71.921 79.157 1.00 4.14 385 PHE D CA 1
ATOM 12580 C C . PHE D 1 383 ? -14.288 72.231 79.541 1.00 4.30 385 PHE D C 1
ATOM 12581 O O . PHE D 1 383 ? -15.155 71.354 79.540 1.00 4.60 385 PHE D O 1
ATOM 12589 N N . ILE D 1 384 ? -14.530 73.486 79.887 1.00 4.10 386 ILE D N 1
ATOM 12590 C CA . ILE D 1 384 ? -15.873 74.003 80.068 1.00 3.88 386 ILE D CA 1
ATOM 12591 C C . ILE D 1 384 ? -15.921 75.383 79.402 1.00 3.86 386 ILE D C 1
ATOM 12592 O O . ILE D 1 384 ? -15.056 76.214 79.626 1.00 3.79 386 ILE D O 1
ATOM 12597 N N . TYR D 1 385 ? -16.909 75.605 78.546 1.00 4.21 387 TYR D N 1
ATOM 12598 C CA . TYR D 1 385 ? -17.070 76.904 77.881 1.00 4.55 387 TYR D CA 1
ATOM 12599 C C . TYR D 1 385 ? -18.070 77.817 78.583 1.00 4.68 387 TYR D C 1
ATOM 12600 O O . TYR D 1 385 ? -18.225 78.988 78.216 1.00 4.95 387 TYR D O 1
ATOM 12609 N N . ASP D 1 386 ? -18.752 77.271 79.581 1.00 4.57 388 ASP D N 1
ATOM 12610 C CA . ASP D 1 386 ? -19.843 77.953 80.222 1.00 4.67 388 ASP D CA 1
ATOM 12611 C C . ASP D 1 386 ? -19.406 78.667 81.480 1.00 5.03 388 ASP D C 1
ATOM 12612 O O . ASP D 1 386 ? -18.302 78.463 81.962 1.00 4.99 388 ASP D O 1
ATOM 12617 N N . PHE D 1 387 ? -20.270 79.551 81.974 1.00 5.68 389 PHE D N 1
ATOM 12618 C CA . PHE D 1 387 ? -20.068 80.212 83.259 1.00 6.07 389 PHE D CA 1
ATOM 12619 C C . PHE D 1 387 ? -21.359 80.182 84.084 1.00 5.99 389 PHE D C 1
ATOM 12620 O O . PHE D 1 387 ? -22.449 80.224 83.505 1.00 6.18 389 PHE D O 1
ATOM 12628 N N . PHE D 1 388 ? -21.236 80.094 85.414 1.00 5.70 390 PHE D N 1
ATOM 12629 C CA . PHE D 1 388 ? -22.396 80.199 86.320 1.00 5.35 390 PHE D CA 1
ATOM 12630 C C . PHE D 1 388 ? -22.084 80.599 87.770 1.00 5.26 390 PHE D C 1
ATOM 12631 O O . PHE D 1 388 ? -20.980 80.384 88.262 1.00 5.19 390 PHE D O 1
ATOM 12639 N N . ASN E 1 5 ? -30.417 146.424 90.449 1.00 33.57 7 ASN E N 1
ATOM 12640 C CA . ASN E 1 5 ? -29.562 145.417 89.774 1.00 33.64 7 ASN E CA 1
ATOM 12641 C C . ASN E 1 5 ? -29.893 143.988 90.212 1.00 33.38 7 ASN E C 1
ATOM 12642 O O . ASN E 1 5 ? -30.503 143.229 89.453 1.00 33.44 7 ASN E O 1
ATOM 12647 N N . VAL E 1 6 ? -29.499 143.635 91.436 1.00 32.91 8 VAL E N 1
ATOM 12648 C CA . VAL E 1 6 ? -29.665 142.285 91.958 1.00 32.56 8 VAL E CA 1
ATOM 12649 C C . VAL E 1 6 ? -31.104 142.031 92.388 1.00 32.71 8 VAL E C 1
ATOM 12650 O O . VAL E 1 6 ? -31.667 142.765 93.211 1.00 32.86 8 VAL E O 1
ATOM 12654 N N . ILE E 1 7 ? -31.693 140.986 91.817 1.00 32.70 9 ILE E N 1
ATOM 12655 C CA . ILE E 1 7 ? -33.079 140.626 92.090 1.00 32.77 9 ILE E CA 1
ATOM 12656 C C . ILE E 1 7 ? -33.133 139.210 92.629 1.00 32.84 9 ILE E C 1
ATOM 12657 O O . ILE E 1 7 ? -32.327 138.360 92.232 1.00 33.02 9 ILE E O 1
ATOM 12662 N N . ARG E 1 8 ? -34.064 138.957 93.545 1.00 32.97 10 ARG E N 1
ATOM 12663 C CA . ARG E 1 8 ? -34.325 137.588 93.980 1.00 33.18 10 ARG E CA 1
ATOM 12664 C C . ARG E 1 8 ? -35.143 136.873 92.915 1.00 33.46 10 ARG E C 1
ATOM 12665 O O . ARG E 1 8 ? -36.273 137.271 92.609 1.00 33.68 10 ARG E O 1
ATOM 12673 N N . LEU E 1 9 ? -34.549 135.834 92.341 1.00 33.61 11 LEU E N 1
ATOM 12674 C CA . LEU E 1 9 ? -35.210 135.039 91.332 1.00 33.77 11 LEU E CA 1
ATOM 12675 C C . LEU E 1 9 ? -36.452 134.396 91.894 1.00 34.20 11 LEU E C 1
ATOM 12676 O O . LEU E 1 9 ? -36.441 133.883 93.015 1.00 34.06 11 LEU E O 1
ATOM 12681 N N . LYS E 1 10 ? -37.528 134.448 91.114 1.00 34.70 12 LYS E N 1
ATOM 12682 C CA . LYS E 1 10 ? -38.750 133.743 91.459 1.00 35.05 12 LYS E CA 1
ATOM 12683 C C . LYS E 1 10 ? -38.845 132.418 90.707 1.00 35.05 12 LYS E C 1
ATOM 12684 O O . LYS E 1 10 ? -38.080 132.161 89.775 1.00 35.17 12 LYS E O 1
ATOM 12690 N N . GLU E 1 11 ? -39.778 131.583 91.150 1.00 35.07 13 GLU E N 1
ATOM 12691 C CA . GLU E 1 11 ? -40.053 130.260 90.595 1.00 35.15 13 GLU E CA 1
ATOM 12692 C C . GLU E 1 11 ? -40.020 130.127 89.052 1.00 34.71 13 GLU E C 1
ATOM 12693 O O . GLU E 1 11 ? -39.543 129.114 88.531 1.00 34.66 13 GLU E O 1
ATOM 12699 N N . ASP E 1 12 ? -40.535 131.118 88.325 1.00 34.14 14 ASP E N 1
ATOM 12700 C CA . ASP E 1 12 ? -40.503 131.063 86.851 1.00 33.72 14 ASP E CA 1
ATOM 12701 C C . ASP E 1 12 ? -39.084 130.947 86.254 1.00 33.18 14 ASP E C 1
ATOM 12702 O O . ASP E 1 12 ? -38.843 130.117 85.361 1.00 33.29 14 ASP E O 1
ATOM 12707 N N . LYS E 1 13 ? -38.156 131.760 86.769 1.00 32.19 15 LYS E N 1
ATOM 12708 C CA . LYS E 1 13 ? -36.808 131.875 86.202 1.00 31.29 15 LYS E CA 1
ATOM 12709 C C . LYS E 1 13 ? -35.865 130.750 86.625 1.00 30.78 15 LYS E C 1
ATOM 12710 O O . LYS E 1 13 ? -34.682 130.763 86.254 1.00 30.63 15 LYS E O 1
ATOM 12716 N N . PHE E 1 14 ? -36.386 129.787 87.390 1.00 30.14 16 PHE E N 1
ATOM 12717 C CA . PHE E 1 14 ? -35.595 128.667 87.920 1.00 29.73 16 PHE E CA 1
ATOM 12718 C C . PHE E 1 14 ? -35.033 127.724 86.855 1.00 29.63 16 PHE E C 1
ATOM 12719 O O . PHE E 1 14 ? -33.911 127.236 86.996 1.00 29.69 16 PHE E O 1
ATOM 12727 N N . ARG E 1 15 ? -35.807 127.459 85.802 1.00 29.44 17 ARG E N 1
ATOM 12728 C CA . ARG E 1 15 ? -35.325 126.634 84.694 1.00 29.23 17 ARG E CA 1
ATOM 12729 C C . ARG E 1 15 ? -34.169 127.320 83.962 1.00 29.15 17 ARG E C 1
ATOM 12730 O O . ARG E 1 15 ? -33.196 126.673 83.564 1.00 29.33 17 ARG E O 1
ATOM 12738 N N . GLU E 1 16 ? -34.276 128.636 83.807 1.00 28.82 18 GLU E N 1
ATOM 12739 C CA . GLU E 1 16 ? -33.239 129.420 83.166 1.00 28.77 18 GLU E CA 1
ATOM 12740 C C . GLU E 1 16 ? -31.958 129.396 84.005 1.00 28.71 18 GLU E C 1
ATOM 12741 O O . GLU E 1 16 ? -30.853 129.295 83.461 1.00 29.02 18 GLU E O 1
ATOM 12747 N N . ALA E 1 17 ? -32.125 129.480 85.325 1.00 28.29 19 ALA E N 1
ATOM 12748 C CA . ALA E 1 17 ? -31.029 129.444 86.282 1.00 27.90 19 ALA E CA 1
ATOM 12749 C C . ALA E 1 17 ? -30.285 128.128 86.196 1.00 28.01 19 ALA E C 1
ATOM 12750 O O . ALA E 1 17 ? -29.052 128.077 86.195 1.00 28.55 19 ALA E O 1
ATOM 12752 N N . LEU E 1 18 ? -31.044 127.052 86.106 1.00 27.87 20 LEU E N 1
ATOM 12753 C CA . LEU E 1 18 ? -30.464 125.735 86.018 1.00 27.65 20 LEU E CA 1
ATOM 12754 C C . LEU E 1 18 ? -29.797 125.498 84.664 1.00 27.35 20 LEU E C 1
ATOM 12755 O O . LEU E 1 18 ? -28.875 124.697 84.568 1.00 27.22 20 LEU E O 1
ATOM 12760 N N . ARG E 1 19 ? -30.268 126.186 83.622 1.00 27.07 21 ARG E N 1
ATOM 12761 C CA . ARG E 1 19 ? -29.620 126.127 82.304 1.00 26.77 21 ARG E CA 1
ATOM 12762 C C . ARG E 1 19 ? -28.227 126.751 82.333 1.00 26.33 21 ARG E C 1
ATOM 12763 O O . ARG E 1 19 ? -27.337 126.327 81.588 1.00 26.13 21 ARG E O 1
ATOM 12771 N N . LEU E 1 20 ? -28.058 127.761 83.192 1.00 25.86 22 LEU E N 1
ATOM 12772 C CA . LEU E 1 20 ? -26.758 128.402 83.424 1.00 25.38 22 LEU E CA 1
ATOM 12773 C C . LEU E 1 20 ? -25.896 127.530 84.329 1.00 25.41 22 LEU E C 1
ATOM 12774 O O . LEU E 1 20 ? -24.688 127.419 84.138 1.00 25.20 22 LEU E O 1
ATOM 12779 N N . SER E 1 21 ? -26.531 126.923 85.324 1.00 25.54 23 SER E N 1
ATOM 12780 C CA . SER E 1 21 ? -25.870 125.928 86.149 1.00 25.56 23 SER E CA 1
ATOM 12781 C C . SER E 1 21 ? -25.324 124.774 85.284 1.00 25.55 23 SER E C 1
ATOM 12782 O O . SER E 1 21 ? -24.155 124.409 85.402 1.00 25.34 23 SER E O 1
ATOM 12785 N N . GLU E 1 22 ? -26.172 124.234 84.407 1.00 25.75 24 GLU E N 1
ATOM 12786 C CA . GLU E 1 22 ? -25.810 123.133 83.516 1.00 26.28 24 GLU E CA 1
ATOM 12787 C C . GLU E 1 22 ? -24.642 123.490 82.605 1.00 26.27 24 GLU E C 1
ATOM 12788 O O . GLU E 1 22 ? -23.840 122.626 82.255 1.00 26.32 24 GLU E O 1
ATOM 12794 N N . TYR E 1 23 ? -24.571 124.757 82.206 1.00 26.38 25 TYR E N 1
ATOM 12795 C CA . TYR E 1 23 ? -23.557 125.230 81.273 1.00 26.79 25 TYR E CA 1
ATOM 12796 C C . TYR E 1 23 ? -22.197 125.395 81.937 1.00 27.65 25 TYR E C 1
ATOM 12797 O O . TYR E 1 23 ? -21.185 124.920 81.408 1.00 27.98 25 TYR E O 1
ATOM 12806 N N . ALA E 1 24 ? -22.193 126.077 83.087 1.00 28.54 26 ALA E N 1
ATOM 12807 C CA . ALA E 1 24 ? -20.984 126.459 83.823 1.00 29.21 26 ALA E CA 1
ATOM 12808 C C . ALA E 1 24 ? -20.258 125.275 84.457 1.00 29.85 26 ALA E C 1
ATOM 12809 O O . ALA E 1 24 ? -19.022 125.294 84.602 1.00 30.19 26 ALA E O 1
ATOM 12811 N N . PHE E 1 25 ? -21.028 124.255 84.837 1.00 30.26 27 PHE E N 1
ATOM 12812 C CA . PHE E 1 25 ? -20.486 123.109 85.555 1.00 30.77 27 PHE E CA 1
ATOM 12813 C C . PHE E 1 25 ? -20.573 121.849 84.714 1.00 30.82 27 PHE E C 1
ATOM 12814 O O . PHE E 1 25 ? -20.474 120.744 85.238 1.00 30.92 27 PHE E O 1
ATOM 12822 N N . GLN E 1 26 ? -20.764 122.044 83.406 1.00 31.16 28 GLN E N 1
ATOM 12823 C CA . GLN E 1 26 ? -20.709 120.994 82.366 1.00 31.10 28 GLN E CA 1
ATOM 12824 C C . GLN E 1 26 ? -21.362 119.678 82.762 1.00 31.35 28 GLN E C 1
ATOM 12825 O O . GLN E 1 26 ? -20.696 118.640 82.829 1.00 31.31 28 GLN E O 1
ATOM 12831 N N . TYR E 1 27 ? -22.659 119.731 83.044 1.00 31.63 29 TYR E N 1
ATOM 12832 C CA . TYR E 1 27 ? -23.448 118.521 83.241 1.00 32.06 29 TYR E CA 1
ATOM 12833 C C . TYR E 1 27 ? -24.826 118.676 82.601 1.00 32.03 29 TYR E C 1
ATOM 12834 O O . TYR E 1 27 ? -25.256 119.791 82.311 1.00 32.31 29 TYR E O 1
ATOM 12843 N N . LYS E 1 28 ? -25.498 117.555 82.355 1.00 31.87 30 LYS E N 1
ATOM 12844 C CA . LYS E 1 28 ? -26.855 117.580 81.853 1.00 31.68 30 LYS E CA 1
ATOM 12845 C C . LYS E 1 28 ? -27.711 116.712 82.775 1.00 31.73 30 LYS E C 1
ATOM 12846 O O . LYS E 1 28 ? -27.646 115.483 82.704 1.00 31.78 30 LYS E O 1
ATOM 12848 N N . VAL E 1 29 ? -28.494 117.362 83.644 1.00 31.65 31 VAL E N 1
ATOM 12849 C CA . VAL E 1 29 ? -29.332 116.688 84.662 1.00 31.53 31 VAL E CA 1
ATOM 12850 C C . VAL E 1 29 ? -30.375 115.719 84.091 1.00 31.52 31 VAL E C 1
ATOM 12851 O O . VAL E 1 29 ? -31.133 116.058 83.182 1.00 31.52 31 VAL E O 1
ATOM 12853 N N . GLU E 1 31 ? -33.691 115.212 83.455 1.00 44.90 33 GLU E N 1
ATOM 12854 C CA . GLU E 1 31 ? -34.999 115.600 82.937 1.00 45.13 33 GLU E CA 1
ATOM 12855 C C . GLU E 1 31 ? -36.107 115.371 83.977 1.00 45.27 33 GLU E C 1
ATOM 12856 O O . GLU E 1 31 ? -36.963 116.244 84.193 1.00 45.09 33 GLU E O 1
ATOM 12858 N N . ASP E 1 32 ? -36.081 114.191 84.606 1.00 45.46 34 ASP E N 1
ATOM 12859 C CA . ASP E 1 32 ? -36.971 113.850 85.725 1.00 45.52 34 ASP E CA 1
ATOM 12860 C C . ASP E 1 32 ? -36.396 114.357 87.054 1.00 45.56 34 ASP E C 1
ATOM 12861 O O . ASP E 1 32 ? -37.128 114.889 87.896 1.00 45.47 34 ASP E O 1
ATOM 12863 N N . ARG E 1 33 ? -35.082 114.195 87.225 1.00 45.67 35 ARG E N 1
ATOM 12864 C CA . ARG E 1 33 ? -34.352 114.737 88.379 1.00 45.73 35 ARG E CA 1
ATOM 12865 C C . ARG E 1 33 ? -34.278 116.282 88.338 1.00 45.34 35 ARG E C 1
ATOM 12866 O O . ARG E 1 33 ? -33.859 116.930 89.313 1.00 45.38 35 ARG E O 1
ATOM 12874 N N . LEU E 1 34 ? -34.707 116.866 87.218 1.00 44.71 36 LEU E N 1
ATOM 12875 C CA . LEU E 1 34 ? -34.749 118.324 87.056 1.00 43.95 36 LEU E CA 1
ATOM 12876 C C . LEU E 1 34 ? -35.710 118.978 88.047 1.00 43.30 36 LEU E C 1
ATOM 12877 O O . LEU E 1 34 ? -35.434 120.068 88.543 1.00 43.09 36 LEU E O 1
ATOM 12882 N N . GLN E 1 35 ? -36.826 118.305 88.333 1.00 42.52 37 GLN E N 1
ATOM 12883 C CA . GLN E 1 35 ? -37.804 118.802 89.304 1.00 41.85 37 GLN E CA 1
ATOM 12884 C C . GLN E 1 35 ? -37.356 118.718 90.770 1.00 41.46 37 GLN E C 1
ATOM 12885 O O . GLN E 1 35 ? -37.848 119.478 91.604 1.00 41.40 37 GLN E O 1
ATOM 12891 N N . GLN E 1 36 ? -36.439 117.803 91.084 1.00 40.89 38 GLN E N 1
ATOM 12892 C CA . GLN E 1 36 ? -35.794 117.781 92.403 1.00 40.39 38 GLN E CA 1
ATOM 12893 C C . GLN E 1 36 ? -35.073 119.100 92.647 1.00 39.96 38 GLN E C 1
ATOM 12894 O O . GLN E 1 36 ? -35.255 119.735 93.684 1.00 39.81 38 GLN E O 1
ATOM 12900 N N . GLN E 1 37 ? -34.254 119.498 91.675 1.00 39.61 39 GLN E N 1
ATOM 12901 C CA . GLN E 1 37 ? -33.474 120.731 91.741 1.00 39.23 39 GLN E CA 1
ATOM 12902 C C . GLN E 1 37 ? -34.387 121.926 91.954 1.00 38.63 39 GLN E C 1
ATOM 12903 O O . GLN E 1 37 ? -34.183 122.711 92.873 1.00 38.93 39 GLN E O 1
ATOM 12909 N N . ILE E 1 38 ? -35.397 122.052 91.101 1.00 37.85 40 ILE E N 1
ATOM 12910 C CA . ILE E 1 38 ? -36.423 123.072 91.257 1.00 37.21 40 ILE E CA 1
ATOM 12911 C C . ILE E 1 38 ? -36.916 123.110 92.702 1.00 36.78 40 ILE E C 1
ATOM 12912 O O . ILE E 1 38 ? -36.900 124.166 93.329 1.00 36.62 40 ILE E O 1
ATOM 12917 N N . THR E 1 39 ? -37.331 121.951 93.221 1.00 36.41 41 THR E N 1
ATOM 12918 C CA . THR E 1 39 ? -37.875 121.841 94.575 1.00 36.03 41 THR E CA 1
ATOM 12919 C C . THR E 1 39 ? -36.865 122.281 95.623 1.00 36.09 41 THR E C 1
ATOM 12920 O O . THR E 1 39 ? -37.174 123.139 96.447 1.00 36.08 41 THR E O 1
ATOM 12924 N N . LYS E 1 40 ? -35.666 121.701 95.586 1.00 36.17 42 LYS E N 1
ATOM 12925 C CA . LYS E 1 40 ? -34.596 122.060 96.523 1.00 36.36 42 LYS E CA 1
ATOM 12926 C C . LYS E 1 40 ? -34.443 123.573 96.583 1.00 36.32 42 LYS E C 1
ATOM 12927 O O . LYS E 1 40 ? -34.357 124.148 97.667 1.00 36.33 42 LYS E O 1
ATOM 12941 N N . LYS E 1 42 ? -36.741 126.038 95.714 1.00 35.33 44 LYS E N 1
ATOM 12942 C CA . LYS E 1 42 ? -37.911 126.609 96.405 1.00 34.88 44 LYS E CA 1
ATOM 12943 C C . LYS E 1 42 ? -37.801 126.440 97.915 1.00 34.39 44 LYS E C 1
ATOM 12944 O O . LYS E 1 42 ? -37.978 127.384 98.672 1.00 34.27 44 LYS E O 1
ATOM 12950 N N . GLU E 1 43 ? -37.490 125.213 98.320 1.00 33.95 45 GLU E N 1
ATOM 12951 C CA . GLU E 1 43 ? -37.661 124.738 99.679 1.00 33.53 45 GLU E CA 1
ATOM 12952 C C . GLU E 1 43 ? -36.572 125.196 100.636 1.00 33.17 45 GLU E C 1
ATOM 12953 O O . GLU E 1 43 ? -36.828 125.323 101.826 1.00 33.34 45 GLU E O 1
ATOM 12959 N N . SER E 1 44 ? -35.366 125.442 100.132 1.00 32.75 46 SER E N 1
ATOM 12960 C CA . SER E 1 44 ? -34.209 125.639 101.014 1.00 32.37 46 SER E CA 1
ATOM 12961 C C . SER E 1 44 ? -33.066 126.528 100.480 1.00 31.90 46 SER E C 1
ATOM 12962 O O . SER E 1 44 ? -31.991 126.584 101.079 1.00 31.31 46 SER E O 1
ATOM 12965 N N . HIS E 1 45 ? -33.312 127.221 99.369 1.00 31.59 47 HIS E N 1
ATOM 12966 C CA . HIS E 1 45 ? -32.346 128.157 98.797 1.00 31.19 47 HIS E CA 1
ATOM 12967 C C . HIS E 1 45 ? -32.959 129.546 98.659 1.00 31.10 47 HIS E C 1
ATOM 12968 O O . HIS E 1 45 ? -34.176 129.701 98.628 1.00 30.99 47 HIS E O 1
ATOM 12975 N N . GLU E 1 46 ? -32.079 130.541 98.577 1.00 31.06 48 GLU E N 1
ATOM 12976 C CA . GLU E 1 46 ? -32.404 131.900 98.167 1.00 30.80 48 GLU E CA 1
ATOM 12977 C C . GLU E 1 46 ? -31.524 132.172 96.954 1.00 30.67 48 GLU E C 1
ATOM 12978 O O . GLU E 1 46 ? -30.311 132.381 97.075 1.00 30.78 48 GLU E O 1
ATOM 12984 N N . VAL E 1 47 ? -32.140 132.138 95.781 1.00 30.47 49 VAL E N 1
ATOM 12985 C CA . VAL E 1 47 ? -31.437 132.251 94.514 1.00 30.41 49 VAL E CA 1
ATOM 12986 C C . VAL E 1 47 ? -31.436 133.692 94.004 1.00 30.93 49 VAL E C 1
ATOM 12987 O O . VAL E 1 47 ? -32.511 134.299 93.823 1.00 31.43 49 VAL E O 1
ATOM 12991 N N . TYR E 1 48 ? -30.242 134.241 93.774 1.00 30.87 50 TYR E N 1
ATOM 12992 C CA . TYR E 1 48 ? -30.107 135.633 93.330 1.00 30.96 50 TYR E CA 1
ATOM 12993 C C . TYR E 1 48 ? -29.486 135.733 91.943 1.00 30.81 50 TYR E C 1
ATOM 12994 O O . TYR E 1 48 ? -28.542 135.010 91.626 1.00 30.97 50 TYR E O 1
ATOM 13003 N N . GLY E 1 49 ? -30.012 136.638 91.124 1.00 30.55 51 GLY E N 1
ATOM 13004 C CA . GLY E 1 49 ? -29.478 136.841 89.782 1.00 30.23 51 GLY E CA 1
ATOM 13005 C C . GLY E 1 49 ? -29.376 138.287 89.327 1.00 30.16 51 GLY E C 1
ATOM 13006 O O . GLY E 1 49 ? -29.915 139.208 89.965 1.00 29.93 51 GLY E O 1
ATOM 13007 N N . ILE E 1 50 ? -28.664 138.481 88.220 1.00 30.00 52 ILE E N 1
ATOM 13008 C CA . ILE E 1 50 ? -28.635 139.764 87.528 1.00 30.22 52 ILE E CA 1
ATOM 13009 C C . ILE E 1 50 ? -29.058 139.587 86.062 1.00 30.38 52 ILE E C 1
ATOM 13010 O O . ILE E 1 50 ? -28.568 138.683 85.377 1.00 30.47 52 ILE E O 1
ATOM 13023 N N . GLU E 1 52 ? -29.464 140.868 82.050 1.00 30.04 54 GLU E N 1
ATOM 13024 C CA . GLU E 1 52 ? -29.025 141.778 80.998 1.00 29.83 54 GLU E CA 1
ATOM 13025 C C . GLU E 1 52 ? -29.955 141.610 79.817 1.00 29.73 54 GLU E C 1
ATOM 13026 O O . GLU E 1 52 ? -30.015 140.539 79.211 1.00 29.70 54 GLU E O 1
ATOM 13032 N N . GLY E 1 53 ? -30.678 142.677 79.498 1.00 29.69 55 GLY E N 1
ATOM 13033 C CA . GLY E 1 53 ? -31.806 142.585 78.590 1.00 29.76 55 GLY E CA 1
ATOM 13034 C C . GLY E 1 53 ? -32.819 141.632 79.193 1.00 29.92 55 GLY E C 1
ATOM 13035 O O . GLY E 1 53 ? -33.141 141.716 80.385 1.00 29.71 55 GLY E O 1
ATOM 13036 N N . GLU E 1 54 ? -33.294 140.700 78.374 1.00 30.14 56 GLU E N 1
ATOM 13037 C CA . GLU E 1 54 ? -34.297 139.729 78.812 1.00 30.32 56 GLU E CA 1
ATOM 13038 C C . GLU E 1 54 ? -33.669 138.488 79.452 1.00 30.00 56 GLU E C 1
ATOM 13039 O O . GLU E 1 54 ? -34.388 137.585 79.867 1.00 30.37 56 GLU E O 1
ATOM 13045 N N . ASN E 1 55 ? -32.340 138.442 79.549 1.00 29.50 57 ASN E N 1
ATOM 13046 C CA . ASN E 1 55 ? -31.664 137.196 79.919 1.00 28.91 57 ASN E CA 1
ATOM 13047 C C . ASN E 1 55 ? -30.897 137.196 81.236 1.00 28.68 57 ASN E C 1
ATOM 13048 O O . ASN E 1 55 ? -30.270 138.178 81.628 1.00 28.59 57 ASN E O 1
ATOM 13053 N N . LEU E 1 56 ? -30.976 136.069 81.924 1.00 28.33 58 LEU E N 1
ATOM 13054 C CA . LEU E 1 56 ? -30.272 135.900 83.159 1.00 28.18 58 LEU E CA 1
ATOM 13055 C C . LEU E 1 56 ? -28.800 135.702 82.827 1.00 28.14 58 LEU E C 1
ATOM 13056 O O . LEU E 1 56 ? -28.447 134.808 82.049 1.00 28.40 58 LEU E O 1
ATOM 13061 N N . ALA E 1 57 ? -27.959 136.539 83.431 1.00 27.68 59 ALA E N 1
ATOM 13062 C CA . ALA E 1 57 ? -26.563 136.672 83.062 1.00 26.94 59 ALA E CA 1
ATOM 13063 C C . ALA E 1 57 ? -25.654 136.041 84.104 1.00 26.89 59 ALA E C 1
ATOM 13064 O O . ALA E 1 57 ? -24.565 135.526 83.781 1.00 26.96 59 ALA E O 1
ATOM 13066 N N . ALA E 1 58 ? -26.097 136.091 85.358 1.00 26.38 60 ALA E N 1
ATOM 13067 C CA . ALA E 1 58 ? -25.326 135.539 86.461 1.00 26.08 60 ALA E CA 1
ATOM 13068 C C . ALA E 1 58 ? -26.225 135.162 87.627 1.00 25.90 60 ALA E C 1
ATOM 13069 O O . ALA E 1 58 ? -27.280 135.755 87.816 1.00 26.03 60 ALA E O 1
ATOM 13071 N N . LYS E 1 59 ? -25.812 134.153 88.388 1.00 25.81 61 LYS E N 1
ATOM 13072 C CA . LYS E 1 59 ? -26.556 133.713 89.564 1.00 25.85 61 LYS E CA 1
ATOM 13073 C C . LYS E 1 59 ? -25.659 133.422 90.771 1.00 25.92 61 LYS E C 1
ATOM 13074 O O . LYS E 1 59 ? -24.465 133.133 90.626 1.00 26.08 61 LYS E O 1
ATOM 13080 N N . LEU E 1 60 ? -26.259 133.509 91.956 1.00 25.74 62 LEU E N 1
ATOM 13081 C CA . LEU E 1 60 ? -25.648 133.058 93.201 1.00 25.52 62 LEU E CA 1
ATOM 13082 C C . LEU E 1 60 ? -26.761 132.445 94.052 1.00 25.05 62 LEU E C 1
ATOM 13083 O O . LEU E 1 60 ? -27.862 132.966 94.052 1.00 25.09 62 LEU E O 1
ATOM 13088 N N . HIS E 1 61 ? -26.488 131.338 94.744 1.00 24.67 63 HIS E N 1
ATOM 13089 C CA . HIS E 1 61 ? -27.443 130.762 95.705 1.00 24.25 63 HIS E CA 1
ATOM 13090 C C . HIS E 1 61 ? -26.951 131.011 97.129 1.00 23.72 63 HIS E C 1
ATOM 13091 O O . HIS E 1 61 ? -25.763 130.796 97.421 1.00 23.65 63 HIS E O 1
ATOM 13098 N N . LEU E 1 62 ? -27.858 131.420 98.016 1.00 22.94 64 LEU E N 1
ATOM 13099 C CA . LEU E 1 62 ? -27.554 131.512 99.453 1.00 22.43 64 LEU E CA 1
ATOM 13100 C C . LEU E 1 62 ? -28.399 130.522 100.235 1.00 21.97 64 LEU E C 1
ATOM 13101 O O . LEU E 1 62 ? -29.621 130.674 100.335 1.00 22.22 64 LEU E O 1
ATOM 13106 N N . ILE E 1 63 ? -27.751 129.507 100.783 1.00 21.25 65 ILE E N 1
ATOM 13107 C CA . ILE E 1 63 ? -28.456 128.461 101.491 1.00 20.56 65 ILE E CA 1
ATOM 13108 C C . ILE E 1 63 ? -28.367 128.748 102.976 1.00 20.46 65 ILE E C 1
ATOM 13109 O O . ILE E 1 63 ? -27.272 128.869 103.519 1.00 20.63 65 ILE E O 1
ATOM 13114 N N . PRO E 1 64 ? -29.518 128.869 103.647 1.00 20.29 66 PRO E N 1
ATOM 13115 C CA . PRO E 1 64 ? -29.509 129.016 105.099 1.00 20.08 66 PRO E CA 1
ATOM 13116 C C . PRO E 1 64 ? -29.017 127.743 105.766 1.00 19.93 66 PRO E C 1
ATOM 13117 O O . PRO E 1 64 ? -29.568 126.679 105.518 1.00 20.30 66 PRO E O 1
ATOM 13121 N N . PHE E 1 65 ? -27.980 127.862 106.588 1.00 19.68 67 PHE E N 1
ATOM 13122 C CA . PHE E 1 65 ? -27.395 126.734 107.324 1.00 19.54 67 PHE E CA 1
ATOM 13123 C C . PHE E 1 65 ? -27.137 127.133 108.771 1.00 19.34 67 PHE E C 1
ATOM 13124 O O . PHE E 1 65 ? -27.289 128.303 109.148 1.00 19.68 67 PHE E O 1
ATOM 13132 N N . HIS E 1 66 ? -26.727 126.148 109.565 1.00 18.83 68 HIS E N 1
ATOM 13133 C CA . HIS E 1 66 ? -26.099 126.384 110.852 1.00 18.39 68 HIS E CA 1
ATOM 13134 C C . HIS E 1 66 ? -24.830 125.523 110.946 1.00 18.10 68 HIS E C 1
ATOM 13135 O O . HIS E 1 66 ? -24.752 124.431 110.364 1.00 18.31 68 HIS E O 1
ATOM 13142 N N . ILE E 1 67 ? -23.831 125.999 111.679 1.00 17.28 69 ILE E N 1
ATOM 13143 C CA . ILE E 1 67 ? -22.633 125.192 111.880 1.00 16.50 69 ILE E CA 1
ATOM 13144 C C . ILE E 1 67 ? -22.293 125.049 113.361 1.00 16.15 69 ILE E C 1
ATOM 13145 O O . ILE E 1 67 ? -22.810 125.795 114.199 1.00 16.17 69 ILE E O 1
ATOM 13150 N N . TYR E 1 68 ? -21.431 124.079 113.671 1.00 15.49 70 TYR E N 1
ATOM 13151 C CA . TYR E 1 68 ? -20.872 123.928 115.004 1.00 14.88 70 TYR E CA 1
ATOM 13152 C C . TYR E 1 68 ? -19.481 124.569 115.102 1.00 14.77 70 TYR E C 1
ATOM 13153 O O . TYR E 1 68 ? -18.544 124.188 114.402 1.00 14.46 70 TYR E O 1
ATOM 13162 N N . ILE E 1 69 ? -19.363 125.547 115.984 1.00 14.77 71 ILE E N 1
ATOM 13163 C CA . ILE E 1 69 ? -18.070 125.960 116.477 1.00 14.80 71 ILE E CA 1
ATOM 13164 C C . ILE E 1 69 ? -18.079 125.504 117.929 1.00 14.66 71 ILE E C 1
ATOM 13165 O O . ILE E 1 69 ? -18.664 126.160 118.783 1.00 14.69 71 ILE E O 1
ATOM 13170 N N . GLY E 1 70 ? -17.460 124.353 118.183 1.00 14.60 72 GLY E N 1
ATOM 13171 C CA . GLY E 1 70 ? -17.656 123.626 119.424 1.00 14.95 72 GLY E CA 1
ATOM 13172 C C . GLY E 1 70 ? -19.133 123.309 119.601 1.00 15.51 72 GLY E C 1
ATOM 13173 O O . GLY E 1 70 ? -19.837 122.985 118.639 1.00 15.33 72 GLY E O 1
ATOM 13174 N N . LYS E 1 71 ? -19.617 123.433 120.830 1.00 16.02 73 LYS E N 1
ATOM 13175 C CA . LYS E 1 71 ? -21.025 123.184 121.108 1.00 16.74 73 LYS E CA 1
ATOM 13176 C C . LYS E 1 71 ? -21.918 124.294 120.580 1.00 16.93 73 LYS E C 1
ATOM 13177 O O . LYS E 1 71 ? -23.122 124.115 120.473 1.00 16.91 73 LYS E O 1
ATOM 13183 N N . GLU E 1 72 ? -21.325 125.433 120.249 1.00 17.53 74 GLU E N 1
ATOM 13184 C CA . GLU E 1 72 ? -22.091 126.618 119.873 1.00 18.39 74 GLU E CA 1
ATOM 13185 C C . GLU E 1 72 ? -22.527 126.594 118.406 1.00 18.64 74 GLU E C 1
ATOM 13186 O O . GLU E 1 72 ? -21.718 126.352 117.494 1.00 18.84 74 GLU E O 1
ATOM 13192 N N . LYS E 1 73 ? -23.820 126.822 118.192 1.00 18.74 75 LYS E N 1
ATOM 13193 C CA . LYS E 1 73 ? -24.391 126.830 116.850 1.00 18.58 75 LYS E CA 1
ATOM 13194 C C . LYS E 1 73 ? -24.406 128.238 116.283 1.00 18.50 75 LYS E C 1
ATOM 13195 O O . LYS E 1 73 ? -24.882 129.167 116.906 1.00 18.42 75 LYS E O 1
ATOM 13201 N N . PHE E 1 74 ? -23.850 128.375 115.094 1.00 18.75 76 PHE E N 1
ATOM 13202 C CA . PHE E 1 74 ? -23.723 129.657 114.439 1.00 19.14 76 PHE E CA 1
ATOM 13203 C C . PHE E 1 74 ? -24.548 129.635 113.177 1.00 19.71 76 PHE E C 1
ATOM 13204 O O . PHE E 1 74 ? -24.465 128.686 112.389 1.00 20.25 76 PHE E O 1
ATOM 13212 N N . LYS E 1 75 ? -25.342 130.680 112.985 1.00 20.06 77 LYS E N 1
ATOM 13213 C CA . LYS E 1 75 ? -26.100 130.838 111.763 1.00 20.29 77 LYS E CA 1
ATOM 13214 C C . LYS E 1 75 ? -25.066 131.073 110.678 1.00 20.30 77 LYS E C 1
ATOM 13215 O O . LYS E 1 75 ? -24.216 131.947 110.814 1.00 20.55 77 LYS E O 1
ATOM 13229 N N . GLY E 1 77 ? -24.317 131.244 106.401 1.00 21.42 79 GLY E N 1
ATOM 13230 C CA . GLY E 1 77 ? -24.886 131.438 105.068 1.00 21.84 79 GLY E CA 1
ATOM 13231 C C . GLY E 1 77 ? -24.023 130.768 104.027 1.00 22.28 79 GLY E C 1
ATOM 13232 O O . GLY E 1 77 ? -22.903 131.211 103.757 1.00 22.70 79 GLY E O 1
ATOM 13233 N N . GLY E 1 78 ? -24.530 129.677 103.460 1.00 22.41 80 GLY E N 1
ATOM 13234 C CA . GLY E 1 78 ? -23.801 128.924 102.447 1.00 22.50 80 GLY E CA 1
ATOM 13235 C C . GLY E 1 78 ? -23.944 129.542 101.068 1.00 22.54 80 GLY E C 1
ATOM 13236 O O . GLY E 1 78 ? -25.051 129.698 100.544 1.00 22.59 80 GLY E O 1
ATOM 13237 N N . VAL E 1 79 ? -22.813 129.919 100.492 1.00 22.45 81 VAL E N 1
ATOM 13238 C CA . VAL E 1 79 ? -22.789 130.450 99.142 1.00 22.33 81 VAL E CA 1
ATOM 13239 C C . VAL E 1 79 ? -22.550 129.273 98.197 1.00 22.13 81 VAL E C 1
ATOM 13240 O O . VAL E 1 79 ? -21.621 128.491 98.406 1.00 22.12 81 VAL E O 1
ATOM 13244 N N . ALA E 1 80 ? -23.385 129.145 97.168 1.00 21.81 82 ALA E N 1
ATOM 13245 C CA . ALA E 1 80 ? -23.275 128.031 96.218 1.00 21.50 82 ALA E CA 1
ATOM 13246 C C . ALA E 1 80 ? -23.798 128.400 94.835 1.00 21.52 82 ALA E C 1
ATOM 13247 O O . ALA E 1 80 ? -24.464 129.432 94.664 1.00 21.86 82 ALA E O 1
ATOM 13249 N N . GLY E 1 81 ? -23.496 127.538 93.862 1.00 21.30 83 GLY E N 1
ATOM 13250 C CA . GLY E 1 81 ? -23.886 127.707 92.458 1.00 20.71 83 GLY E CA 1
ATOM 13251 C C . GLY E 1 81 ? -23.642 129.086 91.880 1.00 20.48 83 GLY E C 1
ATOM 13252 O O . GLY E 1 81 ? -24.467 129.598 91.136 1.00 21.00 83 GLY E O 1
ATOM 13253 N N . VAL E 1 82 ? -22.522 129.696 92.240 1.00 20.10 84 VAL E N 1
ATOM 13254 C CA . VAL E 1 82 ? -22.130 130.987 91.713 1.00 19.81 84 VAL E CA 1
ATOM 13255 C C . VAL E 1 82 ? -21.702 130.777 90.275 1.00 19.64 84 VAL E C 1
ATOM 13256 O O . VAL E 1 82 ? -20.883 129.912 90.000 1.00 19.74 84 VAL E O 1
ATOM 13260 N N . ALA E 1 83 ? -22.282 131.545 89.354 1.00 19.67 85 ALA E N 1
ATOM 13261 C CA . ALA E 1 83 ? -22.051 131.331 87.912 1.00 19.62 85 ALA E CA 1
ATOM 13262 C C . ALA E 1 83 ? -22.459 132.512 87.033 1.00 19.40 85 ALA E C 1
ATOM 13263 O O . ALA E 1 83 ? -23.333 133.279 87.388 1.00 19.21 85 ALA E O 1
ATOM 13265 N N . THR E 1 84 ? -21.813 132.625 85.877 1.00 19.55 86 THR E N 1
ATOM 13266 C CA . THR E 1 84 ? -22.114 133.644 84.878 1.00 19.69 86 THR E CA 1
ATOM 13267 C C . THR E 1 84 ? -21.808 133.114 83.486 1.00 19.85 86 THR E C 1
ATOM 13268 O O . THR E 1 84 ? -20.865 132.346 83.296 1.00 20.23 86 THR E O 1
ATOM 13272 N N . TYR E 1 85 ? -22.599 133.502 82.499 1.00 19.98 87 TYR E N 1
ATOM 13273 C CA . TYR E 1 85 ? -22.259 133.118 81.134 1.00 20.03 87 TYR E CA 1
ATOM 13274 C C . TYR E 1 85 ? -21.055 133.949 80.711 1.00 20.00 87 TYR E C 1
ATOM 13275 O O . TYR E 1 85 ? -20.963 135.115 81.082 1.00 20.22 87 TYR E O 1
ATOM 13284 N N . PRO E 1 86 ? -20.113 133.349 79.962 1.00 20.01 88 PRO E N 1
ATOM 13285 C CA . PRO E 1 86 ? -18.868 134.013 79.555 1.00 19.92 88 PRO E CA 1
ATOM 13286 C C . PRO E 1 86 ? -19.049 135.373 78.869 1.00 19.90 88 PRO E C 1
ATOM 13287 O O . PRO E 1 86 ? -18.281 136.306 79.133 1.00 19.68 88 PRO E O 1
ATOM 13291 N N . GLU E 1 87 ? -20.063 135.483 78.011 1.00 20.09 89 GLU E N 1
ATOM 13292 C CA . GLU E 1 87 ? -20.351 136.730 77.298 1.00 20.34 89 GLU E CA 1
ATOM 13293 C C . GLU E 1 87 ? -20.619 137.914 78.230 1.00 20.63 89 GLU E C 1
ATOM 13294 O O . GLU E 1 87 ? -20.444 139.063 77.845 1.00 20.66 89 GLU E O 1
ATOM 13300 N N . TYR E 1 88 ? -21.027 137.629 79.458 1.00 21.12 90 TYR E N 1
ATOM 13301 C CA . TYR E 1 88 ? -21.262 138.673 80.433 1.00 21.82 90 TYR E CA 1
ATOM 13302 C C . TYR E 1 88 ? -20.169 138.744 81.498 1.00 22.55 90 TYR E C 1
ATOM 13303 O O . TYR E 1 88 ? -20.370 139.361 82.554 1.00 22.64 90 TYR E O 1
ATOM 13312 N N . ARG E 1 89 ? -19.025 138.109 81.245 1.00 23.30 91 ARG E N 1
ATOM 13313 C CA . ARG E 1 89 ? -17.928 138.147 82.217 1.00 23.99 91 ARG E CA 1
ATOM 13314 C C . ARG E 1 89 ? -17.271 139.519 82.330 1.00 24.38 91 ARG E C 1
ATOM 13315 O O . ARG E 1 89 ? -16.891 139.920 83.428 1.00 24.36 91 ARG E O 1
ATOM 13323 N N . ARG E 1 90 ? -17.161 140.240 81.209 1.00 25.03 92 ARG E N 1
ATOM 13324 C CA . ARG E 1 90 ? -16.596 141.602 81.203 1.00 25.71 92 ARG E CA 1
ATOM 13325 C C . ARG E 1 90 ? -17.377 142.576 82.111 1.00 25.52 92 ARG E C 1
ATOM 13326 O O . ARG E 1 90 ? -16.799 143.501 82.694 1.00 25.46 92 ARG E O 1
ATOM 13334 N N . SER E 1 91 ? -18.681 142.349 82.241 1.00 25.32 93 SER E N 1
ATOM 13335 C CA . SER E 1 91 ? -19.518 143.132 83.148 1.00 25.20 93 SER E CA 1
ATOM 13336 C C . SER E 1 91 ? -19.225 142.923 84.644 1.00 25.33 93 SER E C 1
ATOM 13337 O O . SER E 1 91 ? -19.493 143.806 85.452 1.00 25.38 93 SER E O 1
ATOM 13340 N N . GLY E 1 92 ? -18.683 141.768 85.018 1.00 25.52 94 GLY E N 1
ATOM 13341 C CA . GLY E 1 92 ? -18.376 141.493 86.427 1.00 26.08 94 GLY E CA 1
ATOM 13342 C C . GLY E 1 92 ? -19.625 141.509 87.302 1.00 26.42 94 GLY E C 1
ATOM 13343 O O . GLY E 1 92 ? -19.747 142.306 88.243 1.00 26.43 94 GLY E O 1
ATOM 13344 N N . TYR E 1 93 ? -20.557 140.621 86.977 1.00 26.48 95 TYR E N 1
ATOM 13345 C CA . TYR E 1 93 ? -21.817 140.536 87.682 1.00 26.46 95 TYR E CA 1
ATOM 13346 C C . TYR E 1 93 ? -21.702 139.757 88.981 1.00 26.59 95 TYR E C 1
ATOM 13347 O O . TYR E 1 93 ? -22.480 139.968 89.907 1.00 26.63 95 TYR E O 1
ATOM 13356 N N . VAL E 1 94 ? -20.741 138.846 89.042 1.00 26.80 96 VAL E N 1
ATOM 13357 C CA . VAL E 1 94 ? -20.556 138.006 90.223 1.00 27.16 96 VAL E CA 1
ATOM 13358 C C . VAL E 1 94 ? -20.152 138.854 91.440 1.00 27.28 96 VAL E C 1
ATOM 13359 O O . VAL E 1 94 ? -20.633 138.628 92.550 1.00 27.32 96 VAL E O 1
ATOM 13363 N N . LYS E 1 95 ? -19.279 139.835 91.218 1.00 27.51 97 LYS E N 1
ATOM 13364 C CA . LYS E 1 95 ? -18.893 140.761 92.266 1.00 27.51 97 LYS E CA 1
ATOM 13365 C C . LYS E 1 95 ? -20.142 141.375 92.892 1.00 27.74 97 LYS E C 1
ATOM 13366 O O . LYS E 1 95 ? -20.321 141.275 94.104 1.00 28.03 97 LYS E O 1
ATOM 13372 N N . GLU E 1 96 ? -21.009 141.976 92.068 1.00 27.89 98 GLU E N 1
ATOM 13373 C CA . GLU E 1 96 ? -22.257 142.612 92.555 1.00 28.02 98 GLU E CA 1
ATOM 13374 C C . GLU E 1 96 ? -23.078 141.636 93.413 1.00 27.24 98 GLU E C 1
ATOM 13375 O O . GLU E 1 96 ? -23.525 141.986 94.507 1.00 27.09 98 GLU E O 1
ATOM 13381 N N . LEU E 1 97 ? -23.238 140.407 92.924 1.00 26.59 99 LEU E N 1
ATOM 13382 C CA . LEU E 1 97 ? -23.979 139.370 93.635 1.00 25.96 99 LEU E CA 1
ATOM 13383 C C . LEU E 1 97 ? -23.334 139.010 94.975 1.00 26.14 99 LEU E C 1
ATOM 13384 O O . LEU E 1 97 ? -24.024 138.825 95.982 1.00 26.42 99 LEU E O 1
ATOM 13389 N N . LEU E 1 98 ? -22.014 138.913 94.995 1.00 26.00 100 LEU E N 1
ATOM 13390 C CA . LEU E 1 98 ? -21.328 138.513 96.209 1.00 26.24 100 LEU E CA 1
ATOM 13391 C C . LEU E 1 98 ? -21.468 139.594 97.297 1.00 26.28 100 LEU E C 1
ATOM 13392 O O . LEU E 1 98 ? -21.677 139.275 98.474 1.00 26.14 100 LEU E O 1
ATOM 13397 N N . GLN E 1 99 ? -21.371 140.861 96.883 1.00 26.21 101 GLN E N 1
ATOM 13398 C CA . GLN E 1 99 ? -21.572 142.015 97.758 1.00 26.09 101 GLN E CA 1
ATOM 13399 C C . GLN E 1 99 ? -22.979 142.000 98.307 1.00 25.98 101 GLN E C 1
ATOM 13400 O O . GLN E 1 99 ? -23.190 142.230 99.486 1.00 25.65 101 GLN E O 1
ATOM 13406 N N . HIS E 1 100 ? -23.938 141.715 97.439 1.00 26.31 102 HIS E N 1
ATOM 13407 C CA . HIS E 1 100 ? -25.331 141.718 97.826 1.00 26.81 102 HIS E CA 1
ATOM 13408 C C . HIS E 1 100 ? -25.598 140.625 98.857 1.00 26.89 102 HIS E C 1
ATOM 13409 O O . HIS E 1 100 ? -26.323 140.857 99.826 1.00 27.23 102 HIS E O 1
ATOM 13416 N N . SER E 1 101 ? -25.021 139.442 98.649 1.00 26.76 103 SER E N 1
ATOM 13417 C CA . SER E 1 101 ? -25.204 138.325 99.588 1.00 26.61 103 SER E CA 1
ATOM 13418 C C . SER E 1 101 ? -24.644 138.643 100.981 1.00 26.48 103 SER E C 1
ATOM 13419 O O . SER E 1 101 ? -25.251 138.288 101.995 1.00 26.45 103 SER E O 1
ATOM 13422 N N . LEU E 1 102 ? -23.494 139.313 101.020 1.00 26.17 104 LEU E N 1
ATOM 13423 C CA . LEU E 1 102 ? -22.960 139.842 102.266 1.00 26.17 104 LEU E CA 1
ATOM 13424 C C . LEU E 1 102 ? -23.939 140.770 103.010 1.00 26.22 104 LEU E C 1
ATOM 13425 O O . LEU E 1 102 ? -24.088 140.668 104.226 1.00 26.40 104 LEU E O 1
ATOM 13430 N N . GLN E 1 103 ? -24.607 141.658 102.283 1.00 26.04 105 GLN E N 1
ATOM 13431 C CA . GLN E 1 103 ? -25.537 142.603 102.896 1.00 26.40 105 GLN E CA 1
ATOM 13432 C C . GLN E 1 103 ? -26.784 141.897 103.409 1.00 26.65 105 GLN E C 1
ATOM 13433 O O . GLN E 1 103 ? -27.277 142.209 104.496 1.00 26.99 105 GLN E O 1
ATOM 13439 N N . THR E 1 104 ? -27.280 140.954 102.614 1.00 26.69 106 THR E N 1
ATOM 13440 C CA . THR E 1 104 ? -28.391 140.096 102.975 1.00 26.91 106 THR E CA 1
ATOM 13441 C C . THR E 1 104 ? -28.084 139.285 104.233 1.00 27.26 106 THR E C 1
ATOM 13442 O O . THR E 1 104 ? -28.945 139.119 105.101 1.00 27.47 106 THR E O 1
ATOM 13454 N N . LYS E 1 106 ? -25.718 139.868 106.657 1.00 28.28 108 LYS E N 1
ATOM 13455 C CA . LYS E 1 106 ? -25.627 140.782 107.783 1.00 28.46 108 LYS E CA 1
ATOM 13456 C C . LYS E 1 106 ? -27.039 141.076 108.278 1.00 28.75 108 LYS E C 1
ATOM 13457 O O . LYS E 1 106 ? -27.320 140.959 109.467 1.00 28.85 108 LYS E O 1
ATOM 13463 N N . LYS E 1 107 ? -27.933 141.385 107.344 1.00 29.21 109 LYS E N 1
ATOM 13464 C CA . LYS E 1 107 ? -29.295 141.806 107.653 1.00 29.82 109 LYS E CA 1
ATOM 13465 C C . LYS E 1 107 ? -30.130 140.694 108.322 1.00 30.28 109 LYS E C 1
ATOM 13466 O O . LYS E 1 107 ? -30.927 140.965 109.232 1.00 30.03 109 LYS E O 1
ATOM 13472 N N . ASP E 1 108 ? -29.922 139.451 107.876 1.00 30.92 110 ASP E N 1
ATOM 13473 C CA . ASP E 1 108 ? -30.682 138.289 108.350 1.00 31.50 110 ASP E CA 1
ATOM 13474 C C . ASP E 1 108 ? -30.087 137.648 109.596 1.00 32.08 110 ASP E C 1
ATOM 13475 O O . ASP E 1 108 ? -30.709 136.788 110.213 1.00 31.81 110 ASP E O 1
ATOM 13480 N N . GLY E 1 109 ? -28.872 138.051 109.945 1.00 33.28 111 GLY E N 1
ATOM 13481 C CA . GLY E 1 109 ? -28.215 137.582 111.158 1.00 34.80 111 GLY E CA 1
ATOM 13482 C C . GLY E 1 109 ? -27.217 136.466 110.939 1.00 36.02 111 GLY E C 1
ATOM 13483 O O . GLY E 1 109 ? -26.845 135.776 111.883 1.00 35.86 111 GLY E O 1
ATOM 13484 N N . TYR E 1 110 ? -26.791 136.270 109.697 1.00 37.60 112 TYR E N 1
ATOM 13485 C CA . TYR E 1 110 ? -25.716 135.327 109.427 1.00 39.50 112 TYR E CA 1
ATOM 13486 C C . TYR E 1 110 ? -24.396 135.958 109.830 1.00 40.97 112 TYR E C 1
ATOM 13487 O O . TYR E 1 110 ? -23.957 136.915 109.201 1.00 41.20 112 TYR E O 1
ATOM 13496 N N . THR E 1 111 ? -23.760 135.426 110.865 1.00 42.80 113 THR E N 1
ATOM 13497 C CA . THR E 1 111 ? -22.460 135.944 111.301 1.00 44.52 113 THR E CA 1
ATOM 13498 C C . THR E 1 111 ? -21.274 135.380 110.499 1.00 45.38 113 THR E C 1
ATOM 13499 O O . THR E 1 111 ? -20.218 135.999 110.432 1.00 45.37 113 THR E O 1
ATOM 13503 N N . VAL E 1 112 ? -21.472 134.217 109.879 1.00 46.19 114 VAL E N 1
ATOM 13504 C CA . VAL E 1 112 ? -20.398 133.462 109.241 1.00 46.45 114 VAL E CA 1
ATOM 13505 C C . VAL E 1 112 ? -20.865 132.824 107.927 1.00 45.68 114 VAL E C 1
ATOM 13506 O O . VAL E 1 112 ? -22.018 132.421 107.818 1.00 45.94 114 VAL E O 1
ATOM 13510 N N . SER E 1 113 ? -19.969 132.756 106.939 1.00 44.12 115 SER E N 1
ATOM 13511 C CA . SER E 1 113 ? -20.264 132.190 105.612 1.00 42.28 115 SER E CA 1
ATOM 13512 C C . SER E 1 113 ? -19.245 131.135 105.151 1.00 40.80 115 SER E C 1
ATOM 13513 O O . SER E 1 113 ? -18.053 131.241 105.441 1.00 40.71 115 SER E O 1
ATOM 13524 N N . LEU E 1 115 ? -18.221 128.444 101.634 1.00 32.44 117 LEU E N 1
ATOM 13525 C CA . LEU E 1 115 ? -18.445 128.077 100.244 1.00 30.71 117 LEU E CA 1
ATOM 13526 C C . LEU E 1 115 ? -17.380 127.118 99.735 1.00 29.88 117 LEU E C 1
ATOM 13527 O O . LEU E 1 115 ? -16.297 127.045 100.296 1.00 29.75 117 LEU E O 1
ATOM 13532 N N . HIS E 1 116 ? -17.683 126.395 98.662 1.00 28.95 118 HIS E N 1
ATOM 13533 C CA . HIS E 1 116 ? -16.671 125.594 97.983 1.00 28.09 118 HIS E CA 1
ATOM 13534 C C . HIS E 1 116 ? -16.169 126.308 96.718 1.00 27.50 118 HIS E C 1
ATOM 13535 O O . HIS E 1 116 ? -16.915 126.467 95.759 1.00 27.44 118 HIS E O 1
ATOM 13542 N N . PRO E 1 117 ? -14.890 126.717 96.708 1.00 27.05 119 PRO E N 1
ATOM 13543 C CA . PRO E 1 117 ? -14.354 127.555 95.625 1.00 27.01 119 PRO E CA 1
ATOM 13544 C C . PRO E 1 117 ? -14.094 126.809 94.321 1.00 26.88 119 PRO E C 1
ATOM 13545 O O . PRO E 1 117 ? -13.505 125.726 94.351 1.00 26.83 119 PRO E O 1
ATOM 13549 N N . PHE E 1 118 ? -14.509 127.374 93.187 1.00 26.81 120 PHE E N 1
ATOM 13550 C CA . PHE E 1 118 ? -13.987 126.870 91.908 1.00 27.24 120 PHE E CA 1
ATOM 13551 C C . PHE E 1 118 ? -12.513 127.288 91.797 1.00 26.75 120 PHE E C 1
ATOM 13552 O O . PHE E 1 118 ? -11.689 126.522 91.309 1.00 26.95 120 PHE E O 1
ATOM 13560 N N . ALA E 1 119 ? -12.207 128.497 92.277 1.00 26.10 121 ALA E N 1
ATOM 13561 C CA . ALA E 1 119 ? -10.841 128.999 92.433 1.00 25.32 121 ALA E CA 1
ATOM 13562 C C . ALA E 1 119 ? -10.734 129.710 93.780 1.00 25.14 121 ALA E C 1
ATOM 13563 O O . ALA E 1 119 ? -11.678 130.377 94.219 1.00 25.21 121 ALA E O 1
ATOM 13565 N N . VAL E 1 120 ? -9.594 129.562 94.448 1.00 24.55 122 VAL E N 1
ATOM 13566 C CA . VAL E 1 120 ? -9.433 130.157 95.771 1.00 23.54 122 VAL E CA 1
ATOM 13567 C C . VAL E 1 120 ? -9.137 131.642 95.668 1.00 22.80 122 VAL E C 1
ATOM 13568 O O . VAL E 1 120 ? -9.701 132.438 96.418 1.00 22.79 122 VAL E O 1
ATOM 13572 N N . SER E 1 121 ? -8.277 132.019 94.730 1.00 21.93 123 SER E N 1
ATOM 13573 C CA . SER E 1 121 ? -7.873 133.419 94.600 1.00 21.30 123 SER E CA 1
ATOM 13574 C C . SER E 1 121 ? -9.052 134.364 94.348 1.00 20.67 123 SER E C 1
ATOM 13575 O O . SER E 1 121 ? -9.008 135.533 94.719 1.00 20.60 123 SER E O 1
ATOM 13578 N N . PHE E 1 122 ? -10.103 133.854 93.720 1.00 20.12 124 PHE E N 1
ATOM 13579 C CA . PHE E 1 122 ? -11.253 134.679 93.393 1.00 19.41 124 PHE E CA 1
ATOM 13580 C C . PHE E 1 122 ? -12.060 135.040 94.644 1.00 19.12 124 PHE E C 1
ATOM 13581 O O . PHE E 1 122 ? -12.510 136.180 94.794 1.00 19.18 124 PHE E O 1
ATOM 13589 N N . TYR E 1 123 ? -12.273 134.075 95.532 1.00 18.40 125 TYR E N 1
ATOM 13590 C CA . TYR E 1 123 ? -13.010 134.381 96.741 1.00 18.02 125 TYR E CA 1
ATOM 13591 C C . TYR E 1 123 ? -12.114 135.054 97.780 1.00 18.16 125 TYR E C 1
ATOM 13592 O O . TYR E 1 123 ? -12.602 135.822 98.632 1.00 18.09 125 TYR E O 1
ATOM 13601 N N . ARG E 1 124 ? -10.812 134.771 97.697 1.00 17.88 126 ARG E N 1
ATOM 13602 C CA . ARG E 1 124 ? -9.838 135.396 98.576 1.00 17.84 126 ARG E CA 1
ATOM 13603 C C . ARG E 1 124 ? -9.927 136.885 98.428 1.00 17.51 126 ARG E C 1
ATOM 13604 O O . ARG E 1 124 ? -9.816 137.623 99.400 1.00 17.60 126 ARG E O 1
ATOM 13612 N N . LYS E 1 125 ? -10.170 137.306 97.199 1.00 17.18 127 LYS E N 1
ATOM 13613 C CA . LYS E 1 125 ? -10.200 138.701 96.844 1.00 17.10 127 LYS E CA 1
ATOM 13614 C C . LYS E 1 125 ? -11.292 139.403 97.640 1.00 16.74 127 LYS E C 1
ATOM 13615 O O . LYS E 1 125 ? -11.123 140.550 98.020 1.00 16.56 127 LYS E O 1
ATOM 13621 N N . TYR E 1 126 ? -12.392 138.698 97.911 1.00 16.77 128 TYR E N 1
ATOM 13622 C CA . TYR E 1 126 ? -13.578 139.286 98.560 1.00 16.73 128 TYR E CA 1
ATOM 13623 C C . TYR E 1 126 ? -13.758 138.897 100.025 1.00 16.67 128 TYR E C 1
ATOM 13624 O O . TYR E 1 126 ? -14.852 139.060 100.588 1.00 16.40 128 TYR E O 1
ATOM 13633 N N . GLY E 1 127 ? -12.689 138.388 100.638 1.00 16.56 129 GLY E N 1
ATOM 13634 C CA . GLY E 1 127 ? -12.659 138.188 102.083 1.00 17.01 129 GLY E CA 1
ATOM 13635 C C . GLY E 1 127 ? -12.761 136.768 102.614 1.00 17.45 129 GLY E C 1
ATOM 13636 O O . GLY E 1 127 ? -12.376 136.505 103.747 1.00 17.47 129 GLY E O 1
ATOM 13637 N N . TRP E 1 128 ? -13.290 135.848 101.811 1.00 18.04 130 TRP E N 1
ATOM 13638 C CA . TRP E 1 128 ? -13.301 134.432 102.174 1.00 18.26 130 TRP E CA 1
ATOM 13639 C C . TRP E 1 128 ? -11.875 133.935 102.248 1.00 18.79 130 TRP E C 1
ATOM 13640 O O . TRP E 1 128 ? -10.986 134.477 101.575 1.00 18.73 130 TRP E O 1
ATOM 13651 N N . GLU E 1 129 ? -11.645 132.923 103.079 1.00 19.51 131 GLU E N 1
ATOM 13652 C CA . GLU E 1 129 ? -10.298 132.380 103.245 1.00 20.50 131 GLU E CA 1
ATOM 13653 C C . GLU E 1 129 ? -10.410 130.889 103.387 1.00 20.97 131 GLU E C 1
ATOM 13654 O O . GLU E 1 129 ? -11.468 130.407 103.783 1.00 21.65 131 GLU E O 1
ATOM 13660 N N . LEU E 1 130 ? -9.349 130.155 103.054 1.00 21.34 132 LEU E N 1
ATOM 13661 C CA . LEU E 1 130 ? -9.359 128.707 103.250 1.00 22.23 132 LEU E CA 1
ATOM 13662 C C . LEU E 1 130 ? -9.602 128.440 104.730 1.00 23.29 132 LEU E C 1
ATOM 13663 O O . LEU E 1 130 ? -8.995 129.109 105.581 1.00 23.86 132 LEU E O 1
ATOM 13668 N N . CYS E 1 131 ? -10.468 127.483 105.061 1.00 23.85 133 CYS E N 1
ATOM 13669 C CA . CYS E 1 131 ? -10.720 127.249 106.470 1.00 24.85 133 CYS E CA 1
ATOM 13670 C C . CYS E 1 131 ? -10.774 125.802 106.924 1.00 24.51 133 CYS E C 1
ATOM 13671 O O . CYS E 1 131 ? -10.979 125.562 108.124 1.00 24.79 133 CYS E O 1
ATOM 13674 N N . ALA E 1 132 ? -10.593 124.846 105.999 1.00 23.81 134 ALA E N 1
ATOM 13675 C CA . ALA E 1 132 ? -10.692 123.419 106.327 1.00 23.00 134 ALA E CA 1
ATOM 13676 C C . ALA E 1 132 ? -10.058 122.497 105.286 1.00 23.07 134 ALA E C 1
ATOM 13677 O O . ALA E 1 132 ? -10.195 122.729 104.076 1.00 23.33 134 ALA E O 1
ATOM 13679 N N . ASN E 1 133 ? -9.377 121.445 105.752 1.00 22.66 135 ASN E N 1
ATOM 13680 C CA . ASN E 1 133 ? -8.904 120.398 104.849 1.00 22.24 135 ASN E CA 1
ATOM 13681 C C . ASN E 1 133 ? -9.696 119.088 104.977 1.00 22.47 135 ASN E C 1
ATOM 13682 O O . ASN E 1 133 ? -10.436 118.861 105.954 1.00 22.29 135 ASN E O 1
ATOM 13687 N N . LEU E 1 134 ? -9.513 118.233 103.970 1.00 22.40 136 LEU E N 1
ATOM 13688 C CA . LEU E 1 134 ? -9.833 116.820 104.055 1.00 22.42 136 LEU E CA 1
ATOM 13689 C C . LEU E 1 134 ? -8.544 116.070 103.887 1.00 23.00 136 LEU E C 1
ATOM 13690 O O . LEU E 1 134 ? -7.679 116.472 103.089 1.00 22.95 136 LEU E O 1
ATOM 13695 N N . LEU E 1 135 ? -8.422 114.979 104.636 1.00 23.84 137 LEU E N 1
ATOM 13696 C CA . LEU E 1 135 ? -7.323 114.034 104.470 1.00 24.81 137 LEU E CA 1
ATOM 13697 C C . LEU E 1 135 ? -7.846 112.823 103.703 1.00 24.97 137 LEU E C 1
ATOM 13698 O O . LEU E 1 135 ? -8.819 112.186 104.109 1.00 24.94 137 LEU E O 1
ATOM 13703 N N . VAL E 1 136 ? -7.230 112.527 102.572 1.00 25.26 138 VAL E N 1
ATOM 13704 C CA . VAL E 1 136 ? -7.604 111.343 101.835 1.00 25.99 138 VAL E CA 1
ATOM 13705 C C . VAL E 1 136 ? -6.451 110.362 101.888 1.00 26.93 138 VAL E C 1
ATOM 13706 O O . VAL E 1 136 ? -5.334 110.668 101.460 1.00 27.13 138 VAL E O 1
ATOM 13710 N N . CYS E 1 137 ? -6.716 109.179 102.413 1.00 27.82 139 CYS E N 1
ATOM 13711 C CA . CYS E 1 137 ? -5.682 108.170 102.462 1.00 29.43 139 CYS E CA 1
ATOM 13712 C C . CYS E 1 137 ? -6.100 106.893 101.776 1.00 29.36 139 CYS E C 1
ATOM 13713 O O . CYS E 1 137 ? -7.251 106.484 101.885 1.00 29.56 139 CYS E O 1
ATOM 13716 N N . HIS E 1 138 ? -5.148 106.272 101.078 1.00 29.62 140 HIS E N 1
ATOM 13717 C CA . HIS E 1 138 ? -5.378 105.035 100.326 1.00 29.86 140 HIS E CA 1
ATOM 13718 C C . HIS E 1 138 ? -4.550 103.889 100.881 1.00 30.11 140 HIS E C 1
ATOM 13719 O O . HIS E 1 138 ? -3.329 104.005 101.029 1.00 30.31 140 HIS E O 1
ATOM 13734 N N . THR E 1 140 ? -4.176 99.302 100.704 1.00 29.80 142 THR E N 1
ATOM 13735 C CA . THR E 1 140 ? -4.418 98.121 99.897 1.00 29.55 142 THR E CA 1
ATOM 13736 C C . THR E 1 140 ? -4.751 96.905 100.780 1.00 29.42 142 THR E C 1
ATOM 13737 O O . THR E 1 140 ? -4.685 96.978 102.013 1.00 29.09 142 THR E O 1
ATOM 13741 N N . LYS E 1 141 ? -5.115 95.800 100.129 1.00 29.38 143 LYS E N 1
ATOM 13742 C CA . LYS E 1 141 ? -5.462 94.532 100.788 1.00 29.14 143 LYS E CA 1
ATOM 13743 C C . LYS E 1 141 ? -4.539 94.173 101.960 1.00 28.81 143 LYS E C 1
ATOM 13744 O O . LYS E 1 141 ? -5.025 93.843 103.049 1.00 28.78 143 LYS E O 1
ATOM 13750 N N . SER E 1 142 ? -3.223 94.248 101.733 1.00 28.31 144 SER E N 1
ATOM 13751 C CA . SER E 1 142 ? -2.220 93.888 102.748 1.00 27.74 144 SER E CA 1
ATOM 13752 C C . SER E 1 142 ? -2.325 94.713 104.041 1.00 27.51 144 SER E C 1
ATOM 13753 O O . SER E 1 142 ? -1.981 94.230 105.117 1.00 27.26 144 SER E O 1
ATOM 13756 N N . ASP E 1 143 ? -2.808 95.949 103.925 1.00 27.50 145 ASP E N 1
ATOM 13757 C CA . ASP E 1 143 ? -2.998 96.834 105.076 1.00 27.45 145 ASP E CA 1
ATOM 13758 C C . ASP E 1 143 ? -4.149 96.402 106.003 1.00 27.78 145 ASP E C 1
ATOM 13759 O O . ASP E 1 143 ? -4.212 96.847 107.153 1.00 27.87 145 ASP E O 1
ATOM 13764 N N . LEU E 1 144 ? -5.026 95.519 105.514 1.00 28.05 146 LEU E N 1
ATOM 13765 C CA . LEU E 1 144 ? -6.255 95.127 106.221 1.00 28.30 146 LEU E CA 1
ATOM 13766 C C . LEU E 1 144 ? -6.062 94.016 107.269 1.00 28.92 146 LEU E C 1
ATOM 13767 O O . LEU E 1 144 ? -6.670 92.939 107.196 1.00 28.79 146 LEU E O 1
ATOM 13772 N N . VAL E 1 145 ? -5.215 94.311 108.251 1.00 29.62 147 VAL E N 1
ATOM 13773 C CA . VAL E 1 145 ? -4.901 93.416 109.353 1.00 30.14 147 VAL E CA 1
ATOM 13774 C C . VAL E 1 145 ? -5.832 93.782 110.486 1.00 30.80 147 VAL E C 1
ATOM 13775 O O . VAL E 1 145 ? -6.014 94.959 110.789 1.00 30.75 147 VAL E O 1
ATOM 13787 N N . LYS E 1 147 ? -7.367 94.235 114.260 1.00 33.14 149 LYS E N 1
ATOM 13788 C CA . LYS E 1 147 ? -6.945 94.503 115.628 1.00 33.17 149 LYS E CA 1
ATOM 13789 C C . LYS E 1 147 ? -7.650 93.511 116.549 1.00 33.25 149 LYS E C 1
ATOM 13790 O O . LYS E 1 147 ? -8.375 92.637 116.059 1.00 33.32 149 LYS E O 1
ATOM 13796 N N . LYS E 1 148 ? -7.423 93.602 117.860 1.00 33.20 150 LYS E N 1
ATOM 13797 C CA . LYS E 1 148 ? -8.041 92.643 118.791 1.00 33.05 150 LYS E CA 1
ATOM 13798 C C . LYS E 1 148 ? -9.563 92.636 118.621 1.00 32.75 150 LYS E C 1
ATOM 13799 O O . LYS E 1 148 ? -10.172 93.687 118.381 1.00 32.96 150 LYS E O 1
ATOM 13801 N N . GLN E 1 149 ? -10.164 91.449 118.710 1.00 32.28 151 GLN E N 1
ATOM 13802 C CA . GLN E 1 149 ? -11.617 91.303 118.613 1.00 31.80 151 GLN E CA 1
ATOM 13803 C C . GLN E 1 149 ? -12.323 92.269 119.565 1.00 31.51 151 GLN E C 1
ATOM 13804 O O . GLN E 1 149 ? -11.914 92.438 120.716 1.00 31.20 151 GLN E O 1
ATOM 13806 N N . VAL E 1 150 ? -13.368 92.919 119.062 1.00 31.22 152 VAL E N 1
ATOM 13807 C CA . VAL E 1 150 ? -14.154 93.850 119.857 1.00 30.99 152 VAL E CA 1
ATOM 13808 C C . VAL E 1 150 ? -15.536 93.263 120.177 1.00 30.75 152 VAL E C 1
ATOM 13809 O O . VAL E 1 150 ? -16.100 92.538 119.371 1.00 30.74 152 VAL E O 1
ATOM 13813 N N . ASN E 1 151 ? -16.073 93.573 121.353 1.00 30.73 153 ASN E N 1
ATOM 13814 C CA . ASN E 1 151 ? -17.292 92.908 121.848 1.00 30.74 153 ASN E CA 1
ATOM 13815 C C . ASN E 1 151 ? -18.622 93.295 121.192 1.00 30.69 153 ASN E C 1
ATOM 13816 O O . ASN E 1 151 ? -19.539 92.474 121.122 1.00 30.81 153 ASN E O 1
ATOM 13821 N N . GLY E 1 152 ? -18.734 94.533 120.719 1.00 30.57 154 GLY E N 1
ATOM 13822 C CA . GLY E 1 152 ? -19.998 95.023 120.173 1.00 30.29 154 GLY E CA 1
ATOM 13823 C C . GLY E 1 152 ? -20.354 94.480 118.801 1.00 30.15 154 GLY E C 1
ATOM 13824 O O . GLY E 1 152 ? -19.696 93.574 118.290 1.00 30.42 154 GLY E O 1
ATOM 13825 N N . THR E 1 153 ? -21.397 95.052 118.206 1.00 29.79 155 THR E N 1
ATOM 13826 C CA . THR E 1 153 ? -21.901 94.628 116.893 1.00 29.33 155 THR E CA 1
ATOM 13827 C C . THR E 1 153 ? -21.968 95.790 115.902 1.00 29.14 155 THR E C 1
ATOM 13828 O O . THR E 1 153 ? -22.164 96.937 116.295 1.00 29.24 155 THR E O 1
ATOM 13832 N N . VAL E 1 154 ? -21.804 95.478 114.620 1.00 28.76 156 VAL E N 1
ATOM 13833 C CA . VAL E 1 154 ? -21.926 96.451 113.536 1.00 28.08 156 VAL E CA 1
ATOM 13834 C C . VAL E 1 154 ? -23.236 96.139 112.816 1.00 28.27 156 VAL E C 1
ATOM 13835 O O . VAL E 1 154 ? -23.581 94.961 112.668 1.00 28.44 156 VAL E O 1
ATOM 13839 N N . LYS E 1 155 ? -23.973 97.175 112.402 1.00 28.00 157 LYS E N 1
ATOM 13840 C CA . LYS E 1 155 ? -25.214 96.995 111.627 1.00 28.14 157 LYS E CA 1
ATOM 13841 C C . LYS E 1 155 ? -25.261 97.938 110.424 1.00 27.97 157 LYS E C 1
ATOM 13842 O O . LYS E 1 155 ? -24.680 99.012 110.461 1.00 28.25 157 LYS E O 1
ATOM 13848 N N . ARG E 1 156 ? -25.963 97.536 109.367 1.00 27.83 158 ARG E N 1
ATOM 13849 C CA . ARG E 1 156 ? -25.952 98.250 108.088 1.00 27.58 158 ARG E CA 1
ATOM 13850 C C . ARG E 1 156 ? -27.294 98.882 107.790 1.00 27.69 158 ARG E C 1
ATOM 13851 O O . ARG E 1 156 ? -28.328 98.300 108.086 1.00 27.87 158 ARG E O 1
ATOM 13859 N N . PHE E 1 157 ? -27.272 100.072 107.195 1.00 27.81 159 PHE E N 1
ATOM 13860 C CA . PHE E 1 157 ? -28.493 100.804 106.854 1.00 27.95 159 PHE E CA 1
ATOM 13861 C C . PHE E 1 157 ? -28.334 101.474 105.506 1.00 28.42 159 PHE E C 1
ATOM 13862 O O . PHE E 1 157 ? -27.220 101.680 105.033 1.00 28.77 159 PHE E O 1
ATOM 13870 N N . ASN E 1 158 ? -29.464 101.826 104.909 1.00 28.95 160 ASN E N 1
ATOM 13871 C CA . ASN E 1 158 ? -29.521 102.609 103.685 1.00 29.45 160 ASN E CA 1
ATOM 13872 C C . ASN E 1 158 ? -30.492 103.771 103.905 1.00 29.80 160 ASN E C 1
ATOM 13873 O O . ASN E 1 158 ? -31.226 103.784 104.900 1.00 29.90 160 ASN E O 1
ATOM 13878 N N . LYS E 1 159 ? -30.511 104.730 102.979 1.00 29.92 161 LYS E N 1
ATOM 13879 C CA . LYS E 1 159 ? -31.426 105.870 103.058 1.00 29.86 161 LYS E CA 1
ATOM 13880 C C . LYS E 1 159 ? -32.793 105.500 103.653 1.00 29.53 161 LYS E C 1
ATOM 13881 O O . LYS E 1 159 ? -33.300 106.203 104.529 1.00 29.21 161 LYS E O 1
ATOM 13887 N N . GLU E 1 160 ? -33.362 104.388 103.186 1.00 29.24 162 GLU E N 1
ATOM 13888 C CA . GLU E 1 160 ? -34.683 103.918 103.627 1.00 29.13 162 GLU E CA 1
ATOM 13889 C C . GLU E 1 160 ? -34.721 103.483 105.087 1.00 28.75 162 GLU E C 1
ATOM 13890 O O . GLU E 1 160 ? -35.763 103.571 105.727 1.00 28.97 162 GLU E O 1
ATOM 13896 N N . SER E 1 161 ? -33.606 102.978 105.603 1.00 28.22 163 SER E N 1
ATOM 13897 C CA . SER E 1 161 ? -33.571 102.482 106.973 1.00 27.69 163 SER E CA 1
ATOM 13898 C C . SER E 1 161 ? -32.926 103.496 107.926 1.00 27.38 163 SER E C 1
ATOM 13899 O O . SER E 1 161 ? -32.512 103.123 109.025 1.00 27.71 163 SER E O 1
ATOM 13901 N N . HIS E 1 162 ? -32.868 104.769 107.517 1.00 26.77 164 HIS E N 1
ATOM 13902 C CA . HIS E 1 162 ? -32.192 105.827 108.293 1.00 26.41 164 HIS E CA 1
ATOM 13903 C C . HIS E 1 162 ? -32.515 105.780 109.784 1.00 26.40 164 HIS E C 1
ATOM 13904 O O . HIS E 1 162 ? -33.642 106.047 110.180 1.00 26.58 164 HIS E O 1
ATOM 13911 N N . PRO E 1 163 ? -31.519 105.453 110.617 1.00 26.38 165 PRO E N 1
ATOM 13912 C CA . PRO E 1 163 ? -31.732 105.398 112.054 1.00 26.56 165 PRO E CA 1
ATOM 13913 C C . PRO E 1 163 ? -31.522 106.770 112.691 1.00 26.99 165 PRO E C 1
ATOM 13914 O O . PRO E 1 163 ? -30.497 107.412 112.453 1.00 27.22 165 PRO E O 1
ATOM 13918 N N . GLU E 1 164 ? -32.477 107.211 113.506 1.00 27.28 166 GLU E N 1
ATOM 13919 C CA . GLU E 1 164 ? -32.398 108.539 114.117 1.00 27.38 166 GLU E CA 1
ATOM 13920 C C . GLU E 1 164 ? -31.126 108.703 114.971 1.00 26.89 166 GLU E C 1
ATOM 13921 O O . GLU E 1 164 ? -30.603 109.811 115.110 1.00 26.28 166 GLU E O 1
ATOM 13927 N N . GLU E 1 165 ? -30.621 107.589 115.507 1.00 26.77 167 GLU E N 1
ATOM 13928 C CA . GLU E 1 165 ? -29.483 107.629 116.435 1.00 26.62 167 GLU E CA 1
ATOM 13929 C C . GLU E 1 165 ? -28.150 108.041 115.808 1.00 26.54 167 GLU E C 1
ATOM 13930 O O . GLU E 1 165 ? -27.305 108.637 116.494 1.00 26.80 167 GLU E O 1
ATOM 13936 N N . VAL E 1 166 ? -27.972 107.758 114.515 1.00 26.25 168 VAL E N 1
ATOM 13937 C CA . VAL E 1 166 ? -26.779 108.212 113.785 1.00 25.77 168 VAL E CA 1
ATOM 13938 C C . VAL E 1 166 ? -26.612 109.743 113.845 1.00 25.76 168 VAL E C 1
ATOM 13939 O O . VAL E 1 166 ? -25.501 110.255 113.755 1.00 26.20 168 VAL E O 1
ATOM 13943 N N . GLU E 1 167 ? -27.718 110.460 114.022 1.00 25.52 169 GLU E N 1
ATOM 13944 C CA . GLU E 1 167 ? -27.710 111.925 114.131 1.00 25.24 169 GLU E CA 1
ATOM 13945 C C . GLU E 1 167 ? -27.048 112.439 115.424 1.00 25.14 169 GLU E C 1
ATOM 13946 O O . GLU E 1 167 ? -26.315 113.425 115.402 1.00 25.00 169 GLU E O 1
ATOM 13952 N N . LYS E 1 168 ? -27.300 111.755 116.539 1.00 25.39 170 LYS E N 1
ATOM 13953 C CA . LYS E 1 168 ? -26.631 112.041 117.814 1.00 25.49 170 LYS E CA 1
ATOM 13954 C C . LYS E 1 168 ? -25.143 111.786 117.741 1.00 24.87 170 LYS E C 1
ATOM 13955 O O . LYS E 1 168 ? -24.350 112.604 118.216 1.00 24.62 170 LYS E O 1
ATOM 13961 N N . LEU E 1 169 ? -24.781 110.632 117.175 1.00 24.06 171 LEU E N 1
ATOM 13962 C CA . LEU E 1 169 ? -23.394 110.269 116.958 1.00 23.39 171 LEU E CA 1
ATOM 13963 C C . LEU E 1 169 ? -22.701 111.371 116.200 1.00 22.90 171 LEU E C 1
ATOM 13964 O O . LEU E 1 169 ? -21.657 111.854 116.625 1.00 23.14 171 LEU E O 1
ATOM 13969 N N . TYR E 1 170 ? -23.298 111.784 115.086 1.00 22.17 172 TYR E N 1
ATOM 13970 C CA . TYR E 1 170 ? -22.749 112.862 114.286 1.00 21.61 172 TYR E CA 1
ATOM 13971 C C . TYR E 1 170 ? -22.569 114.131 115.117 1.00 21.48 172 TYR E C 1
ATOM 13972 O O . TYR E 1 170 ? -21.475 114.708 115.122 1.00 21.71 172 TYR E O 1
ATOM 13981 N N . GLU E 1 171 ? -23.617 114.557 115.830 1.00 20.82 173 GLU E N 1
ATOM 13982 C CA . GLU E 1 171 ? -23.528 115.789 116.619 1.00 20.35 173 GLU E CA 1
ATOM 13983 C C . GLU E 1 171 ? -22.375 115.769 117.625 1.00 19.81 173 GLU E C 1
ATOM 13984 O O . GLU E 1 171 ? -21.629 116.742 117.736 1.00 19.56 173 GLU E O 1
ATOM 13990 N N . THR E 1 172 ? -22.234 114.650 118.333 1.00 19.47 174 THR E N 1
ATOM 13991 C CA . THR E 1 172 ? -21.161 114.458 119.313 1.00 19.22 174 THR E CA 1
ATOM 13992 C C . THR E 1 172 ? -19.785 114.641 118.665 1.00 19.28 174 THR E C 1
ATOM 13993 O O . THR E 1 172 ? -18.919 115.342 119.208 1.00 19.04 174 THR E O 1
ATOM 13997 N N . PHE E 1 173 ? -19.602 114.015 117.502 1.00 19.19 175 PHE E N 1
ATOM 13998 C CA . PHE E 1 173 ? -18.392 114.182 116.706 1.00 19.07 175 PHE E CA 1
ATOM 13999 C C . PHE E 1 173 ? -18.163 115.650 116.319 1.00 18.73 175 PHE E C 1
ATOM 14000 O O . PHE E 1 173 ? -17.082 116.199 116.549 1.00 18.93 175 PHE E O 1
ATOM 14008 N N . ALA E 1 174 ? -19.192 116.279 115.764 1.00 18.31 176 ALA E N 1
ATOM 14009 C CA . ALA E 1 174 ? -19.063 117.584 115.131 1.00 18.11 176 ALA E CA 1
ATOM 14010 C C . ALA E 1 174 ? -18.652 118.634 116.130 1.00 18.16 176 ALA E C 1
ATOM 14011 O O . ALA E 1 174 ? -17.798 119.462 115.836 1.00 18.69 176 ALA E O 1
ATOM 14013 N N . GLU E 1 175 ? -19.250 118.589 117.316 1.00 18.03 177 GLU E N 1
ATOM 14014 C CA . GLU E 1 175 ? -18.941 119.540 118.391 1.00 17.83 177 GLU E CA 1
ATOM 14015 C C . GLU E 1 175 ? -17.466 119.574 118.816 1.00 17.71 177 GLU E C 1
ATOM 14016 O O . GLU E 1 175 ? -17.056 120.457 119.573 1.00 17.79 177 GLU E O 1
ATOM 14022 N N . LEU E 1 176 ? -16.669 118.631 118.326 1.00 17.62 178 LEU E N 1
ATOM 14023 C CA . LEU E 1 176 ? -15.230 118.642 118.619 1.00 18.02 178 LEU E CA 1
ATOM 14024 C C . LEU E 1 176 ? -14.463 119.609 117.722 1.00 17.99 178 LEU E C 1
ATOM 14025 O O . LEU E 1 176 ? -13.304 119.916 117.997 1.00 18.19 178 LEU E O 1
ATOM 14030 N N . PHE E 1 177 ? -15.123 120.096 116.668 1.00 17.78 179 PHE E N 1
ATOM 14031 C CA . PHE E 1 177 ? -14.476 120.892 115.628 1.00 17.37 179 PHE E CA 1
ATOM 14032 C C . PHE E 1 177 ? -15.053 122.286 115.480 1.00 17.18 179 PHE E C 1
ATOM 14033 O O . PHE E 1 177 ? -15.797 122.760 116.331 1.00 17.40 179 PHE E O 1
ATOM 14041 N N . SER E 1 178 ? -14.681 122.938 114.385 1.00 16.92 180 SER E N 1
ATOM 14042 C CA . SER E 1 178 ? -15.294 124.179 113.957 1.00 16.76 180 SER E CA 1
ATOM 14043 C C . SER E 1 178 ? -15.652 124.025 112.486 1.00 16.84 180 SER E C 1
ATOM 14044 O O . SER E 1 178 ? -14.820 123.599 111.686 1.00 16.69 180 SER E O 1
ATOM 14047 N N . GLY E 1 179 ? -16.893 124.354 112.140 1.00 16.97 181 GLY E N 1
ATOM 14048 C CA . GLY E 1 179 ? -17.310 124.435 110.746 1.00 17.20 181 GLY E CA 1
ATOM 14049 C C . GLY E 1 179 ? -18.100 123.243 110.250 1.00 17.63 181 GLY E C 1
ATOM 14050 O O . GLY E 1 179 ? -18.441 123.180 109.071 1.00 17.55 181 GLY E O 1
ATOM 14059 N N . LEU E 1 181 ? -21.392 121.100 109.665 1.00 18.59 183 LEU E N 1
ATOM 14060 C CA . LEU E 1 181 ? -22.734 121.526 109.290 1.00 18.41 183 LEU E CA 1
ATOM 14061 C C . LEU E 1 181 ? -23.772 120.879 110.191 1.00 18.31 183 LEU E C 1
ATOM 14062 O O . LEU E 1 181 ? -23.659 119.704 110.516 1.00 18.46 183 LEU E O 1
ATOM 14067 N N . VAL E 1 182 ? -24.791 121.630 110.586 1.00 18.21 184 VAL E N 1
ATOM 14068 C CA . VAL E 1 182 ? -25.863 121.059 111.399 1.00 18.01 184 VAL E CA 1
ATOM 14069 C C . VAL E 1 182 ? -26.831 120.256 110.520 1.00 18.29 184 VAL E C 1
ATOM 14070 O O . VAL E 1 182 ? -27.601 120.810 109.737 1.00 18.35 184 VAL E O 1
ATOM 14074 N N . ARG E 1 183 ? -26.780 118.939 110.657 1.00 18.58 185 ARG E N 1
ATOM 14075 C CA . ARG E 1 183 ? -27.520 118.067 109.770 1.00 19.35 185 ARG E CA 1
ATOM 14076 C C . ARG E 1 183 ? -28.900 117.707 110.329 1.00 20.00 185 ARG E C 1
ATOM 14077 O O . ARG E 1 183 ? -28.988 116.871 111.231 1.00 20.77 185 ARG E O 1
ATOM 14085 N N . ASN E 1 184 ? -29.982 118.299 109.816 1.00 20.37 186 ASN E N 1
ATOM 14086 C CA . ASN E 1 184 ? -31.320 117.755 110.167 1.00 20.49 186 ASN E CA 1
ATOM 14087 C C . ASN E 1 184 ? -31.677 116.486 109.373 1.00 20.67 186 ASN E C 1
ATOM 14088 O O . ASN E 1 184 ? -30.987 116.144 108.406 1.00 20.93 186 ASN E O 1
ATOM 14093 N N . GLU E 1 185 ? -32.729 115.782 109.799 1.00 20.87 187 GLU E N 1
ATOM 14094 C CA . GLU E 1 185 ? -33.132 114.519 109.161 1.00 20.86 187 GLU E CA 1
ATOM 14095 C C . GLU E 1 185 ? -33.239 114.687 107.646 1.00 20.25 187 GLU E C 1
ATOM 14096 O O . GLU E 1 185 ? -32.701 113.883 106.886 1.00 20.41 187 GLU E O 1
ATOM 14102 N N . LYS E 1 186 ? -33.921 115.749 107.230 1.00 19.64 188 LYS E N 1
ATOM 14103 C CA . LYS E 1 186 ? -34.092 116.101 105.824 1.00 19.10 188 LYS E CA 1
ATOM 14104 C C . LYS E 1 186 ? -32.757 116.231 105.068 1.00 18.31 188 LYS E C 1
ATOM 14105 O O . LYS E 1 186 ? -32.657 115.820 103.917 1.00 17.90 188 LYS E O 1
ATOM 14111 N N . TRP E 1 187 ? -31.748 116.807 105.718 1.00 17.66 189 TRP E N 1
ATOM 14112 C CA . TRP E 1 187 ? -30.431 116.927 105.118 1.00 17.37 189 TRP E CA 1
ATOM 14113 C C . TRP E 1 187 ? -29.825 115.535 104.907 1.00 17.77 189 TRP E C 1
ATOM 14114 O O . TRP E 1 187 ? -29.413 115.180 103.794 1.00 17.62 189 TRP E O 1
ATOM 14125 N N . TRP E 1 188 ? -29.781 114.748 105.979 1.00 18.08 190 TRP E N 1
ATOM 14126 C CA . TRP E 1 188 ? -29.282 113.389 105.895 1.00 18.60 190 TRP E CA 1
ATOM 14127 C C . TRP E 1 188 ? -29.817 112.664 104.661 1.00 19.10 190 TRP E C 1
ATOM 14128 O O . TRP E 1 188 ? -29.030 112.141 103.878 1.00 19.16 190 TRP E O 1
ATOM 14139 N N . LEU E 1 189 ? -31.147 112.643 104.497 1.00 19.43 191 LEU E N 1
ATOM 14140 C CA . LEU E 1 189 ? -31.798 111.875 103.430 1.00 19.89 191 LEU E CA 1
ATOM 14141 C C . LEU E 1 189 ? -31.537 112.439 102.018 1.00 20.31 191 LEU E C 1
ATOM 14142 O O . LEU E 1 189 ? -31.243 111.691 101.071 1.00 20.28 191 LEU E O 1
ATOM 14147 N N . GLN E 1 190 ? -31.618 113.758 101.893 1.00 20.61 192 GLN E N 1
ATOM 14148 C CA . GLN E 1 190 ? -31.491 114.414 100.604 1.00 21.01 192 GLN E CA 1
ATOM 14149 C C . GLN E 1 190 ? -30.049 114.628 100.146 1.00 21.14 192 GLN E C 1
ATOM 14150 O O . GLN E 1 190 ? -29.806 114.673 98.933 1.00 21.33 192 GLN E O 1
ATOM 14156 N N . ALA E 1 191 ? -29.101 114.760 101.088 1.00 20.96 193 ALA E N 1
ATOM 14157 C CA . ALA E 1 191 ? -27.713 115.172 100.750 1.00 20.73 193 ALA E CA 1
ATOM 14158 C C . ALA E 1 191 ? -26.565 114.235 101.151 1.00 20.92 193 ALA E C 1
ATOM 14159 O O . ALA E 1 191 ? -25.522 114.239 100.503 1.00 21.11 193 ALA E O 1
ATOM 14161 N N . VAL E 1 192 ? -26.746 113.448 102.210 1.00 21.05 194 VAL E N 1
ATOM 14162 C CA . VAL E 1 192 ? -25.651 112.685 102.800 1.00 21.07 194 VAL E CA 1
ATOM 14163 C C . VAL E 1 192 ? -25.457 111.305 102.184 1.00 21.76 194 VAL E C 1
ATOM 14164 O O . VAL E 1 192 ? -24.311 110.914 101.883 1.00 21.93 194 VAL E O 1
ATOM 14168 N N . TYR E 1 193 ? -26.563 110.580 101.995 1.00 22.09 195 TYR E N 1
ATOM 14169 C CA . TYR E 1 193 ? -26.512 109.180 101.566 1.00 22.50 195 TYR E CA 1
ATOM 14170 C C . TYR E 1 193 ? -26.064 109.020 100.131 1.00 23.17 195 TYR E C 1
ATOM 14171 O O . TYR E 1 193 ? -25.332 108.088 99.831 1.00 23.65 195 TYR E O 1
ATOM 14180 N N . ASP E 1 194 ? -26.475 109.937 99.256 1.00 23.65 196 ASP E N 1
ATOM 14181 C CA . ASP E 1 194 ? -26.263 109.780 97.823 1.00 24.30 196 ASP E CA 1
ATOM 14182 C C . ASP E 1 194 ? -26.423 108.292 97.458 1.00 24.71 196 ASP E C 1
ATOM 14183 O O . ASP E 1 194 ? -27.526 107.751 97.527 1.00 24.39 196 ASP E O 1
ATOM 14185 N N . ASP E 1 195 ? -25.300 107.645 97.141 1.00 25.42 197 ASP E N 1
ATOM 14186 C CA . ASP E 1 195 ? -25.229 106.241 96.714 1.00 26.04 197 ASP E CA 1
ATOM 14187 C C . ASP E 1 195 ? -24.488 105.372 97.761 1.00 25.91 197 ASP E C 1
ATOM 14188 O O . ASP E 1 195 ? -23.976 104.279 97.450 1.00 26.08 197 ASP E O 1
ATOM 14193 N N . LEU E 1 196 ? -24.436 105.868 98.999 1.00 25.27 198 LEU E N 1
ATOM 14194 C CA . LEU E 1 196 ? -23.626 105.262 100.057 1.00 24.27 198 LEU E CA 1
ATOM 14195 C C . LEU E 1 196 ? -24.409 104.362 100.985 1.00 23.77 198 LEU E C 1
ATOM 14196 O O . LEU E 1 196 ? -25.641 104.401 101.024 1.00 23.47 198 LEU E O 1
ATOM 14201 N N . THR E 1 197 ? -23.658 103.549 101.725 1.00 23.32 199 THR E N 1
ATOM 14202 C CA . THR E 1 197 ? -24.195 102.604 102.700 1.00 22.70 199 THR E CA 1
ATOM 14203 C C . THR E 1 197 ? -23.717 103.051 104.071 1.00 22.54 199 THR E C 1
ATOM 14204 O O . THR E 1 197 ? -22.547 103.416 104.226 1.00 22.91 199 THR E O 1
ATOM 14208 N N . LEU E 1 198 ? -24.615 103.049 105.054 1.00 21.99 200 LEU E N 1
ATOM 14209 C CA . LEU E 1 198 ? -24.249 103.445 106.405 1.00 21.84 200 LEU E CA 1
ATOM 14210 C C . LEU E 1 198 ? -23.996 102.207 107.226 1.00 22.05 200 LEU E C 1
ATOM 14211 O O . LEU E 1 198 ? -24.718 101.214 107.089 1.00 21.96 200 LEU E O 1
ATOM 14216 N N . ALA E 1 199 ? -22.983 102.262 108.085 1.00 22.29 201 ALA E N 1
ATOM 14217 C CA . ALA E 1 199 ? -22.771 101.193 109.065 1.00 22.65 201 ALA E CA 1
ATOM 14218 C C . ALA E 1 199 ? -22.513 101.786 110.443 1.00 22.92 201 ALA E C 1
ATOM 14219 O O . ALA E 1 199 ? -21.648 102.655 110.582 1.00 23.46 201 ALA E O 1
ATOM 14221 N N . ILE E 1 200 ? -23.269 101.342 111.448 1.00 22.90 202 ILE E N 1
ATOM 14222 C CA . ILE E 1 200 ? -23.055 101.785 112.834 1.00 23.08 202 ILE E CA 1
ATOM 14223 C C . ILE E 1 200 ? -22.492 100.666 113.713 1.00 23.03 202 ILE E C 1
ATOM 14224 O O . ILE E 1 200 ? -22.966 99.531 113.667 1.00 22.92 202 ILE E O 1
ATOM 14229 N N . TYR E 1 201 ? -21.473 100.997 114.498 1.00 22.99 203 TYR E N 1
ATOM 14230 C CA . TYR E 1 201 ? -20.975 100.097 115.522 1.00 23.27 203 TYR E CA 1
ATOM 14231 C C . TYR E 1 201 ? -21.672 100.394 116.844 1.00 23.81 203 TYR E C 1
ATOM 14232 O O . TYR E 1 201 ? -21.734 101.546 117.271 1.00 23.97 203 TYR E O 1
ATOM 14241 N N . TYR E 1 202 ? -22.180 99.353 117.492 1.00 24.30 204 TYR E N 1
ATOM 14242 C CA . TYR E 1 202 ? -22.806 99.490 118.802 1.00 25.15 204 TYR E CA 1
ATOM 14243 C C . TYR E 1 202 ? -21.949 98.762 119.819 1.00 26.02 204 TYR E C 1
ATOM 14244 O O . TYR E 1 202 ? -21.403 97.703 119.512 1.00 26.11 204 TYR E O 1
ATOM 14253 N N . ASP E 1 203 ? -21.839 99.318 121.024 1.00 27.12 205 ASP E N 1
ATOM 14254 C CA . ASP E 1 203 ? -21.046 98.700 122.090 1.00 28.44 205 ASP E CA 1
ATOM 14255 C C . ASP E 1 203 ? -21.712 97.470 122.731 1.00 29.11 205 ASP E C 1
ATOM 14256 O O . ASP E 1 203 ? -22.770 97.004 122.280 1.00 29.02 205 ASP E O 1
ATOM 14261 N N . GLU E 1 204 ? -21.074 96.966 123.787 1.00 30.03 206 GLU E N 1
ATOM 14262 C CA . GLU E 1 204 ? -21.491 95.757 124.491 1.00 30.97 206 GLU E CA 1
ATOM 14263 C C . GLU E 1 204 ? -22.971 95.766 124.892 1.00 31.22 206 GLU E C 1
ATOM 14264 O O . GLU E 1 204 ? -23.654 94.743 124.785 1.00 31.32 206 GLU E O 1
ATOM 14270 N N . ASN E 1 205 ? -23.449 96.919 125.359 1.00 31.43 207 ASN E N 1
ATOM 14271 C CA . ASN E 1 205 ? -24.853 97.090 125.741 1.00 31.66 207 ASN E CA 1
ATOM 14272 C C . ASN E 1 205 ? -25.622 97.950 124.739 1.00 31.61 207 ASN E C 1
ATOM 14273 O O . ASN E 1 205 ? -26.329 98.897 125.093 1.00 31.38 207 ASN E O 1
ATOM 14278 N N . GLN E 1 206 ? -25.440 97.601 123.472 1.00 31.83 208 GLN E N 1
ATOM 14279 C CA . GLN E 1 206 ? -26.207 98.148 122.356 1.00 32.01 208 GLN E CA 1
ATOM 14280 C C . GLN E 1 206 ? -26.304 99.676 122.253 1.00 31.81 208 GLN E C 1
ATOM 14281 O O . GLN E 1 206 ? -27.325 100.209 121.802 1.00 31.83 208 GLN E O 1
ATOM 14287 N N . THR E 1 207 ? -25.238 100.375 122.643 1.00 31.51 209 THR E N 1
ATOM 14288 C CA . THR E 1 207 ? -25.184 101.833 122.476 1.00 31.29 209 THR E CA 1
ATOM 14289 C C . THR E 1 207 ? -24.386 102.206 121.232 1.00 30.83 209 THR E C 1
ATOM 14290 O O . THR E 1 207 ? -23.262 101.750 121.045 1.00 30.79 209 THR E O 1
ATOM 14294 N N . ALA E 1 208 ? -24.983 103.040 120.387 1.00 30.41 210 ALA E N 1
ATOM 14295 C CA . ALA E 1 208 ? -24.326 103.546 119.191 1.00 29.99 210 ALA E CA 1
ATOM 14296 C C . ALA E 1 208 ? -23.050 104.272 119.595 1.00 29.71 210 ALA E C 1
ATOM 14297 O O . ALA E 1 208 ? -23.060 105.046 120.557 1.00 30.04 210 ALA E O 1
ATOM 14299 N N . ALA E 1 209 ? -21.955 104.012 118.882 1.00 29.08 211 ALA E N 1
ATOM 14300 C CA . ALA E 1 209 ? -20.646 104.508 119.302 1.00 28.56 211 ALA E CA 1
ATOM 14301 C C . ALA E 1 209 ? -19.741 105.001 118.161 1.00 28.46 211 ALA E C 1
ATOM 14302 O O . ALA E 1 209 ? -18.673 105.573 118.408 1.00 28.83 211 ALA E O 1
ATOM 14304 N N . GLY E 1 210 ? -20.161 104.801 116.918 1.00 27.68 212 GLY E N 1
ATOM 14305 C CA . GLY E 1 210 ? -19.385 105.285 115.788 1.00 27.05 212 GLY E CA 1
ATOM 14306 C C . GLY E 1 210 ? -20.092 104.872 114.534 1.00 26.77 212 GLY E C 1
ATOM 14307 O O . GLY E 1 210 ? -20.882 103.936 114.568 1.00 27.37 212 GLY E O 1
ATOM 14308 N N . TYR E 1 211 ? -19.834 105.557 113.428 1.00 26.25 213 TYR E N 1
ATOM 14309 C CA . TYR E 1 211 ? -20.479 105.200 112.172 1.00 25.87 213 TYR E CA 1
ATOM 14310 C C . TYR E 1 211 ? -19.554 105.416 110.990 1.00 25.92 213 TYR E C 1
ATOM 14311 O O . TYR E 1 211 ? -18.574 106.155 111.095 1.00 25.88 213 TYR E O 1
ATOM 14328 N N . LEU E 1 213 ? -19.792 105.879 106.429 1.00 25.32 215 LEU E N 1
ATOM 14329 C CA . LEU E 1 213 ? -20.514 105.879 105.162 1.00 24.86 215 LEU E CA 1
ATOM 14330 C C . LEU E 1 213 ? -19.572 105.405 104.086 1.00 24.60 215 LEU E C 1
ATOM 14331 O O . LEU E 1 213 ? -18.469 105.942 103.961 1.00 24.93 215 LEU E O 1
ATOM 14336 N N . TYR E 1 214 ? -19.995 104.419 103.299 1.00 23.90 216 TYR E N 1
ATOM 14337 C CA . TYR E 1 214 ? -19.105 103.828 102.308 1.00 23.56 216 TYR E CA 1
ATOM 14338 C C . TYR E 1 214 ? -19.813 103.266 101.075 1.00 23.61 216 TYR E C 1
ATOM 14339 O O . TYR E 1 214 ? -21.043 103.156 101.026 1.00 23.58 216 TYR E O 1
ATOM 14348 N N . LYS E 1 215 ? -19.014 102.897 100.083 1.00 23.58 217 LYS E N 1
ATOM 14349 C CA . LYS E 1 215 ? -19.516 102.146 98.943 1.00 23.89 217 LYS E CA 1
ATOM 14350 C C . LYS E 1 215 ? -18.444 101.179 98.455 1.00 24.04 217 LYS E C 1
ATOM 14351 O O . LYS E 1 215 ? -17.253 101.370 98.722 1.00 24.26 217 LYS E O 1
ATOM 14357 N N . ILE E 1 216 ? -18.870 100.135 97.752 1.00 24.03 218 ILE E N 1
ATOM 14358 C CA . ILE E 1 216 ? -17.932 99.222 97.125 1.00 24.05 218 ILE E CA 1
ATOM 14359 C C . ILE E 1 216 ? -18.279 99.051 95.649 1.00 24.24 218 ILE E C 1
ATOM 14360 O O . ILE E 1 216 ? -19.396 98.669 95.318 1.00 24.42 218 ILE E O 1
ATOM 14365 N N . GLU E 1 217 ? -17.328 99.361 94.768 1.00 24.44 219 GLU E N 1
ATOM 14366 C CA . GLU E 1 217 ? -17.469 99.079 93.336 1.00 24.81 219 GLU E CA 1
ATOM 14367 C C . GLU E 1 217 ? -16.130 98.745 92.706 1.00 24.65 219 GLU E C 1
ATOM 14368 O O . GLU E 1 217 ? -15.095 99.258 93.133 1.00 24.52 219 GLU E O 1
ATOM 14374 N N . ASN E 1 218 ? -16.166 97.883 91.691 1.00 24.62 220 ASN E N 1
ATOM 14375 C CA . ASN E 1 218 ? -14.966 97.391 91.026 1.00 24.58 220 ASN E CA 1
ATOM 14376 C C . ASN E 1 218 ? -13.779 97.261 91.995 1.00 24.19 220 ASN E C 1
ATOM 14377 O O . ASN E 1 218 ? -12.727 97.853 91.802 1.00 23.87 220 ASN E O 1
ATOM 14382 N N . TYR E 1 219 ? -14.007 96.497 93.061 1.00 24.13 221 TYR E N 1
ATOM 14383 C CA . TYR E 1 219 ? -13.002 96.113 94.058 1.00 24.10 221 TYR E CA 1
ATOM 14384 C C . TYR E 1 219 ? -12.381 97.241 94.858 1.00 24.03 221 TYR E C 1
ATOM 14385 O O . TYR E 1 219 ? -11.303 97.091 95.436 1.00 24.19 221 TYR E O 1
ATOM 14394 N N . LYS E 1 220 ? -13.059 98.379 94.905 1.00 24.12 222 LYS E N 1
ATOM 14395 C CA . LYS E 1 220 ? -12.587 99.482 95.727 1.00 23.93 222 LYS E CA 1
ATOM 14396 C C . LYS E 1 220 ? -13.646 99.877 96.740 1.00 24.24 222 LYS E C 1
ATOM 14397 O O . LYS E 1 220 ? -14.785 100.188 96.382 1.00 24.49 222 LYS E O 1
ATOM 14411 N N . THR E 1 222 ? -14.732 102.755 99.005 1.00 24.70 224 THR E N 1
ATOM 14412 C CA . THR E 1 222 ? -14.537 104.177 99.166 1.00 24.68 224 THR E CA 1
ATOM 14413 C C . THR E 1 222 ? -15.324 104.601 100.391 1.00 24.91 224 THR E C 1
ATOM 14414 O O . THR E 1 222 ? -16.553 104.533 100.391 1.00 24.99 224 THR E O 1
ATOM 14418 N N . VAL E 1 223 ? -14.598 104.997 101.439 1.00 25.16 225 VAL E N 1
ATOM 14419 C CA . VAL E 1 223 ? -15.175 105.354 102.742 1.00 25.32 225 VAL E CA 1
ATOM 14420 C C . VAL E 1 223 ? -15.294 106.874 102.877 1.00 25.63 225 VAL E C 1
ATOM 14421 O O . VAL E 1 223 ? -14.308 107.546 103.144 1.00 25.83 225 VAL E O 1
ATOM 14425 N N . GLU E 1 224 ? -16.498 107.411 102.703 1.00 25.95 226 GLU E N 1
ATOM 14426 C CA . GLU E 1 224 ? -16.672 108.862 102.632 1.00 26.45 226 GLU E CA 1
ATOM 14427 C C . GLU E 1 224 ? -16.697 109.545 103.989 1.00 25.87 226 GLU E C 1
ATOM 14428 O O . GLU E 1 224 ? -16.207 110.668 104.125 1.00 26.30 226 GLU E O 1
ATOM 14434 N N . GLU E 1 225 ? -17.261 108.872 104.987 1.00 25.12 227 GLU E N 1
ATOM 14435 C CA . GLU E 1 225 ? -17.265 109.380 106.354 1.00 24.36 227 GLU E CA 1
ATOM 14436 C C . GLU E 1 225 ? -16.893 108.271 107.332 1.00 24.07 227 GLU E C 1
ATOM 14437 O O . GLU E 1 225 ? -17.476 107.203 107.309 1.00 24.09 227 GLU E O 1
ATOM 14443 N N . PHE E 1 226 ? -15.897 108.526 108.173 1.00 24.05 228 PHE E N 1
ATOM 14444 C CA . PHE E 1 226 ? -15.461 107.569 109.188 1.00 23.72 228 PHE E CA 1
ATOM 14445 C C . PHE E 1 226 ? -15.498 108.258 110.550 1.00 23.60 228 PHE E C 1
ATOM 14446 O O . PHE E 1 226 ? -14.627 109.053 110.858 1.00 23.35 228 PHE E O 1
ATOM 14454 N N . VAL E 1 227 ? -16.514 107.943 111.357 1.00 23.76 229 VAL E N 1
ATOM 14455 C CA . VAL E 1 227 ? -16.795 108.686 112.602 1.00 23.70 229 VAL E CA 1
ATOM 14456 C C . VAL E 1 227 ? -16.850 107.811 113.867 1.00 23.66 229 VAL E C 1
ATOM 14457 O O . VAL E 1 227 ? -17.921 107.361 114.264 1.00 23.61 229 VAL E O 1
ATOM 14461 N N . PRO E 1 228 ? -15.692 107.552 114.499 1.00 23.81 230 PRO E N 1
ATOM 14462 C CA . PRO E 1 228 ? -15.707 106.793 115.753 1.00 23.96 230 PRO E CA 1
ATOM 14463 C C . PRO E 1 228 ? -15.632 107.688 116.975 1.00 24.16 230 PRO E C 1
ATOM 14464 O O . PRO E 1 228 ? -14.792 108.585 117.030 1.00 24.36 230 PRO E O 1
ATOM 14468 N N . LEU E 1 229 ? -16.499 107.451 117.949 1.00 24.53 231 LEU E N 1
ATOM 14469 C CA . LEU E 1 229 ? -16.522 108.296 119.139 1.00 24.88 231 LEU E CA 1
ATOM 14470 C C . LEU E 1 229 ? -15.462 107.904 120.161 1.00 25.01 231 LEU E C 1
ATOM 14471 O O . LEU E 1 229 ? -15.067 108.726 120.983 1.00 25.50 231 LEU E O 1
ATOM 14476 N N . HIS E 1 230 ? -15.027 106.647 120.128 1.00 24.80 232 HIS E N 1
ATOM 14477 C CA . HIS E 1 230 ? -13.884 106.204 120.933 1.00 24.72 232 HIS E CA 1
ATOM 14478 C C . HIS E 1 230 ? -13.090 105.132 120.199 1.00 24.70 232 HIS E C 1
ATOM 14479 O O . HIS E 1 230 ? -13.497 104.681 119.123 1.00 24.89 232 HIS E O 1
ATOM 14486 N N . ASN E 1 231 ? -11.966 104.722 120.779 1.00 24.50 233 ASN E N 1
ATOM 14487 C CA . ASN E 1 231 ? -11.120 103.735 120.135 1.00 24.31 233 ASN E CA 1
ATOM 14488 C C . ASN E 1 231 ? -11.804 102.396 119.902 1.00 24.39 233 ASN E C 1
ATOM 14489 O O . ASN E 1 231 ? -11.624 101.806 118.836 1.00 24.78 233 ASN E O 1
ATOM 14494 N N . GLU E 1 232 ? -12.587 101.918 120.877 1.00 24.07 234 GLU E N 1
ATOM 14495 C CA . GLU E 1 232 ? -13.368 100.691 120.687 1.00 23.81 234 GLU E CA 1
ATOM 14496 C C . GLU E 1 232 ? -14.187 100.743 119.392 1.00 23.38 234 GLU E C 1
ATOM 14497 O O . GLU E 1 232 ? -14.123 99.824 118.577 1.00 23.16 234 GLU E O 1
ATOM 14503 N N . ALA E 1 233 ? -14.939 101.827 119.207 1.00 23.02 235 ALA E N 1
ATOM 14504 C CA . ALA E 1 233 ? -15.691 102.052 117.976 1.00 23.02 235 ALA E CA 1
ATOM 14505 C C . ALA E 1 233 ? -14.773 102.043 116.753 1.00 23.11 235 ALA E C 1
ATOM 14506 O O . ALA E 1 233 ? -15.097 101.426 115.736 1.00 22.87 235 ALA E O 1
ATOM 14508 N N . ARG E 1 234 ? -13.627 102.718 116.869 1.00 23.28 236 ARG E N 1
ATOM 14509 C CA . ARG E 1 234 ? -12.630 102.777 115.796 1.00 23.47 236 ARG E CA 1
ATOM 14510 C C . ARG E 1 234 ? -12.159 101.386 115.461 1.00 23.63 236 ARG E C 1
ATOM 14511 O O . ARG E 1 234 ? -12.095 101.016 114.289 1.00 24.01 236 ARG E O 1
ATOM 14519 N N . ASN E 1 235 ? -11.839 100.621 116.503 1.00 23.44 237 ASN E N 1
ATOM 14520 C CA . ASN E 1 235 ? -11.444 99.232 116.357 1.00 23.29 237 ASN E CA 1
ATOM 14521 C C . ASN E 1 235 ? -12.566 98.373 115.760 1.00 23.17 237 ASN E C 1
ATOM 14522 O O . ASN E 1 235 ? -12.333 97.610 114.821 1.00 22.98 237 ASN E O 1
ATOM 14527 N N . GLY E 1 236 ? -13.777 98.525 116.294 1.00 23.17 238 GLY E N 1
ATOM 14528 C CA . GLY E 1 236 ? -14.943 97.780 115.825 1.00 23.20 238 GLY E CA 1
ATOM 14529 C C . GLY E 1 236 ? -15.196 97.999 114.345 1.00 23.26 238 GLY E C 1
ATOM 14530 O O . GLY E 1 236 ? -15.423 97.040 113.591 1.00 23.36 238 GLY E O 1
ATOM 14531 N N . LEU E 1 237 ? -15.134 99.261 113.924 1.00 23.05 239 LEU E N 1
ATOM 14532 C CA . LEU E 1 237 ? -15.330 99.603 112.521 1.00 23.01 239 LEU E CA 1
ATOM 14533 C C . LEU E 1 237 ? -14.176 99.144 111.614 1.00 23.19 239 LEU E C 1
ATOM 14534 O O . LEU E 1 237 ? -14.396 98.669 110.496 1.00 23.22 239 LEU E O 1
ATOM 14539 N N . TRP E 1 238 ? -12.950 99.285 112.093 1.00 23.21 240 TRP E N 1
ATOM 14540 C CA . TRP E 1 238 ? -11.816 98.798 111.333 1.00 23.52 240 TRP E CA 1
ATOM 14541 C C . TRP E 1 238 ? -11.993 97.306 111.052 1.00 23.95 240 TRP E C 1
ATOM 14542 O O . TRP E 1 238 ? -11.958 96.889 109.897 1.00 24.09 240 TRP E O 1
ATOM 14553 N N . ASN E 1 239 ? -12.217 96.515 112.101 1.00 24.28 241 ASN E N 1
ATOM 14554 C CA . ASN E 1 239 ? -12.424 95.077 111.940 1.00 24.76 241 ASN E CA 1
ATOM 14555 C C . ASN E 1 239 ? -13.520 94.761 110.930 1.00 24.98 241 ASN E C 1
ATOM 14556 O O . ASN E 1 239 ? -13.335 93.917 110.061 1.00 25.16 241 ASN E O 1
ATOM 14561 N N . PHE E 1 240 ? -14.642 95.468 111.023 1.00 25.30 242 PHE E N 1
ATOM 14562 C CA . PHE E 1 240 ? -15.687 95.393 110.001 1.00 25.47 242 PHE E CA 1
ATOM 14563 C C . PHE E 1 240 ? -15.127 95.598 108.589 1.00 25.77 242 PHE E C 1
ATOM 14564 O O . PHE E 1 240 ? -15.448 94.847 107.674 1.00 25.95 242 PHE E O 1
ATOM 14572 N N . ILE E 1 241 ? -14.282 96.610 108.414 1.00 26.06 243 ILE E N 1
ATOM 14573 C CA . ILE E 1 241 ? -13.671 96.844 107.111 1.00 26.23 243 ILE E CA 1
ATOM 14574 C C . ILE E 1 241 ? -12.819 95.645 106.721 1.00 26.54 243 ILE E C 1
ATOM 14575 O O . ILE E 1 241 ? -12.946 95.144 105.603 1.00 26.89 243 ILE E O 1
ATOM 14580 N N . CYS E 1 242 ? -11.999 95.160 107.655 1.00 26.64 244 CYS E N 1
ATOM 14581 C CA . CYS E 1 242 ? -11.104 94.027 107.390 1.00 26.90 244 CYS E CA 1
ATOM 14582 C C . CYS E 1 242 ? -11.846 92.795 106.903 1.00 27.14 244 CYS E C 1
ATOM 14583 O O . CYS E 1 242 ? -11.306 92.011 106.132 1.00 26.71 244 CYS E O 1
ATOM 14586 N N . GLN E 1 243 ? -13.100 92.660 107.341 1.00 27.82 245 GLN E N 1
ATOM 14587 C CA . GLN E 1 243 ? -13.959 91.531 106.989 1.00 28.28 245 GLN E CA 1
ATOM 14588 C C . GLN E 1 243 ? -14.386 91.561 105.521 1.00 28.36 245 GLN E C 1
ATOM 14589 O O . GLN E 1 243 ? -14.931 90.588 104.999 1.00 28.20 245 GLN E O 1
ATOM 14595 N N . HIS E 1 244 ? -14.107 92.675 104.856 1.00 28.80 246 HIS E N 1
ATOM 14596 C CA . HIS E 1 244 ? -14.328 92.802 103.420 1.00 29.30 246 HIS E CA 1
ATOM 14597 C C . HIS E 1 244 ? -13.091 92.423 102.601 1.00 29.98 246 HIS E C 1
ATOM 14598 O O . HIS E 1 244 ? -13.115 92.533 101.372 1.00 30.35 246 HIS E O 1
ATOM 14605 N N . ASP E 1 245 ? -12.016 91.985 103.262 1.00 30.47 247 ASP E N 1
ATOM 14606 C CA . ASP E 1 245 ? -10.716 91.840 102.588 1.00 30.97 247 ASP E CA 1
ATOM 14607 C C . ASP E 1 245 ? -10.750 90.980 101.334 1.00 31.05 247 ASP E C 1
ATOM 14608 O O . ASP E 1 245 ? -9.959 91.192 100.420 1.00 31.25 247 ASP E O 1
ATOM 14613 N N . SER E 1 246 ? -11.662 90.016 101.287 1.00 31.25 248 SER E N 1
ATOM 14614 C CA . SER E 1 246 ? -11.744 89.124 100.132 1.00 31.56 248 SER E CA 1
ATOM 14615 C C . SER E 1 246 ? -12.337 89.830 98.906 1.00 31.58 248 SER E C 1
ATOM 14616 O O . SER E 1 246 ? -12.041 89.446 97.770 1.00 31.87 248 SER E O 1
ATOM 14627 N N . ILE E 1 248 ? -12.054 93.355 98.344 1.00 30.15 250 ILE E N 1
ATOM 14628 C CA . ILE E 1 248 ? -11.468 94.638 97.982 1.00 29.67 250 ILE E CA 1
ATOM 14629 C C . ILE E 1 248 ? -9.966 94.640 97.800 1.00 29.30 250 ILE E C 1
ATOM 14630 O O . ILE E 1 248 ? -9.236 94.063 98.590 1.00 29.27 250 ILE E O 1
ATOM 14635 N N . LYS E 1 249 ? -9.526 95.303 96.734 1.00 28.99 251 LYS E N 1
ATOM 14636 C CA . LYS E 1 249 ? -8.115 95.443 96.405 1.00 28.58 251 LYS E CA 1
ATOM 14637 C C . LYS E 1 249 ? -7.622 96.783 96.896 1.00 28.52 251 LYS E C 1
ATOM 14638 O O . LYS E 1 249 ? -6.492 96.896 97.349 1.00 28.78 251 LYS E O 1
ATOM 14644 N N . ASP E 1 250 ? -8.477 97.798 96.819 1.00 28.39 252 ASP E N 1
ATOM 14645 C CA . ASP E 1 250 ? -8.094 99.149 97.218 1.00 28.21 252 ASP E CA 1
ATOM 14646 C C . ASP E 1 250 ? -9.094 99.786 98.180 1.00 27.88 252 ASP E C 1
ATOM 14647 O O . ASP E 1 250 ? -10.310 99.676 97.990 1.00 27.89 252 ASP E O 1
ATOM 14652 N N . LEU E 1 251 ? -8.569 100.446 99.211 1.00 27.28 253 LEU E N 1
ATOM 14653 C CA . LEU E 1 251 ? -9.391 101.188 100.161 1.00 26.65 253 LEU E CA 1
ATOM 14654 C C . LEU E 1 251 ? -9.055 102.674 100.148 1.00 26.79 253 LEU E C 1
ATOM 14655 O O . LEU E 1 251 ? -7.884 103.050 100.188 1.00 26.70 253 LEU E O 1
ATOM 14660 N N . GLU E 1 252 ? -10.084 103.519 100.093 1.00 27.01 254 GLU E N 1
ATOM 14661 C CA . GLU E 1 252 ? -9.889 104.970 100.154 1.00 27.12 254 GLU E CA 1
ATOM 14662 C C . GLU E 1 252 ? -10.734 105.539 101.260 1.00 27.21 254 GLU E C 1
ATOM 14663 O O . GLU E 1 252 ? -11.944 105.324 101.294 1.00 26.95 254 GLU E O 1
ATOM 14677 N N . THR E 1 254 ? -11.691 109.118 103.629 1.00 27.80 256 THR E N 1
ATOM 14678 C CA . THR E 1 254 ? -11.673 110.571 103.858 1.00 27.42 256 THR E CA 1
ATOM 14679 C C . THR E 1 254 ? -11.900 110.871 105.336 1.00 27.42 256 THR E C 1
ATOM 14680 O O . THR E 1 254 ? -12.949 110.560 105.889 1.00 27.38 256 THR E O 1
ATOM 14684 N N . VAL E 1 255 ? -10.903 111.471 105.962 1.00 27.66 257 VAL E N 1
ATOM 14685 C CA . VAL E 1 255 ? -10.952 111.737 107.390 1.00 28.36 257 VAL E CA 1
ATOM 14686 C C . VAL E 1 255 ? -10.397 113.117 107.718 1.00 29.04 257 VAL E C 1
ATOM 14687 O O . VAL E 1 255 ? -9.944 113.853 106.839 1.00 28.69 257 VAL E O 1
ATOM 14691 N N . SER E 1 256 ? -10.468 113.461 108.997 1.00 30.18 258 SER E N 1
ATOM 14692 C CA . SER E 1 256 ? -9.923 114.705 109.514 1.00 31.32 258 SER E CA 1
ATOM 14693 C C . SER E 1 256 ? -8.456 114.493 109.784 1.00 32.46 258 SER E C 1
ATOM 14694 O O . SER E 1 256 ? -7.992 113.356 109.851 1.00 33.03 258 SER E O 1
ATOM 14697 N N . GLU E 1 257 ? -7.715 115.578 109.933 1.00 33.95 259 GLU E N 1
ATOM 14698 C CA . GLU E 1 257 ? -6.312 115.474 110.335 1.00 35.41 259 GLU E CA 1
ATOM 14699 C C . GLU E 1 257 ? -6.186 114.916 111.768 1.00 35.77 259 GLU E C 1
ATOM 14700 O O . GLU E 1 257 ? -5.235 114.198 112.072 1.00 36.20 259 GLU E O 1
ATOM 14706 N N . ASN E 1 258 ? -7.175 115.198 112.617 1.00 36.19 260 ASN E N 1
ATOM 14707 C CA . ASN E 1 258 ? -7.239 114.656 113.988 1.00 36.79 260 ASN E CA 1
ATOM 14708 C C . ASN E 1 258 ? -7.590 113.161 114.133 1.00 36.58 260 ASN E C 1
ATOM 14709 O O . ASN E 1 258 ? -7.775 112.685 115.259 1.00 37.01 260 ASN E O 1
ATOM 14714 N N . GLU E 1 259 ? -7.679 112.425 113.021 1.00 36.05 261 GLU E N 1
ATOM 14715 C CA . GLU E 1 259 ? -7.978 110.979 113.051 1.00 35.12 261 GLU E CA 1
ATOM 14716 C C . GLU E 1 259 ? -6.681 110.143 113.074 1.00 34.27 261 GLU E C 1
ATOM 14717 O O . GLU E 1 259 ? -5.893 110.186 112.128 1.00 34.23 261 GLU E O 1
ATOM 14723 N N . PRO E 1 260 ? -6.457 109.387 114.161 1.00 33.37 262 PRO E N 1
ATOM 14724 C CA . PRO E 1 260 ? -5.176 108.727 114.396 1.00 32.89 262 PRO E CA 1
ATOM 14725 C C . PRO E 1 260 ? -5.060 107.290 113.865 1.00 32.43 262 PRO E C 1
ATOM 14726 O O . PRO E 1 260 ? -4.074 106.611 114.162 1.00 32.13 262 PRO E O 1
ATOM 14730 N N . LEU E 1 261 ? -6.037 106.854 113.071 1.00 32.01 263 LEU E N 1
ATOM 14731 C CA . LEU E 1 261 ? -6.125 105.466 112.605 1.00 31.47 263 LEU E CA 1
ATOM 14732 C C . LEU E 1 261 ? -4.874 104.897 111.917 1.00 31.13 263 LEU E C 1
ATOM 14733 O O . LEU E 1 261 ? -4.478 103.758 112.195 1.00 30.80 263 LEU E O 1
ATOM 14738 N N . LEU E 1 262 ? -4.270 105.675 111.020 1.00 30.63 264 LEU E N 1
ATOM 14739 C CA . LEU E 1 262 ? -3.120 105.204 110.240 1.00 30.23 264 LEU E CA 1
ATOM 14740 C C . LEU E 1 262 ? -1.965 104.739 111.119 1.00 29.78 264 LEU E C 1
ATOM 14741 O O . LEU E 1 262 ? -1.341 103.700 110.857 1.00 30.07 264 LEU E O 1
ATOM 14746 N N . TYR E 1 263 ? -1.695 105.519 112.161 1.00 28.80 265 TYR E N 1
ATOM 14747 C CA . TYR E 1 263 ? -0.648 105.229 113.117 1.00 27.87 265 TYR E CA 1
ATOM 14748 C C . TYR E 1 263 ? -0.698 103.775 113.615 1.00 27.85 265 TYR E C 1
ATOM 14749 O O . TYR E 1 263 ? 0.338 103.154 113.848 1.00 27.71 265 TYR E O 1
ATOM 14758 N N . THR E 1 264 ? -1.900 103.226 113.740 1.00 27.91 266 THR E N 1
ATOM 14759 C CA . THR E 1 264 ? -2.080 101.885 114.305 1.00 28.13 266 THR E CA 1
ATOM 14760 C C . THR E 1 264 ? -1.827 100.741 113.333 1.00 28.05 266 THR E C 1
ATOM 14761 O O . THR E 1 264 ? -1.813 99.593 113.765 1.00 28.25 266 THR E O 1
ATOM 14765 N N . LEU E 1 265 ? -1.633 101.041 112.044 1.00 27.99 267 LEU E N 1
ATOM 14766 C CA . LEU E 1 265 ? -1.435 100.008 111.006 1.00 27.98 267 LEU E CA 1
ATOM 14767 C C . LEU E 1 265 ? -0.122 99.265 111.174 1.00 28.27 267 LEU E C 1
ATOM 14768 O O . LEU E 1 265 ? 0.779 99.764 111.844 1.00 28.34 267 LEU E O 1
ATOM 14773 N N . GLN E 1 266 ? 0.004 98.082 110.570 1.00 28.69 268 GLN E N 1
ATOM 14774 C CA . GLN E 1 266 ? 1.303 97.372 110.588 1.00 29.09 268 GLN E CA 1
ATOM 14775 C C . GLN E 1 266 ? 2.385 98.153 109.829 1.00 29.41 268 GLN E C 1
ATOM 14776 O O . GLN E 1 266 ? 3.542 98.205 110.252 1.00 29.41 268 GLN E O 1
ATOM 14782 N N . GLU E 1 267 ? 1.984 98.765 108.717 1.00 29.86 269 GLU E N 1
ATOM 14783 C CA . GLU E 1 267 ? 2.858 99.589 107.901 1.00 30.08 269 GLU E CA 1
ATOM 14784 C C . GLU E 1 267 ? 2.182 100.942 107.662 1.00 30.16 269 GLU E C 1
ATOM 14785 O O . GLU E 1 267 ? 1.504 101.136 106.644 1.00 30.07 269 GLU E O 1
ATOM 14791 N N . PRO E 1 268 ? 2.373 101.881 108.615 1.00 30.23 270 PRO E N 1
ATOM 14792 C CA . PRO E 1 268 ? 1.773 103.217 108.634 1.00 30.16 270 PRO E CA 1
ATOM 14793 C C . PRO E 1 268 ? 2.184 104.133 107.474 1.00 30.21 270 PRO E C 1
ATOM 14794 O O . PRO E 1 268 ? 1.503 105.131 107.228 1.00 30.41 270 PRO E O 1
ATOM 14798 N N . ARG E 1 269 ? 3.278 103.815 106.781 1.00 30.12 271 ARG E N 1
ATOM 14799 C CA . ARG E 1 269 ? 3.688 104.586 105.606 1.00 30.05 271 ARG E CA 1
ATOM 14800 C C . ARG E 1 269 ? 2.797 104.254 104.434 1.00 30.41 271 ARG E C 1
ATOM 14801 O O . ARG E 1 269 ? 3.190 103.540 103.514 1.00 30.65 271 ARG E O 1
ATOM 14809 N N . VAL E 1 270 ? 1.582 104.763 104.472 1.00 30.96 272 VAL E N 1
ATOM 14810 C CA . VAL E 1 270 ? 0.684 104.621 103.339 1.00 31.56 272 VAL E CA 1
ATOM 14811 C C . VAL E 1 270 ? 0.474 105.991 102.667 1.00 32.33 272 VAL E C 1
ATOM 14812 O O . VAL E 1 270 ? 0.807 107.033 103.265 1.00 32.40 272 VAL E O 1
ATOM 14816 N N . LYS E 1 271 ? -0.042 105.976 101.432 1.00 32.91 273 LYS E N 1
ATOM 14817 C CA . LYS E 1 271 ? -0.394 107.199 100.682 1.00 33.63 273 LYS E CA 1
ATOM 14818 C C . LYS E 1 271 ? -1.508 108.042 101.358 1.00 33.46 273 LYS E C 1
ATOM 14819 O O . LYS E 1 271 ? -2.643 107.587 101.508 1.00 33.06 273 LYS E O 1
ATOM 14825 N N . THR E 1 272 ? -1.159 109.269 101.753 1.00 33.66 274 THR E N 1
ATOM 14826 C CA . THR E 1 272 ? -2.041 110.153 102.538 1.00 33.83 274 THR E CA 1
ATOM 14827 C C . THR E 1 272 ? -1.945 111.593 102.062 1.00 33.51 274 THR E C 1
ATOM 14828 O O . THR E 1 272 ? -0.915 112.236 102.250 1.00 33.62 274 THR E O 1
ATOM 14832 N N . GLU E 1 273 ? -3.015 112.113 101.474 1.00 33.33 275 GLU E N 1
ATOM 14833 C CA . GLU E 1 273 ? -2.985 113.485 100.943 1.00 33.04 275 GLU E CA 1
ATOM 14834 C C . GLU E 1 273 ? -3.872 114.453 101.729 1.00 32.39 275 GLU E C 1
ATOM 14835 O O . GLU E 1 273 ? -5.011 114.127 102.057 1.00 32.50 275 GLU E O 1
ATOM 14841 N N . ILE E 1 274 ? -3.312 115.620 102.054 1.00 31.68 276 ILE E N 1
ATOM 14842 C CA . ILE E 1 274 ? -4.041 116.745 102.644 1.00 31.07 276 ILE E CA 1
ATOM 14843 C C . ILE E 1 274 ? -4.483 117.695 101.544 1.00 30.63 276 ILE E C 1
ATOM 14844 O O . ILE E 1 274 ? -3.663 118.348 100.899 1.00 30.42 276 ILE E O 1
ATOM 14849 N N . LYS E 1 275 ? -5.791 117.741 101.309 1.00 30.45 277 LYS E N 1
ATOM 14850 C CA . LYS E 1 275 ? -6.365 118.665 100.322 1.00 30.10 277 LYS E CA 1
ATOM 14851 C C . LYS E 1 275 ? -7.093 119.791 101.042 1.00 29.18 277 LYS E C 1
ATOM 14852 O O . LYS E 1 275 ? -8.059 119.531 101.758 1.00 29.19 277 LYS E O 1
ATOM 14858 N N . PRO E 1 276 ? -6.630 121.041 100.869 1.00 28.42 278 PRO E N 1
ATOM 14859 C CA . PRO E 1 276 ? -7.477 122.151 101.282 1.00 27.98 278 PRO E CA 1
ATOM 14860 C C . PRO E 1 276 ? -8.819 121.972 100.596 1.00 27.61 278 PRO E C 1
ATOM 14861 O O . PRO E 1 276 ? -8.863 121.559 99.439 1.00 27.51 278 PRO E O 1
ATOM 14865 N N . TYR E 1 277 ? -9.902 122.255 101.303 1.00 27.42 279 TYR E N 1
ATOM 14866 C CA . TYR E 1 277 ? -11.207 121.831 100.833 1.00 27.23 279 TYR E CA 1
ATOM 14867 C C . TYR E 1 277 ? -12.202 122.977 100.705 1.00 27.44 279 TYR E C 1
ATOM 14868 O O . TYR E 1 277 ? -12.703 123.264 99.609 1.00 27.68 279 TYR E O 1
ATOM 14877 N N . PHE E 1 278 ? -12.472 123.626 101.828 1.00 27.39 280 PHE E N 1
ATOM 14878 C CA . PHE E 1 278 ? -13.555 124.581 101.933 1.00 27.27 280 PHE E CA 1
ATOM 14879 C C . PHE E 1 278 ? -13.032 125.956 102.357 1.00 27.47 280 PHE E C 1
ATOM 14880 O O . PHE E 1 278 ? -11.980 126.063 103.013 1.00 27.64 280 PHE E O 1
ATOM 14896 N N . GLY E 1 280 ? -14.162 129.761 104.277 1.00 27.70 282 GLY E N 1
ATOM 14897 C CA . GLY E 1 280 ? -15.092 130.412 105.196 1.00 27.96 282 GLY E CA 1
ATOM 14898 C C . GLY E 1 280 ? -14.846 131.902 105.281 1.00 28.04 282 GLY E C 1
ATOM 14899 O O . GLY E 1 280 ? -13.801 132.392 104.840 1.00 28.03 282 GLY E O 1
ATOM 14900 N N . ARG E 1 281 ? -15.812 132.633 105.831 1.00 28.21 283 ARG E N 1
ATOM 14901 C CA . ARG E 1 281 ? -15.669 134.082 106.004 1.00 28.40 283 ARG E CA 1
ATOM 14902 C C . ARG E 1 281 ? -16.508 134.606 107.169 1.00 28.61 283 ARG E C 1
ATOM 14903 O O . ARG E 1 281 ? -17.674 134.239 107.323 1.00 28.49 283 ARG E O 1
ATOM 14911 N N . ILE E 1 282 ? -15.916 135.471 107.984 1.00 28.84 284 ILE E N 1
ATOM 14912 C CA . ILE E 1 282 ? -16.700 136.186 108.972 1.00 29.58 284 ILE E CA 1
ATOM 14913 C C . ILE E 1 282 ? -17.453 137.330 108.291 1.00 29.83 284 ILE E C 1
ATOM 14914 O O . ILE E 1 282 ? -16.849 138.154 107.605 1.00 29.90 284 ILE E O 1
ATOM 14919 N N . VAL E 1 283 ? -18.775 137.356 108.476 1.00 30.30 285 VAL E N 1
ATOM 14920 C CA . VAL E 1 283 ? -19.653 138.342 107.839 1.00 30.42 285 VAL E CA 1
ATOM 14921 C C . VAL E 1 283 ? -19.867 139.573 108.716 1.00 30.81 285 VAL E C 1
ATOM 14922 O O . VAL E 1 283 ? -19.645 140.695 108.266 1.00 31.37 285 VAL E O 1
ATOM 14926 N N . ASP E 1 284 ? -20.323 139.361 109.951 1.00 31.03 286 ASP E N 1
ATOM 14927 C CA . ASP E 1 284 ? -20.533 140.442 110.922 1.00 31.10 286 ASP E CA 1
ATOM 14928 C C . ASP E 1 284 ? -19.654 140.152 112.136 1.00 30.84 286 ASP E C 1
ATOM 14929 O O . ASP E 1 284 ? -19.990 139.305 112.959 1.00 30.78 286 ASP E O 1
ATOM 14934 N N . VAL E 1 285 ? -18.532 140.864 112.228 1.00 30.58 287 VAL E N 1
ATOM 14935 C CA . VAL E 1 285 ? -17.520 140.618 113.256 1.00 30.36 287 VAL E CA 1
ATOM 14936 C C . VAL E 1 285 ? -18.039 140.847 114.672 1.00 30.37 287 VAL E C 1
ATOM 14937 O O . VAL E 1 285 ? -17.967 139.939 115.510 1.00 30.77 287 VAL E O 1
ATOM 14941 N N . GLU E 1 286 ? -18.551 142.051 114.935 1.00 29.96 288 GLU E N 1
ATOM 14942 C CA . GLU E 1 286 ? -19.075 142.399 116.258 1.00 29.36 288 GLU E CA 1
ATOM 14943 C C . GLU E 1 286 ? -20.108 141.380 116.737 1.00 28.75 288 GLU E C 1
ATOM 14944 O O . GLU E 1 286 ? -20.112 140.980 117.903 1.00 28.75 288 GLU E O 1
ATOM 14950 N N . GLN E 1 287 ? -20.976 140.969 115.822 1.00 27.99 289 GLN E N 1
ATOM 14951 C CA . GLN E 1 287 ? -22.032 140.034 116.140 1.00 27.42 289 GLN E CA 1
ATOM 14952 C C . GLN E 1 287 ? -21.487 138.604 116.253 1.00 27.33 289 GLN E C 1
ATOM 14953 O O . GLN E 1 287 ? -22.051 137.774 116.964 1.00 27.07 289 GLN E O 1
ATOM 14959 N N . PHE E 1 288 ? -20.375 138.333 115.570 1.00 27.35 290 PHE E N 1
ATOM 14960 C CA . PHE E 1 288 ? -19.749 137.014 115.585 1.00 27.47 290 PHE E CA 1
ATOM 14961 C C . PHE E 1 288 ? -19.094 136.779 116.928 1.00 27.78 290 PHE E C 1
ATOM 14962 O O . PHE E 1 288 ? -19.275 135.724 117.543 1.00 27.96 290 PHE E O 1
ATOM 14970 N N . LEU E 1 289 ? -18.339 137.776 117.381 1.00 27.94 291 LEU E N 1
ATOM 14971 C CA . LEU E 1 289 ? -17.569 137.659 118.606 1.00 28.14 291 LEU E CA 1
ATOM 14972 C C . LEU E 1 289 ? -18.466 137.673 119.834 1.00 28.41 291 LEU E C 1
ATOM 14973 O O . LEU E 1 289 ? -18.063 137.208 120.895 1.00 28.60 291 LEU E O 1
ATOM 14978 N N . LYS E 1 290 ? -19.675 138.211 119.686 1.00 28.64 292 LYS E N 1
ATOM 14979 C CA . LYS E 1 290 ? -20.689 138.140 120.722 1.00 28.97 292 LYS E CA 1
ATOM 14980 C C . LYS E 1 290 ? -20.940 136.684 121.121 1.00 28.93 292 LYS E C 1
ATOM 14981 O O . LYS E 1 290 ? -21.243 136.399 122.280 1.00 28.89 292 LYS E O 1
ATOM 14987 N N . GLN E 1 291 ? -20.800 135.770 120.166 1.00 28.85 293 GLN E N 1
ATOM 14988 C CA . GLN E 1 291 ? -21.081 134.361 120.408 1.00 29.12 293 GLN E CA 1
ATOM 14989 C C . GLN E 1 291 ? -19.845 133.509 120.677 1.00 29.59 293 GLN E C 1
ATOM 14990 O O . GLN E 1 291 ? -19.938 132.462 121.331 1.00 29.55 293 GLN E O 1
ATOM 14996 N N . TYR E 1 292 ? -18.703 133.960 120.159 1.00 29.91 294 TYR E N 1
ATOM 14997 C CA . TYR E 1 292 ? -17.461 133.185 120.133 1.00 30.40 294 TYR E CA 1
ATOM 14998 C C . TYR E 1 292 ? -16.694 133.175 121.462 1.00 30.99 294 TYR E C 1
ATOM 14999 O O . TYR E 1 292 ? -16.272 134.216 121.951 1.00 30.93 294 TYR E O 1
ATOM 15008 N N . GLU E 1 293 ? -16.495 131.981 122.017 1.00 31.88 295 GLU E N 1
ATOM 15009 C CA . GLU E 1 293 ? -15.806 131.797 123.298 1.00 32.55 295 GLU E CA 1
ATOM 15010 C C . GLU E 1 293 ? -14.307 131.539 123.107 1.00 32.77 295 GLU E C 1
ATOM 15011 O O . GLU E 1 293 ? -13.917 130.617 122.385 1.00 32.57 295 GLU E O 1
ATOM 15017 N N . LEU E 1 294 ? -13.484 132.356 123.768 1.00 33.15 296 LEU E N 1
ATOM 15018 C CA . LEU E 1 294 ? -12.022 132.270 123.696 1.00 33.40 296 LEU E CA 1
ATOM 15019 C C . LEU E 1 294 ? -11.451 131.614 124.955 1.00 34.02 296 LEU E C 1
ATOM 15020 O O . LEU E 1 294 ? -12.205 131.066 125.758 1.00 34.05 296 LEU E O 1
ATOM 15025 N N . ASN E 1 295 ? -10.128 131.668 125.119 1.00 34.85 297 ASN E N 1
ATOM 15026 C CA . ASN E 1 295 ? -9.441 131.080 126.280 1.00 35.88 297 ASN E CA 1
ATOM 15027 C C . ASN E 1 295 ? -8.663 132.063 127.140 1.00 36.39 297 ASN E C 1
ATOM 15028 O O . ASN E 1 295 ? -7.823 132.800 126.626 1.00 36.69 297 ASN E O 1
ATOM 15033 N N . TRP E 1 296 ? -8.905 132.047 128.449 1.00 37.00 298 TRP E N 1
ATOM 15034 C CA . TRP E 1 296 ? -8.432 133.142 129.308 1.00 37.76 298 TRP E CA 1
ATOM 15035 C C . TRP E 1 296 ? -7.313 132.814 130.316 1.00 37.66 298 TRP E C 1
ATOM 15036 O O . TRP E 1 296 ? -7.214 131.701 130.834 1.00 37.55 298 TRP E O 1
ATOM 15047 N N . GLN E 1 301 ? -1.020 141.244 127.769 1.00 33.50 303 GLN E N 1
ATOM 15048 C CA . GLN E 1 301 ? -2.112 141.035 128.725 1.00 33.54 303 GLN E CA 1
ATOM 15049 C C . GLN E 1 301 ? -3.486 140.916 128.037 1.00 33.39 303 GLN E C 1
ATOM 15050 O O . GLN E 1 301 ? -4.073 139.829 128.029 1.00 33.55 303 GLN E O 1
ATOM 15052 N N . GLU E 1 302 ? -3.987 142.028 127.480 1.00 33.12 304 GLU E N 1
ATOM 15053 C CA . GLU E 1 302 ? -5.252 142.062 126.714 1.00 32.67 304 GLU E CA 1
ATOM 15054 C C . GLU E 1 302 ? -4.977 141.956 125.201 1.00 31.98 304 GLU E C 1
ATOM 15055 O O . GLU E 1 302 ? -3.818 141.846 124.783 1.00 32.10 304 GLU E O 1
ATOM 15061 N N . VAL E 1 303 ? -6.027 141.977 124.380 1.00 30.83 305 VAL E N 1
ATOM 15062 C CA . VAL E 1 303 ? -5.839 141.867 122.931 1.00 29.68 305 VAL E CA 1
ATOM 15063 C C . VAL E 1 303 ? -6.664 142.886 122.145 1.00 28.82 305 VAL E C 1
ATOM 15064 O O . VAL E 1 303 ? -7.896 142.862 122.160 1.00 28.49 305 VAL E O 1
ATOM 15068 N N . ILE E 1 304 ? -5.963 143.774 121.456 1.00 27.96 306 ILE E N 1
ATOM 15069 C CA . ILE E 1 304 ? -6.608 144.730 120.577 1.00 27.50 306 ILE E CA 1
ATOM 15070 C C . ILE E 1 304 ? -6.370 144.297 119.136 1.00 27.33 306 ILE E C 1
ATOM 15071 O O . ILE E 1 304 ? -5.228 144.087 118.732 1.00 27.50 306 ILE E O 1
ATOM 15076 N N . LEU E 1 305 ? -7.459 144.140 118.385 1.00 27.24 307 LEU E N 1
ATOM 15077 C CA . LEU E 1 305 ? -7.420 143.774 116.967 1.00 27.15 307 LEU E CA 1
ATOM 15078 C C . LEU E 1 305 ? -7.963 144.887 116.074 1.00 27.02 307 LEU E C 1
ATOM 15079 O O . LEU E 1 305 ? -9.122 145.300 116.223 1.00 26.93 307 LEU E O 1
ATOM 15084 N N . HIS E 1 306 ? -7.130 145.360 115.148 1.00 26.76 308 HIS E N 1
ATOM 15085 C CA . HIS E 1 306 ? -7.540 146.355 114.162 1.00 26.80 308 HIS E CA 1
ATOM 15086 C C . HIS E 1 306 ? -7.884 145.611 112.884 1.00 27.32 308 HIS E C 1
ATOM 15087 O O . HIS E 1 306 ? -6.997 145.209 112.130 1.00 27.97 308 HIS E O 1
ATOM 15094 N N . ILE E 1 307 ? -9.173 145.417 112.640 1.00 27.50 309 ILE E N 1
ATOM 15095 C CA . ILE E 1 307 ? -9.604 144.569 111.551 1.00 27.60 309 ILE E CA 1
ATOM 15096 C C . ILE E 1 307 ? -9.923 145.420 110.348 1.00 27.76 309 ILE E C 1
ATOM 15097 O O . ILE E 1 307 ? -10.549 146.468 110.470 1.00 27.93 309 ILE E O 1
ATOM 15102 N N . THR E 1 308 ? -9.477 144.950 109.192 1.00 27.88 310 THR E N 1
ATOM 15103 C CA . THR E 1 308 ? -9.711 145.586 107.905 1.00 28.33 310 THR E CA 1
ATOM 15104 C C . THR E 1 308 ? -10.568 144.651 107.066 1.00 28.96 310 THR E C 1
ATOM 15105 O O . THR E 1 308 ? -10.448 143.427 107.178 1.00 29.66 310 THR E O 1
ATOM 15109 N N . ASP E 1 309 ? -11.442 145.222 106.244 1.00 29.26 311 ASP E N 1
ATOM 15110 C CA . ASP E 1 309 ? -12.317 144.437 105.383 1.00 29.60 311 ASP E CA 1
ATOM 15111 C C . ASP E 1 309 ? -12.736 145.331 104.221 1.00 29.82 311 ASP E C 1
ATOM 15112 O O . ASP E 1 309 ? -13.507 146.288 104.396 1.00 29.87 311 ASP E O 1
ATOM 15117 N N . SER E 1 310 ? -12.210 145.022 103.037 1.00 29.86 312 SER E N 1
ATOM 15118 C CA . SER E 1 310 ? -12.392 145.885 101.867 1.00 29.44 312 SER E CA 1
ATOM 15119 C C . SER E 1 310 ? -13.648 145.605 101.069 1.00 29.62 312 SER E C 1
ATOM 15120 O O . SER E 1 310 ? -13.979 146.367 100.177 1.00 30.40 312 SER E O 1
ATOM 15123 N N . PHE E 1 311 ? -14.357 144.530 101.385 1.00 29.65 313 PHE E N 1
ATOM 15124 C CA . PHE E 1 311 ? -15.617 144.230 100.694 1.00 29.44 313 PHE E CA 1
ATOM 15125 C C . PHE E 1 311 ? -16.859 144.480 101.553 1.00 29.39 313 PHE E C 1
ATOM 15126 O O . PHE E 1 311 ? -17.903 144.853 101.028 1.00 29.28 313 PHE E O 1
ATOM 15134 N N . ALA E 1 312 ? -16.738 144.275 102.864 1.00 29.50 314 ALA E N 1
ATOM 15135 C CA . ALA E 1 312 ? -17.811 144.587 103.804 1.00 29.51 314 ALA E CA 1
ATOM 15136 C C . ALA E 1 312 ? -17.408 145.754 104.705 1.00 29.76 314 ALA E C 1
ATOM 15137 O O . ALA E 1 312 ? -16.629 145.589 105.644 1.00 29.69 314 ALA E O 1
ATOM 15139 N N . GLN E 1 313 ? -17.942 146.935 104.408 1.00 30.14 315 GLN E N 1
ATOM 15140 C CA . GLN E 1 313 ? -17.605 148.155 105.145 1.00 30.78 315 GLN E CA 1
ATOM 15141 C C . GLN E 1 313 ? -17.702 147.998 106.678 1.00 30.34 315 GLN E C 1
ATOM 15142 O O . GLN E 1 313 ? -16.816 148.440 107.402 1.00 30.29 315 GLN E O 1
ATOM 15148 N N . TRP E 1 314 ? -18.754 147.336 107.151 1.00 29.98 316 TRP E N 1
ATOM 15149 C CA . TRP E 1 314 ? -19.060 147.252 108.583 1.00 29.69 316 TRP E CA 1
ATOM 15150 C C . TRP E 1 314 ? -18.066 146.452 109.423 1.00 29.65 316 TRP E C 1
ATOM 15151 O O . TRP E 1 314 ? -18.101 146.542 110.651 1.00 29.88 316 TRP E O 1
ATOM 15162 N N . ASN E 1 315 ? -17.192 145.677 108.788 1.00 29.23 317 ASN E N 1
ATOM 15163 C CA . ASN E 1 315 ? -16.134 145.001 109.535 1.00 29.07 317 ASN E CA 1
ATOM 15164 C C . ASN E 1 315 ? -14.837 145.817 109.678 1.00 29.09 317 ASN E C 1
ATOM 15165 O O . ASN E 1 315 ? -13.817 145.297 110.131 1.00 29.64 317 ASN E O 1
ATOM 15170 N N . ASN E 1 316 ? -14.848 147.083 109.282 1.00 28.86 318 ASN E N 1
ATOM 15171 C CA . ASN E 1 316 ? -13.671 147.921 109.484 1.00 28.68 318 ASN E CA 1
ATOM 15172 C C . ASN E 1 316 ? -13.724 148.495 110.880 1.00 28.94 318 ASN E C 1
ATOM 15173 O O . ASN E 1 316 ? -14.108 149.645 111.090 1.00 29.04 318 ASN E O 1
ATOM 15178 N N . ILE E 1 317 ? -13.368 147.657 111.845 1.00 29.05 319 ILE E N 1
ATOM 15179 C CA . ILE E 1 317 ? -13.506 148.007 113.245 1.00 29.26 319 ILE E CA 1
ATOM 15180 C C . ILE E 1 317 ? -12.260 147.632 114.038 1.00 29.71 319 ILE E C 1
ATOM 15181 O O . ILE E 1 317 ? -11.441 146.821 113.591 1.00 30.16 319 ILE E O 1
ATOM 15186 N N . THR E 1 318 ? -12.130 148.228 115.217 1.00 29.79 320 THR E N 1
ATOM 15187 C CA . THR E 1 318 ? -11.106 147.843 116.154 1.00 29.98 320 THR E CA 1
ATOM 15188 C C . THR E 1 318 ? -11.793 147.237 117.375 1.00 30.17 320 THR E C 1
ATOM 15189 O O . THR E 1 318 ? -12.730 147.806 117.930 1.00 29.90 320 THR E O 1
ATOM 15193 N N . VAL E 1 319 ? -11.318 146.063 117.765 1.00 30.85 321 VAL E N 1
ATOM 15194 C CA . VAL E 1 319 ? -11.943 145.260 118.812 1.00 31.65 321 VAL E CA 1
ATOM 15195 C C . VAL E 1 319 ? -11.049 145.113 120.058 1.00 32.04 321 VAL E C 1
ATOM 15196 O O . VAL E 1 319 ? -9.823 145.105 119.965 1.00 31.78 321 VAL E O 1
ATOM 15200 N N . ARG E 1 320 ? -11.675 145.021 121.222 1.00 32.81 322 ARG E N 1
ATOM 15201 C CA . ARG E 1 320 ? -10.942 144.873 122.466 1.00 34.02 322 ARG E CA 1
ATOM 15202 C C . ARG E 1 320 ? -11.359 143.566 123.118 1.00 34.54 322 ARG E C 1
ATOM 15203 O O . ARG E 1 320 ? -12.505 143.396 123.524 1.00 34.61 322 ARG E O 1
ATOM 15211 N N . ILE E 1 321 ? -10.412 142.645 123.204 1.00 35.41 323 ILE E N 1
ATOM 15212 C CA . ILE E 1 321 ? -10.620 141.362 123.854 1.00 36.26 323 ILE E CA 1
ATOM 15213 C C . ILE E 1 321 ? -9.843 141.349 125.158 1.00 36.67 323 ILE E C 1
ATOM 15214 O O . ILE E 1 321 ? -8.610 141.245 125.161 1.00 36.52 323 ILE E O 1
ATOM 15219 N N . ALA E 1 322 ? -10.582 141.475 126.257 1.00 37.46 324 ALA E N 1
ATOM 15220 C CA . ALA E 1 322 ? -10.011 141.645 127.596 1.00 38.19 324 ALA E CA 1
ATOM 15221 C C . ALA E 1 322 ? -11.033 141.218 128.625 1.00 38.66 324 ALA E C 1
ATOM 15222 O O . ALA E 1 322 ? -12.231 141.292 128.358 1.00 38.70 324 ALA E O 1
ATOM 15224 N N . ASN E 1 323 ? -10.555 140.769 129.787 1.00 39.37 325 ASN E N 1
ATOM 15225 C CA . ASN E 1 323 ? -11.394 140.536 130.980 1.00 40.01 325 ASN E CA 1
ATOM 15226 C C . ASN E 1 323 ? -12.687 139.734 130.766 1.00 40.29 325 ASN E C 1
ATOM 15227 O O . ASN E 1 323 ? -13.685 140.002 131.438 1.00 40.29 325 ASN E O 1
ATOM 15232 N N . HIS E 1 324 ? -12.682 138.768 129.843 1.00 40.62 326 HIS E N 1
ATOM 15233 C CA . HIS E 1 324 ? -13.899 138.003 129.530 1.00 41.00 326 HIS E CA 1
ATOM 15234 C C . HIS E 1 324 ? -14.932 138.861 128.783 1.00 40.74 326 HIS E C 1
ATOM 15235 O O . HIS E 1 324 ? -16.133 138.765 129.039 1.00 40.79 326 HIS E O 1
ATOM 15242 N N . GLU E 1 325 ? -14.476 139.690 127.852 1.00 40.53 327 GLU E N 1
ATOM 15243 C CA . GLU E 1 325 ? -15.356 140.697 127.262 1.00 40.29 327 GLU E CA 1
ATOM 15244 C C . GLU E 1 325 ? -14.927 141.080 125.843 1.00 39.73 327 GLU E C 1
ATOM 15245 O O . GLU E 1 325 ? -13.771 140.889 125.463 1.00 39.66 327 GLU E O 1
ATOM 15251 N N . ILE E 1 326 ? -15.871 141.613 125.070 1.00 39.08 328 ILE E N 1
ATOM 15252 C CA . ILE E 1 326 ? -15.603 142.104 123.717 1.00 38.71 328 ILE E CA 1
ATOM 15253 C C . ILE E 1 326 ? -16.209 143.491 123.516 1.00 37.85 328 ILE E C 1
ATOM 15254 O O . ILE E 1 326 ? -17.401 143.688 123.715 1.00 38.05 328 ILE E O 1
ATOM 15259 N N . THR E 1 327 ? -15.380 144.447 123.117 1.00 36.83 329 THR E N 1
ATOM 15260 C CA . THR E 1 327 ? -15.808 145.832 123.011 1.00 35.82 329 THR E CA 1
ATOM 15261 C C . THR E 1 327 ? -15.204 146.494 121.789 1.00 35.22 329 THR E C 1
ATOM 15262 O O . THR E 1 327 ? -14.135 146.110 121.319 1.00 35.31 329 THR E O 1
ATOM 15266 N N . ILE E 1 328 ? -15.891 147.503 121.281 1.00 34.36 330 ILE E N 1
ATOM 15267 C CA . ILE E 1 328 ? -15.450 148.174 120.080 1.00 33.76 330 ILE E CA 1
ATOM 15268 C C . ILE E 1 328 ? -14.861 149.533 120.390 1.00 33.42 330 ILE E C 1
ATOM 15269 O O . ILE E 1 328 ? -15.550 150.411 120.904 1.00 33.67 330 ILE E O 1
ATOM 15274 N N . ILE E 1 329 ? -13.578 149.694 120.071 1.00 32.90 331 ILE E N 1
ATOM 15275 C CA . ILE E 1 329 ? -12.876 150.958 120.263 1.00 32.27 331 ILE E CA 1
ATOM 15276 C C . ILE E 1 329 ? -13.125 151.871 119.054 1.00 32.04 331 ILE E C 1
ATOM 15277 O O . ILE E 1 329 ? -12.616 151.623 117.957 1.00 32.11 331 ILE E O 1
ATOM 15282 N N . GLU E 1 330 ? -13.929 152.913 119.276 1.00 31.72 332 GLU E N 1
ATOM 15283 C CA . GLU E 1 330 ? -14.429 153.816 118.223 1.00 31.48 332 GLU E CA 1
ATOM 15284 C C . GLU E 1 330 ? -13.325 154.614 117.526 1.00 30.78 332 GLU E C 1
ATOM 15285 O O . GLU E 1 330 ? -13.209 154.583 116.295 1.00 30.67 332 GLU E O 1
ATOM 15291 N N . GLU E 1 331 ? -12.543 155.343 118.325 1.00 29.88 333 GLU E N 1
ATOM 15292 C CA . GLU E 1 331 ? -11.380 156.094 117.841 1.00 28.96 333 GLU E CA 1
ATOM 15293 C C . GLU E 1 331 ? -10.111 155.497 118.452 1.00 28.00 333 GLU E C 1
ATOM 15294 O O . GLU E 1 331 ? -9.665 155.939 119.509 1.00 27.95 333 GLU E O 1
ATOM 15300 N N . PRO E 1 332 ? -9.531 154.481 117.791 1.00 27.27 334 PRO E N 1
ATOM 15301 C CA . PRO E 1 332 ? -8.395 153.733 118.344 1.00 26.74 334 PRO E CA 1
ATOM 15302 C C . PRO E 1 332 ? -7.046 154.439 118.236 1.00 26.43 334 PRO E C 1
ATOM 15303 O O . PRO E 1 332 ? -6.927 155.477 117.564 1.00 26.37 334 PRO E O 1
ATOM 15307 N N . ILE E 1 333 ? -6.043 153.866 118.903 1.00 26.05 335 ILE E N 1
ATOM 15308 C CA . ILE E 1 333 ? -4.671 154.370 118.868 1.00 25.61 335 ILE E CA 1
ATOM 15309 C C . ILE E 1 333 ? -3.751 153.341 118.223 1.00 25.58 335 ILE E C 1
ATOM 15310 O O . ILE E 1 333 ? -4.132 152.180 118.114 1.00 25.09 335 ILE E O 1
ATOM 15315 N N . ASP E 1 334 ? -2.559 153.773 117.793 1.00 26.11 336 ASP E N 1
ATOM 15316 C CA . ASP E 1 334 ? -1.576 152.910 117.088 1.00 26.88 336 ASP E CA 1
ATOM 15317 C C . ASP E 1 334 ? -0.915 151.880 118.016 1.00 27.24 336 ASP E C 1
ATOM 15318 O O . ASP E 1 334 ? 0.229 152.027 118.421 1.00 27.47 336 ASP E O 1
ATOM 15323 N N . LYS E 1 335 ? -1.668 150.833 118.330 1.00 27.88 337 LYS E N 1
ATOM 15324 C CA . LYS E 1 335 ? -1.274 149.798 119.269 1.00 28.31 337 LYS E CA 1
ATOM 15325 C C . LYS E 1 335 ? -2.161 148.595 118.972 1.00 28.62 337 LYS E C 1
ATOM 15326 O O . LYS E 1 335 ? -3.362 148.746 118.729 1.00 28.50 337 LYS E O 1
ATOM 15332 N N . GLY E 1 336 ? -1.567 147.406 118.983 1.00 28.99 338 GLY E N 1
ATOM 15333 C CA . GLY E 1 336 ? -2.316 146.174 118.761 1.00 29.21 338 GLY E CA 1
ATOM 15334 C C . GLY E 1 336 ? -2.034 145.546 117.417 1.00 29.50 338 GLY E C 1
ATOM 15335 O O . GLY E 1 336 ? -1.119 145.959 116.701 1.00 29.60 338 GLY E O 1
ATOM 15336 N N . ILE E 1 337 ? -2.842 144.551 117.073 1.00 29.77 339 ILE E N 1
ATOM 15337 C CA . ILE E 1 337 ? -2.636 143.746 115.879 1.00 29.98 339 ILE E CA 1
ATOM 15338 C C . ILE E 1 337 ? -3.449 144.283 114.711 1.00 30.21 339 ILE E C 1
ATOM 15339 O O . ILE E 1 337 ? -4.645 144.501 114.844 1.00 30.30 339 ILE E O 1
ATOM 15344 N N . LYS E 1 338 ? -2.799 144.502 113.574 1.00 30.83 340 LYS E N 1
ATOM 15345 C CA . LYS E 1 338 ? -3.513 144.847 112.344 1.00 31.77 340 LYS E CA 1
ATOM 15346 C C . LYS E 1 338 ? -3.673 143.573 111.527 1.00 32.28 340 LYS E C 1
ATOM 15347 O O . LYS E 1 338 ? -2.693 142.870 111.234 1.00 32.44 340 LYS E O 1
ATOM 15353 N N . LEU E 1 339 ? -4.912 143.269 111.166 1.00 32.68 341 LEU E N 1
ATOM 15354 C CA . LEU E 1 339 ? -5.169 142.130 110.323 1.00 32.99 341 LEU E CA 1
ATOM 15355 C C . LEU E 1 339 ? -6.344 142.339 109.388 1.00 33.59 341 LEU E C 1
ATOM 15356 O O . LEU E 1 339 ? -7.105 143.291 109.518 1.00 34.04 341 LEU E O 1
ATOM 15361 N N . ASP E 1 340 ? -6.453 141.377 108.476 1.00 34.07 342 ASP E N 1
ATOM 15362 C CA . ASP E 1 340 ? -7.306 141.295 107.311 1.00 33.95 342 ASP E CA 1
ATOM 15363 C C . ASP E 1 340 ? -8.520 140.474 107.722 1.00 33.65 342 ASP E C 1
ATOM 15364 O O . ASP E 1 340 ? -8.403 139.608 108.596 1.00 33.89 342 ASP E O 1
ATOM 15369 N N . ILE E 1 341 ? -9.672 140.683 107.090 1.00 32.68 343 ILE E N 1
ATOM 15370 C CA . ILE E 1 341 ? -10.806 139.776 107.328 1.00 31.84 343 ILE E CA 1
ATOM 15371 C C . ILE E 1 341 ? -10.505 138.289 106.977 1.00 31.79 343 ILE E C 1
ATOM 15372 O O . ILE E 1 341 ? -11.003 137.357 107.652 1.00 31.66 343 ILE E O 1
ATOM 15377 N N . ASN E 1 342 ? -9.694 138.077 105.936 1.00 31.20 344 ASN E N 1
ATOM 15378 C CA . ASN E 1 342 ? -9.283 136.737 105.550 1.00 30.69 344 ASN E CA 1
ATOM 15379 C C . ASN E 1 342 ? -8.542 136.101 106.720 1.00 30.41 344 ASN E C 1
ATOM 15380 O O . ASN E 1 342 ? -8.872 134.999 107.155 1.00 30.44 344 ASN E O 1
ATOM 15385 N N . ALA E 1 343 ? -7.559 136.829 107.248 1.00 30.07 345 ALA E N 1
ATOM 15386 C CA . ALA E 1 343 ? -6.774 136.373 108.391 1.00 29.36 345 ALA E CA 1
ATOM 15387 C C . ALA E 1 343 ? -7.654 136.111 109.611 1.00 28.90 345 ALA E C 1
ATOM 15388 O O . ALA E 1 343 ? -7.622 135.028 110.173 1.00 28.99 345 ALA E O 1
ATOM 15390 N N . LEU E 1 344 ? -8.453 137.090 110.018 1.00 28.44 346 LEU E N 1
ATOM 15391 C CA . LEU E 1 344 ? -9.349 136.876 111.146 1.00 28.11 346 LEU E CA 1
ATOM 15392 C C . LEU E 1 344 ? -10.208 135.609 110.982 1.00 28.34 346 LEU E C 1
ATOM 15393 O O . LEU E 1 344 ? -10.375 134.836 111.937 1.00 27.86 346 LEU E O 1
ATOM 15398 N N . SER E 1 345 ? -10.731 135.398 109.770 1.00 28.34 347 SER E N 1
ATOM 15399 C CA . SER E 1 345 ? -11.636 134.281 109.527 1.00 28.20 347 SER E CA 1
ATOM 15400 C C . SER E 1 345 ? -10.924 132.955 109.669 1.00 27.70 347 SER E C 1
ATOM 15401 O O . SER E 1 345 ? -11.409 132.041 110.337 1.00 27.55 347 SER E O 1
ATOM 15404 N N . THR E 1 346 ? -9.749 132.857 109.078 1.00 27.26 348 THR E N 1
ATOM 15405 C CA . THR E 1 346 ? -9.041 131.615 109.137 1.00 27.00 348 THR E CA 1
ATOM 15406 C C . THR E 1 346 ? -8.536 131.333 110.561 1.00 27.23 348 THR E C 1
ATOM 15407 O O . THR E 1 346 ? -8.564 130.181 111.036 1.00 27.21 348 THR E O 1
ATOM 15411 N N . ILE E 1 347 ? -8.115 132.392 111.250 1.00 27.23 349 ILE E N 1
ATOM 15412 C CA . ILE E 1 347 ? -7.616 132.268 112.609 1.00 27.00 349 ILE E CA 1
ATOM 15413 C C . ILE E 1 347 ? -8.686 131.716 113.546 1.00 27.30 349 ILE E C 1
ATOM 15414 O O . ILE E 1 347 ? -8.422 130.749 114.288 1.00 27.20 349 ILE E O 1
ATOM 15419 N N . LEU E 1 348 ? -9.882 132.318 113.486 1.00 27.26 350 LEU E N 1
ATOM 15420 C CA . LEU E 1 348 ? -11.005 131.955 114.371 1.00 27.26 350 LEU E CA 1
ATOM 15421 C C . LEU E 1 348 ? -11.659 130.592 114.062 1.00 27.03 350 LEU E C 1
ATOM 15422 O O . LEU E 1 348 ? -12.310 130.002 114.921 1.00 26.70 350 LEU E O 1
ATOM 15427 N N . PHE E 1 349 ? -11.463 130.095 112.844 1.00 27.02 351 PHE E N 1
ATOM 15428 C CA . PHE E 1 349 ? -11.801 128.711 112.493 1.00 26.82 351 PHE E CA 1
ATOM 15429 C C . PHE E 1 349 ? -10.759 127.721 113.025 1.00 26.73 351 PHE E C 1
ATOM 15430 O O . PHE E 1 349 ? -11.042 126.533 113.179 1.00 26.91 351 PHE E O 1
ATOM 15438 N N . GLY E 1 350 ? -9.550 128.205 113.296 1.00 26.60 352 GLY E N 1
ATOM 15439 C CA . GLY E 1 350 ? -8.481 127.343 113.802 1.00 26.13 352 GLY E CA 1
ATOM 15440 C C . GLY E 1 350 ? -7.599 126.759 112.720 1.00 25.74 352 GLY E C 1
ATOM 15441 O O . GLY E 1 350 ? -6.747 125.923 112.991 1.00 25.84 352 GLY E O 1
ATOM 15442 N N . TYR E 1 351 ? -7.796 127.222 111.494 1.00 25.77 353 TYR E N 1
ATOM 15443 C CA . TYR E 1 351 ? -7.096 126.695 110.336 1.00 25.67 353 TYR E CA 1
ATOM 15444 C C . TYR E 1 351 ? -5.630 127.126 110.281 1.00 25.89 353 TYR E C 1
ATOM 15445 O O . TYR E 1 351 ? -4.756 126.327 109.964 1.00 25.51 353 TYR E O 1
ATOM 15454 N N . ARG E 1 352 ? -5.371 128.397 110.562 1.00 26.52 354 ARG E N 1
ATOM 15455 C CA . ARG E 1 352 ? -4.001 128.887 110.696 1.00 26.99 354 ARG E CA 1
ATOM 15456 C C . ARG E 1 352 ? -3.879 129.544 112.053 1.00 26.91 354 ARG E C 1
ATOM 15457 O O . ARG E 1 352 ? -4.854 130.105 112.547 1.00 27.51 354 ARG E O 1
ATOM 15465 N N . ARG E 1 353 ? -2.702 129.462 112.666 1.00 26.46 355 ARG E N 1
ATOM 15466 C CA . ARG E 1 353 ? -2.488 130.101 113.957 1.00 26.31 355 ARG E CA 1
ATOM 15467 C C . ARG E 1 353 ? -1.966 131.525 113.787 1.00 26.78 355 ARG E C 1
ATOM 15468 O O . ARG E 1 353 ? -1.298 131.824 112.802 1.00 26.77 355 ARG E O 1
ATOM 15476 N N . PRO E 1 354 ? -2.286 132.422 114.738 1.00 27.34 356 PRO E N 1
ATOM 15477 C CA . PRO E 1 354 ? -1.667 133.743 114.752 1.00 27.66 356 PRO E CA 1
ATOM 15478 C C . PRO E 1 354 ? -0.174 133.725 114.411 1.00 27.84 356 PRO E C 1
ATOM 15479 O O . PRO E 1 354 ? 0.241 134.444 113.511 1.00 27.96 356 PRO E O 1
ATOM 15483 N N . LEU E 1 355 ? 0.612 132.899 115.100 1.00 28.07 357 LEU E N 1
ATOM 15484 C CA . LEU E 1 355 ? 2.052 132.794 114.834 1.00 28.26 357 LEU E CA 1
ATOM 15485 C C . LEU E 1 355 ? 2.389 132.480 113.378 1.00 28.54 357 LEU E C 1
ATOM 15486 O O . LEU E 1 355 ? 3.358 133.000 112.840 1.00 28.56 357 LEU E O 1
ATOM 15491 N N . GLU E 1 356 ? 1.588 131.624 112.751 1.00 28.93 358 GLU E N 1
ATOM 15492 C CA . GLU E 1 356 ? 1.834 131.208 111.373 1.00 29.48 358 GLU E CA 1
ATOM 15493 C C . GLU E 1 356 ? 1.621 132.375 110.425 1.00 29.39 358 GLU E C 1
ATOM 15494 O O . GLU E 1 356 ? 2.527 132.741 109.678 1.00 30.02 358 GLU E O 1
ATOM 15500 N N . LEU E 1 357 ? 0.455 132.999 110.503 1.00 28.84 359 LEU E N 1
ATOM 15501 C CA . LEU E 1 357 ? 0.158 134.171 109.693 1.00 28.43 359 LEU E CA 1
ATOM 15502 C C . LEU E 1 357 ? 1.074 135.358 109.984 1.00 28.55 359 LEU E C 1
ATOM 15503 O O . LEU E 1 357 ? 1.238 136.240 109.138 1.00 28.97 359 LEU E O 1
ATOM 15508 N N . ASN E 1 358 ? 1.674 135.374 111.170 1.00 28.38 360 ASN E N 1
ATOM 15509 C CA . ASN E 1 358 ? 2.670 136.380 111.525 1.00 28.04 360 ASN E CA 1
ATOM 15510 C C . ASN E 1 358 ? 4.004 136.128 110.818 1.00 28.03 360 ASN E C 1
ATOM 15511 O O . ASN E 1 358 ? 4.622 137.049 110.290 1.00 27.45 360 ASN E O 1
ATOM 15516 N N . GLU E 1 359 ? 4.440 134.869 110.827 1.00 28.54 361 GLU E N 1
ATOM 15517 C CA . GLU E 1 359 ? 5.630 134.444 110.096 1.00 29.09 361 GLU E CA 1
ATOM 15518 C C . GLU E 1 359 ? 5.464 134.792 108.622 1.00 28.95 361 GLU E C 1
ATOM 15519 O O . GLU E 1 359 ? 6.423 135.178 107.947 1.00 28.71 361 GLU E O 1
ATOM 15525 N N . LEU E 1 360 ? 4.228 134.666 108.151 1.00 28.91 362 LEU E N 1
ATOM 15526 C CA . LEU E 1 360 ? 3.871 134.971 106.779 1.00 29.05 362 LEU E CA 1
ATOM 15527 C C . LEU E 1 360 ? 3.610 136.443 106.519 1.00 29.69 362 LEU E C 1
ATOM 15528 O O . LEU E 1 360 ? 3.386 136.831 105.372 1.00 30.25 362 LEU E O 1
ATOM 15533 N N . GLU E 1 361 ? 3.614 137.254 107.575 1.00 30.09 363 GLU E N 1
ATOM 15534 C CA . GLU E 1 361 ? 3.518 138.713 107.454 1.00 30.24 363 GLU E CA 1
ATOM 15535 C C . GLU E 1 361 ? 2.133 139.199 107.063 1.00 30.28 363 GLU E C 1
ATOM 15536 O O . GLU E 1 361 ? 1.987 140.296 106.535 1.00 30.33 363 GLU E O 1
ATOM 15542 N N . LEU E 1 362 ? 1.114 138.391 107.333 1.00 30.58 364 LEU E N 1
ATOM 15543 C CA . LEU E 1 362 ? -0.258 138.748 106.969 1.00 30.62 364 LEU E CA 1
ATOM 15544 C C . LEU E 1 362 ? -1.031 139.322 108.154 1.00 30.69 364 LEU E C 1
ATOM 15545 O O . LEU E 1 362 ? -2.149 139.823 107.994 1.00 31.33 364 LEU E O 1
ATOM 15550 N N . ILE E 1 363 ? -0.458 139.221 109.343 1.00 30.24 365 ILE E N 1
ATOM 15551 C CA . ILE E 1 363 ? -0.944 139.983 110.486 1.00 30.20 365 ILE E CA 1
ATOM 15552 C C . ILE E 1 363 ? 0.281 140.637 111.114 1.00 30.63 365 ILE E C 1
ATOM 15553 O O . ILE E 1 363 ? 1.402 140.158 110.902 1.00 30.86 365 ILE E O 1
ATOM 15558 N N . SER E 1 364 ? 0.086 141.733 111.847 1.00 30.68 366 SER E N 1
ATOM 15559 C CA . SER E 1 364 ? 1.215 142.420 112.455 1.00 31.09 366 SER E CA 1
ATOM 15560 C C . SER E 1 364 ? 0.986 142.766 113.936 1.00 31.21 366 SER E C 1
ATOM 15561 O O . SER E 1 364 ? -0.142 143.004 114.353 1.00 31.57 366 SER E O 1
ATOM 15564 N N . GLY E 1 365 ? 2.065 142.784 114.714 1.00 31.01 367 GLY E N 1
ATOM 15565 C CA . GLY E 1 365 ? 2.029 143.231 116.102 1.00 31.12 367 GLY E CA 1
ATOM 15566 C C . GLY E 1 365 ? 3.337 142.981 116.819 1.00 31.33 367 GLY E C 1
ATOM 15567 O O . GLY E 1 365 ? 4.243 142.354 116.267 1.00 31.41 367 GLY E O 1
ATOM 15568 N N . SER E 1 366 ? 3.448 143.458 118.056 1.00 31.62 368 SER E N 1
ATOM 15569 C CA . SER E 1 366 ? 4.651 143.210 118.856 1.00 31.84 368 SER E CA 1
ATOM 15570 C C . SER E 1 366 ? 4.751 141.732 119.202 1.00 32.24 368 SER E C 1
ATOM 15571 O O . SER E 1 366 ? 3.750 141.010 119.176 1.00 31.96 368 SER E O 1
ATOM 15574 N N . GLU E 1 367 ? 5.960 141.274 119.512 1.00 33.06 369 GLU E N 1
ATOM 15575 C CA . GLU E 1 367 ? 6.165 139.861 119.843 1.00 33.88 369 GLU E CA 1
ATOM 15576 C C . GLU E 1 367 ? 5.171 139.433 120.937 1.00 33.96 369 GLU E C 1
ATOM 15577 O O . GLU E 1 367 ? 4.387 138.497 120.750 1.00 33.98 369 GLU E O 1
ATOM 15583 N N . GLU E 1 368 ? 5.176 140.180 122.036 1.00 34.17 370 GLU E N 1
ATOM 15584 C CA . GLU E 1 368 ? 4.239 140.018 123.140 1.00 34.35 370 GLU E CA 1
ATOM 15585 C C . GLU E 1 368 ? 2.778 139.914 122.677 1.00 33.95 370 GLU E C 1
ATOM 15586 O O . GLU E 1 368 ? 2.091 138.957 123.023 1.00 34.08 370 GLU E O 1
ATOM 15592 N N . GLU E 1 369 ? 2.324 140.889 121.886 1.00 33.42 371 GLU E N 1
ATOM 15593 C CA . GLU E 1 369 ? 0.926 140.973 121.414 1.00 32.86 371 GLU E CA 1
ATOM 15594 C C . GLU E 1 369 ? 0.455 139.755 120.622 1.00 32.05 371 GLU E C 1
ATOM 15595 O O . GLU E 1 369 ? -0.702 139.344 120.730 1.00 32.18 371 GLU E O 1
ATOM 15601 N N . ILE E 1 370 ? 1.342 139.195 119.806 1.00 31.05 372 ILE E N 1
ATOM 15602 C CA . ILE E 1 370 ? 1.024 137.989 119.048 1.00 29.65 372 ILE E CA 1
ATOM 15603 C C . ILE E 1 370 ? 0.866 136.844 120.034 1.00 29.43 372 ILE E C 1
ATOM 15604 O O . ILE E 1 370 ? -0.131 136.128 120.001 1.00 29.69 372 ILE E O 1
ATOM 15609 N N . ARG E 1 371 ? 1.830 136.701 120.938 1.00 28.84 373 ARG E N 1
ATOM 15610 C CA . ARG E 1 371 ? 1.787 135.643 121.933 1.00 28.49 373 ARG E CA 1
ATOM 15611 C C . ARG E 1 371 ? 0.441 135.653 122.664 1.00 27.88 373 ARG E C 1
ATOM 15612 O O . ARG E 1 371 ? -0.140 134.602 122.905 1.00 27.91 373 ARG E O 1
ATOM 15620 N N . ALA E 1 372 ? -0.068 136.842 122.976 1.00 27.21 374 ALA E N 1
ATOM 15621 C CA . ALA E 1 372 ? -1.352 136.978 123.662 1.00 26.62 374 ALA E CA 1
ATOM 15622 C C . ALA E 1 372 ? -2.521 136.504 122.804 1.00 26.28 374 ALA E C 1
ATOM 15623 O O . ALA E 1 372 ? -3.371 135.748 123.270 1.00 26.61 374 ALA E O 1
ATOM 15625 N N . PHE E 1 373 ? -2.553 136.950 121.552 1.00 25.61 375 PHE E N 1
ATOM 15626 C CA . PHE E 1 373 ? -3.538 136.499 120.572 1.00 24.94 375 PHE E CA 1
ATOM 15627 C C . PHE E 1 373 ? -3.504 134.982 120.384 1.00 24.55 375 PHE E C 1
ATOM 15628 O O . PHE E 1 373 ? -4.541 134.332 120.425 1.00 24.72 375 PHE E O 1
ATOM 15636 N N . GLU E 1 374 ? -2.309 134.425 120.198 1.00 24.08 376 GLU E N 1
ATOM 15637 C CA . GLU E 1 374 ? -2.126 132.981 120.014 1.00 23.82 376 GLU E CA 1
ATOM 15638 C C . GLU E 1 374 ? -2.756 132.192 121.146 1.00 23.55 376 GLU E C 1
ATOM 15639 O O . GLU E 1 374 ? -3.154 131.047 120.979 1.00 23.63 376 GLU E O 1
ATOM 15645 N N . SER E 1 375 ? -2.852 132.837 122.296 1.00 23.24 377 SER E N 1
ATOM 15646 C CA . SER E 1 375 ? -3.249 132.186 123.519 1.00 22.81 377 SER E CA 1
ATOM 15647 C C . SER E 1 375 ? -4.753 132.214 123.708 1.00 22.36 377 SER E C 1
ATOM 15648 O O . SER E 1 375 ? -5.307 131.351 124.391 1.00 22.51 377 SER E O 1
ATOM 15651 N N . VAL E 1 376 ? -5.418 133.204 123.121 1.00 21.52 378 VAL E N 1
ATOM 15652 C CA . VAL E 1 376 ? -6.847 133.333 123.357 1.00 20.73 378 VAL E CA 1
ATOM 15653 C C . VAL E 1 376 ? -7.661 132.508 122.380 1.00 20.43 378 VAL E C 1
ATOM 15654 O O . VAL E 1 376 ? -8.701 131.963 122.766 1.00 21.07 378 VAL E O 1
ATOM 15658 N N . VAL E 1 377 ? -7.192 132.397 121.133 1.00 19.28 379 VAL E N 1
ATOM 15659 C CA . VAL E 1 377 ? -7.897 131.610 120.114 1.00 18.14 379 VAL E CA 1
ATOM 15660 C C . VAL E 1 377 ? -7.902 130.144 120.532 1.00 17.34 379 VAL E C 1
ATOM 15661 O O . VAL E 1 377 ? -6.855 129.617 120.903 1.00 17.79 379 VAL E O 1
ATOM 15665 N N . PRO E 1 378 ? -9.076 129.483 120.519 1.00 16.32 380 PRO E N 1
ATOM 15666 C CA . PRO E 1 378 ? -9.129 128.097 121.027 1.00 15.48 380 PRO E CA 1
ATOM 15667 C C . PRO E 1 378 ? -8.335 127.162 120.121 1.00 14.68 380 PRO E C 1
ATOM 15668 O O . PRO E 1 378 ? -8.103 127.500 118.956 1.00 15.47 380 PRO E O 1
ATOM 15672 N N . VAL E 1 379 ? -7.907 126.013 120.630 1.00 13.29 381 VAL E N 1
ATOM 15673 C CA . VAL E 1 379 ? -7.002 125.161 119.852 1.00 11.75 381 VAL E CA 1
ATOM 15674 C C . VAL E 1 379 ? -7.746 124.184 118.953 1.00 11.17 381 VAL E C 1
ATOM 15675 O O . VAL E 1 379 ? -7.139 123.396 118.232 1.00 11.61 381 VAL E O 1
ATOM 15679 N N . ARG E 1 380 ? -9.068 124.245 119.013 1.00 10.01 382 ARG E N 1
ATOM 15680 C CA . ARG E 1 380 ? -9.946 123.347 118.292 1.00 9.15 382 ARG E CA 1
ATOM 15681 C C . ARG E 1 380 ? -9.722 123.445 116.779 1.00 8.74 382 ARG E C 1
ATOM 15682 O O . ARG E 1 380 ? -9.644 124.539 116.222 1.00 8.72 382 ARG E O 1
ATOM 15690 N N . LYS E 1 381 ? -9.619 122.291 116.122 1.00 8.30 383 LYS E N 1
ATOM 15691 C CA . LYS E 1 381 ? -9.303 122.215 114.690 1.00 7.64 383 LYS E CA 1
ATOM 15692 C C . LYS E 1 381 ? -10.566 122.254 113.824 1.00 7.17 383 LYS E C 1
ATOM 15693 O O . LYS E 1 381 ? -11.602 121.769 114.258 1.00 7.93 383 LYS E O 1
ATOM 15699 N N . PRO E 1 382 ? -10.504 122.863 112.619 1.00 6.26 384 PRO E N 1
ATOM 15700 C CA . PRO E 1 382 ? -11.716 122.897 111.799 1.00 5.87 384 PRO E CA 1
ATOM 15701 C C . PRO E 1 382 ? -11.895 121.676 110.896 1.00 5.65 384 PRO E C 1
ATOM 15702 O O . PRO E 1 382 ? -10.914 120.995 110.538 1.00 5.69 384 PRO E O 1
ATOM 15706 N N . PHE E 1 383 ? -13.151 121.422 110.525 1.00 5.01 385 PHE E N 1
ATOM 15707 C CA . PHE E 1 383 ? -13.503 120.326 109.634 1.00 4.27 385 PHE E CA 1
ATOM 15708 C C . PHE E 1 383 ? -14.944 120.486 109.147 1.00 4.29 385 PHE E C 1
ATOM 15709 O O . PHE E 1 383 ? -15.816 120.995 109.858 1.00 4.12 385 PHE E O 1
ATOM 15717 N N . ILE E 1 384 ? -15.182 120.066 107.914 1.00 4.19 386 ILE E N 1
ATOM 15718 C CA . ILE E 1 384 ? -16.525 119.981 107.382 1.00 3.90 386 ILE E CA 1
ATOM 15719 C C . ILE E 1 384 ? -16.591 118.713 106.538 1.00 4.16 386 ILE E C 1
ATOM 15720 O O . ILE E 1 384 ? -15.730 118.485 105.685 1.00 4.51 386 ILE E O 1
ATOM 15725 N N . TYR E 1 385 ? -17.585 117.872 106.805 1.00 4.04 387 TYR E N 1
ATOM 15726 C CA . TYR E 1 385 ? -17.717 116.595 106.101 1.00 3.79 387 TYR E CA 1
ATOM 15727 C C . TYR E 1 385 ? -18.671 116.679 104.912 1.00 3.90 387 TYR E C 1
ATOM 15728 O O . TYR E 1 385 ? -18.911 115.670 104.216 1.00 3.73 387 TYR E O 1
ATOM 15737 N N . ASP E 1 386 ? -19.199 117.886 104.684 1.00 3.77 388 ASP E N 1
ATOM 15738 C CA . ASP E 1 386 ? -20.318 118.111 103.767 1.00 3.76 388 ASP E CA 1
ATOM 15739 C C . ASP E 1 386 ? -19.961 118.867 102.484 1.00 3.70 388 ASP E C 1
ATOM 15740 O O . ASP E 1 386 ? -18.846 119.357 102.347 1.00 3.88 388 ASP E O 1
ATOM 15745 N N . PHE E 1 387 ? -20.913 118.956 101.555 1.00 3.64 389 PHE E N 1
ATOM 15746 C CA . PHE E 1 387 ? -20.702 119.654 100.287 1.00 3.77 389 PHE E CA 1
ATOM 15747 C C . PHE E 1 387 ? -21.933 120.435 99.813 1.00 3.88 389 PHE E C 1
ATOM 15748 O O . PHE E 1 387 ? -23.054 119.937 99.895 1.00 3.97 389 PHE E O 1
ATOM 15756 N N . PHE E 1 388 ? -21.722 121.649 99.303 1.00 4.02 390 PHE E N 1
ATOM 15757 C CA . PHE E 1 388 ? -22.812 122.412 98.679 1.00 4.24 390 PHE E CA 1
ATOM 15758 C C . PHE E 1 388 ? -22.347 123.436 97.657 1.00 4.20 390 PHE E C 1
ATOM 15759 O O . PHE E 1 388 ? -21.243 123.949 97.774 1.00 4.70 390 PHE E O 1
ATOM 15767 N N . ASN F 1 5 ? -29.840 92.985 38.710 1.00 29.13 7 ASN F N 1
ATOM 15768 C CA . ASN F 1 5 ? -29.058 92.750 39.958 1.00 29.42 7 ASN F CA 1
ATOM 15769 C C . ASN F 1 5 ? -29.258 93.771 41.084 1.00 29.17 7 ASN F C 1
ATOM 15770 O O . ASN F 1 5 ? -29.686 93.400 42.181 1.00 29.26 7 ASN F O 1
ATOM 15775 N N . VAL F 1 6 ? -28.949 95.043 40.822 1.00 28.58 8 VAL F N 1
ATOM 15776 C CA . VAL F 1 6 ? -29.202 96.092 41.802 1.00 28.16 8 VAL F CA 1
ATOM 15777 C C . VAL F 1 6 ? -30.685 96.435 41.837 1.00 28.33 8 VAL F C 1
ATOM 15778 O O . VAL F 1 6 ? -31.294 96.705 40.798 1.00 28.39 8 VAL F O 1
ATOM 15782 N N . ILE F 1 7 ? -31.265 96.415 43.033 1.00 28.28 9 ILE F N 1
ATOM 15783 C CA . ILE F 1 7 ? -32.630 96.890 43.213 1.00 28.23 9 ILE F CA 1
ATOM 15784 C C . ILE F 1 7 ? -32.614 98.161 44.042 1.00 28.23 9 ILE F C 1
ATOM 15785 O O . ILE F 1 7 ? -31.604 98.490 44.647 1.00 27.92 9 ILE F O 1
ATOM 15790 N N . ARG F 1 8 ? -33.722 98.892 44.028 1.00 28.62 10 ARG F N 1
ATOM 15791 C CA . ARG F 1 8 ? -33.885 100.024 44.920 1.00 29.10 10 ARG F CA 1
ATOM 15792 C C . ARG F 1 8 ? -34.755 99.608 46.092 1.00 29.52 10 ARG F C 1
ATOM 15793 O O . ARG F 1 8 ? -35.882 99.142 45.905 1.00 29.67 10 ARG F O 1
ATOM 15801 N N . LEU F 1 9 ? -34.219 99.791 47.295 1.00 29.97 11 LEU F N 1
ATOM 15802 C CA . LEU F 1 9 ? -34.880 99.367 48.519 1.00 30.38 11 LEU F CA 1
ATOM 15803 C C . LEU F 1 9 ? -36.129 100.177 48.839 1.00 30.83 11 LEU F C 1
ATOM 15804 O O . LEU F 1 9 ? -36.132 101.407 48.769 1.00 30.64 11 LEU F O 1
ATOM 15809 N N . LYS F 1 10 ? -37.196 99.461 49.165 1.00 31.66 12 LYS F N 1
ATOM 15810 C CA . LYS F 1 10 ? -38.428 100.083 49.616 1.00 32.47 12 LYS F CA 1
ATOM 15811 C C . LYS F 1 10 ? -38.514 100.048 51.148 1.00 32.70 12 LYS F C 1
ATOM 15812 O O . LYS F 1 10 ? -37.771 99.312 51.800 1.00 32.63 12 LYS F O 1
ATOM 15818 N N . GLU F 1 11 ? -39.402 100.857 51.714 1.00 32.99 13 GLU F N 1
ATOM 15819 C CA . GLU F 1 11 ? -39.512 101.012 53.162 1.00 33.67 13 GLU F CA 1
ATOM 15820 C C . GLU F 1 11 ? -39.451 99.715 53.960 1.00 33.43 13 GLU F C 1
ATOM 15821 O O . GLU F 1 11 ? -38.920 99.696 55.069 1.00 33.31 13 GLU F O 1
ATOM 15827 N N . ASP F 1 12 ? -40.019 98.646 53.404 1.00 33.21 14 ASP F N 1
ATOM 15828 C CA . ASP F 1 12 ? -40.055 97.347 54.077 1.00 33.01 14 ASP F CA 1
ATOM 15829 C C . ASP F 1 12 ? -38.663 96.740 54.314 1.00 32.48 14 ASP F C 1
ATOM 15830 O O . ASP F 1 12 ? -38.447 96.054 55.312 1.00 32.79 14 ASP F O 1
ATOM 15835 N N . LYS F 1 13 ? -37.714 97.019 53.426 1.00 31.64 15 LYS F N 1
ATOM 15836 C CA . LYS F 1 13 ? -36.350 96.525 53.602 1.00 30.59 15 LYS F CA 1
ATOM 15837 C C . LYS F 1 13 ? -35.459 97.534 54.315 1.00 29.87 15 LYS F C 1
ATOM 15838 O O . LYS F 1 13 ? -34.257 97.335 54.403 1.00 29.82 15 LYS F O 1
ATOM 15844 N N . PHE F 1 14 ? -36.028 98.613 54.831 1.00 29.18 16 PHE F N 1
ATOM 15845 C CA . PHE F 1 14 ? -35.203 99.601 55.510 1.00 28.77 16 PHE F CA 1
ATOM 15846 C C . PHE F 1 14 ? -34.638 99.121 56.847 1.00 28.52 16 PHE F C 1
ATOM 15847 O O . PHE F 1 14 ? -33.446 99.264 57.086 1.00 28.68 16 PHE F O 1
ATOM 15855 N N . ARG F 1 15 ? -35.461 98.531 57.710 1.00 28.28 17 ARG F N 1
ATOM 15856 C CA . ARG F 1 15 ? -34.942 98.002 58.986 1.00 28.09 17 ARG F CA 1
ATOM 15857 C C . ARG F 1 15 ? -33.823 96.969 58.752 1.00 27.86 17 ARG F C 1
ATOM 15858 O O . ARG F 1 15 ? -32.806 96.953 59.461 1.00 27.77 17 ARG F O 1
ATOM 15866 N N . GLU F 1 16 ? -34.004 96.142 57.728 1.00 27.53 18 GLU F N 1
ATOM 15867 C CA . GLU F 1 16 ? -32.998 95.173 57.321 1.00 27.33 18 GLU F CA 1
ATOM 15868 C C . GLU F 1 16 ? -31.691 95.880 56.961 1.00 27.35 18 GLU F C 1
ATOM 15869 O O . GLU F 1 16 ? -30.608 95.424 57.342 1.00 27.47 18 GLU F O 1
ATOM 15875 N N . ALA F 1 17 ? -31.799 96.994 56.238 1.00 27.09 19 ALA F N 1
ATOM 15876 C CA . ALA F 1 17 ? -30.628 97.748 55.805 1.00 26.77 19 ALA F CA 1
ATOM 15877 C C . ALA F 1 17 ? -29.912 98.356 57.002 1.00 26.74 19 ALA F C 1
ATOM 15878 O O . ALA F 1 17 ? -28.687 98.358 57.065 1.00 26.57 19 ALA F O 1
ATOM 15880 N N . LEU F 1 18 ? -30.689 98.848 57.962 1.00 27.03 20 LEU F N 1
ATOM 15881 C CA . LEU F 1 18 ? -30.145 99.419 59.190 1.00 27.18 20 LEU F CA 1
ATOM 15882 C C . LEU F 1 18 ? -29.371 98.408 59.999 1.00 27.19 20 LEU F C 1
ATOM 15883 O O . LEU F 1 18 ? -28.369 98.765 60.600 1.00 27.01 20 LEU F O 1
ATOM 15888 N N . ARG F 1 19 ? -29.836 97.155 60.014 1.00 27.38 21 ARG F N 1
ATOM 15889 C CA . ARG F 1 19 ? -29.107 96.071 60.682 1.00 27.65 21 ARG F CA 1
ATOM 15890 C C . ARG F 1 19 ? -27.740 95.824 60.035 1.00 27.56 21 ARG F C 1
ATOM 15891 O O . ARG F 1 19 ? -26.778 95.474 60.726 1.00 27.73 21 ARG F O 1
ATOM 15899 N N . LEU F 1 20 ? -27.660 96.005 58.718 1.00 27.24 22 LEU F N 1
ATOM 15900 C CA . LEU F 1 20 ? -26.389 95.891 58.006 1.00 27.21 22 LEU F CA 1
ATOM 15901 C C . LEU F 1 20 ? -25.495 97.072 58.346 1.00 27.36 22 LEU F C 1
ATOM 15902 O O . LEU F 1 20 ? -24.272 96.940 58.438 1.00 27.11 22 LEU F O 1
ATOM 15907 N N . SER F 1 21 ? -26.128 98.222 58.540 1.00 27.64 23 SER F N 1
ATOM 15908 C CA . SER F 1 21 ? -25.436 99.437 58.903 1.00 27.89 23 SER F CA 1
ATOM 15909 C C . SER F 1 21 ? -24.855 99.319 60.312 1.00 27.73 23 SER F C 1
ATOM 15910 O O . SER F 1 21 ? -23.694 99.633 60.519 1.00 27.80 23 SER F O 1
ATOM 15913 N N . GLU F 1 22 ? -25.660 98.839 61.258 1.00 27.67 24 GLU F N 1
ATOM 15914 C CA . GLU F 1 22 ? -25.257 98.661 62.660 1.00 27.98 24 GLU F CA 1
ATOM 15915 C C . GLU F 1 22 ? -24.148 97.630 62.823 1.00 28.13 24 GLU F C 1
ATOM 15916 O O . GLU F 1 22 ? -23.340 97.730 63.736 1.00 28.14 24 GLU F O 1
ATOM 15922 N N . TYR F 1 23 ? -24.137 96.629 61.950 1.00 28.46 25 TYR F N 1
ATOM 15923 C CA . TYR F 1 23 ? -23.081 95.634 61.921 1.00 28.97 25 TYR F CA 1
ATOM 15924 C C . TYR F 1 23 ? -21.794 96.265 61.396 1.00 29.79 25 TYR F C 1
ATOM 15925 O O . TYR F 1 23 ? -20.784 96.297 62.096 1.00 30.06 25 TYR F O 1
ATOM 15934 N N . ALA F 1 24 ? -21.854 96.790 60.171 1.00 30.74 26 ALA F N 1
ATOM 15935 C CA . ALA F 1 24 ? -20.672 97.259 59.440 1.00 31.38 26 ALA F CA 1
ATOM 15936 C C . ALA F 1 24 ? -20.028 98.522 60.000 1.00 31.94 26 ALA F C 1
ATOM 15937 O O . ALA F 1 24 ? -18.837 98.774 59.759 1.00 32.01 26 ALA F O 1
ATOM 15939 N N . PHE F 1 25 ? -20.801 99.312 60.740 1.00 32.57 27 PHE F N 1
ATOM 15940 C CA . PHE F 1 25 ? -20.259 100.525 61.355 1.00 33.60 27 PHE F CA 1
ATOM 15941 C C . PHE F 1 25 ? -20.156 100.412 62.885 1.00 33.62 27 PHE F C 1
ATOM 15942 O O . PHE F 1 25 ? -19.763 101.368 63.568 1.00 33.67 27 PHE F O 1
ATOM 15950 N N . GLN F 1 26 ? -20.504 99.228 63.400 1.00 33.72 28 GLN F N 1
ATOM 15951 C CA . GLN F 1 26 ? -20.232 98.811 64.790 1.00 33.60 28 GLN F CA 1
ATOM 15952 C C . GLN F 1 26 ? -20.897 99.690 65.853 1.00 33.99 28 GLN F C 1
ATOM 15953 O O . GLN F 1 26 ? -20.245 100.152 66.787 1.00 33.99 28 GLN F O 1
ATOM 15959 N N . TYR F 1 27 ? -22.195 99.910 65.700 1.00 34.47 29 TYR F N 1
ATOM 15960 C CA . TYR F 1 27 ? -22.964 100.709 66.648 1.00 35.23 29 TYR F CA 1
ATOM 15961 C C . TYR F 1 27 ? -24.350 100.110 66.857 1.00 35.47 29 TYR F C 1
ATOM 15962 O O . TYR F 1 27 ? -24.718 99.131 66.210 1.00 35.35 29 TYR F O 1
ATOM 15971 N N . LYS F 1 28 ? -25.101 100.702 67.778 1.00 35.95 30 LYS F N 1
ATOM 15972 C CA . LYS F 1 28 ? -26.466 100.286 68.065 1.00 36.54 30 LYS F CA 1
ATOM 15973 C C . LYS F 1 28 ? -27.329 101.537 68.188 1.00 36.95 30 LYS F C 1
ATOM 15974 O O . LYS F 1 28 ? -26.968 102.477 68.903 1.00 37.08 30 LYS F O 1
ATOM 15976 N N . VAL F 1 29 ? -28.449 101.559 67.471 1.00 37.37 31 VAL F N 1
ATOM 15977 C CA . VAL F 1 29 ? -29.410 102.660 67.564 1.00 37.78 31 VAL F CA 1
ATOM 15978 C C . VAL F 1 29 ? -30.670 102.180 68.284 1.00 38.11 31 VAL F C 1
ATOM 15979 O O . VAL F 1 29 ? -31.212 101.126 67.941 1.00 38.17 31 VAL F O 1
ATOM 15981 N N . ASP F 1 30 ? -31.118 102.944 69.285 1.00 38.56 32 ASP F N 1
ATOM 15982 C CA . ASP F 1 30 ? -32.372 102.661 70.022 1.00 38.94 32 ASP F CA 1
ATOM 15983 C C . ASP F 1 30 ? -33.617 102.935 69.168 1.00 39.13 32 ASP F C 1
ATOM 15984 O O . ASP F 1 30 ? -33.548 103.683 68.192 1.00 39.21 32 ASP F O 1
ATOM 15989 N N . GLU F 1 31 ? -34.749 102.342 69.546 1.00 39.39 33 GLU F N 1
ATOM 15990 C CA . GLU F 1 31 ? -35.986 102.421 68.751 1.00 39.59 33 GLU F CA 1
ATOM 15991 C C . GLU F 1 31 ? -36.380 103.836 68.287 1.00 39.79 33 GLU F C 1
ATOM 15992 O O . GLU F 1 31 ? -36.677 104.031 67.103 1.00 39.83 33 GLU F O 1
ATOM 15998 N N . ASP F 1 32 ? -36.382 104.805 69.208 1.00 39.90 34 ASP F N 1
ATOM 15999 C CA . ASP F 1 32 ? -36.667 106.212 68.874 1.00 40.03 34 ASP F CA 1
ATOM 16000 C C . ASP F 1 32 ? -35.838 106.711 67.692 1.00 40.13 34 ASP F C 1
ATOM 16001 O O . ASP F 1 32 ? -36.376 107.192 66.690 1.00 40.07 34 ASP F O 1
ATOM 16006 N N . ARG F 1 33 ? -34.521 106.583 67.826 1.00 40.27 35 ARG F N 1
ATOM 16007 C CA . ARG F 1 33 ? -33.578 107.067 66.827 1.00 40.45 35 ARG F CA 1
ATOM 16008 C C . ARG F 1 33 ? -33.543 106.140 65.603 1.00 39.86 35 ARG F C 1
ATOM 16009 O O . ARG F 1 33 ? -33.196 106.574 64.505 1.00 39.77 35 ARG F O 1
ATOM 16017 N N . LEU F 1 34 ? -33.908 104.874 65.805 1.00 39.15 36 LEU F N 1
ATOM 16018 C CA . LEU F 1 34 ? -34.078 103.916 64.715 1.00 38.57 36 LEU F CA 1
ATOM 16019 C C . LEU F 1 34 ? -35.183 104.390 63.783 1.00 38.30 36 LEU F C 1
ATOM 16020 O O . LEU F 1 34 ? -35.046 104.313 62.566 1.00 38.24 36 LEU F O 1
ATOM 16025 N N . GLN F 1 35 ? -36.269 104.894 64.365 1.00 37.94 37 GLN F N 1
ATOM 16026 C CA . GLN F 1 35 ? -37.365 105.461 63.593 1.00 37.57 37 GLN F CA 1
ATOM 16027 C C . GLN F 1 35 ? -36.930 106.715 62.838 1.00 37.31 37 GLN F C 1
ATOM 16028 O O . GLN F 1 35 ? -37.376 106.950 61.717 1.00 37.26 37 GLN F O 1
ATOM 16034 N N . GLN F 1 36 ? -36.058 107.511 63.454 1.00 37.05 38 GLN F N 1
ATOM 16035 C CA . GLN F 1 36 ? -35.484 108.691 62.802 1.00 36.80 38 GLN F CA 1
ATOM 16036 C C . GLN F 1 36 ? -34.648 108.338 61.575 1.00 36.46 38 GLN F C 1
ATOM 16037 O O . GLN F 1 36 ? -34.589 109.111 60.615 1.00 36.34 38 GLN F O 1
ATOM 16043 N N . GLN F 1 37 ? -33.987 107.182 61.626 1.00 35.94 39 GLN F N 1
ATOM 16044 C CA . GLN F 1 37 ? -33.180 106.696 60.509 1.00 35.59 39 GLN F CA 1
ATOM 16045 C C . GLN F 1 37 ? -34.059 106.229 59.333 1.00 34.85 39 GLN F C 1
ATOM 16046 O O . GLN F 1 37 ? -33.708 106.430 58.167 1.00 34.39 39 GLN F O 1
ATOM 16052 N N . ILE F 1 38 ? -35.200 105.622 59.658 1.00 34.18 40 ILE F N 1
ATOM 16053 C CA . ILE F 1 38 ? -36.194 105.216 58.671 1.00 33.62 40 ILE F CA 1
ATOM 16054 C C . ILE F 1 38 ? -36.727 106.432 57.918 1.00 33.07 40 ILE F C 1
ATOM 16055 O O . ILE F 1 38 ? -36.855 106.396 56.690 1.00 32.81 40 ILE F O 1
ATOM 16060 N N . THR F 1 39 ? -37.029 107.499 58.660 1.00 32.45 41 THR F N 1
ATOM 16061 C CA . THR F 1 39 ? -37.603 108.717 58.085 1.00 32.15 41 THR F CA 1
ATOM 16062 C C . THR F 1 39 ? -36.607 109.462 57.190 1.00 32.01 41 THR F C 1
ATOM 16063 O O . THR F 1 39 ? -36.928 109.807 56.058 1.00 32.01 41 THR F O 1
ATOM 16067 N N . LYS F 1 40 ? -35.404 109.694 57.704 1.00 31.85 42 LYS F N 1
ATOM 16068 C CA . LYS F 1 40 ? -34.310 110.293 56.947 1.00 31.81 42 LYS F CA 1
ATOM 16069 C C . LYS F 1 40 ? -34.022 109.552 55.631 1.00 31.91 42 LYS F C 1
ATOM 16070 O O . LYS F 1 40 ? -33.793 110.185 54.596 1.00 31.76 42 LYS F O 1
ATOM 16084 N N . LYS F 1 42 ? -36.188 107.308 53.827 1.00 32.01 44 LYS F N 1
ATOM 16085 C CA . LYS F 1 42 ? -37.361 107.538 52.998 1.00 31.72 44 LYS F CA 1
ATOM 16086 C C . LYS F 1 42 ? -37.448 108.975 52.479 1.00 31.46 44 LYS F C 1
ATOM 16087 O O . LYS F 1 42 ? -37.877 109.199 51.355 1.00 31.54 44 LYS F O 1
ATOM 16093 N N . GLU F 1 43 ? -37.034 109.946 53.287 1.00 31.15 45 GLU F N 1
ATOM 16094 C CA . GLU F 1 43 ? -37.251 111.354 52.942 1.00 30.88 45 GLU F CA 1
ATOM 16095 C C . GLU F 1 43 ? -36.213 111.968 52.003 1.00 30.22 45 GLU F C 1
ATOM 16096 O O . GLU F 1 43 ? -36.555 112.818 51.180 1.00 29.86 45 GLU F O 1
ATOM 16102 N N . SER F 1 44 ? -34.959 111.543 52.117 1.00 29.70 46 SER F N 1
ATOM 16103 C CA . SER F 1 44 ? -33.879 112.222 51.399 1.00 29.33 46 SER F CA 1
ATOM 16104 C C . SER F 1 44 ? -32.719 111.334 50.939 1.00 28.96 46 SER F C 1
ATOM 16105 O O . SER F 1 44 ? -31.726 111.837 50.402 1.00 29.09 46 SER F O 1
ATOM 16108 N N . HIS F 1 45 ? -32.831 110.030 51.163 1.00 28.44 47 HIS F N 1
ATOM 16109 C CA . HIS F 1 45 ? -31.853 109.085 50.641 1.00 28.05 47 HIS F CA 1
ATOM 16110 C C . HIS F 1 45 ? -32.485 108.293 49.532 1.00 27.75 47 HIS F C 1
ATOM 16111 O O . HIS F 1 45 ? -33.703 108.162 49.477 1.00 27.73 47 HIS F O 1
ATOM 16118 N N . GLU F 1 46 ? -31.645 107.756 48.660 1.00 27.46 48 GLU F N 1
ATOM 16119 C CA . GLU F 1 46 ? -32.054 106.721 47.735 1.00 27.41 48 GLU F CA 1
ATOM 16120 C C . GLU F 1 46 ? -31.165 105.519 48.018 1.00 27.14 48 GLU F C 1
ATOM 16121 O O . GLU F 1 46 ? -29.951 105.580 47.821 1.00 27.42 48 GLU F O 1
ATOM 16127 N N . VAL F 1 47 ? -31.767 104.438 48.499 1.00 26.68 49 VAL F N 1
ATOM 16128 C CA . VAL F 1 47 ? -31.023 103.267 48.967 1.00 26.32 49 VAL F CA 1
ATOM 16129 C C . VAL F 1 47 ? -31.088 102.090 47.987 1.00 26.04 49 VAL F C 1
ATOM 16130 O O . VAL F 1 47 ? -32.168 101.569 47.669 1.00 26.12 49 VAL F O 1
ATOM 16134 N N . TYR F 1 48 ? -29.919 101.677 47.515 1.00 25.72 50 TYR F N 1
ATOM 16135 C CA . TYR F 1 48 ? -29.803 100.560 46.578 1.00 25.46 50 TYR F CA 1
ATOM 16136 C C . TYR F 1 48 ? -29.202 99.349 47.283 1.00 25.59 50 TYR F C 1
ATOM 16137 O O . TYR F 1 48 ? -28.275 99.480 48.098 1.00 25.95 50 TYR F O 1
ATOM 16146 N N . GLY F 1 49 ? -29.747 98.178 46.993 1.00 25.25 51 GLY F N 1
ATOM 16147 C CA . GLY F 1 49 ? -29.246 96.958 47.590 1.00 25.38 51 GLY F CA 1
ATOM 16148 C C . GLY F 1 49 ? -29.053 95.864 46.572 1.00 25.50 51 GLY F C 1
ATOM 16149 O O . GLY F 1 49 ? -29.507 95.980 45.432 1.00 25.78 51 GLY F O 1
ATOM 16150 N N . ILE F 1 50 ? -28.356 94.811 46.982 1.00 25.59 52 ILE F N 1
ATOM 16151 C CA . ILE F 1 50 ? -28.266 93.582 46.200 1.00 25.45 52 ILE F CA 1
ATOM 16152 C C . ILE F 1 50 ? -28.668 92.408 47.086 1.00 25.57 52 ILE F C 1
ATOM 16153 O O . ILE F 1 50 ? -28.082 92.197 48.147 1.00 25.23 52 ILE F O 1
ATOM 16166 N N . GLU F 1 52 ? -28.923 88.505 48.004 1.00 26.74 54 GLU F N 1
ATOM 16167 C CA . GLU F 1 52 ? -28.510 87.122 47.755 1.00 27.18 54 GLU F CA 1
ATOM 16168 C C . GLU F 1 52 ? -29.542 86.200 48.380 1.00 27.12 54 GLU F C 1
ATOM 16169 O O . GLU F 1 52 ? -29.557 85.998 49.598 1.00 26.93 54 GLU F O 1
ATOM 16175 N N . GLY F 1 53 ? -30.406 85.661 47.520 1.00 27.34 55 GLY F N 1
ATOM 16176 C CA . GLY F 1 53 ? -31.563 84.873 47.931 1.00 27.42 55 GLY F CA 1
ATOM 16177 C C . GLY F 1 53 ? -32.548 85.696 48.745 1.00 27.53 55 GLY F C 1
ATOM 16178 O O . GLY F 1 53 ? -32.952 86.800 48.352 1.00 27.28 55 GLY F O 1
ATOM 16179 N N . GLU F 1 54 ? -32.908 85.139 49.898 1.00 27.52 56 GLU F N 1
ATOM 16180 C CA . GLU F 1 54 ? -33.824 85.749 50.859 1.00 27.40 56 GLU F CA 1
ATOM 16181 C C . GLU F 1 54 ? -33.272 87.050 51.474 1.00 26.60 56 GLU F C 1
ATOM 16182 O O . GLU F 1 54 ? -34.045 87.878 51.947 1.00 26.64 56 GLU F O 1
ATOM 16188 N N . ASN F 1 55 ? -31.948 87.233 51.449 1.00 25.68 57 ASN F N 1
ATOM 16189 C CA . ASN F 1 55 ? -31.277 88.248 52.287 1.00 24.91 57 ASN F CA 1
ATOM 16190 C C . ASN F 1 55 ? -30.598 89.423 51.579 1.00 24.52 57 ASN F C 1
ATOM 16191 O O . ASN F 1 55 ? -29.986 89.271 50.520 1.00 24.44 57 ASN F O 1
ATOM 16196 N N . LEU F 1 56 ? -30.683 90.592 52.209 1.00 23.96 58 LEU F N 1
ATOM 16197 C CA . LEU F 1 56 ? -29.916 91.752 51.804 1.00 23.35 58 LEU F CA 1
ATOM 16198 C C . LEU F 1 56 ? -28.465 91.473 52.106 1.00 23.07 58 LEU F C 1
ATOM 16199 O O . LEU F 1 56 ? -28.115 91.178 53.248 1.00 23.19 58 LEU F O 1
ATOM 16204 N N . ALA F 1 57 ? -27.634 91.573 51.074 1.00 22.60 59 ALA F N 1
ATOM 16205 C CA . ALA F 1 57 ? -26.224 91.216 51.152 1.00 22.13 59 ALA F CA 1
ATOM 16206 C C . ALA F 1 57 ? -25.317 92.446 51.149 1.00 22.06 59 ALA F C 1
ATOM 16207 O O . ALA F 1 57 ? -24.325 92.492 51.891 1.00 22.17 59 ALA F O 1
ATOM 16209 N N . ALA F 1 58 ? -25.653 93.439 50.322 1.00 21.65 60 ALA F N 1
ATOM 16210 C CA . ALA F 1 58 ? -24.911 94.698 50.298 1.00 21.16 60 ALA F CA 1
ATOM 16211 C C . ALA F 1 58 ? -25.822 95.905 50.086 1.00 21.01 60 ALA F C 1
ATOM 16212 O O . ALA F 1 58 ? -26.975 95.748 49.695 1.00 21.09 60 ALA F O 1
ATOM 16214 N N . LYS F 1 59 ? -25.306 97.104 50.358 1.00 20.87 61 LYS F N 1
ATOM 16215 C CA . LYS F 1 59 ? -26.069 98.351 50.191 1.00 20.59 61 LYS F CA 1
ATOM 16216 C C . LYS F 1 59 ? -25.195 99.600 49.945 1.00 20.48 61 LYS F C 1
ATOM 16217 O O . LYS F 1 59 ? -24.036 99.668 50.373 1.00 20.41 61 LYS F O 1
ATOM 16223 N N . LEU F 1 60 ? -25.773 100.571 49.240 1.00 20.17 62 LEU F N 1
ATOM 16224 C CA . LEU F 1 60 ? -25.148 101.860 48.970 1.00 20.00 62 LEU F CA 1
ATOM 16225 C C . LEU F 1 60 ? -26.246 102.901 49.095 1.00 20.14 62 LEU F C 1
ATOM 16226 O O . LEU F 1 60 ? -27.352 102.663 48.619 1.00 20.69 62 LEU F O 1
ATOM 16231 N N . HIS F 1 61 ? -25.974 104.027 49.751 1.00 19.83 63 HIS F N 1
ATOM 16232 C CA . HIS F 1 61 ? -26.954 105.117 49.807 1.00 19.77 63 HIS F CA 1
ATOM 16233 C C . HIS F 1 61 ? -26.534 106.209 48.850 1.00 19.56 63 HIS F C 1
ATOM 16234 O O . HIS F 1 61 ? -25.355 106.572 48.812 1.00 19.20 63 HIS F O 1
ATOM 16241 N N . LEU F 1 62 ? -27.491 106.724 48.074 1.00 19.53 64 LEU F N 1
ATOM 16242 C CA . LEU F 1 62 ? -27.255 107.894 47.212 1.00 19.32 64 LEU F CA 1
ATOM 16243 C C . LEU F 1 62 ? -28.053 109.059 47.761 1.00 18.94 64 LEU F C 1
ATOM 16244 O O . LEU F 1 62 ? -29.286 109.007 47.776 1.00 19.07 64 LEU F O 1
ATOM 16249 N N . ILE F 1 63 ? -27.344 110.090 48.218 1.00 18.31 65 ILE F N 1
ATOM 16250 C CA . ILE F 1 63 ? -27.961 111.219 48.913 1.00 17.90 65 ILE F CA 1
ATOM 16251 C C . ILE F 1 63 ? -27.902 112.466 48.035 1.00 18.00 65 ILE F C 1
ATOM 16252 O O . ILE F 1 63 ? -26.825 112.975 47.767 1.00 18.43 65 ILE F O 1
ATOM 16257 N N . PRO F 1 64 ? -29.056 112.932 47.535 1.00 18.15 66 PRO F N 1
ATOM 16258 C CA . PRO F 1 64 ? -29.051 114.135 46.702 1.00 18.03 66 PRO F CA 1
ATOM 16259 C C . PRO F 1 64 ? -28.634 115.389 47.470 1.00 18.22 66 PRO F C 1
ATOM 16260 O O . PRO F 1 64 ? -29.258 115.725 48.473 1.00 18.55 66 PRO F O 1
ATOM 16264 N N . PHE F 1 65 ? -27.593 116.061 46.975 1.00 18.37 67 PHE F N 1
ATOM 16265 C CA . PHE F 1 65 ? -27.020 117.258 47.582 1.00 18.59 67 PHE F CA 1
ATOM 16266 C C . PHE F 1 65 ? -26.788 118.356 46.549 1.00 18.96 67 PHE F C 1
ATOM 16267 O O . PHE F 1 65 ? -27.098 118.199 45.364 1.00 19.33 67 PHE F O 1
ATOM 16275 N N . HIS F 1 66 ? -26.235 119.472 47.015 1.00 19.01 68 HIS F N 1
ATOM 16276 C CA . HIS F 1 66 ? -25.711 120.522 46.145 1.00 18.97 68 HIS F CA 1
ATOM 16277 C C . HIS F 1 66 ? -24.466 121.059 46.815 1.00 18.66 68 HIS F C 1
ATOM 16278 O O . HIS F 1 66 ? -24.413 121.161 48.038 1.00 18.90 68 HIS F O 1
ATOM 16285 N N . ILE F 1 67 ? -23.452 121.391 46.032 1.00 18.20 69 ILE F N 1
ATOM 16286 C CA . ILE F 1 67 ? -22.251 121.968 46.624 1.00 17.55 69 ILE F CA 1
ATOM 16287 C C . ILE F 1 67 ? -21.972 123.329 46.044 1.00 17.13 69 ILE F C 1
ATOM 16288 O O . ILE F 1 67 ? -22.508 123.685 45.003 1.00 17.27 69 ILE F O 1
ATOM 16293 N N . TYR F 1 68 ? -21.145 124.088 46.745 1.00 16.56 70 TYR F N 1
ATOM 16294 C CA . TYR F 1 68 ? -20.615 125.322 46.221 1.00 16.07 70 TYR F CA 1
ATOM 16295 C C . TYR F 1 68 ? -19.274 125.045 45.560 1.00 16.02 70 TYR F C 1
ATOM 16296 O O . TYR F 1 68 ? -18.381 124.464 46.165 1.00 15.84 70 TYR F O 1
ATOM 16305 N N . ILE F 1 69 ? -19.153 125.435 44.305 1.00 16.16 71 ILE F N 1
ATOM 16306 C CA . ILE F 1 69 ? -17.853 125.590 43.699 1.00 16.50 71 ILE F CA 1
ATOM 16307 C C . ILE F 1 69 ? -17.804 127.070 43.387 1.00 16.58 71 ILE F C 1
ATOM 16308 O O . ILE F 1 69 ? -18.306 127.522 42.354 1.00 16.63 71 ILE F O 1
ATOM 16313 N N . GLY F 1 70 ? -17.230 127.828 44.318 1.00 16.55 72 GLY F N 1
ATOM 16314 C CA . GLY F 1 70 ? -17.334 129.278 44.305 1.00 16.84 72 GLY F CA 1
ATOM 16315 C C . GLY F 1 70 ? -18.790 129.638 44.494 1.00 17.27 72 GLY F C 1
ATOM 16316 O O . GLY F 1 70 ? -19.484 129.020 45.308 1.00 17.33 72 GLY F O 1
ATOM 16317 N N . LYS F 1 71 ? -19.272 130.601 43.717 1.00 17.39 73 LYS F N 1
ATOM 16318 C CA . LYS F 1 71 ? -20.643 131.053 43.871 1.00 17.71 73 LYS F CA 1
ATOM 16319 C C . LYS F 1 71 ? -21.642 130.100 43.233 1.00 18.08 73 LYS F C 1
ATOM 16320 O O . LYS F 1 71 ? -22.809 130.071 43.618 1.00 18.06 73 LYS F O 1
ATOM 16326 N N . GLU F 1 72 ? -21.157 129.291 42.293 1.00 18.44 74 GLU F N 1
ATOM 16327 C CA . GLU F 1 72 ? -21.989 128.414 41.478 1.00 18.74 74 GLU F CA 1
ATOM 16328 C C . GLU F 1 72 ? -22.368 127.151 42.234 1.00 18.69 74 GLU F C 1
ATOM 16329 O O . GLU F 1 72 ? -21.514 126.502 42.832 1.00 19.02 74 GLU F O 1
ATOM 16335 N N . LYS F 1 73 ? -23.647 126.797 42.208 1.00 18.72 75 LYS F N 1
ATOM 16336 C CA . LYS F 1 73 ? -24.104 125.552 42.819 1.00 18.85 75 LYS F CA 1
ATOM 16337 C C . LYS F 1 73 ? -24.094 124.398 41.812 1.00 19.39 75 LYS F C 1
ATOM 16338 O O . LYS F 1 73 ? -24.516 124.554 40.667 1.00 19.90 75 LYS F O 1
ATOM 16344 N N . PHE F 1 74 ? -23.618 123.241 42.254 1.00 19.70 76 PHE F N 1
ATOM 16345 C CA . PHE F 1 74 ? -23.531 122.049 41.430 1.00 20.42 76 PHE F CA 1
ATOM 16346 C C . PHE F 1 74 ? -24.359 120.939 42.054 1.00 20.73 76 PHE F C 1
ATOM 16347 O O . PHE F 1 74 ? -24.207 120.648 43.246 1.00 20.91 76 PHE F O 1
ATOM 16355 N N . LYS F 1 75 ? -25.221 120.307 41.263 1.00 20.99 77 LYS F N 1
ATOM 16356 C CA . LYS F 1 75 ? -25.906 119.102 41.731 1.00 21.31 77 LYS F CA 1
ATOM 16357 C C . LYS F 1 75 ? -24.848 118.043 42.048 1.00 21.28 77 LYS F C 1
ATOM 16358 O O . LYS F 1 75 ? -24.014 117.725 41.200 1.00 21.41 77 LYS F O 1
ATOM 16372 N N . GLY F 1 77 ? -23.883 114.180 44.021 1.00 20.85 79 GLY F N 1
ATOM 16373 C CA . GLY F 1 77 ? -24.374 112.876 44.468 1.00 20.79 79 GLY F CA 1
ATOM 16374 C C . GLY F 1 77 ? -23.559 112.314 45.622 1.00 20.76 79 GLY F C 1
ATOM 16375 O O . GLY F 1 77 ? -22.441 111.820 45.430 1.00 20.60 79 GLY F O 1
ATOM 16376 N N . GLY F 1 78 ? -24.113 112.397 46.826 1.00 20.43 80 GLY F N 1
ATOM 16377 C CA . GLY F 1 78 ? -23.390 111.937 48.011 1.00 20.47 80 GLY F CA 1
ATOM 16378 C C . GLY F 1 78 ? -23.518 110.441 48.249 1.00 20.28 80 GLY F C 1
ATOM 16379 O O . GLY F 1 78 ? -24.630 109.906 48.250 1.00 20.75 80 GLY F O 1
ATOM 16380 N N . VAL F 1 79 ? -22.390 109.769 48.452 1.00 19.51 81 VAL F N 1
ATOM 16381 C CA . VAL F 1 79 ? -22.389 108.339 48.646 1.00 19.36 81 VAL F CA 1
ATOM 16382 C C . VAL F 1 79 ? -22.116 107.993 50.117 1.00 19.97 81 VAL F C 1
ATOM 16383 O O . VAL F 1 79 ? -21.145 108.477 50.726 1.00 20.16 81 VAL F O 1
ATOM 16387 N N . ALA F 1 80 ? -22.984 107.157 50.685 1.00 19.98 82 ALA F N 1
ATOM 16388 C CA . ALA F 1 80 ? -22.909 106.793 52.096 1.00 19.96 82 ALA F CA 1
ATOM 16389 C C . ALA F 1 80 ? -23.392 105.374 52.343 1.00 20.00 82 ALA F C 1
ATOM 16390 O O . ALA F 1 80 ? -23.965 104.729 51.452 1.00 20.06 82 ALA F O 1
ATOM 16392 N N . GLY F 1 81 ? -23.137 104.888 53.554 1.00 19.85 83 GLY F N 1
ATOM 16393 C CA . GLY F 1 81 ? -23.634 103.591 53.989 1.00 19.71 83 GLY F CA 1
ATOM 16394 C C . GLY F 1 81 ? -23.254 102.461 53.062 1.00 19.54 83 GLY F C 1
ATOM 16395 O O . GLY F 1 81 ? -24.019 101.523 52.869 1.00 19.79 83 GLY F O 1
ATOM 16396 N N . VAL F 1 82 ? -22.074 102.555 52.472 1.00 19.31 84 VAL F N 1
ATOM 16397 C CA . VAL F 1 82 ? -21.607 101.513 51.584 1.00 19.29 84 VAL F CA 1
ATOM 16398 C C . VAL F 1 82 ? -21.084 100.368 52.435 1.00 19.36 84 VAL F C 1
ATOM 16399 O O . VAL F 1 82 ? -20.109 100.532 53.175 1.00 19.58 84 VAL F O 1
ATOM 16403 N N . ALA F 1 83 ? -21.749 99.216 52.339 1.00 19.32 85 ALA F N 1
ATOM 16404 C CA . ALA F 1 83 ? -21.515 98.099 53.266 1.00 19.27 85 ALA F CA 1
ATOM 16405 C C . ALA F 1 83 ? -21.959 96.741 52.721 1.00 19.12 85 ALA F C 1
ATOM 16406 O O . ALA F 1 83 ? -22.943 96.645 52.011 1.00 19.43 85 ALA F O 1
ATOM 16408 N N . THR F 1 84 ? -21.224 95.696 53.061 1.00 18.94 86 THR F N 1
ATOM 16409 C CA . THR F 1 84 ? -21.607 94.344 52.707 1.00 19.04 86 THR F CA 1
ATOM 16410 C C . THR F 1 84 ? -21.340 93.467 53.892 1.00 19.07 86 THR F C 1
ATOM 16411 O O . THR F 1 84 ? -20.376 93.680 54.622 1.00 19.29 86 THR F O 1
ATOM 16415 N N . TYR F 1 85 ? -22.196 92.480 54.091 1.00 19.17 87 TYR F N 1
ATOM 16416 C CA . TYR F 1 85 ? -21.954 91.491 55.122 1.00 19.07 87 TYR F CA 1
ATOM 16417 C C . TYR F 1 85 ? -20.748 90.651 54.710 1.00 19.43 87 TYR F C 1
ATOM 16418 O O . TYR F 1 85 ? -20.644 90.244 53.552 1.00 19.43 87 TYR F O 1
ATOM 16427 N N . PRO F 1 86 ? -19.825 90.410 55.655 1.00 19.78 88 PRO F N 1
ATOM 16428 C CA . PRO F 1 86 ? -18.536 89.744 55.433 1.00 20.08 88 PRO F CA 1
ATOM 16429 C C . PRO F 1 86 ? -18.597 88.474 54.589 1.00 20.40 88 PRO F C 1
ATOM 16430 O O . PRO F 1 86 ? -17.767 88.299 53.700 1.00 20.71 88 PRO F O 1
ATOM 16434 N N . GLU F 1 87 ? -19.576 87.611 54.843 1.00 20.46 89 GLU F N 1
ATOM 16435 C CA . GLU F 1 87 ? -19.698 86.350 54.108 1.00 20.59 89 GLU F CA 1
ATOM 16436 C C . GLU F 1 87 ? -20.078 86.497 52.616 1.00 20.74 89 GLU F C 1
ATOM 16437 O O . GLU F 1 87 ? -20.046 85.519 51.874 1.00 20.58 89 GLU F O 1
ATOM 16443 N N . TYR F 1 88 ? -20.432 87.711 52.189 1.00 20.93 90 TYR F N 1
ATOM 16444 C CA . TYR F 1 88 ? -20.739 87.992 50.785 1.00 21.14 90 TYR F CA 1
ATOM 16445 C C . TYR F 1 88 ? -19.623 88.779 50.112 1.00 21.78 90 TYR F C 1
ATOM 16446 O O . TYR F 1 88 ? -19.650 88.988 48.895 1.00 21.85 90 TYR F O 1
ATOM 16455 N N . ARG F 1 89 ? -18.651 89.223 50.906 1.00 22.41 91 ARG F N 1
ATOM 16456 C CA . ARG F 1 89 ? -17.500 89.983 50.406 1.00 22.98 91 ARG F CA 1
ATOM 16457 C C . ARG F 1 89 ? -16.842 89.327 49.183 1.00 23.40 91 ARG F C 1
ATOM 16458 O O . ARG F 1 89 ? -16.402 90.018 48.272 1.00 23.39 91 ARG F O 1
ATOM 16466 N N . ARG F 1 90 ? -16.802 87.995 49.167 1.00 24.04 92 ARG F N 1
ATOM 16467 C CA . ARG F 1 90 ? -16.212 87.229 48.069 1.00 24.68 92 ARG F CA 1
ATOM 16468 C C . ARG F 1 90 ? -16.880 87.431 46.704 1.00 24.78 92 ARG F C 1
ATOM 16469 O O . ARG F 1 90 ? -16.260 87.213 45.664 1.00 25.01 92 ARG F O 1
ATOM 16477 N N . SER F 1 91 ? -18.143 87.830 46.708 1.00 24.77 93 SER F N 1
ATOM 16478 C CA . SER F 1 91 ? -18.885 87.990 45.468 1.00 24.82 93 SER F CA 1
ATOM 16479 C C . SER F 1 91 ? -18.558 89.300 44.741 1.00 24.91 93 SER F C 1
ATOM 16480 O O . SER F 1 91 ? -18.633 89.362 43.510 1.00 25.32 93 SER F O 1
ATOM 16483 N N . GLY F 1 92 ? -18.198 90.336 45.496 1.00 24.54 94 GLY F N 1
ATOM 16484 C CA . GLY F 1 92 ? -17.857 91.628 44.919 1.00 24.29 94 GLY F CA 1
ATOM 16485 C C . GLY F 1 92 ? -19.089 92.435 44.548 1.00 24.32 94 GLY F C 1
ATOM 16486 O O . GLY F 1 92 ? -19.164 93.022 43.454 1.00 24.44 94 GLY F O 1
ATOM 16487 N N . TYR F 1 93 ? -20.053 92.473 45.472 1.00 23.98 95 TYR F N 1
ATOM 16488 C CA . TYR F 1 93 ? -21.320 93.181 45.268 1.00 23.24 95 TYR F CA 1
ATOM 16489 C C . TYR F 1 93 ? -21.178 94.698 45.311 1.00 23.12 95 TYR F C 1
ATOM 16490 O O . TYR F 1 93 ? -21.931 95.424 44.642 1.00 23.07 95 TYR F O 1
ATOM 16499 N N . VAL F 1 94 ? -20.221 95.179 46.094 1.00 22.96 96 VAL F N 1
ATOM 16500 C CA . VAL F 1 94 ? -20.035 96.621 46.251 1.00 23.28 96 VAL F CA 1
ATOM 16501 C C . VAL F 1 94 ? -19.548 97.276 44.939 1.00 23.39 96 VAL F C 1
ATOM 16502 O O . VAL F 1 94 ? -19.915 98.410 44.627 1.00 23.05 96 VAL F O 1
ATOM 16506 N N . LYS F 1 95 ? -18.748 96.549 44.168 1.00 23.79 97 LYS F N 1
ATOM 16507 C CA . LYS F 1 95 ? -18.337 97.030 42.870 1.00 24.29 97 LYS F CA 1
ATOM 16508 C C . LYS F 1 95 ? -19.582 97.304 42.021 1.00 24.69 97 LYS F C 1
ATOM 16509 O O . LYS F 1 95 ? -19.746 98.414 41.508 1.00 24.73 97 LYS F O 1
ATOM 16515 N N . GLU F 1 96 ? -20.468 96.307 41.912 1.00 25.24 98 GLU F N 1
ATOM 16516 C CA . GLU F 1 96 ? -21.706 96.410 41.107 1.00 25.47 98 GLU F CA 1
ATOM 16517 C C . GLU F 1 96 ? -22.606 97.551 41.596 1.00 25.11 98 GLU F C 1
ATOM 16518 O O . GLU F 1 96 ? -23.188 98.268 40.783 1.00 25.02 98 GLU F O 1
ATOM 16524 N N . LEU F 1 97 ? -22.714 97.722 42.915 1.00 24.77 99 LEU F N 1
ATOM 16525 C CA . LEU F 1 97 ? -23.525 98.808 43.478 1.00 24.58 99 LEU F CA 1
ATOM 16526 C C . LEU F 1 97 ? -22.958 100.180 43.151 1.00 24.72 99 LEU F C 1
ATOM 16527 O O . LEU F 1 97 ? -23.708 101.123 42.874 1.00 24.89 99 LEU F O 1
ATOM 16532 N N . LEU F 1 98 ? -21.634 100.271 43.173 1.00 24.66 100 LEU F N 1
ATOM 16533 C CA . LEU F 1 98 ? -20.923 101.505 42.927 1.00 24.68 100 LEU F CA 1
ATOM 16534 C C . LEU F 1 98 ? -21.028 101.909 41.463 1.00 25.14 100 LEU F C 1
ATOM 16535 O O . LEU F 1 98 ? -21.386 103.045 41.159 1.00 25.27 100 LEU F O 1
ATOM 16540 N N . GLN F 1 99 ? -20.741 100.980 40.552 1.00 25.61 101 GLN F N 1
ATOM 16541 C CA . GLN F 1 99 ? -20.883 101.250 39.120 1.00 25.99 101 GLN F CA 1
ATOM 16542 C C . GLN F 1 99 ? -22.306 101.658 38.800 1.00 25.88 101 GLN F C 1
ATOM 16543 O O . GLN F 1 99 ? -22.529 102.517 37.959 1.00 25.88 101 GLN F O 1
ATOM 16549 N N . HIS F 1 100 ? -23.263 101.046 39.489 1.00 25.99 102 HIS F N 1
ATOM 16550 C CA . HIS F 1 100 ? -24.671 101.353 39.292 1.00 26.01 102 HIS F CA 1
ATOM 16551 C C . HIS F 1 100 ? -24.995 102.778 39.711 1.00 25.84 102 HIS F C 1
ATOM 16552 O O . HIS F 1 100 ? -25.774 103.460 39.033 1.00 26.15 102 HIS F O 1
ATOM 16559 N N . SER F 1 101 ? -24.409 103.226 40.823 1.00 25.21 103 SER F N 1
ATOM 16560 C CA . SER F 1 101 ? -24.630 104.593 41.297 1.00 24.69 103 SER F CA 1
ATOM 16561 C C . SER F 1 101 ? -24.095 105.627 40.299 1.00 24.46 103 SER F C 1
ATOM 16562 O O . SER F 1 101 ? -24.647 106.712 40.162 1.00 24.30 103 SER F O 1
ATOM 16565 N N . LEU F 1 102 ? -23.027 105.273 39.598 1.00 24.14 104 LEU F N 1
ATOM 16566 C CA . LEU F 1 102 ? -22.551 106.076 38.498 1.00 24.30 104 LEU F CA 1
ATOM 16567 C C . LEU F 1 102 ? -23.539 106.141 37.305 1.00 24.56 104 LEU F C 1
ATOM 16568 O O . LEU F 1 102 ? -23.747 107.225 36.746 1.00 24.38 104 LEU F O 1
ATOM 16573 N N . GLN F 1 103 ? -24.154 105.011 36.919 1.00 24.72 105 GLN F N 1
ATOM 16574 C CA . GLN F 1 103 ? -25.160 105.043 35.847 1.00 25.13 105 GLN F CA 1
ATOM 16575 C C . GLN F 1 103 ? -26.325 105.914 36.288 1.00 25.12 105 GLN F C 1
ATOM 16576 O O . GLN F 1 103 ? -26.865 106.678 35.481 1.00 25.31 105 GLN F O 1
ATOM 16582 N N . THR F 1 104 ? -26.702 105.795 37.562 1.00 24.85 106 THR F N 1
ATOM 16583 C CA . THR F 1 104 ? -27.835 106.530 38.120 1.00 24.86 106 THR F CA 1
ATOM 16584 C C . THR F 1 104 ? -27.569 108.022 38.199 1.00 24.71 106 THR F C 1
ATOM 16585 O O . THR F 1 104 ? -28.460 108.827 37.939 1.00 24.50 106 THR F O 1
ATOM 16597 N N . LYS F 1 106 ? -25.333 109.898 36.466 1.00 25.35 108 LYS F N 1
ATOM 16598 C CA . LYS F 1 106 ? -25.215 110.499 35.139 1.00 25.59 108 LYS F CA 1
ATOM 16599 C C . LYS F 1 106 ? -26.608 110.718 34.584 1.00 25.84 108 LYS F C 1
ATOM 16600 O O . LYS F 1 106 ? -26.910 111.791 34.060 1.00 25.86 108 LYS F O 1
ATOM 16606 N N . LYS F 1 107 ? -27.456 109.707 34.757 1.00 26.30 109 LYS F N 1
ATOM 16607 C CA . LYS F 1 107 ? -28.840 109.743 34.315 1.00 27.21 109 LYS F CA 1
ATOM 16608 C C . LYS F 1 107 ? -29.648 110.861 34.972 1.00 28.18 109 LYS F C 1
ATOM 16609 O O . LYS F 1 107 ? -30.317 111.620 34.274 1.00 28.29 109 LYS F O 1
ATOM 16615 N N . ASP F 1 108 ? -29.567 110.982 36.295 1.00 29.37 110 ASP F N 1
ATOM 16616 C CA . ASP F 1 108 ? -30.315 112.018 37.016 1.00 30.74 110 ASP F CA 1
ATOM 16617 C C . ASP F 1 108 ? -29.682 113.421 36.969 1.00 31.80 110 ASP F C 1
ATOM 16618 O O . ASP F 1 108 ? -30.286 114.394 37.438 1.00 31.86 110 ASP F O 1
ATOM 16623 N N . GLY F 1 109 ? -28.475 113.515 36.402 1.00 33.03 111 GLY F N 1
ATOM 16624 C CA . GLY F 1 109 ? -27.822 114.792 36.120 1.00 34.63 111 GLY F CA 1
ATOM 16625 C C . GLY F 1 109 ? -26.936 115.339 37.219 1.00 36.20 111 GLY F C 1
ATOM 16626 O O . GLY F 1 109 ? -26.739 116.545 37.313 1.00 36.13 111 GLY F O 1
ATOM 16627 N N . TYR F 1 110 ? -26.405 114.457 38.059 1.00 38.00 112 TYR F N 1
ATOM 16628 C CA . TYR F 1 110 ? -25.417 114.835 39.054 1.00 39.82 112 TYR F CA 1
ATOM 16629 C C . TYR F 1 110 ? -24.059 114.907 38.375 1.00 41.34 112 TYR F C 1
ATOM 16630 O O . TYR F 1 110 ? -23.477 113.872 38.077 1.00 41.94 112 TYR F O 1
ATOM 16639 N N . THR F 1 111 ? -23.547 116.110 38.140 1.00 42.97 113 THR F N 1
ATOM 16640 C CA . THR F 1 111 ? -22.236 116.290 37.496 1.00 44.26 113 THR F CA 1
ATOM 16641 C C . THR F 1 111 ? -21.045 115.760 38.320 1.00 44.96 113 THR F C 1
ATOM 16642 O O . THR F 1 111 ? -20.063 115.269 37.765 1.00 44.68 113 THR F O 1
ATOM 16646 N N . VAL F 1 112 ? -21.167 115.849 39.642 1.00 45.61 114 VAL F N 1
ATOM 16647 C CA . VAL F 1 112 ? -20.074 115.602 40.582 1.00 45.70 114 VAL F CA 1
ATOM 16648 C C . VAL F 1 112 ? -20.570 114.750 41.763 1.00 44.47 114 VAL F C 1
ATOM 16649 O O . VAL F 1 112 ? -21.761 114.755 42.065 1.00 44.59 114 VAL F O 1
ATOM 16653 N N . SER F 1 113 ? -19.661 114.029 42.421 1.00 42.31 115 SER F N 1
ATOM 16654 C CA . SER F 1 113 ? -20.009 113.131 43.528 1.00 39.80 115 SER F CA 1
ATOM 16655 C C . SER F 1 113 ? -18.989 113.225 44.636 1.00 37.69 115 SER F C 1
ATOM 16656 O O . SER F 1 113 ? -17.809 113.411 44.367 1.00 37.70 115 SER F O 1
ATOM 16667 N N . LEU F 1 115 ? -17.867 111.607 48.814 1.00 27.64 117 LEU F N 1
ATOM 16668 C CA . LEU F 1 115 ? -18.043 110.611 49.877 1.00 25.71 117 LEU F CA 1
ATOM 16669 C C . LEU F 1 115 ? -16.915 110.656 50.896 1.00 24.63 117 LEU F C 1
ATOM 16670 O O . LEU F 1 115 ? -15.808 111.104 50.589 1.00 24.35 117 LEU F O 1
ATOM 16675 N N . HIS F 1 116 ? -17.223 110.181 52.103 1.00 23.32 118 HIS F N 1
ATOM 16676 C CA . HIS F 1 116 ? -16.240 109.888 53.131 1.00 22.00 118 HIS F CA 1
ATOM 16677 C C . HIS F 1 116 ? -15.870 108.420 53.038 1.00 21.29 118 HIS F C 1
ATOM 16678 O O . HIS F 1 116 ? -16.735 107.570 53.087 1.00 21.32 118 HIS F O 1
ATOM 16685 N N . PRO F 1 117 ? -14.578 108.112 52.934 1.00 20.93 119 PRO F N 1
ATOM 16686 C CA . PRO F 1 117 ? -14.172 106.759 52.595 1.00 20.86 119 PRO F CA 1
ATOM 16687 C C . PRO F 1 117 ? -13.749 105.899 53.791 1.00 20.83 119 PRO F C 1
ATOM 16688 O O . PRO F 1 117 ? -12.991 106.369 54.650 1.00 20.84 119 PRO F O 1
ATOM 16692 N N . PHE F 1 118 ? -14.224 104.652 53.845 1.00 20.49 120 PHE F N 1
ATOM 16693 C CA . PHE F 1 118 ? -13.668 103.702 54.810 1.00 20.54 120 PHE F CA 1
ATOM 16694 C C . PHE F 1 118 ? -12.193 103.436 54.489 1.00 19.98 120 PHE F C 1
ATOM 16695 O O . PHE F 1 118 ? -11.342 103.478 55.380 1.00 20.05 120 PHE F O 1
ATOM 16703 N N . ALA F 1 119 ? -11.903 103.178 53.213 1.00 19.11 121 ALA F N 1
ATOM 16704 C CA . ALA F 1 119 ? -10.532 103.040 52.740 1.00 18.10 121 ALA F CA 1
ATOM 16705 C C . ALA F 1 119 ? -10.385 103.835 51.464 1.00 17.31 121 ALA F C 1
ATOM 16706 O O . ALA F 1 119 ? -11.170 103.670 50.543 1.00 17.49 121 ALA F O 1
ATOM 16708 N N . VAL F 1 120 ? -9.377 104.698 51.430 1.00 16.40 122 VAL F N 1
ATOM 16709 C CA . VAL F 1 120 ? -9.064 105.535 50.270 1.00 15.36 122 VAL F CA 1
ATOM 16710 C C . VAL F 1 120 ? -8.762 104.728 49.017 1.00 15.26 122 VAL F C 1
ATOM 16711 O O . VAL F 1 120 ? -9.253 105.047 47.941 1.00 15.50 122 VAL F O 1
ATOM 16715 N N . SER F 1 121 ? -7.981 103.668 49.160 1.00 15.15 123 SER F N 1
ATOM 16716 C CA . SER F 1 121 ? -7.540 102.893 48.003 1.00 15.19 123 SER F CA 1
ATOM 16717 C C . SER F 1 121 ? -8.705 102.241 47.265 1.00 15.14 123 SER F C 1
ATOM 16718 O O . SER F 1 121 ? -8.636 102.005 46.058 1.00 14.93 123 SER F O 1
ATOM 16721 N N . PHE F 1 122 ? -9.770 101.955 48.010 1.00 15.26 124 PHE F N 1
ATOM 16722 C CA . PHE F 1 122 ? -10.925 101.259 47.470 1.00 15.08 124 PHE F CA 1
ATOM 16723 C C . PHE F 1 122 ? -11.679 102.124 46.480 1.00 14.72 124 PHE F C 1
ATOM 16724 O O . PHE F 1 122 ? -12.098 101.642 45.427 1.00 14.89 124 PHE F O 1
ATOM 16732 N N . TYR F 1 123 ? -11.867 103.395 46.827 1.00 14.13 125 TYR F N 1
ATOM 16733 C CA . TYR F 1 123 ? -12.624 104.303 45.971 1.00 13.42 125 TYR F CA 1
ATOM 16734 C C . TYR F 1 123 ? -11.790 104.813 44.802 1.00 13.08 125 TYR F C 1
ATOM 16735 O O . TYR F 1 123 ? -12.323 105.015 43.706 1.00 13.22 125 TYR F O 1
ATOM 16744 N N . ARG F 1 124 ? -10.485 104.982 45.035 1.00 12.37 126 ARG F N 1
ATOM 16745 C CA . ARG F 1 124 ? -9.527 105.348 43.994 1.00 11.60 126 ARG F CA 1
ATOM 16746 C C . ARG F 1 124 ? -9.611 104.464 42.771 1.00 11.24 126 ARG F C 1
ATOM 16747 O O . ARG F 1 124 ? -9.538 104.954 41.657 1.00 11.08 126 ARG F O 1
ATOM 16755 N N . LYS F 1 125 ? -9.781 103.163 42.985 1.00 11.17 127 LYS F N 1
ATOM 16756 C CA . LYS F 1 125 ? -9.877 102.202 41.891 1.00 11.34 127 LYS F CA 1
ATOM 16757 C C . LYS F 1 125 ? -11.079 102.491 40.993 1.00 11.26 127 LYS F C 1
ATOM 16758 O O . LYS F 1 125 ? -11.081 102.124 39.814 1.00 11.42 127 LYS F O 1
ATOM 16764 N N . TYR F 1 126 ? -12.092 103.153 41.545 1.00 11.03 128 TYR F N 1
ATOM 16765 C CA . TYR F 1 126 ? -13.336 103.396 40.816 1.00 10.99 128 TYR F CA 1
ATOM 16766 C C . TYR F 1 126 ? -13.541 104.868 40.456 1.00 11.08 128 TYR F C 1
ATOM 16767 O O . TYR F 1 126 ? -14.676 105.313 40.219 1.00 11.08 128 TYR F O 1
ATOM 16776 N N . GLY F 1 127 ? -12.439 105.616 40.407 1.00 10.98 129 GLY F N 1
ATOM 16777 C CA . GLY F 1 127 ? -12.475 106.976 39.886 1.00 11.04 129 GLY F CA 1
ATOM 16778 C C . GLY F 1 127 ? -12.410 108.128 40.874 1.00 11.16 129 GLY F C 1
ATOM 16779 O O . GLY F 1 127 ? -12.019 109.222 40.499 1.00 11.58 129 GLY F O 1
ATOM 16780 N N . TRP F 1 128 ? -12.805 107.911 42.124 1.00 11.17 130 TRP F N 1
ATOM 16781 C CA . TRP F 1 128 ? -12.766 108.977 43.124 1.00 11.20 130 TRP F CA 1
ATOM 16782 C C . TRP F 1 128 ? -11.329 109.281 43.547 1.00 11.66 130 TRP F C 1
ATOM 16783 O O . TRP F 1 128 ? -10.446 108.443 43.368 1.00 11.49 130 TRP F O 1
ATOM 16794 N N . GLU F 1 129 ? -11.120 110.481 44.103 1.00 12.24 131 GLU F N 1
ATOM 16795 C CA . GLU F 1 129 ? -9.838 110.931 44.671 1.00 12.59 131 GLU F CA 1
ATOM 16796 C C . GLU F 1 129 ? -10.038 111.809 45.882 1.00 12.92 131 GLU F C 1
ATOM 16797 O O . GLU F 1 129 ? -11.104 112.382 46.080 1.00 13.21 131 GLU F O 1
ATOM 16803 N N . LEU F 1 130 ? -8.992 111.969 46.672 1.00 13.33 132 LEU F N 1
ATOM 16804 C CA . LEU F 1 130 ? -9.034 112.932 47.766 1.00 13.81 132 LEU F CA 1
ATOM 16805 C C . LEU F 1 130 ? -9.278 114.349 47.237 1.00 14.37 132 LEU F C 1
ATOM 16806 O O . LEU F 1 130 ? -8.678 114.766 46.242 1.00 14.39 132 LEU F O 1
ATOM 16811 N N . CYS F 1 131 ? -10.161 115.089 47.901 1.00 15.10 133 CYS F N 1
ATOM 16812 C CA . CYS F 1 131 ? -10.478 116.434 47.448 1.00 15.87 133 CYS F CA 1
ATOM 16813 C C . CYS F 1 131 ? -10.508 117.496 48.538 1.00 15.76 133 CYS F C 1
ATOM 16814 O O . CYS F 1 131 ? -10.633 118.666 48.218 1.00 15.63 133 CYS F O 1
ATOM 16817 N N . ALA F 1 132 ? -10.386 117.098 49.810 1.00 16.04 134 ALA F N 1
ATOM 16818 C CA . ALA F 1 132 ? -10.483 118.037 50.951 1.00 16.03 134 ALA F CA 1
ATOM 16819 C C . ALA F 1 132 ? -9.774 117.546 52.226 1.00 16.47 134 ALA F C 1
ATOM 16820 O O . ALA F 1 132 ? -9.868 116.367 52.581 1.00 16.61 134 ALA F O 1
ATOM 16822 N N . ASN F 1 133 ? -9.094 118.462 52.917 1.00 16.70 135 ASN F N 1
ATOM 16823 C CA . ASN F 1 133 ? -8.505 118.186 54.226 1.00 16.99 135 ASN F CA 1
ATOM 16824 C C . ASN F 1 133 ? -9.229 118.908 55.360 1.00 17.61 135 ASN F C 1
ATOM 16825 O O . ASN F 1 133 ? -9.937 119.894 55.140 1.00 17.46 135 ASN F O 1
ATOM 16830 N N . LEU F 1 134 ? -9.025 118.417 56.579 1.00 18.55 136 LEU F N 1
ATOM 16831 C CA . LEU F 1 134 ? -9.379 119.153 57.785 1.00 19.56 136 LEU F CA 1
ATOM 16832 C C . LEU F 1 134 ? -8.113 119.451 58.572 1.00 20.59 136 LEU F C 1
ATOM 16833 O O . LEU F 1 134 ? -7.198 118.629 58.625 1.00 20.82 136 LEU F O 1
ATOM 16838 N N . LEU F 1 135 ? -8.053 120.637 59.165 1.00 21.87 137 LEU F N 1
ATOM 16839 C CA . LEU F 1 135 ? -6.992 120.965 60.105 1.00 23.34 137 LEU F CA 1
ATOM 16840 C C . LEU F 1 135 ? -7.557 120.904 61.518 1.00 23.77 137 LEU F C 1
ATOM 16841 O O . LEU F 1 135 ? -8.525 121.603 61.834 1.00 23.81 137 LEU F O 1
ATOM 16846 N N . VAL F 1 136 ? -6.960 120.047 62.346 1.00 24.38 138 VAL F N 1
ATOM 16847 C CA . VAL F 1 136 ? -7.394 119.855 63.727 1.00 24.97 138 VAL F CA 1
ATOM 16848 C C . VAL F 1 136 ? -6.250 120.305 64.601 1.00 25.91 138 VAL F C 1
ATOM 16849 O O . VAL F 1 136 ? -5.150 119.756 64.509 1.00 26.15 138 VAL F O 1
ATOM 16853 N N . CYS F 1 137 ? -6.490 121.305 65.439 1.00 27.04 139 CYS F N 1
ATOM 16854 C CA . CYS F 1 137 ? -5.449 121.764 66.352 1.00 28.52 139 CYS F CA 1
ATOM 16855 C C . CYS F 1 137 ? -5.893 121.668 67.794 1.00 28.45 139 CYS F C 1
ATOM 16856 O O . CYS F 1 137 ? -7.089 121.728 68.085 1.00 28.76 139 CYS F O 1
ATOM 16859 N N . HIS F 1 138 ? -4.916 121.524 68.683 1.00 28.35 140 HIS F N 1
ATOM 16860 C CA . HIS F 1 138 ? -5.157 121.340 70.101 1.00 28.31 140 HIS F CA 1
ATOM 16861 C C . HIS F 1 138 ? -4.412 122.408 70.915 1.00 28.82 140 HIS F C 1
ATOM 16862 O O . HIS F 1 138 ? -3.182 122.507 70.840 1.00 29.02 140 HIS F O 1
ATOM 16877 N N . THR F 1 140 ? -4.180 124.481 74.973 1.00 28.69 142 THR F N 1
ATOM 16878 C CA . THR F 1 140 ? -4.419 124.338 76.421 1.00 28.09 142 THR F CA 1
ATOM 16879 C C . THR F 1 140 ? -4.805 125.670 77.104 1.00 27.93 142 THR F C 1
ATOM 16880 O O . THR F 1 140 ? -4.754 126.721 76.472 1.00 27.49 142 THR F O 1
ATOM 16884 N N . LYS F 1 141 ? -5.198 125.615 78.383 1.00 28.08 143 LYS F N 1
ATOM 16885 C CA . LYS F 1 141 ? -5.555 126.814 79.176 1.00 28.37 143 LYS F CA 1
ATOM 16886 C C . LYS F 1 141 ? -4.517 127.927 79.030 1.00 28.54 143 LYS F C 1
ATOM 16887 O O . LYS F 1 141 ? -4.851 129.108 78.899 1.00 28.45 143 LYS F O 1
ATOM 16893 N N . SER F 1 142 ? -3.258 127.510 79.082 1.00 28.87 144 SER F N 1
ATOM 16894 C CA . SER F 1 142 ? -2.090 128.333 78.819 1.00 29.21 144 SER F CA 1
ATOM 16895 C C . SER F 1 142 ? -2.184 129.181 77.532 1.00 29.41 144 SER F C 1
ATOM 16896 O O . SER F 1 142 ? -1.731 130.322 77.508 1.00 29.30 144 SER F O 1
ATOM 16899 N N . ASP F 1 143 ? -2.780 128.614 76.482 1.00 29.94 145 ASP F N 1
ATOM 16900 C CA . ASP F 1 143 ? -2.934 129.277 75.173 1.00 30.30 145 ASP F CA 1
ATOM 16901 C C . ASP F 1 143 ? -4.082 130.280 75.087 1.00 30.54 145 ASP F C 1
ATOM 16902 O O . ASP F 1 143 ? -4.197 130.981 74.087 1.00 30.62 145 ASP F O 1
ATOM 16907 N N . LEU F 1 144 ? -4.933 130.346 76.111 1.00 31.01 146 LEU F N 1
ATOM 16908 C CA . LEU F 1 144 ? -6.131 131.207 76.060 1.00 31.55 146 LEU F CA 1
ATOM 16909 C C . LEU F 1 144 ? -5.860 132.649 76.513 1.00 32.16 146 LEU F C 1
ATOM 16910 O O . LEU F 1 144 ? -6.157 133.034 77.642 1.00 32.41 146 LEU F O 1
ATOM 16915 N N . VAL F 1 145 ? -5.293 133.443 75.614 1.00 32.90 147 VAL F N 1
ATOM 16916 C CA . VAL F 1 145 ? -4.896 134.801 75.937 1.00 33.60 147 VAL F CA 1
ATOM 16917 C C . VAL F 1 145 ? -5.700 135.773 75.086 1.00 34.32 147 VAL F C 1
ATOM 16918 O O . VAL F 1 145 ? -5.702 135.676 73.854 1.00 34.21 147 VAL F O 1
ATOM 16930 N N . LYS F 1 147 ? -7.338 138.650 72.913 1.00 36.12 149 LYS F N 1
ATOM 16931 C CA . LYS F 1 147 ? -6.860 139.578 71.901 1.00 36.42 149 LYS F CA 1
ATOM 16932 C C . LYS F 1 147 ? -7.424 140.956 72.228 1.00 36.48 149 LYS F C 1
ATOM 16933 O O . LYS F 1 147 ? -8.132 141.118 73.230 1.00 36.58 149 LYS F O 1
ATOM 16939 N N . LYS F 1 148 ? -7.099 141.948 71.400 1.00 36.54 150 LYS F N 1
ATOM 16940 C CA . LYS F 1 148 ? -7.636 143.296 71.570 1.00 36.43 150 LYS F CA 1
ATOM 16941 C C . LYS F 1 148 ? -9.141 143.179 71.693 1.00 35.90 150 LYS F C 1
ATOM 16942 O O . LYS F 1 148 ? -9.773 142.487 70.897 1.00 35.62 150 LYS F O 1
ATOM 16948 N N . GLN F 1 149 ? -9.708 143.831 72.703 1.00 35.52 151 GLN F N 1
ATOM 16949 C CA . GLN F 1 149 ? -11.151 143.817 72.886 1.00 35.09 151 GLN F CA 1
ATOM 16950 C C . GLN F 1 149 ? -11.846 144.416 71.663 1.00 34.53 151 GLN F C 1
ATOM 16951 O O . GLN F 1 149 ? -11.322 145.325 71.016 1.00 34.56 151 GLN F O 1
ATOM 16957 N N . VAL F 1 150 ? -13.021 143.885 71.348 1.00 33.83 152 VAL F N 1
ATOM 16958 C CA . VAL F 1 150 ? -13.725 144.217 70.123 1.00 33.05 152 VAL F CA 1
ATOM 16959 C C . VAL F 1 150 ? -15.138 144.684 70.477 1.00 32.72 152 VAL F C 1
ATOM 16960 O O . VAL F 1 150 ? -15.629 144.393 71.571 1.00 32.67 152 VAL F O 1
ATOM 16964 N N . ASN F 1 151 ? -15.792 145.407 69.569 1.00 32.36 153 ASN F N 1
ATOM 16965 C CA . ASN F 1 151 ? -17.015 146.146 69.925 1.00 31.96 153 ASN F CA 1
ATOM 16966 C C . ASN F 1 151 ? -18.355 145.459 69.670 1.00 31.82 153 ASN F C 1
ATOM 16967 O O . ASN F 1 151 ? -19.394 145.975 70.059 1.00 31.77 153 ASN F O 1
ATOM 16972 N N . GLY F 1 152 ? -18.340 144.294 69.040 1.00 31.73 154 GLY F N 1
ATOM 16973 C CA . GLY F 1 152 ? -19.585 143.571 68.803 1.00 31.93 154 GLY F CA 1
ATOM 16974 C C . GLY F 1 152 ? -20.085 142.803 70.018 1.00 32.04 154 GLY F C 1
ATOM 16975 O O . GLY F 1 152 ? -19.601 143.000 71.142 1.00 32.11 154 GLY F O 1
ATOM 16976 N N . THR F 1 153 ? -21.072 141.935 69.802 1.00 31.99 155 THR F N 1
ATOM 16977 C CA . THR F 1 153 ? -21.560 141.060 70.876 1.00 31.89 155 THR F CA 1
ATOM 16978 C C . THR F 1 153 ? -21.620 139.593 70.412 1.00 31.58 155 THR F C 1
ATOM 16979 O O . THR F 1 153 ? -21.497 139.305 69.211 1.00 31.48 155 THR F O 1
ATOM 16983 N N . VAL F 1 154 ? -21.778 138.679 71.370 1.00 31.09 156 VAL F N 1
ATOM 16984 C CA . VAL F 1 154 ? -21.848 137.240 71.094 1.00 30.87 156 VAL F CA 1
ATOM 16985 C C . VAL F 1 154 ? -23.091 136.636 71.756 1.00 30.97 156 VAL F C 1
ATOM 16986 O O . VAL F 1 154 ? -23.262 136.755 72.964 1.00 31.50 156 VAL F O 1
ATOM 16990 N N . LYS F 1 155 ? -23.957 136.007 70.965 1.00 30.88 157 LYS F N 1
ATOM 16991 C CA . LYS F 1 155 ? -25.184 135.369 71.463 1.00 30.98 157 LYS F CA 1
ATOM 16992 C C . LYS F 1 155 ? -25.158 133.854 71.216 1.00 30.66 157 LYS F C 1
ATOM 16993 O O . LYS F 1 155 ? -24.735 133.403 70.159 1.00 30.92 157 LYS F O 1
ATOM 16999 N N . ARG F 1 156 ? -25.628 133.071 72.177 1.00 30.34 158 ARG F N 1
ATOM 17000 C CA . ARG F 1 156 ? -25.664 131.615 72.025 1.00 30.11 158 ARG F CA 1
ATOM 17001 C C . ARG F 1 156 ? -27.037 131.116 71.551 1.00 30.43 158 ARG F C 1
ATOM 17002 O O . ARG F 1 156 ? -28.071 131.695 71.888 1.00 30.31 158 ARG F O 1
ATOM 17010 N N . PHE F 1 157 ? -27.033 130.033 70.774 1.00 30.99 159 PHE F N 1
ATOM 17011 C CA . PHE F 1 157 ? -28.250 129.427 70.211 1.00 31.44 159 PHE F CA 1
ATOM 17012 C C . PHE F 1 157 ? -28.179 127.909 70.281 1.00 31.61 159 PHE F C 1
ATOM 17013 O O . PHE F 1 157 ? -27.134 127.348 70.551 1.00 31.72 159 PHE F O 1
ATOM 17021 N N . ASN F 1 158 ? -29.297 127.247 70.018 1.00 32.17 160 ASN F N 1
ATOM 17022 C CA . ASN F 1 158 ? -29.340 125.787 69.939 1.00 32.78 160 ASN F CA 1
ATOM 17023 C C . ASN F 1 158 ? -30.287 125.328 68.826 1.00 32.68 160 ASN F C 1
ATOM 17024 O O . ASN F 1 158 ? -30.931 126.151 68.180 1.00 32.58 160 ASN F O 1
ATOM 17029 N N . LYS F 1 159 ? -30.358 124.020 68.603 1.00 32.77 161 LYS F N 1
ATOM 17030 C CA . LYS F 1 159 ? -31.268 123.449 67.628 1.00 32.91 161 LYS F CA 1
ATOM 17031 C C . LYS F 1 159 ? -32.658 124.097 67.688 1.00 32.71 161 LYS F C 1
ATOM 17032 O O . LYS F 1 159 ? -33.212 124.471 66.658 1.00 32.40 161 LYS F O 1
ATOM 17038 N N . GLU F 1 160 ? -33.199 124.247 68.901 1.00 32.63 162 GLU F N 1
ATOM 17039 C CA . GLU F 1 160 ? -34.547 124.808 69.119 1.00 32.38 162 GLU F CA 1
ATOM 17040 C C . GLU F 1 160 ? -34.659 126.325 68.935 1.00 31.82 162 GLU F C 1
ATOM 17041 O O . GLU F 1 160 ? -35.765 126.847 68.803 1.00 31.91 162 GLU F O 1
ATOM 17047 N N . SER F 1 161 ? -33.526 127.022 68.962 1.00 31.24 163 SER F N 1
ATOM 17048 C CA . SER F 1 161 ? -33.484 128.480 68.834 1.00 30.54 163 SER F CA 1
ATOM 17049 C C . SER F 1 161 ? -32.779 128.888 67.552 1.00 30.19 163 SER F C 1
ATOM 17050 O O . SER F 1 161 ? -32.347 130.036 67.435 1.00 30.51 163 SER F O 1
ATOM 17052 N N . HIS F 1 162 ? -32.667 127.950 66.604 1.00 29.49 164 HIS F N 1
ATOM 17053 C CA . HIS F 1 162 ? -31.961 128.143 65.313 1.00 28.73 164 HIS F CA 1
ATOM 17054 C C . HIS F 1 162 ? -32.247 129.476 64.635 1.00 28.57 164 HIS F C 1
ATOM 17055 O O . HIS F 1 162 ? -33.373 129.718 64.221 1.00 28.44 164 HIS F O 1
ATOM 17062 N N . PRO F 1 163 ? -31.217 130.324 64.490 1.00 28.53 165 PRO F N 1
ATOM 17063 C CA . PRO F 1 163 ? -31.386 131.674 63.983 1.00 28.66 165 PRO F CA 1
ATOM 17064 C C . PRO F 1 163 ? -31.212 131.721 62.478 1.00 28.96 165 PRO F C 1
ATOM 17065 O O . PRO F 1 163 ? -30.209 131.216 61.962 1.00 29.19 165 PRO F O 1
ATOM 17069 N N . GLU F 1 164 ? -32.173 132.331 61.784 1.00 29.10 166 GLU F N 1
ATOM 17070 C CA . GLU F 1 164 ? -32.157 132.377 60.322 1.00 29.47 166 GLU F CA 1
ATOM 17071 C C . GLU F 1 164 ? -30.853 132.961 59.736 1.00 29.00 166 GLU F C 1
ATOM 17072 O O . GLU F 1 164 ? -30.363 132.494 58.702 1.00 28.79 166 GLU F O 1
ATOM 17078 N N . GLU F 1 165 ? -30.294 133.956 60.422 1.00 28.57 167 GLU F N 1
ATOM 17079 C CA . GLU F 1 165 ? -29.136 134.702 59.936 1.00 28.48 167 GLU F CA 1
ATOM 17080 C C . GLU F 1 165 ? -27.823 133.900 59.827 1.00 28.35 167 GLU F C 1
ATOM 17081 O O . GLU F 1 165 ? -26.936 134.286 59.071 1.00 28.82 167 GLU F O 1
ATOM 17087 N N . VAL F 1 166 ? -27.694 132.790 60.553 1.00 27.88 168 VAL F N 1
ATOM 17088 C CA . VAL F 1 166 ? -26.508 131.938 60.405 1.00 27.59 168 VAL F CA 1
ATOM 17089 C C . VAL F 1 166 ? -26.429 131.304 58.996 1.00 27.66 168 VAL F C 1
ATOM 17090 O O . VAL F 1 166 ? -25.348 130.933 58.528 1.00 27.62 168 VAL F O 1
ATOM 17094 N N . GLU F 1 167 ? -27.572 131.197 58.322 1.00 27.46 169 GLU F N 1
ATOM 17095 C CA . GLU F 1 167 ? -27.619 130.475 57.062 1.00 27.38 169 GLU F CA 1
ATOM 17096 C C . GLU F 1 167 ? -26.826 131.209 55.979 1.00 27.45 169 GLU F C 1
ATOM 17097 O O . GLU F 1 167 ? -26.055 130.570 55.245 1.00 27.39 169 GLU F O 1
ATOM 17103 N N . LYS F 1 168 ? -26.984 132.541 55.916 1.00 27.35 170 LYS F N 1
ATOM 17104 C CA . LYS F 1 168 ? -26.218 133.387 54.978 1.00 27.13 170 LYS F CA 1
ATOM 17105 C C . LYS F 1 168 ? -24.777 133.469 55.430 1.00 26.35 170 LYS F C 1
ATOM 17106 O O . LYS F 1 168 ? -23.847 133.409 54.624 1.00 25.95 170 LYS F O 1
ATOM 17112 N N . LEU F 1 169 ? -24.613 133.613 56.736 1.00 25.54 171 LEU F N 1
ATOM 17113 C CA . LEU F 1 169 ? -23.311 133.637 57.342 1.00 25.19 171 LEU F CA 1
ATOM 17114 C C . LEU F 1 169 ? -22.484 132.443 56.848 1.00 24.96 171 LEU F C 1
ATOM 17115 O O . LEU F 1 169 ? -21.333 132.590 56.424 1.00 24.80 171 LEU F O 1
ATOM 17120 N N . TYR F 1 170 ? -23.096 131.266 56.867 1.00 24.56 172 TYR F N 1
ATOM 17121 C CA . TYR F 1 170 ? -22.466 130.068 56.341 1.00 24.29 172 TYR F CA 1
ATOM 17122 C C . TYR F 1 170 ? -22.250 130.133 54.833 1.00 24.08 172 TYR F C 1
ATOM 17123 O O . TYR F 1 170 ? -21.183 129.764 54.356 1.00 24.18 172 TYR F O 1
ATOM 17132 N N . GLU F 1 171 ? -23.260 130.570 54.085 1.00 23.83 173 GLU F N 1
ATOM 17133 C CA . GLU F 1 171 ? -23.155 130.602 52.616 1.00 23.76 173 GLU F CA 1
ATOM 17134 C C . GLU F 1 171 ? -21.989 131.468 52.146 1.00 23.27 173 GLU F C 1
ATOM 17135 O O . GLU F 1 171 ? -21.258 131.100 51.225 1.00 23.05 173 GLU F O 1
ATOM 17141 N N . THR F 1 172 ? -21.830 132.615 52.798 1.00 22.95 174 THR F N 1
ATOM 17142 C CA . THR F 1 172 ? -20.816 133.596 52.436 1.00 22.64 174 THR F CA 1
ATOM 17143 C C . THR F 1 172 ? -19.422 132.987 52.563 1.00 22.54 174 THR F C 1
ATOM 17144 O O . THR F 1 172 ? -18.568 133.178 51.686 1.00 22.86 174 THR F O 1
ATOM 17148 N N . PHE F 1 173 ? -19.219 132.253 53.657 1.00 22.03 175 PHE F N 1
ATOM 17149 C CA . PHE F 1 173 ? -18.024 131.467 53.900 1.00 21.69 175 PHE F CA 1
ATOM 17150 C C . PHE F 1 173 ? -17.958 130.400 52.821 1.00 21.36 175 PHE F C 1
ATOM 17151 O O . PHE F 1 173 ? -16.992 130.320 52.061 1.00 21.34 175 PHE F O 1
ATOM 17159 N N . ALA F 1 174 ? -19.023 129.620 52.716 1.00 21.10 176 ALA F N 1
ATOM 17160 C CA . ALA F 1 174 ? -19.039 128.471 51.827 1.00 21.29 176 ALA F CA 1
ATOM 17161 C C . ALA F 1 174 ? -18.571 128.818 50.423 1.00 21.35 176 ALA F C 1
ATOM 17162 O O . ALA F 1 174 ? -17.703 128.136 49.887 1.00 21.73 176 ALA F O 1
ATOM 17164 N N . GLU F 1 175 ? -19.105 129.900 49.859 1.00 21.47 177 GLU F N 1
ATOM 17165 C CA . GLU F 1 175 ? -18.743 130.368 48.504 1.00 21.66 177 GLU F CA 1
ATOM 17166 C C . GLU F 1 175 ? -17.244 130.642 48.257 1.00 21.23 177 GLU F C 1
ATOM 17167 O O . GLU F 1 175 ? -16.844 130.855 47.109 1.00 21.22 177 GLU F O 1
ATOM 17173 N N . LEU F 1 176 ? -16.429 130.654 49.313 1.00 20.72 178 LEU F N 1
ATOM 17174 C CA . LEU F 1 176 ? -14.997 130.933 49.158 1.00 20.47 178 LEU F CA 1
ATOM 17175 C C . LEU F 1 176 ? -14.197 129.696 48.777 1.00 20.22 178 LEU F C 1
ATOM 17176 O O . LEU F 1 176 ? -12.994 129.789 48.534 1.00 19.91 178 LEU F O 1
ATOM 17181 N N . PHE F 1 177 ? -14.867 128.545 48.719 1.00 20.13 179 PHE F N 1
ATOM 17182 C CA . PHE F 1 177 ? -14.188 127.257 48.588 1.00 20.22 179 PHE F CA 1
ATOM 17183 C C . PHE F 1 177 ? -14.771 126.412 47.462 1.00 20.30 179 PHE F C 1
ATOM 17184 O O . PHE F 1 177 ? -15.621 126.878 46.709 1.00 20.27 179 PHE F O 1
ATOM 17192 N N . SER F 1 178 ? -14.310 125.160 47.367 1.00 20.27 180 SER F N 1
ATOM 17193 C CA . SER F 1 178 ? -14.926 124.152 46.508 1.00 20.00 180 SER F CA 1
ATOM 17194 C C . SER F 1 178 ? -15.236 122.899 47.309 1.00 20.20 180 SER F C 1
ATOM 17195 O O . SER F 1 178 ? -14.352 122.322 47.941 1.00 20.30 180 SER F O 1
ATOM 17198 N N . GLY F 1 179 ? -16.500 122.489 47.284 1.00 20.35 181 GLY F N 1
ATOM 17199 C CA . GLY F 1 179 ? -16.925 121.277 47.959 1.00 20.44 181 GLY F CA 1
ATOM 17200 C C . GLY F 1 179 ? -17.840 121.492 49.145 1.00 20.76 181 GLY F C 1
ATOM 17201 O O . GLY F 1 179 ? -18.379 120.526 49.666 1.00 20.81 181 GLY F O 1
ATOM 17210 N N . LEU F 1 181 ? -21.026 121.996 51.330 1.00 21.27 183 LEU F N 1
ATOM 17211 C CA . LEU F 1 181 ? -22.399 121.547 51.121 1.00 21.06 183 LEU F CA 1
ATOM 17212 C C . LEU F 1 181 ? -23.369 122.727 51.175 1.00 21.08 183 LEU F C 1
ATOM 17213 O O . LEU F 1 181 ? -23.191 123.665 51.965 1.00 21.10 183 LEU F O 1
ATOM 17218 N N . VAL F 1 182 ? -24.387 122.693 50.325 1.00 20.87 184 VAL F N 1
ATOM 17219 C CA . VAL F 1 182 ? -25.487 123.655 50.409 1.00 20.76 184 VAL F CA 1
ATOM 17220 C C . VAL F 1 182 ? -26.430 123.204 51.539 1.00 20.76 184 VAL F C 1
ATOM 17221 O O . VAL F 1 182 ? -27.009 122.109 51.485 1.00 20.73 184 VAL F O 1
ATOM 17225 N N . ARG F 1 183 ? -26.560 124.036 52.569 1.00 20.87 185 ARG F N 1
ATOM 17226 C CA . ARG F 1 183 ? -27.286 123.662 53.796 1.00 20.89 185 ARG F CA 1
ATOM 17227 C C . ARG F 1 183 ? -28.649 124.333 53.927 1.00 21.16 185 ARG F C 1
ATOM 17228 O O . ARG F 1 183 ? -28.712 125.523 54.248 1.00 21.40 185 ARG F O 1
ATOM 17236 N N . ASN F 1 184 ? -29.736 123.589 53.706 1.00 21.46 186 ASN F N 1
ATOM 17237 C CA . ASN F 1 184 ? -31.079 124.118 54.021 1.00 21.46 186 ASN F CA 1
ATOM 17238 C C . ASN F 1 184 ? -31.451 123.944 55.496 1.00 21.53 186 ASN F C 1
ATOM 17239 O O . ASN F 1 184 ? -30.780 123.213 56.229 1.00 21.21 186 ASN F O 1
ATOM 17244 N N . GLU F 1 185 ? -32.510 124.631 55.918 1.00 21.85 187 GLU F N 1
ATOM 17245 C CA . GLU F 1 185 ? -32.909 124.665 57.317 1.00 22.23 187 GLU F CA 1
ATOM 17246 C C . GLU F 1 185 ? -32.986 123.255 57.877 1.00 22.19 187 GLU F C 1
ATOM 17247 O O . GLU F 1 185 ? -32.540 122.994 59.013 1.00 22.44 187 GLU F O 1
ATOM 17253 N N . LYS F 1 186 ? -33.524 122.351 57.060 1.00 21.74 188 LYS F N 1
ATOM 17254 C CA . LYS F 1 186 ? -33.740 120.973 57.463 1.00 21.46 188 LYS F CA 1
ATOM 17255 C C . LYS F 1 186 ? -32.417 120.259 57.757 1.00 21.28 188 LYS F C 1
ATOM 17256 O O . LYS F 1 186 ? -32.321 119.468 58.689 1.00 21.16 188 LYS F O 1
ATOM 17262 N N . TRP F 1 187 ? -31.395 120.565 56.969 1.00 21.16 189 TRP F N 1
ATOM 17263 C CA . TRP F 1 187 ? -30.079 119.981 57.167 1.00 21.08 189 TRP F CA 1
ATOM 17264 C C . TRP F 1 187 ? -29.393 120.532 58.426 1.00 21.75 189 TRP F C 1
ATOM 17265 O O . TRP F 1 187 ? -28.774 119.774 59.203 1.00 21.51 189 TRP F O 1
ATOM 17276 N N . TRP F 1 188 ? -29.506 121.846 58.630 1.00 22.58 190 TRP F N 1
ATOM 17277 C CA . TRP F 1 188 ? -29.002 122.479 59.856 1.00 23.36 190 TRP F CA 1
ATOM 17278 C C . TRP F 1 188 ? -29.594 121.758 61.048 1.00 24.00 190 TRP F C 1
ATOM 17279 O O . TRP F 1 188 ? -28.860 121.251 61.888 1.00 23.74 190 TRP F O 1
ATOM 17290 N N . LEU F 1 189 ? -30.925 121.679 61.081 1.00 25.00 191 LEU F N 1
ATOM 17291 C CA . LEU F 1 189 ? -31.639 121.061 62.198 1.00 25.94 191 LEU F CA 1
ATOM 17292 C C . LEU F 1 189 ? -31.326 119.586 62.400 1.00 26.60 191 LEU F C 1
ATOM 17293 O O . LEU F 1 189 ? -31.146 119.140 63.540 1.00 26.85 191 LEU F O 1
ATOM 17298 N N . GLN F 1 190 ? -31.232 118.835 61.307 1.00 27.11 192 GLN F N 1
ATOM 17299 C CA . GLN F 1 190 ? -31.173 117.381 61.410 1.00 27.61 192 GLN F CA 1
ATOM 17300 C C . GLN F 1 190 ? -29.776 116.782 61.418 1.00 28.00 192 GLN F C 1
ATOM 17301 O O . GLN F 1 190 ? -29.596 115.652 61.868 1.00 27.62 192 GLN F O 1
ATOM 17307 N N . ALA F 1 191 ? -28.792 117.545 60.938 1.00 28.58 193 ALA F N 1
ATOM 17308 C CA . ALA F 1 191 ? -27.458 116.997 60.698 1.00 28.82 193 ALA F CA 1
ATOM 17309 C C . ALA F 1 191 ? -26.321 117.846 61.257 1.00 29.21 193 ALA F C 1
ATOM 17310 O O . ALA F 1 191 ? -25.199 117.353 61.408 1.00 29.64 193 ALA F O 1
ATOM 17312 N N . VAL F 1 192 ? -26.587 119.111 61.558 1.00 29.33 194 VAL F N 1
ATOM 17313 C CA . VAL F 1 192 ? -25.501 119.999 61.951 1.00 29.27 194 VAL F CA 1
ATOM 17314 C C . VAL F 1 192 ? -25.435 120.228 63.450 1.00 29.89 194 VAL F C 1
ATOM 17315 O O . VAL F 1 192 ? -24.365 120.098 64.044 1.00 30.19 194 VAL F O 1
ATOM 17319 N N . TYR F 1 193 ? -26.567 120.572 64.057 1.00 30.45 195 TYR F N 1
ATOM 17320 C CA . TYR F 1 193 ? -26.611 120.908 65.483 1.00 31.08 195 TYR F CA 1
ATOM 17321 C C . TYR F 1 193 ? -26.165 119.757 66.342 1.00 31.76 195 TYR F C 1
ATOM 17322 O O . TYR F 1 193 ? -25.369 119.951 67.256 1.00 32.10 195 TYR F O 1
ATOM 17331 N N . ASP F 1 194 ? -26.666 118.562 66.037 1.00 32.52 196 ASP F N 1
ATOM 17332 C CA . ASP F 1 194 ? -26.267 117.363 66.758 1.00 33.16 196 ASP F CA 1
ATOM 17333 C C . ASP F 1 194 ? -26.304 117.637 68.271 1.00 33.02 196 ASP F C 1
ATOM 17334 O O . ASP F 1 194 ? -27.369 117.873 68.835 1.00 32.95 196 ASP F O 1
ATOM 17339 N N . ASP F 1 195 ? -25.133 117.648 68.903 1.00 32.99 197 ASP F N 1
ATOM 17340 C CA . ASP F 1 195 ? -24.993 117.920 70.339 1.00 33.04 197 ASP F CA 1
ATOM 17341 C C . ASP F 1 195 ? -24.416 119.333 70.626 1.00 32.05 197 ASP F C 1
ATOM 17342 O O . ASP F 1 195 ? -24.158 119.692 71.767 1.00 31.81 197 ASP F O 1
ATOM 17347 N N . LEU F 1 196 ? -24.252 120.130 69.576 1.00 31.15 198 LEU F N 1
ATOM 17348 C CA . LEU F 1 196 ? -23.445 121.347 69.632 1.00 30.13 198 LEU F CA 1
ATOM 17349 C C . LEU F 1 196 ? -24.205 122.619 69.980 1.00 29.20 198 LEU F C 1
ATOM 17350 O O . LEU F 1 196 ? -25.425 122.660 69.948 1.00 29.08 198 LEU F O 1
ATOM 17355 N N . THR F 1 197 ? -23.454 123.651 70.336 1.00 28.28 199 THR F N 1
ATOM 17356 C CA . THR F 1 197 ? -24.017 124.950 70.656 1.00 27.26 199 THR F CA 1
ATOM 17357 C C . THR F 1 197 ? -23.530 125.926 69.587 1.00 27.12 199 THR F C 1
ATOM 17358 O O . THR F 1 197 ? -22.405 125.830 69.112 1.00 27.37 199 THR F O 1
ATOM 17362 N N . LEU F 1 198 ? -24.384 126.845 69.173 1.00 26.72 200 LEU F N 1
ATOM 17363 C CA . LEU F 1 198 ? -23.985 127.817 68.179 1.00 26.45 200 LEU F CA 1
ATOM 17364 C C . LEU F 1 198 ? -23.789 129.159 68.862 1.00 26.46 200 LEU F C 1
ATOM 17365 O O . LEU F 1 198 ? -24.623 129.577 69.668 1.00 26.46 200 LEU F O 1
ATOM 17370 N N . ALA F 1 199 ? -22.679 129.822 68.560 1.00 26.35 201 ALA F N 1
ATOM 17371 C CA . ALA F 1 199 ? -22.499 131.204 68.994 1.00 26.40 201 ALA F CA 1
ATOM 17372 C C . ALA F 1 199 ? -22.298 132.068 67.760 1.00 26.55 201 ALA F C 1
ATOM 17373 O O . ALA F 1 199 ? -21.585 131.672 66.836 1.00 26.82 201 ALA F O 1
ATOM 17375 N N . ILE F 1 200 ? -22.939 133.230 67.730 1.00 26.69 202 ILE F N 1
ATOM 17376 C CA . ILE F 1 200 ? -22.775 134.147 66.602 1.00 26.96 202 ILE F CA 1
ATOM 17377 C C . ILE F 1 200 ? -22.151 135.446 67.079 1.00 27.21 202 ILE F C 1
ATOM 17378 O O . ILE F 1 200 ? -22.546 135.983 68.119 1.00 27.23 202 ILE F O 1
ATOM 17383 N N . TYR F 1 201 ? -21.156 135.931 66.337 1.00 27.25 203 TYR F N 1
ATOM 17384 C CA . TYR F 1 201 ? -20.599 137.240 66.613 1.00 27.28 203 TYR F CA 1
ATOM 17385 C C . TYR F 1 201 ? -21.354 138.263 65.783 1.00 27.63 203 TYR F C 1
ATOM 17386 O O . TYR F 1 201 ? -21.433 138.131 64.571 1.00 27.70 203 TYR F O 1
ATOM 17395 N N . TYR F 1 202 ? -21.916 139.272 66.444 1.00 28.19 204 TYR F N 1
ATOM 17396 C CA . TYR F 1 202 ? -22.579 140.371 65.754 1.00 28.70 204 TYR F CA 1
ATOM 17397 C C . TYR F 1 202 ? -21.716 141.611 65.867 1.00 29.46 204 TYR F C 1
ATOM 17398 O O . TYR F 1 202 ? -21.139 141.869 66.923 1.00 29.44 204 TYR F O 1
ATOM 17407 N N . ASP F 1 203 ? -21.637 142.388 64.792 1.00 30.38 205 ASP F N 1
ATOM 17408 C CA . ASP F 1 203 ? -20.792 143.581 64.807 1.00 31.49 205 ASP F CA 1
ATOM 17409 C C . ASP F 1 203 ? -21.469 144.780 65.460 1.00 32.06 205 ASP F C 1
ATOM 17410 O O . ASP F 1 203 ? -22.518 144.645 66.094 1.00 32.11 205 ASP F O 1
ATOM 17415 N N . GLU F 1 204 ? -20.843 145.942 65.305 1.00 32.90 206 GLU F N 1
ATOM 17416 C CA . GLU F 1 204 ? -21.309 147.186 65.903 1.00 33.88 206 GLU F CA 1
ATOM 17417 C C . GLU F 1 204 ? -22.751 147.497 65.501 1.00 33.90 206 GLU F C 1
ATOM 17418 O O . GLU F 1 204 ? -23.581 147.840 66.343 1.00 33.85 206 GLU F O 1
ATOM 17424 N N . ASN F 1 205 ? -23.036 147.352 64.211 1.00 34.01 207 ASN F N 1
ATOM 17425 C CA . ASN F 1 205 ? -24.357 147.631 63.659 1.00 34.04 207 ASN F CA 1
ATOM 17426 C C . ASN F 1 205 ? -25.282 146.405 63.691 1.00 34.00 207 ASN F C 1
ATOM 17427 O O . ASN F 1 205 ? -26.311 146.360 63.008 1.00 33.93 207 ASN F O 1
ATOM 17432 N N . GLN F 1 206 ? -24.899 145.421 64.502 1.00 33.93 208 GLN F N 1
ATOM 17433 C CA . GLN F 1 206 ? -25.674 144.199 64.723 1.00 33.98 208 GLN F CA 1
ATOM 17434 C C . GLN F 1 206 ? -25.831 143.276 63.515 1.00 33.77 208 GLN F C 1
ATOM 17435 O O . GLN F 1 206 ? -26.784 142.500 63.437 1.00 33.81 208 GLN F O 1
ATOM 17441 N N . THR F 1 207 ? -24.897 143.340 62.579 1.00 33.48 209 THR F N 1
ATOM 17442 C CA . THR F 1 207 ? -24.883 142.356 61.509 1.00 33.39 209 THR F CA 1
ATOM 17443 C C . THR F 1 207 ? -24.146 141.117 62.015 1.00 33.10 209 THR F C 1
ATOM 17444 O O . THR F 1 207 ? -23.152 141.233 62.736 1.00 33.37 209 THR F O 1
ATOM 17448 N N . ALA F 1 208 ? -24.644 139.934 61.668 1.00 32.58 210 ALA F N 1
ATOM 17449 C CA . ALA F 1 208 ? -23.954 138.689 62.003 1.00 31.94 210 ALA F CA 1
ATOM 17450 C C . ALA F 1 208 ? -22.693 138.620 61.168 1.00 31.67 210 ALA F C 1
ATOM 17451 O O . ALA F 1 208 ? -22.747 138.827 59.955 1.00 31.86 210 ALA F O 1
ATOM 17453 N N . ALA F 1 209 ? -21.560 138.352 61.812 1.00 31.09 211 ALA F N 1
ATOM 17454 C CA . ALA F 1 209 ? -20.266 138.424 61.141 1.00 30.63 211 ALA F CA 1
ATOM 17455 C C . ALA F 1 209 ? -19.457 137.134 61.261 1.00 30.55 211 ALA F C 1
ATOM 17456 O O . ALA F 1 209 ? -18.414 136.980 60.597 1.00 30.89 211 ALA F O 1
ATOM 17458 N N . GLY F 1 210 ? -19.932 136.215 62.099 1.00 29.85 212 GLY F N 1
ATOM 17459 C CA . GLY F 1 210 ? -19.224 134.967 62.337 1.00 29.37 212 GLY F CA 1
ATOM 17460 C C . GLY F 1 210 ? -19.941 134.025 63.279 1.00 29.19 212 GLY F C 1
ATOM 17461 O O . GLY F 1 210 ? -20.750 134.444 64.112 1.00 29.22 212 GLY F O 1
ATOM 17462 N N . TYR F 1 211 ? -19.654 132.738 63.147 1.00 28.93 213 TYR F N 1
ATOM 17463 C CA . TYR F 1 211 ? -20.247 131.764 64.038 1.00 28.89 213 TYR F CA 1
ATOM 17464 C C . TYR F 1 211 ? -19.263 130.679 64.424 1.00 29.17 213 TYR F C 1
ATOM 17465 O O . TYR F 1 211 ? -18.233 130.489 63.764 1.00 29.26 213 TYR F O 1
ATOM 17482 N N . LEU F 1 213 ? -19.541 126.493 66.117 1.00 29.41 215 LEU F N 1
ATOM 17483 C CA . LEU F 1 213 ? -20.264 125.373 66.691 1.00 29.31 215 LEU F CA 1
ATOM 17484 C C . LEU F 1 213 ? -19.335 124.628 67.621 1.00 29.09 215 LEU F C 1
ATOM 17485 O O . LEU F 1 213 ? -18.243 124.202 67.207 1.00 29.19 215 LEU F O 1
ATOM 17490 N N . TYR F 1 214 ? -19.780 124.454 68.863 1.00 28.50 216 TYR F N 1
ATOM 17491 C CA . TYR F 1 214 ? -18.951 123.881 69.907 1.00 28.18 216 TYR F CA 1
ATOM 17492 C C . TYR F 1 214 ? -19.774 123.158 70.961 1.00 28.58 216 TYR F C 1
ATOM 17493 O O . TYR F 1 214 ? -21.011 123.255 70.997 1.00 28.54 216 TYR F O 1
ATOM 17502 N N . LYS F 1 215 ? -19.061 122.431 71.814 1.00 28.72 217 LYS F N 1
ATOM 17503 C CA . LYS F 1 215 ? -19.620 121.822 72.999 1.00 28.96 217 LYS F CA 1
ATOM 17504 C C . LYS F 1 215 ? -18.538 121.838 74.055 1.00 29.28 217 LYS F C 1
ATOM 17505 O O . LYS F 1 215 ? -17.349 121.953 73.732 1.00 29.37 217 LYS F O 1
ATOM 17511 N N . ILE F 1 216 ? -18.939 121.730 75.317 1.00 29.39 218 ILE F N 1
ATOM 17512 C CA . ILE F 1 216 ? -17.971 121.623 76.393 1.00 29.57 218 ILE F CA 1
ATOM 17513 C C . ILE F 1 216 ? -18.346 120.448 77.256 1.00 30.11 218 ILE F C 1
ATOM 17514 O O . ILE F 1 216 ? -19.464 120.387 77.778 1.00 30.34 218 ILE F O 1
ATOM 17519 N N . GLU F 1 217 ? -17.416 119.507 77.403 1.00 30.59 219 GLU F N 1
ATOM 17520 C CA . GLU F 1 217 ? -17.605 118.409 78.347 1.00 31.17 219 GLU F CA 1
ATOM 17521 C C . GLU F 1 217 ? -16.299 117.974 78.992 1.00 30.80 219 GLU F C 1
ATOM 17522 O O . GLU F 1 217 ? -15.289 117.783 78.306 1.00 30.31 219 GLU F O 1
ATOM 17528 N N . ASN F 1 218 ? -16.344 117.840 80.320 1.00 30.73 220 ASN F N 1
ATOM 17529 C CA . ASN F 1 218 ? -15.225 117.346 81.109 1.00 30.70 220 ASN F CA 1
ATOM 17530 C C . ASN F 1 218 ? -13.930 118.134 80.866 1.00 30.30 220 ASN F C 1
ATOM 17531 O O . ASN F 1 218 ? -12.869 117.562 80.640 1.00 30.12 220 ASN F O 1
ATOM 17536 N N . TYR F 1 219 ? -14.057 119.460 80.901 1.00 30.11 221 TYR F N 1
ATOM 17537 C CA . TYR F 1 219 ? -12.946 120.417 80.770 1.00 30.06 221 TYR F CA 1
ATOM 17538 C C . TYR F 1 219 ? -12.266 120.430 79.408 1.00 29.74 221 TYR F C 1
ATOM 17539 O O . TYR F 1 219 ? -11.117 120.862 79.280 1.00 29.99 221 TYR F O 1
ATOM 17548 N N . LYS F 1 220 ? -12.984 119.969 78.389 1.00 29.28 222 LYS F N 1
ATOM 17549 C CA . LYS F 1 220 ? -12.517 120.060 77.016 1.00 28.63 222 LYS F CA 1
ATOM 17550 C C . LYS F 1 220 ? -13.567 120.736 76.135 1.00 28.52 222 LYS F C 1
ATOM 17551 O O . LYS F 1 220 ? -14.709 120.264 76.045 1.00 28.35 222 LYS F O 1
ATOM 17565 N N . THR F 1 222 ? -14.673 121.415 72.430 1.00 27.61 224 THR F N 1
ATOM 17566 C CA . THR F 1 222 ? -14.508 120.951 71.061 1.00 27.26 224 THR F CA 1
ATOM 17567 C C . THR F 1 222 ? -15.249 121.909 70.138 1.00 27.42 224 THR F C 1
ATOM 17568 O O . THR F 1 222 ? -16.481 122.003 70.180 1.00 27.33 224 THR F O 1
ATOM 17572 N N . VAL F 1 223 ? -14.475 122.635 69.333 1.00 27.35 225 VAL F N 1
ATOM 17573 C CA . VAL F 1 223 ? -15.003 123.591 68.388 1.00 27.48 225 VAL F CA 1
ATOM 17574 C C . VAL F 1 223 ? -15.018 122.895 67.049 1.00 27.96 225 VAL F C 1
ATOM 17575 O O . VAL F 1 223 ? -14.009 122.843 66.346 1.00 28.00 225 VAL F O 1
ATOM 17579 N N . GLU F 1 224 ? -16.172 122.339 66.708 1.00 28.50 226 GLU F N 1
ATOM 17580 C CA . GLU F 1 224 ? -16.318 121.621 65.449 1.00 29.19 226 GLU F CA 1
ATOM 17581 C C . GLU F 1 224 ? -16.374 122.513 64.206 1.00 28.85 226 GLU F C 1
ATOM 17582 O O . GLU F 1 224 ? -15.931 122.109 63.138 1.00 29.24 226 GLU F O 1
ATOM 17588 N N . GLU F 1 225 ? -16.914 123.717 64.347 1.00 28.61 227 GLU F N 1
ATOM 17589 C CA . GLU F 1 225 ? -16.978 124.661 63.238 1.00 28.45 227 GLU F CA 1
ATOM 17590 C C . GLU F 1 225 ? -16.589 126.088 63.660 1.00 28.13 227 GLU F C 1
ATOM 17591 O O . GLU F 1 225 ? -17.159 126.639 64.601 1.00 27.90 227 GLU F O 1
ATOM 17597 N N . PHE F 1 226 ? -15.613 126.672 62.966 1.00 27.86 228 PHE F N 1
ATOM 17598 C CA . PHE F 1 226 ? -15.145 128.036 63.265 1.00 27.87 228 PHE F CA 1
ATOM 17599 C C . PHE F 1 226 ? -15.131 128.888 61.996 1.00 28.00 228 PHE F C 1
ATOM 17600 O O . PHE F 1 226 ? -14.282 128.696 61.127 1.00 28.01 228 PHE F O 1
ATOM 17608 N N . VAL F 1 227 ? -16.077 129.827 61.913 1.00 28.29 229 VAL F N 1
ATOM 17609 C CA . VAL F 1 227 ? -16.366 130.578 60.687 1.00 28.58 229 VAL F CA 1
ATOM 17610 C C . VAL F 1 227 ? -16.442 132.114 60.923 1.00 29.16 229 VAL F C 1
ATOM 17611 O O . VAL F 1 227 ? -17.516 132.653 61.217 1.00 29.09 229 VAL F O 1
ATOM 17615 N N . PRO F 1 228 ? -15.298 132.820 60.817 1.00 29.63 230 PRO F N 1
ATOM 17616 C CA . PRO F 1 228 ? -15.346 134.284 60.839 1.00 29.81 230 PRO F CA 1
ATOM 17617 C C . PRO F 1 228 ? -15.271 134.865 59.443 1.00 30.02 230 PRO F C 1
ATOM 17618 O O . PRO F 1 228 ? -14.399 134.491 58.672 1.00 30.19 230 PRO F O 1
ATOM 17622 N N . LEU F 1 229 ? -16.164 135.790 59.124 1.00 30.24 231 LEU F N 1
ATOM 17623 C CA . LEU F 1 229 ? -16.143 136.404 57.810 1.00 30.31 231 LEU F CA 1
ATOM 17624 C C . LEU F 1 229 ? -15.087 137.505 57.715 1.00 30.53 231 LEU F C 1
ATOM 17625 O O . LEU F 1 229 ? -14.751 137.962 56.617 1.00 30.73 231 LEU F O 1
ATOM 17630 N N . HIS F 1 230 ? -14.571 137.930 58.867 1.00 30.36 232 HIS F N 1
ATOM 17631 C CA . HIS F 1 230 ? -13.507 138.931 58.921 1.00 30.15 232 HIS F CA 1
ATOM 17632 C C . HIS F 1 230 ? -12.793 138.916 60.269 1.00 29.95 232 HIS F C 1
ATOM 17633 O O . HIS F 1 230 ? -13.225 138.224 61.197 1.00 29.62 232 HIS F O 1
ATOM 17640 N N . ASN F 1 231 ? -11.704 139.677 60.372 1.00 29.79 233 ASN F N 1
ATOM 17641 C CA . ASN F 1 231 ? -10.828 139.570 61.535 1.00 29.53 233 ASN F CA 1
ATOM 17642 C C . ASN F 1 231 ? -11.433 140.004 62.872 1.00 29.54 233 ASN F C 1
ATOM 17643 O O . ASN F 1 231 ? -11.166 139.394 63.901 1.00 29.54 233 ASN F O 1
ATOM 17648 N N . GLU F 1 232 ? -12.232 141.061 62.857 1.00 29.60 234 GLU F N 1
ATOM 17649 C CA . GLU F 1 232 ? -12.965 141.458 64.047 1.00 29.65 234 GLU F CA 1
ATOM 17650 C C . GLU F 1 232 ? -13.818 140.279 64.553 1.00 29.63 234 GLU F C 1
ATOM 17651 O O . GLU F 1 232 ? -13.806 139.974 65.741 1.00 29.60 234 GLU F O 1
ATOM 17657 N N . ALA F 1 233 ? -14.524 139.602 63.645 1.00 29.64 235 ALA F N 1
ATOM 17658 C CA . ALA F 1 233 ? -15.267 138.387 63.995 1.00 29.50 235 ALA F CA 1
ATOM 17659 C C . ALA F 1 233 ? -14.359 137.340 64.614 1.00 29.49 235 ALA F C 1
ATOM 17660 O O . ALA F 1 233 ? -14.702 136.760 65.647 1.00 30.02 235 ALA F O 1
ATOM 17662 N N . ARG F 1 234 ? -13.209 137.103 63.980 1.00 29.02 236 ARG F N 1
ATOM 17663 C CA . ARG F 1 234 ? -12.196 136.176 64.492 1.00 28.57 236 ARG F CA 1
ATOM 17664 C C . ARG F 1 234 ? -11.821 136.540 65.925 1.00 28.41 236 ARG F C 1
ATOM 17665 O O . ARG F 1 234 ? -11.828 135.685 66.820 1.00 28.64 236 ARG F O 1
ATOM 17673 N N . ASN F 1 235 ? -11.503 137.814 66.134 1.00 27.86 237 ASN F N 1
ATOM 17674 C CA . ASN F 1 235 ? -11.134 138.306 67.442 1.00 27.59 237 ASN F CA 1
ATOM 17675 C C . ASN F 1 235 ? -12.274 138.133 68.448 1.00 27.40 237 ASN F C 1
ATOM 17676 O O . ASN F 1 235 ? -12.069 137.601 69.537 1.00 27.45 237 ASN F O 1
ATOM 17681 N N . GLY F 1 236 ? -13.477 138.545 68.062 1.00 27.08 238 GLY F N 1
ATOM 17682 C CA . GLY F 1 236 ? -14.627 138.508 68.958 1.00 26.90 238 GLY F CA 1
ATOM 17683 C C . GLY F 1 236 ? -14.988 137.095 69.367 1.00 26.91 238 GLY F C 1
ATOM 17684 O O . GLY F 1 236 ? -15.297 136.834 70.538 1.00 26.91 238 GLY F O 1
ATOM 17685 N N . LEU F 1 237 ? -14.937 136.179 68.402 1.00 26.75 239 LEU F N 1
ATOM 17686 C CA . LEU F 1 237 ? -15.183 134.773 68.678 1.00 26.62 239 LEU F CA 1
ATOM 17687 C C . LEU F 1 237 ? -14.063 134.201 69.545 1.00 26.83 239 LEU F C 1
ATOM 17688 O O . LEU F 1 237 ? -14.317 133.491 70.532 1.00 26.67 239 LEU F O 1
ATOM 17693 N N . TRP F 1 238 ? -12.823 134.543 69.195 1.00 26.90 240 TRP F N 1
ATOM 17694 C CA . TRP F 1 238 ? -11.689 134.094 69.980 1.00 26.91 240 TRP F CA 1
ATOM 17695 C C . TRP F 1 238 ? -11.831 134.514 71.449 1.00 26.91 240 TRP F C 1
ATOM 17696 O O . TRP F 1 238 ? -11.828 133.664 72.330 1.00 27.11 240 TRP F O 1
ATOM 17707 N N . ASN F 1 239 ? -11.988 135.809 71.708 1.00 26.78 241 ASN F N 1
ATOM 17708 C CA . ASN F 1 239 ? -12.177 136.292 73.076 1.00 27.03 241 ASN F CA 1
ATOM 17709 C C . ASN F 1 239 ? -13.341 135.630 73.822 1.00 27.12 241 ASN F C 1
ATOM 17710 O O . ASN F 1 239 ? -13.332 135.544 75.052 1.00 27.31 241 ASN F O 1
ATOM 17715 N N . PHE F 1 240 ? -14.342 135.173 73.075 1.00 27.05 242 PHE F N 1
ATOM 17716 C CA . PHE F 1 240 ? -15.466 134.437 73.646 1.00 26.79 242 PHE F CA 1
ATOM 17717 C C . PHE F 1 240 ? -14.961 133.098 74.173 1.00 26.87 242 PHE F C 1
ATOM 17718 O O . PHE F 1 240 ? -15.295 132.693 75.289 1.00 26.77 242 PHE F O 1
ATOM 17726 N N . ILE F 1 241 ? -14.149 132.428 73.355 1.00 26.91 243 ILE F N 1
ATOM 17727 C CA . ILE F 1 241 ? -13.489 131.194 73.739 1.00 26.91 243 ILE F CA 1
ATOM 17728 C C . ILE F 1 241 ? -12.687 131.458 74.996 1.00 27.07 243 ILE F C 1
ATOM 17729 O O . ILE F 1 241 ? -12.821 130.748 75.991 1.00 26.79 243 ILE F O 1
ATOM 17734 N N . CYS F 1 242 ? -11.875 132.510 74.948 1.00 27.57 244 CYS F N 1
ATOM 17735 C CA . CYS F 1 242 ? -10.999 132.880 76.060 1.00 28.12 244 CYS F CA 1
ATOM 17736 C C . CYS F 1 242 ? -11.708 133.165 77.377 1.00 28.50 244 CYS F C 1
ATOM 17737 O O . CYS F 1 242 ? -11.072 133.159 78.427 1.00 28.68 244 CYS F O 1
ATOM 17740 N N . GLN F 1 243 ? -13.010 133.410 77.341 1.00 28.95 245 GLN F N 1
ATOM 17741 C CA . GLN F 1 243 ? -13.714 133.677 78.583 1.00 29.75 245 GLN F CA 1
ATOM 17742 C C . GLN F 1 243 ? -14.293 132.440 79.247 1.00 29.64 245 GLN F C 1
ATOM 17743 O O . GLN F 1 243 ? -14.930 132.518 80.298 1.00 29.56 245 GLN F O 1
ATOM 17749 N N . HIS F 1 244 ? -14.031 131.296 78.621 1.00 29.75 246 HIS F N 1
ATOM 17750 C CA . HIS F 1 244 ? -14.300 129.992 79.191 1.00 29.89 246 HIS F CA 1
ATOM 17751 C C . HIS F 1 244 ? -13.005 129.436 79.807 1.00 30.55 246 HIS F C 1
ATOM 17752 O O . HIS F 1 244 ? -12.870 128.221 79.977 1.00 30.74 246 HIS F O 1
ATOM 17759 N N . ASP F 1 245 ? -12.052 130.310 80.130 1.00 31.14 247 ASP F N 1
ATOM 17760 C CA . ASP F 1 245 ? -10.693 129.868 80.478 1.00 31.67 247 ASP F CA 1
ATOM 17761 C C . ASP F 1 245 ? -10.610 129.082 81.788 1.00 32.07 247 ASP F C 1
ATOM 17762 O O . ASP F 1 245 ? -9.802 128.148 81.906 1.00 32.49 247 ASP F O 1
ATOM 17767 N N . SER F 1 246 ? -11.439 129.458 82.764 1.00 32.00 248 SER F N 1
ATOM 17768 C CA . SER F 1 246 ? -11.473 128.764 84.051 1.00 32.09 248 SER F CA 1
ATOM 17769 C C . SER F 1 246 ? -12.257 127.459 83.936 1.00 31.80 248 SER F C 1
ATOM 17770 O O . SER F 1 246 ? -12.189 126.596 84.808 1.00 31.80 248 SER F O 1
ATOM 17781 N N . ILE F 1 248 ? -11.946 125.353 81.112 1.00 30.12 250 ILE F N 1
ATOM 17782 C CA . ILE F 1 248 ? -11.318 124.364 80.217 1.00 29.72 250 ILE F CA 1
ATOM 17783 C C . ILE F 1 248 ? -9.785 124.199 80.283 1.00 29.85 250 ILE F C 1
ATOM 17784 O O . ILE F 1 248 ? -9.031 125.176 80.325 1.00 29.90 250 ILE F O 1
ATOM 17789 N N . LYS F 1 249 ? -9.355 122.938 80.297 1.00 29.57 251 LYS F N 1
ATOM 17790 C CA . LYS F 1 249 ? -7.955 122.590 80.276 1.00 29.42 251 LYS F CA 1
ATOM 17791 C C . LYS F 1 249 ? -7.512 122.397 78.830 1.00 29.41 251 LYS F C 1
ATOM 17792 O O . LYS F 1 249 ? -6.408 122.802 78.457 1.00 29.30 251 LYS F O 1
ATOM 17798 N N . ASP F 1 250 ? -8.375 121.786 78.017 1.00 29.39 252 ASP F N 1
ATOM 17799 C CA . ASP F 1 250 ? -8.060 121.529 76.605 1.00 29.53 252 ASP F CA 1
ATOM 17800 C C . ASP F 1 250 ? -9.029 122.192 75.618 1.00 29.14 252 ASP F C 1
ATOM 17801 O O . ASP F 1 250 ? -10.239 122.231 75.858 1.00 29.03 252 ASP F O 1
ATOM 17806 N N . LEU F 1 251 ? -8.487 122.699 74.509 1.00 28.77 253 LEU F N 1
ATOM 17807 C CA . LEU F 1 251 ? -9.305 123.179 73.382 1.00 28.69 253 LEU F CA 1
ATOM 17808 C C . LEU F 1 251 ? -9.003 122.402 72.099 1.00 28.41 253 LEU F C 1
ATOM 17809 O O . LEU F 1 251 ? -7.843 122.189 71.778 1.00 28.51 253 LEU F O 1
ATOM 17814 N N . GLU F 1 252 ? -10.038 121.980 71.373 1.00 28.25 254 GLU F N 1
ATOM 17815 C CA . GLU F 1 252 ? -9.842 121.338 70.075 1.00 28.34 254 GLU F CA 1
ATOM 17816 C C . GLU F 1 252 ? -10.665 122.013 68.982 1.00 28.57 254 GLU F C 1
ATOM 17817 O O . GLU F 1 252 ? -11.890 122.074 69.070 1.00 28.97 254 GLU F O 1
ATOM 17831 N N . THR F 1 254 ? -11.581 122.304 64.755 1.00 28.15 256 THR F N 1
ATOM 17832 C CA . THR F 1 254 ? -11.476 121.931 63.348 1.00 27.87 256 THR F CA 1
ATOM 17833 C C . THR F 1 254 ? -11.700 123.160 62.451 1.00 27.78 256 THR F C 1
ATOM 17834 O O . THR F 1 254 ? -12.748 123.809 62.503 1.00 27.06 256 THR F O 1
ATOM 17838 N N . VAL F 1 255 ? -10.690 123.485 61.649 1.00 27.99 257 VAL F N 1
ATOM 17839 C CA . VAL F 1 255 ? -10.742 124.650 60.771 1.00 28.62 257 VAL F CA 1
ATOM 17840 C C . VAL F 1 255 ? -10.128 124.300 59.426 1.00 29.06 257 VAL F C 1
ATOM 17841 O O . VAL F 1 255 ? -9.629 123.194 59.267 1.00 29.29 257 VAL F O 1
ATOM 17845 N N . SER F 1 256 ? -10.163 125.216 58.460 1.00 29.70 258 SER F N 1
ATOM 17846 C CA . SER F 1 256 ? -9.576 124.925 57.152 1.00 30.50 258 SER F CA 1
ATOM 17847 C C . SER F 1 256 ? -8.099 125.246 57.195 1.00 31.20 258 SER F C 1
ATOM 17848 O O . SER F 1 256 ? -7.651 125.920 58.115 1.00 31.47 258 SER F O 1
ATOM 17851 N N . GLU F 1 257 ? -7.340 124.768 56.211 1.00 32.30 259 GLU F N 1
ATOM 17852 C CA . GLU F 1 257 ? -5.900 125.047 56.147 1.00 33.48 259 GLU F CA 1
ATOM 17853 C C . GLU F 1 257 ? -5.641 126.551 56.000 1.00 34.30 259 GLU F C 1
ATOM 17854 O O . GLU F 1 257 ? -4.596 127.053 56.433 1.00 34.59 259 GLU F O 1
ATOM 17860 N N . ASN F 1 258 ? -6.606 127.246 55.388 1.00 35.12 260 ASN F N 1
ATOM 17861 C CA . ASN F 1 258 ? -6.574 128.705 55.159 1.00 35.72 260 ASN F CA 1
ATOM 17862 C C . ASN F 1 258 ? -6.773 129.567 56.414 1.00 35.29 260 ASN F C 1
ATOM 17863 O O . ASN F 1 258 ? -6.419 130.749 56.408 1.00 35.58 260 ASN F O 1
ATOM 17868 N N . GLU F 1 259 ? -7.348 128.983 57.467 1.00 34.40 261 GLU F N 1
ATOM 17869 C CA . GLU F 1 259 ? -7.601 129.690 58.727 1.00 33.46 261 GLU F CA 1
ATOM 17870 C C . GLU F 1 259 ? -6.301 130.057 59.476 1.00 32.76 261 GLU F C 1
ATOM 17871 O O . GLU F 1 259 ? -5.543 129.170 59.865 1.00 32.37 261 GLU F O 1
ATOM 17877 N N . PRO F 1 260 ? -6.045 131.368 59.680 1.00 32.34 262 PRO F N 1
ATOM 17878 C CA . PRO F 1 260 ? -4.769 131.843 60.238 1.00 32.16 262 PRO F CA 1
ATOM 17879 C C . PRO F 1 260 ? -4.711 132.099 61.764 1.00 31.88 262 PRO F C 1
ATOM 17880 O O . PRO F 1 260 ? -3.685 132.586 62.257 1.00 31.73 262 PRO F O 1
ATOM 17884 N N . LEU F 1 261 ? -5.780 131.768 62.491 1.00 31.44 263 LEU F N 1
ATOM 17885 C CA . LEU F 1 261 ? -5.856 131.995 63.945 1.00 31.24 263 LEU F CA 1
ATOM 17886 C C . LEU F 1 261 ? -4.605 131.595 64.733 1.00 30.92 263 LEU F C 1
ATOM 17887 O O . LEU F 1 261 ? -4.197 132.303 65.655 1.00 30.77 263 LEU F O 1
ATOM 17892 N N . LEU F 1 262 ? -4.008 130.461 64.368 1.00 30.53 264 LEU F N 1
ATOM 17893 C CA . LEU F 1 262 ? -2.889 129.886 65.117 1.00 29.84 264 LEU F CA 1
ATOM 17894 C C . LEU F 1 262 ? -1.657 130.779 65.158 1.00 29.48 264 LEU F C 1
ATOM 17895 O O . LEU F 1 262 ? -0.927 130.792 66.161 1.00 29.80 264 LEU F O 1
ATOM 17900 N N . TYR F 1 263 ? -1.442 131.518 64.066 1.00 28.70 265 TYR F N 1
ATOM 17901 C CA . TYR F 1 263 ? -0.348 132.482 63.917 1.00 27.62 265 TYR F CA 1
ATOM 17902 C C . TYR F 1 263 ? -0.470 133.644 64.910 1.00 27.40 265 TYR F C 1
ATOM 17903 O O . TYR F 1 263 ? 0.507 134.295 65.246 1.00 27.15 265 TYR F O 1
ATOM 17912 N N . THR F 1 264 ? -1.673 133.885 65.398 1.00 27.43 266 THR F N 1
ATOM 17913 C CA . THR F 1 264 ? -1.916 135.031 66.257 1.00 27.77 266 THR F CA 1
ATOM 17914 C C . THR F 1 264 ? -1.669 134.779 67.759 1.00 28.15 266 THR F C 1
ATOM 17915 O O . THR F 1 264 ? -1.618 135.725 68.546 1.00 28.20 266 THR F O 1
ATOM 17919 N N . LEU F 1 265 ? -1.498 133.505 68.131 1.00 28.65 267 LEU F N 1
ATOM 17920 C CA . LEU F 1 265 ? -1.285 133.060 69.522 1.00 28.76 267 LEU F CA 1
ATOM 17921 C C . LEU F 1 265 ? 0.074 133.457 70.070 1.00 29.16 267 LEU F C 1
ATOM 17922 O O . LEU F 1 265 ? 0.976 133.771 69.302 1.00 29.02 267 LEU F O 1
ATOM 17927 N N . GLN F 1 266 ? 0.223 133.410 71.394 1.00 29.87 268 GLN F N 1
ATOM 17928 C CA . GLN F 1 266 ? 1.502 133.710 72.054 1.00 30.81 268 GLN F CA 1
ATOM 17929 C C . GLN F 1 266 ? 2.548 132.692 71.647 1.00 30.95 268 GLN F C 1
ATOM 17930 O O . GLN F 1 266 ? 3.651 133.054 71.225 1.00 30.89 268 GLN F O 1
ATOM 17936 N N . GLU F 1 267 ? 2.183 131.420 71.796 1.00 31.20 269 GLU F N 1
ATOM 17937 C CA . GLU F 1 267 ? 3.002 130.296 71.363 1.00 31.44 269 GLU F CA 1
ATOM 17938 C C . GLU F 1 267 ? 2.231 129.551 70.269 1.00 31.53 269 GLU F C 1
ATOM 17939 O O . GLU F 1 267 ? 1.366 128.713 70.568 1.00 32.00 269 GLU F O 1
ATOM 17945 N N . PRO F 1 268 ? 2.516 129.870 68.995 1.00 31.29 270 PRO F N 1
ATOM 17946 C CA . PRO F 1 268 ? 1.804 129.257 67.880 1.00 31.35 270 PRO F CA 1
ATOM 17947 C C . PRO F 1 268 ? 2.238 127.814 67.610 1.00 31.49 270 PRO F C 1
ATOM 17948 O O . PRO F 1 268 ? 1.672 127.167 66.721 1.00 31.60 270 PRO F O 1
ATOM 17952 N N . ARG F 1 269 ? 3.231 127.322 68.359 1.00 31.53 271 ARG F N 1
ATOM 17953 C CA . ARG F 1 269 ? 3.708 125.945 68.218 1.00 31.47 271 ARG F CA 1
ATOM 17954 C C . ARG F 1 269 ? 2.885 124.983 69.069 1.00 32.15 271 ARG F C 1
ATOM 17955 O O . ARG F 1 269 ? 3.383 124.398 70.037 1.00 32.47 271 ARG F O 1
ATOM 17963 N N . VAL F 1 270 ? 1.613 124.854 68.696 1.00 32.77 272 VAL F N 1
ATOM 17964 C CA . VAL F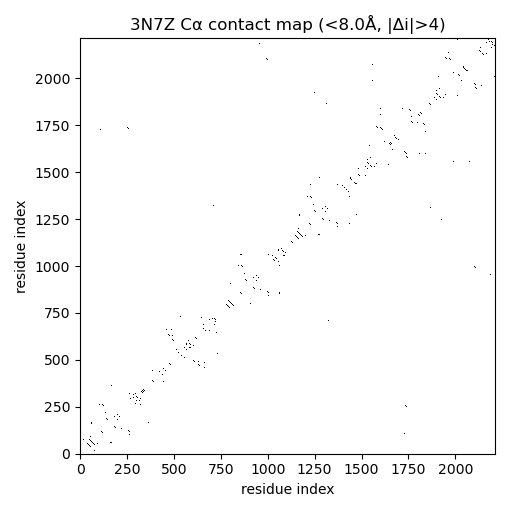 1 270 ? 0.679 123.889 69.276 1.00 33.11 272 VAL F CA 1
ATOM 17965 C C . VAL F 1 270 ? 0.507 122.697 68.336 1.00 33.55 272 VAL F C 1
ATOM 17966 O O . VAL F 1 270 ? 0.774 122.799 67.133 1.00 33.61 272 VAL F O 1
ATOM 17970 N N . LYS F 1 271 ? 0.057 121.577 68.899 1.00 33.81 273 LYS F N 1
ATOM 17971 C CA . LYS F 1 271 ? -0.171 120.341 68.158 1.00 34.12 273 LYS F CA 1
ATOM 17972 C C . LYS F 1 271 ? -1.240 120.575 67.088 1.00 34.24 273 LYS F C 1
ATOM 17973 O O . LYS F 1 271 ? -2.265 121.183 67.373 1.00 34.09 273 LYS F O 1
ATOM 17979 N N . THR F 1 272 ? -0.990 120.106 65.860 1.00 34.72 274 THR F N 1
ATOM 17980 C CA . THR F 1 272 ? -1.781 120.517 64.683 1.00 35.12 274 THR F CA 1
ATOM 17981 C C . THR F 1 272 ? -1.677 119.575 63.470 1.00 35.18 274 THR F C 1
ATOM 17982 O O . THR F 1 272 ? -0.756 119.720 62.645 1.00 35.25 274 THR F O 1
ATOM 17986 N N . GLU F 1 273 ? -2.628 118.643 63.341 1.00 34.89 275 GLU F N 1
ATOM 17987 C CA . GLU F 1 273 ? -2.653 117.730 62.179 1.00 34.48 275 GLU F CA 1
ATOM 17988 C C . GLU F 1 273 ? -3.532 118.194 60.999 1.00 33.73 275 GLU F C 1
ATOM 17989 O O . GLU F 1 273 ? -4.641 118.725 61.190 1.00 33.65 275 GLU F O 1
ATOM 17995 N N . ILE F 1 274 ? -2.993 118.019 59.786 1.00 32.74 276 ILE F N 1
ATOM 17996 C CA . ILE F 1 274 ? -3.754 118.127 58.535 1.00 31.67 276 ILE F CA 1
ATOM 17997 C C . ILE F 1 274 ? -4.098 116.720 58.076 1.00 30.96 276 ILE F C 1
ATOM 17998 O O . ILE F 1 274 ? -3.222 115.958 57.648 1.00 31.18 276 ILE F O 1
ATOM 18003 N N . LYS F 1 275 ? -5.364 116.352 58.185 1.00 29.80 277 LYS F N 1
ATOM 18004 C CA . LYS F 1 275 ? -5.774 115.031 57.730 1.00 28.98 277 LYS F CA 1
ATOM 18005 C C . LYS F 1 275 ? -6.604 115.116 56.456 1.00 27.84 277 LYS F C 1
ATOM 18006 O O . LYS F 1 275 ? -7.549 115.904 56.384 1.00 27.78 277 LYS F O 1
ATOM 18012 N N . PRO F 1 276 ? -6.237 114.318 55.433 1.00 26.69 278 PRO F N 1
ATOM 18013 C CA . PRO F 1 276 ? -7.123 114.136 54.283 1.00 25.81 278 PRO F CA 1
ATOM 18014 C C . PRO F 1 276 ? -8.459 113.611 54.781 1.00 24.98 278 PRO F C 1
ATOM 18015 O O . PRO F 1 276 ? -8.490 112.781 55.691 1.00 24.91 278 PRO F O 1
ATOM 18019 N N . TYR F 1 277 ? -9.551 114.102 54.213 1.00 24.19 279 TYR F N 1
ATOM 18020 C CA . TYR F 1 277 ? -10.861 113.866 54.809 1.00 23.56 279 TYR F CA 1
ATOM 18021 C C . TYR F 1 277 ? -11.917 113.331 53.866 1.00 23.50 279 TYR F C 1
ATOM 18022 O O . TYR F 1 277 ? -12.602 112.360 54.199 1.00 24.27 279 TYR F O 1
ATOM 18031 N N . PHE F 1 278 ? -12.069 113.975 52.714 1.00 22.86 280 PHE F N 1
ATOM 18032 C CA . PHE F 1 278 ? -13.160 113.672 51.798 1.00 22.04 280 PHE F CA 1
ATOM 18033 C C . PHE F 1 278 ? -12.671 113.357 50.414 1.00 22.26 280 PHE F C 1
ATOM 18034 O O . PHE F 1 278 ? -11.613 113.819 49.983 1.00 22.64 280 PHE F O 1
ATOM 18050 N N . GLY F 1 280 ? -13.825 113.070 46.224 1.00 22.80 282 GLY F N 1
ATOM 18051 C CA . GLY F 1 280 ? -14.730 113.596 45.197 1.00 23.34 282 GLY F CA 1
ATOM 18052 C C . GLY F 1 280 ? -14.450 113.001 43.829 1.00 23.66 282 GLY F C 1
ATOM 18053 O O . GLY F 1 280 ? -13.377 112.466 43.579 1.00 23.98 282 GLY F O 1
ATOM 18054 N N . ARG F 1 281 ? -15.427 113.067 42.942 1.00 24.05 283 ARG F N 1
ATOM 18055 C CA . ARG F 1 281 ? -15.290 112.481 41.615 1.00 24.37 283 ARG F CA 1
ATOM 18056 C C . ARG F 1 281 ? -16.199 113.240 40.691 1.00 24.53 283 ARG F C 1
ATOM 18057 O O . ARG F 1 281 ? -17.357 113.507 41.014 1.00 24.66 283 ARG F O 1
ATOM 18065 N N . ILE F 1 282 ? -15.670 113.594 39.538 1.00 24.57 284 ILE F N 1
ATOM 18066 C CA . ILE F 1 282 ? -16.500 114.085 38.486 1.00 24.94 284 ILE F CA 1
ATOM 18067 C C . ILE F 1 282 ? -17.255 112.894 37.888 1.00 25.13 284 ILE F C 1
ATOM 18068 O O . ILE F 1 282 ? -16.685 111.833 37.687 1.00 25.72 284 ILE F O 1
ATOM 18073 N N . VAL F 1 283 ? -18.554 113.055 37.673 1.00 25.30 285 VAL F N 1
ATOM 18074 C CA . VAL F 1 283 ? -19.398 111.976 37.170 1.00 25.32 285 VAL F CA 1
ATOM 18075 C C . VAL F 1 283 ? -19.532 112.111 35.653 1.00 25.90 285 VAL F C 1
ATOM 18076 O O . VAL F 1 283 ? -19.354 111.142 34.907 1.00 25.78 285 VAL F O 1
ATOM 18080 N N . ASP F 1 284 ? -19.855 113.328 35.216 1.00 26.54 286 ASP F N 1
ATOM 18081 C CA . ASP F 1 284 ? -20.033 113.653 33.804 1.00 27.02 286 ASP F CA 1
ATOM 18082 C C . ASP F 1 284 ? -19.169 114.871 33.443 1.00 27.23 286 ASP F C 1
ATOM 18083 O O . ASP F 1 284 ? -19.580 116.021 33.660 1.00 27.34 286 ASP F O 1
ATOM 18088 N N . VAL F 1 285 ? -17.979 114.601 32.899 1.00 27.20 287 VAL F N 1
ATOM 18089 C CA . VAL F 1 285 ? -16.996 115.639 32.578 1.00 27.41 287 VAL F CA 1
ATOM 18090 C C . VAL F 1 285 ? -17.605 116.763 31.742 1.00 27.67 287 VAL F C 1
ATOM 18091 O O . VAL F 1 285 ? -17.530 117.933 32.129 1.00 28.03 287 VAL F O 1
ATOM 18095 N N . GLU F 1 286 ? -18.218 116.402 30.614 1.00 27.72 288 GLU F N 1
ATOM 18096 C CA . GLU F 1 286 ? -18.837 117.370 29.707 1.00 27.79 288 GLU F CA 1
ATOM 18097 C C . GLU F 1 286 ? -19.865 118.274 30.404 1.00 27.75 288 GLU F C 1
ATOM 18098 O O . GLU F 1 286 ? -19.808 119.508 30.291 1.00 27.79 288 GLU F O 1
ATOM 18104 N N . GLN F 1 287 ? -20.799 117.651 31.117 1.00 27.44 289 GLN F N 1
ATOM 18105 C CA . GLN F 1 287 ? -21.897 118.372 31.730 1.00 27.38 289 GLN F CA 1
ATOM 18106 C C . GLN F 1 287 ? -21.367 119.244 32.860 1.00 27.48 289 GLN F C 1
ATOM 18107 O O . GLN F 1 287 ? -21.888 120.330 33.113 1.00 27.27 289 GLN F O 1
ATOM 18113 N N . PHE F 1 288 ? -20.308 118.763 33.510 1.00 27.73 290 PHE F N 1
ATOM 18114 C CA . PHE F 1 288 ? -19.635 119.486 34.590 1.00 27.96 290 PHE F CA 1
ATOM 18115 C C . PHE F 1 288 ? -19.014 120.753 34.029 1.00 28.21 290 PHE F C 1
ATOM 18116 O O . PHE F 1 288 ? -19.277 121.861 34.516 1.00 28.42 290 PHE F O 1
ATOM 18124 N N . LEU F 1 289 ? -18.219 120.580 32.978 1.00 28.05 291 LEU F N 1
ATOM 18125 C CA . LEU F 1 289 ? -17.503 121.689 32.376 1.00 27.92 291 LEU F CA 1
ATOM 18126 C C . LEU F 1 289 ? -18.418 122.757 31.770 1.00 27.84 291 LEU F C 1
ATOM 18127 O O . LEU F 1 289 ? -17.966 123.863 31.495 1.00 27.83 291 LEU F O 1
ATOM 18132 N N . LYS F 1 290 ? -19.700 122.432 31.594 1.00 27.86 292 LYS F N 1
ATOM 18133 C CA . LYS F 1 290 ? -20.707 123.412 31.146 1.00 27.89 292 LYS F CA 1
ATOM 18134 C C . LYS F 1 290 ? -21.006 124.455 32.228 1.00 27.83 292 LYS F C 1
ATOM 18135 O O . LYS F 1 290 ? -21.624 125.480 31.952 1.00 27.63 292 LYS F O 1
ATOM 18141 N N . GLN F 1 291 ? -20.573 124.182 33.459 1.00 28.06 293 GLN F N 1
ATOM 18142 C CA . GLN F 1 291 ? -20.890 125.042 34.604 1.00 28.11 293 GLN F CA 1
ATOM 18143 C C . GLN F 1 291 ? -19.657 125.646 35.263 1.00 28.14 293 GLN F C 1
ATOM 18144 O O . GLN F 1 291 ? -19.760 126.588 36.062 1.00 28.06 293 GLN F O 1
ATOM 18150 N N . TYR F 1 292 ? -18.501 125.096 34.911 1.00 28.11 294 TYR F N 1
ATOM 18151 C CA . TYR F 1 292 ? -17.259 125.367 35.602 1.00 28.46 294 TYR F CA 1
ATOM 18152 C C . TYR F 1 292 ? -16.532 126.591 35.065 1.00 28.89 294 TYR F C 1
ATOM 18153 O O . TYR F 1 292 ? -15.924 126.532 33.996 1.00 29.07 294 TYR F O 1
ATOM 18162 N N . GLU F 1 293 ? -16.585 127.691 35.817 1.00 29.46 295 GLU F N 1
ATOM 18163 C CA . GLU F 1 293 ? -15.905 128.934 35.439 1.00 30.03 295 GLU F CA 1
ATOM 18164 C C . GLU F 1 293 ? -14.385 128.803 35.610 1.00 30.15 295 GLU F C 1
ATOM 18165 O O . GLU F 1 293 ? -13.896 128.445 36.686 1.00 30.25 295 GLU F O 1
ATOM 18171 N N . LEU F 1 294 ? -13.647 129.057 34.531 1.00 30.40 296 LEU F N 1
ATOM 18172 C CA . LEU F 1 294 ? -12.182 128.972 34.543 1.00 30.59 296 LEU F CA 1
ATOM 18173 C C . LEU F 1 294 ? -11.543 130.341 34.663 1.00 31.06 296 LEU F C 1
ATOM 18174 O O . LEU F 1 294 ? -12.208 131.365 34.495 1.00 30.91 296 LEU F O 1
ATOM 18179 N N . ASN F 1 295 ? -10.247 130.361 34.953 1.00 31.88 297 ASN F N 1
ATOM 18180 C CA . ASN F 1 295 ? -9.521 131.621 34.985 1.00 32.71 297 ASN F CA 1
ATOM 18181 C C . ASN F 1 295 ? -8.866 131.923 33.648 1.00 32.96 297 ASN F C 1
ATOM 18182 O O . ASN F 1 295 ? -8.090 131.121 33.137 1.00 33.20 297 ASN F O 1
ATOM 18187 N N . TRP F 1 296 ? -9.163 133.087 33.091 1.00 33.38 298 TRP F N 1
ATOM 18188 C CA . TRP F 1 296 ? -8.752 133.366 31.723 1.00 33.87 298 TRP F CA 1
ATOM 18189 C C . TRP F 1 296 ? -7.612 134.361 31.595 1.00 34.12 298 TRP F C 1
ATOM 18190 O O . TRP F 1 296 ? -6.802 134.246 30.676 1.00 34.23 298 TRP F O 1
ATOM 18201 N N . ASN F 1 297 ? -7.548 135.330 32.511 1.00 34.40 299 ASN F N 1
ATOM 18202 C CA . ASN F 1 297 ? -6.539 136.398 32.442 1.00 34.49 299 ASN F CA 1
ATOM 18203 C C . ASN F 1 297 ? -5.126 135.841 32.672 1.00 34.55 299 ASN F C 1
ATOM 18204 O O . ASN F 1 297 ? -4.805 135.352 33.767 1.00 34.64 299 ASN F O 1
ATOM 18206 N N . ASN F 1 298 ? -4.310 135.900 31.615 1.00 34.46 300 ASN F N 1
ATOM 18207 C CA . ASN F 1 298 ? -2.945 135.343 31.587 1.00 34.38 300 ASN F CA 1
ATOM 18208 C C . ASN F 1 298 ? -2.885 133.850 31.922 1.00 34.12 300 ASN F C 1
ATOM 18209 O O . ASN F 1 298 ? -2.983 132.999 31.036 1.00 33.84 300 ASN F O 1
ATOM 18211 N N . GLN F 1 300 ? -2.496 132.325 27.786 1.00 28.69 302 GLN F N 1
ATOM 18212 C CA . GLN F 1 300 ? -1.394 131.392 27.588 1.00 28.74 302 GLN F CA 1
ATOM 18213 C C . GLN F 1 300 ? -1.424 130.796 26.171 1.00 28.72 302 GLN F C 1
ATOM 18214 O O . GLN F 1 300 ? -0.708 131.255 25.270 1.00 28.58 302 GLN F O 1
ATOM 18216 N N . GLN F 1 301 ? -2.260 129.768 26.006 1.00 28.70 303 GLN F N 1
ATOM 18217 C CA . GLN F 1 301 ? -2.564 129.101 24.733 1.00 28.44 303 GLN F CA 1
ATOM 18218 C C . GLN F 1 301 ? -3.654 128.060 25.047 1.00 28.30 303 GLN F C 1
ATOM 18219 O O . GLN F 1 301 ? -4.129 127.976 26.194 1.00 28.33 303 GLN F O 1
ATOM 18221 N N . GLU F 1 302 ? -4.060 127.274 24.051 1.00 27.84 304 GLU F N 1
ATOM 18222 C CA . GLU F 1 302 ? -5.128 126.285 24.260 1.00 27.37 304 GLU F CA 1
ATOM 18223 C C . GLU F 1 302 ? -4.730 125.156 25.220 1.00 26.95 304 GLU F C 1
ATOM 18224 O O . GLU F 1 302 ? -3.546 124.836 25.362 1.00 26.93 304 GLU F O 1
ATOM 18230 N N . VAL F 1 303 ? -5.726 124.560 25.875 1.00 26.35 305 VAL F N 1
ATOM 18231 C CA . VAL F 1 303 ? -5.502 123.377 26.712 1.00 25.55 305 VAL F CA 1
ATOM 18232 C C . VAL F 1 303 ? -6.294 122.164 26.212 1.00 24.99 305 VAL F C 1
ATOM 18233 O O . VAL F 1 303 ? -7.520 122.200 26.136 1.00 24.67 305 VAL F O 1
ATOM 18237 N N . ILE F 1 304 ? -5.586 121.096 25.857 1.00 24.65 306 ILE F N 1
ATOM 18238 C CA . ILE F 1 304 ? -6.249 119.850 25.478 1.00 24.43 306 ILE F CA 1
ATOM 18239 C C . ILE F 1 304 ? -6.056 118.776 26.551 1.00 24.19 306 ILE F C 1
ATOM 18240 O O . ILE F 1 304 ? -4.959 118.593 27.069 1.00 24.19 306 ILE F O 1
ATOM 18245 N N . LEU F 1 305 ? -7.142 118.086 26.883 1.00 24.07 307 LEU F N 1
ATOM 18246 C CA . LEU F 1 305 ? -7.114 116.990 27.842 1.00 23.86 307 LEU F CA 1
ATOM 18247 C C . LEU F 1 305 ? -7.679 115.712 27.223 1.00 24.09 307 LEU F C 1
ATOM 18248 O O . LEU F 1 305 ? -8.802 115.693 26.713 1.00 23.69 307 LEU F O 1
ATOM 18253 N N . HIS F 1 306 ? -6.869 114.659 27.252 1.00 24.57 308 HIS F N 1
ATOM 18254 C CA . HIS F 1 306 ? -7.316 113.318 26.926 1.00 25.46 308 HIS F CA 1
ATOM 18255 C C . HIS F 1 306 ? -7.614 112.584 28.232 1.00 26.21 308 HIS F C 1
ATOM 18256 O O . HIS F 1 306 ? -6.696 112.108 28.917 1.00 26.68 308 HIS F O 1
ATOM 18263 N N . ILE F 1 307 ? -8.898 112.516 28.577 1.00 26.48 309 ILE F N 1
ATOM 18264 C CA . ILE F 1 307 ? -9.332 111.973 29.847 1.00 26.76 309 ILE F CA 1
ATOM 18265 C C . ILE F 1 307 ? -9.718 110.510 29.698 1.00 27.23 309 ILE F C 1
ATOM 18266 O O . ILE F 1 307 ? -10.618 110.182 28.919 1.00 27.33 309 ILE F O 1
ATOM 18271 N N . THR F 1 308 ? -9.022 109.639 30.431 1.00 27.71 310 THR F N 1
ATOM 18272 C CA . THR F 1 308 ? -9.467 108.258 30.627 1.00 28.19 310 THR F CA 1
ATOM 18273 C C . THR F 1 308 ? -10.276 108.124 31.911 1.00 28.38 310 THR F C 1
ATOM 18274 O O . THR F 1 308 ? -9.947 108.714 32.938 1.00 28.33 310 THR F O 1
ATOM 18278 N N . ASP F 1 309 ? -11.350 107.353 31.825 1.00 28.88 311 ASP F N 1
ATOM 18279 C CA . ASP F 1 309 ? -12.143 106.976 32.978 1.00 29.55 311 ASP F CA 1
ATOM 18280 C C . ASP F 1 309 ? -12.537 105.526 32.758 1.00 30.02 311 ASP F C 1
ATOM 18281 O O . ASP F 1 309 ? -13.267 105.205 31.822 1.00 30.25 311 ASP F O 1
ATOM 18286 N N . SER F 1 310 ? -12.038 104.648 33.614 1.00 30.54 312 SER F N 1
ATOM 18287 C CA . SER F 1 310 ? -12.181 103.228 33.365 1.00 31.04 312 SER F CA 1
ATOM 18288 C C . SER F 1 310 ? -13.505 102.657 33.886 1.00 31.21 312 SER F C 1
ATOM 18289 O O . SER F 1 310 ? -13.820 101.500 33.618 1.00 31.45 312 SER F O 1
ATOM 18292 N N . PHE F 1 311 ? -14.282 103.454 34.616 1.00 31.38 313 PHE F N 1
ATOM 18293 C CA . PHE F 1 311 ? -15.589 102.978 35.095 1.00 31.61 313 PHE F CA 1
ATOM 18294 C C . PHE F 1 311 ? -16.772 103.838 34.688 1.00 31.23 313 PHE F C 1
ATOM 18295 O O . PHE F 1 311 ? -17.909 103.541 35.030 1.00 31.35 313 PHE F O 1
ATOM 18303 N N . ALA F 1 312 ? -16.500 104.895 33.937 1.00 30.89 314 ALA F N 1
ATOM 18304 C CA . ALA F 1 312 ? -17.552 105.766 33.453 1.00 30.43 314 ALA F CA 1
ATOM 18305 C C . ALA F 1 312 ? -17.330 106.001 31.970 1.00 30.16 314 ALA F C 1
ATOM 18306 O O . ALA F 1 312 ? -16.936 107.091 31.552 1.00 30.32 314 ALA F O 1
ATOM 18308 N N . GLN F 1 313 ? -17.587 104.958 31.181 1.00 29.84 315 GLN F N 1
ATOM 18309 C CA . GLN F 1 313 ? -17.275 104.942 29.750 1.00 29.30 315 GLN F CA 1
ATOM 18310 C C . GLN F 1 313 ? -17.438 106.318 29.102 1.00 28.49 315 GLN F C 1
ATOM 18311 O O . GLN F 1 313 ? -16.562 106.759 28.356 1.00 28.25 315 GLN F O 1
ATOM 18317 N N . TRP F 1 314 ? -18.534 107.001 29.431 1.00 27.69 316 TRP F N 1
ATOM 18318 C CA . TRP F 1 314 ? -18.850 108.316 28.863 1.00 27.19 316 TRP F CA 1
ATOM 18319 C C . TRP F 1 314 ? -17.812 109.408 29.127 1.00 27.06 316 TRP F C 1
ATOM 18320 O O . TRP F 1 314 ? -17.836 110.446 28.464 1.00 27.16 316 TRP F O 1
ATOM 18331 N N . ASN F 1 315 ? -16.909 109.180 30.076 1.00 26.83 317 ASN F N 1
ATOM 18332 C CA . ASN F 1 315 ? -15.845 110.148 30.368 1.00 26.64 317 ASN F CA 1
ATOM 18333 C C . ASN F 1 315 ? -14.543 109.963 29.593 1.00 25.95 317 ASN F C 1
ATOM 18334 O O . ASN F 1 315 ? -13.624 110.755 29.725 1.00 25.75 317 ASN F O 1
ATOM 18339 N N . ASN F 1 316 ? -14.462 108.920 28.785 1.00 25.72 318 ASN F N 1
ATOM 18340 C CA . ASN F 1 316 ? -13.307 108.755 27.908 1.00 25.46 318 ASN F CA 1
ATOM 18341 C C . ASN F 1 316 ? -13.449 109.659 26.702 1.00 25.28 318 ASN F C 1
ATOM 18342 O O . ASN F 1 316 ? -13.987 109.258 25.667 1.00 25.23 318 ASN F O 1
ATOM 18347 N N . ILE F 1 317 ? -12.982 110.895 26.862 1.00 24.97 319 ILE F N 1
ATOM 18348 C CA . ILE F 1 317 ? -13.200 111.928 25.865 1.00 24.82 319 ILE F CA 1
ATOM 18349 C C . ILE F 1 317 ? -12.048 112.899 25.838 1.00 24.80 319 ILE F C 1
ATOM 18350 O O . ILE F 1 317 ? -11.287 112.998 26.794 1.00 24.99 319 ILE F O 1
ATOM 18355 N N . THR F 1 318 ? -11.940 113.625 24.736 1.00 24.78 320 THR F N 1
ATOM 18356 C CA . THR F 1 318 ? -10.905 114.624 24.564 1.00 25.02 320 THR F CA 1
ATOM 18357 C C . THR F 1 318 ? -11.538 116.014 24.532 1.00 25.54 320 THR F C 1
ATOM 18358 O O . THR F 1 318 ? -12.543 116.242 23.853 1.00 25.45 320 THR F O 1
ATOM 18362 N N . VAL F 1 319 ? -10.943 116.933 25.286 1.00 26.24 321 VAL F N 1
ATOM 18363 C CA . VAL F 1 319 ? -11.556 118.230 25.564 1.00 26.89 321 VAL F CA 1
ATOM 18364 C C . VAL F 1 319 ? -10.612 119.384 25.227 1.00 27.23 321 VAL F C 1
ATOM 18365 O O . VAL F 1 319 ? -9.430 119.336 25.562 1.00 27.09 321 VAL F O 1
ATOM 18369 N N . ARG F 1 320 ? -11.144 120.405 24.548 1.00 27.93 322 ARG F N 1
ATOM 18370 C CA . ARG F 1 320 ? -10.392 121.622 24.221 1.00 28.58 322 ARG F CA 1
ATOM 18371 C C . ARG F 1 320 ? -10.849 122.793 25.083 1.00 29.25 322 ARG F C 1
ATOM 18372 O O . ARG F 1 320 ? -12.046 122.998 25.285 1.00 29.51 322 ARG F O 1
ATOM 18380 N N . ILE F 1 321 ? -9.880 123.543 25.600 1.00 29.93 323 ILE F N 1
ATOM 18381 C CA . ILE F 1 321 ? -10.141 124.731 26.397 1.00 30.62 323 ILE F CA 1
ATOM 18382 C C . ILE F 1 321 ? -9.543 125.914 25.658 1.00 31.23 323 ILE F C 1
ATOM 18383 O O . ILE F 1 321 ? -8.317 126.032 25.554 1.00 31.55 323 ILE F O 1
ATOM 18388 N N . ALA F 1 322 ? -10.418 126.777 25.137 1.00 31.79 324 ALA F N 1
ATOM 18389 C CA . ALA F 1 322 ? -10.022 127.892 24.271 1.00 32.29 324 ALA F CA 1
ATOM 18390 C C . ALA F 1 322 ? -11.082 129.005 24.285 1.00 32.70 324 ALA F C 1
ATOM 18391 O O . ALA F 1 322 ? -12.241 128.751 24.632 1.00 32.75 324 ALA F O 1
ATOM 18393 N N . ASN F 1 323 ? -10.686 130.220 23.881 1.00 33.06 325 ASN F N 1
ATOM 18394 C CA . ASN F 1 323 ? -11.496 131.438 24.062 1.00 33.38 325 ASN F CA 1
ATOM 18395 C C . ASN F 1 323 ? -12.074 131.442 25.475 1.00 33.61 325 ASN F C 1
ATOM 18396 O O . ASN F 1 323 ? -11.320 131.330 26.442 1.00 33.56 325 ASN F O 1
ATOM 18401 N N . HIS F 1 324 ? -13.391 131.556 25.605 1.00 33.83 326 HIS F N 1
ATOM 18402 C CA . HIS F 1 324 ? -14.038 131.294 26.887 1.00 34.08 326 HIS F CA 1
ATOM 18403 C C . HIS F 1 324 ? -15.023 130.137 26.687 1.00 34.44 326 HIS F C 1
ATOM 18404 O O . HIS F 1 324 ? -16.095 130.087 27.303 1.00 34.47 326 HIS F O 1
ATOM 18411 N N . GLU F 1 325 ? -14.624 129.204 25.820 1.00 34.80 327 GLU F N 1
ATOM 18412 C CA . GLU F 1 325 ? -15.457 128.066 25.421 1.00 35.19 327 GLU F CA 1
ATOM 18413 C C . GLU F 1 325 ? -14.775 126.711 25.696 1.00 35.24 327 GLU F C 1
ATOM 18414 O O . GLU F 1 325 ? -13.543 126.581 25.655 1.00 35.11 327 GLU F O 1
ATOM 18420 N N . ILE F 1 326 ? -15.597 125.707 25.982 1.00 35.37 328 ILE F N 1
ATOM 18421 C CA . ILE F 1 326 ? -15.126 124.345 26.178 1.00 35.50 328 ILE F CA 1
ATOM 18422 C C . ILE F 1 326 ? -15.830 123.444 25.190 1.00 35.59 328 ILE F C 1
ATOM 18423 O O . ILE F 1 326 ? -17.057 123.311 25.221 1.00 35.71 328 ILE F O 1
ATOM 18428 N N . THR F 1 327 ? -15.041 122.829 24.318 1.00 35.62 329 THR F N 1
ATOM 18429 C CA . THR F 1 327 ? -15.567 122.012 23.235 1.00 35.66 329 THR F CA 1
ATOM 18430 C C . THR F 1 327 ? -15.006 120.595 23.310 1.00 35.73 329 THR F C 1
ATOM 18431 O O . THR F 1 327 ? -14.003 120.364 23.974 1.00 35.56 329 THR F O 1
ATOM 18435 N N . ILE F 1 328 ? -15.672 119.657 22.639 1.00 36.09 330 ILE F N 1
ATOM 18436 C CA . ILE F 1 328 ? -15.265 118.254 22.618 1.00 36.45 330 ILE F CA 1
ATOM 18437 C C . ILE F 1 328 ? -14.812 117.795 21.226 1.00 36.96 330 ILE F C 1
ATOM 18438 O O . ILE F 1 328 ? -15.612 117.705 20.294 1.00 37.03 330 ILE F O 1
ATOM 18443 N N . ILE F 1 329 ? -13.518 117.515 21.108 1.00 37.56 331 ILE F N 1
ATOM 18444 C CA . ILE F 1 329 ? -12.931 116.986 19.886 1.00 38.29 331 ILE F CA 1
ATOM 18445 C C . ILE F 1 329 ? -13.233 115.494 19.803 1.00 38.81 331 ILE F C 1
ATOM 18446 O O . ILE F 1 329 ? -13.235 114.799 20.826 1.00 38.61 331 ILE F O 1
ATOM 18451 N N . GLU F 1 330 ? -13.486 115.009 18.587 1.00 39.56 332 GLU F N 1
ATOM 18452 C CA . GLU F 1 330 ? -13.877 113.610 18.385 1.00 40.30 332 GLU F CA 1
ATOM 18453 C C . GLU F 1 330 ? -12.698 112.668 18.087 1.00 40.79 332 GLU F C 1
ATOM 18454 O O . GLU F 1 330 ? -12.584 111.607 18.719 1.00 41.09 332 GLU F O 1
ATOM 18460 N N . GLU F 1 331 ? -11.824 113.053 17.149 1.00 41.13 333 GLU F N 1
ATOM 18461 C CA . GLU F 1 331 ? -10.623 112.258 16.823 1.00 41.34 333 GLU F CA 1
ATOM 18462 C C . GLU F 1 331 ? -9.305 112.942 17.246 1.00 41.45 333 GLU F C 1
ATOM 18463 O O . GLU F 1 331 ? -8.602 113.508 16.399 1.00 41.30 333 GLU F O 1
ATOM 18465 N N . PRO F 1 332 ? -8.972 112.885 18.562 1.00 41.68 334 PRO F N 1
ATOM 18466 C CA . PRO F 1 332 ? -7.807 113.526 19.200 1.00 41.75 334 PRO F CA 1
ATOM 18467 C C . PRO F 1 332 ? -6.507 113.593 18.377 1.00 41.79 334 PRO F C 1
ATOM 18468 O O . PRO F 1 332 ? -6.288 112.779 17.469 1.00 41.73 334 PRO F O 1
ATOM 18472 N N . ILE F 1 333 ? -5.663 114.568 18.719 1.00 41.72 335 ILE F N 1
ATOM 18473 C CA . ILE F 1 333 ? -4.395 114.797 18.027 1.00 41.61 335 ILE F CA 1
ATOM 18474 C C . ILE F 1 333 ? -3.191 114.399 18.885 1.00 41.50 335 ILE F C 1
ATOM 18475 O O . ILE F 1 333 ? -3.335 114.060 20.072 1.00 41.39 335 ILE F O 1
ATOM 18477 N N . ASP F 1 334 ? -2.013 114.452 18.261 1.00 41.22 336 ASP F N 1
ATOM 18478 C CA . ASP F 1 334 ? -0.735 114.091 18.884 1.00 40.95 336 ASP F CA 1
ATOM 18479 C C . ASP F 1 334 ? -0.380 114.910 20.137 1.00 40.63 336 ASP F C 1
ATOM 18480 O O . ASP F 1 334 ? 0.266 114.396 21.055 1.00 40.89 336 ASP F O 1
ATOM 18485 N N . LYS F 1 335 ? -0.791 116.180 20.165 1.00 39.95 337 LYS F N 1
ATOM 18486 C CA . LYS F 1 335 ? -0.584 117.046 21.334 1.00 39.06 337 LYS F CA 1
ATOM 18487 C C . LYS F 1 335 ? -1.548 116.662 22.470 1.00 38.24 337 LYS F C 1
ATOM 18488 O O . LYS F 1 335 ? -2.293 115.689 22.354 1.00 38.10 337 LYS F O 1
ATOM 18490 N N . GLY F 1 336 ? -1.514 117.416 23.566 1.00 37.38 338 GLY F N 1
ATOM 18491 C CA . GLY F 1 336 ? -2.516 117.292 24.630 1.00 36.39 338 GLY F CA 1
ATOM 18492 C C . GLY F 1 336 ? -2.038 116.674 25.932 1.00 35.66 338 GLY F C 1
ATOM 18493 O O . GLY F 1 336 ? -0.978 116.051 25.985 1.00 35.71 338 GLY F O 1
ATOM 18494 N N . ILE F 1 337 ? -2.836 116.835 26.982 1.00 34.85 339 ILE F N 1
ATOM 18495 C CA . ILE F 1 337 ? -2.487 116.320 28.305 1.00 34.05 339 ILE F CA 1
ATOM 18496 C C . ILE F 1 337 ? -3.257 115.046 28.606 1.00 33.53 339 ILE F C 1
ATOM 18497 O O . ILE F 1 337 ? -4.481 115.018 28.468 1.00 33.32 339 ILE F O 1
ATOM 18502 N N . LYS F 1 338 ? -2.531 114.005 29.017 1.00 33.02 340 LYS F N 1
ATOM 18503 C CA . LYS F 1 338 ? -3.126 112.719 29.396 1.00 32.69 340 LYS F CA 1
ATOM 18504 C C . LYS F 1 338 ? -3.418 112.645 30.905 1.00 32.38 340 LYS F C 1
ATOM 18505 O O . LYS F 1 338 ? -2.536 112.927 31.719 1.00 32.28 340 LYS F O 1
ATOM 18511 N N . LEU F 1 339 ? -4.641 112.261 31.284 1.00 32.09 341 LEU F N 1
ATOM 18512 C CA . LEU F 1 339 ? -4.973 112.085 32.709 1.00 31.98 341 LEU F CA 1
ATOM 18513 C C . LEU F 1 339 ? -6.224 111.262 33.044 1.00 32.09 341 LEU F C 1
ATOM 18514 O O . LEU F 1 339 ? -7.180 111.212 32.272 1.00 31.65 341 LEU F O 1
ATOM 18519 N N . ASP F 1 340 ? -6.163 110.618 34.217 1.00 32.48 342 ASP F N 1
ATOM 18520 C CA . ASP F 1 340 ? -7.251 109.876 34.863 1.00 32.61 342 ASP F CA 1
ATOM 18521 C C . ASP F 1 340 ? -8.447 110.762 35.140 1.00 32.25 342 ASP F C 1
ATOM 18522 O O . ASP F 1 340 ? -8.309 111.983 35.237 1.00 32.21 342 ASP F O 1
ATOM 18527 N N . ILE F 1 341 ? -9.607 110.146 35.350 1.00 31.70 343 ILE F N 1
ATOM 18528 C CA . ILE F 1 341 ? -10.711 110.858 35.994 1.00 31.37 343 ILE F CA 1
ATOM 18529 C C . ILE F 1 341 ? -10.365 111.206 37.452 1.00 31.31 343 ILE F C 1
ATOM 18530 O O . ILE F 1 341 ? -10.939 112.126 38.040 1.00 31.20 343 ILE F O 1
ATOM 18535 N N . ASN F 1 342 ? -9.442 110.439 38.025 1.00 31.02 344 ASN F N 1
ATOM 18536 C CA . ASN F 1 342 ? -8.930 110.686 39.357 1.00 30.91 344 ASN F CA 1
ATOM 18537 C C . ASN F 1 342 ? -8.182 112.019 39.396 1.00 31.12 344 ASN F C 1
ATOM 18538 O O . ASN F 1 342 ? -8.463 112.886 40.220 1.00 31.23 344 ASN F O 1
ATOM 18543 N N . ALA F 1 343 ? -7.240 112.180 38.471 1.00 31.13 345 ALA F N 1
ATOM 18544 C CA . ALA F 1 343 ? -6.417 113.370 38.409 1.00 30.78 345 ALA F CA 1
ATOM 18545 C C . ALA F 1 343 ? -7.261 114.608 38.117 1.00 30.88 345 ALA F C 1
ATOM 18546 O O . ALA F 1 343 ? -7.109 115.637 38.764 1.00 31.22 345 ALA F O 1
ATOM 18548 N N . LEU F 1 344 ? -8.165 114.503 37.149 1.00 30.75 346 LEU F N 1
ATOM 18549 C CA . LEU F 1 344 ? -9.007 115.630 36.767 1.00 30.46 346 LEU F CA 1
ATOM 18550 C C . LEU F 1 344 ? -9.828 116.121 37.947 1.00 30.43 346 LEU F C 1
ATOM 18551 O O . LEU F 1 344 ? -9.864 117.315 38.219 1.00 30.68 346 LEU F O 1
ATOM 18556 N N . SER F 1 345 ? -10.469 115.188 38.647 1.00 30.34 347 SER F N 1
ATOM 18557 C CA . SER F 1 345 ? -11.350 115.498 39.773 1.00 30.33 347 SER F CA 1
ATOM 18558 C C . SER F 1 345 ? -10.661 116.214 40.930 1.00 30.25 347 SER F C 1
ATOM 18559 O O . SER F 1 345 ? -11.202 117.183 41.480 1.00 30.28 347 SER F O 1
ATOM 18562 N N . THR F 1 346 ? -9.469 115.753 41.291 1.00 30.08 348 THR F N 1
ATOM 18563 C CA . THR F 1 346 ? -8.732 116.395 42.361 1.00 29.88 348 THR F CA 1
ATOM 18564 C C . THR F 1 346 ? -8.157 117.733 41.906 1.00 30.26 348 THR F C 1
ATOM 18565 O O . THR F 1 346 ? -7.894 118.623 42.747 1.00 30.76 348 THR F O 1
ATOM 18569 N N . ILE F 1 347 ? -7.980 117.885 40.590 1.00 29.74 349 ILE F N 1
ATOM 18570 C CA . ILE F 1 347 ? -7.468 119.136 40.046 1.00 29.42 349 ILE F CA 1
ATOM 18571 C C . ILE F 1 347 ? -8.551 120.223 40.062 1.00 29.54 349 ILE F C 1
ATOM 18572 O O . ILE F 1 347 ? -8.258 121.386 40.391 1.00 30.03 349 ILE F O 1
ATOM 18577 N N . LEU F 1 348 ? -9.786 119.841 39.727 1.00 29.00 350 LEU F N 1
ATOM 18578 C CA . LEU F 1 348 ? -10.863 120.814 39.567 1.00 28.67 350 LEU F CA 1
ATOM 18579 C C . LEU F 1 348 ? -11.493 121.185 40.906 1.00 28.36 350 LEU F C 1
ATOM 18580 O O . LEU F 1 348 ? -12.039 122.289 41.057 1.00 28.56 350 LEU F O 1
ATOM 18585 N N . PHE F 1 349 ? -11.404 120.280 41.880 1.00 27.47 351 PHE F N 1
ATOM 18586 C CA . PHE F 1 349 ? -11.667 120.653 43.268 1.00 26.60 351 PHE F CA 1
ATOM 18587 C C . PHE F 1 349 ? -10.576 121.591 43.793 1.00 26.11 351 PHE F C 1
ATOM 18588 O O . PHE F 1 349 ? -10.765 122.274 44.796 1.00 25.53 351 PHE F O 1
ATOM 18596 N N . GLY F 1 350 ? -9.434 121.613 43.108 1.00 25.90 352 GLY F N 1
ATOM 18597 C CA . GLY F 1 350 ? -8.303 122.455 43.498 1.00 25.98 352 GLY F CA 1
ATOM 18598 C C . GLY F 1 350 ? -7.465 121.891 44.631 1.00 25.96 352 GLY F C 1
ATOM 18599 O O . GLY F 1 350 ? -6.715 122.626 45.293 1.00 26.11 352 GLY F O 1
ATOM 18600 N N . TYR F 1 351 ? -7.574 120.580 44.844 1.00 25.77 353 TYR F N 1
ATOM 18601 C CA . TYR F 1 351 ? -6.930 119.931 45.973 1.00 25.68 353 TYR F CA 1
ATOM 18602 C C . TYR F 1 351 ? -5.457 119.641 45.676 1.00 25.82 353 TYR F C 1
ATOM 18603 O O . TYR F 1 351 ? -4.626 119.594 46.593 1.00 25.64 353 TYR F O 1
ATOM 18612 N N . ARG F 1 352 ? -5.170 119.439 44.388 1.00 25.93 354 ARG F N 1
ATOM 18613 C CA . ARG F 1 352 ? -3.815 119.335 43.843 1.00 26.19 354 ARG F CA 1
ATOM 18614 C C . ARG F 1 352 ? -3.676 120.090 42.525 1.00 26.20 354 ARG F C 1
ATOM 18615 O O . ARG F 1 352 ? -4.552 120.035 41.647 1.00 26.21 354 ARG F O 1
ATOM 18623 N N . ARG F 1 353 ? -2.547 120.770 42.378 1.00 26.28 355 ARG F N 1
ATOM 18624 C CA . ARG F 1 353 ? -2.296 121.584 41.203 1.00 26.13 355 ARG F CA 1
ATOM 18625 C C . ARG F 1 353 ? -1.764 120.725 40.060 1.00 26.61 355 ARG F C 1
ATOM 18626 O O . ARG F 1 353 ? -1.004 119.775 40.290 1.00 26.79 355 ARG F O 1
ATOM 18634 N N . PRO F 1 354 ? -2.160 121.047 38.818 1.00 26.87 356 PRO F N 1
ATOM 18635 C CA . PRO F 1 354 ? -1.582 120.376 37.654 1.00 27.18 356 PRO F CA 1
ATOM 18636 C C . PRO F 1 354 ? -0.050 120.205 37.716 1.00 27.62 356 PRO F C 1
ATOM 18637 O O . PRO F 1 354 ? 0.466 119.194 37.237 1.00 27.57 356 PRO F O 1
ATOM 18641 N N . LEU F 1 355 ? 0.656 121.173 38.306 1.00 28.15 357 LEU F N 1
ATOM 18642 C CA . LEU F 1 355 ? 2.113 121.091 38.462 1.00 28.74 357 LEU F CA 1
ATOM 18643 C C . LEU F 1 355 ? 2.533 120.020 39.454 1.00 29.30 357 LEU F C 1
ATOM 18644 O O . LEU F 1 355 ? 3.595 119.406 39.297 1.00 29.71 357 LEU F O 1
ATOM 18649 N N . GLU F 1 356 ? 1.711 119.812 40.480 1.00 29.55 358 GLU F N 1
ATOM 18650 C CA . GLU F 1 356 ? 1.991 118.790 41.484 1.00 29.78 358 GLU F CA 1
ATOM 18651 C C . GLU F 1 356 ? 1.847 117.413 40.871 1.00 29.16 358 GLU F C 1
ATOM 18652 O O . GLU F 1 356 ? 2.755 116.589 40.971 1.00 29.42 358 GLU F O 1
ATOM 18658 N N . LEU F 1 357 ? 0.721 117.170 40.212 1.00 28.39 359 LEU F N 1
ATOM 18659 C CA . LEU F 1 357 ? 0.497 115.878 39.583 1.00 27.80 359 LEU F CA 1
ATOM 18660 C C . LEU F 1 357 ? 1.427 115.630 38.394 1.00 27.77 359 LEU F C 1
ATOM 18661 O O . LEU F 1 357 ? 1.630 114.484 37.984 1.00 27.89 359 LEU F O 1
ATOM 18666 N N . ASN F 1 358 ? 2.019 116.693 37.859 1.00 27.76 360 ASN F N 1
ATOM 18667 C CA . ASN F 1 358 ? 3.031 116.516 36.828 1.00 27.70 360 ASN F CA 1
ATOM 18668 C C . ASN F 1 358 ? 4.334 115.968 37.390 1.00 27.70 360 ASN F C 1
ATOM 18669 O O . ASN F 1 358 ? 4.954 115.109 36.780 1.00 27.53 360 ASN F O 1
ATOM 18674 N N . GLU F 1 359 ? 4.743 116.486 38.549 1.00 27.90 361 GLU F N 1
ATOM 18675 C CA . GLU F 1 359 ? 5.937 116.013 39.246 1.00 27.91 361 GLU F CA 1
ATOM 18676 C C . GLU F 1 359 ? 5.743 114.561 39.684 1.00 27.59 361 GLU F C 1
ATOM 18677 O O . GLU F 1 359 ? 6.664 113.760 39.595 1.00 27.52 361 GLU F O 1
ATOM 18683 N N . LEU F 1 360 ? 4.534 114.224 40.121 1.00 27.40 362 LEU F N 1
ATOM 18684 C CA . LEU F 1 360 ? 4.191 112.853 40.508 1.00 27.27 362 LEU F CA 1
ATOM 18685 C C . LEU F 1 360 ? 3.985 111.866 39.345 1.00 27.25 362 LEU F C 1
ATOM 18686 O O . LEU F 1 360 ? 3.675 110.696 39.578 1.00 27.16 362 LEU F O 1
ATOM 18691 N N . GLU F 1 361 ? 4.150 112.338 38.107 1.00 27.18 363 GLU F N 1
ATOM 18692 C CA . GLU F 1 361 ? 3.941 111.530 36.903 1.00 27.01 363 GLU F CA 1
ATOM 18693 C C . GLU F 1 361 ? 2.537 110.939 36.797 1.00 27.18 363 GLU F C 1
ATOM 18694 O O . GLU F 1 361 ? 2.347 109.871 36.212 1.00 27.09 363 GLU F O 1
ATOM 18700 N N . LEU F 1 362 ? 1.558 111.645 37.360 1.00 27.21 364 LEU F N 1
ATOM 18701 C CA . LEU F 1 362 ? 0.175 111.187 37.348 1.00 27.58 364 LEU F CA 1
ATOM 18702 C C . LEU F 1 362 ? -0.595 111.809 36.189 1.00 28.19 364 LEU F C 1
ATOM 18703 O O . LEU F 1 362 ? -1.668 111.320 35.793 1.00 28.68 364 LEU F O 1
ATOM 18708 N N . ILE F 1 363 ? -0.055 112.904 35.659 1.00 28.33 365 ILE F N 1
ATOM 18709 C CA . ILE F 1 363 ? -0.515 113.470 34.399 1.00 28.24 365 ILE F CA 1
ATOM 18710 C C . ILE F 1 363 ? 0.739 113.703 33.568 1.00 28.52 365 ILE F C 1
ATOM 18711 O O . ILE F 1 363 ? 1.842 113.712 34.115 1.00 28.30 365 ILE F O 1
ATOM 18716 N N . SER F 1 364 ? 0.574 113.873 32.257 1.00 28.84 366 SER F N 1
ATOM 18717 C CA . SER F 1 364 ? 1.704 114.151 31.376 1.00 29.28 366 SER F CA 1
ATOM 18718 C C . SER F 1 364 ? 1.345 115.058 30.201 1.00 29.64 366 SER F C 1
ATOM 18719 O O . SER F 1 364 ? 0.257 114.955 29.619 1.00 29.77 366 SER F O 1
ATOM 18722 N N . GLY F 1 365 ? 2.291 115.938 29.874 1.00 29.92 367 GLY F N 1
ATOM 18723 C CA . GLY F 1 365 ? 2.203 116.889 28.766 1.00 30.17 367 GLY F CA 1
ATOM 18724 C C . GLY F 1 365 ? 3.519 117.644 28.716 1.00 30.42 367 GLY F C 1
ATOM 18725 O O . GLY F 1 365 ? 4.305 117.569 29.668 1.00 30.52 367 GLY F O 1
ATOM 18726 N N . SER F 1 366 ? 3.780 118.359 27.619 1.00 30.48 368 SER F N 1
ATOM 18727 C CA . SER F 1 366 ? 4.970 119.208 27.531 1.00 30.65 368 SER F CA 1
ATOM 18728 C C . SER F 1 366 ? 4.954 120.266 28.636 1.00 31.01 368 SER F C 1
ATOM 18729 O O . SER F 1 366 ? 3.901 120.556 29.206 1.00 30.89 368 SER F O 1
ATOM 18732 N N . GLU F 1 367 ? 6.115 120.836 28.947 1.00 31.69 369 GLU F N 1
ATOM 18733 C CA . GLU F 1 367 ? 6.201 121.813 30.033 1.00 32.27 369 GLU F CA 1
ATOM 18734 C C . GLU F 1 367 ? 5.213 122.952 29.787 1.00 32.58 369 GLU F C 1
ATOM 18735 O O . GLU F 1 367 ? 4.473 123.347 30.698 1.00 32.74 369 GLU F O 1
ATOM 18741 N N . GLU F 1 368 ? 5.205 123.441 28.545 1.00 32.82 370 GLU F N 1
ATOM 18742 C CA . GLU F 1 368 ? 4.239 124.419 28.028 1.00 33.15 370 GLU F CA 1
ATOM 18743 C C . GLU F 1 368 ? 2.769 124.150 28.423 1.00 33.22 370 GLU F C 1
ATOM 18744 O O . GLU F 1 368 ? 2.166 124.894 29.208 1.00 33.12 370 GLU F O 1
ATOM 18750 N N . GLU F 1 369 ? 2.211 123.075 27.871 1.00 33.25 371 GLU F N 1
ATOM 18751 C CA . GLU F 1 369 ? 0.811 122.724 28.044 1.00 33.36 371 GLU F CA 1
ATOM 18752 C C . GLU F 1 369 ? 0.410 122.641 29.507 1.00 33.27 371 GLU F C 1
ATOM 18753 O O . GLU F 1 369 ? -0.725 122.973 29.871 1.00 33.28 371 GLU F O 1
ATOM 18759 N N . ILE F 1 370 ? 1.338 122.182 30.341 1.00 33.01 372 ILE F N 1
ATOM 18760 C CA . ILE F 1 370 ? 1.070 122.045 31.764 1.00 32.80 372 ILE F CA 1
ATOM 18761 C C . ILE F 1 370 ? 0.972 123.419 32.398 1.00 32.55 372 ILE F C 1
ATOM 18762 O O . ILE F 1 370 ? 0.020 123.690 33.126 1.00 32.61 372 ILE F O 1
ATOM 18767 N N . ARG F 1 371 ? 1.936 124.289 32.099 1.00 32.27 373 ARG F N 1
ATOM 18768 C CA . ARG F 1 371 ? 1.937 125.647 32.651 1.00 32.07 373 ARG F CA 1
ATOM 18769 C C . ARG F 1 371 ? 0.659 126.406 32.271 1.00 31.60 373 ARG F C 1
ATOM 18770 O O . ARG F 1 371 ? 0.170 127.244 33.041 1.00 31.58 373 ARG F O 1
ATOM 18778 N N . ALA F 1 372 ? 0.114 126.085 31.098 1.00 30.97 374 ALA F N 1
ATOM 18779 C CA . ALA F 1 372 ? -1.154 126.648 30.640 1.00 30.28 374 ALA F CA 1
ATOM 18780 C C . ALA F 1 372 ? -2.340 126.044 31.402 1.00 29.84 374 ALA F C 1
ATOM 18781 O O . ALA F 1 372 ? -3.273 126.753 31.778 1.00 30.08 374 ALA F O 1
ATOM 18783 N N . PHE F 1 373 ? -2.300 124.738 31.634 1.00 29.05 375 PHE F N 1
ATOM 18784 C CA . PHE F 1 373 ? -3.324 124.069 32.419 1.00 28.53 375 PHE F CA 1
ATOM 18785 C C . PHE F 1 373 ? -3.331 124.588 33.868 1.00 28.24 375 PHE F C 1
ATOM 18786 O O . PHE F 1 373 ? -4.393 124.801 34.467 1.00 28.00 375 PHE F O 1
ATOM 18794 N N . GLU F 1 374 ? -2.139 124.796 34.417 1.00 27.88 376 GLU F N 1
ATOM 18795 C CA . GLU F 1 374 ? -1.974 125.427 35.725 1.00 27.78 376 GLU F CA 1
ATOM 18796 C C . GLU F 1 374 ? -2.687 126.790 35.813 1.00 27.72 376 GLU F C 1
ATOM 18797 O O . GLU F 1 374 ? -3.309 127.104 36.824 1.00 28.14 376 GLU F O 1
ATOM 18803 N N . SER F 1 375 ? -2.609 127.580 34.749 1.00 27.23 377 SER F N 1
ATOM 18804 C CA . SER F 1 375 ? -3.125 128.941 34.765 1.00 26.93 377 SER F CA 1
ATOM 18805 C C . SER F 1 375 ? -4.650 129.034 34.658 1.00 26.53 377 SER F C 1
ATOM 18806 O O . SER F 1 375 ? -5.252 129.984 35.167 1.00 26.81 377 SER F O 1
ATOM 18809 N N . VAL F 1 376 ? -5.282 128.073 33.997 1.00 25.77 378 VAL F N 1
ATOM 18810 C CA . VAL F 1 376 ? -6.730 128.176 33.793 1.00 25.15 378 VAL F CA 1
ATOM 18811 C C . VAL F 1 376 ? -7.557 127.606 34.960 1.00 24.75 378 VAL F C 1
ATOM 18812 O O . VAL F 1 376 ? -8.711 128.007 35.169 1.00 25.01 378 VAL F O 1
ATOM 18816 N N . VAL F 1 377 ? -6.976 126.690 35.727 1.00 23.88 379 VAL F N 1
ATOM 18817 C CA . VAL F 1 377 ? -7.682 126.187 36.896 1.00 23.06 379 VAL F CA 1
ATOM 18818 C C . VAL F 1 377 ? -7.659 127.287 37.955 1.00 22.57 379 VAL F C 1
ATOM 18819 O O . VAL F 1 377 ? -6.608 127.904 38.169 1.00 22.77 379 VAL F O 1
ATOM 18823 N N . PRO F 1 378 ? -8.827 127.582 38.573 1.00 21.79 380 PRO F N 1
ATOM 18824 C CA . PRO F 1 378 ? -8.902 128.635 39.593 1.00 21.17 380 PRO F CA 1
ATOM 18825 C C . PRO F 1 378 ? -8.058 128.287 40.805 1.00 20.51 380 PRO F C 1
ATOM 18826 O O . PRO F 1 378 ? -7.905 127.108 41.126 1.00 21.12 380 PRO F O 1
ATOM 18830 N N . VAL F 1 379 ? -7.505 129.295 41.464 1.00 19.73 381 VAL F N 1
ATOM 18831 C CA . VAL F 1 379 ? -6.601 129.057 42.588 1.00 18.92 381 VAL F CA 1
ATOM 18832 C C . VAL F 1 379 ? -7.340 128.611 43.850 1.00 18.36 381 VAL F C 1
ATOM 18833 O O . VAL F 1 379 ? -6.732 128.066 44.764 1.00 18.78 381 VAL F O 1
ATOM 18837 N N . ARG F 1 380 ? -8.649 128.832 43.867 1.00 17.52 382 ARG F N 1
ATOM 18838 C CA . ARG F 1 380 ? -9.557 128.407 44.932 1.00 16.87 382 ARG F CA 1
ATOM 18839 C C . ARG F 1 380 ? -9.259 127.028 45.553 1.00 16.66 382 ARG F C 1
ATOM 18840 O O . ARG F 1 380 ? -9.049 126.037 44.843 1.00 16.59 382 ARG F O 1
ATOM 18848 N N . LYS F 1 381 ? -9.267 126.998 46.887 1.00 16.31 383 LYS F N 1
ATOM 18849 C CA . LYS F 1 381 ? -8.969 125.815 47.704 1.00 16.16 383 LYS F CA 1
ATOM 18850 C C . LYS F 1 381 ? -10.250 125.073 48.144 1.00 15.63 383 LYS F C 1
ATOM 18851 O O . LYS F 1 381 ? -11.284 125.694 48.385 1.00 15.55 383 LYS F O 1
ATOM 18857 N N . PRO F 1 382 ? -10.187 123.735 48.256 1.00 15.19 384 PRO F N 1
ATOM 18858 C CA . PRO F 1 382 ? -11.392 122.980 48.619 1.00 14.72 384 PRO F CA 1
ATOM 18859 C C . PRO F 1 382 ? -11.605 122.792 50.132 1.00 14.45 384 PRO F C 1
ATOM 18860 O O . PRO F 1 382 ? -10.640 122.736 50.907 1.00 14.21 384 PRO F O 1
ATOM 18864 N N . PHE F 1 383 ? -12.873 122.702 50.529 1.00 14.16 385 PHE F N 1
ATOM 18865 C CA . PHE F 1 383 ? -13.251 122.475 51.919 1.00 14.09 385 PHE F CA 1
ATOM 18866 C C . PHE F 1 383 ? -14.666 121.958 52.016 1.00 13.98 385 PHE F C 1
ATOM 18867 O O . PHE F 1 383 ? -15.526 122.344 51.222 1.00 14.36 385 PHE F O 1
ATOM 18875 N N . ILE F 1 384 ? -14.899 121.088 52.992 1.00 13.50 386 ILE F N 1
ATOM 18876 C CA . ILE F 1 384 ? -16.231 120.595 53.307 1.00 13.35 386 ILE F CA 1
ATOM 18877 C C . ILE F 1 384 ? -16.328 120.431 54.822 1.00 13.79 386 ILE F C 1
ATOM 18878 O O . ILE F 1 384 ? -15.487 119.775 55.440 1.00 13.91 386 ILE F O 1
ATOM 18883 N N . TYR F 1 385 ? -17.332 121.062 55.423 1.00 13.98 387 TYR F N 1
ATOM 18884 C CA . TYR F 1 385 ? -17.482 121.036 56.874 1.00 14.14 387 TYR F CA 1
ATOM 18885 C C . TYR F 1 385 ? -18.426 119.944 57.352 1.00 14.45 387 TYR F C 1
ATOM 18886 O O . TYR F 1 385 ? -18.555 119.712 58.564 1.00 14.50 387 TYR F O 1
ATOM 18895 N N . ASP F 1 386 ? -19.085 119.275 56.405 1.00 14.51 388 ASP F N 1
ATOM 18896 C CA . ASP F 1 386 ? -20.113 118.294 56.734 1.00 14.29 388 ASP F CA 1
ATOM 18897 C C . ASP F 1 386 ? -19.618 116.842 56.748 1.00 13.95 388 ASP F C 1
ATOM 18898 O O . ASP F 1 386 ? -18.476 116.555 56.401 1.00 13.85 388 ASP F O 1
ATOM 18903 N N . PHE F 1 387 ? -20.485 115.943 57.194 1.00 13.54 389 PHE F N 1
ATOM 18904 C CA . PHE F 1 387 ? -20.228 114.518 57.149 1.00 13.24 389 PHE F CA 1
ATOM 18905 C C . PHE F 1 387 ? -21.506 113.822 56.708 1.00 13.43 389 PHE F C 1
ATOM 18906 O O . PHE F 1 387 ? -22.605 114.210 57.117 1.00 13.29 389 PHE F O 1
ATOM 18914 N N . PHE F 1 388 ? -21.364 112.798 55.872 1.00 13.72 390 PHE F N 1
ATOM 18915 C CA . PHE F 1 388 ? -22.489 111.920 55.536 1.00 14.13 390 PHE F CA 1
ATOM 18916 C C . PHE F 1 388 ? -22.046 110.502 55.130 1.00 14.54 390 PHE F C 1
ATOM 18917 O O . PHE F 1 388 ? -20.990 110.326 54.500 1.00 14.83 390 PHE F O 1
#